Protein 2GRG (pdb70)

Organism: Saccharomyces cerevisiae (strain ATCC 204508 / S288c) (NCBI:txid559292)

Nearest PDB structures (foldseek):
  2grg-assembly1_A  TM=9.139E-01  e=2.985E-16  Saccharomyces cerevisiae
  8t1o-assembly1_M  TM=5.341E-01  e=1.640E-01  Mus musculus
  6qh6-assembly1_N  TM=5.278E-01  e=2.196E-01  Rattus norvegicus
  7rwb-assembly1_M  TM=5.428E-01  e=3.115E-01  Mus musculus
  7rw8-assembly1_M  TM=5.475E-01  e=3.302E-01  Mus musculus

Structure (mmCIF, N/CA/C/O backbone):
data_2GRG
#
_entry.id   2GRG
#
_cell.length_a   1.000
_cell.length_b   1.000
_cell.length_c   1.000
_cell.angle_alpha   90.00
_cell.angle_beta   90.00
_cell.angle_gamma   90.00
#
_symmetry.space_group_name_H-M   'P 1'
#
loop_
_atom_site.group_PDB
_atom_site.id
_atom_site.type_symbol
_atom_site.label_atom_id
_atom_site.label_alt_id
_atom_site.label_comp_id
_atom_site.label_asym_id
_atom_site.label_entity_id
_atom_site.label_seq_id
_atom_site.pdbx_PDB_ins_code
_atom_site.Cartn_x
_atom_site.Cartn_y
_atom_site.Cartn_z
_atom_site.occupancy
_atom_site.B_iso_or_equiv
_atom_site.auth_seq_id
_atom_site.auth_comp_id
_atom_site.auth_asym_id
_atom_site.auth_atom_id
_atom_site.pdbx_PDB_model_num
ATOM 1 N N . MET A 1 23 ? -17.659 8.802 -6.012 1.00 0.00 1 MET A N 1
ATOM 2 C CA . MET A 1 23 ? -18.178 7.669 -5.208 1.00 0.00 1 MET A CA 1
ATOM 3 C C . MET A 1 23 ? -17.040 6.860 -4.599 1.00 0.00 1 MET A C 1
ATOM 4 O O . MET A 1 23 ? -17.218 6.190 -3.580 1.00 0.00 1 MET A O 1
ATOM 18 N N . LYS A 1 24 ? -15.872 6.911 -5.226 1.00 0.00 2 LYS A N 1
ATOM 19 C CA . LYS A 1 24 ? -14.705 6.217 -4.707 1.00 0.00 2 LYS A CA 1
ATOM 20 C C . LYS A 1 24 ? -14.085 7.034 -3.582 1.00 0.00 2 LYS A C 1
ATOM 21 O O . LYS A 1 24 ? -13.996 6.571 -2.444 1.00 0.00 2 LYS A O 1
ATOM 40 N N . SER A 1 25 ? -13.687 8.263 -3.921 1.00 0.00 3 SER A N 1
ATOM 41 C CA . SER A 1 25 ? -13.110 9.211 -2.968 1.00 0.00 3 SER A CA 1
ATOM 42 C C . SER A 1 25 ? -11.714 8.790 -2.504 1.00 0.00 3 SER A C 1
ATOM 43 O O . SER A 1 25 ? -11.456 7.624 -2.206 1.00 0.00 3 SER A O 1
ATOM 51 N N . SER A 1 26 ? -10.807 9.752 -2.473 1.00 0.00 4 SER A N 1
ATOM 52 C CA . SER A 1 26 ? -9.475 9.522 -1.955 1.00 0.00 4 SER A CA 1
ATOM 53 C C . SER A 1 26 ? -9.494 9.637 -0.433 1.00 0.00 4 SER A C 1
ATOM 54 O O . SER A 1 26 ? -9.567 10.731 0.119 1.00 0.00 4 SER A O 1
ATOM 62 N N . ILE A 1 27 ? -9.435 8.493 0.227 1.00 0.00 5 ILE A N 1
ATOM 63 C CA . ILE A 1 27 ? -9.661 8.399 1.667 1.00 0.00 5 ILE A CA 1
ATOM 64 C C . ILE A 1 27 ? -8.340 8.509 2.426 1.00 0.00 5 ILE A C 1
ATOM 65 O O . ILE A 1 27 ? -7.333 7.954 1.993 1.00 0.00 5 ILE A O 1
ATOM 81 N N . PRO A 1 28 ? -8.319 9.240 3.557 1.00 0.00 6 PRO A N 1
ATOM 82 C CA . PRO A 1 28 ? -7.094 9.459 4.332 1.00 0.00 6 PRO A CA 1
ATOM 83 C C . PRO A 1 28 ? -6.519 8.169 4.914 1.00 0.00 6 PRO A C 1
ATOM 84 O O . PRO A 1 28 ? -7.248 7.208 5.183 1.00 0.00 6 PRO A O 1
ATOM 95 N N . ILE A 1 29 ? -5.208 8.168 5.128 1.00 0.00 7 ILE A N 1
ATOM 96 C CA . ILE A 1 29 ? -4.500 6.977 5.583 1.00 0.00 7 ILE A CA 1
ATOM 97 C C . ILE A 1 29 ? -4.921 6.589 6.999 1.00 0.00 7 ILE A C 1
ATOM 98 O O . ILE A 1 29 ? -4.875 5.419 7.366 1.00 0.00 7 ILE A O 1
ATOM 114 N N . THR A 1 30 ? -5.367 7.570 7.774 1.00 0.00 8 THR A N 1
ATOM 115 C CA . THR A 1 30 ? -5.825 7.323 9.135 1.00 0.00 8 THR A CA 1
ATOM 116 C C . THR A 1 30 ? -6.980 6.320 9.146 1.00 0.00 8 THR A C 1
ATOM 117 O O . THR A 1 30 ? -7.181 5.595 10.122 1.00 0.00 8 THR A O 1
ATOM 128 N N . GLU A 1 31 ? -7.720 6.270 8.047 1.00 0.00 9 GLU A N 1
ATOM 129 C CA . GLU A 1 31 ? -8.829 5.343 7.913 1.00 0.00 9 GLU A CA 1
ATOM 130 C C . GLU A 1 31 ? -8.390 4.090 7.162 1.00 0.00 9 GLU A C 1
ATOM 131 O O . GLU A 1 31 ? -8.636 2.968 7.603 1.00 0.00 9 GLU A O 1
ATOM 143 N N . VAL A 1 32 ? -7.707 4.287 6.041 1.00 0.00 10 VAL A N 1
ATOM 144 C CA . VAL A 1 32 ? -7.359 3.180 5.157 1.00 0.00 10 VAL A CA 1
ATOM 145 C C . VAL A 1 32 ? -6.359 2.224 5.806 1.00 0.00 10 VAL A C 1
ATOM 146 O O . VAL A 1 32 ? -6.451 1.014 5.615 1.00 0.00 10 VAL A O 1
ATOM 159 N N . LEU A 1 33 ? -5.424 2.764 6.583 1.00 0.00 11 LEU A N 1
ATOM 160 C CA . LEU A 1 33 ? -4.397 1.952 7.234 1.00 0.00 11 LEU A CA 1
ATOM 161 C C . LEU A 1 33 ? -5.007 0.793 8.047 1.00 0.00 11 LEU A C 1
ATOM 162 O O . LEU A 1 33 ? -4.748 -0.373 7.740 1.00 0.00 11 LEU A O 1
ATOM 178 N N . PRO A 1 34 ? -5.818 1.076 9.088 1.00 0.00 12 PRO A N 1
ATOM 179 C CA . PRO A 1 34 ? -6.439 0.022 9.896 1.00 0.00 12 PRO A CA 1
ATOM 180 C C . PRO A 1 34 ? -7.445 -0.822 9.108 1.00 0.00 12 PRO A C 1
ATOM 181 O O . PRO A 1 34 ? -7.618 -2.008 9.390 1.00 0.00 12 PRO A O 1
ATOM 192 N N . ARG A 1 35 ? -8.095 -0.219 8.113 1.00 0.00 13 ARG A N 1
ATOM 193 C CA . ARG A 1 35 ? -9.093 -0.927 7.316 1.00 0.00 13 ARG A CA 1
ATOM 194 C C . ARG A 1 35 ? -8.439 -1.853 6.289 1.00 0.00 13 ARG A C 1
ATOM 195 O O . ARG A 1 35 ? -9.109 -2.687 5.679 1.00 0.00 13 ARG A O 1
ATOM 216 N N . ALA A 1 36 ? -7.137 -1.696 6.092 1.00 0.00 14 ALA A N 1
ATOM 217 C CA . ALA A 1 36 ? -6.420 -2.469 5.088 1.00 0.00 14 ALA A CA 1
ATOM 218 C C . ALA A 1 36 ? -6.021 -3.840 5.616 1.00 0.00 14 ALA A C 1
ATOM 219 O O . ALA A 1 36 ? -5.775 -4.015 6.812 1.00 0.00 14 ALA A O 1
ATOM 226 N N . VAL A 1 37 ? -5.960 -4.807 4.713 1.00 0.00 15 VAL A N 1
ATOM 227 C CA . VAL A 1 37 ? -5.564 -6.168 5.050 1.00 0.00 15 VAL A CA 1
ATOM 228 C C . VAL A 1 37 ? -4.321 -6.569 4.261 1.00 0.00 15 VAL A C 1
ATOM 229 O O . VAL A 1 37 ? -3.880 -7.717 4.299 1.00 0.00 15 VAL A O 1
ATOM 242 N N . GLY A 1 38 ? -3.766 -5.608 3.542 1.00 0.00 16 GLY A N 1
ATOM 243 C CA . GLY A 1 38 ? -2.575 -5.844 2.762 1.00 0.00 16 GLY A CA 1
ATOM 244 C C . GLY A 1 38 ? -1.886 -4.540 2.455 1.00 0.00 16 GLY A C 1
ATOM 245 O O . GLY A 1 38 ? -2.541 -3.502 2.393 1.00 0.00 16 GLY A O 1
ATOM 249 N N . SER A 1 39 ? -0.578 -4.562 2.293 1.00 0.00 17 SER A N 1
ATOM 250 C CA . SER A 1 39 ? 0.162 -3.336 2.047 1.00 0.00 17 SER A CA 1
ATOM 251 C C . SER A 1 39 ? 1.430 -3.600 1.239 1.00 0.00 17 SER A C 1
ATOM 252 O O . SER A 1 39 ? 2.237 -4.469 1.582 1.00 0.00 17 SER A O 1
ATOM 260 N N . LEU A 1 40 ? 1.585 -2.854 0.157 1.00 0.00 18 LEU A N 1
ATOM 261 C CA . LEU A 1 40 ? 2.758 -2.955 -0.697 1.00 0.00 18 LEU A CA 1
ATOM 262 C C . LEU A 1 40 ? 3.644 -1.728 -0.554 1.00 0.00 18 LEU A C 1
ATOM 263 O O . LEU A 1 40 ? 3.212 -0.613 -0.835 1.00 0.00 18 LEU A O 1
ATOM 279 N N . THR A 1 41 ? 4.877 -1.932 -0.126 1.00 0.00 19 THR A N 1
ATOM 280 C CA . THR A 1 41 ? 5.826 -0.838 -0.025 1.00 0.00 19 THR A CA 1
ATOM 281 C C . THR A 1 41 ? 6.660 -0.750 -1.299 1.00 0.00 19 THR A C 1
ATOM 282 O O . THR A 1 41 ? 7.430 -1.658 -1.613 1.00 0.00 19 THR A O 1
ATOM 293 N N . PHE A 1 42 ? 6.476 0.330 -2.034 1.00 0.00 20 PHE A N 1
ATOM 294 C CA . PHE A 1 42 ? 7.229 0.588 -3.252 1.00 0.00 20 PHE A CA 1
ATOM 295 C C . PHE A 1 42 ? 8.226 1.718 -3.032 1.00 0.00 20 PHE A C 1
ATOM 296 O O . PHE A 1 42 ? 8.055 2.560 -2.146 1.00 0.00 20 PHE A O 1
ATOM 313 N N . ASP A 1 43 ? 9.271 1.723 -3.835 1.00 0.00 21 ASP A N 1
ATOM 314 C CA . ASP A 1 43 ? 10.230 2.812 -3.831 1.00 0.00 21 ASP A CA 1
ATOM 315 C C . ASP A 1 43 ? 9.748 3.913 -4.769 1.00 0.00 21 ASP A C 1
ATOM 316 O O . ASP A 1 43 ? 8.808 3.702 -5.532 1.00 0.00 21 ASP A O 1
ATOM 325 N N . GLU A 1 44 ? 10.378 5.082 -4.719 1.00 0.00 22 GLU A N 1
ATOM 326 C CA . GLU A 1 44 ? 9.986 6.186 -5.576 1.00 0.00 22 GLU A CA 1
ATOM 327 C C . GLU A 1 44 ? 10.325 5.882 -7.033 1.00 0.00 22 GLU A C 1
ATOM 328 O O . GLU A 1 44 ? 9.789 6.505 -7.949 1.00 0.00 22 GLU A O 1
ATOM 340 N N . ASN A 1 45 ? 11.213 4.911 -7.243 1.00 0.00 23 ASN A N 1
ATOM 341 C CA . ASN A 1 45 ? 11.516 4.419 -8.579 1.00 0.00 23 ASN A CA 1
ATOM 342 C C . ASN A 1 45 ? 10.508 3.349 -8.979 1.00 0.00 23 ASN A C 1
ATOM 343 O O . ASN A 1 45 ? 10.699 2.630 -9.960 1.00 0.00 23 ASN A O 1
ATOM 354 N N . TYR A 1 46 ? 9.436 3.254 -8.186 1.00 0.00 24 TYR A N 1
ATOM 355 C CA . TYR A 1 46 ? 8.308 2.364 -8.456 1.00 0.00 24 TYR A CA 1
ATOM 356 C C . TYR A 1 46 ? 8.734 0.905 -8.397 1.00 0.00 24 TYR A C 1
ATOM 357 O O . TYR A 1 46 ? 8.128 0.037 -9.020 1.00 0.00 24 TYR A O 1
ATOM 375 N N . ASN A 1 47 ? 9.767 0.647 -7.609 1.00 0.00 25 ASN A N 1
ATOM 376 C CA . ASN A 1 47 ? 10.279 -0.702 -7.418 1.00 0.00 25 ASN A CA 1
ATOM 377 C C . ASN A 1 47 ? 9.727 -1.285 -6.124 1.00 0.00 25 ASN A C 1
ATOM 378 O O . ASN A 1 47 ? 9.775 -0.634 -5.081 1.00 0.00 25 ASN A O 1
ATOM 389 N N . LEU A 1 48 ? 9.181 -2.491 -6.198 1.00 0.00 26 LEU A N 1
ATOM 390 C CA . LEU A 1 48 ? 8.639 -3.161 -5.025 1.00 0.00 26 LEU A CA 1
ATOM 391 C C . LEU A 1 48 ? 9.723 -3.428 -3.986 1.00 0.00 26 LEU A C 1
ATOM 392 O O . LEU A 1 48 ? 10.772 -3.995 -4.293 1.00 0.00 26 LEU A O 1
ATOM 408 N N . LEU A 1 49 ? 9.459 -3.015 -2.755 1.00 0.00 27 LEU A N 1
ATOM 409 C CA . LEU A 1 49 ? 10.392 -3.218 -1.657 1.00 0.00 27 LEU A CA 1
ATOM 410 C C . LEU A 1 49 ? 9.861 -4.268 -0.687 1.00 0.00 27 LEU A C 1
ATOM 411 O O . LEU A 1 49 ? 10.531 -5.259 -0.396 1.00 0.00 27 LEU A O 1
ATOM 427 N N . ASP A 1 50 ? 8.644 -4.056 -0.203 1.00 0.00 28 ASP A N 1
ATOM 428 C CA . ASP A 1 50 ? 8.050 -4.943 0.792 1.00 0.00 28 ASP A CA 1
ATOM 429 C C . ASP A 1 50 ? 6.641 -5.341 0.396 1.00 0.00 28 ASP A C 1
ATOM 430 O O . ASP A 1 50 ? 5.877 -4.531 -0.131 1.00 0.00 28 ASP A O 1
ATOM 439 N N . THR A 1 51 ? 6.304 -6.592 0.644 1.00 0.00 29 THR A N 1
ATOM 440 C CA . THR A 1 51 ? 4.965 -7.082 0.407 1.00 0.00 29 THR A CA 1
ATOM 441 C C . THR A 1 51 ? 4.399 -7.685 1.689 1.00 0.00 29 THR A C 1
ATOM 442 O O . THR A 1 51 ? 4.968 -8.627 2.242 1.00 0.00 29 THR A O 1
ATOM 453 N N . SER A 1 52 ? 3.297 -7.128 2.169 1.00 0.00 30 SER A N 1
ATOM 454 C CA . SER A 1 52 ? 2.696 -7.584 3.412 1.00 0.00 30 SER A CA 1
ATOM 455 C C . SER A 1 52 ? 1.188 -7.765 3.259 1.00 0.00 30 SER A C 1
ATOM 456 O O . SER A 1 52 ? 0.546 -7.076 2.462 1.00 0.00 30 SER A O 1
ATOM 464 N N . GLY A 1 53 ? 0.638 -8.709 4.010 1.00 0.00 31 GLY A N 1
ATOM 465 C CA . GLY A 1 53 ? -0.792 -8.935 4.007 1.00 0.00 31 GLY A CA 1
ATOM 466 C C . GLY A 1 53 ? -1.264 -9.647 2.758 1.00 0.00 31 GLY A C 1
ATOM 467 O O . GLY A 1 53 ? -0.508 -10.392 2.130 1.00 0.00 31 GLY A O 1
ATOM 471 N N . VAL A 1 54 ? -2.511 -9.398 2.381 1.00 0.00 32 VAL A N 1
ATOM 472 C CA . VAL A 1 54 ? -3.108 -10.025 1.203 1.00 0.00 32 VAL A CA 1
ATOM 473 C C . VAL A 1 54 ? -2.385 -9.597 -0.074 1.00 0.00 32 VAL A C 1
ATOM 474 O O . VAL A 1 54 ? -2.497 -10.241 -1.116 1.00 0.00 32 VAL A O 1
ATOM 487 N N . ALA A 1 55 ? -1.612 -8.527 0.025 1.00 0.00 33 ALA A N 1
ATOM 488 C CA . ALA A 1 55 ? -0.874 -8.008 -1.118 1.00 0.00 33 ALA A CA 1
ATOM 489 C C . ALA A 1 55 ? 0.125 -9.034 -1.648 1.00 0.00 33 ALA A C 1
ATOM 490 O O . ALA A 1 55 ? 0.648 -8.889 -2.748 1.00 0.00 33 ALA A O 1
ATOM 497 N N . LYS A 1 56 ? 0.388 -10.069 -0.855 1.00 0.00 34 LYS A N 1
ATOM 498 C CA . LYS A 1 56 ? 1.309 -11.122 -1.250 1.00 0.00 34 LYS A CA 1
ATOM 499 C C . LYS A 1 56 ? 0.695 -12.013 -2.329 1.00 0.00 34 LYS A C 1
ATOM 500 O O . LYS A 1 56 ? 1.397 -12.490 -3.221 1.00 0.00 34 LYS A O 1
ATOM 519 N N . VAL A 1 57 ? -0.615 -12.227 -2.253 1.00 0.00 35 VAL A N 1
ATOM 520 C CA . VAL A 1 57 ? -1.302 -13.088 -3.214 1.00 0.00 35 VAL A CA 1
ATOM 521 C C . VAL A 1 57 ? -1.879 -12.267 -4.366 1.00 0.00 35 VAL A C 1
ATOM 522 O O . VAL A 1 57 ? -2.210 -12.803 -5.425 1.00 0.00 35 VAL A O 1
ATOM 535 N N . ILE A 1 58 ? -2.004 -10.965 -4.147 1.00 0.00 36 ILE A N 1
ATOM 536 C CA . ILE A 1 58 ? -2.426 -10.040 -5.190 1.00 0.00 36 ILE A CA 1
ATOM 537 C C . ILE A 1 58 ? -1.246 -9.720 -6.112 1.00 0.00 36 ILE A C 1
ATOM 538 O O . ILE A 1 58 ? -0.099 -9.691 -5.664 1.00 0.00 36 ILE A O 1
ATOM 554 N N . GLU A 1 59 ? -1.519 -9.510 -7.396 1.00 0.00 37 GLU A N 1
ATOM 555 C CA . GLU A 1 59 ? -0.460 -9.254 -8.369 1.00 0.00 37 GLU A CA 1
ATOM 556 C C . GLU A 1 59 ? -0.037 -7.785 -8.362 1.00 0.00 37 GLU A C 1
ATOM 557 O O . GLU A 1 59 ? -0.788 -6.911 -7.931 1.00 0.00 37 GLU A O 1
ATOM 569 N N . LYS A 1 60 ? 1.167 -7.528 -8.863 1.00 0.00 38 LYS A N 1
ATOM 570 C CA . LYS A 1 60 ? 1.778 -6.202 -8.792 1.00 0.00 38 LYS A CA 1
ATOM 571 C C . LYS A 1 60 ? 1.856 -5.567 -10.179 1.00 0.00 38 LYS A C 1
ATOM 572 O O . LYS A 1 60 ? 2.345 -4.446 -10.326 1.00 0.00 38 LYS A O 1
ATOM 591 N N . SER A 1 61 ? 1.349 -6.288 -11.175 1.00 0.00 39 SER A N 1
ATOM 592 C CA . SER A 1 61 ? 1.546 -5.954 -12.588 1.00 0.00 39 SER A CA 1
ATOM 593 C C . SER A 1 61 ? 1.274 -4.471 -12.924 1.00 0.00 39 SER A C 1
ATOM 594 O O . SER A 1 61 ? 2.206 -3.746 -13.289 1.00 0.00 39 SER A O 1
ATOM 602 N N . PRO A 1 62 ? 0.022 -3.977 -12.806 1.00 0.00 40 PRO A N 1
ATOM 603 C CA . PRO A 1 62 ? -0.334 -2.640 -13.277 1.00 0.00 40 PRO A CA 1
ATOM 604 C C . PRO A 1 62 ? -0.241 -1.569 -12.194 1.00 0.00 40 PRO A C 1
ATOM 605 O O . PRO A 1 62 ? -0.537 -0.400 -12.439 1.00 0.00 40 PRO A O 1
ATOM 616 N N . ILE A 1 63 ? 0.189 -1.964 -11.007 1.00 0.00 41 ILE A N 1
ATOM 617 C CA . ILE A 1 63 ? 0.142 -1.080 -9.852 1.00 0.00 41 ILE A CA 1
ATOM 618 C C . ILE A 1 63 ? 1.175 0.042 -9.948 1.00 0.00 41 ILE A C 1
ATOM 619 O O . ILE A 1 63 ? 0.878 1.184 -9.610 1.00 0.00 41 ILE A O 1
ATOM 635 N N . ALA A 1 64 ? 2.370 -0.274 -10.439 1.00 0.00 42 ALA A N 1
ATOM 636 C CA . ALA A 1 64 ? 3.450 0.709 -10.515 1.00 0.00 42 ALA A CA 1
ATOM 637 C C . ALA A 1 64 ? 3.052 1.899 -11.390 1.00 0.00 42 ALA A C 1
ATOM 638 O O . ALA A 1 64 ? 3.293 3.058 -11.037 1.00 0.00 42 ALA A O 1
ATOM 645 N N . GLU A 1 65 ? 2.419 1.600 -12.516 1.00 0.00 43 GLU A N 1
ATOM 646 C CA . GLU A 1 65 ? 1.952 2.623 -13.441 1.00 0.00 43 GLU A CA 1
ATOM 647 C C . GLU A 1 65 ? 0.894 3.504 -12.782 1.00 0.00 43 GLU A C 1
ATOM 648 O O . GLU A 1 65 ? 0.852 4.715 -12.991 1.00 0.00 43 GLU A O 1
ATOM 660 N N . ILE A 1 66 ? 0.040 2.903 -11.974 1.00 0.00 44 ILE A N 1
ATOM 661 C CA . ILE A 1 66 ? -1.007 3.661 -11.316 1.00 0.00 44 ILE A CA 1
ATOM 662 C C . ILE A 1 66 ? -0.438 4.444 -10.132 1.00 0.00 44 ILE A C 1
ATOM 663 O O . ILE A 1 66 ? -0.959 5.496 -9.772 1.00 0.00 44 ILE A O 1
ATOM 679 N N . ILE A 1 67 ? 0.648 3.943 -9.540 1.00 0.00 45 ILE A N 1
ATOM 680 C CA . ILE A 1 67 ? 1.290 4.628 -8.423 1.00 0.00 45 ILE A CA 1
ATOM 681 C C . ILE A 1 67 ? 1.807 5.998 -8.849 1.00 0.00 45 ILE A C 1
ATOM 682 O O . ILE A 1 67 ? 1.600 6.991 -8.147 1.00 0.00 45 ILE A O 1
ATOM 698 N N . ARG A 1 68 ? 2.469 6.054 -10.001 1.00 0.00 46 ARG A N 1
ATOM 699 C CA . ARG A 1 68 ? 2.974 7.316 -10.524 1.00 0.00 46 ARG A CA 1
ATOM 700 C C . ARG A 1 68 ? 1.823 8.246 -10.896 1.00 0.00 46 ARG A C 1
ATOM 701 O O . ARG A 1 68 ? 1.845 9.440 -10.582 1.00 0.00 46 ARG A O 1
ATOM 722 N N . LYS A 1 69 ? 0.804 7.686 -11.537 1.00 0.00 47 LYS A N 1
ATOM 723 C CA . LYS A 1 69 ? -0.385 8.453 -11.891 1.00 0.00 47 LYS A CA 1
ATOM 724 C C . LYS A 1 69 ? -1.029 9.032 -10.637 1.00 0.00 47 LYS A C 1
ATOM 725 O O . LYS A 1 69 ? -1.360 10.217 -10.582 1.00 0.00 47 LYS A O 1
ATOM 744 N N . SER A 1 70 ? -1.161 8.195 -9.620 1.00 0.00 48 SER A N 1
ATOM 745 C CA . SER A 1 70 ? -1.746 8.603 -8.360 1.00 0.00 48 SER A CA 1
ATOM 746 C C . SER A 1 70 ? -0.821 9.558 -7.614 1.00 0.00 48 SER A C 1
ATOM 747 O O . SER A 1 70 ? -1.271 10.358 -6.812 1.00 0.00 48 SER A O 1
ATOM 755 N N . ASN A 1 71 ? 0.476 9.471 -7.884 1.00 0.00 49 ASN A N 1
ATOM 756 C CA . ASN A 1 71 ? 1.442 10.381 -7.274 1.00 0.00 49 ASN A CA 1
ATOM 757 C C . ASN A 1 71 ? 1.109 11.820 -7.641 1.00 0.00 49 ASN A C 1
ATOM 758 O O . ASN A 1 71 ? 1.228 12.725 -6.821 1.00 0.00 49 ASN A O 1
ATOM 769 N N . ALA A 1 72 ? 0.672 12.011 -8.876 1.00 0.00 50 ALA A N 1
ATOM 770 C CA . ALA A 1 72 ? 0.261 13.328 -9.343 1.00 0.00 50 ALA A CA 1
ATOM 771 C C . ALA A 1 72 ? -1.147 13.671 -8.857 1.00 0.00 50 ALA A C 1
ATOM 772 O O . ALA A 1 72 ? -1.466 14.836 -8.619 1.00 0.00 50 ALA A O 1
ATOM 779 N N . GLU A 1 73 ? -1.979 12.647 -8.702 1.00 0.00 51 GLU A N 1
ATOM 780 C CA . GLU A 1 73 ? -3.379 12.834 -8.328 1.00 0.00 51 GLU A CA 1
ATOM 781 C C . GLU A 1 73 ? -3.552 13.169 -6.846 1.00 0.00 51 GLU A C 1
ATOM 782 O O . GLU A 1 73 ? -4.256 14.116 -6.493 1.00 0.00 51 GLU A O 1
ATOM 794 N N . LEU A 1 74 ? -2.915 12.390 -5.988 1.00 0.00 52 LEU A N 1
ATOM 795 C CA . LEU A 1 74 ? -3.162 12.474 -4.555 1.00 0.00 52 LEU A CA 1
ATOM 796 C C . LEU A 1 74 ? -2.000 13.112 -3.811 1.00 0.00 52 LEU A C 1
ATOM 797 O O . LEU A 1 74 ? -0.923 13.326 -4.369 1.00 0.00 52 LEU A O 1
ATOM 813 N N . GLY A 1 75 ? -2.238 13.398 -2.540 1.00 0.00 53 GLY A N 1
ATOM 814 C CA . GLY A 1 75 ? -1.182 13.822 -1.651 1.00 0.00 53 GLY A CA 1
ATOM 815 C C . GLY A 1 75 ? -1.112 12.927 -0.430 1.00 0.00 53 GLY A C 1
ATOM 816 O O . GLY A 1 75 ? -0.318 11.988 -0.381 1.00 0.00 53 GLY A O 1
ATOM 820 N N . ARG A 1 76 ? -1.974 13.196 0.541 1.00 0.00 54 ARG A N 1
ATOM 821 C CA . ARG A 1 76 ? -2.018 12.410 1.770 1.00 0.00 54 ARG A CA 1
ATOM 822 C C . ARG A 1 76 ? -3.260 11.507 1.783 1.00 0.00 54 ARG A C 1
ATOM 823 O O . ARG A 1 76 ? -3.562 10.843 2.777 1.00 0.00 54 ARG A O 1
ATOM 844 N N . LEU A 1 77 ? -3.973 11.476 0.666 1.00 0.00 55 LEU A N 1
ATOM 845 C CA . LEU A 1 77 ? -5.159 10.634 0.543 1.00 0.00 55 LEU A CA 1
ATOM 846 C C . LEU A 1 77 ? -4.835 9.378 -0.256 1.00 0.00 55 LEU A C 1
ATOM 847 O O . LEU A 1 77 ? -3.841 9.335 -0.983 1.00 0.00 55 LEU A O 1
ATOM 863 N N . GLY A 1 78 ? -5.680 8.366 -0.119 1.00 0.00 56 GLY A N 1
ATOM 864 C CA . GLY A 1 78 ? -5.468 7.116 -0.814 1.00 0.00 56 GLY A CA 1
ATOM 865 C C . GLY A 1 78 ? -6.345 6.966 -2.034 1.00 0.00 56 GLY A C 1
ATOM 866 O O . GLY A 1 78 ? -7.552 6.740 -1.924 1.00 0.00 56 GLY A O 1
ATOM 870 N N . TYR A 1 79 ? -5.727 7.089 -3.193 1.00 0.00 57 TYR A N 1
ATOM 871 C CA . TYR A 1 79 ? -6.412 6.918 -4.463 1.00 0.00 57 TYR A CA 1
ATOM 872 C C . TYR A 1 79 ? -6.428 5.437 -4.816 1.00 0.00 57 TYR A C 1
ATOM 873 O O . TYR A 1 79 ? -5.392 4.770 -4.753 1.00 0.00 57 TYR A O 1
ATOM 891 N N . SER A 1 80 ? -7.598 4.915 -5.140 1.00 0.00 58 SER A N 1
ATOM 892 C CA . SER A 1 80 ? -7.735 3.509 -5.482 1.00 0.00 58 SER A CA 1
ATOM 893 C C . SER A 1 80 ? -6.990 3.194 -6.777 1.00 0.00 58 SER A C 1
ATOM 894 O O . SER A 1 80 ? -7.341 3.687 -7.851 1.00 0.00 58 SER A O 1
ATOM 902 N N . VAL A 1 81 ? -5.944 2.389 -6.657 1.00 0.00 59 VAL A N 1
ATOM 903 C CA . VAL A 1 81 ? -5.088 2.067 -7.789 1.00 0.00 59 VAL A CA 1
ATOM 904 C C . VAL A 1 81 ? -5.395 0.682 -8.345 1.00 0.00 59 VAL A C 1
ATOM 905 O O . VAL A 1 81 ? -5.259 0.438 -9.542 1.00 0.00 59 VAL A O 1
ATOM 918 N N . TYR A 1 82 ? -5.814 -0.220 -7.474 1.00 0.00 60 TYR A N 1
ATOM 919 C CA . TYR A 1 82 ? -6.063 -1.589 -7.872 1.00 0.00 60 TYR A CA 1
ATOM 920 C C . TYR A 1 82 ? -7.397 -2.067 -7.319 1.00 0.00 60 TYR A C 1
ATOM 921 O O . TYR A 1 82 ? -7.499 -2.411 -6.146 1.00 0.00 60 TYR A O 1
ATOM 939 N N . GLU A 1 83 ? -8.423 -2.064 -8.150 1.00 0.00 61 GLU A N 1
ATOM 940 C CA . GLU A 1 83 ? -9.729 -2.529 -7.721 1.00 0.00 61 GLU A CA 1
ATOM 941 C C . GLU A 1 83 ? -10.013 -3.910 -8.291 1.00 0.00 61 GLU A C 1
ATOM 942 O O . GLU A 1 83 ? -10.158 -4.084 -9.501 1.00 0.00 61 GLU A O 1
ATOM 954 N N . ASP A 1 84 ? -10.068 -4.885 -7.405 1.00 0.00 62 ASP A N 1
ATOM 955 C CA . ASP A 1 84 ? -10.367 -6.255 -7.773 1.00 0.00 62 ASP A CA 1
ATOM 956 C C . ASP A 1 84 ? -11.658 -6.662 -7.080 1.00 0.00 62 ASP A C 1
ATOM 957 O O . ASP A 1 84 ? -12.126 -5.954 -6.185 1.00 0.00 62 ASP A O 1
ATOM 966 N N . ALA A 1 85 ? -12.242 -7.777 -7.483 1.00 0.00 63 ALA A N 1
ATOM 967 C CA . ALA A 1 85 ? -13.486 -8.233 -6.886 1.00 0.00 63 ALA A CA 1
ATOM 968 C C . ALA A 1 85 ? -13.258 -8.679 -5.446 1.00 0.00 63 ALA A C 1
ATOM 969 O O . ALA A 1 85 ? -14.186 -8.713 -4.633 1.00 0.00 63 ALA A O 1
ATOM 976 N N . GLN A 1 86 ? -12.015 -9.011 -5.135 1.00 0.00 64 GLN A N 1
ATOM 977 C CA . GLN A 1 86 ? -11.647 -9.442 -3.798 1.00 0.00 64 GLN A CA 1
ATOM 978 C C . GLN A 1 86 ? -11.322 -8.241 -2.913 1.00 0.00 64 GLN A C 1
ATOM 979 O O . GLN A 1 86 ? -11.958 -8.028 -1.878 1.00 0.00 64 GLN A O 1
ATOM 993 N N . TYR A 1 87 ? -10.336 -7.453 -3.332 1.00 0.00 65 TYR A N 1
ATOM 994 C CA . TYR A 1 87 ? -9.830 -6.349 -2.520 1.00 0.00 65 TYR A CA 1
ATOM 995 C C . TYR A 1 87 ? -9.585 -5.114 -3.384 1.00 0.00 65 TYR A C 1
ATOM 996 O O . TYR A 1 87 ? -9.559 -5.199 -4.610 1.00 0.00 65 TYR A O 1
ATOM 1014 N N . ILE A 1 88 ? -9.405 -3.969 -2.735 1.00 0.00 66 ILE A N 1
ATOM 1015 C CA . ILE A 1 88 ? -9.130 -2.718 -3.432 1.00 0.00 66 ILE A CA 1
ATOM 1016 C C . ILE A 1 88 ? -7.907 -2.034 -2.827 1.00 0.00 66 ILE A C 1
ATOM 1017 O O . ILE A 1 88 ? -7.878 -1.735 -1.631 1.00 0.00 66 ILE A O 1
ATOM 1033 N N . GLY A 1 89 ? -6.913 -1.782 -3.661 1.00 0.00 67 GLY A N 1
ATOM 1034 C CA . GLY A 1 89 ? -5.688 -1.159 -3.208 1.00 0.00 67 GLY A CA 1
ATOM 1035 C C . GLY A 1 89 ? -5.702 0.344 -3.398 1.00 0.00 67 GLY A C 1
ATOM 1036 O O . GLY A 1 89 ? -6.207 0.845 -4.401 1.00 0.00 67 GLY A O 1
ATOM 1040 N N . HIS A 1 90 ? -5.147 1.064 -2.435 1.00 0.00 68 HIS A N 1
ATOM 1041 C CA . HIS A 1 90 ? -5.097 2.522 -2.485 1.00 0.00 68 HIS A CA 1
ATOM 1042 C C . HIS A 1 90 ? -3.657 2.985 -2.300 1.00 0.00 68 HIS A C 1
ATOM 1043 O O . HIS A 1 90 ? -2.974 2.526 -1.386 1.00 0.00 68 HIS A O 1
ATOM 1058 N N . ALA A 1 91 ? -3.195 3.880 -3.160 1.00 0.00 69 ALA A N 1
ATOM 1059 C CA . ALA A 1 91 ? -1.828 4.382 -3.068 1.00 0.00 69 ALA A CA 1
ATOM 1060 C C . ALA A 1 91 ? -1.736 5.543 -2.094 1.00 0.00 69 ALA A C 1
ATOM 1061 O O . ALA A 1 91 ? -2.630 6.383 -2.032 1.00 0.00 69 ALA A O 1
ATOM 1068 N N . PHE A 1 92 ? -0.651 5.580 -1.339 1.00 0.00 70 PHE A N 1
ATOM 1069 C CA . PHE A 1 92 ? -0.387 6.675 -0.420 1.00 0.00 70 PHE A CA 1
ATOM 1070 C C . PHE A 1 92 ? 1.038 7.174 -0.583 1.00 0.00 70 PHE A C 1
ATOM 1071 O O . PHE A 1 92 ? 1.951 6.396 -0.875 1.00 0.00 70 PHE A O 1
ATOM 1088 N N . LYS A 1 93 ? 1.218 8.477 -0.428 1.00 0.00 71 LYS A N 1
ATOM 1089 C CA . LYS A 1 93 ? 2.551 9.060 -0.396 1.00 0.00 71 LYS A CA 1
ATOM 1090 C C . LYS A 1 93 ? 3.098 8.996 1.021 1.00 0.00 71 LYS A C 1
ATOM 1091 O O . LYS A 1 93 ? 2.591 9.662 1.924 1.00 0.00 71 LYS A O 1
ATOM 1110 N N . LYS A 1 94 ? 4.114 8.178 1.209 1.00 0.00 72 LYS A N 1
ATOM 1111 C CA . LYS A 1 94 ? 4.699 7.971 2.522 1.00 0.00 72 LYS A CA 1
ATOM 1112 C C . LYS A 1 94 ? 6.035 8.696 2.611 1.00 0.00 72 LYS A C 1
ATOM 1113 O O . LYS A 1 94 ? 6.431 9.386 1.671 1.00 0.00 72 LYS A O 1
ATOM 1132 N N . ALA A 1 95 ? 6.734 8.521 3.727 1.00 0.00 73 ALA A N 1
ATOM 1133 C CA . ALA A 1 95 ? 8.001 9.206 3.958 1.00 0.00 73 ALA A CA 1
ATOM 1134 C C . ALA A 1 95 ? 9.065 8.777 2.954 1.00 0.00 73 ALA A C 1
ATOM 1135 O O . ALA A 1 95 ? 9.795 7.812 3.174 1.00 0.00 73 ALA A O 1
ATOM 1142 N N . GLY A 1 96 ? 9.124 9.490 1.842 1.00 0.00 74 GLY A N 1
ATOM 1143 C CA . GLY A 1 96 ? 10.121 9.222 0.825 1.00 0.00 74 GLY A CA 1
ATOM 1144 C C . GLY A 1 96 ? 9.820 7.978 0.011 1.00 0.00 74 GLY A C 1
ATOM 1145 O O . GLY A 1 96 ? 10.652 7.540 -0.783 1.00 0.00 74 GLY A O 1
ATOM 1149 N N . HIS A 1 97 ? 8.633 7.407 0.193 1.00 0.00 75 HIS A N 1
ATOM 1150 C CA . HIS A 1 97 ? 8.278 6.165 -0.487 1.00 0.00 75 HIS A CA 1
ATOM 1151 C C . HIS A 1 97 ? 6.790 6.100 -0.799 1.00 0.00 75 HIS A C 1
ATOM 1152 O O . HIS A 1 97 ? 6.007 6.923 -0.330 1.00 0.00 75 HIS A O 1
ATOM 1167 N N . PHE A 1 98 ? 6.410 5.114 -1.599 1.00 0.00 76 PHE A N 1
ATOM 1168 C CA . PHE A 1 98 ? 5.024 4.937 -2.003 1.00 0.00 76 PHE A CA 1
ATOM 1169 C C . PHE A 1 98 ? 4.503 3.614 -1.475 1.00 0.00 76 PHE A C 1
ATOM 1170 O O . PHE A 1 98 ? 5.127 2.588 -1.678 1.00 0.00 76 PHE A O 1
ATOM 1187 N N . ILE A 1 99 ? 3.372 3.627 -0.798 1.00 0.00 77 ILE A N 1
ATOM 1188 C CA . ILE A 1 99 ? 2.813 2.391 -0.273 1.00 0.00 77 ILE A CA 1
ATOM 1189 C C . ILE A 1 99 ? 1.355 2.247 -0.677 1.00 0.00 77 ILE A C 1
ATOM 1190 O O . ILE A 1 99 ? 0.586 3.205 -0.619 1.00 0.00 77 ILE A O 1
ATOM 1206 N N . VAL A 1 100 ? 0.997 1.049 -1.114 1.00 0.00 78 VAL A N 1
ATOM 1207 C CA . VAL A 1 100 ? -0.366 0.748 -1.522 1.00 0.00 78 VAL A CA 1
ATOM 1208 C C . VAL A 1 100 ? -1.050 -0.123 -0.476 1.00 0.00 78 VAL A C 1
ATOM 1209 O O . VAL A 1 100 ? -0.642 -1.261 -0.239 1.00 0.00 78 VAL A O 1
ATOM 1222 N N . TYR A 1 101 ? -2.076 0.421 0.153 1.00 0.00 79 TYR A N 1
ATOM 1223 C CA . TYR A 1 101 ? -2.818 -0.296 1.170 1.00 0.00 79 TYR A CA 1
ATOM 1224 C C . TYR A 1 101 ? -4.058 -0.949 0.566 1.00 0.00 79 TYR A C 1
ATOM 1225 O O . TYR A 1 101 ? -4.926 -0.269 0.013 1.00 0.00 79 TYR A O 1
ATOM 1243 N N . PHE A 1 102 ? -4.128 -2.268 0.666 1.00 0.00 80 PHE A N 1
ATOM 1244 C CA . PHE A 1 102 ? -5.223 -3.035 0.105 1.00 0.00 80 PHE A CA 1
ATOM 1245 C C . PHE A 1 102 ? -6.300 -3.291 1.147 1.00 0.00 80 PHE A C 1
ATOM 1246 O O . PHE A 1 102 ? -6.056 -3.943 2.160 1.00 0.00 80 PHE A O 1
ATOM 1263 N N . THR A 1 103 ? -7.487 -2.781 0.887 1.00 0.00 81 THR A N 1
ATOM 1264 C CA . THR A 1 103 ? -8.616 -2.971 1.780 1.00 0.00 81 THR A CA 1
ATOM 1265 C C . THR A 1 103 ? -9.590 -3.987 1.184 1.00 0.00 81 THR A C 1
ATOM 1266 O O . THR A 1 103 ? -9.763 -4.032 -0.034 1.00 0.00 81 THR A O 1
ATOM 1277 N N . PRO A 1 104 ? -10.238 -4.810 2.023 1.00 0.00 82 PRO A N 1
ATOM 1278 C CA . PRO A 1 104 ? -11.166 -5.858 1.564 1.00 0.00 82 PRO A CA 1
ATOM 1279 C C . PRO A 1 104 ? -12.503 -5.293 1.099 1.00 0.00 82 PRO A C 1
ATOM 1280 O O . PRO A 1 104 ? -13.556 -5.661 1.625 1.00 0.00 82 PRO A O 1
ATOM 1291 N N . LYS A 1 105 ? -12.450 -4.423 0.087 1.00 0.00 83 LYS A N 1
ATOM 1292 C CA . LYS A 1 105 ? -13.630 -3.688 -0.373 1.00 0.00 83 LYS A CA 1
ATOM 1293 C C . LYS A 1 105 ? -14.386 -3.101 0.812 1.00 0.00 83 LYS A C 1
ATOM 1294 O O . LYS A 1 105 ? -15.590 -3.308 0.968 1.00 0.00 83 LYS A O 1
ATOM 1313 N N . ASN A 1 106 ? -13.653 -2.373 1.645 1.00 0.00 84 ASN A N 1
ATOM 1314 C CA . ASN A 1 106 ? -14.197 -1.794 2.865 1.00 0.00 84 ASN A CA 1
ATOM 1315 C C . ASN A 1 106 ? -15.274 -0.763 2.538 1.00 0.00 84 ASN A C 1
ATOM 1316 O O . ASN A 1 106 ? -14.978 0.326 2.048 1.00 0.00 84 ASN A O 1
ATOM 1327 N N . LYS A 1 107 ? -16.522 -1.132 2.787 1.00 0.00 85 LYS A N 1
ATOM 1328 C CA . LYS A 1 107 ? -17.658 -0.278 2.469 1.00 0.00 85 LYS A CA 1
ATOM 1329 C C . LYS A 1 107 ? -18.495 0.007 3.711 1.00 0.00 85 LYS A C 1
ATOM 1330 O O . LYS A 1 107 ? -19.568 0.605 3.622 1.00 0.00 85 LYS A O 1
ATOM 1349 N N . ASN A 1 108 ? -18.006 -0.419 4.866 1.00 0.00 86 ASN A N 1
ATOM 1350 C CA . ASN A 1 108 ? -18.741 -0.241 6.109 1.00 0.00 86 ASN A CA 1
ATOM 1351 C C . ASN A 1 108 ? -18.187 0.941 6.893 1.00 0.00 86 ASN A C 1
ATOM 1352 O O . ASN A 1 108 ? -16.978 1.167 6.919 1.00 0.00 86 ASN A O 1
ATOM 1363 N N . ARG A 1 109 ? -19.091 1.694 7.517 1.00 0.00 87 ARG A N 1
ATOM 1364 C CA . ARG A 1 109 ? -18.735 2.889 8.284 1.00 0.00 87 ARG A CA 1
ATOM 1365 C C . ARG A 1 109 ? -17.948 3.873 7.426 1.00 0.00 87 ARG A C 1
ATOM 1366 O O . ARG A 1 109 ? -16.735 4.025 7.568 1.00 0.00 87 ARG A O 1
ATOM 1387 N N . GLU A 1 110 ? -18.657 4.527 6.527 1.00 0.00 88 GLU A N 1
ATOM 1388 C CA . GLU A 1 110 ? -18.061 5.481 5.610 1.00 0.00 88 GLU A CA 1
ATOM 1389 C C . GLU A 1 110 ? -18.552 6.892 5.910 1.00 0.00 88 GLU A C 1
ATOM 1390 O O . GLU A 1 110 ? -18.576 7.755 5.032 1.00 0.00 88 GLU A O 1
ATOM 1402 N N . GLY A 1 111 ? -18.913 7.130 7.166 1.00 0.00 89 GLY A N 1
ATOM 1403 C CA . GLY A 1 111 ? -19.399 8.436 7.574 1.00 0.00 89 GLY A CA 1
ATOM 1404 C C . GLY A 1 111 ? -18.272 9.422 7.819 1.00 0.00 89 GLY A C 1
ATOM 1405 O O . GLY A 1 111 ? -18.269 10.140 8.820 1.00 0.00 89 GLY A O 1
ATOM 1409 N N . VAL A 1 112 ? -17.316 9.451 6.905 1.00 0.00 90 VAL A N 1
ATOM 1410 C CA . VAL A 1 112 ? -16.186 10.361 6.986 1.00 0.00 90 VAL A CA 1
ATOM 1411 C C . VAL A 1 112 ? -15.812 10.847 5.587 1.00 0.00 90 VAL A C 1
ATOM 1412 O O . VAL A 1 112 ? -15.575 10.047 4.681 1.00 0.00 90 VAL A O 1
ATOM 1425 N N . VAL A 1 113 ? -15.790 12.157 5.405 1.00 0.00 91 VAL A N 1
ATOM 1426 C CA . VAL A 1 113 ? -15.502 12.730 4.099 1.00 0.00 91 VAL A CA 1
ATOM 1427 C C . VAL A 1 113 ? -14.097 13.313 4.049 1.00 0.00 91 VAL A C 1
ATOM 1428 O O . VAL A 1 113 ? -13.666 14.023 4.964 1.00 0.00 91 VAL A O 1
ATOM 1441 N N . PRO A 1 114 ? -13.347 12.976 2.997 1.00 0.00 92 PRO A N 1
ATOM 1442 C CA . PRO A 1 114 ? -12.033 13.546 2.752 1.00 0.00 92 PRO A CA 1
ATOM 1443 C C . PRO A 1 114 ? -12.103 14.839 1.941 1.00 0.00 92 PRO A C 1
ATOM 1444 O O . PRO A 1 114 ? -12.665 14.865 0.845 1.00 0.00 92 PRO A O 1
ATOM 1455 N N . PRO A 1 115 ? -11.552 15.935 2.484 1.00 0.00 93 PRO A N 1
ATOM 1456 C CA . PRO A 1 115 ? -11.499 17.222 1.787 1.00 0.00 93 PRO A CA 1
ATOM 1457 C C . PRO A 1 115 ? -10.774 17.113 0.447 1.00 0.00 93 PRO A C 1
ATOM 1458 O O . PRO A 1 115 ? -9.766 16.413 0.333 1.00 0.00 93 PRO A O 1
ATOM 1469 N N . VAL A 1 116 ? -11.282 17.823 -0.557 1.00 0.00 94 VAL A N 1
ATOM 1470 C CA . VAL A 1 116 ? -10.751 17.741 -1.912 1.00 0.00 94 VAL A CA 1
ATOM 1471 C C . VAL A 1 116 ? -9.362 18.369 -2.023 1.00 0.00 94 VAL A C 1
ATOM 1472 O O . VAL A 1 116 ? -8.691 18.236 -3.049 1.00 0.00 94 VAL A O 1
ATOM 1485 N N . GLY A 1 117 ? -8.940 19.062 -0.976 1.00 0.00 95 GLY A N 1
ATOM 1486 C CA . GLY A 1 117 ? -7.625 19.663 -0.973 1.00 0.00 95 GLY A CA 1
ATOM 1487 C C . GLY A 1 117 ? -7.691 21.171 -0.940 1.00 0.00 95 GLY A C 1
ATOM 1488 O O . GLY A 1 117 ? -8.649 21.769 -1.428 1.00 0.00 95 GLY A O 1
ATOM 1492 N N . ILE A 1 118 ? -6.667 21.789 -0.377 1.00 0.00 96 ILE A N 1
ATOM 1493 C CA . ILE A 1 118 ? -6.622 23.238 -0.237 1.00 0.00 96 ILE A CA 1
ATOM 1494 C C . ILE A 1 118 ? -5.990 23.873 -1.482 1.00 0.00 96 ILE A C 1
ATOM 1495 O O . ILE A 1 118 ? -5.311 24.894 -1.402 1.00 0.00 96 ILE A O 1
ATOM 1511 N N . THR A 1 119 ? -6.243 23.265 -2.636 1.00 0.00 97 THR A N 1
ATOM 1512 C CA . THR A 1 119 ? -5.707 23.754 -3.898 1.00 0.00 97 THR A CA 1
ATOM 1513 C C . THR A 1 119 ? -6.365 25.074 -4.296 1.00 0.00 97 THR A C 1
ATOM 1514 O O . THR A 1 119 ? -7.474 25.093 -4.839 1.00 0.00 97 THR A O 1
ATOM 1525 N N . ASN A 1 120 ? -5.686 26.170 -3.995 1.00 0.00 98 ASN A N 1
ATOM 1526 C CA . ASN A 1 120 ? -6.167 27.498 -4.334 1.00 0.00 98 ASN A CA 1
ATOM 1527 C C . ASN A 1 120 ? -5.047 28.297 -4.973 1.00 0.00 98 ASN A C 1
ATOM 1528 O O . ASN A 1 120 ? -4.190 28.817 -4.230 1.00 0.00 98 ASN A O 1
ATOM 1540 N N . MET A 1 23 ? -11.078 15.026 -1.277 1.00 0.00 1 MET A N 2
ATOM 1541 C CA . MET A 1 23 ? -11.618 14.906 -2.649 1.00 0.00 1 MET A CA 2
ATOM 1542 C C . MET A 1 23 ? -12.559 13.710 -2.718 1.00 0.00 1 MET A C 2
ATOM 1543 O O . MET A 1 23 ? -12.600 12.898 -1.796 1.00 0.00 1 MET A O 2
ATOM 1557 N N . LYS A 1 24 ? -13.309 13.601 -3.803 1.00 0.00 2 LYS A N 2
ATOM 1558 C CA . LYS A 1 24 ? -14.252 12.508 -3.971 1.00 0.00 2 LYS A CA 2
ATOM 1559 C C . LYS A 1 24 ? -13.526 11.237 -4.410 1.00 0.00 2 LYS A C 2
ATOM 1560 O O . LYS A 1 24 ? -12.601 11.299 -5.223 1.00 0.00 2 LYS A O 2
ATOM 1579 N N . SER A 1 25 ? -13.940 10.103 -3.839 1.00 0.00 3 SER A N 2
ATOM 1580 C CA . SER A 1 25 ? -13.417 8.782 -4.202 1.00 0.00 3 SER A CA 2
ATOM 1581 C C . SER A 1 25 ? -12.010 8.552 -3.648 1.00 0.00 3 SER A C 2
ATOM 1582 O O . SER A 1 25 ? -11.358 7.556 -3.975 1.00 0.00 3 SER A O 2
ATOM 1590 N N . SER A 1 26 ? -11.546 9.459 -2.807 1.00 0.00 4 SER A N 2
ATOM 1591 C CA . SER A 1 26 ? -10.278 9.277 -2.123 1.00 0.00 4 SER A CA 2
ATOM 1592 C C . SER A 1 26 ? -10.507 9.184 -0.620 1.00 0.00 4 SER A C 2
ATOM 1593 O O . SER A 1 26 ? -11.358 9.881 -0.070 1.00 0.00 4 SER A O 2
ATOM 1601 N N . ILE A 1 27 ? -9.759 8.307 0.030 1.00 0.00 5 ILE A N 2
ATOM 1602 C CA . ILE A 1 27 ? -9.957 8.020 1.443 1.00 0.00 5 ILE A CA 2
ATOM 1603 C C . ILE A 1 27 ? -8.649 8.243 2.199 1.00 0.00 5 ILE A C 2
ATOM 1604 O O . ILE A 1 27 ? -7.576 7.931 1.676 1.00 0.00 5 ILE A O 2
ATOM 1620 N N . PRO A 1 28 ? -8.707 8.813 3.419 1.00 0.00 6 PRO A N 2
ATOM 1621 C CA . PRO A 1 28 ? -7.507 9.080 4.211 1.00 0.00 6 PRO A CA 2
ATOM 1622 C C . PRO A 1 28 ? -6.821 7.806 4.677 1.00 0.00 6 PRO A C 2
ATOM 1623 O O . PRO A 1 28 ? -7.458 6.761 4.830 1.00 0.00 6 PRO A O 2
ATOM 1634 N N . ILE A 1 29 ? -5.525 7.905 4.930 1.00 0.00 7 ILE A N 2
ATOM 1635 C CA . ILE A 1 29 ? -4.760 6.764 5.403 1.00 0.00 7 ILE A CA 2
ATOM 1636 C C . ILE A 1 29 ? -5.228 6.391 6.801 1.00 0.00 7 ILE A C 2
ATOM 1637 O O . ILE A 1 29 ? -5.182 5.236 7.200 1.00 0.00 7 ILE A O 2
ATOM 1653 N N . THR A 1 30 ? -5.724 7.386 7.515 1.00 0.00 8 THR A N 2
ATOM 1654 C CA . THR A 1 30 ? -6.267 7.207 8.838 1.00 0.00 8 THR A CA 2
ATOM 1655 C C . THR A 1 30 ? -7.376 6.145 8.865 1.00 0.00 8 THR A C 2
ATOM 1656 O O . THR A 1 30 ? -7.536 5.429 9.853 1.00 0.00 8 THR A O 2
ATOM 1667 N N . GLU A 1 31 ? -8.127 6.041 7.779 1.00 0.00 9 GLU A N 2
ATOM 1668 C CA . GLU A 1 31 ? -9.168 5.031 7.673 1.00 0.00 9 GLU A CA 2
ATOM 1669 C C . GLU A 1 31 ? -8.624 3.777 7.005 1.00 0.00 9 GLU A C 2
ATOM 1670 O O . GLU A 1 31 ? -8.817 2.664 7.493 1.00 0.00 9 GLU A O 2
ATOM 1682 N N . VAL A 1 32 ? -7.910 3.971 5.907 1.00 0.00 10 VAL A N 2
ATOM 1683 C CA . VAL A 1 32 ? -7.471 2.859 5.075 1.00 0.00 10 VAL A CA 2
ATOM 1684 C C . VAL A 1 32 ? -6.454 1.982 5.797 1.00 0.00 10 VAL A C 2
ATOM 1685 O O . VAL A 1 32 ? -6.505 0.765 5.693 1.00 0.00 10 VAL A O 2
ATOM 1698 N N . LEU A 1 33 ? -5.560 2.607 6.549 1.00 0.00 11 LEU A N 2
ATOM 1699 C CA . LEU A 1 33 ? -4.505 1.893 7.262 1.00 0.00 11 LEU A CA 2
ATOM 1700 C C . LEU A 1 33 ? -5.070 0.807 8.204 1.00 0.00 11 LEU A C 2
ATOM 1701 O O . LEU A 1 33 ? -4.795 -0.379 8.011 1.00 0.00 11 LEU A O 2
ATOM 1717 N N . PRO A 1 34 ? -5.868 1.176 9.230 1.00 0.00 12 PRO A N 2
ATOM 1718 C CA . PRO A 1 34 ? -6.443 0.198 10.164 1.00 0.00 12 PRO A CA 2
ATOM 1719 C C . PRO A 1 34 ? -7.500 -0.701 9.524 1.00 0.00 12 PRO A C 2
ATOM 1720 O O . PRO A 1 34 ? -7.847 -1.749 10.069 1.00 0.00 12 PRO A O 2
ATOM 1731 N N . ARG A 1 35 ? -8.039 -0.284 8.389 1.00 0.00 13 ARG A N 2
ATOM 1732 C CA . ARG A 1 35 ? -9.048 -1.070 7.704 1.00 0.00 13 ARG A CA 2
ATOM 1733 C C . ARG A 1 35 ? -8.456 -1.829 6.514 1.00 0.00 13 ARG A C 2
ATOM 1734 O O . ARG A 1 35 ? -9.192 -2.364 5.683 1.00 0.00 13 ARG A O 2
ATOM 1755 N N . ALA A 1 36 ? -7.133 -1.894 6.448 1.00 0.00 14 ALA A N 2
ATOM 1756 C CA . ALA A 1 36 ? -6.455 -2.600 5.367 1.00 0.00 14 ALA A CA 2
ATOM 1757 C C . ALA A 1 36 ? -6.113 -4.029 5.773 1.00 0.00 14 ALA A C 2
ATOM 1758 O O . ALA A 1 36 ? -5.961 -4.328 6.957 1.00 0.00 14 ALA A O 2
ATOM 1765 N N . VAL A 1 37 ? -5.999 -4.901 4.781 1.00 0.00 15 VAL A N 2
ATOM 1766 C CA . VAL A 1 37 ? -5.635 -6.294 5.013 1.00 0.00 15 VAL A CA 2
ATOM 1767 C C . VAL A 1 37 ? -4.356 -6.646 4.260 1.00 0.00 15 VAL A C 2
ATOM 1768 O O . VAL A 1 37 ? -3.888 -7.782 4.291 1.00 0.00 15 VAL A O 2
ATOM 1781 N N . GLY A 1 38 ? -3.794 -5.661 3.579 1.00 0.00 16 GLY A N 2
ATOM 1782 C CA . GLY A 1 38 ? -2.583 -5.871 2.825 1.00 0.00 16 GLY A CA 2
ATOM 1783 C C . GLY A 1 38 ? -1.920 -4.556 2.513 1.00 0.00 16 GLY A C 2
ATOM 1784 O O . GLY A 1 38 ? -2.584 -3.522 2.494 1.00 0.00 16 GLY A O 2
ATOM 1788 N N . SER A 1 39 ? -0.622 -4.571 2.292 1.00 0.00 17 SER A N 2
ATOM 1789 C CA . SER A 1 39 ? 0.108 -3.348 2.019 1.00 0.00 17 SER A CA 2
ATOM 1790 C C . SER A 1 39 ? 1.363 -3.643 1.201 1.00 0.00 17 SER A C 2
ATOM 1791 O O . SER A 1 39 ? 2.137 -4.540 1.538 1.00 0.00 17 SER A O 2
ATOM 1799 N N . LEU A 1 40 ? 1.535 -2.907 0.115 1.00 0.00 18 LEU A N 2
ATOM 1800 C CA . LEU A 1 40 ? 2.710 -3.038 -0.728 1.00 0.00 18 LEU A CA 2
ATOM 1801 C C . LEU A 1 40 ? 3.607 -1.822 -0.583 1.00 0.00 18 LEU A C 2
ATOM 1802 O O . LEU A 1 40 ? 3.197 -0.701 -0.883 1.00 0.00 18 LEU A O 2
ATOM 1818 N N . THR A 1 41 ? 4.825 -2.043 -0.125 1.00 0.00 19 THR A N 2
ATOM 1819 C CA . THR A 1 41 ? 5.778 -0.961 0.038 1.00 0.00 19 THR A CA 2
ATOM 1820 C C . THR A 1 41 ? 6.600 -0.783 -1.233 1.00 0.00 19 THR A C 2
ATOM 1821 O O . THR A 1 41 ? 7.396 -1.650 -1.597 1.00 0.00 19 THR A O 2
ATOM 1832 N N . PHE A 1 42 ? 6.380 0.330 -1.914 1.00 0.00 20 PHE A N 2
ATOM 1833 C CA . PHE A 1 42 ? 7.104 0.658 -3.129 1.00 0.00 20 PHE A CA 2
ATOM 1834 C C . PHE A 1 42 ? 8.150 1.732 -2.857 1.00 0.00 20 PHE A C 2
ATOM 1835 O O . PHE A 1 42 ? 8.063 2.487 -1.885 1.00 0.00 20 PHE A O 2
ATOM 1852 N N . ASP A 1 43 ? 9.135 1.786 -3.728 1.00 0.00 21 ASP A N 2
ATOM 1853 C CA . ASP A 1 43 ? 10.179 2.789 -3.662 1.00 0.00 21 ASP A CA 2
ATOM 1854 C C . ASP A 1 43 ? 9.737 4.030 -4.425 1.00 0.00 21 ASP A C 2
ATOM 1855 O O . ASP A 1 43 ? 8.734 3.992 -5.133 1.00 0.00 21 ASP A O 2
ATOM 1864 N N . GLU A 1 44 ? 10.476 5.126 -4.290 1.00 0.00 22 GLU A N 2
ATOM 1865 C CA . GLU A 1 44 ? 10.143 6.344 -4.998 1.00 0.00 22 GLU A CA 2
ATOM 1866 C C . GLU A 1 44 ? 10.442 6.187 -6.489 1.00 0.00 22 GLU A C 2
ATOM 1867 O O . GLU A 1 44 ? 9.968 6.964 -7.314 1.00 0.00 22 GLU A O 2
ATOM 1879 N N . ASN A 1 45 ? 11.224 5.162 -6.820 1.00 0.00 23 ASN A N 2
ATOM 1880 C CA . ASN A 1 45 ? 11.462 4.787 -8.205 1.00 0.00 23 ASN A CA 2
ATOM 1881 C C . ASN A 1 45 ? 10.370 3.834 -8.683 1.00 0.00 23 ASN A C 2
ATOM 1882 O O . ASN A 1 45 ? 10.462 3.252 -9.765 1.00 0.00 23 ASN A O 2
ATOM 1893 N N . TYR A 1 46 ? 9.336 3.683 -7.849 1.00 0.00 24 TYR A N 2
ATOM 1894 C CA . TYR A 1 46 ? 8.160 2.872 -8.164 1.00 0.00 24 TYR A CA 2
ATOM 1895 C C . TYR A 1 46 ? 8.520 1.395 -8.293 1.00 0.00 24 TYR A C 2
ATOM 1896 O O . TYR A 1 46 ? 7.919 0.654 -9.073 1.00 0.00 24 TYR A O 2
ATOM 1914 N N . ASN A 1 47 ? 9.490 0.971 -7.498 1.00 0.00 25 ASN A N 2
ATOM 1915 C CA . ASN A 1 47 ? 9.900 -0.426 -7.451 1.00 0.00 25 ASN A CA 2
ATOM 1916 C C . ASN A 1 47 ? 9.360 -1.072 -6.185 1.00 0.00 25 ASN A C 2
ATOM 1917 O O . ASN A 1 47 ? 9.291 -0.425 -5.147 1.00 0.00 25 ASN A O 2
ATOM 1928 N N . LEU A 1 48 ? 8.967 -2.334 -6.263 1.00 0.00 26 LEU A N 2
ATOM 1929 C CA . LEU A 1 48 ? 8.477 -3.037 -5.090 1.00 0.00 26 LEU A CA 2
ATOM 1930 C C . LEU A 1 48 ? 9.613 -3.309 -4.111 1.00 0.00 26 LEU A C 2
ATOM 1931 O O . LEU A 1 48 ? 10.653 -3.849 -4.488 1.00 0.00 26 LEU A O 2
ATOM 1947 N N . LEU A 1 49 ? 9.409 -2.922 -2.861 1.00 0.00 27 LEU A N 2
ATOM 1948 C CA . LEU A 1 49 ? 10.396 -3.133 -1.815 1.00 0.00 27 LEU A CA 2
ATOM 1949 C C . LEU A 1 49 ? 9.978 -4.283 -0.909 1.00 0.00 27 LEU A C 2
ATOM 1950 O O . LEU A 1 49 ? 10.721 -5.249 -0.727 1.00 0.00 27 LEU A O 2
ATOM 1966 N N . ASP A 1 50 ? 8.779 -4.180 -0.352 1.00 0.00 28 ASP A N 2
ATOM 1967 C CA . ASP A 1 50 ? 8.287 -5.163 0.605 1.00 0.00 28 ASP A CA 2
ATOM 1968 C C . ASP A 1 50 ? 6.808 -5.449 0.371 1.00 0.00 28 ASP A C 2
ATOM 1969 O O . ASP A 1 50 ? 6.062 -4.571 -0.062 1.00 0.00 28 ASP A O 2
ATOM 1978 N N . THR A 1 51 ? 6.393 -6.676 0.655 1.00 0.00 29 THR A N 2
ATOM 1979 C CA . THR A 1 51 ? 5.012 -7.090 0.462 1.00 0.00 29 THR A CA 2
ATOM 1980 C C . THR A 1 51 ? 4.413 -7.586 1.782 1.00 0.00 29 THR A C 2
ATOM 1981 O O . THR A 1 51 ? 5.009 -8.415 2.470 1.00 0.00 29 THR A O 2
ATOM 1992 N N . SER A 1 52 ? 3.241 -7.071 2.143 1.00 0.00 30 SER A N 2
ATOM 1993 C CA . SER A 1 52 ? 2.612 -7.428 3.408 1.00 0.00 30 SER A CA 2
ATOM 1994 C C . SER A 1 52 ? 1.129 -7.747 3.230 1.00 0.00 30 SER A C 2
ATOM 1995 O O . SER A 1 52 ? 0.459 -7.186 2.358 1.00 0.00 30 SER A O 2
ATOM 2003 N N . GLY A 1 53 ? 0.629 -8.651 4.064 1.00 0.00 31 GLY A N 2
ATOM 2004 C CA . GLY A 1 53 ? -0.785 -8.979 4.071 1.00 0.00 31 GLY A CA 2
ATOM 2005 C C . GLY A 1 53 ? -1.237 -9.718 2.827 1.00 0.00 31 GLY A C 2
ATOM 2006 O O . GLY A 1 53 ? -0.475 -10.480 2.231 1.00 0.00 31 GLY A O 2
ATOM 2010 N N . VAL A 1 54 ? -2.479 -9.473 2.430 1.00 0.00 32 VAL A N 2
ATOM 2011 C CA . VAL A 1 54 ? -3.076 -10.130 1.268 1.00 0.00 32 VAL A CA 2
ATOM 2012 C C . VAL A 1 54 ? -2.366 -9.729 -0.024 1.00 0.00 32 VAL A C 2
ATOM 2013 O O . VAL A 1 54 ? -2.492 -10.397 -1.049 1.00 0.00 32 VAL A O 2
ATOM 2026 N N . ALA A 1 55 ? -1.590 -8.658 0.038 1.00 0.00 33 ALA A N 2
ATOM 2027 C CA . ALA A 1 55 ? -0.870 -8.164 -1.128 1.00 0.00 33 ALA A CA 2
ATOM 2028 C C . ALA A 1 55 ? 0.129 -9.199 -1.646 1.00 0.00 33 ALA A C 2
ATOM 2029 O O . ALA A 1 55 ? 0.646 -9.075 -2.752 1.00 0.00 33 ALA A O 2
ATOM 2036 N N . LYS A 1 56 ? 0.393 -10.223 -0.837 1.00 0.00 34 LYS A N 2
ATOM 2037 C CA . LYS A 1 56 ? 1.314 -11.280 -1.216 1.00 0.00 34 LYS A CA 2
ATOM 2038 C C . LYS A 1 56 ? 0.680 -12.221 -2.238 1.00 0.00 34 LYS A C 2
ATOM 2039 O O . LYS A 1 56 ? 1.379 -12.825 -3.049 1.00 0.00 34 LYS A O 2
ATOM 2058 N N . VAL A 1 57 ? -0.643 -12.352 -2.194 1.00 0.00 35 VAL A N 2
ATOM 2059 C CA . VAL A 1 57 ? -1.347 -13.233 -3.121 1.00 0.00 35 VAL A CA 2
ATOM 2060 C C . VAL A 1 57 ? -1.902 -12.441 -4.299 1.00 0.00 35 VAL A C 2
ATOM 2061 O O . VAL A 1 57 ? -2.168 -12.997 -5.367 1.00 0.00 35 VAL A O 2
ATOM 2074 N N . ILE A 1 58 ? -2.071 -11.144 -4.093 1.00 0.00 36 ILE A N 2
ATOM 2075 C CA . ILE A 1 58 ? -2.548 -10.255 -5.136 1.00 0.00 36 ILE A CA 2
ATOM 2076 C C . ILE A 1 58 ? -1.442 -9.997 -6.158 1.00 0.00 36 ILE A C 2
ATOM 2077 O O . ILE A 1 58 ? -0.260 -9.967 -5.811 1.00 0.00 36 ILE A O 2
ATOM 2093 N N . GLU A 1 59 ? -1.835 -9.859 -7.417 1.00 0.00 37 GLU A N 2
ATOM 2094 C CA . GLU A 1 59 ? -0.895 -9.610 -8.501 1.00 0.00 37 GLU A CA 2
ATOM 2095 C C . GLU A 1 59 ? -0.250 -8.232 -8.365 1.00 0.00 37 GLU A C 2
ATOM 2096 O O . GLU A 1 59 ? -0.868 -7.290 -7.868 1.00 0.00 37 GLU A O 2
ATOM 2108 N N . LYS A 1 60 ? 0.995 -8.127 -8.807 1.00 0.00 38 LYS A N 2
ATOM 2109 C CA . LYS A 1 60 ? 1.716 -6.862 -8.757 1.00 0.00 38 LYS A CA 2
ATOM 2110 C C . LYS A 1 60 ? 1.282 -5.978 -9.915 1.00 0.00 38 LYS A C 2
ATOM 2111 O O . LYS A 1 60 ? 0.785 -4.878 -9.699 1.00 0.00 38 LYS A O 2
ATOM 2130 N N . SER A 1 61 ? 1.471 -6.466 -11.142 1.00 0.00 39 SER A N 2
ATOM 2131 C CA . SER A 1 61 ? 0.924 -5.811 -12.331 1.00 0.00 39 SER A CA 2
ATOM 2132 C C . SER A 1 61 ? 1.400 -4.343 -12.449 1.00 0.00 39 SER A C 2
ATOM 2133 O O . SER A 1 61 ? 2.299 -3.920 -11.712 1.00 0.00 39 SER A O 2
ATOM 2141 N N . PRO A 1 62 ? 0.867 -3.547 -13.407 1.00 0.00 40 PRO A N 2
ATOM 2142 C CA . PRO A 1 62 ? 1.223 -2.125 -13.540 1.00 0.00 40 PRO A CA 2
ATOM 2143 C C . PRO A 1 62 ? 0.630 -1.234 -12.438 1.00 0.00 40 PRO A C 2
ATOM 2144 O O . PRO A 1 62 ? 0.205 -0.111 -12.707 1.00 0.00 40 PRO A O 2
ATOM 2155 N N . ILE A 1 63 ? 0.629 -1.716 -11.196 1.00 0.00 41 ILE A N 2
ATOM 2156 C CA . ILE A 1 63 ? 0.184 -0.899 -10.068 1.00 0.00 41 ILE A CA 2
ATOM 2157 C C . ILE A 1 63 ? 1.074 0.332 -9.929 1.00 0.00 41 ILE A C 2
ATOM 2158 O O . ILE A 1 63 ? 0.596 1.428 -9.639 1.00 0.00 41 ILE A O 2
ATOM 2174 N N . ALA A 1 64 ? 2.368 0.143 -10.174 1.00 0.00 42 ALA A N 2
ATOM 2175 C CA . ALA A 1 64 ? 3.336 1.235 -10.107 1.00 0.00 42 ALA A CA 2
ATOM 2176 C C . ALA A 1 64 ? 2.973 2.340 -11.097 1.00 0.00 42 ALA A C 2
ATOM 2177 O O . ALA A 1 64 ? 3.174 3.526 -10.825 1.00 0.00 42 ALA A O 2
ATOM 2184 N N . GLU A 1 65 ? 2.421 1.937 -12.234 1.00 0.00 43 GLU A N 2
ATOM 2185 C CA . GLU A 1 65 ? 1.952 2.874 -13.245 1.00 0.00 43 GLU A CA 2
ATOM 2186 C C . GLU A 1 65 ? 0.837 3.748 -12.680 1.00 0.00 43 GLU A C 2
ATOM 2187 O O . GLU A 1 65 ? 0.781 4.951 -12.924 1.00 0.00 43 GLU A O 2
ATOM 2199 N N . ILE A 1 66 ? -0.042 3.149 -11.901 1.00 0.00 44 ILE A N 2
ATOM 2200 C CA . ILE A 1 66 ? -1.128 3.899 -11.304 1.00 0.00 44 ILE A CA 2
ATOM 2201 C C . ILE A 1 66 ? -0.612 4.701 -10.109 1.00 0.00 44 ILE A C 2
ATOM 2202 O O . ILE A 1 66 ? -1.128 5.775 -9.801 1.00 0.00 44 ILE A O 2
ATOM 2218 N N . ILE A 1 67 ? 0.434 4.191 -9.456 1.00 0.00 45 ILE A N 2
ATOM 2219 C CA . ILE A 1 67 ? 1.043 4.888 -8.324 1.00 0.00 45 ILE A CA 2
ATOM 2220 C C . ILE A 1 67 ? 1.603 6.235 -8.761 1.00 0.00 45 ILE A C 2
ATOM 2221 O O . ILE A 1 67 ? 1.372 7.249 -8.100 1.00 0.00 45 ILE A O 2
ATOM 2237 N N . ARG A 1 68 ? 2.326 6.243 -9.879 1.00 0.00 46 ARG A N 2
ATOM 2238 C CA . ARG A 1 68 ? 2.912 7.473 -10.401 1.00 0.00 46 ARG A CA 2
ATOM 2239 C C . ARG A 1 68 ? 1.824 8.451 -10.825 1.00 0.00 46 ARG A C 2
ATOM 2240 O O . ARG A 1 68 ? 1.922 9.650 -10.568 1.00 0.00 46 ARG A O 2
ATOM 2261 N N . LYS A 1 69 ? 0.781 7.932 -11.456 1.00 0.00 47 LYS A N 2
ATOM 2262 C CA . LYS A 1 69 ? -0.361 8.755 -11.834 1.00 0.00 47 LYS A CA 2
ATOM 2263 C C . LYS A 1 69 ? -0.993 9.377 -10.594 1.00 0.00 47 LYS A C 2
ATOM 2264 O O . LYS A 1 69 ? -1.204 10.587 -10.529 1.00 0.00 47 LYS A O 2
ATOM 2283 N N . SER A 1 70 ? -1.241 8.544 -9.590 1.00 0.00 48 SER A N 2
ATOM 2284 C CA . SER A 1 70 ? -1.852 8.996 -8.351 1.00 0.00 48 SER A CA 2
ATOM 2285 C C . SER A 1 70 ? -0.935 9.970 -7.621 1.00 0.00 48 SER A C 2
ATOM 2286 O O . SER A 1 70 ? -1.395 10.867 -6.926 1.00 0.00 48 SER A O 2
ATOM 2294 N N . ASN A 1 71 ? 0.367 9.780 -7.780 1.00 0.00 49 ASN A N 2
ATOM 2295 C CA . ASN A 1 71 ? 1.353 10.637 -7.134 1.00 0.00 49 ASN A CA 2
ATOM 2296 C C . ASN A 1 71 ? 1.269 12.061 -7.671 1.00 0.00 49 ASN A C 2
ATOM 2297 O O . ASN A 1 71 ? 1.468 13.026 -6.939 1.00 0.00 49 ASN A O 2
ATOM 2308 N N . ALA A 1 72 ? 0.970 12.177 -8.952 1.00 0.00 50 ALA A N 2
ATOM 2309 C CA . ALA A 1 72 ? 0.848 13.477 -9.593 1.00 0.00 50 ALA A CA 2
ATOM 2310 C C . ALA A 1 72 ? -0.510 14.108 -9.297 1.00 0.00 50 ALA A C 2
ATOM 2311 O O . ALA A 1 72 ? -0.670 15.327 -9.373 1.00 0.00 50 ALA A O 2
ATOM 2318 N N . GLU A 1 73 ? -1.484 13.270 -8.965 1.00 0.00 51 GLU A N 2
ATOM 2319 C CA . GLU A 1 73 ? -2.834 13.739 -8.673 1.00 0.00 51 GLU A CA 2
ATOM 2320 C C . GLU A 1 73 ? -2.980 14.168 -7.216 1.00 0.00 51 GLU A C 2
ATOM 2321 O O . GLU A 1 73 ? -3.529 15.230 -6.925 1.00 0.00 51 GLU A O 2
ATOM 2333 N N . LEU A 1 74 ? -2.484 13.344 -6.305 1.00 0.00 52 LEU A N 2
ATOM 2334 C CA . LEU A 1 74 ? -2.667 13.587 -4.882 1.00 0.00 52 LEU A CA 2
ATOM 2335 C C . LEU A 1 74 ? -1.332 13.653 -4.152 1.00 0.00 52 LEU A C 2
ATOM 2336 O O . LEU A 1 74 ? -0.300 13.258 -4.689 1.00 0.00 52 LEU A O 2
ATOM 2352 N N . GLY A 1 75 ? -1.363 14.142 -2.919 1.00 0.00 53 GLY A N 2
ATOM 2353 C CA . GLY A 1 75 ? -0.141 14.270 -2.150 1.00 0.00 53 GLY A CA 2
ATOM 2354 C C . GLY A 1 75 ? -0.141 13.439 -0.881 1.00 0.00 53 GLY A C 2
ATOM 2355 O O . GLY A 1 75 ? 0.850 13.422 -0.150 1.00 0.00 53 GLY A O 2
ATOM 2359 N N . ARG A 1 76 ? -1.237 12.735 -0.614 1.00 0.00 54 ARG A N 2
ATOM 2360 C CA . ARG A 1 76 ? -1.342 11.944 0.611 1.00 0.00 54 ARG A CA 2
ATOM 2361 C C . ARG A 1 76 ? -2.470 10.922 0.538 1.00 0.00 54 ARG A C 2
ATOM 2362 O O . ARG A 1 76 ? -2.284 9.771 0.917 1.00 0.00 54 ARG A O 2
ATOM 2383 N N . LEU A 1 77 ? -3.635 11.357 0.054 1.00 0.00 55 LEU A N 2
ATOM 2384 C CA . LEU A 1 77 ? -4.844 10.524 0.058 1.00 0.00 55 LEU A CA 2
ATOM 2385 C C . LEU A 1 77 ? -4.640 9.221 -0.717 1.00 0.00 55 LEU A C 2
ATOM 2386 O O . LEU A 1 77 ? -3.677 9.079 -1.470 1.00 0.00 55 LEU A O 2
ATOM 2402 N N . GLY A 1 78 ? -5.556 8.280 -0.529 1.00 0.00 56 GLY A N 2
ATOM 2403 C CA . GLY A 1 78 ? -5.417 6.980 -1.151 1.00 0.00 56 GLY A CA 2
ATOM 2404 C C . GLY A 1 78 ? -6.245 6.824 -2.406 1.00 0.00 56 GLY A C 2
ATOM 2405 O O . GLY A 1 78 ? -7.454 6.585 -2.341 1.00 0.00 56 GLY A O 2
ATOM 2409 N N . TYR A 1 79 ? -5.588 6.956 -3.546 1.00 0.00 57 TYR A N 2
ATOM 2410 C CA . TYR A 1 79 ? -6.224 6.730 -4.838 1.00 0.00 57 TYR A CA 2
ATOM 2411 C C . TYR A 1 79 ? -6.306 5.233 -5.096 1.00 0.00 57 TYR A C 2
ATOM 2412 O O . TYR A 1 79 ? -5.324 4.516 -4.900 1.00 0.00 57 TYR A O 2
ATOM 2430 N N . SER A 1 80 ? -7.468 4.758 -5.510 1.00 0.00 58 SER A N 2
ATOM 2431 C CA . SER A 1 80 ? -7.637 3.344 -5.795 1.00 0.00 58 SER A CA 2
ATOM 2432 C C . SER A 1 80 ? -6.878 2.969 -7.061 1.00 0.00 58 SER A C 2
ATOM 2433 O O . SER A 1 80 ? -7.262 3.347 -8.167 1.00 0.00 58 SER A O 2
ATOM 2441 N N . VAL A 1 81 ? -5.796 2.226 -6.885 1.00 0.00 59 VAL A N 2
ATOM 2442 C CA . VAL A 1 81 ? -4.931 1.858 -7.994 1.00 0.00 59 VAL A CA 2
ATOM 2443 C C . VAL A 1 81 ? -5.304 0.495 -8.561 1.00 0.00 59 VAL A C 2
ATOM 2444 O O . VAL A 1 81 ? -5.144 0.244 -9.755 1.00 0.00 59 VAL A O 2
ATOM 2457 N N . TYR A 1 82 ? -5.805 -0.382 -7.706 1.00 0.00 60 TYR A N 2
ATOM 2458 C CA . TYR A 1 82 ? -6.171 -1.721 -8.128 1.00 0.00 60 TYR A CA 2
ATOM 2459 C C . TYR A 1 82 ? -7.476 -2.141 -7.474 1.00 0.00 60 TYR A C 2
ATOM 2460 O O . TYR A 1 82 ? -7.593 -2.121 -6.252 1.00 0.00 60 TYR A O 2
ATOM 2478 N N . GLU A 1 83 ? -8.456 -2.512 -8.278 1.00 0.00 61 GLU A N 2
ATOM 2479 C CA . GLU A 1 83 ? -9.727 -2.966 -7.742 1.00 0.00 61 GLU A CA 2
ATOM 2480 C C . GLU A 1 83 ? -9.995 -4.404 -8.163 1.00 0.00 61 GLU A C 2
ATOM 2481 O O . GLU A 1 83 ? -9.989 -4.734 -9.351 1.00 0.00 61 GLU A O 2
ATOM 2493 N N . ASP A 1 84 ? -10.204 -5.250 -7.173 1.00 0.00 62 ASP A N 2
ATOM 2494 C CA . ASP A 1 84 ? -10.531 -6.643 -7.392 1.00 0.00 62 ASP A CA 2
ATOM 2495 C C . ASP A 1 84 ? -11.878 -6.921 -6.741 1.00 0.00 62 ASP A C 2
ATOM 2496 O O . ASP A 1 84 ? -12.373 -6.093 -5.973 1.00 0.00 62 ASP A O 2
ATOM 2505 N N . ALA A 1 85 ? -12.477 -8.059 -7.045 1.00 0.00 63 ALA A N 2
ATOM 2506 C CA . ALA A 1 85 ? -13.767 -8.406 -6.470 1.00 0.00 63 ALA A CA 2
ATOM 2507 C C . ALA A 1 85 ? -13.651 -8.662 -4.971 1.00 0.00 63 ALA A C 2
ATOM 2508 O O . ALA A 1 85 ? -14.640 -8.616 -4.242 1.00 0.00 63 ALA A O 2
ATOM 2515 N N . GLN A 1 86 ? -12.433 -8.927 -4.517 1.00 0.00 64 GLN A N 2
ATOM 2516 C CA . GLN A 1 86 ? -12.186 -9.205 -3.112 1.00 0.00 64 GLN A CA 2
ATOM 2517 C C . GLN A 1 86 ? -11.648 -7.970 -2.389 1.00 0.00 64 GLN A C 2
ATOM 2518 O O . GLN A 1 86 ? -12.170 -7.574 -1.343 1.00 0.00 64 GLN A O 2
ATOM 2532 N N . TYR A 1 87 ? -10.604 -7.358 -2.949 1.00 0.00 65 TYR A N 2
ATOM 2533 C CA . TYR A 1 87 ? -9.903 -6.266 -2.274 1.00 0.00 65 TYR A CA 2
ATOM 2534 C C . TYR A 1 87 ? -9.668 -5.088 -3.219 1.00 0.00 65 TYR A C 2
ATOM 2535 O O . TYR A 1 87 ? -9.799 -5.217 -4.433 1.00 0.00 65 TYR A O 2
ATOM 2553 N N . ILE A 1 88 ? -9.324 -3.939 -2.645 1.00 0.00 66 ILE A N 2
ATOM 2554 C CA . ILE A 1 88 ? -9.024 -2.737 -3.411 1.00 0.00 66 ILE A CA 2
ATOM 2555 C C . ILE A 1 88 ? -7.759 -2.075 -2.872 1.00 0.00 66 ILE A C 2
ATOM 2556 O O . ILE A 1 88 ? -7.651 -1.803 -1.675 1.00 0.00 66 ILE A O 2
ATOM 2572 N N . GLY A 1 89 ? -6.816 -1.813 -3.759 1.00 0.00 67 GLY A N 2
ATOM 2573 C CA . GLY A 1 89 ? -5.570 -1.190 -3.365 1.00 0.00 67 GLY A CA 2
ATOM 2574 C C . GLY A 1 89 ? -5.598 0.314 -3.548 1.00 0.00 67 GLY A C 2
ATOM 2575 O O . GLY A 1 89 ? -6.185 0.816 -4.505 1.00 0.00 67 GLY A O 2
ATOM 2579 N N . HIS A 1 90 ? -4.967 1.033 -2.632 1.00 0.00 68 HIS A N 2
ATOM 2580 C CA . HIS A 1 90 ? -4.947 2.494 -2.672 1.00 0.00 68 HIS A CA 2
ATOM 2581 C C . HIS A 1 90 ? -3.514 2.996 -2.509 1.00 0.00 68 HIS A C 2
ATOM 2582 O O . HIS A 1 90 ? -2.801 2.545 -1.615 1.00 0.00 68 HIS A O 2
ATOM 2597 N N . ALA A 1 91 ? -3.095 3.920 -3.369 1.00 0.00 69 ALA A N 2
ATOM 2598 C CA . ALA A 1 91 ? -1.735 4.460 -3.304 1.00 0.00 69 ALA A CA 2
ATOM 2599 C C . ALA A 1 91 ? -1.647 5.649 -2.364 1.00 0.00 69 ALA A C 2
ATOM 2600 O O . ALA A 1 91 ? -2.350 6.643 -2.541 1.00 0.00 69 ALA A O 2
ATOM 2607 N N . PHE A 1 92 ? -0.750 5.555 -1.397 1.00 0.00 70 PHE A N 2
ATOM 2608 C CA . PHE A 1 92 ? -0.512 6.644 -0.464 1.00 0.00 70 PHE A CA 2
ATOM 2609 C C . PHE A 1 92 ? 0.920 7.145 -0.582 1.00 0.00 70 PHE A C 2
ATOM 2610 O O . PHE A 1 92 ? 1.851 6.361 -0.776 1.00 0.00 70 PHE A O 2
ATOM 2627 N N . LYS A 1 93 ? 1.084 8.457 -0.505 1.00 0.00 71 LYS A N 2
ATOM 2628 C CA . LYS A 1 93 ? 2.415 9.056 -0.484 1.00 0.00 71 LYS A CA 2
ATOM 2629 C C . LYS A 1 93 ? 2.995 8.998 0.923 1.00 0.00 71 LYS A C 2
ATOM 2630 O O . LYS A 1 93 ? 2.427 9.556 1.864 1.00 0.00 71 LYS A O 2
ATOM 2649 N N . LYS A 1 94 ? 4.130 8.328 1.055 1.00 0.00 72 LYS A N 2
ATOM 2650 C CA . LYS A 1 94 ? 4.765 8.128 2.350 1.00 0.00 72 LYS A CA 2
ATOM 2651 C C . LYS A 1 94 ? 6.093 8.877 2.394 1.00 0.00 72 LYS A C 2
ATOM 2652 O O . LYS A 1 94 ? 6.463 9.540 1.423 1.00 0.00 72 LYS A O 2
ATOM 2671 N N . ALA A 1 95 ? 6.811 8.759 3.503 1.00 0.00 73 ALA A N 2
ATOM 2672 C CA . ALA A 1 95 ? 8.083 9.455 3.679 1.00 0.00 73 ALA A CA 2
ATOM 2673 C C . ALA A 1 95 ? 9.134 8.968 2.684 1.00 0.00 73 ALA A C 2
ATOM 2674 O O . ALA A 1 95 ? 9.803 7.956 2.913 1.00 0.00 73 ALA A O 2
ATOM 2681 N N . GLY A 1 96 ? 9.253 9.681 1.570 1.00 0.00 74 GLY A N 2
ATOM 2682 C CA . GLY A 1 96 ? 10.228 9.342 0.550 1.00 0.00 74 GLY A CA 2
ATOM 2683 C C . GLY A 1 96 ? 9.884 8.066 -0.193 1.00 0.00 74 GLY A C 2
ATOM 2684 O O . GLY A 1 96 ? 10.678 7.580 -0.997 1.00 0.00 74 GLY A O 2
ATOM 2688 N N . HIS A 1 97 ? 8.701 7.520 0.063 1.00 0.00 75 HIS A N 2
ATOM 2689 C CA . HIS A 1 97 ? 8.319 6.238 -0.513 1.00 0.00 75 HIS A CA 2
ATOM 2690 C C . HIS A 1 97 ? 6.835 6.204 -0.843 1.00 0.00 75 HIS A C 2
ATOM 2691 O O . HIS A 1 97 ? 6.091 7.125 -0.513 1.00 0.00 75 HIS A O 2
ATOM 2706 N N . PHE A 1 98 ? 6.413 5.138 -1.502 1.00 0.00 76 PHE A N 2
ATOM 2707 C CA . PHE A 1 98 ? 5.031 4.993 -1.932 1.00 0.00 76 PHE A CA 2
ATOM 2708 C C . PHE A 1 98 ? 4.483 3.660 -1.458 1.00 0.00 76 PHE A C 2
ATOM 2709 O O . PHE A 1 98 ? 5.090 2.632 -1.698 1.00 0.00 76 PHE A O 2
ATOM 2726 N N . ILE A 1 99 ? 3.350 3.664 -0.776 1.00 0.00 77 ILE A N 2
ATOM 2727 C CA . ILE A 1 99 ? 2.795 2.418 -0.269 1.00 0.00 77 ILE A CA 2
ATOM 2728 C C . ILE A 1 99 ? 1.344 2.246 -0.697 1.00 0.00 77 ILE A C 2
ATOM 2729 O O . ILE A 1 99 ? 0.551 3.188 -0.645 1.00 0.00 77 ILE A O 2
ATOM 2745 N N . VAL A 1 100 ? 1.016 1.044 -1.147 1.00 0.00 78 VAL A N 2
ATOM 2746 C CA . VAL A 1 100 ? -0.337 0.720 -1.569 1.00 0.00 78 VAL A CA 2
ATOM 2747 C C . VAL A 1 100 ? -1.029 -0.141 -0.521 1.00 0.00 78 VAL A C 2
ATOM 2748 O O . VAL A 1 100 ? -0.655 -1.294 -0.305 1.00 0.00 78 VAL A O 2
ATOM 2761 N N . TYR A 1 101 ? -2.025 0.424 0.139 1.00 0.00 79 TYR A N 2
ATOM 2762 C CA . TYR A 1 101 ? -2.770 -0.297 1.154 1.00 0.00 79 TYR A CA 2
ATOM 2763 C C . TYR A 1 101 ? -4.004 -0.951 0.540 1.00 0.00 79 TYR A C 2
ATOM 2764 O O . TYR A 1 101 ? -4.824 -0.282 -0.091 1.00 0.00 79 TYR A O 2
ATOM 2782 N N . PHE A 1 102 ? -4.115 -2.257 0.716 1.00 0.00 80 PHE A N 2
ATOM 2783 C CA . PHE A 1 102 ? -5.221 -3.021 0.175 1.00 0.00 80 PHE A CA 2
ATOM 2784 C C . PHE A 1 102 ? -6.286 -3.248 1.233 1.00 0.00 80 PHE A C 2
ATOM 2785 O O . PHE A 1 102 ? -6.028 -3.866 2.266 1.00 0.00 80 PHE A O 2
ATOM 2802 N N . THR A 1 103 ? -7.476 -2.746 0.974 1.00 0.00 81 THR A N 2
ATOM 2803 C CA . THR A 1 103 ? -8.597 -2.955 1.869 1.00 0.00 81 THR A CA 2
ATOM 2804 C C . THR A 1 103 ? -9.568 -3.951 1.241 1.00 0.00 81 THR A C 2
ATOM 2805 O O . THR A 1 103 ? -9.677 -4.016 0.021 1.00 0.00 81 THR A O 2
ATOM 2816 N N . PRO A 1 104 ? -10.269 -4.758 2.051 1.00 0.00 82 PRO A N 2
ATOM 2817 C CA . PRO A 1 104 ? -11.219 -5.764 1.542 1.00 0.00 82 PRO A CA 2
ATOM 2818 C C . PRO A 1 104 ? -12.497 -5.127 1.003 1.00 0.00 82 PRO A C 2
ATOM 2819 O O . PRO A 1 104 ? -13.603 -5.474 1.425 1.00 0.00 82 PRO A O 2
ATOM 2830 N N . LYS A 1 105 ? -12.326 -4.204 0.053 1.00 0.00 83 LYS A N 2
ATOM 2831 C CA . LYS A 1 105 ? -13.417 -3.372 -0.447 1.00 0.00 83 LYS A CA 2
ATOM 2832 C C . LYS A 1 105 ? -14.010 -2.552 0.688 1.00 0.00 83 LYS A C 2
ATOM 2833 O O . LYS A 1 105 ? -15.148 -2.097 0.612 1.00 0.00 83 LYS A O 2
ATOM 2852 N N . ASN A 1 106 ? -13.208 -2.355 1.731 1.00 0.00 84 ASN A N 2
ATOM 2853 C CA . ASN A 1 106 ? -13.641 -1.602 2.897 1.00 0.00 84 ASN A CA 2
ATOM 2854 C C . ASN A 1 106 ? -13.770 -0.132 2.535 1.00 0.00 84 ASN A C 2
ATOM 2855 O O . ASN A 1 106 ? -12.786 0.535 2.205 1.00 0.00 84 ASN A O 2
ATOM 2866 N N . LYS A 1 107 ? -14.998 0.342 2.581 1.00 0.00 85 LYS A N 2
ATOM 2867 C CA . LYS A 1 107 ? -15.335 1.698 2.190 1.00 0.00 85 LYS A CA 2
ATOM 2868 C C . LYS A 1 107 ? -16.141 2.357 3.297 1.00 0.00 85 LYS A C 2
ATOM 2869 O O . LYS A 1 107 ? -16.653 3.467 3.134 1.00 0.00 85 LYS A O 2
ATOM 2888 N N . ASN A 1 108 ? -16.230 1.654 4.428 1.00 0.00 86 ASN A N 2
ATOM 2889 C CA . ASN A 1 108 ? -17.145 2.011 5.508 1.00 0.00 86 ASN A CA 2
ATOM 2890 C C . ASN A 1 108 ? -18.585 1.891 5.023 1.00 0.00 86 ASN A C 2
ATOM 2891 O O . ASN A 1 108 ? -19.209 0.843 5.188 1.00 0.00 86 ASN A O 2
ATOM 2902 N N . ARG A 1 109 ? -19.073 2.956 4.389 1.00 0.00 87 ARG A N 2
ATOM 2903 C CA . ARG A 1 109 ? -20.416 3.016 3.806 1.00 0.00 87 ARG A CA 2
ATOM 2904 C C . ARG A 1 109 ? -20.754 4.468 3.534 1.00 0.00 87 ARG A C 2
ATOM 2905 O O . ARG A 1 109 ? -21.202 4.830 2.445 1.00 0.00 87 ARG A O 2
ATOM 2926 N N . GLU A 1 110 ? -20.508 5.291 4.541 1.00 0.00 88 GLU A N 2
ATOM 2927 C CA . GLU A 1 110 ? -20.759 6.717 4.456 1.00 0.00 88 GLU A CA 2
ATOM 2928 C C . GLU A 1 110 ? -19.781 7.362 3.484 1.00 0.00 88 GLU A C 2
ATOM 2929 O O . GLU A 1 110 ? -18.641 6.910 3.352 1.00 0.00 88 GLU A O 2
ATOM 2941 N N . GLY A 1 111 ? -20.222 8.416 2.814 1.00 0.00 89 GLY A N 2
ATOM 2942 C CA . GLY A 1 111 ? -19.353 9.124 1.896 1.00 0.00 89 GLY A CA 2
ATOM 2943 C C . GLY A 1 111 ? -18.390 10.045 2.621 1.00 0.00 89 GLY A C 2
ATOM 2944 O O . GLY A 1 111 ? -18.474 11.267 2.496 1.00 0.00 89 GLY A O 2
ATOM 2948 N N . VAL A 1 112 ? -17.488 9.458 3.392 1.00 0.00 90 VAL A N 2
ATOM 2949 C CA . VAL A 1 112 ? -16.501 10.222 4.136 1.00 0.00 90 VAL A CA 2
ATOM 2950 C C . VAL A 1 112 ? -15.302 10.560 3.255 1.00 0.00 90 VAL A C 2
ATOM 2951 O O . VAL A 1 112 ? -14.488 9.696 2.923 1.00 0.00 90 VAL A O 2
ATOM 2964 N N . VAL A 1 113 ? -15.214 11.819 2.859 1.00 0.00 91 VAL A N 2
ATOM 2965 C CA . VAL A 1 113 ? -14.143 12.268 1.986 1.00 0.00 91 VAL A CA 2
ATOM 2966 C C . VAL A 1 113 ? -13.299 13.341 2.668 1.00 0.00 91 VAL A C 2
ATOM 2967 O O . VAL A 1 113 ? -13.811 14.372 3.113 1.00 0.00 91 VAL A O 2
ATOM 2980 N N . PRO A 1 114 ? -11.989 13.092 2.780 1.00 0.00 92 PRO A N 2
ATOM 2981 C CA . PRO A 1 114 ? -11.054 14.014 3.426 1.00 0.00 92 PRO A CA 2
ATOM 2982 C C . PRO A 1 114 ? -10.725 15.222 2.556 1.00 0.00 92 PRO A C 2
ATOM 2983 O O . PRO A 1 114 ? -10.438 15.079 1.365 1.00 0.00 92 PRO A O 2
ATOM 2994 N N . PRO A 1 115 ? -10.768 16.427 3.140 1.00 0.00 93 PRO A N 2
ATOM 2995 C CA . PRO A 1 115 ? -10.407 17.658 2.435 1.00 0.00 93 PRO A CA 2
ATOM 2996 C C . PRO A 1 115 ? -8.954 17.638 1.970 1.00 0.00 93 PRO A C 2
ATOM 2997 O O . PRO A 1 115 ? -8.059 17.239 2.717 1.00 0.00 93 PRO A O 2
ATOM 3008 N N . VAL A 1 116 ? -8.724 18.056 0.733 1.00 0.00 94 VAL A N 2
ATOM 3009 C CA . VAL A 1 116 ? -7.385 18.054 0.169 1.00 0.00 94 VAL A CA 2
ATOM 3010 C C . VAL A 1 116 ? -6.538 19.179 0.772 1.00 0.00 94 VAL A C 2
ATOM 3011 O O . VAL A 1 116 ? -6.648 20.346 0.393 1.00 0.00 94 VAL A O 2
ATOM 3024 N N . GLY A 1 117 ? -5.694 18.816 1.729 1.00 0.00 95 GLY A N 2
ATOM 3025 C CA . GLY A 1 117 ? -4.878 19.798 2.419 1.00 0.00 95 GLY A CA 2
ATOM 3026 C C . GLY A 1 117 ? -3.586 20.105 1.691 1.00 0.00 95 GLY A C 2
ATOM 3027 O O . GLY A 1 117 ? -2.630 20.591 2.295 1.00 0.00 95 GLY A O 2
ATOM 3031 N N . ILE A 1 118 ? -3.553 19.818 0.399 1.00 0.00 96 ILE A N 2
ATOM 3032 C CA . ILE A 1 118 ? -2.394 20.135 -0.424 1.00 0.00 96 ILE A CA 2
ATOM 3033 C C . ILE A 1 118 ? -2.417 21.613 -0.788 1.00 0.00 96 ILE A C 2
ATOM 3034 O O . ILE A 1 118 ? -1.392 22.295 -0.767 1.00 0.00 96 ILE A O 2
ATOM 3050 N N . THR A 1 119 ? -3.607 22.101 -1.102 1.00 0.00 97 THR A N 2
ATOM 3051 C CA . THR A 1 119 ? -3.798 23.497 -1.441 1.00 0.00 97 THR A CA 2
ATOM 3052 C C . THR A 1 119 ? -4.049 24.319 -0.180 1.00 0.00 97 THR A C 2
ATOM 3053 O O . THR A 1 119 ? -4.799 23.905 0.705 1.00 0.00 97 THR A O 2
ATOM 3064 N N . ASN A 1 120 ? -3.401 25.471 -0.095 1.00 0.00 98 ASN A N 2
ATOM 3065 C CA . ASN A 1 120 ? -3.559 26.358 1.047 1.00 0.00 98 ASN A CA 2
ATOM 3066 C C . ASN A 1 120 ? -3.561 27.812 0.599 1.00 0.00 98 ASN A C 2
ATOM 3067 O O . ASN A 1 120 ? -4.493 28.553 0.979 1.00 0.00 98 ASN A O 2
ATOM 3079 N N . MET A 1 23 ? -16.679 10.037 -8.362 1.00 0.00 1 MET A N 3
ATOM 3080 C CA . MET A 1 23 ? -16.596 9.177 -7.160 1.00 0.00 1 MET A CA 3
ATOM 3081 C C . MET A 1 23 ? -15.231 9.316 -6.502 1.00 0.00 1 MET A C 3
ATOM 3082 O O . MET A 1 23 ? -14.237 8.765 -6.978 1.00 0.00 1 MET A O 3
ATOM 3096 N N . LYS A 1 24 ? -15.185 10.073 -5.418 1.00 0.00 2 LYS A N 3
ATOM 3097 C CA . LYS A 1 24 ? -13.942 10.313 -4.703 1.00 0.00 2 LYS A CA 3
ATOM 3098 C C . LYS A 1 24 ? -13.577 9.099 -3.856 1.00 0.00 2 LYS A C 3
ATOM 3099 O O . LYS A 1 24 ? -14.024 8.962 -2.719 1.00 0.00 2 LYS A O 3
ATOM 3118 N N . SER A 1 25 ? -12.786 8.207 -4.433 1.00 0.00 3 SER A N 3
ATOM 3119 C CA . SER A 1 25 ? -12.348 7.004 -3.741 1.00 0.00 3 SER A CA 3
ATOM 3120 C C . SER A 1 25 ? -11.039 7.255 -2.996 1.00 0.00 3 SER A C 3
ATOM 3121 O O . SER A 1 25 ? -10.422 6.329 -2.467 1.00 0.00 3 SER A O 3
ATOM 3129 N N . SER A 1 26 ? -10.623 8.512 -2.966 1.00 0.00 4 SER A N 3
ATOM 3130 C CA . SER A 1 26 ? -9.404 8.901 -2.284 1.00 0.00 4 SER A CA 3
ATOM 3131 C C . SER A 1 26 ? -9.669 9.079 -0.793 1.00 0.00 4 SER A C 3
ATOM 3132 O O . SER A 1 26 ? -10.207 10.098 -0.361 1.00 0.00 4 SER A O 3
ATOM 3140 N N . ILE A 1 27 ? -9.285 8.080 -0.020 1.00 0.00 5 ILE A N 3
ATOM 3141 C CA . ILE A 1 27 ? -9.566 8.039 1.412 1.00 0.00 5 ILE A CA 3
ATOM 3142 C C . ILE A 1 27 ? -8.271 8.231 2.198 1.00 0.00 5 ILE A C 3
ATOM 3143 O O . ILE A 1 27 ? -7.231 7.706 1.805 1.00 0.00 5 ILE A O 3
ATOM 3159 N N . PRO A 1 28 ? -8.303 9.011 3.297 1.00 0.00 6 PRO A N 3
ATOM 3160 C CA . PRO A 1 28 ? -7.109 9.285 4.105 1.00 0.00 6 PRO A CA 3
ATOM 3161 C C . PRO A 1 28 ? -6.525 8.022 4.735 1.00 0.00 6 PRO A C 3
ATOM 3162 O O . PRO A 1 28 ? -7.246 7.065 5.034 1.00 0.00 6 PRO A O 3
ATOM 3173 N N . ILE A 1 29 ? -5.218 8.040 4.957 1.00 0.00 7 ILE A N 3
ATOM 3174 C CA . ILE A 1 29 ? -4.506 6.868 5.453 1.00 0.00 7 ILE A CA 3
ATOM 3175 C C . ILE A 1 29 ? -4.921 6.527 6.883 1.00 0.00 7 ILE A C 3
ATOM 3176 O O . ILE A 1 29 ? -4.853 5.374 7.293 1.00 0.00 7 ILE A O 3
ATOM 3192 N N . THR A 1 30 ? -5.390 7.526 7.627 1.00 0.00 8 THR A N 3
ATOM 3193 C CA . THR A 1 30 ? -5.836 7.305 8.997 1.00 0.00 8 THR A CA 3
ATOM 3194 C C . THR A 1 30 ? -7.008 6.318 9.035 1.00 0.00 8 THR A C 3
ATOM 3195 O O . THR A 1 30 ? -7.269 5.687 10.057 1.00 0.00 8 THR A O 3
ATOM 3206 N N . GLU A 1 31 ? -7.698 6.181 7.910 1.00 0.00 9 GLU A N 3
ATOM 3207 C CA . GLU A 1 31 ? -8.794 5.231 7.795 1.00 0.00 9 GLU A CA 3
ATOM 3208 C C . GLU A 1 31 ? -8.310 3.943 7.139 1.00 0.00 9 GLU A C 3
ATOM 3209 O O . GLU A 1 31 ? -8.503 2.844 7.666 1.00 0.00 9 GLU A O 3
ATOM 3221 N N . VAL A 1 32 ? -7.640 4.090 6.004 1.00 0.00 10 VAL A N 3
ATOM 3222 C CA . VAL A 1 32 ? -7.258 2.945 5.187 1.00 0.00 10 VAL A CA 3
ATOM 3223 C C . VAL A 1 32 ? -6.216 2.068 5.878 1.00 0.00 10 VAL A C 3
ATOM 3224 O O . VAL A 1 32 ? -6.272 0.849 5.769 1.00 0.00 10 VAL A O 3
ATOM 3237 N N . LEU A 1 33 ? -5.287 2.684 6.602 1.00 0.00 11 LEU A N 3
ATOM 3238 C CA . LEU A 1 33 ? -4.219 1.948 7.279 1.00 0.00 11 LEU A CA 3
ATOM 3239 C C . LEU A 1 33 ? -4.768 0.861 8.223 1.00 0.00 11 LEU A C 3
ATOM 3240 O O . LEU A 1 33 ? -4.500 -0.324 8.011 1.00 0.00 11 LEU A O 3
ATOM 3256 N N . PRO A 1 34 ? -5.531 1.228 9.276 1.00 0.00 12 PRO A N 3
ATOM 3257 C CA . PRO A 1 34 ? -6.078 0.246 10.219 1.00 0.00 12 PRO A CA 3
ATOM 3258 C C . PRO A 1 34 ? -7.095 -0.699 9.579 1.00 0.00 12 PRO A C 3
ATOM 3259 O O . PRO A 1 34 ? -7.290 -1.817 10.052 1.00 0.00 12 PRO A O 3
ATOM 3270 N N . ARG A 1 35 ? -7.746 -0.257 8.507 1.00 0.00 13 ARG A N 3
ATOM 3271 C CA . ARG A 1 35 ? -8.745 -1.079 7.841 1.00 0.00 13 ARG A CA 3
ATOM 3272 C C . ARG A 1 35 ? -8.136 -1.895 6.701 1.00 0.00 13 ARG A C 3
ATOM 3273 O O . ARG A 1 35 ? -8.850 -2.589 5.977 1.00 0.00 13 ARG A O 3
ATOM 3294 N N . ALA A 1 36 ? -6.824 -1.810 6.537 1.00 0.00 14 ALA A N 3
ATOM 3295 C CA . ALA A 1 36 ? -6.152 -2.508 5.451 1.00 0.00 14 ALA A CA 3
ATOM 3296 C C . ALA A 1 36 ? -5.823 -3.942 5.832 1.00 0.00 14 ALA A C 3
ATOM 3297 O O . ALA A 1 36 ? -5.528 -4.243 6.992 1.00 0.00 14 ALA A O 3
ATOM 3304 N N . VAL A 1 37 ? -5.873 -4.822 4.846 1.00 0.00 15 VAL A N 3
ATOM 3305 C CA . VAL A 1 37 ? -5.553 -6.226 5.046 1.00 0.00 15 VAL A CA 3
ATOM 3306 C C . VAL A 1 37 ? -4.307 -6.611 4.256 1.00 0.00 15 VAL A C 3
ATOM 3307 O O . VAL A 1 37 ? -3.856 -7.757 4.292 1.00 0.00 15 VAL A O 3
ATOM 3320 N N . GLY A 1 38 ? -3.758 -5.642 3.537 1.00 0.00 16 GLY A N 3
ATOM 3321 C CA . GLY A 1 38 ? -2.552 -5.866 2.771 1.00 0.00 16 GLY A CA 3
ATOM 3322 C C . GLY A 1 38 ? -1.858 -4.564 2.445 1.00 0.00 16 GLY A C 3
ATOM 3323 O O . GLY A 1 38 ? -2.488 -3.508 2.471 1.00 0.00 16 GLY A O 3
ATOM 3327 N N . SER A 1 39 ? -0.572 -4.626 2.144 1.00 0.00 17 SER A N 3
ATOM 3328 C CA . SER A 1 39 ? 0.192 -3.430 1.838 1.00 0.00 17 SER A CA 3
ATOM 3329 C C . SER A 1 39 ? 1.361 -3.739 0.902 1.00 0.00 17 SER A C 3
ATOM 3330 O O . SER A 1 39 ? 2.087 -4.717 1.091 1.00 0.00 17 SER A O 3
ATOM 3338 N N . LEU A 1 40 ? 1.518 -2.909 -0.115 1.00 0.00 18 LEU A N 3
ATOM 3339 C CA . LEU A 1 40 ? 2.642 -3.015 -1.031 1.00 0.00 18 LEU A CA 3
ATOM 3340 C C . LEU A 1 40 ? 3.577 -1.833 -0.853 1.00 0.00 18 LEU A C 3
ATOM 3341 O O . LEU A 1 40 ? 3.183 -0.685 -1.043 1.00 0.00 18 LEU A O 3
ATOM 3357 N N . THR A 1 41 ? 4.810 -2.123 -0.485 1.00 0.00 19 THR A N 3
ATOM 3358 C CA . THR A 1 41 ? 5.795 -1.087 -0.244 1.00 0.00 19 THR A CA 3
ATOM 3359 C C . THR A 1 41 ? 6.622 -0.829 -1.501 1.00 0.00 19 THR A C 3
ATOM 3360 O O . THR A 1 41 ? 7.369 -1.697 -1.946 1.00 0.00 19 THR A O 3
ATOM 3371 N N . PHE A 1 42 ? 6.462 0.349 -2.079 1.00 0.00 20 PHE A N 3
ATOM 3372 C CA . PHE A 1 42 ? 7.242 0.757 -3.241 1.00 0.00 20 PHE A CA 3
ATOM 3373 C C . PHE A 1 42 ? 8.183 1.899 -2.876 1.00 0.00 20 PHE A C 3
ATOM 3374 O O . PHE A 1 42 ? 7.920 2.679 -1.957 1.00 0.00 20 PHE A O 3
ATOM 3391 N N . ASP A 1 43 ? 9.286 1.985 -3.595 1.00 0.00 21 ASP A N 3
ATOM 3392 C CA . ASP A 1 43 ? 10.221 3.090 -3.448 1.00 0.00 21 ASP A CA 3
ATOM 3393 C C . ASP A 1 43 ? 9.804 4.236 -4.368 1.00 0.00 21 ASP A C 3
ATOM 3394 O O . ASP A 1 43 ? 8.935 4.054 -5.220 1.00 0.00 21 ASP A O 3
ATOM 3403 N N . GLU A 1 44 ? 10.409 5.410 -4.200 1.00 0.00 22 GLU A N 3
ATOM 3404 C CA . GLU A 1 44 ? 10.096 6.554 -5.044 1.00 0.00 22 GLU A CA 3
ATOM 3405 C C . GLU A 1 44 ? 10.455 6.269 -6.502 1.00 0.00 22 GLU A C 3
ATOM 3406 O O . GLU A 1 44 ? 9.872 6.844 -7.418 1.00 0.00 22 GLU A O 3
ATOM 3418 N N . ASN A 1 45 ? 11.405 5.359 -6.708 1.00 0.00 23 ASN A N 3
ATOM 3419 C CA . ASN A 1 45 ? 11.794 4.943 -8.048 1.00 0.00 23 ASN A CA 3
ATOM 3420 C C . ASN A 1 45 ? 10.857 3.855 -8.561 1.00 0.00 23 ASN A C 3
ATOM 3421 O O . ASN A 1 45 ? 11.124 3.219 -9.582 1.00 0.00 23 ASN A O 3
ATOM 3432 N N . TYR A 1 46 ? 9.761 3.650 -7.827 1.00 0.00 24 TYR A N 3
ATOM 3433 C CA . TYR A 1 46 ? 8.698 2.719 -8.206 1.00 0.00 24 TYR A CA 3
ATOM 3434 C C . TYR A 1 46 ? 9.181 1.272 -8.195 1.00 0.00 24 TYR A C 3
ATOM 3435 O O . TYR A 1 46 ? 8.654 0.420 -8.915 1.00 0.00 24 TYR A O 3
ATOM 3453 N N . ASN A 1 47 ? 10.166 0.991 -7.350 1.00 0.00 25 ASN A N 3
ATOM 3454 C CA . ASN A 1 47 ? 10.641 -0.375 -7.156 1.00 0.00 25 ASN A CA 3
ATOM 3455 C C . ASN A 1 47 ? 9.924 -1.010 -5.978 1.00 0.00 25 ASN A C 3
ATOM 3456 O O . ASN A 1 47 ? 9.844 -0.412 -4.904 1.00 0.00 25 ASN A O 3
ATOM 3467 N N . LEU A 1 48 ? 9.379 -2.201 -6.187 1.00 0.00 26 LEU A N 3
ATOM 3468 C CA . LEU A 1 48 ? 8.773 -2.961 -5.111 1.00 0.00 26 LEU A CA 3
ATOM 3469 C C . LEU A 1 48 ? 9.814 -3.301 -4.050 1.00 0.00 26 LEU A C 3
ATOM 3470 O O . LEU A 1 48 ? 10.825 -3.950 -4.334 1.00 0.00 26 LEU A O 3
ATOM 3486 N N . LEU A 1 49 ? 9.566 -2.840 -2.837 1.00 0.00 27 LEU A N 3
ATOM 3487 C CA . LEU A 1 49 ? 10.469 -3.069 -1.724 1.00 0.00 27 LEU A CA 3
ATOM 3488 C C . LEU A 1 49 ? 9.980 -4.228 -0.868 1.00 0.00 27 LEU A C 3
ATOM 3489 O O . LEU A 1 49 ? 10.750 -5.111 -0.494 1.00 0.00 27 LEU A O 3
ATOM 3505 N N . ASP A 1 50 ? 8.691 -4.214 -0.563 1.00 0.00 28 ASP A N 3
ATOM 3506 C CA . ASP A 1 50 ? 8.111 -5.188 0.351 1.00 0.00 28 ASP A CA 3
ATOM 3507 C C . ASP A 1 50 ? 6.663 -5.491 -0.005 1.00 0.00 28 ASP A C 3
ATOM 3508 O O . ASP A 1 50 ? 5.946 -4.628 -0.512 1.00 0.00 28 ASP A O 3
ATOM 3517 N N . THR A 1 51 ? 6.248 -6.721 0.251 1.00 0.00 29 THR A N 3
ATOM 3518 C CA . THR A 1 51 ? 4.879 -7.137 0.025 1.00 0.00 29 THR A CA 3
ATOM 3519 C C . THR A 1 51 ? 4.310 -7.781 1.289 1.00 0.00 29 THR A C 3
ATOM 3520 O O . THR A 1 51 ? 4.810 -8.807 1.746 1.00 0.00 29 THR A O 3
ATOM 3531 N N . SER A 1 52 ? 3.275 -7.178 1.853 1.00 0.00 30 SER A N 3
ATOM 3532 C CA . SER A 1 52 ? 2.690 -7.681 3.086 1.00 0.00 30 SER A CA 3
ATOM 3533 C C . SER A 1 52 ? 1.174 -7.831 2.970 1.00 0.00 30 SER A C 3
ATOM 3534 O O . SER A 1 52 ? 0.527 -7.162 2.159 1.00 0.00 30 SER A O 3
ATOM 3542 N N . GLY A 1 53 ? 0.622 -8.731 3.772 1.00 0.00 31 GLY A N 3
ATOM 3543 C CA . GLY A 1 53 ? -0.813 -8.921 3.819 1.00 0.00 31 GLY A CA 3
ATOM 3544 C C . GLY A 1 53 ? -1.356 -9.622 2.592 1.00 0.00 31 GLY A C 3
ATOM 3545 O O . GLY A 1 53 ? -0.662 -10.416 1.957 1.00 0.00 31 GLY A O 3
ATOM 3549 N N . VAL A 1 54 ? -2.599 -9.310 2.248 1.00 0.00 32 VAL A N 3
ATOM 3550 C CA . VAL A 1 54 ? -3.260 -9.908 1.091 1.00 0.00 32 VAL A CA 3
ATOM 3551 C C . VAL A 1 54 ? -2.552 -9.525 -0.207 1.00 0.00 32 VAL A C 3
ATOM 3552 O O . VAL A 1 54 ? -2.685 -10.201 -1.226 1.00 0.00 32 VAL A O 3
ATOM 3565 N N . ALA A 1 55 ? -1.763 -8.460 -0.153 1.00 0.00 33 ALA A N 3
ATOM 3566 C CA . ALA A 1 55 ? -1.021 -7.999 -1.317 1.00 0.00 33 ALA A CA 3
ATOM 3567 C C . ALA A 1 55 ? -0.037 -9.065 -1.797 1.00 0.00 33 ALA A C 3
ATOM 3568 O O . ALA A 1 55 ? 0.460 -9.007 -2.921 1.00 0.00 33 ALA A O 3
ATOM 3575 N N . LYS A 1 56 ? 0.235 -10.044 -0.938 1.00 0.00 34 LYS A N 3
ATOM 3576 C CA . LYS A 1 56 ? 1.141 -11.121 -1.276 1.00 0.00 34 LYS A CA 3
ATOM 3577 C C . LYS A 1 56 ? 0.493 -12.085 -2.266 1.00 0.00 34 LYS A C 3
ATOM 3578 O O . LYS A 1 56 ? 1.134 -12.518 -3.221 1.00 0.00 34 LYS A O 3
ATOM 3597 N N . VAL A 1 57 ? -0.782 -12.398 -2.056 1.00 0.00 35 VAL A N 3
ATOM 3598 C CA . VAL A 1 57 ? -1.489 -13.308 -2.951 1.00 0.00 35 VAL A CA 3
ATOM 3599 C C . VAL A 1 57 ? -2.088 -12.554 -4.139 1.00 0.00 35 VAL A C 3
ATOM 3600 O O . VAL A 1 57 ? -2.359 -13.143 -5.184 1.00 0.00 35 VAL A O 3
ATOM 3613 N N . ILE A 1 58 ? -2.285 -11.251 -3.972 1.00 0.00 36 ILE A N 3
ATOM 3614 C CA . ILE A 1 58 ? -2.744 -10.401 -5.060 1.00 0.00 36 ILE A CA 3
ATOM 3615 C C . ILE A 1 58 ? -1.662 -10.288 -6.136 1.00 0.00 36 ILE A C 3
ATOM 3616 O O . ILE A 1 58 ? -0.468 -10.230 -5.826 1.00 0.00 36 ILE A O 3
ATOM 3632 N N . GLU A 1 59 ? -2.089 -10.294 -7.393 1.00 0.00 37 GLU A N 3
ATOM 3633 C CA . GLU A 1 59 ? -1.176 -10.255 -8.528 1.00 0.00 37 GLU A CA 3
ATOM 3634 C C . GLU A 1 59 ? -0.440 -8.921 -8.606 1.00 0.00 37 GLU A C 3
ATOM 3635 O O . GLU A 1 59 ? -1.030 -7.855 -8.419 1.00 0.00 37 GLU A O 3
ATOM 3647 N N . LYS A 1 60 ? 0.857 -8.986 -8.866 1.00 0.00 38 LYS A N 3
ATOM 3648 C CA . LYS A 1 60 ? 1.648 -7.784 -9.063 1.00 0.00 38 LYS A CA 3
ATOM 3649 C C . LYS A 1 60 ? 1.509 -7.297 -10.496 1.00 0.00 38 LYS A C 3
ATOM 3650 O O . LYS A 1 60 ? 2.268 -7.696 -11.381 1.00 0.00 38 LYS A O 3
ATOM 3669 N N . SER A 1 61 ? 0.498 -6.483 -10.721 1.00 0.00 39 SER A N 3
ATOM 3670 C CA . SER A 1 61 ? 0.283 -5.854 -12.011 1.00 0.00 39 SER A CA 3
ATOM 3671 C C . SER A 1 61 ? 1.025 -4.517 -12.051 1.00 0.00 39 SER A C 3
ATOM 3672 O O . SER A 1 61 ? 1.655 -4.152 -11.057 1.00 0.00 39 SER A O 3
ATOM 3680 N N . PRO A 1 62 ? 1.008 -3.787 -13.191 1.00 0.00 40 PRO A N 3
ATOM 3681 C CA . PRO A 1 62 ? 1.636 -2.457 -13.300 1.00 0.00 40 PRO A CA 3
ATOM 3682 C C . PRO A 1 62 ? 0.992 -1.409 -12.383 1.00 0.00 40 PRO A C 3
ATOM 3683 O O . PRO A 1 62 ? 0.471 -0.392 -12.843 1.00 0.00 40 PRO A O 3
ATOM 3694 N N . ILE A 1 63 ? 1.051 -1.661 -11.085 1.00 0.00 41 ILE A N 3
ATOM 3695 C CA . ILE A 1 63 ? 0.491 -0.764 -10.092 1.00 0.00 41 ILE A CA 3
ATOM 3696 C C . ILE A 1 63 ? 1.368 0.470 -9.945 1.00 0.00 41 ILE A C 3
ATOM 3697 O O . ILE A 1 63 ? 0.871 1.564 -9.697 1.00 0.00 41 ILE A O 3
ATOM 3713 N N . ALA A 1 64 ? 2.672 0.289 -10.130 1.00 0.00 42 ALA A N 3
ATOM 3714 C CA . ALA A 1 64 ? 3.625 1.394 -10.049 1.00 0.00 42 ALA A CA 3
ATOM 3715 C C . ALA A 1 64 ? 3.266 2.496 -11.040 1.00 0.00 42 ALA A C 3
ATOM 3716 O O . ALA A 1 64 ? 3.456 3.683 -10.766 1.00 0.00 42 ALA A O 3
ATOM 3723 N N . GLU A 1 65 ? 2.733 2.088 -12.186 1.00 0.00 43 GLU A N 3
ATOM 3724 C CA . GLU A 1 65 ? 2.273 3.022 -13.205 1.00 0.00 43 GLU A CA 3
ATOM 3725 C C . GLU A 1 65 ? 1.121 3.863 -12.657 1.00 0.00 43 GLU A C 3
ATOM 3726 O O . GLU A 1 65 ? 1.032 5.067 -12.896 1.00 0.00 43 GLU A O 3
ATOM 3738 N N . ILE A 1 66 ? 0.251 3.225 -11.897 1.00 0.00 44 ILE A N 3
ATOM 3739 C CA . ILE A 1 66 ? -0.884 3.917 -11.314 1.00 0.00 44 ILE A CA 3
ATOM 3740 C C . ILE A 1 66 ? -0.437 4.707 -10.085 1.00 0.00 44 ILE A C 3
ATOM 3741 O O . ILE A 1 66 ? -1.020 5.738 -9.753 1.00 0.00 44 ILE A O 3
ATOM 3757 N N . ILE A 1 67 ? 0.621 4.231 -9.427 1.00 0.00 45 ILE A N 3
ATOM 3758 C CA . ILE A 1 67 ? 1.164 4.902 -8.253 1.00 0.00 45 ILE A CA 3
ATOM 3759 C C . ILE A 1 67 ? 1.656 6.297 -8.611 1.00 0.00 45 ILE A C 3
ATOM 3760 O O . ILE A 1 67 ? 1.351 7.268 -7.917 1.00 0.00 45 ILE A O 3
ATOM 3776 N N . ARG A 1 68 ? 2.401 6.389 -9.707 1.00 0.00 46 ARG A N 3
ATOM 3777 C CA . ARG A 1 68 ? 2.914 7.668 -10.174 1.00 0.00 46 ARG A CA 3
ATOM 3778 C C . ARG A 1 68 ? 1.776 8.578 -10.620 1.00 0.00 46 ARG A C 3
ATOM 3779 O O . ARG A 1 68 ? 1.751 9.768 -10.287 1.00 0.00 46 ARG A O 3
ATOM 3800 N N . LYS A 1 69 ? 0.816 8.009 -11.343 1.00 0.00 47 LYS A N 3
ATOM 3801 C CA . LYS A 1 69 ? -0.354 8.763 -11.778 1.00 0.00 47 LYS A CA 3
ATOM 3802 C C . LYS A 1 69 ? -1.108 9.311 -10.572 1.00 0.00 47 LYS A C 3
ATOM 3803 O O . LYS A 1 69 ? -1.427 10.499 -10.515 1.00 0.00 47 LYS A O 3
ATOM 3822 N N . SER A 1 70 ? -1.342 8.447 -9.590 1.00 0.00 48 SER A N 3
ATOM 3823 C CA . SER A 1 70 ? -2.047 8.830 -8.378 1.00 0.00 48 SER A CA 3
ATOM 3824 C C . SER A 1 70 ? -1.223 9.824 -7.566 1.00 0.00 48 SER A C 3
ATOM 3825 O O . SER A 1 70 ? -1.767 10.618 -6.809 1.00 0.00 48 SER A O 3
ATOM 3833 N N . ASN A 1 71 ? 0.095 9.767 -7.721 1.00 0.00 49 ASN A N 3
ATOM 3834 C CA . ASN A 1 71 ? 0.988 10.684 -7.021 1.00 0.00 49 ASN A CA 3
ATOM 3835 C C . ASN A 1 71 ? 0.717 12.117 -7.452 1.00 0.00 49 ASN A C 3
ATOM 3836 O O . ASN A 1 71 ? 0.780 13.042 -6.646 1.00 0.00 49 ASN A O 3
ATOM 3847 N N . ALA A 1 72 ? 0.405 12.286 -8.728 1.00 0.00 50 ALA A N 3
ATOM 3848 C CA . ALA A 1 72 ? 0.066 13.596 -9.263 1.00 0.00 50 ALA A CA 3
ATOM 3849 C C . ALA A 1 72 ? -1.389 13.954 -8.959 1.00 0.00 50 ALA A C 3
ATOM 3850 O O . ALA A 1 72 ? -1.749 15.129 -8.897 1.00 0.00 50 ALA A O 3
ATOM 3857 N N . GLU A 1 73 ? -2.216 12.932 -8.765 1.00 0.00 51 GLU A N 3
ATOM 3858 C CA . GLU A 1 73 ? -3.645 13.126 -8.508 1.00 0.00 51 GLU A CA 3
ATOM 3859 C C . GLU A 1 73 ? -3.915 13.561 -7.069 1.00 0.00 51 GLU A C 3
ATOM 3860 O O . GLU A 1 73 ? -4.849 14.322 -6.806 1.00 0.00 51 GLU A O 3
ATOM 3872 N N . LEU A 1 74 ? -3.115 13.064 -6.137 1.00 0.00 52 LEU A N 3
ATOM 3873 C CA . LEU A 1 74 ? -3.378 13.288 -4.721 1.00 0.00 52 LEU A CA 3
ATOM 3874 C C . LEU A 1 74 ? -2.103 13.514 -3.916 1.00 0.00 52 LEU A C 3
ATOM 3875 O O . LEU A 1 74 ? -1.007 13.601 -4.468 1.00 0.00 52 LEU A O 3
ATOM 3891 N N . GLY A 1 75 ? -2.273 13.603 -2.602 1.00 0.00 53 GLY A N 3
ATOM 3892 C CA . GLY A 1 75 ? -1.145 13.670 -1.698 1.00 0.00 53 GLY A CA 3
ATOM 3893 C C . GLY A 1 75 ? -1.170 12.537 -0.685 1.00 0.00 53 GLY A C 3
ATOM 3894 O O . GLY A 1 75 ? -0.641 11.457 -0.936 1.00 0.00 53 GLY A O 3
ATOM 3898 N N . ARG A 1 76 ? -1.825 12.770 0.447 1.00 0.00 54 ARG A N 3
ATOM 3899 C CA . ARG A 1 76 ? -1.873 11.783 1.526 1.00 0.00 54 ARG A CA 3
ATOM 3900 C C . ARG A 1 76 ? -3.112 10.887 1.404 1.00 0.00 54 ARG A C 3
ATOM 3901 O O . ARG A 1 76 ? -3.365 10.033 2.255 1.00 0.00 54 ARG A O 3
ATOM 3922 N N . LEU A 1 77 ? -3.890 11.095 0.355 1.00 0.00 55 LEU A N 3
ATOM 3923 C CA . LEU A 1 77 ? -5.089 10.294 0.133 1.00 0.00 55 LEU A CA 3
ATOM 3924 C C . LEU A 1 77 ? -4.729 8.982 -0.552 1.00 0.00 55 LEU A C 3
ATOM 3925 O O . LEU A 1 77 ? -3.638 8.842 -1.109 1.00 0.00 55 LEU A O 3
ATOM 3941 N N . GLY A 1 78 ? -5.646 8.026 -0.506 1.00 0.00 56 GLY A N 3
ATOM 3942 C CA . GLY A 1 78 ? -5.405 6.737 -1.121 1.00 0.00 56 GLY A CA 3
ATOM 3943 C C . GLY A 1 78 ? -6.323 6.468 -2.291 1.00 0.00 56 GLY A C 3
ATOM 3944 O O . GLY A 1 78 ? -7.438 5.969 -2.120 1.00 0.00 56 GLY A O 3
ATOM 3948 N N . TYR A 1 79 ? -5.848 6.798 -3.480 1.00 0.00 57 TYR A N 3
ATOM 3949 C CA . TYR A 1 79 ? -6.592 6.558 -4.708 1.00 0.00 57 TYR A CA 3
ATOM 3950 C C . TYR A 1 79 ? -6.635 5.068 -5.003 1.00 0.00 57 TYR A C 3
ATOM 3951 O O . TYR A 1 79 ? -5.631 4.371 -4.840 1.00 0.00 57 TYR A O 3
ATOM 3969 N N . SER A 1 80 ? -7.797 4.575 -5.409 1.00 0.00 58 SER A N 3
ATOM 3970 C CA . SER A 1 80 ? -7.937 3.175 -5.755 1.00 0.00 58 SER A CA 3
ATOM 3971 C C . SER A 1 80 ? -7.156 2.874 -7.029 1.00 0.00 58 SER A C 3
ATOM 3972 O O . SER A 1 80 ? -7.554 3.270 -8.127 1.00 0.00 58 SER A O 3
ATOM 3980 N N . VAL A 1 81 ? -6.049 2.168 -6.873 1.00 0.00 59 VAL A N 3
ATOM 3981 C CA . VAL A 1 81 ? -5.177 1.855 -7.993 1.00 0.00 59 VAL A CA 3
ATOM 3982 C C . VAL A 1 81 ? -5.476 0.469 -8.545 1.00 0.00 59 VAL A C 3
ATOM 3983 O O . VAL A 1 81 ? -5.360 0.228 -9.747 1.00 0.00 59 VAL A O 3
ATOM 3996 N N . TYR A 1 82 ? -5.874 -0.432 -7.661 1.00 0.00 60 TYR A N 3
ATOM 3997 C CA . TYR A 1 82 ? -6.204 -1.790 -8.050 1.00 0.00 60 TYR A CA 3
ATOM 3998 C C . TYR A 1 82 ? -7.508 -2.210 -7.394 1.00 0.00 60 TYR A C 3
ATOM 3999 O O . TYR A 1 82 ? -7.558 -2.409 -6.184 1.00 0.00 60 TYR A O 3
ATOM 4017 N N . GLU A 1 83 ? -8.566 -2.323 -8.176 1.00 0.00 61 GLU A N 3
ATOM 4018 C CA . GLU A 1 83 ? -9.830 -2.782 -7.639 1.00 0.00 61 GLU A CA 3
ATOM 4019 C C . GLU A 1 83 ? -10.108 -4.205 -8.081 1.00 0.00 61 GLU A C 3
ATOM 4020 O O . GLU A 1 83 ? -10.185 -4.498 -9.276 1.00 0.00 61 GLU A O 3
ATOM 4032 N N . ASP A 1 84 ? -10.252 -5.078 -7.112 1.00 0.00 62 ASP A N 3
ATOM 4033 C CA . ASP A 1 84 ? -10.618 -6.452 -7.362 1.00 0.00 62 ASP A CA 3
ATOM 4034 C C . ASP A 1 84 ? -11.943 -6.720 -6.671 1.00 0.00 62 ASP A C 3
ATOM 4035 O O . ASP A 1 84 ? -12.351 -5.953 -5.801 1.00 0.00 62 ASP A O 3
ATOM 4044 N N . ALA A 1 85 ? -12.623 -7.781 -7.065 1.00 0.00 63 ALA A N 3
ATOM 4045 C CA . ALA A 1 85 ? -13.909 -8.120 -6.477 1.00 0.00 63 ALA A CA 3
ATOM 4046 C C . ALA A 1 85 ? -13.772 -8.472 -4.997 1.00 0.00 63 ALA A C 3
ATOM 4047 O O . ALA A 1 85 ? -14.754 -8.468 -4.255 1.00 0.00 63 ALA A O 3
ATOM 4054 N N . GLN A 1 86 ? -12.556 -8.781 -4.575 1.00 0.00 64 GLN A N 3
ATOM 4055 C CA . GLN A 1 86 ? -12.300 -9.121 -3.184 1.00 0.00 64 GLN A CA 3
ATOM 4056 C C . GLN A 1 86 ? -11.759 -7.912 -2.413 1.00 0.00 64 GLN A C 3
ATOM 4057 O O . GLN A 1 86 ? -12.255 -7.580 -1.334 1.00 0.00 64 GLN A O 3
ATOM 4071 N N . TYR A 1 87 ? -10.740 -7.254 -2.969 1.00 0.00 65 TYR A N 3
ATOM 4072 C CA . TYR A 1 87 ? -10.036 -6.185 -2.257 1.00 0.00 65 TYR A CA 3
ATOM 4073 C C . TYR A 1 87 ? -9.765 -4.994 -3.172 1.00 0.00 65 TYR A C 3
ATOM 4074 O O . TYR A 1 87 ? -9.820 -5.115 -4.394 1.00 0.00 65 TYR A O 3
ATOM 4092 N N . ILE A 1 88 ? -9.466 -3.849 -2.571 1.00 0.00 66 ILE A N 3
ATOM 4093 C CA . ILE A 1 88 ? -9.139 -2.645 -3.322 1.00 0.00 66 ILE A CA 3
ATOM 4094 C C . ILE A 1 88 ? -7.852 -2.023 -2.794 1.00 0.00 66 ILE A C 3
ATOM 4095 O O . ILE A 1 88 ? -7.727 -1.749 -1.599 1.00 0.00 66 ILE A O 3
ATOM 4111 N N . GLY A 1 89 ? -6.907 -1.809 -3.690 1.00 0.00 67 GLY A N 3
ATOM 4112 C CA . GLY A 1 89 ? -5.650 -1.197 -3.323 1.00 0.00 67 GLY A CA 3
ATOM 4113 C C . GLY A 1 89 ? -5.677 0.307 -3.496 1.00 0.00 67 GLY A C 3
ATOM 4114 O O . GLY A 1 89 ? -6.250 0.816 -4.456 1.00 0.00 67 GLY A O 3
ATOM 4118 N N . HIS A 1 90 ? -5.058 1.013 -2.565 1.00 0.00 68 HIS A N 3
ATOM 4119 C CA . HIS A 1 90 ? -5.034 2.472 -2.578 1.00 0.00 68 HIS A CA 3
ATOM 4120 C C . HIS A 1 90 ? -3.595 2.959 -2.458 1.00 0.00 68 HIS A C 3
ATOM 4121 O O . HIS A 1 90 ? -2.892 2.574 -1.523 1.00 0.00 68 HIS A O 3
ATOM 4136 N N . ALA A 1 91 ? -3.150 3.790 -3.393 1.00 0.00 69 ALA A N 3
ATOM 4137 C CA . ALA A 1 91 ? -1.777 4.294 -3.354 1.00 0.00 69 ALA A CA 3
ATOM 4138 C C . ALA A 1 91 ? -1.653 5.498 -2.438 1.00 0.00 69 ALA A C 3
ATOM 4139 O O . ALA A 1 91 ? -2.309 6.519 -2.647 1.00 0.00 69 ALA A O 3
ATOM 4146 N N . PHE A 1 92 ? -0.767 5.392 -1.464 1.00 0.00 70 PHE A N 3
ATOM 4147 C CA . PHE A 1 92 ? -0.506 6.482 -0.544 1.00 0.00 70 PHE A CA 3
ATOM 4148 C C . PHE A 1 92 ? 0.910 6.989 -0.709 1.00 0.00 70 PHE A C 3
ATOM 4149 O O . PHE A 1 92 ? 1.841 6.209 -0.926 1.00 0.00 70 PHE A O 3
ATOM 4166 N N . LYS A 1 93 ? 1.062 8.298 -0.641 1.00 0.00 71 LYS A N 3
ATOM 4167 C CA . LYS A 1 93 ? 2.377 8.910 -0.673 1.00 0.00 71 LYS A CA 3
ATOM 4168 C C . LYS A 1 93 ? 3.003 8.856 0.714 1.00 0.00 71 LYS A C 3
ATOM 4169 O O . LYS A 1 93 ? 2.399 9.279 1.699 1.00 0.00 71 LYS A O 3
ATOM 4188 N N . LYS A 1 94 ? 4.203 8.305 0.787 1.00 0.00 72 LYS A N 3
ATOM 4189 C CA . LYS A 1 94 ? 4.897 8.140 2.053 1.00 0.00 72 LYS A CA 3
ATOM 4190 C C . LYS A 1 94 ? 6.193 8.939 2.030 1.00 0.00 72 LYS A C 3
ATOM 4191 O O . LYS A 1 94 ? 6.505 9.586 1.028 1.00 0.00 72 LYS A O 3
ATOM 4210 N N . ALA A 1 95 ? 6.953 8.883 3.115 1.00 0.00 73 ALA A N 3
ATOM 4211 C CA . ALA A 1 95 ? 8.210 9.617 3.207 1.00 0.00 73 ALA A CA 3
ATOM 4212 C C . ALA A 1 95 ? 9.238 9.050 2.235 1.00 0.00 73 ALA A C 3
ATOM 4213 O O . ALA A 1 95 ? 9.880 8.037 2.513 1.00 0.00 73 ALA A O 3
ATOM 4220 N N . GLY A 1 96 ? 9.356 9.691 1.076 1.00 0.00 74 GLY A N 3
ATOM 4221 C CA . GLY A 1 96 ? 10.284 9.242 0.053 1.00 0.00 74 GLY A CA 3
ATOM 4222 C C . GLY A 1 96 ? 9.915 7.886 -0.509 1.00 0.00 74 GLY A C 3
ATOM 4223 O O . GLY A 1 96 ? 10.738 7.223 -1.144 1.00 0.00 74 GLY A O 3
ATOM 4227 N N . HIS A 1 97 ? 8.676 7.467 -0.275 1.00 0.00 75 HIS A N 3
ATOM 4228 C CA . HIS A 1 97 ? 8.229 6.139 -0.662 1.00 0.00 75 HIS A CA 3
ATOM 4229 C C . HIS A 1 97 ? 6.778 6.165 -1.114 1.00 0.00 75 HIS A C 3
ATOM 4230 O O . HIS A 1 97 ? 6.091 7.181 -0.982 1.00 0.00 75 HIS A O 3
ATOM 4245 N N . PHE A 1 98 ? 6.317 5.045 -1.637 1.00 0.00 76 PHE A N 3
ATOM 4246 C CA . PHE A 1 98 ? 4.938 4.901 -2.070 1.00 0.00 76 PHE A CA 3
ATOM 4247 C C . PHE A 1 98 ? 4.398 3.568 -1.590 1.00 0.00 76 PHE A C 3
ATOM 4248 O O . PHE A 1 98 ? 4.938 2.528 -1.930 1.00 0.00 76 PHE A O 3
ATOM 4265 N N . ILE A 1 99 ? 3.346 3.584 -0.798 1.00 0.00 77 ILE A N 3
ATOM 4266 C CA . ILE A 1 99 ? 2.801 2.341 -0.287 1.00 0.00 77 ILE A CA 3
ATOM 4267 C C . ILE A 1 99 ? 1.340 2.198 -0.674 1.00 0.00 77 ILE A C 3
ATOM 4268 O O . ILE A 1 99 ? 0.554 3.136 -0.545 1.00 0.00 77 ILE A O 3
ATOM 4284 N N . VAL A 1 100 ? 0.996 1.024 -1.173 1.00 0.00 78 VAL A N 3
ATOM 4285 C CA . VAL A 1 100 ? -0.361 0.736 -1.594 1.00 0.00 78 VAL A CA 3
ATOM 4286 C C . VAL A 1 100 ? -1.053 -0.138 -0.560 1.00 0.00 78 VAL A C 3
ATOM 4287 O O . VAL A 1 100 ? -0.707 -1.307 -0.384 1.00 0.00 78 VAL A O 3
ATOM 4300 N N . TYR A 1 101 ? -2.014 0.439 0.135 1.00 0.00 79 TYR A N 3
ATOM 4301 C CA . TYR A 1 101 ? -2.749 -0.272 1.158 1.00 0.00 79 TYR A CA 3
ATOM 4302 C C . TYR A 1 101 ? -3.990 -0.915 0.556 1.00 0.00 79 TYR A C 3
ATOM 4303 O O . TYR A 1 101 ? -4.836 -0.233 -0.028 1.00 0.00 79 TYR A O 3
ATOM 4321 N N . PHE A 1 102 ? -4.080 -2.228 0.681 1.00 0.00 80 PHE A N 3
ATOM 4322 C CA . PHE A 1 102 ? -5.199 -2.982 0.149 1.00 0.00 80 PHE A CA 3
ATOM 4323 C C . PHE A 1 102 ? -6.230 -3.239 1.238 1.00 0.00 80 PHE A C 3
ATOM 4324 O O . PHE A 1 102 ? -5.922 -3.853 2.261 1.00 0.00 80 PHE A O 3
ATOM 4341 N N . THR A 1 103 ? -7.443 -2.761 1.026 1.00 0.00 81 THR A N 3
ATOM 4342 C CA . THR A 1 103 ? -8.516 -2.977 1.979 1.00 0.00 81 THR A CA 3
ATOM 4343 C C . THR A 1 103 ? -9.545 -3.947 1.395 1.00 0.00 81 THR A C 3
ATOM 4344 O O . THR A 1 103 ? -9.600 -4.129 0.178 1.00 0.00 81 THR A O 3
ATOM 4355 N N . PRO A 1 104 ? -10.356 -4.595 2.250 1.00 0.00 82 PRO A N 3
ATOM 4356 C CA . PRO A 1 104 ? -11.403 -5.532 1.802 1.00 0.00 82 PRO A CA 3
ATOM 4357 C C . PRO A 1 104 ? -12.574 -4.811 1.132 1.00 0.00 82 PRO A C 3
ATOM 4358 O O . PRO A 1 104 ? -13.719 -4.912 1.576 1.00 0.00 82 PRO A O 3
ATOM 4369 N N . LYS A 1 105 ? -12.263 -4.090 0.055 1.00 0.00 83 LYS A N 3
ATOM 4370 C CA . LYS A 1 105 ? -13.228 -3.249 -0.647 1.00 0.00 83 LYS A CA 3
ATOM 4371 C C . LYS A 1 105 ? -13.784 -2.172 0.274 1.00 0.00 83 LYS A C 3
ATOM 4372 O O . LYS A 1 105 ? -14.903 -1.695 0.086 1.00 0.00 83 LYS A O 3
ATOM 4391 N N . ASN A 1 106 ? -12.986 -1.781 1.261 1.00 0.00 84 ASN A N 3
ATOM 4392 C CA . ASN A 1 106 ? -13.355 -0.683 2.142 1.00 0.00 84 ASN A CA 3
ATOM 4393 C C . ASN A 1 106 ? -13.399 0.615 1.353 1.00 0.00 84 ASN A C 3
ATOM 4394 O O . ASN A 1 106 ? -12.363 1.140 0.934 1.00 0.00 84 ASN A O 3
ATOM 4405 N N . LYS A 1 107 ? -14.605 1.094 1.124 1.00 0.00 85 LYS A N 3
ATOM 4406 C CA . LYS A 1 107 ? -14.828 2.324 0.393 1.00 0.00 85 LYS A CA 3
ATOM 4407 C C . LYS A 1 107 ? -16.036 3.042 0.976 1.00 0.00 85 LYS A C 3
ATOM 4408 O O . LYS A 1 107 ? -17.172 2.608 0.772 1.00 0.00 85 LYS A O 3
ATOM 4427 N N . ASN A 1 108 ? -15.770 4.119 1.728 1.00 0.00 86 ASN A N 3
ATOM 4428 C CA . ASN A 1 108 ? -16.803 4.879 2.458 1.00 0.00 86 ASN A CA 3
ATOM 4429 C C . ASN A 1 108 ? -17.806 3.941 3.137 1.00 0.00 86 ASN A C 3
ATOM 4430 O O . ASN A 1 108 ? -19.009 4.193 3.142 1.00 0.00 86 ASN A O 3
ATOM 4441 N N . ARG A 1 109 ? -17.259 2.896 3.765 1.00 0.00 87 ARG A N 3
ATOM 4442 C CA . ARG A 1 109 ? -18.029 1.807 4.376 1.00 0.00 87 ARG A CA 3
ATOM 4443 C C . ARG A 1 109 ? -19.236 2.308 5.177 1.00 0.00 87 ARG A C 3
ATOM 4444 O O . ARG A 1 109 ? -20.379 2.123 4.764 1.00 0.00 87 ARG A O 3
ATOM 4465 N N . GLU A 1 110 ? -18.983 2.939 6.314 1.00 0.00 88 GLU A N 3
ATOM 4466 C CA . GLU A 1 110 ? -20.061 3.459 7.144 1.00 0.00 88 GLU A CA 3
ATOM 4467 C C . GLU A 1 110 ? -20.258 4.953 6.903 1.00 0.00 88 GLU A C 3
ATOM 4468 O O . GLU A 1 110 ? -20.609 5.702 7.816 1.00 0.00 88 GLU A O 3
ATOM 4480 N N . GLY A 1 111 ? -20.058 5.377 5.659 1.00 0.00 89 GLY A N 3
ATOM 4481 C CA . GLY A 1 111 ? -20.248 6.771 5.308 1.00 0.00 89 GLY A CA 3
ATOM 4482 C C . GLY A 1 111 ? -19.008 7.602 5.552 1.00 0.00 89 GLY A C 3
ATOM 4483 O O . GLY A 1 111 ? -19.096 8.768 5.933 1.00 0.00 89 GLY A O 3
ATOM 4487 N N . VAL A 1 112 ? -17.849 6.998 5.333 1.00 0.00 90 VAL A N 3
ATOM 4488 C CA . VAL A 1 112 ? -16.585 7.691 5.521 1.00 0.00 90 VAL A CA 3
ATOM 4489 C C . VAL A 1 112 ? -16.333 8.670 4.379 1.00 0.00 90 VAL A C 3
ATOM 4490 O O . VAL A 1 112 ? -15.859 8.286 3.309 1.00 0.00 90 VAL A O 3
ATOM 4503 N N . VAL A 1 113 ? -16.692 9.924 4.599 1.00 0.00 91 VAL A N 3
ATOM 4504 C CA . VAL A 1 113 ? -16.414 10.976 3.636 1.00 0.00 91 VAL A CA 3
ATOM 4505 C C . VAL A 1 113 ? -15.104 11.680 3.985 1.00 0.00 91 VAL A C 3
ATOM 4506 O O . VAL A 1 113 ? -14.973 12.287 5.052 1.00 0.00 91 VAL A O 3
ATOM 4519 N N . PRO A 1 114 ? -14.096 11.571 3.107 1.00 0.00 92 PRO A N 3
ATOM 4520 C CA . PRO A 1 114 ? -12.783 12.162 3.346 1.00 0.00 92 PRO A CA 3
ATOM 4521 C C . PRO A 1 114 ? -12.782 13.683 3.207 1.00 0.00 92 PRO A C 3
ATOM 4522 O O . PRO A 1 114 ? -13.083 14.225 2.140 1.00 0.00 92 PRO A O 3
ATOM 4533 N N . PRO A 1 115 ? -12.453 14.392 4.295 1.00 0.00 93 PRO A N 3
ATOM 4534 C CA . PRO A 1 115 ? -12.340 15.842 4.277 1.00 0.00 93 PRO A CA 3
ATOM 4535 C C . PRO A 1 115 ? -11.003 16.287 3.692 1.00 0.00 93 PRO A C 3
ATOM 4536 O O . PRO A 1 115 ? -9.998 16.393 4.401 1.00 0.00 93 PRO A O 3
ATOM 4547 N N . VAL A 1 116 ? -10.989 16.506 2.385 1.00 0.00 94 VAL A N 3
ATOM 4548 C CA . VAL A 1 116 ? -9.775 16.862 1.678 1.00 0.00 94 VAL A CA 3
ATOM 4549 C C . VAL A 1 116 ? -9.302 18.267 2.036 1.00 0.00 94 VAL A C 3
ATOM 4550 O O . VAL A 1 116 ? -9.908 19.268 1.654 1.00 0.00 94 VAL A O 3
ATOM 4563 N N . GLY A 1 117 ? -8.218 18.321 2.785 1.00 0.00 95 GLY A N 3
ATOM 4564 C CA . GLY A 1 117 ? -7.638 19.587 3.176 1.00 0.00 95 GLY A CA 3
ATOM 4565 C C . GLY A 1 117 ? -6.135 19.488 3.317 1.00 0.00 95 GLY A C 3
ATOM 4566 O O . GLY A 1 117 ? -5.574 19.837 4.356 1.00 0.00 95 GLY A O 3
ATOM 4570 N N . ILE A 1 118 ? -5.481 18.997 2.272 1.00 0.00 96 ILE A N 3
ATOM 4571 C CA . ILE A 1 118 ? -4.036 18.804 2.302 1.00 0.00 96 ILE A CA 3
ATOM 4572 C C . ILE A 1 118 ? -3.300 20.099 1.967 1.00 0.00 96 ILE A C 3
ATOM 4573 O O . ILE A 1 118 ? -2.200 20.343 2.461 1.00 0.00 96 ILE A O 3
ATOM 4589 N N . THR A 1 119 ? -3.911 20.922 1.135 1.00 0.00 97 THR A N 3
ATOM 4590 C CA . THR A 1 119 ? -3.339 22.208 0.783 1.00 0.00 97 THR A CA 3
ATOM 4591 C C . THR A 1 119 ? -4.127 23.340 1.435 1.00 0.00 97 THR A C 3
ATOM 4592 O O . THR A 1 119 ? -5.359 23.310 1.469 1.00 0.00 97 THR A O 3
ATOM 4603 N N . ASN A 1 120 ? -3.418 24.323 1.972 1.00 0.00 98 ASN A N 3
ATOM 4604 C CA . ASN A 1 120 ? -4.059 25.429 2.665 1.00 0.00 98 ASN A CA 3
ATOM 4605 C C . ASN A 1 120 ? -4.225 26.613 1.723 1.00 0.00 98 ASN A C 3
ATOM 4606 O O . ASN A 1 120 ? -5.353 27.135 1.618 1.00 0.00 98 ASN A O 3
ATOM 4618 N N . MET A 1 23 ? -17.230 14.309 -8.335 1.00 0.00 1 MET A N 4
ATOM 4619 C CA . MET A 1 23 ? -16.807 14.077 -6.936 1.00 0.00 1 MET A CA 4
ATOM 4620 C C . MET A 1 23 ? -15.338 13.697 -6.890 1.00 0.00 1 MET A C 4
ATOM 4621 O O . MET A 1 23 ? -14.657 13.680 -7.913 1.00 0.00 1 MET A O 4
ATOM 4635 N N . LYS A 1 24 ? -14.848 13.398 -5.699 1.00 0.00 2 LYS A N 4
ATOM 4636 C CA . LYS A 1 24 ? -13.476 12.964 -5.529 1.00 0.00 2 LYS A CA 4
ATOM 4637 C C . LYS A 1 24 ? -13.421 11.827 -4.523 1.00 0.00 2 LYS A C 4
ATOM 4638 O O . LYS A 1 24 ? -13.378 12.051 -3.312 1.00 0.00 2 LYS A O 4
ATOM 4657 N N . SER A 1 25 ? -13.465 10.605 -5.031 1.00 0.00 3 SER A N 4
ATOM 4658 C CA . SER A 1 25 ? -13.489 9.432 -4.179 1.00 0.00 3 SER A CA 4
ATOM 4659 C C . SER A 1 25 ? -12.080 9.054 -3.728 1.00 0.00 3 SER A C 4
ATOM 4660 O O . SER A 1 25 ? -11.410 8.215 -4.338 1.00 0.00 3 SER A O 4
ATOM 4668 N N . SER A 1 26 ? -11.626 9.722 -2.685 1.00 0.00 4 SER A N 4
ATOM 4669 C CA . SER A 1 26 ? -10.368 9.402 -2.046 1.00 0.00 4 SER A CA 4
ATOM 4670 C C . SER A 1 26 ? -10.612 9.187 -0.558 1.00 0.00 4 SER A C 4
ATOM 4671 O O . SER A 1 26 ? -11.596 9.680 -0.012 1.00 0.00 4 SER A O 4
ATOM 4679 N N . ILE A 1 27 ? -9.741 8.431 0.088 1.00 0.00 5 ILE A N 4
ATOM 4680 C CA . ILE A 1 27 ? -9.915 8.107 1.496 1.00 0.00 5 ILE A CA 4
ATOM 4681 C C . ILE A 1 27 ? -8.613 8.369 2.245 1.00 0.00 5 ILE A C 4
ATOM 4682 O O . ILE A 1 27 ? -7.538 8.059 1.731 1.00 0.00 5 ILE A O 4
ATOM 4698 N N . PRO A 1 28 ? -8.682 8.965 3.448 1.00 0.00 6 PRO A N 4
ATOM 4699 C CA . PRO A 1 28 ? -7.486 9.275 4.231 1.00 0.00 6 PRO A CA 4
ATOM 4700 C C . PRO A 1 28 ? -6.805 8.022 4.764 1.00 0.00 6 PRO A C 4
ATOM 4701 O O . PRO A 1 28 ? -7.443 6.981 4.959 1.00 0.00 6 PRO A O 4
ATOM 4712 N N . ILE A 1 29 ? -5.510 8.129 5.020 1.00 0.00 7 ILE A N 4
ATOM 4713 C CA . ILE A 1 29 ? -4.725 6.981 5.451 1.00 0.00 7 ILE A CA 4
ATOM 4714 C C . ILE A 1 29 ? -5.104 6.566 6.870 1.00 0.00 7 ILE A C 4
ATOM 4715 O O . ILE A 1 29 ? -4.979 5.400 7.234 1.00 0.00 7 ILE A O 4
ATOM 4731 N N . THR A 1 30 ? -5.602 7.516 7.655 1.00 0.00 8 THR A N 4
ATOM 4732 C CA . THR A 1 30 ? -6.041 7.225 9.012 1.00 0.00 8 THR A CA 4
ATOM 4733 C C . THR A 1 30 ? -7.138 6.160 9.011 1.00 0.00 8 THR A C 4
ATOM 4734 O O . THR A 1 30 ? -7.298 5.419 9.980 1.00 0.00 8 THR A O 4
ATOM 4745 N N . GLU A 1 31 ? -7.875 6.076 7.909 1.00 0.00 9 GLU A N 4
ATOM 4746 C CA . GLU A 1 31 ? -8.916 5.077 7.773 1.00 0.00 9 GLU A CA 4
ATOM 4747 C C . GLU A 1 31 ? -8.394 3.844 7.055 1.00 0.00 9 GLU A C 4
ATOM 4748 O O . GLU A 1 31 ? -8.574 2.727 7.524 1.00 0.00 9 GLU A O 4
ATOM 4760 N N . VAL A 1 32 ? -7.724 4.053 5.932 1.00 0.00 10 VAL A N 4
ATOM 4761 C CA . VAL A 1 32 ? -7.307 2.943 5.085 1.00 0.00 10 VAL A CA 4
ATOM 4762 C C . VAL A 1 32 ? -6.263 2.065 5.771 1.00 0.00 10 VAL A C 4
ATOM 4763 O O . VAL A 1 32 ? -6.257 0.851 5.586 1.00 0.00 10 VAL A O 4
ATOM 4776 N N . LEU A 1 33 ? -5.401 2.676 6.577 1.00 0.00 11 LEU A N 4
ATOM 4777 C CA . LEU A 1 33 ? -4.349 1.941 7.275 1.00 0.00 11 LEU A CA 4
ATOM 4778 C C . LEU A 1 33 ? -4.917 0.775 8.113 1.00 0.00 11 LEU A C 4
ATOM 4779 O O . LEU A 1 33 ? -4.609 -0.385 7.837 1.00 0.00 11 LEU A O 4
ATOM 4795 N N . PRO A 1 34 ? -5.752 1.044 9.139 1.00 0.00 12 PRO A N 4
ATOM 4796 C CA . PRO A 1 34 ? -6.339 -0.020 9.967 1.00 0.00 12 PRO A CA 4
ATOM 4797 C C . PRO A 1 34 ? -7.364 -0.873 9.215 1.00 0.00 12 PRO A C 4
ATOM 4798 O O . PRO A 1 34 ? -7.561 -2.044 9.544 1.00 0.00 12 PRO A O 4
ATOM 4809 N N . ARG A 1 35 ? -8.008 -0.293 8.203 1.00 0.00 13 ARG A N 4
ATOM 4810 C CA . ARG A 1 35 ? -9.045 -0.995 7.452 1.00 0.00 13 ARG A CA 4
ATOM 4811 C C . ARG A 1 35 ? -8.449 -1.857 6.344 1.00 0.00 13 ARG A C 4
ATOM 4812 O O . ARG A 1 35 ? -9.177 -2.529 5.615 1.00 0.00 13 ARG A O 4
ATOM 4833 N N . ALA A 1 36 ? -7.134 -1.827 6.209 1.00 0.00 14 ALA A N 4
ATOM 4834 C CA . ALA A 1 36 ? -6.463 -2.575 5.158 1.00 0.00 14 ALA A CA 4
ATOM 4835 C C . ALA A 1 36 ? -6.180 -4.007 5.589 1.00 0.00 14 ALA A C 4
ATOM 4836 O O . ALA A 1 36 ? -6.068 -4.305 6.780 1.00 0.00 14 ALA A O 4
ATOM 4843 N N . VAL A 1 37 ? -6.072 -4.886 4.607 1.00 0.00 15 VAL A N 4
ATOM 4844 C CA . VAL A 1 37 ? -5.739 -6.283 4.846 1.00 0.00 15 VAL A CA 4
ATOM 4845 C C . VAL A 1 37 ? -4.459 -6.657 4.101 1.00 0.00 15 VAL A C 4
ATOM 4846 O O . VAL A 1 37 ? -4.021 -7.808 4.119 1.00 0.00 15 VAL A O 4
ATOM 4859 N N . GLY A 1 38 ? -3.875 -5.672 3.434 1.00 0.00 16 GLY A N 4
ATOM 4860 C CA . GLY A 1 38 ? -2.631 -5.876 2.723 1.00 0.00 16 GLY A CA 4
ATOM 4861 C C . GLY A 1 38 ? -1.955 -4.561 2.410 1.00 0.00 16 GLY A C 4
ATOM 4862 O O . GLY A 1 38 ? -2.594 -3.509 2.452 1.00 0.00 16 GLY A O 4
ATOM 4866 N N . SER A 1 39 ? -0.670 -4.606 2.100 1.00 0.00 17 SER A N 4
ATOM 4867 C CA . SER A 1 39 ? 0.070 -3.400 1.782 1.00 0.00 17 SER A CA 4
ATOM 4868 C C . SER A 1 39 ? 1.262 -3.702 0.879 1.00 0.00 17 SER A C 4
ATOM 4869 O O . SER A 1 39 ? 1.955 -4.708 1.052 1.00 0.00 17 SER A O 4
ATOM 4877 N N . LEU A 1 40 ? 1.472 -2.838 -0.098 1.00 0.00 18 LEU A N 4
ATOM 4878 C CA . LEU A 1 40 ? 2.629 -2.923 -0.966 1.00 0.00 18 LEU A CA 4
ATOM 4879 C C . LEU A 1 40 ? 3.495 -1.685 -0.811 1.00 0.00 18 LEU A C 4
ATOM 4880 O O . LEU A 1 40 ? 3.049 -0.572 -1.085 1.00 0.00 18 LEU A O 4
ATOM 4896 N N . THR A 1 41 ? 4.721 -1.874 -0.365 1.00 0.00 19 THR A N 4
ATOM 4897 C CA . THR A 1 41 ? 5.638 -0.764 -0.197 1.00 0.00 19 THR A CA 4
ATOM 4898 C C . THR A 1 41 ? 6.513 -0.608 -1.436 1.00 0.00 19 THR A C 4
ATOM 4899 O O . THR A 1 41 ? 7.246 -1.521 -1.808 1.00 0.00 19 THR A O 4
ATOM 4910 N N . PHE A 1 42 ? 6.410 0.544 -2.075 1.00 0.00 20 PHE A N 4
ATOM 4911 C CA . PHE A 1 42 ? 7.185 0.853 -3.266 1.00 0.00 20 PHE A CA 4
ATOM 4912 C C . PHE A 1 42 ? 8.171 1.982 -2.994 1.00 0.00 20 PHE A C 4
ATOM 4913 O O . PHE A 1 42 ? 7.975 2.807 -2.098 1.00 0.00 20 PHE A O 4
ATOM 4930 N N . ASP A 1 43 ? 9.233 2.003 -3.773 1.00 0.00 21 ASP A N 4
ATOM 4931 C CA . ASP A 1 43 ? 10.249 3.036 -3.674 1.00 0.00 21 ASP A CA 4
ATOM 4932 C C . ASP A 1 43 ? 9.913 4.189 -4.617 1.00 0.00 21 ASP A C 4
ATOM 4933 O O . ASP A 1 43 ? 8.989 4.078 -5.422 1.00 0.00 21 ASP A O 4
ATOM 4942 N N . GLU A 1 44 ? 10.656 5.290 -4.526 1.00 0.00 22 GLU A N 4
ATOM 4943 C CA . GLU A 1 44 ? 10.436 6.433 -5.401 1.00 0.00 22 GLU A CA 4
ATOM 4944 C C . GLU A 1 44 ? 10.733 6.057 -6.850 1.00 0.00 22 GLU A C 4
ATOM 4945 O O . GLU A 1 44 ? 10.229 6.679 -7.783 1.00 0.00 22 GLU A O 4
ATOM 4957 N N . ASN A 1 45 ? 11.547 5.019 -7.024 1.00 0.00 23 ASN A N 4
ATOM 4958 C CA . ASN A 1 45 ? 11.868 4.508 -8.343 1.00 0.00 23 ASN A CA 4
ATOM 4959 C C . ASN A 1 45 ? 10.805 3.517 -8.808 1.00 0.00 23 ASN A C 4
ATOM 4960 O O . ASN A 1 45 ? 11.014 2.785 -9.775 1.00 0.00 23 ASN A O 4
ATOM 4971 N N . TYR A 1 46 ? 9.670 3.506 -8.104 1.00 0.00 24 TYR A N 4
ATOM 4972 C CA . TYR A 1 46 ? 8.536 2.635 -8.427 1.00 0.00 24 TYR A CA 4
ATOM 4973 C C . TYR A 1 46 ? 8.919 1.164 -8.307 1.00 0.00 24 TYR A C 4
ATOM 4974 O O . TYR A 1 46 ? 8.320 0.295 -8.939 1.00 0.00 24 TYR A O 4
ATOM 4992 N N . ASN A 1 47 ? 9.906 0.893 -7.466 1.00 0.00 25 ASN A N 4
ATOM 4993 C CA . ASN A 1 47 ? 10.377 -0.465 -7.245 1.00 0.00 25 ASN A CA 4
ATOM 4994 C C . ASN A 1 47 ? 9.727 -1.048 -6.003 1.00 0.00 25 ASN A C 4
ATOM 4995 O O . ASN A 1 47 ? 9.667 -0.391 -4.964 1.00 0.00 25 ASN A O 4
ATOM 5006 N N . LEU A 1 48 ? 9.217 -2.264 -6.117 1.00 0.00 26 LEU A N 4
ATOM 5007 C CA . LEU A 1 48 ? 8.618 -2.954 -4.990 1.00 0.00 26 LEU A CA 4
ATOM 5008 C C . LEU A 1 48 ? 9.658 -3.255 -3.916 1.00 0.00 26 LEU A C 4
ATOM 5009 O O . LEU A 1 48 ? 10.669 -3.905 -4.177 1.00 0.00 26 LEU A O 4
ATOM 5025 N N . LEU A 1 49 ? 9.400 -2.773 -2.710 1.00 0.00 27 LEU A N 4
ATOM 5026 C CA . LEU A 1 49 ? 10.303 -2.975 -1.591 1.00 0.00 27 LEU A CA 4
ATOM 5027 C C . LEU A 1 49 ? 9.774 -4.056 -0.655 1.00 0.00 27 LEU A C 4
ATOM 5028 O O . LEU A 1 49 ? 10.473 -5.019 -0.342 1.00 0.00 27 LEU A O 4
ATOM 5044 N N . ASP A 1 50 ? 8.534 -3.892 -0.218 1.00 0.00 28 ASP A N 4
ATOM 5045 C CA . ASP A 1 50 ? 7.945 -4.797 0.761 1.00 0.00 28 ASP A CA 4
ATOM 5046 C C . ASP A 1 50 ? 6.540 -5.200 0.359 1.00 0.00 28 ASP A C 4
ATOM 5047 O O . ASP A 1 50 ? 5.776 -4.391 -0.168 1.00 0.00 28 ASP A O 4
ATOM 5056 N N . THR A 1 51 ? 6.210 -6.456 0.593 1.00 0.00 29 THR A N 4
ATOM 5057 C CA . THR A 1 51 ? 4.887 -6.967 0.312 1.00 0.00 29 THR A CA 4
ATOM 5058 C C . THR A 1 51 ? 4.304 -7.640 1.549 1.00 0.00 29 THR A C 4
ATOM 5059 O O . THR A 1 51 ? 4.819 -8.658 2.012 1.00 0.00 29 THR A O 4
ATOM 5070 N N . SER A 1 52 ? 3.234 -7.072 2.083 1.00 0.00 30 SER A N 4
ATOM 5071 C CA . SER A 1 52 ? 2.628 -7.593 3.296 1.00 0.00 30 SER A CA 4
ATOM 5072 C C . SER A 1 52 ? 1.117 -7.749 3.133 1.00 0.00 30 SER A C 4
ATOM 5073 O O . SER A 1 52 ? 0.503 -7.106 2.278 1.00 0.00 30 SER A O 4
ATOM 5081 N N . GLY A 1 53 ? 0.524 -8.616 3.944 1.00 0.00 31 GLY A N 4
ATOM 5082 C CA . GLY A 1 53 ? -0.910 -8.824 3.904 1.00 0.00 31 GLY A CA 4
ATOM 5083 C C . GLY A 1 53 ? -1.350 -9.616 2.689 1.00 0.00 31 GLY A C 4
ATOM 5084 O O . GLY A 1 53 ? -0.579 -10.406 2.139 1.00 0.00 31 GLY A O 4
ATOM 5088 N N . VAL A 1 54 ? -2.583 -9.392 2.258 1.00 0.00 32 VAL A N 4
ATOM 5089 C CA . VAL A 1 54 ? -3.134 -10.072 1.088 1.00 0.00 32 VAL A CA 4
ATOM 5090 C C . VAL A 1 54 ? -2.338 -9.724 -0.170 1.00 0.00 32 VAL A C 4
ATOM 5091 O O . VAL A 1 54 ? -2.344 -10.466 -1.151 1.00 0.00 32 VAL A O 4
ATOM 5104 N N . ALA A 1 55 ? -1.618 -8.609 -0.119 1.00 0.00 33 ALA A N 4
ATOM 5105 C CA . ALA A 1 55 ? -0.830 -8.146 -1.254 1.00 0.00 33 ALA A CA 4
ATOM 5106 C C . ALA A 1 55 ? 0.233 -9.171 -1.650 1.00 0.00 33 ALA A C 4
ATOM 5107 O O . ALA A 1 55 ? 0.799 -9.104 -2.742 1.00 0.00 33 ALA A O 4
ATOM 5114 N N . LYS A 1 56 ? 0.500 -10.122 -0.759 1.00 0.00 34 LYS A N 4
ATOM 5115 C CA . LYS A 1 56 ? 1.484 -11.157 -1.020 1.00 0.00 34 LYS A CA 4
ATOM 5116 C C . LYS A 1 56 ? 0.958 -12.158 -2.049 1.00 0.00 34 LYS A C 4
ATOM 5117 O O . LYS A 1 56 ? 1.709 -12.635 -2.903 1.00 0.00 34 LYS A O 4
ATOM 5136 N N . VAL A 1 57 ? -0.335 -12.456 -1.974 1.00 0.00 35 VAL A N 4
ATOM 5137 C CA . VAL A 1 57 ? -0.955 -13.395 -2.902 1.00 0.00 35 VAL A CA 4
ATOM 5138 C C . VAL A 1 57 ? -1.560 -12.656 -4.093 1.00 0.00 35 VAL A C 4
ATOM 5139 O O . VAL A 1 57 ? -1.827 -13.251 -5.139 1.00 0.00 35 VAL A O 4
ATOM 5152 N N . ILE A 1 58 ? -1.783 -11.357 -3.922 1.00 0.00 36 ILE A N 4
ATOM 5153 C CA . ILE A 1 58 ? -2.212 -10.503 -5.020 1.00 0.00 36 ILE A CA 4
ATOM 5154 C C . ILE A 1 58 ? -1.065 -10.332 -6.016 1.00 0.00 36 ILE A C 4
ATOM 5155 O O . ILE A 1 58 ? 0.087 -10.122 -5.619 1.00 0.00 36 ILE A O 4
ATOM 5171 N N . GLU A 1 59 ? -1.384 -10.443 -7.297 1.00 0.00 37 GLU A N 4
ATOM 5172 C CA . GLU A 1 59 ? -0.383 -10.361 -8.351 1.00 0.00 37 GLU A CA 4
ATOM 5173 C C . GLU A 1 59 ? 0.169 -8.951 -8.483 1.00 0.00 37 GLU A C 4
ATOM 5174 O O . GLU A 1 59 ? -0.545 -7.966 -8.287 1.00 0.00 37 GLU A O 4
ATOM 5186 N N . LYS A 1 60 ? 1.446 -8.863 -8.813 1.00 0.00 38 LYS A N 4
ATOM 5187 C CA . LYS A 1 60 ? 2.097 -7.579 -8.991 1.00 0.00 38 LYS A CA 4
ATOM 5188 C C . LYS A 1 60 ? 1.856 -7.060 -10.402 1.00 0.00 38 LYS A C 4
ATOM 5189 O O . LYS A 1 60 ? 2.650 -7.297 -11.314 1.00 0.00 38 LYS A O 4
ATOM 5208 N N . SER A 1 61 ? 0.723 -6.400 -10.573 1.00 0.00 39 SER A N 4
ATOM 5209 C CA . SER A 1 61 ? 0.356 -5.797 -11.840 1.00 0.00 39 SER A CA 4
ATOM 5210 C C . SER A 1 61 ? 1.096 -4.462 -12.021 1.00 0.00 39 SER A C 4
ATOM 5211 O O . SER A 1 61 ? 1.914 -4.095 -11.166 1.00 0.00 39 SER A O 4
ATOM 5219 N N . PRO A 1 62 ? 0.860 -3.725 -13.132 1.00 0.00 40 PRO A N 4
ATOM 5220 C CA . PRO A 1 62 ? 1.447 -2.388 -13.339 1.00 0.00 40 PRO A CA 4
ATOM 5221 C C . PRO A 1 62 ? 0.898 -1.335 -12.367 1.00 0.00 40 PRO A C 4
ATOM 5222 O O . PRO A 1 62 ? 0.604 -0.206 -12.757 1.00 0.00 40 PRO A O 4
ATOM 5233 N N . ILE A 1 63 ? 0.804 -1.708 -11.094 1.00 0.00 41 ILE A N 4
ATOM 5234 C CA . ILE A 1 63 ? 0.313 -0.821 -10.045 1.00 0.00 41 ILE A CA 4
ATOM 5235 C C . ILE A 1 63 ? 1.161 0.444 -9.967 1.00 0.00 41 ILE A C 4
ATOM 5236 O O . ILE A 1 63 ? 0.649 1.528 -9.705 1.00 0.00 41 ILE A O 4
ATOM 5252 N N . ALA A 1 64 ? 2.457 0.294 -10.225 1.00 0.00 42 ALA A N 4
ATOM 5253 C CA . ALA A 1 64 ? 3.395 1.411 -10.176 1.00 0.00 42 ALA A CA 4
ATOM 5254 C C . ALA A 1 64 ? 2.994 2.516 -11.149 1.00 0.00 42 ALA A C 4
ATOM 5255 O O . ALA A 1 64 ? 3.197 3.701 -10.877 1.00 0.00 42 ALA A O 4
ATOM 5262 N N . GLU A 1 65 ? 2.408 2.120 -12.273 1.00 0.00 43 GLU A N 4
ATOM 5263 C CA . GLU A 1 65 ? 1.931 3.069 -13.267 1.00 0.00 43 GLU A CA 4
ATOM 5264 C C . GLU A 1 65 ? 0.779 3.887 -12.692 1.00 0.00 43 GLU A C 4
ATOM 5265 O O . GLU A 1 65 ? 0.642 5.079 -12.956 1.00 0.00 43 GLU A O 4
ATOM 5277 N N . ILE A 1 66 ? -0.033 3.244 -11.877 1.00 0.00 44 ILE A N 4
ATOM 5278 C CA . ILE A 1 66 ? -1.151 3.918 -11.253 1.00 0.00 44 ILE A CA 4
ATOM 5279 C C . ILE A 1 66 ? -0.662 4.707 -10.037 1.00 0.00 44 ILE A C 4
ATOM 5280 O O . ILE A 1 66 ? -1.255 5.717 -9.658 1.0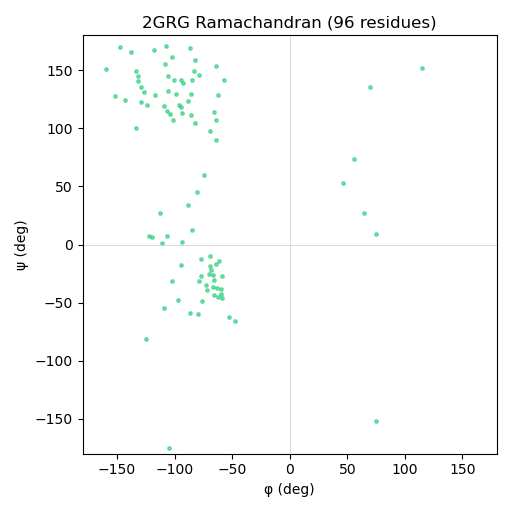0 0.00 44 ILE A O 4
ATOM 5296 N 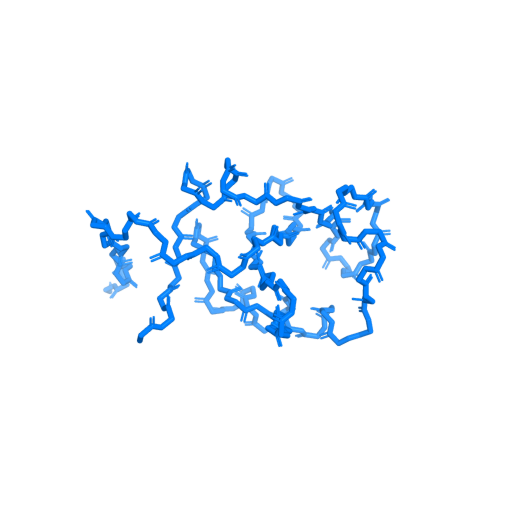N . ILE A 1 67 ? 0.439 4.246 -9.440 1.00 0.00 45 ILE A N 4
ATOM 5297 C CA . ILE A 1 67 ? 1.047 4.930 -8.306 1.00 0.00 45 ILE A CA 4
ATOM 5298 C C . ILE A 1 67 ? 1.502 6.326 -8.711 1.00 0.00 45 ILE A C 4
ATOM 5299 O O . ILE A 1 67 ? 1.214 7.304 -8.019 1.00 0.00 45 ILE A O 4
ATOM 5315 N N . ARG A 1 68 ? 2.204 6.410 -9.835 1.00 0.00 46 ARG A N 4
ATOM 5316 C CA . ARG A 1 68 ? 2.671 7.686 -10.348 1.00 0.00 46 ARG A CA 4
ATOM 5317 C C . ARG A 1 68 ? 1.497 8.575 -10.743 1.00 0.00 46 ARG A C 4
ATOM 5318 O O . ARG A 1 68 ? 1.526 9.784 -10.502 1.00 0.00 46 ARG A O 4
ATOM 5339 N N . LYS A 1 69 ? 0.458 7.977 -11.321 1.00 0.00 47 LYS A N 4
ATOM 5340 C CA . LYS A 1 69 ? -0.764 8.719 -11.622 1.00 0.00 47 LYS A CA 4
ATOM 5341 C C . LYS A 1 69 ? -1.332 9.318 -10.343 1.00 0.00 47 LYS A C 4
ATOM 5342 O O . LYS A 1 69 ? -1.576 10.518 -10.257 1.00 0.00 47 LYS A O 4
ATOM 5361 N N . SER A 1 70 ? -1.492 8.470 -9.331 1.00 0.00 48 SER A N 4
ATOM 5362 C CA . SER A 1 70 ? -2.088 8.885 -8.073 1.00 0.00 48 SER A CA 4
ATOM 5363 C C . SER A 1 70 ? -1.188 9.869 -7.344 1.00 0.00 48 SER A C 4
ATOM 5364 O O . SER A 1 70 ? -1.656 10.694 -6.570 1.00 0.00 48 SER A O 4
ATOM 5372 N N . ASN A 1 71 ? 0.109 9.770 -7.583 1.00 0.00 49 ASN A N 4
ATOM 5373 C CA . ASN A 1 71 ? 1.062 10.683 -6.974 1.00 0.00 49 ASN A CA 4
ATOM 5374 C C . ASN A 1 71 ? 0.813 12.102 -7.465 1.00 0.00 49 ASN A C 4
ATOM 5375 O O . ASN A 1 71 ? 0.956 13.067 -6.720 1.00 0.00 49 ASN A O 4
ATOM 5386 N N . ALA A 1 72 ? 0.427 12.211 -8.726 1.00 0.00 50 ALA A N 4
ATOM 5387 C CA . ALA A 1 72 ? 0.093 13.497 -9.315 1.00 0.00 50 ALA A CA 4
ATOM 5388 C C . ALA A 1 72 ? -1.302 13.933 -8.882 1.00 0.00 50 ALA A C 4
ATOM 5389 O O . ALA A 1 72 ? -1.600 15.126 -8.803 1.00 0.00 50 ALA A O 4
ATOM 5396 N N . GLU A 1 73 ? -2.147 12.953 -8.600 1.00 0.00 51 GLU A N 4
ATOM 5397 C CA . GLU A 1 73 ? -3.520 13.206 -8.193 1.00 0.00 51 GLU A CA 4
ATOM 5398 C C . GLU A 1 73 ? -3.600 13.748 -6.768 1.00 0.00 51 GLU A C 4
ATOM 5399 O O . GLU A 1 73 ? -4.345 14.689 -6.495 1.00 0.00 51 GLU A O 4
ATOM 5411 N N . LEU A 1 74 ? -2.829 13.158 -5.867 1.00 0.00 52 LEU A N 4
ATOM 5412 C CA . LEU A 1 74 ? -3.000 13.409 -4.442 1.00 0.00 52 LEU A CA 4
ATOM 5413 C C . LEU A 1 74 ? -1.671 13.459 -3.697 1.00 0.00 52 LEU A C 4
ATOM 5414 O O . LEU A 1 74 ? -0.599 13.389 -4.299 1.00 0.00 52 LEU A O 4
ATOM 5430 N N . GLY A 1 75 ? -1.766 13.586 -2.380 1.00 0.00 53 GLY A N 4
ATOM 5431 C CA . GLY A 1 75 ? -0.610 13.465 -1.521 1.00 0.00 53 GLY A CA 4
ATOM 5432 C C . GLY A 1 75 ? -0.832 12.426 -0.434 1.00 0.00 53 GLY A C 4
ATOM 5433 O O . GLY A 1 75 ? -0.427 11.272 -0.576 1.00 0.00 53 GLY A O 4
ATOM 5437 N N . ARG A 1 76 ? -1.514 12.824 0.635 1.00 0.00 54 ARG A N 4
ATOM 5438 C CA . ARG A 1 76 ? -1.729 11.936 1.779 1.00 0.00 54 ARG A CA 4
ATOM 5439 C C . ARG A 1 76 ? -3.012 11.111 1.615 1.00 0.00 54 ARG A C 4
ATOM 5440 O O . ARG A 1 76 ? -3.279 10.198 2.396 1.00 0.00 54 ARG A O 4
ATOM 5461 N N . LEU A 1 77 ? -3.803 11.429 0.598 1.00 0.00 55 LEU A N 4
ATOM 5462 C CA . LEU A 1 77 ? -5.046 10.701 0.358 1.00 0.00 55 LEU A CA 4
ATOM 5463 C C . LEU A 1 77 ? -4.772 9.400 -0.387 1.00 0.00 55 LEU A C 4
ATOM 5464 O O . LEU A 1 77 ? -3.675 9.189 -0.905 1.00 0.00 55 LEU A O 4
ATOM 5480 N N . GLY A 1 78 ? -5.770 8.529 -0.429 1.00 0.00 56 GLY A N 4
ATOM 5481 C CA . GLY A 1 78 ? -5.623 7.263 -1.114 1.00 0.00 56 GLY A CA 4
ATOM 5482 C C . GLY A 1 78 ? -6.429 7.194 -2.390 1.00 0.00 56 GLY A C 4
ATOM 5483 O O . GLY A 1 78 ? -7.613 7.534 -2.408 1.00 0.00 56 GLY A O 4
ATOM 5487 N N . TYR A 1 79 ? -5.778 6.752 -3.454 1.00 0.00 57 TYR A N 4
ATOM 5488 C CA . TYR A 1 79 ? -6.411 6.616 -4.761 1.00 0.00 57 TYR A CA 4
ATOM 5489 C C . TYR A 1 79 ? -6.507 5.139 -5.116 1.00 0.00 57 TYR A C 4
ATOM 5490 O O . TYR A 1 79 ? -5.517 4.418 -5.004 1.00 0.00 57 TYR A O 4
ATOM 5508 N N . SER A 1 80 ? -7.689 4.685 -5.509 1.00 0.00 58 SER A N 4
ATOM 5509 C CA . SER A 1 80 ? -7.872 3.292 -5.890 1.00 0.00 58 SER A CA 4
ATOM 5510 C C . SER A 1 80 ? -7.050 2.966 -7.131 1.00 0.00 58 SER A C 4
ATOM 5511 O O . SER A 1 80 ? -7.338 3.453 -8.226 1.00 0.00 58 SER A O 4
ATOM 5519 N N . VAL A 1 81 ? -6.011 2.164 -6.943 1.00 0.00 59 VAL A N 4
ATOM 5520 C CA . VAL A 1 81 ? -5.118 1.801 -8.034 1.00 0.00 59 VAL A CA 4
ATOM 5521 C C . VAL A 1 81 ? -5.347 0.360 -8.487 1.00 0.00 59 VAL A C 4
ATOM 5522 O O . VAL A 1 81 ? -5.136 0.021 -9.651 1.00 0.00 59 VAL A O 4
ATOM 5535 N N . TYR A 1 82 ? -5.782 -0.485 -7.564 1.00 0.00 60 TYR A N 4
ATOM 5536 C CA . TYR A 1 82 ? -6.023 -1.889 -7.870 1.00 0.00 60 TYR A CA 4
ATOM 5537 C C . TYR A 1 82 ? -7.385 -2.304 -7.335 1.00 0.00 60 TYR A C 4
ATOM 5538 O O . TYR A 1 82 ? -7.571 -2.413 -6.125 1.00 0.00 60 TYR A O 4
ATOM 5556 N N . GLU A 1 83 ? -8.344 -2.502 -8.223 1.00 0.00 61 GLU A N 4
ATOM 5557 C CA . GLU A 1 83 ? -9.669 -2.920 -7.806 1.00 0.00 61 GLU A CA 4
ATOM 5558 C C . GLU A 1 83 ? -9.939 -4.357 -8.225 1.00 0.00 61 GLU A C 4
ATOM 5559 O O . GLU A 1 83 ? -9.875 -4.701 -9.407 1.00 0.00 61 GLU A O 4
ATOM 5571 N N . ASP A 1 84 ? -10.217 -5.186 -7.242 1.00 0.00 62 ASP A N 4
ATOM 5572 C CA . ASP A 1 84 ? -10.586 -6.569 -7.467 1.00 0.00 62 ASP A CA 4
ATOM 5573 C C . ASP A 1 84 ? -11.929 -6.816 -6.797 1.00 0.00 62 ASP A C 4
ATOM 5574 O O . ASP A 1 84 ? -12.351 -6.015 -5.958 1.00 0.00 62 ASP A O 4
ATOM 5583 N N . ALA A 1 85 ? -12.608 -7.892 -7.166 1.00 0.00 63 ALA A N 4
ATOM 5584 C CA . ALA A 1 85 ? -13.896 -8.213 -6.567 1.00 0.00 63 ALA A CA 4
ATOM 5585 C C . ALA A 1 85 ? -13.756 -8.478 -5.068 1.00 0.00 63 ALA A C 4
ATOM 5586 O O . ALA A 1 85 ? -14.722 -8.363 -4.314 1.00 0.00 63 ALA A O 4
ATOM 5593 N N . GLN A 1 86 ? -12.547 -8.822 -4.643 1.00 0.00 64 GLN A N 4
ATOM 5594 C CA . GLN A 1 86 ? -12.276 -9.063 -3.235 1.00 0.00 64 GLN A CA 4
ATOM 5595 C C . GLN A 1 86 ? -11.791 -7.789 -2.549 1.00 0.00 64 GLN A C 4
ATOM 5596 O O . GLN A 1 86 ? -12.395 -7.326 -1.581 1.00 0.00 64 GLN A O 4
ATOM 5610 N N . TYR A 1 87 ? -10.702 -7.218 -3.058 1.00 0.00 65 TYR A N 4
ATOM 5611 C CA . TYR A 1 87 ? -10.033 -6.115 -2.375 1.00 0.00 65 TYR A CA 4
ATOM 5612 C C . TYR A 1 87 ? -9.782 -4.939 -3.311 1.00 0.00 65 TYR A C 4
ATOM 5613 O O . TYR A 1 87 ? -9.786 -5.086 -4.531 1.00 0.00 65 TYR A O 4
ATOM 5631 N N . ILE A 1 88 ? -9.560 -3.773 -2.723 1.00 0.00 66 ILE A N 4
ATOM 5632 C CA . ILE A 1 88 ? -9.223 -2.576 -3.473 1.00 0.00 66 ILE A CA 4
ATOM 5633 C C . ILE A 1 88 ? -8.012 -1.895 -2.849 1.00 0.00 66 ILE A C 4
ATOM 5634 O O . ILE A 1 88 ? -8.019 -1.554 -1.661 1.00 0.00 66 ILE A O 4
ATOM 5650 N N . GLY A 1 89 ? -6.981 -1.709 -3.651 1.00 0.00 67 GLY A N 4
ATOM 5651 C CA . GLY A 1 89 ? -5.768 -1.079 -3.185 1.00 0.00 67 GLY A CA 4
ATOM 5652 C C . GLY A 1 89 ? -5.746 0.400 -3.493 1.00 0.00 67 GLY A C 4
ATOM 5653 O O . GLY A 1 89 ? -6.195 0.826 -4.556 1.00 0.00 67 GLY A O 4
ATOM 5657 N N . HIS A 1 90 ? -5.226 1.181 -2.565 1.00 0.00 68 HIS A N 4
ATOM 5658 C CA . HIS A 1 90 ? -5.168 2.629 -2.713 1.00 0.00 68 HIS A CA 4
ATOM 5659 C C . HIS A 1 90 ? -3.728 3.101 -2.529 1.00 0.00 68 HIS A C 4
ATOM 5660 O O . HIS A 1 90 ? -3.078 2.736 -1.550 1.00 0.00 68 HIS A O 4
ATOM 5675 N N . ALA A 1 91 ? -3.224 3.890 -3.474 1.00 0.00 69 ALA A N 4
ATOM 5676 C CA . ALA A 1 91 ? -1.851 4.392 -3.391 1.00 0.00 69 ALA A CA 4
ATOM 5677 C C . ALA A 1 91 ? -1.748 5.604 -2.483 1.00 0.00 69 ALA A C 4
ATOM 5678 O O . ALA A 1 91 ? -2.409 6.620 -2.704 1.00 0.00 69 ALA A O 4
ATOM 5685 N N . PHE A 1 92 ? -0.878 5.506 -1.491 1.00 0.00 70 PHE A N 4
ATOM 5686 C CA . PHE A 1 92 ? -0.617 6.603 -0.575 1.00 0.00 70 PHE A CA 4
ATOM 5687 C C . PHE A 1 92 ? 0.822 7.066 -0.697 1.00 0.00 70 PHE A C 4
ATOM 5688 O O . PHE A 1 92 ? 1.729 6.257 -0.909 1.00 0.00 70 PHE A O 4
ATOM 5705 N N . LYS A 1 93 ? 1.024 8.368 -0.604 1.00 0.00 71 LYS A N 4
ATOM 5706 C CA . LYS A 1 93 ? 2.366 8.920 -0.542 1.00 0.00 71 LYS A CA 4
ATOM 5707 C C . LYS A 1 93 ? 2.853 8.899 0.899 1.00 0.00 71 LYS A C 4
ATOM 5708 O O . LYS A 1 93 ? 2.170 9.379 1.806 1.00 0.00 71 LYS A O 4
ATOM 5727 N N . LYS A 1 94 ? 4.022 8.324 1.100 1.00 0.00 72 LYS A N 4
ATOM 5728 C CA . LYS A 1 94 ? 4.608 8.193 2.424 1.00 0.00 72 LYS A CA 4
ATOM 5729 C C . LYS A 1 94 ? 5.877 9.029 2.495 1.00 0.00 72 LYS A C 4
ATOM 5730 O O . LYS A 1 94 ? 6.189 9.752 1.550 1.00 0.00 72 LYS A O 4
ATOM 5749 N N . ALA A 1 95 ? 6.610 8.921 3.598 1.00 0.00 73 ALA A N 4
ATOM 5750 C CA . ALA A 1 95 ? 7.843 9.684 3.772 1.00 0.00 73 ALA A CA 4
ATOM 5751 C C . ALA A 1 95 ? 8.894 9.292 2.736 1.00 0.00 73 ALA A C 4
ATOM 5752 O O . ALA A 1 95 ? 9.683 8.368 2.944 1.00 0.00 73 ALA A O 4
ATOM 5759 N N . GLY A 1 96 ? 8.872 9.987 1.605 1.00 0.00 74 GLY A N 4
ATOM 5760 C CA . GLY A 1 96 ? 9.822 9.734 0.538 1.00 0.00 74 GLY A CA 4
ATOM 5761 C C . GLY A 1 96 ? 9.593 8.401 -0.153 1.00 0.00 74 GLY A C 4
ATOM 5762 O O . GLY A 1 96 ? 10.474 7.899 -0.853 1.00 0.00 74 GLY A O 4
ATOM 5766 N N . HIS A 1 97 ? 8.411 7.826 0.035 1.00 0.00 75 HIS A N 4
ATOM 5767 C CA . HIS A 1 97 ? 8.095 6.520 -0.529 1.00 0.00 75 HIS A CA 4
ATOM 5768 C C . HIS A 1 97 ? 6.626 6.428 -0.914 1.00 0.00 75 HIS A C 4
ATOM 5769 O O . HIS A 1 97 ? 5.847 7.338 -0.647 1.00 0.00 75 HIS A O 4
ATOM 5784 N N . PHE A 1 98 ? 6.263 5.330 -1.557 1.00 0.00 76 PHE A N 4
ATOM 5785 C CA . PHE A 1 98 ? 4.896 5.109 -1.995 1.00 0.00 76 PHE A CA 4
ATOM 5786 C C . PHE A 1 98 ? 4.398 3.779 -1.461 1.00 0.00 76 PHE A C 4
ATOM 5787 O O . PHE A 1 98 ? 5.063 2.774 -1.624 1.00 0.00 76 PHE A O 4
ATOM 5804 N N . ILE A 1 99 ? 3.247 3.762 -0.818 1.00 0.00 77 ILE A N 4
ATOM 5805 C CA . ILE A 1 99 ? 2.707 2.512 -0.310 1.00 0.00 77 ILE A CA 4
ATOM 5806 C C . ILE A 1 99 ? 1.251 2.347 -0.720 1.00 0.00 77 ILE A C 4
ATOM 5807 O O . ILE A 1 99 ? 0.455 3.277 -0.608 1.00 0.00 77 ILE A O 4
ATOM 5823 N N . VAL A 1 100 ? 0.922 1.165 -1.206 1.00 0.00 78 VAL A N 4
ATOM 5824 C CA . VAL A 1 100 ? -0.431 0.852 -1.629 1.00 0.00 78 VAL A CA 4
ATOM 5825 C C . VAL A 1 100 ? -1.113 -0.031 -0.592 1.00 0.00 78 VAL A C 4
ATOM 5826 O O . VAL A 1 100 ? -0.715 -1.177 -0.383 1.00 0.00 78 VAL A O 4
ATOM 5839 N N . TYR A 1 101 ? -2.119 0.512 0.067 1.00 0.00 79 TYR A N 4
ATOM 5840 C CA . TYR A 1 101 ? -2.855 -0.223 1.076 1.00 0.00 79 TYR A CA 4
ATOM 5841 C C . TYR A 1 101 ? -4.084 -0.885 0.463 1.00 0.00 79 TYR A C 4
ATOM 5842 O O . TYR A 1 101 ? -4.923 -0.218 -0.148 1.00 0.00 79 TYR A O 4
ATOM 5860 N N . PHE A 1 102 ? -4.176 -2.196 0.621 1.00 0.00 80 PHE A N 4
ATOM 5861 C CA . PHE A 1 102 ? -5.268 -2.970 0.064 1.00 0.00 80 PHE A CA 4
ATOM 5862 C C . PHE A 1 102 ? -6.341 -3.220 1.112 1.00 0.00 80 PHE A C 4
ATOM 5863 O O . PHE A 1 102 ? -6.088 -3.863 2.130 1.00 0.00 80 PHE A O 4
ATOM 5880 N N . THR A 1 103 ? -7.533 -2.712 0.860 1.00 0.00 81 THR A N 4
ATOM 5881 C CA . THR A 1 103 ? -8.651 -2.880 1.777 1.00 0.00 81 THR A CA 4
ATOM 5882 C C . THR A 1 103 ? -9.676 -3.851 1.193 1.00 0.00 81 THR A C 4
ATOM 5883 O O . THR A 1 103 ? -9.742 -4.012 -0.022 1.00 0.00 81 THR A O 4
ATOM 5894 N N . PRO A 1 104 ? -10.485 -4.512 2.042 1.00 0.00 82 PRO A N 4
ATOM 5895 C CA . PRO A 1 104 ? -11.523 -5.460 1.589 1.00 0.00 82 PRO A CA 4
ATOM 5896 C C . PRO A 1 104 ? -12.719 -4.754 0.938 1.00 0.00 82 PRO A C 4
ATOM 5897 O O . PRO A 1 104 ? -13.869 -4.961 1.332 1.00 0.00 82 PRO A O 4
ATOM 5908 N N . LYS A 1 105 ? -12.424 -3.938 -0.075 1.00 0.00 83 LYS A N 4
ATOM 5909 C CA . LYS A 1 105 ? -13.429 -3.148 -0.786 1.00 0.00 83 LYS A CA 4
ATOM 5910 C C . LYS A 1 105 ? -14.094 -2.121 0.126 1.00 0.00 83 LYS A C 4
ATOM 5911 O O . LYS A 1 105 ? -15.258 -1.773 -0.064 1.00 0.00 83 LYS A O 4
ATOM 5930 N N . ASN A 1 106 ? -13.341 -1.620 1.097 1.00 0.00 84 ASN A N 4
ATOM 5931 C CA . ASN A 1 106 ? -13.816 -0.524 1.935 1.00 0.00 84 ASN A CA 4
ATOM 5932 C C . ASN A 1 106 ? -13.875 0.752 1.104 1.00 0.00 84 ASN A C 4
ATOM 5933 O O . ASN A 1 106 ? -12.857 1.419 0.901 1.00 0.00 84 ASN A O 4
ATOM 5944 N N . LYS A 1 107 ? -15.056 1.061 0.593 1.00 0.00 85 LYS A N 4
ATOM 5945 C CA . LYS A 1 107 ? -15.232 2.212 -0.279 1.00 0.00 85 LYS A CA 4
ATOM 5946 C C . LYS A 1 107 ? -15.863 3.377 0.482 1.00 0.00 85 LYS A C 4
ATOM 5947 O O . LYS A 1 107 ? -15.167 4.279 0.945 1.00 0.00 85 LYS A O 4
ATOM 5966 N N . ASN A 1 108 ? -17.181 3.351 0.628 1.00 0.00 86 ASN A N 4
ATOM 5967 C CA . ASN A 1 108 ? -17.882 4.414 1.330 1.00 0.00 86 ASN A CA 4
ATOM 5968 C C . ASN A 1 108 ? -18.927 3.839 2.280 1.00 0.00 86 ASN A C 4
ATOM 5969 O O . ASN A 1 108 ? -19.842 3.129 1.866 1.00 0.00 86 ASN A O 4
ATOM 5980 N N . ARG A 1 109 ? -18.760 4.115 3.563 1.00 0.00 87 ARG A N 4
ATOM 5981 C CA . ARG A 1 109 ? -19.729 3.693 4.562 1.00 0.00 87 ARG A CA 4
ATOM 5982 C C . ARG A 1 109 ? -19.960 4.794 5.586 1.00 0.00 87 ARG A C 4
ATOM 5983 O O . ARG A 1 109 ? -20.959 5.515 5.525 1.00 0.00 87 ARG A O 4
ATOM 6004 N N . GLU A 1 110 ? -19.025 4.931 6.515 1.00 0.00 88 GLU A N 4
ATOM 6005 C CA . GLU A 1 110 ? -19.161 5.892 7.594 1.00 0.00 88 GLU A CA 4
ATOM 6006 C C . GLU A 1 110 ? -17.792 6.249 8.164 1.00 0.00 88 GLU A C 4
ATOM 6007 O O . GLU A 1 110 ? -17.015 5.366 8.531 1.00 0.00 88 GLU A O 4
ATOM 6019 N N . GLY A 1 111 ? -17.489 7.540 8.194 1.00 0.00 89 GLY A N 4
ATOM 6020 C CA . GLY A 1 111 ? -16.241 8.002 8.774 1.00 0.00 89 GLY A CA 4
ATOM 6021 C C . GLY A 1 111 ? -15.078 7.887 7.811 1.00 0.00 89 GLY A C 4
ATOM 6022 O O . GLY A 1 111 ? -13.943 8.221 8.148 1.00 0.00 89 GLY A O 4
ATOM 6026 N N . VAL A 1 112 ? -15.365 7.434 6.598 1.00 0.00 90 VAL A N 4
ATOM 6027 C CA . VAL A 1 112 ? -14.330 7.208 5.594 1.00 0.00 90 VAL A CA 4
ATOM 6028 C C . VAL A 1 112 ? -14.090 8.458 4.756 1.00 0.00 90 VAL A C 4
ATOM 6029 O O . VAL A 1 112 ? -13.250 8.463 3.858 1.00 0.00 90 VAL A O 4
ATOM 6042 N N . VAL A 1 113 ? -14.831 9.515 5.054 1.00 0.00 91 VAL A N 4
ATOM 6043 C CA . VAL A 1 113 ? -14.724 10.755 4.303 1.00 0.00 91 VAL A CA 4
ATOM 6044 C C . VAL A 1 113 ? -13.490 11.551 4.724 1.00 0.00 91 VAL A C 4
ATOM 6045 O O . VAL A 1 113 ? -13.311 11.879 5.900 1.00 0.00 91 VAL A O 4
ATOM 6058 N N . PRO A 1 114 ? -12.606 11.837 3.762 1.00 0.00 92 PRO A N 4
ATOM 6059 C CA . PRO A 1 114 ? -11.382 12.603 4.007 1.00 0.00 92 PRO A CA 4
ATOM 6060 C C . PRO A 1 114 ? -11.659 14.064 4.341 1.00 0.00 92 PRO A C 4
ATOM 6061 O O . PRO A 1 114 ? -12.501 14.707 3.707 1.00 0.00 92 PRO A O 4
ATOM 6072 N N . PRO A 1 115 ? -10.968 14.603 5.349 1.00 0.00 93 PRO A N 4
ATOM 6073 C CA . PRO A 1 115 ? -11.004 16.026 5.650 1.00 0.00 93 PRO A CA 4
ATOM 6074 C C . PRO A 1 115 ? -10.213 16.796 4.604 1.00 0.00 93 PRO A C 4
ATOM 6075 O O . PRO A 1 115 ? -8.981 16.764 4.598 1.00 0.00 93 PRO A O 4
ATOM 6086 N N . VAL A 1 116 ? -10.925 17.460 3.707 1.00 0.00 94 VAL A N 4
ATOM 6087 C CA . VAL A 1 116 ? -10.312 18.094 2.557 1.00 0.00 94 VAL A CA 4
ATOM 6088 C C . VAL A 1 116 ? -9.278 19.140 2.968 1.00 0.00 94 VAL A C 4
ATOM 6089 O O . VAL A 1 116 ? -9.520 19.964 3.854 1.00 0.00 94 VAL A O 4
ATOM 6102 N N . GLY A 1 117 ? -8.112 19.063 2.345 1.00 0.00 95 GLY A N 4
ATOM 6103 C CA . GLY A 1 117 ? -7.051 20.012 2.615 1.00 0.00 95 GLY A CA 4
ATOM 6104 C C . GLY A 1 117 ? -6.260 19.684 3.868 1.00 0.00 95 GLY A C 4
ATOM 6105 O O . GLY A 1 117 ? -5.046 19.489 3.810 1.00 0.00 95 GLY A O 4
ATOM 6109 N N . ILE A 1 118 ? -6.947 19.616 5.000 1.00 0.00 96 ILE A N 4
ATOM 6110 C CA . ILE A 1 118 ? -6.288 19.426 6.286 1.00 0.00 96 ILE A CA 4
ATOM 6111 C C . ILE A 1 118 ? -6.262 17.953 6.697 1.00 0.00 96 ILE A C 4
ATOM 6112 O O . ILE A 1 118 ? -7.243 17.424 7.231 1.00 0.00 96 ILE A O 4
ATOM 6128 N N . THR A 1 119 ? -5.135 17.303 6.428 1.00 0.00 97 THR A N 4
ATOM 6129 C CA . THR A 1 119 ? -4.907 15.924 6.837 1.00 0.00 97 THR A CA 4
ATOM 6130 C C . THR A 1 119 ? -3.492 15.491 6.450 1.00 0.00 97 THR A C 4
ATOM 6131 O O . THR A 1 119 ? -3.040 15.743 5.328 1.00 0.00 97 THR A O 4
ATOM 6142 N N . ASN A 1 120 ? -2.780 14.883 7.391 1.00 0.00 98 ASN A N 4
ATOM 6143 C CA . ASN A 1 120 ? -1.435 14.387 7.139 1.00 0.00 98 ASN A CA 4
ATOM 6144 C C . ASN A 1 120 ? -1.026 13.410 8.230 1.00 0.00 98 ASN A C 4
ATOM 6145 O O . ASN A 1 120 ? -1.248 13.711 9.423 1.00 0.00 98 ASN A O 4
ATOM 6157 N N . MET A 1 23 ? -20.569 6.986 -6.113 1.00 0.00 1 MET A N 5
ATOM 6158 C CA . MET A 1 23 ? -19.665 7.586 -5.109 1.00 0.00 1 MET A CA 5
ATOM 6159 C C . MET A 1 23 ? -18.483 6.668 -4.839 1.00 0.00 1 MET A C 5
ATOM 6160 O O . MET A 1 23 ? -18.653 5.523 -4.411 1.00 0.00 1 MET A O 5
ATOM 6174 N N . LYS A 1 24 ? -17.287 7.161 -5.121 1.00 0.00 2 LYS A N 5
ATOM 6175 C CA . LYS A 1 24 ? -16.068 6.445 -4.792 1.00 0.00 2 LYS A CA 5
ATOM 6176 C C . LYS A 1 24 ? -15.449 7.083 -3.556 1.00 0.00 2 LYS A C 5
ATOM 6177 O O . LYS A 1 24 ? -14.944 8.204 -3.614 1.00 0.00 2 LYS A O 5
ATOM 6196 N N . SER A 1 25 ? -15.530 6.381 -2.439 1.00 0.00 3 SER A N 5
ATOM 6197 C CA . SER A 1 25 ? -15.115 6.921 -1.154 1.00 0.00 3 SER A CA 5
ATOM 6198 C C . SER A 1 25 ? -13.610 7.210 -1.104 1.00 0.00 3 SER A C 5
ATOM 6199 O O . SER A 1 25 ? -12.776 6.307 -1.230 1.00 0.00 3 SER A O 5
ATOM 6207 N N . SER A 1 26 ? -13.278 8.484 -0.941 1.00 0.00 4 SER A N 5
ATOM 6208 C CA . SER A 1 26 ? -11.902 8.904 -0.732 1.00 0.00 4 SER A CA 5
ATOM 6209 C C . SER A 1 26 ? -11.611 8.946 0.763 1.00 0.00 4 SER A C 5
ATOM 6210 O O . SER A 1 26 ? -12.344 9.584 1.521 1.00 0.00 4 SER A O 5
ATOM 6218 N N . ILE A 1 27 ? -10.558 8.264 1.187 1.00 0.00 5 ILE A N 5
ATOM 6219 C CA . ILE A 1 27 ? -10.283 8.098 2.607 1.00 0.00 5 ILE A CA 5
ATOM 6220 C C . ILE A 1 27 ? -8.810 8.372 2.909 1.00 0.00 5 ILE A C 5
ATOM 6221 O O . ILE A 1 27 ? -7.934 7.971 2.141 1.00 0.00 5 ILE A O 5
ATOM 6237 N N . PRO A 1 28 ? -8.520 9.091 4.014 1.00 0.00 6 PRO A N 5
ATOM 6238 C CA . PRO A 1 28 ? -7.144 9.377 4.434 1.00 0.00 6 PRO A CA 5
ATOM 6239 C C . PRO A 1 28 ? -6.430 8.142 4.979 1.00 0.00 6 PRO A C 5
ATOM 6240 O O . PRO A 1 28 ? -7.071 7.166 5.386 1.00 0.00 6 PRO A O 5
ATOM 6251 N N . ILE A 1 29 ? -5.104 8.199 5.012 1.00 0.00 7 ILE A N 5
ATOM 6252 C CA . ILE A 1 29 ? -4.293 7.052 5.411 1.00 0.00 7 ILE A CA 5
ATOM 6253 C C . ILE A 1 29 ? -4.541 6.659 6.868 1.00 0.00 7 ILE A C 5
ATOM 6254 O O . ILE A 1 29 ? -4.458 5.482 7.217 1.00 0.00 7 ILE A O 5
ATOM 6270 N N . THR A 1 30 ? -4.884 7.635 7.704 1.00 0.00 8 THR A N 5
ATOM 6271 C CA . THR A 1 30 ? -5.138 7.378 9.119 1.00 0.00 8 THR A CA 5
ATOM 6272 C C . THR A 1 30 ? -6.245 6.337 9.304 1.00 0.00 8 THR A C 5
ATOM 6273 O O . THR A 1 30 ? -6.285 5.635 10.316 1.00 0.00 8 THR A O 5
ATOM 6284 N N . GLU A 1 31 ? -7.132 6.229 8.322 1.00 0.00 9 GLU A N 5
ATOM 6285 C CA . GLU A 1 31 ? -8.203 5.249 8.368 1.00 0.00 9 GLU A CA 5
ATOM 6286 C C . GLU A 1 31 ? -7.845 4.022 7.537 1.00 0.00 9 GLU A C 5
ATOM 6287 O O . GLU A 1 31 ? -8.058 2.890 7.963 1.00 0.00 9 GLU A O 5
ATOM 6299 N N . VAL A 1 32 ? -7.287 4.256 6.356 1.00 0.00 10 VAL A N 5
ATOM 6300 C CA . VAL A 1 32 ? -6.978 3.173 5.427 1.00 0.00 10 VAL A CA 5
ATOM 6301 C C . VAL A 1 32 ? -5.913 2.235 5.989 1.00 0.00 10 VAL A C 5
ATOM 6302 O O . VAL A 1 32 ? -5.990 1.026 5.797 1.00 0.00 10 VAL A O 5
ATOM 6315 N N . LEU A 1 33 ? -4.939 2.797 6.698 1.00 0.00 11 LEU A N 5
ATOM 6316 C CA . LEU A 1 33 ? -3.842 2.013 7.266 1.00 0.00 11 LEU A CA 5
ATOM 6317 C C . LEU A 1 33 ? -4.356 0.835 8.118 1.00 0.00 11 LEU A C 5
ATOM 6318 O O . LEU A 1 33 ? -4.099 -0.322 7.782 1.00 0.00 11 LEU A O 5
ATOM 6334 N N . PRO A 1 34 ? -5.090 1.091 9.221 1.00 0.00 12 PRO A N 5
ATOM 6335 C CA . PRO A 1 34 ? -5.632 0.016 10.062 1.00 0.00 12 PRO A CA 5
ATOM 6336 C C . PRO A 1 34 ? -6.725 -0.798 9.364 1.00 0.00 12 PRO A C 5
ATOM 6337 O O . PRO A 1 34 ? -6.955 -1.960 9.704 1.00 0.00 12 PRO A O 5
ATOM 6348 N N . ARG A 1 35 ? -7.391 -0.193 8.385 1.00 0.00 13 ARG A N 5
ATOM 6349 C CA . ARG A 1 35 ? -8.475 -0.859 7.671 1.00 0.00 13 ARG A CA 5
ATOM 6350 C C . ARG A 1 35 ? -7.955 -1.659 6.478 1.00 0.00 13 ARG A C 5
ATOM 6351 O O . ARG A 1 35 ? -8.736 -2.214 5.705 1.00 0.00 13 ARG A O 5
ATOM 6372 N N . ALA A 1 36 ? -6.640 -1.715 6.331 1.00 0.00 14 ALA A N 5
ATOM 6373 C CA . ALA A 1 36 ? -6.029 -2.451 5.237 1.00 0.00 14 ALA A CA 5
ATOM 6374 C C . ALA A 1 36 ? -5.738 -3.889 5.647 1.00 0.00 14 ALA A C 5
ATOM 6375 O O . ALA A 1 36 ? -5.465 -4.171 6.814 1.00 0.00 14 ALA A O 5
ATOM 6382 N N . VAL A 1 37 ? -5.805 -4.792 4.682 1.00 0.00 15 VAL A N 5
ATOM 6383 C CA . VAL A 1 37 ? -5.524 -6.202 4.922 1.00 0.00 15 VAL A CA 5
ATOM 6384 C C . VAL A 1 37 ? -4.268 -6.630 4.172 1.00 0.00 15 VAL A C 5
ATOM 6385 O O . VAL A 1 37 ? -3.847 -7.784 4.237 1.00 0.00 15 VAL A O 5
ATOM 6398 N N . GLY A 1 38 ? -3.677 -5.687 3.460 1.00 0.00 16 GLY A N 5
ATOM 6399 C CA . GLY A 1 38 ? -2.476 -5.955 2.710 1.00 0.00 16 GLY A CA 5
ATOM 6400 C C . GLY A 1 38 ? -1.809 -4.666 2.321 1.00 0.00 16 GLY A C 5
ATOM 6401 O O . GLY A 1 38 ? -2.487 -3.667 2.110 1.00 0.00 16 GLY A O 5
ATOM 6405 N N . SER A 1 39 ? -0.500 -4.668 2.232 1.00 0.00 17 SER A N 5
ATOM 6406 C CA . SER A 1 39 ? 0.224 -3.450 1.937 1.00 0.00 17 SER A CA 5
ATOM 6407 C C . SER A 1 39 ? 1.425 -3.735 1.042 1.00 0.00 17 SER A C 5
ATOM 6408 O O . SER A 1 39 ? 2.218 -4.641 1.311 1.00 0.00 17 SER A O 5
ATOM 6416 N N . LEU A 1 40 ? 1.530 -2.976 -0.036 1.00 0.00 18 LEU A N 5
ATOM 6417 C CA . LEU A 1 40 ? 2.666 -3.072 -0.934 1.00 0.00 18 LEU A CA 5
ATOM 6418 C C . LEU A 1 40 ? 3.548 -1.845 -0.801 1.00 0.00 18 LEU A C 5
ATOM 6419 O O . LEU A 1 40 ? 3.120 -0.728 -1.086 1.00 0.00 18 LEU A O 5
ATOM 6435 N N . THR A 1 41 ? 4.773 -2.059 -0.365 1.00 0.00 19 THR A N 5
ATOM 6436 C CA . THR A 1 41 ? 5.716 -0.975 -0.179 1.00 0.00 19 THR A CA 5
ATOM 6437 C C . THR A 1 41 ? 6.590 -0.821 -1.417 1.00 0.00 19 THR A C 5
ATOM 6438 O O . THR A 1 41 ? 7.322 -1.741 -1.789 1.00 0.00 19 THR A O 5
ATOM 6449 N N . PHE A 1 42 ? 6.490 0.326 -2.061 1.00 0.00 20 PHE A N 5
ATOM 6450 C CA . PHE A 1 42 ? 7.265 0.610 -3.255 1.00 0.00 20 PHE A CA 5
ATOM 6451 C C . PHE A 1 42 ? 8.311 1.683 -2.984 1.00 0.00 20 PHE A C 5
ATOM 6452 O O . PHE A 1 42 ? 8.173 2.503 -2.069 1.00 0.00 20 PHE A O 5
ATOM 6469 N N . ASP A 1 43 ? 9.352 1.661 -3.787 1.00 0.00 21 ASP A N 5
ATOM 6470 C CA . ASP A 1 43 ? 10.452 2.597 -3.664 1.00 0.00 21 ASP A CA 5
ATOM 6471 C C . ASP A 1 43 ? 10.163 3.871 -4.453 1.00 0.00 21 ASP A C 5
ATOM 6472 O O . ASP A 1 43 ? 9.197 3.929 -5.210 1.00 0.00 21 ASP A O 5
ATOM 6481 N N . GLU A 1 44 ? 11.000 4.884 -4.265 1.00 0.00 22 GLU A N 5
ATOM 6482 C CA . GLU A 1 44 ? 10.882 6.142 -4.986 1.00 0.00 22 GLU A CA 5
ATOM 6483 C C . GLU A 1 44 ? 11.052 5.931 -6.492 1.00 0.00 22 GLU A C 5
ATOM 6484 O O . GLU A 1 44 ? 10.547 6.709 -7.297 1.00 0.00 22 GLU A O 5
ATOM 6496 N N . ASN A 1 45 ? 11.758 4.864 -6.868 1.00 0.00 23 ASN A N 5
ATOM 6497 C CA . ASN A 1 45 ? 11.928 4.506 -8.271 1.00 0.00 23 ASN A CA 5
ATOM 6498 C C . ASN A 1 45 ? 10.784 3.609 -8.735 1.00 0.00 23 ASN A C 5
ATOM 6499 O O . ASN A 1 45 ? 10.813 3.062 -9.840 1.00 0.00 23 ASN A O 5
ATOM 6510 N N . TYR A 1 46 ? 9.777 3.477 -7.869 1.00 0.00 24 TYR A N 5
ATOM 6511 C CA . TYR A 1 46 ? 8.567 2.700 -8.149 1.00 0.00 24 TYR A CA 5
ATOM 6512 C C . TYR A 1 46 ? 8.856 1.202 -8.264 1.00 0.00 24 TYR A C 5
ATOM 6513 O O . TYR A 1 46 ? 8.174 0.485 -8.992 1.00 0.00 24 TYR A O 5
ATOM 6531 N N . ASN A 1 47 ? 9.846 0.727 -7.519 1.00 0.00 25 ASN A N 5
ATOM 6532 C CA . ASN A 1 47 ? 10.140 -0.703 -7.483 1.00 0.00 25 ASN A CA 5
ATOM 6533 C C . ASN A 1 47 ? 9.620 -1.309 -6.187 1.00 0.00 25 ASN A C 5
ATOM 6534 O O . ASN A 1 47 ? 9.624 -0.654 -5.147 1.00 0.00 25 ASN A O 5
ATOM 6545 N N . LEU A 1 48 ? 9.157 -2.552 -6.257 1.00 0.00 26 LEU A N 5
ATOM 6546 C CA . LEU A 1 48 ? 8.626 -3.246 -5.093 1.00 0.00 26 LEU A CA 5
ATOM 6547 C C . LEU A 1 48 ? 9.706 -3.485 -4.040 1.00 0.00 26 LEU A C 5
ATOM 6548 O O . LEU A 1 48 ? 10.766 -4.036 -4.334 1.00 0.00 26 LEU A O 5
ATOM 6564 N N . LEU A 1 49 ? 9.424 -3.059 -2.816 1.00 0.00 27 LEU A N 5
ATOM 6565 C CA . LEU A 1 49 ? 10.325 -3.277 -1.692 1.00 0.00 27 LEU A CA 5
ATOM 6566 C C . LEU A 1 49 ? 9.768 -4.337 -0.750 1.00 0.00 27 LEU A C 5
ATOM 6567 O O . LEU A 1 49 ? 10.427 -5.334 -0.455 1.00 0.00 27 LEU A O 5
ATOM 6583 N N . ASP A 1 50 ? 8.540 -4.126 -0.291 1.00 0.00 28 ASP A N 5
ATOM 6584 C CA . ASP A 1 50 ? 7.937 -4.997 0.712 1.00 0.00 28 ASP A CA 5
ATOM 6585 C C . ASP A 1 50 ? 6.533 -5.416 0.309 1.00 0.00 28 ASP A C 5
ATOM 6586 O O . ASP A 1 50 ? 5.777 -4.630 -0.263 1.00 0.00 28 ASP A O 5
ATOM 6595 N N . THR A 1 51 ? 6.197 -6.661 0.601 1.00 0.00 29 THR A N 5
ATOM 6596 C CA . THR A 1 51 ? 4.865 -7.177 0.362 1.00 0.00 29 THR A CA 5
ATOM 6597 C C . THR A 1 51 ? 4.309 -7.789 1.644 1.00 0.00 29 THR A C 5
ATOM 6598 O O . THR A 1 51 ? 4.881 -8.735 2.184 1.00 0.00 29 THR A O 5
ATOM 6609 N N . SER A 1 52 ? 3.205 -7.246 2.132 1.00 0.00 30 SER A N 5
ATOM 6610 C CA . SER A 1 52 ? 2.628 -7.698 3.388 1.00 0.00 30 SER A CA 5
ATOM 6611 C C . SER A 1 52 ? 1.127 -7.928 3.243 1.00 0.00 30 SER A C 5
ATOM 6612 O O . SER A 1 52 ? 0.455 -7.237 2.474 1.00 0.00 30 SER A O 5
ATOM 6620 N N . GLY A 1 53 ? 0.612 -8.914 3.968 1.00 0.00 31 GLY A N 5
ATOM 6621 C CA . GLY A 1 53 ? -0.818 -9.162 3.986 1.00 0.00 31 GLY A CA 5
ATOM 6622 C C . GLY A 1 53 ? -1.324 -9.786 2.701 1.00 0.00 31 GLY A C 5
ATOM 6623 O O . GLY A 1 53 ? -0.582 -10.483 2.009 1.00 0.00 31 GLY A O 5
ATOM 6627 N N . VAL A 1 54 ? -2.581 -9.506 2.371 1.00 0.00 32 VAL A N 5
ATOM 6628 C CA . VAL A 1 54 ? -3.235 -10.074 1.188 1.00 0.00 32 VAL A CA 5
ATOM 6629 C C . VAL A 1 54 ? -2.501 -9.692 -0.098 1.00 0.00 32 VAL A C 5
ATOM 6630 O O . VAL A 1 54 ? -2.652 -10.341 -1.131 1.00 0.00 32 VAL A O 5
ATOM 6643 N N . ALA A 1 55 ? -1.676 -8.657 -0.022 1.00 0.00 33 ALA A N 5
ATOM 6644 C CA . ALA A 1 55 ? -0.912 -8.197 -1.175 1.00 0.00 33 ALA A CA 5
ATOM 6645 C C . ALA A 1 55 ? 0.005 -9.296 -1.710 1.00 0.00 33 ALA A C 5
ATOM 6646 O O . ALA A 1 55 ? 0.488 -9.218 -2.838 1.00 0.00 33 ALA A O 5
ATOM 6653 N N . LYS A 1 56 ? 0.242 -10.318 -0.895 1.00 0.00 34 LYS A N 5
ATOM 6654 C CA . LYS A 1 56 ? 1.084 -11.432 -1.295 1.00 0.00 34 LYS A CA 5
ATOM 6655 C C . LYS A 1 56 ? 0.346 -12.367 -2.254 1.00 0.00 34 LYS A C 5
ATOM 6656 O O . LYS A 1 56 ? 0.934 -12.859 -3.216 1.00 0.00 34 LYS A O 5
ATOM 6675 N N . VAL A 1 57 ? -0.939 -12.600 -1.998 1.00 0.00 35 VAL A N 5
ATOM 6676 C CA . VAL A 1 57 ? -1.737 -13.478 -2.855 1.00 0.00 35 VAL A CA 5
ATOM 6677 C C . VAL A 1 57 ? -2.381 -12.695 -3.999 1.00 0.00 35 VAL A C 5
ATOM 6678 O O . VAL A 1 57 ? -2.975 -13.271 -4.912 1.00 0.00 35 VAL A O 5
ATOM 6691 N N . ILE A 1 58 ? -2.287 -11.378 -3.925 1.00 0.00 36 ILE A N 5
ATOM 6692 C CA . ILE A 1 58 ? -2.687 -10.521 -5.027 1.00 0.00 36 ILE A CA 5
ATOM 6693 C C . ILE A 1 58 ? -1.537 -10.395 -6.025 1.00 0.00 36 ILE A C 5
ATOM 6694 O O . ILE A 1 58 ? -0.385 -10.200 -5.630 1.00 0.00 36 ILE A O 5
ATOM 6710 N N . GLU A 1 59 ? -1.846 -10.551 -7.307 1.00 0.00 37 GLU A N 5
ATOM 6711 C CA . GLU A 1 59 ? -0.839 -10.462 -8.362 1.00 0.00 37 GLU A CA 5
ATOM 6712 C C . GLU A 1 59 ? -0.249 -9.059 -8.449 1.00 0.00 37 GLU A C 5
ATOM 6713 O O . GLU A 1 59 ? -0.922 -8.068 -8.156 1.00 0.00 37 GLU A O 5
ATOM 6725 N N . LYS A 1 60 ? 1.009 -8.979 -8.852 1.00 0.00 38 LYS A N 5
ATOM 6726 C CA . LYS A 1 60 ? 1.687 -7.701 -8.964 1.00 0.00 38 LYS A CA 5
ATOM 6727 C C . LYS A 1 60 ? 1.595 -7.187 -10.393 1.00 0.00 38 LYS A C 5
ATOM 6728 O O . LYS A 1 60 ? 2.499 -7.394 -11.200 1.00 0.00 38 LYS A O 5
ATOM 6747 N N . SER A 1 61 ? 0.477 -6.559 -10.707 1.00 0.00 39 SER A N 5
ATOM 6748 C CA . SER A 1 61 ? 0.290 -5.932 -12.004 1.00 0.00 39 SER A CA 5
ATOM 6749 C C . SER A 1 61 ? 1.071 -4.610 -12.059 1.00 0.00 39 SER A C 5
ATOM 6750 O O . SER A 1 61 ? 1.754 -4.265 -11.091 1.00 0.00 39 SER A O 5
ATOM 6758 N N . PRO A 1 62 ? 1.030 -3.867 -13.191 1.00 0.00 40 PRO A N 5
ATOM 6759 C CA . PRO A 1 62 ? 1.678 -2.548 -13.300 1.00 0.00 40 PRO A CA 5
ATOM 6760 C C . PRO A 1 62 ? 1.041 -1.496 -12.382 1.00 0.00 40 PRO A C 5
ATOM 6761 O O . PRO A 1 62 ? 0.569 -0.451 -12.839 1.00 0.00 40 PRO A O 5
ATOM 6772 N N . ILE A 1 63 ? 1.045 -1.781 -11.086 1.00 0.00 41 ILE A N 5
ATOM 6773 C CA . ILE A 1 63 ? 0.512 -0.874 -10.081 1.00 0.00 41 ILE A CA 5
ATOM 6774 C C . ILE A 1 63 ? 1.407 0.352 -9.951 1.00 0.00 41 ILE A C 5
ATOM 6775 O O . ILE A 1 63 ? 0.930 1.453 -9.694 1.00 0.00 41 ILE A O 5
ATOM 6791 N N . ALA A 1 64 ? 2.705 0.152 -10.158 1.00 0.00 42 ALA A N 5
ATOM 6792 C CA . ALA A 1 64 ? 3.681 1.232 -10.054 1.00 0.00 42 ALA A CA 5
ATOM 6793 C C . ALA A 1 64 ? 3.334 2.365 -11.012 1.00 0.00 42 ALA A C 5
ATOM 6794 O O . ALA A 1 64 ? 3.467 3.544 -10.678 1.00 0.00 42 ALA A O 5
ATOM 6801 N N . GLU A 1 65 ? 2.872 1.990 -12.198 1.00 0.00 43 GLU A N 5
ATOM 6802 C CA . GLU A 1 65 ? 2.412 2.947 -13.192 1.00 0.00 43 GLU A CA 5
ATOM 6803 C C . GLU A 1 65 ? 1.249 3.774 -12.646 1.00 0.00 43 GLU A C 5
ATOM 6804 O O . GLU A 1 65 ? 1.153 4.974 -12.885 1.00 0.00 43 GLU A O 5
ATOM 6816 N N . ILE A 1 66 ? 0.375 3.125 -11.898 1.00 0.00 44 ILE A N 5
ATOM 6817 C CA . ILE A 1 66 ? -0.789 3.797 -11.346 1.00 0.00 44 ILE A CA 5
ATOM 6818 C C . ILE A 1 66 ? -0.395 4.613 -10.117 1.00 0.00 44 ILE A C 5
ATOM 6819 O O . ILE A 1 66 ? -1.023 5.626 -9.803 1.00 0.00 44 ILE A O 5
ATOM 6835 N N . ILE A 1 67 ? 0.660 4.178 -9.434 1.00 0.00 45 ILE A N 5
ATOM 6836 C CA . ILE A 1 67 ? 1.162 4.881 -8.259 1.00 0.00 45 ILE A CA 5
ATOM 6837 C C . ILE A 1 67 ? 1.610 6.288 -8.631 1.00 0.00 45 ILE A C 5
ATOM 6838 O O . ILE A 1 67 ? 1.256 7.259 -7.957 1.00 0.00 45 ILE A O 5
ATOM 6854 N N . ARG A 1 68 ? 2.392 6.389 -9.703 1.00 0.00 46 ARG A N 5
ATOM 6855 C CA . ARG A 1 68 ? 2.864 7.675 -10.194 1.00 0.00 46 ARG A CA 5
ATOM 6856 C C . ARG A 1 68 ? 1.712 8.523 -10.730 1.00 0.00 46 ARG A C 5
ATOM 6857 O O . ARG A 1 68 ? 1.668 9.732 -10.499 1.00 0.00 46 ARG A O 5
ATOM 6878 N N . LYS A 1 69 ? 0.772 7.891 -11.426 1.00 0.00 47 LYS A N 5
ATOM 6879 C CA . LYS A 1 69 ? -0.419 8.590 -11.897 1.00 0.00 47 LYS A CA 5
ATOM 6880 C C . LYS A 1 69 ? -1.180 9.173 -10.712 1.00 0.00 47 LYS A C 5
ATOM 6881 O O . LYS A 1 69 ? -1.534 10.352 -10.699 1.00 0.00 47 LYS A O 5
ATOM 6900 N N . SER A 1 70 ? -1.381 8.348 -9.697 1.00 0.00 48 SER A N 5
ATOM 6901 C CA . SER A 1 70 ? -2.064 8.771 -8.490 1.00 0.00 48 SER A CA 5
ATOM 6902 C C . SER A 1 70 ? -1.216 9.770 -7.706 1.00 0.00 48 SER A C 5
ATOM 6903 O O . SER A 1 70 ? -1.733 10.548 -6.921 1.00 0.00 48 SER A O 5
ATOM 6911 N N . ASN A 1 71 ? 0.094 9.742 -7.922 1.00 0.00 49 ASN A N 5
ATOM 6912 C CA . ASN A 1 71 ? 1.001 10.681 -7.267 1.00 0.00 49 ASN A CA 5
ATOM 6913 C C . ASN A 1 71 ? 0.709 12.103 -7.726 1.00 0.00 49 ASN A C 5
ATOM 6914 O O . ASN A 1 71 ? 0.793 13.053 -6.949 1.00 0.00 49 ASN A O 5
ATOM 6925 N N . ALA A 1 72 ? 0.346 12.233 -8.991 1.00 0.00 50 ALA A N 5
ATOM 6926 C CA . ALA A 1 72 ? -0.028 13.525 -9.549 1.00 0.00 50 ALA A CA 5
ATOM 6927 C C . ALA A 1 72 ? -1.478 13.871 -9.213 1.00 0.00 50 ALA A C 5
ATOM 6928 O O . ALA A 1 72 ? -1.862 15.041 -9.191 1.00 0.00 50 ALA A O 5
ATOM 6935 N N . GLU A 1 73 ? -2.285 12.847 -8.962 1.00 0.00 51 GLU A N 5
ATOM 6936 C CA . GLU A 1 73 ? -3.699 13.043 -8.658 1.00 0.00 51 GLU A CA 5
ATOM 6937 C C . GLU A 1 73 ? -3.926 13.437 -7.198 1.00 0.00 51 GLU A C 5
ATOM 6938 O O . GLU A 1 73 ? -4.534 14.471 -6.911 1.00 0.00 51 GLU A O 5
ATOM 6950 N N . LEU A 1 74 ? -3.432 12.614 -6.284 1.00 0.00 52 LEU A N 5
ATOM 6951 C CA . LEU A 1 74 ? -3.751 12.761 -4.869 1.00 0.00 52 LEU A CA 5
ATOM 6952 C C . LEU A 1 74 ? -2.574 13.296 -4.065 1.00 0.00 52 LEU A C 5
ATOM 6953 O O . LEU A 1 74 ? -1.543 13.677 -4.613 1.00 0.00 52 LEU A O 5
ATOM 6969 N N . GLY A 1 75 ? -2.752 13.300 -2.749 1.00 0.00 53 GLY A N 5
ATOM 6970 C CA . GLY A 1 75 ? -1.694 13.682 -1.845 1.00 0.00 53 GLY A CA 5
ATOM 6971 C C . GLY A 1 75 ? -1.740 12.877 -0.560 1.00 0.00 53 GLY A C 5
ATOM 6972 O O . GLY A 1 75 ? -0.898 12.012 -0.327 1.00 0.00 53 GLY A O 5
ATOM 6976 N N . ARG A 1 76 ? -2.750 13.146 0.261 1.00 0.00 54 ARG A N 5
ATOM 6977 C CA . ARG A 1 76 ? -2.897 12.488 1.559 1.00 0.00 54 ARG A CA 5
ATOM 6978 C C . ARG A 1 76 ? -4.088 11.526 1.557 1.00 0.00 54 ARG A C 5
ATOM 6979 O O . ARG A 1 76 ? -4.239 10.695 2.455 1.00 0.00 54 ARG A O 5
ATOM 7000 N N . LEU A 1 77 ? -4.935 11.642 0.541 1.00 0.00 55 LEU A N 5
ATOM 7001 C CA . LEU A 1 77 ? -6.097 10.773 0.420 1.00 0.00 55 LEU A CA 5
ATOM 7002 C C . LEU A 1 77 ? -5.761 9.586 -0.467 1.00 0.00 55 LEU A C 5
ATOM 7003 O O . LEU A 1 77 ? -4.938 9.699 -1.375 1.00 0.00 55 LEU A O 5
ATOM 7019 N N . GLY A 1 78 ? -6.394 8.458 -0.202 1.00 0.00 56 GLY A N 5
ATOM 7020 C CA . GLY A 1 78 ? -6.108 7.257 -0.954 1.00 0.00 56 GLY A CA 5
ATOM 7021 C C . GLY A 1 78 ? -7.008 7.080 -2.155 1.00 0.00 56 GLY A C 5
ATOM 7022 O O . GLY A 1 78 ? -8.234 7.075 -2.032 1.00 0.00 56 GLY A O 5
ATOM 7026 N N . TYR A 1 79 ? -6.390 6.941 -3.317 1.00 0.00 57 TYR A N 5
ATOM 7027 C CA . TYR A 1 79 ? -7.108 6.646 -4.546 1.00 0.00 57 TYR A CA 5
ATOM 7028 C C . TYR A 1 79 ? -6.989 5.163 -4.854 1.00 0.00 57 TYR A C 5
ATOM 7029 O O . TYR A 1 79 ? -5.929 4.568 -4.653 1.00 0.00 57 TYR A O 5
ATOM 7047 N N . SER A 1 80 ? -8.073 4.566 -5.319 1.00 0.00 58 SER A N 5
ATOM 7048 C CA . SER A 1 80 ? -8.070 3.156 -5.651 1.00 0.00 58 SER A CA 5
ATOM 7049 C C . SER A 1 80 ? -7.280 2.913 -6.931 1.00 0.00 58 SER A C 5
ATOM 7050 O O . SER A 1 80 ? -7.715 3.275 -8.025 1.00 0.00 58 SER A O 5
ATOM 7058 N N . VAL A 1 81 ? -6.114 2.306 -6.783 1.00 0.00 59 VAL A N 5
ATOM 7059 C CA . VAL A 1 81 ? -5.248 2.026 -7.918 1.00 0.00 59 VAL A CA 5
ATOM 7060 C C . VAL A 1 81 ? -5.439 0.595 -8.396 1.00 0.00 59 VAL A C 5
ATOM 7061 O O . VAL A 1 81 ? -5.263 0.293 -9.575 1.00 0.00 59 VAL A O 5
ATOM 7074 N N . TYR A 1 82 ? -5.817 -0.274 -7.476 1.00 0.00 60 TYR A N 5
ATOM 7075 C CA . TYR A 1 82 ? -6.041 -1.673 -7.789 1.00 0.00 60 TYR A CA 5
ATOM 7076 C C . TYR A 1 82 ? -7.416 -2.079 -7.296 1.00 0.00 60 TYR A C 5
ATOM 7077 O O . TYR A 1 82 ? -7.612 -2.297 -6.106 1.00 0.00 60 TYR A O 5
ATOM 7095 N N . GLU A 1 83 ? -8.370 -2.153 -8.200 1.00 0.00 61 GLU A N 5
ATOM 7096 C CA . GLU A 1 83 ? -9.738 -2.448 -7.819 1.00 0.00 61 GLU A CA 5
ATOM 7097 C C . GLU A 1 83 ? -10.145 -3.828 -8.318 1.00 0.00 61 GLU A C 5
ATOM 7098 O O . GLU A 1 83 ? -10.340 -4.046 -9.518 1.00 0.00 61 GLU A O 5
ATOM 7110 N N . ASP A 1 84 ? -10.257 -4.756 -7.386 1.00 0.00 62 ASP A N 5
ATOM 7111 C CA . ASP A 1 84 ? -10.607 -6.131 -7.687 1.00 0.00 62 ASP A CA 5
ATOM 7112 C C . ASP A 1 84 ? -11.911 -6.471 -6.987 1.00 0.00 62 ASP A C 5
ATOM 7113 O O . ASP A 1 84 ? -12.328 -5.752 -6.081 1.00 0.00 62 ASP A O 5
ATOM 7122 N N . ALA A 1 85 ? -12.554 -7.553 -7.401 1.00 0.00 63 ALA A N 5
ATOM 7123 C CA . ALA A 1 85 ? -13.838 -7.940 -6.835 1.00 0.00 63 ALA A CA 5
ATOM 7124 C C . ALA A 1 85 ? -13.711 -8.319 -5.359 1.00 0.00 63 ALA A C 5
ATOM 7125 O O . ALA A 1 85 ? -14.702 -8.331 -4.629 1.00 0.00 63 ALA A O 5
ATOM 7132 N N . GLN A 1 86 ? -12.497 -8.629 -4.927 1.00 0.00 64 GLN A N 5
ATOM 7133 C CA . GLN A 1 86 ? -12.250 -8.988 -3.539 1.00 0.00 64 GLN A CA 5
ATOM 7134 C C . GLN A 1 86 ? -11.769 -7.782 -2.739 1.00 0.00 64 GLN A C 5
ATOM 7135 O O . GLN A 1 86 ? -12.382 -7.398 -1.741 1.00 0.00 64 GLN A O 5
ATOM 7149 N N . TYR A 1 87 ? -10.671 -7.181 -3.182 1.00 0.00 65 TYR A N 5
ATOM 7150 C CA . TYR A 1 87 ? -10.043 -6.103 -2.431 1.00 0.00 65 TYR A CA 5
ATOM 7151 C C . TYR A 1 87 ? -9.744 -4.911 -3.329 1.00 0.00 65 TYR A C 5
ATOM 7152 O O . TYR A 1 87 ? -9.770 -5.019 -4.554 1.00 0.00 65 TYR A O 5
ATOM 7170 N N . ILE A 1 88 ? -9.456 -3.780 -2.708 1.00 0.00 66 ILE A N 5
ATOM 7171 C CA . ILE A 1 88 ? -9.136 -2.562 -3.424 1.00 0.00 66 ILE A CA 5
ATOM 7172 C C . ILE A 1 88 ? -7.900 -1.899 -2.820 1.00 0.00 66 ILE A C 5
ATOM 7173 O O . ILE A 1 88 ? -7.864 -1.588 -1.626 1.00 0.00 66 ILE A O 5
ATOM 7189 N N . GLY A 1 89 ? -6.894 -1.686 -3.651 1.00 0.00 67 GLY A N 5
ATOM 7190 C CA . GLY A 1 89 ? -5.659 -1.078 -3.199 1.00 0.00 67 GLY A CA 5
ATOM 7191 C C . GLY A 1 89 ? -5.645 0.418 -3.429 1.00 0.00 67 GLY A C 5
ATOM 7192 O O . GLY A 1 89 ? -6.137 0.899 -4.447 1.00 0.00 67 GLY A O 5
ATOM 7196 N N . HIS A 1 90 ? -5.079 1.156 -2.484 1.00 0.00 68 HIS A N 5
ATOM 7197 C CA . HIS A 1 90 ? -5.044 2.613 -2.561 1.00 0.00 68 HIS A CA 5
ATOM 7198 C C . HIS A 1 90 ? -3.604 3.101 -2.445 1.00 0.00 68 HIS A C 5
ATOM 7199 O O . HIS A 1 90 ? -2.871 2.667 -1.558 1.00 0.00 68 HIS A O 5
ATOM 7214 N N . ALA A 1 91 ? -3.202 3.996 -3.337 1.00 0.00 69 ALA A N 5
ATOM 7215 C CA . ALA A 1 91 ? -1.836 4.512 -3.339 1.00 0.00 69 ALA A CA 5
ATOM 7216 C C . ALA A 1 91 ? -1.691 5.726 -2.437 1.00 0.00 69 ALA A C 5
ATOM 7217 O O . ALA A 1 91 ? -2.405 6.714 -2.598 1.00 0.00 69 ALA A O 5
ATOM 7224 N N . PHE A 1 92 ? -0.748 5.661 -1.513 1.00 0.00 70 PHE A N 5
ATOM 7225 C CA . PHE A 1 92 ? -0.447 6.790 -0.648 1.00 0.00 70 PHE A CA 5
ATOM 7226 C C . PHE A 1 92 ? 0.989 7.246 -0.833 1.00 0.00 70 PHE A C 5
ATOM 7227 O O . PHE A 1 92 ? 1.889 6.433 -1.063 1.00 0.00 70 PHE A O 5
ATOM 7244 N N . LYS A 1 93 ? 1.192 8.551 -0.767 1.00 0.00 71 LYS A N 5
ATOM 7245 C CA . LYS A 1 93 ? 2.530 9.119 -0.798 1.00 0.00 71 LYS A CA 5
ATOM 7246 C C . LYS A 1 93 ? 3.132 9.103 0.599 1.00 0.00 71 LYS A C 5
ATOM 7247 O O . LYS A 1 93 ? 2.587 9.695 1.532 1.00 0.00 71 LYS A O 5
ATOM 7266 N N . LYS A 1 94 ? 4.253 8.426 0.738 1.00 0.00 72 LYS A N 5
ATOM 7267 C CA . LYS A 1 94 ? 4.912 8.304 2.026 1.00 0.00 72 LYS A CA 5
ATOM 7268 C C . LYS A 1 94 ? 6.199 9.115 2.022 1.00 0.00 72 LYS A C 5
ATOM 7269 O O . LYS A 1 94 ? 6.543 9.733 1.013 1.00 0.00 72 LYS A O 5
ATOM 7288 N N . ALA A 1 95 ? 6.903 9.120 3.143 1.00 0.00 73 ALA A N 5
ATOM 7289 C CA . ALA A 1 95 ? 8.149 9.863 3.253 1.00 0.00 73 ALA A CA 5
ATOM 7290 C C . ALA A 1 95 ? 9.219 9.263 2.350 1.00 0.00 73 ALA A C 5
ATOM 7291 O O . ALA A 1 95 ? 9.836 8.249 2.691 1.00 0.00 73 ALA A O 5
ATOM 7298 N N . GLY A 1 96 ? 9.400 9.871 1.182 1.00 0.00 74 GLY A N 5
ATOM 7299 C CA . GLY A 1 96 ? 10.382 9.399 0.223 1.00 0.00 74 GLY A CA 5
ATOM 7300 C C . GLY A 1 96 ? 10.017 8.056 -0.381 1.00 0.00 74 GLY A C 5
ATOM 7301 O O . GLY A 1 96 ? 10.835 7.428 -1.052 1.00 0.00 74 GLY A O 5
ATOM 7305 N N . HIS A 1 97 ? 8.788 7.614 -0.152 1.00 0.00 75 HIS A N 5
ATOM 7306 C CA . HIS A 1 97 ? 8.364 6.293 -0.596 1.00 0.00 75 HIS A CA 5
ATOM 7307 C C . HIS A 1 97 ? 6.917 6.296 -1.058 1.00 0.00 75 HIS A C 5
ATOM 7308 O O . HIS A 1 97 ? 6.199 7.284 -0.905 1.00 0.00 75 HIS A O 5
ATOM 7323 N N . PHE A 1 98 ? 6.503 5.176 -1.621 1.00 0.00 76 PHE A N 5
ATOM 7324 C CA . PHE A 1 98 ? 5.151 5.008 -2.122 1.00 0.00 76 PHE A CA 5
ATOM 7325 C C . PHE A 1 98 ? 4.587 3.692 -1.617 1.00 0.00 76 PHE A C 5
ATOM 7326 O O . PHE A 1 98 ? 5.233 2.661 -1.747 1.00 0.00 76 PHE A O 5
ATOM 7343 N N . ILE A 1 99 ? 3.407 3.710 -1.022 1.00 0.00 77 ILE A N 5
ATOM 7344 C CA . ILE A 1 99 ? 2.826 2.480 -0.509 1.00 0.00 77 ILE A CA 5
ATOM 7345 C C . ILE A 1 99 ? 1.379 2.327 -0.961 1.00 0.00 77 ILE A C 5
ATOM 7346 O O . ILE A 1 99 ? 0.612 3.291 -0.969 1.00 0.00 77 ILE A O 5
ATOM 7362 N N . VAL A 1 100 ? 1.027 1.114 -1.364 1.00 0.00 78 VAL A N 5
ATOM 7363 C CA . VAL A 1 100 ? -0.331 0.798 -1.763 1.00 0.00 78 VAL A CA 5
ATOM 7364 C C . VAL A 1 100 ? -0.990 -0.080 -0.708 1.00 0.00 78 VAL A C 5
ATOM 7365 O O . VAL A 1 100 ? -0.609 -1.237 -0.522 1.00 0.00 78 VAL A O 5
ATOM 7378 N N . TYR A 1 101 ? -1.959 0.478 -0.007 1.00 0.00 79 TYR A N 5
ATOM 7379 C CA . TYR A 1 101 ? -2.670 -0.246 1.027 1.00 0.00 79 TYR A CA 5
ATOM 7380 C C . TYR A 1 101 ? -3.925 -0.893 0.455 1.00 0.00 79 TYR A C 5
ATOM 7381 O O . TYR A 1 101 ? -4.794 -0.210 -0.092 1.00 0.00 79 TYR A O 5
ATOM 7399 N N . PHE A 1 102 ? -4.004 -2.206 0.574 1.00 0.00 80 PHE A N 5
ATOM 7400 C CA . PHE A 1 102 ? -5.123 -2.966 0.058 1.00 0.00 80 PHE A CA 5
ATOM 7401 C C . PHE A 1 102 ? -6.173 -3.176 1.133 1.00 0.00 80 PHE A C 5
ATOM 7402 O O . PHE A 1 102 ? -5.923 -3.831 2.145 1.00 0.00 80 PHE A O 5
ATOM 7419 N N . THR A 1 103 ? -7.342 -2.616 0.908 1.00 0.00 81 THR A N 5
ATOM 7420 C CA . THR A 1 103 ? -8.457 -2.777 1.818 1.00 0.00 81 THR A CA 5
ATOM 7421 C C . THR A 1 103 ? -9.535 -3.602 1.139 1.00 0.00 81 THR A C 5
ATOM 7422 O O . THR A 1 103 ? -9.746 -3.452 -0.060 1.00 0.00 81 THR A O 5
ATOM 7433 N N . PRO A 1 104 ? -10.234 -4.474 1.869 1.00 0.00 82 PRO A N 5
ATOM 7434 C CA . PRO A 1 104 ? -11.317 -5.271 1.293 1.00 0.00 82 PRO A CA 5
ATOM 7435 C C . PRO A 1 104 ? -12.394 -4.364 0.717 1.00 0.00 82 PRO A C 5
ATOM 7436 O O . PRO A 1 104 ? -12.650 -3.297 1.272 1.00 0.00 82 PRO A O 5
ATOM 7447 N N . LYS A 1 105 ? -12.979 -4.760 -0.414 1.00 0.00 83 LYS A N 5
ATOM 7448 C CA . LYS A 1 105 ? -14.037 -3.972 -1.056 1.00 0.00 83 LYS A CA 5
ATOM 7449 C C . LYS A 1 105 ? -15.072 -3.487 -0.042 1.00 0.00 83 LYS A C 5
ATOM 7450 O O . LYS A 1 105 ? -15.897 -4.263 0.441 1.00 0.00 83 LYS A O 5
ATOM 7469 N N . ASN A 1 106 ? -15.014 -2.204 0.280 1.00 0.00 84 ASN A N 5
ATOM 7470 C CA . ASN A 1 106 ? -15.935 -1.618 1.237 1.00 0.00 84 ASN A CA 5
ATOM 7471 C C . ASN A 1 106 ? -16.356 -0.238 0.761 1.00 0.00 84 ASN A C 5
ATOM 7472 O O . ASN A 1 106 ? -15.530 0.556 0.308 1.00 0.00 84 ASN A O 5
ATOM 7483 N N . LYS A 1 107 ? -17.647 0.025 0.825 1.00 0.00 85 LYS A N 5
ATOM 7484 C CA . LYS A 1 107 ? -18.194 1.299 0.393 1.00 0.00 85 LYS A CA 5
ATOM 748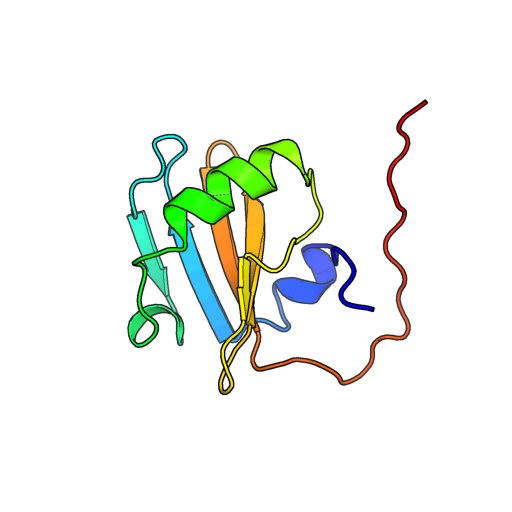5 C C . LYS A 1 107 ? -19.316 1.710 1.335 1.00 0.00 85 LYS A C 5
ATOM 7486 O O . LYS A 1 107 ? -20.298 0.984 1.499 1.00 0.00 85 LYS A O 5
ATOM 7505 N N . ASN A 1 108 ? -19.161 2.863 1.962 1.00 0.00 86 ASN A N 5
ATOM 7506 C CA . ASN A 1 108 ? -20.152 3.356 2.907 1.00 0.00 86 ASN A CA 5
ATOM 7507 C C . ASN A 1 108 ? -20.922 4.518 2.277 1.00 0.00 86 ASN A C 5
ATOM 7508 O O . ASN A 1 108 ? -20.764 4.797 1.092 1.00 0.00 86 ASN A O 5
ATOM 7519 N N . ARG A 1 109 ? -21.737 5.200 3.065 1.00 0.00 87 ARG A N 5
ATOM 7520 C CA . ARG A 1 109 ? -22.552 6.300 2.561 1.00 0.00 87 ARG A CA 5
ATOM 7521 C C . ARG A 1 109 ? -21.789 7.618 2.617 1.00 0.00 87 ARG A C 5
ATOM 7522 O O . ARG A 1 109 ? -22.396 8.678 2.788 1.00 0.00 87 ARG A O 5
ATOM 7543 N N . GLU A 1 110 ? -20.470 7.543 2.439 1.00 0.00 88 GLU A N 5
ATOM 7544 C CA . GLU A 1 110 ? -19.582 8.699 2.561 1.00 0.00 88 GLU A CA 5
ATOM 7545 C C . GLU A 1 110 ? -19.558 9.200 4.009 1.00 0.00 88 GLU A C 5
ATOM 7546 O O . GLU A 1 110 ? -18.703 8.797 4.799 1.00 0.00 88 GLU A O 5
ATOM 7558 N N . GLY A 1 111 ? -20.515 10.055 4.358 1.00 0.00 89 GLY A N 5
ATOM 7559 C CA . GLY A 1 111 ? -20.652 10.515 5.726 1.00 0.00 89 GLY A CA 5
ATOM 7560 C C . GLY A 1 111 ? -19.513 11.408 6.175 1.00 0.00 89 GLY A C 5
ATOM 7561 O O . GLY A 1 111 ? -19.492 12.603 5.880 1.00 0.00 89 GLY A O 5
ATOM 7565 N N . VAL A 1 112 ? -18.556 10.821 6.878 1.00 0.00 90 VAL A N 5
ATOM 7566 C CA . VAL A 1 112 ? -17.447 11.573 7.451 1.00 0.00 90 VAL A CA 5
ATOM 7567 C C . VAL A 1 112 ? -16.303 11.713 6.452 1.00 0.00 90 VAL A C 5
ATOM 7568 O O . VAL A 1 112 ? -15.162 11.327 6.719 1.00 0.00 90 VAL A O 5
ATOM 7581 N N . VAL A 1 113 ? -16.619 12.283 5.299 1.00 0.00 91 VAL A N 5
ATOM 7582 C CA . VAL A 1 113 ? -15.639 12.463 4.240 1.00 0.00 91 VAL A CA 5
ATOM 7583 C C . VAL A 1 113 ? -14.585 13.497 4.624 1.00 0.00 91 VAL A C 5
ATOM 7584 O O . VAL A 1 113 ? -14.878 14.490 5.296 1.00 0.00 91 VAL A O 5
ATOM 7597 N N . PRO A 1 114 ? -13.334 13.246 4.229 1.00 0.00 92 PRO A N 5
ATOM 7598 C CA . PRO A 1 114 ? -12.229 14.180 4.448 1.00 0.00 92 PRO A CA 5
ATOM 7599 C C . PRO A 1 114 ? -12.284 15.367 3.488 1.00 0.00 92 PRO A C 5
ATOM 7600 O O . PRO A 1 114 ? -12.947 15.302 2.449 1.00 0.00 92 PRO A O 5
ATOM 7611 N N . PRO A 1 115 ? -11.610 16.474 3.833 1.00 0.00 93 PRO A N 5
ATOM 7612 C CA . PRO A 1 115 ? -11.485 17.627 2.939 1.00 0.00 93 PRO A CA 5
ATOM 7613 C C . PRO A 1 115 ? -10.810 17.237 1.627 1.00 0.00 93 PRO A C 5
ATOM 7614 O O . PRO A 1 115 ? -9.657 16.797 1.618 1.00 0.00 93 PRO A O 5
ATOM 7625 N N . VAL A 1 116 ? -11.541 17.376 0.531 1.00 0.00 94 VAL A N 5
ATOM 7626 C CA . VAL A 1 116 ? -11.042 16.992 -0.777 1.00 0.00 94 VAL A CA 5
ATOM 7627 C C . VAL A 1 116 ? -10.055 18.020 -1.322 1.00 0.00 94 VAL A C 5
ATOM 7628 O O . VAL A 1 116 ? -10.298 19.227 -1.271 1.00 0.00 94 VAL A O 5
ATOM 7641 N N . GLY A 1 117 ? -8.930 17.532 -1.824 1.00 0.00 95 GLY A N 5
ATOM 7642 C CA . GLY A 1 117 ? -7.925 18.406 -2.387 1.00 0.00 95 GLY A CA 5
ATOM 7643 C C . GLY A 1 117 ? -6.525 17.925 -2.077 1.00 0.00 95 GLY A C 5
ATOM 7644 O O . GLY A 1 117 ? -6.336 16.798 -1.615 1.00 0.00 95 GLY A O 5
ATOM 7648 N N . ILE A 1 118 ? -5.543 18.775 -2.332 1.00 0.00 96 ILE A N 5
ATOM 7649 C CA . ILE A 1 118 ? -4.157 18.445 -2.054 1.00 0.00 96 ILE A CA 5
ATOM 7650 C C . ILE A 1 118 ? -3.750 19.035 -0.709 1.00 0.00 96 ILE A C 5
ATOM 7651 O O . ILE A 1 118 ? -3.928 20.229 -0.465 1.00 0.00 96 ILE A O 5
ATOM 7667 N N . THR A 1 119 ? -3.214 18.195 0.159 1.00 0.00 97 THR A N 5
ATOM 7668 C CA . THR A 1 119 ? -2.857 18.611 1.506 1.00 0.00 97 THR A CA 5
ATOM 7669 C C . THR A 1 119 ? -1.508 19.323 1.544 1.00 0.00 97 THR A C 5
ATOM 7670 O O . THR A 1 119 ? -0.526 18.794 2.068 1.00 0.00 97 THR A O 5
ATOM 7681 N N . ASN A 1 120 ? -1.464 20.509 0.962 1.00 0.00 98 ASN A N 5
ATOM 7682 C CA . ASN A 1 120 ? -0.275 21.340 1.014 1.00 0.00 98 ASN A CA 5
ATOM 7683 C C . ASN A 1 120 ? -0.462 22.433 2.048 1.00 0.00 98 ASN A C 5
ATOM 7684 O O . ASN A 1 120 ? 0.118 22.318 3.145 1.00 0.00 98 ASN A O 5
ATOM 7696 N N . MET A 1 23 ? -18.495 12.102 -3.627 1.00 0.00 1 MET A N 6
ATOM 7697 C CA . MET A 1 23 ? -18.028 10.716 -3.830 1.00 0.00 1 MET A CA 6
ATOM 7698 C C . MET A 1 23 ? -16.707 10.715 -4.589 1.00 0.00 1 MET A C 6
ATOM 7699 O O . MET A 1 23 ? -16.630 11.192 -5.721 1.00 0.00 1 MET A O 6
ATOM 7713 N N . LYS A 1 24 ? -15.663 10.207 -3.945 1.00 0.00 2 LYS A N 6
ATOM 7714 C CA . LYS A 1 24 ? -14.339 10.132 -4.551 1.00 0.00 2 LYS A CA 6
ATOM 7715 C C . LYS A 1 24 ? -13.734 8.753 -4.315 1.00 0.00 2 LYS A C 6
ATOM 7716 O O . LYS A 1 24 ? -14.319 7.926 -3.617 1.00 0.00 2 LYS A O 6
ATOM 7735 N N . SER A 1 25 ? -12.567 8.515 -4.895 1.00 0.00 3 SER A N 6
ATOM 7736 C CA . SER A 1 25 ? -11.877 7.244 -4.736 1.00 0.00 3 SER A CA 6
ATOM 7737 C C . SER A 1 25 ? -10.726 7.385 -3.741 1.00 0.00 3 SER A C 6
ATOM 7738 O O . SER A 1 25 ? -10.351 6.425 -3.063 1.00 0.00 3 SER A O 6
ATOM 7746 N N . SER A 1 26 ? -10.174 8.588 -3.655 1.00 0.00 4 SER A N 6
ATOM 7747 C CA . SER A 1 26 ? -9.043 8.852 -2.780 1.00 0.00 4 SER A CA 6
ATOM 7748 C C . SER A 1 26 ? -9.497 8.999 -1.327 1.00 0.00 4 SER A C 6
ATOM 7749 O O . SER A 1 26 ? -10.101 10.001 -0.954 1.00 0.00 4 SER A O 6
ATOM 7757 N N . ILE A 1 27 ? -9.199 7.989 -0.523 1.00 0.00 5 ILE A N 6
ATOM 7758 C CA . ILE A 1 27 ? -9.587 7.969 0.884 1.00 0.00 5 ILE A CA 6
ATOM 7759 C C . ILE A 1 27 ? -8.353 8.180 1.764 1.00 0.00 5 ILE A C 6
ATOM 7760 O O . ILE A 1 27 ? -7.301 7.618 1.481 1.00 0.00 5 ILE A O 6
ATOM 7776 N N . PRO A 1 28 ? -8.459 9.001 2.829 1.00 0.00 6 PRO A N 6
ATOM 7777 C CA . PRO A 1 28 ? -7.325 9.307 3.710 1.00 0.00 6 PRO A CA 6
ATOM 7778 C C . PRO A 1 28 ? -6.746 8.062 4.379 1.00 0.00 6 PRO A C 6
ATOM 7779 O O . PRO A 1 28 ? -7.463 7.093 4.659 1.00 0.00 6 PRO A O 6
ATOM 7790 N N . ILE A 1 29 ? -5.449 8.109 4.654 1.00 0.00 7 ILE A N 6
ATOM 7791 C CA . ILE A 1 29 ? -4.732 6.959 5.192 1.00 0.00 7 ILE A CA 6
ATOM 7792 C C . ILE A 1 29 ? -5.211 6.605 6.598 1.00 0.00 7 ILE A C 6
ATOM 7793 O O . ILE A 1 29 ? -5.187 5.439 6.988 1.00 0.00 7 ILE A O 6
ATOM 7809 N N . THR A 1 30 ? -5.687 7.597 7.342 1.00 0.00 8 THR A N 6
ATOM 7810 C CA . THR A 1 30 ? -6.172 7.365 8.695 1.00 0.00 8 THR A CA 6
ATOM 7811 C C . THR A 1 30 ? -7.342 6.375 8.694 1.00 0.00 8 THR A C 6
ATOM 7812 O O . THR A 1 30 ? -7.630 5.735 9.706 1.00 0.00 8 THR A O 6
ATOM 7823 N N . GLU A 1 31 ? -8.004 6.247 7.550 1.00 0.00 9 GLU A N 6
ATOM 7824 C CA . GLU A 1 31 ? -9.102 5.307 7.402 1.00 0.00 9 GLU A CA 6
ATOM 7825 C C . GLU A 1 31 ? -8.601 3.994 6.804 1.00 0.00 9 GLU A C 6
ATOM 7826 O O . GLU A 1 31 ? -8.843 2.904 7.338 1.00 0.00 9 GLU A O 6
ATOM 7838 N N . VAL A 1 32 ? -7.869 4.119 5.705 1.00 0.00 10 VAL A N 6
ATOM 7839 C CA . VAL A 1 32 ? -7.451 2.965 4.923 1.00 0.00 10 VAL A CA 6
ATOM 7840 C C . VAL A 1 32 ? -6.437 2.106 5.672 1.00 0.00 10 VAL A C 6
ATOM 7841 O O . VAL A 1 32 ? -6.496 0.886 5.602 1.00 0.00 10 VAL A O 6
ATOM 7854 N N . LEU A 1 33 ? -5.528 2.746 6.403 1.00 0.00 11 LEU A N 6
ATOM 7855 C CA . LEU A 1 33 ? -4.471 2.037 7.122 1.00 0.00 11 LEU A CA 6
ATOM 7856 C C . LEU A 1 33 ? -5.033 0.946 8.055 1.00 0.00 11 LEU A C 6
ATOM 7857 O O . LEU A 1 33 ? -4.764 -0.238 7.843 1.00 0.00 11 LEU A O 6
ATOM 7873 N N . PRO A 1 34 ? -5.823 1.305 9.090 1.00 0.00 12 PRO A N 6
ATOM 7874 C CA . PRO A 1 34 ? -6.370 0.314 10.024 1.00 0.00 12 PRO A CA 6
ATOM 7875 C C . PRO A 1 34 ? -7.361 -0.642 9.361 1.00 0.00 12 PRO A C 6
ATOM 7876 O O . PRO A 1 34 ? -7.517 -1.785 9.795 1.00 0.00 12 PRO A O 6
ATOM 7887 N N . ARG A 1 35 ? -8.028 -0.182 8.307 1.00 0.00 13 ARG A N 6
ATOM 7888 C CA . ARG A 1 35 ? -9.007 -1.011 7.622 1.00 0.00 13 ARG A CA 6
ATOM 7889 C C . ARG A 1 35 ? -8.381 -1.812 6.481 1.00 0.00 13 ARG A C 6
ATOM 7890 O O . ARG A 1 35 ? -9.091 -2.469 5.718 1.00 0.00 13 ARG A O 6
ATOM 7911 N N . ALA A 1 36 ? -7.059 -1.765 6.371 1.00 0.00 14 ALA A N 6
ATOM 7912 C CA . ALA A 1 36 ? -6.356 -2.488 5.316 1.00 0.00 14 ALA A CA 6
ATOM 7913 C C . ALA A 1 36 ? -5.981 -3.891 5.769 1.00 0.00 14 ALA A C 6
ATOM 7914 O O . ALA A 1 36 ? -5.794 -4.145 6.961 1.00 0.00 14 ALA A O 6
ATOM 7921 N N . VAL A 1 37 ? -5.868 -4.796 4.810 1.00 0.00 15 VAL A N 6
ATOM 7922 C CA . VAL A 1 37 ? -5.512 -6.181 5.089 1.00 0.00 15 VAL A CA 6
ATOM 7923 C C . VAL A 1 37 ? -4.269 -6.596 4.301 1.00 0.00 15 VAL A C 6
ATOM 7924 O O . VAL A 1 37 ? -3.855 -7.755 4.331 1.00 0.00 15 VAL A O 6
ATOM 7937 N N . GLY A 1 38 ? -3.679 -5.644 3.599 1.00 0.00 16 GLY A N 6
ATOM 7938 C CA . GLY A 1 38 ? -2.501 -5.916 2.813 1.00 0.00 16 GLY A CA 6
ATOM 7939 C C . GLY A 1 38 ? -1.812 -4.632 2.445 1.00 0.00 16 GLY A C 6
ATOM 7940 O O . GLY A 1 38 ? -2.468 -3.603 2.313 1.00 0.00 16 GLY A O 6
ATOM 7944 N N . SER A 1 39 ? -0.504 -4.664 2.301 1.00 0.00 17 SER A N 6
ATOM 7945 C CA . SER A 1 39 ? 0.241 -3.453 2.021 1.00 0.00 17 SER A CA 6
ATOM 7946 C C . SER A 1 39 ? 1.431 -3.743 1.107 1.00 0.00 17 SER A C 6
ATOM 7947 O O . SER A 1 39 ? 2.193 -4.684 1.338 1.00 0.00 17 SER A O 6
ATOM 7955 N N . LEU A 1 40 ? 1.560 -2.948 0.059 1.00 0.00 18 LEU A N 6
ATOM 7956 C CA . LEU A 1 40 ? 2.688 -3.049 -0.852 1.00 0.00 18 LEU A CA 6
ATOM 7957 C C . LEU A 1 40 ? 3.618 -1.859 -0.681 1.00 0.00 18 LEU A C 6
ATOM 7958 O O . LEU A 1 40 ? 3.218 -0.715 -0.892 1.00 0.00 18 LEU A O 6
ATOM 7974 N N . THR A 1 41 ? 4.851 -2.131 -0.298 1.00 0.00 19 THR A N 6
ATOM 7975 C CA . THR A 1 41 ? 5.836 -1.083 -0.104 1.00 0.00 19 THR A CA 6
ATOM 7976 C C . THR A 1 41 ? 6.640 -0.867 -1.384 1.00 0.00 19 THR A C 6
ATOM 7977 O O . THR A 1 41 ? 7.368 -1.756 -1.828 1.00 0.00 19 THR A O 6
ATOM 7988 N N . PHE A 1 42 ? 6.489 0.304 -1.976 1.00 0.00 20 PHE A N 6
ATOM 7989 C CA . PHE A 1 42 ? 7.214 0.667 -3.185 1.00 0.00 20 PHE A CA 6
ATOM 7990 C C . PHE A 1 42 ? 8.231 1.762 -2.892 1.00 0.00 20 PHE A C 6
ATOM 7991 O O . PHE A 1 42 ? 8.068 2.557 -1.961 1.00 0.00 20 PHE A O 6
ATOM 8008 N N . ASP A 1 43 ? 9.282 1.791 -3.688 1.00 0.00 21 ASP A N 6
ATOM 8009 C CA . ASP A 1 43 ? 10.313 2.807 -3.568 1.00 0.00 21 ASP A CA 6
ATOM 8010 C C . ASP A 1 43 ? 9.917 4.053 -4.352 1.00 0.00 21 ASP A C 6
ATOM 8011 O O . ASP A 1 43 ? 8.969 4.023 -5.137 1.00 0.00 21 ASP A O 6
ATOM 8020 N N . GLU A 1 44 ? 10.641 5.144 -4.134 1.00 0.00 22 GLU A N 6
ATOM 8021 C CA . GLU A 1 44 ? 10.402 6.392 -4.840 1.00 0.00 22 GLU A CA 6
ATOM 8022 C C . GLU A 1 44 ? 10.601 6.211 -6.347 1.00 0.00 22 GLU A C 6
ATOM 8023 O O . GLU A 1 44 ? 10.027 6.945 -7.152 1.00 0.00 22 GLU A O 6
ATOM 8035 N N . ASN A 1 45 ? 11.408 5.219 -6.718 1.00 0.00 23 ASN A N 6
ATOM 8036 C CA . ASN A 1 45 ? 11.644 4.893 -8.117 1.00 0.00 23 ASN A CA 6
ATOM 8037 C C . ASN A 1 45 ? 10.581 3.926 -8.634 1.00 0.00 23 ASN A C 6
ATOM 8038 O O . ASN A 1 45 ? 10.742 3.316 -9.693 1.00 0.00 23 ASN A O 6
ATOM 8049 N N . TYR A 1 46 ? 9.506 3.788 -7.860 1.00 0.00 24 TYR A N 6
ATOM 8050 C CA . TYR A 1 46 ? 8.330 3.007 -8.248 1.00 0.00 24 TYR A CA 6
ATOM 8051 C C . TYR A 1 46 ? 8.645 1.522 -8.421 1.00 0.00 24 TYR A C 6
ATOM 8052 O O . TYR A 1 46 ? 8.028 0.837 -9.233 1.00 0.00 24 TYR A O 6
ATOM 8070 N N . ASN A 1 47 ? 9.586 1.019 -7.634 1.00 0.00 25 ASN A N 6
ATOM 8071 C CA . ASN A 1 47 ? 9.883 -0.410 -7.635 1.00 0.00 25 ASN A CA 6
ATOM 8072 C C . ASN A 1 47 ? 9.426 -1.050 -6.330 1.00 0.00 25 ASN A C 6
ATOM 8073 O O . ASN A 1 47 ? 9.477 -0.424 -5.272 1.00 0.00 25 ASN A O 6
ATOM 8084 N N . LEU A 1 48 ? 8.958 -2.288 -6.418 1.00 0.00 26 LEU A N 6
ATOM 8085 C CA . LEU A 1 48 ? 8.489 -3.023 -5.257 1.00 0.00 26 LEU A CA 6
ATOM 8086 C C . LEU A 1 48 ? 9.636 -3.320 -4.296 1.00 0.00 26 LEU A C 6
ATOM 8087 O O . LEU A 1 48 ? 10.671 -3.854 -4.691 1.00 0.00 26 LEU A O 6
ATOM 8103 N N . LEU A 1 49 ? 9.444 -2.962 -3.038 1.00 0.00 27 LEU A N 6
ATOM 8104 C CA . LEU A 1 49 ? 10.425 -3.236 -2.000 1.00 0.00 27 LEU A CA 6
ATOM 8105 C C . LEU A 1 49 ? 9.988 -4.422 -1.150 1.00 0.00 27 LEU A C 6
ATOM 8106 O O . LEU A 1 49 ? 10.722 -5.402 -1.002 1.00 0.00 27 LEU A O 6
ATOM 8122 N N . ASP A 1 50 ? 8.781 -4.328 -0.606 1.00 0.00 28 ASP A N 6
ATOM 8123 C CA . ASP A 1 50 ? 8.288 -5.312 0.349 1.00 0.00 28 ASP A CA 6
ATOM 8124 C C . ASP A 1 50 ? 6.793 -5.550 0.166 1.00 0.00 28 ASP A C 6
ATOM 8125 O O . ASP A 1 50 ? 6.050 -4.635 -0.196 1.00 0.00 28 ASP A O 6
ATOM 8134 N N . THR A 1 51 ? 6.362 -6.782 0.397 1.00 0.00 29 THR A N 6
ATOM 8135 C CA . THR A 1 51 ? 4.966 -7.159 0.230 1.00 0.00 29 THR A CA 6
ATOM 8136 C C . THR A 1 51 ? 4.417 -7.791 1.512 1.00 0.00 29 THR A C 6
ATOM 8137 O O . THR A 1 51 ? 4.957 -8.784 1.999 1.00 0.00 29 THR A O 6
ATOM 8148 N N . SER A 1 52 ? 3.341 -7.223 2.048 1.00 0.00 30 SER A N 6
ATOM 8149 C CA . SER A 1 52 ? 2.754 -7.722 3.287 1.00 0.00 30 SER A CA 6
ATOM 8150 C C . SER A 1 52 ? 1.246 -7.921 3.143 1.00 0.00 30 SER A C 6
ATOM 8151 O O . SER A 1 52 ? 0.593 -7.255 2.335 1.00 0.00 30 SER A O 6
ATOM 8159 N N . GLY A 1 53 ? 0.703 -8.847 3.924 1.00 0.00 31 GLY A N 6
ATOM 8160 C CA . GLY A 1 53 ? -0.730 -9.058 3.954 1.00 0.00 31 GLY A CA 6
ATOM 8161 C C . GLY A 1 53 ? -1.245 -9.762 2.718 1.00 0.00 31 GLY A C 6
ATOM 8162 O O . GLY A 1 53 ? -0.523 -10.531 2.082 1.00 0.00 31 GLY A O 6
ATOM 8166 N N . VAL A 1 54 ? -2.496 -9.482 2.373 1.00 0.00 32 VAL A N 6
ATOM 8167 C CA . VAL A 1 54 ? -3.139 -10.099 1.219 1.00 0.00 32 VAL A CA 6
ATOM 8168 C C . VAL A 1 54 ? -2.443 -9.702 -0.083 1.00 0.00 32 VAL A C 6
ATOM 8169 O O . VAL A 1 54 ? -2.572 -10.378 -1.101 1.00 0.00 32 VAL A O 6
ATOM 8182 N N . ALA A 1 55 ? -1.672 -8.624 -0.030 1.00 0.00 33 ALA A N 6
ATOM 8183 C CA . ALA A 1 55 ? -0.953 -8.138 -1.202 1.00 0.00 33 ALA A CA 6
ATOM 8184 C C . ALA A 1 55 ? 0.010 -9.196 -1.738 1.00 0.00 33 ALA A C 6
ATOM 8185 O O . ALA A 1 55 ? 0.454 -9.124 -2.883 1.00 0.00 33 ALA A O 6
ATOM 8192 N N . LYS A 1 56 ? 0.328 -10.180 -0.903 1.00 0.00 34 LYS A N 6
ATOM 8193 C CA . LYS A 1 56 ? 1.220 -11.254 -1.301 1.00 0.00 34 LYS A CA 6
ATOM 8194 C C . LYS A 1 56 ? 0.521 -12.221 -2.255 1.00 0.00 34 LYS A C 6
ATOM 8195 O O . LYS A 1 56 ? 1.098 -12.642 -3.258 1.00 0.00 34 LYS A O 6
ATOM 8214 N N . VAL A 1 57 ? -0.729 -12.550 -1.956 1.00 0.00 35 VAL A N 6
ATOM 8215 C CA . VAL A 1 57 ? -1.483 -13.489 -2.779 1.00 0.00 35 VAL A CA 6
ATOM 8216 C C . VAL A 1 57 ? -2.140 -12.778 -3.961 1.00 0.00 35 VAL A C 6
ATOM 8217 O O . VAL A 1 57 ? -2.587 -13.418 -4.913 1.00 0.00 35 VAL A O 6
ATOM 8230 N N . ILE A 1 58 ? -2.202 -11.454 -3.885 1.00 0.00 36 ILE A N 6
ATOM 8231 C CA . ILE A 1 58 ? -2.686 -10.641 -4.993 1.00 0.00 36 ILE A CA 6
ATOM 8232 C C . ILE A 1 58 ? -1.594 -10.502 -6.053 1.00 0.00 36 ILE A C 6
ATOM 8233 O O . ILE A 1 58 ? -0.407 -10.402 -5.722 1.00 0.00 36 ILE A O 6
ATOM 8249 N N . GLU A 1 59 ? -1.997 -10.513 -7.320 1.00 0.00 37 GLU A N 6
ATOM 8250 C CA . GLU A 1 59 ? -1.055 -10.444 -8.428 1.00 0.00 37 GLU A CA 6
ATOM 8251 C C . GLU A 1 59 ? -0.422 -9.061 -8.540 1.00 0.00 37 GLU A C 6
ATOM 8252 O O . GLU A 1 59 ? -1.047 -8.046 -8.225 1.00 0.00 37 GLU A O 6
ATOM 8264 N N . LYS A 1 60 ? 0.822 -9.036 -8.993 1.00 0.00 38 LYS A N 6
ATOM 8265 C CA . LYS A 1 60 ? 1.565 -7.794 -9.113 1.00 0.00 38 LYS A CA 6
ATOM 8266 C C . LYS A 1 60 ? 1.335 -7.157 -10.475 1.00 0.00 38 LYS A C 6
ATOM 8267 O O . LYS A 1 60 ? 2.103 -7.367 -11.416 1.00 0.00 38 LYS A O 6
ATOM 8286 N N . SER A 1 61 ? 0.244 -6.416 -10.580 1.00 0.00 39 SER A N 6
ATOM 8287 C CA . SER A 1 61 ? -0.068 -5.660 -11.782 1.00 0.00 39 SER A CA 6
ATOM 8288 C C . SER A 1 61 ? 0.855 -4.441 -11.894 1.00 0.00 39 SER A C 6
ATOM 8289 O O . SER A 1 61 ? 1.631 -4.170 -10.972 1.00 0.00 39 SER A O 6
ATOM 8297 N N . PRO A 1 62 ? 0.803 -3.696 -13.022 1.00 0.00 40 PRO A N 6
ATOM 8298 C CA . PRO A 1 62 ? 1.558 -2.443 -13.186 1.00 0.00 40 PRO A CA 6
ATOM 8299 C C . PRO A 1 62 ? 1.035 -1.333 -12.272 1.00 0.00 40 PRO A C 6
ATOM 8300 O O . PRO A 1 62 ? 0.721 -0.231 -12.721 1.00 0.00 40 PRO A O 6
ATOM 8311 N N . ILE A 1 63 ? 0.970 -1.636 -10.985 1.00 0.00 41 ILE A N 6
ATOM 8312 C CA . ILE A 1 63 ? 0.465 -0.716 -9.982 1.00 0.00 41 ILE A CA 6
ATOM 8313 C C . ILE A 1 63 ? 1.324 0.540 -9.918 1.00 0.00 41 ILE A C 6
ATOM 8314 O O . ILE A 1 63 ? 0.817 1.629 -9.666 1.00 0.00 41 ILE A O 6
ATOM 8330 N N . ALA A 1 64 ? 2.620 0.384 -10.184 1.00 0.00 42 ALA A N 6
ATOM 8331 C CA . ALA A 1 64 ? 3.552 1.509 -10.185 1.00 0.00 42 ALA A CA 6
ATOM 8332 C C . ALA A 1 64 ? 3.086 2.601 -11.144 1.00 0.00 42 ALA A C 6
ATOM 8333 O O . ALA A 1 64 ? 3.227 3.792 -10.865 1.00 0.00 42 ALA A O 6
ATOM 8340 N N . GLU A 1 65 ? 2.501 2.175 -12.258 1.00 0.00 43 GLU A N 6
ATOM 8341 C CA . GLU A 1 65 ? 1.953 3.087 -13.254 1.00 0.00 43 GLU A CA 6
ATOM 8342 C C . GLU A 1 65 ? 0.831 3.925 -12.648 1.00 0.00 43 GLU A C 6
ATOM 8343 O O . GLU A 1 65 ? 0.712 5.124 -12.901 1.00 0.00 43 GLU A O 6
ATOM 8355 N N . ILE A 1 66 ? 0.014 3.294 -11.824 1.00 0.00 44 ILE A N 6
ATOM 8356 C CA . ILE A 1 66 ? -1.102 3.985 -11.214 1.00 0.00 44 ILE A CA 6
ATOM 8357 C C . ILE A 1 66 ? -0.619 4.788 -10.009 1.00 0.00 44 ILE A C 6
ATOM 8358 O O . ILE A 1 66 ? -1.197 5.820 -9.668 1.00 0.00 44 ILE A O 6
ATOM 8374 N N . ILE A 1 67 ? 0.462 4.320 -9.385 1.00 0.00 45 ILE A N 6
ATOM 8375 C CA . ILE A 1 67 ? 1.054 5.016 -8.248 1.00 0.00 45 ILE A CA 6
ATOM 8376 C C . ILE A 1 67 ? 1.533 6.398 -8.665 1.00 0.00 45 ILE A C 6
ATOM 8377 O O . ILE A 1 67 ? 1.244 7.387 -7.991 1.00 0.00 45 ILE A O 6
ATOM 8393 N N . ARG A 1 68 ? 2.255 6.461 -9.780 1.00 0.00 46 ARG A N 6
ATOM 8394 C CA . ARG A 1 68 ? 2.755 7.727 -10.291 1.00 0.00 46 ARG A CA 6
ATOM 8395 C C . ARG A 1 68 ? 1.606 8.645 -10.702 1.00 0.00 46 ARG A C 6
ATOM 8396 O O . ARG A 1 68 ? 1.621 9.839 -10.397 1.00 0.00 46 ARG A O 6
ATOM 8417 N N . LYS A 1 69 ? 0.598 8.085 -11.368 1.00 0.00 47 LYS A N 6
ATOM 8418 C CA . LYS A 1 69 ? -0.572 8.865 -11.768 1.00 0.00 47 LYS A CA 6
ATOM 8419 C C . LYS A 1 69 ? -1.270 9.444 -10.539 1.00 0.00 47 LYS A C 6
ATOM 8420 O O . LYS A 1 69 ? -1.591 10.633 -10.490 1.00 0.00 47 LYS A O 6
ATOM 8439 N N . SER A 1 70 ? -1.468 8.599 -9.533 1.00 0.00 48 SER A N 6
ATOM 8440 C CA . SER A 1 70 ? -2.106 9.014 -8.295 1.00 0.00 48 SER A CA 6
ATOM 8441 C C . SER A 1 70 ? -1.214 9.986 -7.525 1.00 0.00 48 SER A C 6
ATOM 8442 O O . SER A 1 70 ? -1.700 10.837 -6.788 1.00 0.00 48 SER A O 6
ATOM 8450 N N . ASN A 1 71 ? 0.093 9.846 -7.697 1.00 0.00 49 ASN A N 6
ATOM 8451 C CA . ASN A 1 71 ? 1.061 10.715 -7.032 1.00 0.00 49 ASN A CA 6
ATOM 8452 C C . ASN A 1 71 ? 0.905 12.152 -7.512 1.00 0.00 49 ASN A C 6
ATOM 8453 O O . ASN A 1 71 ? 1.101 13.100 -6.757 1.00 0.00 49 ASN A O 6
ATOM 8464 N N . ALA A 1 72 ? 0.546 12.298 -8.775 1.00 0.00 50 ALA A N 6
ATOM 8465 C CA . ALA A 1 72 ? 0.306 13.612 -9.348 1.00 0.00 50 ALA A CA 6
ATOM 8466 C C . ALA A 1 72 ? -1.073 14.132 -8.950 1.00 0.00 50 ALA A C 6
ATOM 8467 O O . ALA A 1 72 ? -1.291 15.341 -8.861 1.00 0.00 50 ALA A O 6
ATOM 8474 N N . GLU A 1 73 ? -1.998 13.212 -8.710 1.00 0.00 51 GLU A N 6
ATOM 8475 C CA . GLU A 1 73 ? -3.363 13.568 -8.337 1.00 0.00 51 GLU A CA 6
ATOM 8476 C C . GLU A 1 73 ? -3.464 14.025 -6.881 1.00 0.00 51 GLU A C 6
ATOM 8477 O O . GLU A 1 73 ? -4.014 15.092 -6.593 1.00 0.00 51 GLU A O 6
ATOM 8489 N N . LEU A 1 74 ? -2.932 13.225 -5.966 1.00 0.00 52 LEU A N 6
ATOM 8490 C CA . LEU A 1 74 ? -3.166 13.438 -4.542 1.00 0.00 52 LEU A CA 6
ATOM 8491 C C . LEU A 1 74 ? -1.878 13.599 -3.745 1.00 0.00 52 LEU A C 6
ATOM 8492 O O . LEU A 1 74 ? -0.777 13.595 -4.296 1.00 0.00 52 LEU A O 6
ATOM 8508 N N . GLY A 1 75 ? -2.043 13.725 -2.434 1.00 0.00 53 GLY A N 6
ATOM 8509 C CA . GLY A 1 75 ? -0.916 13.759 -1.530 1.00 0.00 53 GLY A CA 6
ATOM 8510 C C . GLY A 1 75 ? -1.091 12.792 -0.373 1.00 0.00 53 GLY A C 6
ATOM 8511 O O . GLY A 1 75 ? -0.426 11.759 -0.315 1.00 0.00 53 GLY A O 6
ATOM 8515 N N . ARG A 1 76 ? -2.015 13.108 0.530 1.00 0.00 54 ARG A N 6
ATOM 8516 C CA . ARG A 1 76 ? -2.208 12.309 1.739 1.00 0.00 54 ARG A CA 6
ATOM 8517 C C . ARG A 1 76 ? -3.327 11.274 1.556 1.00 0.00 54 ARG A C 6
ATOM 8518 O O . ARG A 1 76 ? -3.531 10.408 2.410 1.00 0.00 54 ARG A O 6
ATOM 8539 N N . LEU A 1 77 ? -4.050 11.362 0.446 1.00 0.00 55 LEU A N 6
ATOM 8540 C CA . LEU A 1 77 ? -5.153 10.439 0.191 1.00 0.00 55 LEU A CA 6
ATOM 8541 C C . LEU A 1 77 ? -4.649 9.163 -0.472 1.00 0.00 55 LEU A C 6
ATOM 8542 O O . LEU A 1 77 ? -3.506 9.095 -0.929 1.00 0.00 55 LEU A O 6
ATOM 8558 N N . GLY A 1 78 ? -5.513 8.158 -0.521 1.00 0.00 56 GLY A N 6
ATOM 8559 C CA . GLY A 1 78 ? -5.176 6.908 -1.165 1.00 0.00 56 GLY A CA 6
ATOM 8560 C C . GLY A 1 78 ? -6.103 6.587 -2.314 1.00 0.00 56 GLY A C 6
ATOM 8561 O O . GLY A 1 78 ? -7.228 6.122 -2.112 1.00 0.00 56 GLY A O 6
ATOM 8565 N N . TYR A 1 79 ? -5.623 6.840 -3.518 1.00 0.00 57 TYR A N 6
ATOM 8566 C CA . TYR A 1 79 ? -6.382 6.584 -4.735 1.00 0.00 57 TYR A CA 6
ATOM 8567 C C . TYR A 1 79 ? -6.404 5.091 -5.017 1.00 0.00 57 TYR A C 6
ATOM 8568 O O . TYR A 1 79 ? -5.372 4.426 -4.902 1.00 0.00 57 TYR A O 6
ATOM 8586 N N . SER A 1 80 ? -7.569 4.557 -5.359 1.00 0.00 58 SER A N 6
ATOM 8587 C CA . SER A 1 80 ? -7.677 3.143 -5.673 1.00 0.00 58 SER A CA 6
ATOM 8588 C C . SER A 1 80 ? -6.938 2.832 -6.972 1.00 0.00 58 SER A C 6
ATOM 8589 O O . SER A 1 80 ? -7.366 3.220 -8.059 1.00 0.00 58 SER A O 6
ATOM 8597 N N . VAL A 1 81 ? -5.826 2.130 -6.837 1.00 0.00 59 VAL A N 6
ATOM 8598 C CA . VAL A 1 81 ? -4.971 1.812 -7.968 1.00 0.00 59 VAL A CA 6
ATOM 8599 C C . VAL A 1 81 ? -5.276 0.421 -8.510 1.00 0.00 59 VAL A C 6
ATOM 8600 O O . VAL A 1 81 ? -5.164 0.170 -9.710 1.00 0.00 59 VAL A O 6
ATOM 8613 N N . TYR A 1 82 ? -5.675 -0.473 -7.620 1.00 0.00 60 TYR A N 6
ATOM 8614 C CA . TYR A 1 82 ? -5.980 -1.839 -8.001 1.00 0.00 60 TYR A CA 6
ATOM 8615 C C . TYR A 1 82 ? -7.317 -2.254 -7.409 1.00 0.00 60 TYR A C 6
ATOM 8616 O O . TYR A 1 82 ? -7.455 -2.354 -6.194 1.00 0.00 60 TYR A O 6
ATOM 8634 N N . GLU A 1 83 ? -8.302 -2.471 -8.260 1.00 0.00 61 GLU A N 6
ATOM 8635 C CA . GLU A 1 83 ? -9.600 -2.916 -7.792 1.00 0.00 61 GLU A CA 6
ATOM 8636 C C . GLU A 1 83 ? -9.838 -4.358 -8.201 1.00 0.00 61 GLU A C 6
ATOM 8637 O O . GLU A 1 83 ? -9.964 -4.671 -9.385 1.00 0.00 61 GLU A O 6
ATOM 8649 N N . ASP A 1 84 ? -9.882 -5.230 -7.215 1.00 0.00 62 ASP A N 6
ATOM 8650 C CA . ASP A 1 84 ? -10.113 -6.641 -7.441 1.00 0.00 62 ASP A CA 6
ATOM 8651 C C . ASP A 1 84 ? -11.544 -6.950 -7.041 1.00 0.00 62 ASP A C 6
ATOM 8652 O O . ASP A 1 84 ? -12.246 -6.068 -6.545 1.00 0.00 62 ASP A O 6
ATOM 8661 N N . ALA A 1 85 ? -11.987 -8.175 -7.235 1.00 0.00 63 ALA A N 6
ATOM 8662 C CA . ALA A 1 85 ? -13.327 -8.546 -6.821 1.00 0.00 63 ALA A CA 6
ATOM 8663 C C . ALA A 1 85 ? -13.339 -8.815 -5.324 1.00 0.00 63 ALA A C 6
ATOM 8664 O O . ALA A 1 85 ? -14.392 -8.879 -4.690 1.00 0.00 63 ALA A O 6
ATOM 8671 N N . GLN A 1 86 ? -12.145 -8.957 -4.771 1.00 0.00 64 GLN A N 6
ATOM 8672 C CA . GLN A 1 86 ? -11.975 -9.244 -3.360 1.00 0.00 64 GLN A CA 6
ATOM 8673 C C . GLN A 1 86 ? -11.550 -7.994 -2.590 1.00 0.00 64 GLN A C 6
ATOM 8674 O O . GLN A 1 86 ? -12.212 -7.584 -1.637 1.00 0.00 64 GLN A O 6
ATOM 8688 N N . TYR A 1 87 ? -10.447 -7.386 -3.010 1.00 0.00 65 TYR A N 6
ATOM 8689 C CA . TYR A 1 87 ? -9.859 -6.271 -2.272 1.00 0.00 65 TYR A CA 6
ATOM 8690 C C . TYR A 1 87 ? -9.571 -5.094 -3.197 1.00 0.00 65 TYR A C 6
ATOM 8691 O O . TYR A 1 87 ? -9.610 -5.229 -4.418 1.00 0.00 65 TYR A O 6
ATOM 8709 N N . ILE A 1 88 ? -9.294 -3.937 -2.608 1.00 0.00 66 ILE A N 6
ATOM 8710 C CA . ILE A 1 88 ? -8.968 -2.740 -3.372 1.00 0.00 66 ILE A CA 6
ATOM 8711 C C . ILE A 1 88 ? -7.705 -2.086 -2.822 1.00 0.00 66 ILE A C 6
ATOM 8712 O O . ILE A 1 88 ? -7.604 -1.821 -1.625 1.00 0.00 66 ILE A O 6
ATOM 8728 N N . GLY A 1 89 ? -6.753 -1.828 -3.703 1.00 0.00 67 GLY A N 6
ATOM 8729 C CA . GLY A 1 89 ? -5.503 -1.220 -3.301 1.00 0.00 67 GLY A CA 6
ATOM 8730 C C . GLY A 1 89 ? -5.508 0.277 -3.513 1.00 0.00 67 GLY A C 6
ATOM 8731 O O . GLY A 1 89 ? -6.039 0.764 -4.508 1.00 0.00 67 GLY A O 6
ATOM 8735 N N . HIS A 1 90 ? -4.916 1.006 -2.584 1.00 0.00 68 HIS A N 6
ATOM 8736 C CA . HIS A 1 90 ? -4.898 2.464 -2.631 1.00 0.00 68 HIS A CA 6
ATOM 8737 C C . HIS A 1 90 ? -3.462 2.965 -2.509 1.00 0.00 68 HIS A C 6
ATOM 8738 O O . HIS A 1 90 ? -2.741 2.546 -1.606 1.00 0.00 68 HIS A O 6
ATOM 8753 N N . ALA A 1 91 ? -3.044 3.849 -3.408 1.00 0.00 69 ALA A N 6
ATOM 8754 C CA . ALA A 1 91 ? -1.682 4.380 -3.367 1.00 0.00 69 ALA A CA 6
ATOM 8755 C C . ALA A 1 91 ? -1.583 5.574 -2.437 1.00 0.00 69 ALA A C 6
ATOM 8756 O O . ALA A 1 91 ? -2.265 6.581 -2.628 1.00 0.00 69 ALA A O 6
ATOM 8763 N N . PHE A 1 92 ? -0.691 5.475 -1.469 1.00 0.00 70 PHE A N 6
ATOM 8764 C CA . PHE A 1 92 ? -0.459 6.557 -0.530 1.00 0.00 70 PHE A CA 6
ATOM 8765 C C . PHE A 1 92 ? 0.955 7.083 -0.657 1.00 0.00 70 PHE A C 6
ATOM 8766 O O . PHE A 1 92 ? 1.898 6.319 -0.881 1.00 0.00 70 PHE A O 6
ATOM 8783 N N . LYS A 1 93 ? 1.094 8.392 -0.546 1.00 0.00 71 LYS A N 6
ATOM 8784 C CA . LYS A 1 93 ? 2.406 9.011 -0.503 1.00 0.00 71 LYS A CA 6
ATOM 8785 C C . LYS A 1 93 ? 2.949 8.956 0.916 1.00 0.00 71 LYS A C 6
ATOM 8786 O O . LYS A 1 93 ? 2.346 9.485 1.850 1.00 0.00 71 LYS A O 6
ATOM 8805 N N . LYS A 1 94 ? 4.079 8.299 1.068 1.00 0.00 72 LYS A N 6
ATOM 8806 C CA . LYS A 1 94 ? 4.688 8.121 2.375 1.00 0.00 72 LYS A CA 6
ATOM 8807 C C . LYS A 1 94 ? 5.987 8.908 2.436 1.00 0.00 72 LYS A C 6
ATOM 8808 O O . LYS A 1 94 ? 6.388 9.519 1.443 1.00 0.00 72 LYS A O 6
ATOM 8827 N N . ALA A 1 95 ? 6.644 8.884 3.587 1.00 0.00 73 ALA A N 6
ATOM 8828 C CA . ALA A 1 95 ? 7.896 9.607 3.772 1.00 0.00 73 ALA A CA 6
ATOM 8829 C C . ALA A 1 95 ? 8.986 9.066 2.850 1.00 0.00 73 ALA A C 6
ATOM 8830 O O . ALA A 1 95 ? 9.636 8.065 3.159 1.00 0.00 73 ALA A O 6
ATOM 8837 N N . GLY A 1 96 ? 9.148 9.714 1.703 1.00 0.00 74 GLY A N 6
ATOM 8838 C CA . GLY A 1 96 ? 10.163 9.314 0.743 1.00 0.00 74 GLY A CA 6
ATOM 8839 C C . GLY A 1 96 ? 9.875 7.972 0.092 1.00 0.00 74 GLY A C 6
ATOM 8840 O O . GLY A 1 96 ? 10.747 7.393 -0.556 1.00 0.00 74 GLY A O 6
ATOM 8844 N N . HIS A 1 97 ? 8.656 7.474 0.259 1.00 0.00 75 HIS A N 6
ATOM 8845 C CA . HIS A 1 97 ? 8.278 6.174 -0.282 1.00 0.00 75 HIS A CA 6
ATOM 8846 C C . HIS A 1 97 ? 6.830 6.180 -0.747 1.00 0.00 75 HIS A C 6
ATOM 8847 O O . HIS A 1 97 ? 6.092 7.136 -0.513 1.00 0.00 75 HIS A O 6
ATOM 8862 N N . PHE A 1 98 ? 6.434 5.101 -1.399 1.00 0.00 76 PHE A N 6
ATOM 8863 C CA . PHE A 1 98 ? 5.067 4.936 -1.863 1.00 0.00 76 PHE A CA 6
ATOM 8864 C C . PHE A 1 98 ? 4.531 3.606 -1.372 1.00 0.00 76 PHE A C 6
ATOM 8865 O O . PHE A 1 98 ? 5.149 2.577 -1.589 1.00 0.00 76 PHE A O 6
ATOM 8882 N N . ILE A 1 99 ? 3.400 3.614 -0.694 1.00 0.00 77 ILE A N 6
ATOM 8883 C CA . ILE A 1 99 ? 2.844 2.373 -0.182 1.00 0.00 77 ILE A CA 6
ATOM 8884 C C . ILE A 1 99 ? 1.392 2.215 -0.606 1.00 0.00 77 ILE A C 6
ATOM 8885 O O . ILE A 1 99 ? 0.598 3.153 -0.515 1.00 0.00 77 ILE A O 6
ATOM 8901 N N . VAL A 1 100 ? 1.066 1.029 -1.093 1.00 0.00 78 VAL A N 6
ATOM 8902 C CA . VAL A 1 100 ? -0.282 0.718 -1.538 1.00 0.00 78 VAL A CA 6
ATOM 8903 C C . VAL A 1 100 ? -0.982 -0.169 -0.519 1.00 0.00 78 VAL A C 6
ATOM 8904 O O . VAL A 1 100 ? -0.626 -1.335 -0.348 1.00 0.00 78 VAL A O 6
ATOM 8917 N N . TYR A 1 101 ? -1.961 0.391 0.166 1.00 0.00 79 TYR A N 6
ATOM 8918 C CA . TYR A 1 101 ? -2.713 -0.348 1.161 1.00 0.00 79 TYR A CA 6
ATOM 8919 C C . TYR A 1 101 ? -3.949 -0.983 0.532 1.00 0.00 79 TYR A C 6
ATOM 8920 O O . TYR A 1 101 ? -4.741 -0.306 -0.126 1.00 0.00 79 TYR A O 6
ATOM 8938 N N . PHE A 1 102 ? -4.100 -2.283 0.732 1.00 0.00 80 PHE A N 6
ATOM 8939 C CA . PHE A 1 102 ? -5.219 -3.031 0.190 1.00 0.00 80 PHE A CA 6
ATOM 8940 C C . PHE A 1 102 ? -6.285 -3.252 1.250 1.00 0.00 80 PHE A C 6
ATOM 8941 O O . PHE A 1 102 ? -6.015 -3.827 2.304 1.00 0.00 80 PHE A O 6
ATOM 8958 N N . THR A 1 103 ? -7.491 -2.797 0.968 1.00 0.00 81 THR A N 6
ATOM 8959 C CA . THR A 1 103 ? -8.601 -2.956 1.888 1.00 0.00 81 THR A CA 6
ATOM 8960 C C . THR A 1 103 ? -9.628 -3.934 1.312 1.00 0.00 81 THR A C 6
ATOM 8961 O O . THR A 1 103 ? -9.697 -4.109 0.096 1.00 0.00 81 THR A O 6
ATOM 8972 N N . PRO A 1 104 ? -10.422 -4.600 2.172 1.00 0.00 82 PRO A N 6
ATOM 8973 C CA . PRO A 1 104 ? -11.427 -5.592 1.743 1.00 0.00 82 PRO A CA 6
ATOM 8974 C C . PRO A 1 104 ? -12.631 -4.973 1.024 1.00 0.00 82 PRO A C 6
ATOM 8975 O O . PRO A 1 104 ? -13.777 -5.213 1.402 1.00 0.00 82 PRO A O 6
ATOM 8986 N N . LYS A 1 105 ? -12.349 -4.191 -0.020 1.00 0.00 83 LYS A N 6
ATOM 8987 C CA . LYS A 1 105 ? -13.381 -3.562 -0.849 1.00 0.00 83 LYS A CA 6
ATOM 8988 C C . LYS A 1 105 ? -14.336 -2.698 -0.031 1.00 0.00 83 LYS A C 6
ATOM 8989 O O . LYS A 1 105 ? -15.443 -2.390 -0.475 1.00 0.00 83 LYS A O 6
ATOM 9008 N N . ASN A 1 106 ? -13.896 -2.283 1.139 1.00 0.00 84 ASN A N 6
ATOM 9009 C CA . ASN A 1 106 ? -14.729 -1.496 2.031 1.00 0.00 84 ASN A CA 6
ATOM 9010 C C . ASN A 1 106 ? -14.617 -0.008 1.715 1.00 0.00 84 ASN A C 6
ATOM 9011 O O . ASN A 1 106 ? -13.572 0.616 1.907 1.00 0.00 84 ASN A O 6
ATOM 9022 N N . LYS A 1 107 ? -15.709 0.547 1.216 1.00 0.00 85 LYS A N 6
ATOM 9023 C CA . LYS A 1 107 ? -15.775 1.953 0.832 1.00 0.00 85 LYS A CA 6
ATOM 9024 C C . LYS A 1 107 ? -16.351 2.788 1.970 1.00 0.00 85 LYS A C 6
ATOM 9025 O O . LYS A 1 107 ? -16.964 3.831 1.731 1.00 0.00 85 LYS A O 6
ATOM 9044 N N . ASN A 1 108 ? -16.121 2.319 3.201 1.00 0.00 86 ASN A N 6
ATOM 9045 C CA . ASN A 1 108 ? -16.710 2.910 4.406 1.00 0.00 86 ASN A CA 6
ATOM 9046 C C . ASN A 1 108 ? -18.199 2.567 4.469 1.00 0.00 86 ASN A C 6
ATOM 9047 O O . ASN A 1 108 ? -18.797 2.205 3.456 1.00 0.00 86 ASN A O 6
ATOM 9058 N N . ARG A 1 109 ? -18.778 2.648 5.658 1.00 0.00 87 ARG A N 6
ATOM 9059 C CA . ARG A 1 109 ? -20.184 2.305 5.855 1.00 0.00 87 ARG A CA 6
ATOM 9060 C C . ARG A 1 109 ? -21.098 3.078 4.911 1.00 0.00 87 ARG A C 6
ATOM 9061 O O . ARG A 1 109 ? -21.727 2.482 4.035 1.00 0.00 87 ARG A O 6
ATOM 9082 N N . GLU A 1 110 ? -21.163 4.399 5.066 1.00 0.00 88 GLU A N 6
ATOM 9083 C CA . GLU A 1 110 ? -22.031 5.213 4.220 1.00 0.00 88 GLU A CA 6
ATOM 9084 C C . GLU A 1 110 ? -21.778 6.706 4.417 1.00 0.00 88 GLU A C 6
ATOM 9085 O O . GLU A 1 110 ? -21.461 7.155 5.522 1.00 0.00 88 GLU A O 6
ATOM 9097 N N . GLY A 1 111 ? -21.905 7.461 3.328 1.00 0.00 89 GLY A N 6
ATOM 9098 C CA . GLY A 1 111 ? -21.853 8.911 3.402 1.00 0.00 89 GLY A CA 6
ATOM 9099 C C . GLY A 1 111 ? -20.477 9.441 3.748 1.00 0.00 89 GLY A C 6
ATOM 9100 O O . GLY A 1 111 ? -20.339 10.308 4.614 1.00 0.00 89 GLY A O 6
ATOM 9104 N N . VAL A 1 112 ? -19.462 8.927 3.075 1.00 0.00 90 VAL A N 6
ATOM 9105 C CA . VAL A 1 112 ? -18.098 9.358 3.324 1.00 0.00 90 VAL A CA 6
ATOM 9106 C C . VAL A 1 112 ? -17.574 10.217 2.173 1.00 0.00 90 VAL A C 6
ATOM 9107 O O . VAL A 1 112 ? -17.480 9.770 1.029 1.00 0.00 90 VAL A O 6
ATOM 9120 N N . VAL A 1 113 ? -17.276 11.469 2.478 1.00 0.00 91 VAL A N 6
ATOM 9121 C CA . VAL A 1 113 ? -16.654 12.363 1.517 1.00 0.00 91 VAL A CA 6
ATOM 9122 C C . VAL A 1 113 ? -15.322 12.853 2.066 1.00 0.00 91 VAL A C 6
ATOM 9123 O O . VAL A 1 113 ? -15.272 13.778 2.882 1.00 0.00 91 VAL A O 6
ATOM 9136 N N . PRO A 1 114 ? -14.230 12.211 1.647 1.00 0.00 92 PRO A N 6
ATOM 9137 C CA . PRO A 1 114 ? -12.890 12.519 2.145 1.00 0.00 92 PRO A CA 6
ATOM 9138 C C . PRO A 1 114 ? -12.434 13.923 1.766 1.00 0.00 92 PRO A C 6
ATOM 9139 O O . PRO A 1 114 ? -12.634 14.368 0.635 1.00 0.00 92 PRO A O 6
ATOM 9150 N N . PRO A 1 115 ? -11.837 14.649 2.720 1.00 0.00 93 PRO A N 6
ATOM 9151 C CA . PRO A 1 115 ? -11.312 15.988 2.487 1.00 0.00 93 PRO A CA 6
ATOM 9152 C C . PRO A 1 115 ? -9.995 15.956 1.716 1.00 0.00 93 PRO A C 6
ATOM 9153 O O . PRO A 1 115 ? -9.133 15.115 1.977 1.00 0.00 93 PRO A O 6
ATOM 9164 N N . VAL A 1 116 ? -9.851 16.870 0.767 1.00 0.00 94 VAL A N 6
ATOM 9165 C CA . VAL A 1 116 ? -8.634 16.973 -0.014 1.00 0.00 94 VAL A CA 6
ATOM 9166 C C . VAL A 1 116 ? -7.457 17.401 0.859 1.00 0.00 94 VAL A C 6
ATOM 9167 O O . VAL A 1 116 ? -7.597 18.259 1.739 1.00 0.00 94 VAL A O 6
ATOM 9180 N N . GLY A 1 117 ? -6.306 16.790 0.629 1.00 0.00 95 GLY A N 6
ATOM 9181 C CA . GLY A 1 117 ? -5.129 17.113 1.405 1.00 0.00 95 GLY A CA 6
ATOM 9182 C C . GLY A 1 117 ? -3.874 16.494 0.832 1.00 0.00 95 GLY A C 6
ATOM 9183 O O . GLY A 1 117 ? -3.823 15.292 0.571 1.00 0.00 95 GLY A O 6
ATOM 9187 N N . ILE A 1 118 ? -2.862 17.313 0.625 1.00 0.00 96 ILE A N 6
ATOM 9188 C CA . ILE A 1 118 ? -1.583 16.827 0.142 1.00 0.00 96 ILE A CA 6
ATOM 9189 C C . ILE A 1 118 ? -0.575 16.797 1.283 1.00 0.00 96 ILE A C 6
ATOM 9190 O O . ILE A 1 118 ? 0.218 15.862 1.394 1.00 0.00 96 ILE A O 6
ATOM 9206 N N . THR A 1 119 ? -0.644 17.815 2.139 1.00 0.00 97 THR A N 6
ATOM 9207 C CA . THR A 1 119 ? 0.163 17.893 3.349 1.00 0.00 97 THR A CA 6
ATOM 9208 C C . THR A 1 119 ? -0.012 19.274 3.991 1.00 0.00 97 THR A C 6
ATOM 9209 O O . THR A 1 119 ? -0.178 19.385 5.208 1.00 0.00 97 THR A O 6
ATOM 9220 N N . ASN A 1 120 ? 0.003 20.311 3.144 1.00 0.00 98 ASN A N 6
ATOM 9221 C CA . ASN A 1 120 ? -0.246 21.698 3.542 1.00 0.00 98 ASN A CA 6
ATOM 9222 C C . ASN A 1 120 ? 0.136 22.614 2.390 1.00 0.00 98 ASN A C 6
ATOM 9223 O O . ASN A 1 120 ? -0.727 22.882 1.531 1.00 0.00 98 ASN A O 6
ATOM 9235 N N . MET A 1 23 ? -18.151 5.190 -6.091 1.00 0.00 1 MET A N 7
ATOM 9236 C CA . MET A 1 23 ? -17.752 6.560 -6.486 1.00 0.00 1 MET A CA 7
ATOM 9237 C C . MET A 1 23 ? -16.249 6.737 -6.313 1.00 0.00 1 MET A C 7
ATOM 9238 O O . MET A 1 23 ? -15.571 5.840 -5.809 1.00 0.00 1 MET A O 7
ATOM 9252 N N . LYS A 1 24 ? -15.726 7.882 -6.736 1.00 0.00 2 LYS A N 7
ATOM 9253 C CA . LYS A 1 24 ? -14.301 8.158 -6.615 1.00 0.00 2 LYS A CA 7
ATOM 9254 C C . LYS A 1 24 ? -13.944 8.450 -5.167 1.00 0.00 2 LYS A C 7
ATOM 9255 O O . LYS A 1 24 ? -14.230 9.532 -4.650 1.00 0.00 2 LYS A O 7
ATOM 9274 N N . SER A 1 25 ? -13.337 7.476 -4.508 1.00 0.00 3 SER A N 7
ATOM 9275 C CA . SER A 1 25 ? -13.030 7.599 -3.096 1.00 0.00 3 SER A CA 7
ATOM 9276 C C . SER A 1 25 ? -11.525 7.579 -2.841 1.00 0.00 3 SER A C 7
ATOM 9277 O O . SER A 1 25 ? -10.894 6.520 -2.825 1.00 0.00 3 SER A O 7
ATOM 9285 N N . SER A 1 26 ? -10.950 8.761 -2.672 1.00 0.00 4 SER A N 7
ATOM 9286 C CA . SER A 1 26 ? -9.570 8.886 -2.238 1.00 0.00 4 SER A CA 7
ATOM 9287 C C . SER A 1 26 ? -9.552 9.006 -0.719 1.00 0.00 4 SER A C 7
ATOM 9288 O O . SER A 1 26 ? -9.838 10.064 -0.168 1.00 0.00 4 SER A O 7
ATOM 9296 N N . ILE A 1 27 ? -9.226 7.915 -0.049 1.00 0.00 5 ILE A N 7
ATOM 9297 C CA . ILE A 1 27 ? -9.449 7.807 1.389 1.00 0.00 5 ILE A CA 7
ATOM 9298 C C . ILE A 1 27 ? -8.164 8.068 2.174 1.00 0.00 5 ILE A C 7
ATOM 9299 O O . ILE A 1 27 ? -7.098 7.588 1.797 1.00 0.00 5 ILE A O 7
ATOM 9315 N N . PRO A 1 28 ? -8.253 8.864 3.256 1.00 0.00 6 PRO A N 7
ATOM 9316 C CA . PRO A 1 28 ? -7.118 9.163 4.142 1.00 0.00 6 PRO A CA 7
ATOM 9317 C C . PRO A 1 28 ? -6.450 7.905 4.696 1.00 0.00 6 PRO A C 7
ATOM 9318 O O . PRO A 1 28 ? -7.101 6.873 4.887 1.00 0.00 6 PRO A O 7
ATOM 9329 N N . ILE A 1 29 ? -5.154 8.001 4.980 1.00 0.00 7 ILE A N 7
ATOM 9330 C CA . ILE A 1 29 ? -4.400 6.864 5.486 1.00 0.00 7 ILE A CA 7
ATOM 9331 C C . ILE A 1 29 ? -4.858 6.495 6.894 1.00 0.00 7 ILE A C 7
ATOM 9332 O O . ILE A 1 29 ? -4.842 5.327 7.271 1.00 0.00 7 ILE A O 7
ATOM 9348 N N . THR A 1 30 ? -5.300 7.493 7.651 1.00 0.00 8 THR A N 7
ATOM 9349 C CA . THR A 1 30 ? -5.848 7.277 8.977 1.00 0.00 8 THR A CA 7
ATOM 9350 C C . THR A 1 30 ? -7.005 6.271 8.935 1.00 0.00 8 THR A C 7
ATOM 9351 O O . THR A 1 30 ? -7.221 5.506 9.880 1.00 0.00 8 THR A O 7
ATOM 9362 N N . GLU A 1 31 ? -7.719 6.251 7.822 1.00 0.00 9 GLU A N 7
ATOM 9363 C CA . GLU A 1 31 ? -8.830 5.334 7.649 1.00 0.00 9 GLU A CA 7
ATOM 9364 C C . GLU A 1 31 ? -8.352 4.025 7.025 1.00 0.00 9 GLU A C 7
ATOM 9365 O O . GLU A 1 31 ? -8.635 2.938 7.534 1.00 0.00 9 GLU A O 7
ATOM 9377 N N . VAL A 1 32 ? -7.595 4.138 5.943 1.00 0.00 10 VAL A N 7
ATOM 9378 C CA . VAL A 1 32 ? -7.211 2.975 5.150 1.00 0.00 10 VAL A CA 7
ATOM 9379 C C . VAL A 1 32 ? -6.229 2.071 5.890 1.00 0.00 10 VAL A C 7
ATOM 9380 O O . VAL A 1 32 ? -6.304 0.856 5.772 1.00 0.00 10 VAL A O 7
ATOM 9393 N N . LEU A 1 33 ? -5.328 2.668 6.664 1.00 0.00 11 LEU A N 7
ATOM 9394 C CA . LEU A 1 33 ? -4.311 1.912 7.395 1.00 0.00 11 LEU A CA 7
ATOM 9395 C C . LEU A 1 33 ? -4.927 0.781 8.244 1.00 0.00 11 LEU A C 7
ATOM 9396 O O . LEU A 1 33 ? -4.616 -0.392 8.019 1.00 0.00 11 LEU A O 7
ATOM 9412 N N . PRO A 1 34 ? -5.800 1.092 9.225 1.00 0.00 12 PRO A N 7
ATOM 9413 C CA . PRO A 1 34 ? -6.448 0.060 10.042 1.00 0.00 12 PRO A CA 7
ATOM 9414 C C . PRO A 1 34 ? -7.455 -0.776 9.250 1.00 0.00 12 PRO A C 7
ATOM 9415 O O . PRO A 1 34 ? -7.657 -1.953 9.537 1.00 0.00 12 PRO A O 7
ATOM 9426 N N . ARG A 1 35 ? -8.074 -0.166 8.243 1.00 0.00 13 ARG A N 7
ATOM 9427 C CA . ARG A 1 35 ? -9.087 -0.843 7.440 1.00 0.00 13 ARG A CA 7
ATOM 9428 C C . ARG A 1 35 ? -8.462 -1.654 6.305 1.00 0.00 13 ARG A C 7
ATOM 9429 O O . ARG A 1 35 ? -9.168 -2.141 5.418 1.00 0.00 13 ARG A O 7
ATOM 9450 N N . ALA A 1 36 ? -7.144 -1.806 6.339 1.00 0.00 14 ALA A N 7
ATOM 9451 C CA . ALA A 1 36 ? -6.436 -2.554 5.311 1.00 0.00 14 ALA A CA 7
ATOM 9452 C C . ALA A 1 36 ? -6.063 -3.943 5.805 1.00 0.00 14 ALA A C 7
ATOM 9453 O O . ALA A 1 36 ? -5.889 -4.165 7.005 1.00 0.00 14 ALA A O 7
ATOM 9460 N N . VAL A 1 37 ? -5.945 -4.874 4.871 1.00 0.00 15 VAL A N 7
ATOM 9461 C CA . VAL A 1 37 ? -5.564 -6.246 5.187 1.00 0.00 15 VAL A CA 7
ATOM 9462 C C . VAL A 1 37 ? -4.272 -6.630 4.471 1.00 0.00 15 VAL A C 7
ATOM 9463 O O . VAL A 1 37 ? -3.797 -7.762 4.575 1.00 0.00 15 VAL A O 7
ATOM 9476 N N . GLY A 1 38 ? -3.714 -5.686 3.731 1.00 0.00 16 GLY A N 7
ATOM 9477 C CA . GLY A 1 38 ? -2.469 -5.923 3.036 1.00 0.00 16 GLY A CA 7
ATOM 9478 C C . GLY A 1 38 ? -1.837 -4.632 2.576 1.00 0.00 16 GLY A C 7
ATOM 9479 O O . GLY A 1 38 ? -2.499 -3.594 2.555 1.00 0.00 16 GLY A O 7
ATOM 9483 N N . SER A 1 39 ? -0.567 -4.680 2.217 1.00 0.00 17 SER A N 7
ATOM 9484 C CA . SER A 1 39 ? 0.128 -3.497 1.746 1.00 0.00 17 SER A CA 7
ATOM 9485 C C . SER A 1 39 ? 1.296 -3.866 0.841 1.00 0.00 17 SER A C 7
ATOM 9486 O O . SER A 1 39 ? 1.941 -4.903 1.018 1.00 0.00 17 SER A O 7
ATOM 9494 N N . LEU A 1 40 ? 1.536 -3.025 -0.146 1.00 0.00 18 LEU A N 7
ATOM 9495 C CA . LEU A 1 40 ? 2.694 -3.151 -1.005 1.00 0.00 18 LEU A CA 7
ATOM 9496 C C . LEU A 1 40 ? 3.568 -1.920 -0.870 1.00 0.00 18 LEU A C 7
ATOM 9497 O O . LEU A 1 40 ? 3.148 -0.812 -1.196 1.00 0.00 18 LEU A O 7
ATOM 9513 N N . THR A 1 41 ? 4.773 -2.113 -0.384 1.00 0.00 19 THR A N 7
ATOM 9514 C CA . THR A 1 41 ? 5.686 -1.010 -0.169 1.00 0.00 19 THR A CA 7
ATOM 9515 C C . THR A 1 41 ? 6.589 -0.821 -1.381 1.00 0.00 19 THR A C 7
ATOM 9516 O O . THR A 1 41 ? 7.453 -1.650 -1.657 1.00 0.00 19 THR A O 7
ATOM 9527 N N . PHE A 1 42 ? 6.355 0.253 -2.115 1.00 0.00 20 PHE A N 7
ATOM 9528 C CA . PHE A 1 42 ? 7.170 0.599 -3.269 1.00 0.00 20 PHE A CA 7
ATOM 9529 C C . PHE A 1 42 ? 8.147 1.709 -2.907 1.00 0.00 20 PHE A C 7
ATOM 9530 O O . PHE A 1 42 ? 7.952 2.434 -1.926 1.00 0.00 20 PHE A O 7
ATOM 9547 N N . ASP A 1 43 ? 9.194 1.835 -3.697 1.00 0.00 21 ASP A N 7
ATOM 9548 C CA . ASP A 1 43 ? 10.154 2.913 -3.530 1.00 0.00 21 ASP A CA 7
ATOM 9549 C C . ASP A 1 43 ? 9.771 4.086 -4.424 1.00 0.00 21 ASP A C 7
ATOM 9550 O O . ASP A 1 43 ? 8.872 3.964 -5.253 1.00 0.00 21 ASP A O 7
ATOM 9559 N N . GLU A 1 44 ? 10.445 5.216 -4.261 1.00 0.00 22 GLU A N 7
ATOM 9560 C CA . GLU A 1 44 ? 10.205 6.374 -5.101 1.00 0.00 22 GLU A CA 7
ATOM 9561 C C . GLU A 1 44 ? 10.669 6.111 -6.534 1.00 0.00 22 GLU A C 7
ATOM 9562 O O . GLU A 1 44 ? 10.278 6.819 -7.460 1.00 0.00 22 GLU A O 7
ATOM 9574 N N . ASN A 1 45 ? 11.508 5.091 -6.712 1.00 0.00 23 ASN A N 7
ATOM 9575 C CA . ASN A 1 45 ? 11.886 4.637 -8.046 1.00 0.00 23 ASN A CA 7
ATOM 9576 C C . ASN A 1 45 ? 10.845 3.648 -8.570 1.00 0.00 23 ASN A C 7
ATOM 9577 O O . ASN A 1 45 ? 11.043 3.003 -9.598 1.00 0.00 23 ASN A O 7
ATOM 9588 N N . TYR A 1 46 ? 9.743 3.530 -7.825 1.00 0.00 24 TYR A N 7
ATOM 9589 C CA . TYR A 1 46 ? 8.596 2.707 -8.206 1.00 0.00 24 TYR A CA 7
ATOM 9590 C C . TYR A 1 46 ? 8.941 1.223 -8.259 1.00 0.00 24 TYR A C 7
ATOM 9591 O O . TYR A 1 46 ? 8.319 0.457 -8.994 1.00 0.00 24 TYR A O 7
ATOM 9609 N N . ASN A 1 47 ? 9.911 0.811 -7.456 1.00 0.00 25 ASN A N 7
ATOM 9610 C CA . ASN A 1 47 ? 10.255 -0.602 -7.361 1.00 0.00 25 ASN A CA 7
ATOM 9611 C C . ASN A 1 47 ? 9.632 -1.202 -6.110 1.00 0.00 25 ASN A C 7
ATOM 9612 O O . ASN A 1 47 ? 9.606 -0.564 -5.057 1.00 0.00 25 ASN A O 7
ATOM 9623 N N . LEU A 1 48 ? 9.118 -2.418 -6.236 1.00 0.00 26 LEU A N 7
ATOM 9624 C CA . LEU A 1 48 ? 8.461 -3.103 -5.132 1.00 0.00 26 LEU A CA 7
ATOM 9625 C C . LEU A 1 48 ? 9.494 -3.537 -4.092 1.00 0.00 26 LEU A C 7
ATOM 9626 O O . LEU A 1 48 ? 10.378 -4.343 -4.383 1.00 0.00 26 LEU A O 7
ATOM 9642 N N . LEU A 1 49 ? 9.373 -3.005 -2.885 1.00 0.00 27 LEU A N 7
ATOM 9643 C CA . LEU A 1 49 ? 10.320 -3.296 -1.815 1.00 0.00 27 LEU A CA 7
ATOM 9644 C C . LEU A 1 49 ? 9.792 -4.394 -0.898 1.00 0.00 27 LEU A C 7
ATOM 9645 O O . LEU A 1 49 ? 10.456 -5.406 -0.676 1.00 0.00 27 LEU A O 7
ATOM 9661 N N . ASP A 1 50 ? 8.589 -4.193 -0.379 1.00 0.00 28 ASP A N 7
ATOM 9662 C CA . ASP A 1 50 ? 8.024 -5.101 0.612 1.00 0.00 28 ASP A CA 7
ATOM 9663 C C . ASP A 1 50 ? 6.601 -5.495 0.247 1.00 0.00 28 ASP A C 7
ATOM 9664 O O . ASP A 1 50 ? 5.834 -4.681 -0.267 1.00 0.00 28 ASP A O 7
ATOM 9673 N N . THR A 1 51 ? 6.267 -6.751 0.493 1.00 0.00 29 THR A N 7
ATOM 9674 C CA . THR A 1 51 ? 4.924 -7.250 0.264 1.00 0.00 29 THR A CA 7
ATOM 9675 C C . THR A 1 51 ? 4.366 -7.845 1.553 1.00 0.00 29 THR A C 7
ATOM 9676 O O . THR A 1 51 ? 4.902 -8.825 2.071 1.00 0.00 29 THR A O 7
ATOM 9687 N N . SER A 1 52 ? 3.304 -7.256 2.079 1.00 0.00 30 SER A N 7
ATOM 9688 C CA . SER A 1 52 ? 2.743 -7.713 3.340 1.00 0.00 30 SER A CA 7
ATOM 9689 C C . SER A 1 52 ? 1.227 -7.875 3.248 1.00 0.00 30 SER A C 7
ATOM 9690 O O . SER A 1 52 ? 0.563 -7.199 2.457 1.00 0.00 30 SER A O 7
ATOM 9698 N N . GLY A 1 53 ? 0.694 -8.797 4.038 1.00 0.00 31 GLY A N 7
ATOM 9699 C CA . GLY A 1 53 ? -0.736 -9.016 4.075 1.00 0.00 31 GLY A CA 7
ATOM 9700 C C . GLY A 1 53 ? -1.236 -9.761 2.855 1.00 0.00 31 GLY A C 7
ATOM 9701 O O . GLY A 1 53 ? -0.503 -10.544 2.253 1.00 0.00 31 GLY A O 7
ATOM 9705 N N . VAL A 1 54 ? -2.479 -9.499 2.481 1.00 0.00 32 VAL A N 7
ATOM 9706 C CA . VAL A 1 54 ? -3.102 -10.159 1.334 1.00 0.00 32 VAL A CA 7
ATOM 9707 C C . VAL A 1 54 ? -2.402 -9.773 0.030 1.00 0.00 32 VAL A C 7
ATOM 9708 O O . VAL A 1 54 ? -2.522 -10.461 -0.983 1.00 0.00 32 VAL A O 7
ATOM 9721 N N . ALA A 1 55 ? -1.636 -8.691 0.070 1.00 0.00 33 ALA A N 7
ATOM 9722 C CA . ALA A 1 55 ? -0.919 -8.212 -1.109 1.00 0.00 33 ALA A CA 7
ATOM 9723 C C . ALA A 1 55 ? 0.087 -9.246 -1.616 1.00 0.00 33 ALA A C 7
ATOM 9724 O O . ALA A 1 55 ? 0.603 -9.130 -2.729 1.00 0.00 33 ALA A O 7
ATOM 9731 N N . LYS A 1 56 ? 0.365 -10.251 -0.793 1.00 0.00 34 LYS A N 7
ATOM 9732 C CA . LYS A 1 56 ? 1.288 -11.311 -1.164 1.00 0.00 34 LYS A CA 7
ATOM 9733 C C . LYS A 1 56 ? 0.653 -12.266 -2.169 1.00 0.00 34 LYS A C 7
ATOM 9734 O O . LYS A 1 56 ? 1.340 -12.822 -3.025 1.00 0.00 34 LYS A O 7
ATOM 9753 N N . VAL A 1 57 ? -0.661 -12.448 -2.073 1.00 0.00 35 VAL A N 7
ATOM 9754 C CA . VAL A 1 57 ? -1.368 -13.340 -2.984 1.00 0.00 35 VAL A CA 7
ATOM 9755 C C . VAL A 1 57 ? -1.971 -12.556 -4.145 1.00 0.00 35 VAL A C 7
ATOM 9756 O O . VAL A 1 57 ? -2.235 -13.108 -5.214 1.00 0.00 35 VAL A O 7
ATOM 9769 N N . ILE A 1 58 ? -2.188 -11.267 -3.927 1.00 0.00 36 ILE A N 7
ATOM 9770 C CA . ILE A 1 58 ? -2.704 -10.396 -4.969 1.00 0.00 36 ILE A CA 7
ATOM 9771 C C . ILE A 1 58 ? -1.624 -10.130 -6.013 1.00 0.00 36 ILE A C 7
ATOM 9772 O O . ILE A 1 58 ? -0.459 -9.907 -5.671 1.00 0.00 36 ILE A O 7
ATOM 9788 N N . GLU A 1 59 ? -2.014 -10.181 -7.282 1.00 0.00 37 GLU A N 7
ATOM 9789 C CA . GLU A 1 59 ? -1.085 -9.944 -8.375 1.00 0.00 37 GLU A CA 7
ATOM 9790 C C . GLU A 1 59 ? -0.676 -8.478 -8.425 1.00 0.00 37 GLU A C 7
ATOM 9791 O O . GLU A 1 59 ? -1.420 -7.596 -7.999 1.00 0.00 37 GLU A O 7
ATOM 9803 N N . LYS A 1 60 ? 0.516 -8.229 -8.944 1.00 0.00 38 LYS A N 7
ATOM 9804 C CA . LYS A 1 60 ? 1.131 -6.914 -8.853 1.00 0.00 38 LYS A CA 7
ATOM 9805 C C . LYS A 1 60 ? 0.577 -5.942 -9.886 1.00 0.00 38 LYS A C 7
ATOM 9806 O O . LYS A 1 60 ? 0.337 -4.785 -9.562 1.00 0.00 38 LYS A O 7
ATOM 9825 N N . SER A 1 61 ? 0.388 -6.399 -11.122 1.00 0.00 39 SER A N 7
ATOM 9826 C CA . SER A 1 61 ? -0.260 -5.582 -12.153 1.00 0.00 39 SER A CA 7
ATOM 9827 C C . SER A 1 61 ? 0.531 -4.285 -12.436 1.00 0.00 39 SER A C 7
ATOM 9828 O O . SER A 1 61 ? 1.603 -4.065 -11.864 1.00 0.00 39 SER A O 7
ATOM 9836 N N . PRO A 1 62 ? 0.044 -3.414 -13.351 1.00 0.00 40 PRO A N 7
ATOM 9837 C CA . PRO A 1 62 ? 0.669 -2.105 -13.603 1.00 0.00 40 PRO A CA 7
ATOM 9838 C C . PRO A 1 62 ? 0.383 -1.082 -12.495 1.00 0.00 40 PRO A C 7
ATOM 9839 O O . PRO A 1 62 ? 0.093 0.083 -12.773 1.00 0.00 40 PRO A O 7
ATOM 9850 N N . ILE A 1 63 ? 0.495 -1.512 -11.241 1.00 0.00 41 ILE A N 7
ATOM 9851 C CA . ILE A 1 63 ? 0.251 -0.628 -10.103 1.00 0.00 41 ILE A CA 7
ATOM 9852 C C . ILE A 1 63 ? 1.257 0.518 -10.072 1.00 0.00 41 ILE A C 7
ATOM 9853 O O . ILE A 1 63 ? 0.905 1.644 -9.737 1.00 0.00 41 ILE A O 7
ATOM 9869 N N . ALA A 1 64 ? 2.496 0.235 -10.453 1.00 0.00 42 ALA A N 7
ATOM 9870 C CA . ALA A 1 64 ? 3.554 1.243 -10.439 1.00 0.00 42 ALA A CA 7
ATOM 9871 C C . ALA A 1 64 ? 3.177 2.437 -11.312 1.00 0.00 42 ALA A C 7
ATOM 9872 O O . ALA A 1 64 ? 3.397 3.593 -10.935 1.00 0.00 42 ALA A O 7
ATOM 9879 N N . GLU A 1 65 ? 2.590 2.144 -12.465 1.00 0.00 43 GLU A N 7
ATOM 9880 C CA . GLU A 1 65 ? 2.110 3.173 -13.378 1.00 0.00 43 GLU A CA 7
ATOM 9881 C C . GLU A 1 65 ? 1.021 4.012 -12.710 1.00 0.00 43 GLU A C 7
ATOM 9882 O O . GLU A 1 65 ? 0.961 5.230 -12.870 1.00 0.00 43 GLU A O 7
ATOM 9894 N N . ILE A 1 66 ? 0.168 3.355 -11.941 1.00 0.00 44 ILE A N 7
ATOM 9895 C CA . ILE A 1 66 ? -0.933 4.040 -11.285 1.00 0.00 44 ILE A CA 7
ATOM 9896 C C . ILE A 1 66 ? -0.437 4.796 -10.052 1.00 0.00 44 ILE A C 7
ATOM 9897 O O . ILE A 1 66 ? -1.003 5.822 -9.676 1.00 0.00 44 ILE A O 7
ATOM 9913 N N . ILE A 1 67 ? 0.634 4.300 -9.436 1.00 0.00 45 ILE A N 7
ATOM 9914 C CA . ILE A 1 67 ? 1.211 4.947 -8.266 1.00 0.00 45 ILE A CA 7
ATOM 9915 C C . ILE A 1 67 ? 1.695 6.349 -8.612 1.00 0.00 45 ILE A C 7
ATOM 9916 O O . ILE A 1 67 ? 1.411 7.308 -7.892 1.00 0.00 45 ILE A O 7
ATOM 9932 N N . ARG A 1 68 ? 2.410 6.463 -9.726 1.00 0.00 46 ARG A N 7
ATOM 9933 C CA . ARG A 1 68 ? 2.927 7.747 -10.171 1.00 0.00 46 ARG A CA 7
ATOM 9934 C C . ARG A 1 68 ? 1.795 8.666 -10.622 1.00 0.00 46 ARG A C 7
ATOM 9935 O O . ARG A 1 68 ? 1.804 9.865 -10.338 1.00 0.00 46 ARG A O 7
ATOM 9956 N N . LYS A 1 69 ? 0.811 8.098 -11.303 1.00 0.00 47 LYS A N 7
ATOM 9957 C CA . LYS A 1 69 ? -0.365 8.857 -11.711 1.00 0.00 47 LYS A CA 7
ATOM 9958 C C . LYS A 1 69 ? -1.095 9.398 -10.489 1.00 0.00 47 LYS A C 7
ATOM 9959 O O . LYS A 1 69 ? -1.439 10.578 -10.431 1.00 0.00 47 LYS A O 7
ATOM 9978 N N . SER A 1 70 ? -1.302 8.536 -9.503 1.00 0.00 48 SER A N 7
ATOM 9979 C CA . SER A 1 70 ? -1.962 8.932 -8.273 1.00 0.00 48 SER A CA 7
ATOM 9980 C C . SER A 1 70 ? -1.072 9.863 -7.455 1.00 0.00 48 SER A C 7
ATOM 9981 O O . SER A 1 70 ? -1.546 10.579 -6.589 1.00 0.00 48 SER A O 7
ATOM 9989 N N . ASN A 1 71 ? 0.225 9.843 -7.729 1.00 0.00 49 ASN A N 7
ATOM 9990 C CA . ASN A 1 71 ? 1.154 10.742 -7.056 1.00 0.00 49 ASN A CA 7
ATOM 9991 C C . ASN A 1 71 ? 0.905 12.175 -7.513 1.00 0.00 49 ASN A C 7
ATOM 9992 O O . ASN A 1 71 ? 1.057 13.125 -6.749 1.00 0.00 49 ASN A O 7
ATOM 10003 N N . ALA A 1 72 ? 0.508 12.310 -8.767 1.00 0.00 50 ALA A N 7
ATOM 10004 C CA . ALA A 1 72 ? 0.133 13.606 -9.315 1.00 0.00 50 ALA A CA 7
ATOM 10005 C C . ALA A 1 72 ? -1.258 13.997 -8.826 1.00 0.00 50 ALA A C 7
ATOM 10006 O O . ALA A 1 72 ? -1.576 15.178 -8.685 1.00 0.00 50 ALA A O 7
ATOM 10013 N N . GLU A 1 73 ? -2.067 12.983 -8.548 1.00 0.00 51 GLU A N 7
ATOM 10014 C CA . GLU A 1 73 ? -3.423 13.182 -8.054 1.00 0.00 51 GLU A CA 7
ATOM 10015 C C . GLU A 1 73 ? -3.426 13.639 -6.600 1.00 0.00 51 GLU A C 7
ATOM 10016 O O . GLU A 1 73 ? -4.210 14.507 -6.214 1.00 0.00 51 GLU A O 7
ATOM 10028 N N . LEU A 1 74 ? -2.552 13.054 -5.795 1.00 0.00 52 LEU A N 7
ATOM 10029 C CA . LEU A 1 74 ? -2.610 13.242 -4.356 1.00 0.00 52 LEU A CA 7
ATOM 10030 C C . LEU A 1 74 ? -1.234 13.160 -3.707 1.00 0.00 52 LEU A C 7
ATOM 10031 O O . LEU A 1 74 ? -0.238 12.846 -4.359 1.00 0.00 52 LEU A O 7
ATOM 10047 N N . GLY A 1 75 ? -1.206 13.426 -2.410 1.00 0.00 53 GLY A N 7
ATOM 10048 C CA . GLY A 1 75 ? -0.007 13.242 -1.621 1.00 0.00 53 GLY A CA 7
ATOM 10049 C C . GLY A 1 75 ? -0.327 12.746 -0.220 1.00 0.00 53 GLY A C 7
ATOM 10050 O O . GLY A 1 75 ? 0.563 12.334 0.523 1.00 0.00 53 GLY A O 7
ATOM 10054 N N . ARG A 1 76 ? -1.608 12.784 0.135 1.00 0.00 54 ARG A N 7
ATOM 10055 C CA . ARG A 1 76 ? -2.050 12.402 1.473 1.00 0.00 54 ARG A CA 7
ATOM 10056 C C . ARG A 1 76 ? -3.150 11.338 1.411 1.00 0.00 54 ARG A C 7
ATOM 10057 O O . ARG A 1 76 ? -3.235 10.473 2.282 1.00 0.00 54 ARG A O 7
ATOM 10078 N N . LEU A 1 77 ? -3.995 11.410 0.390 1.00 0.00 55 LEU A N 7
ATOM 10079 C CA . LEU A 1 77 ? -5.094 10.455 0.252 1.00 0.00 55 LEU A CA 7
ATOM 10080 C C . LEU A 1 77 ? -4.615 9.158 -0.388 1.00 0.00 55 LEU A C 7
ATOM 10081 O O . LEU A 1 77 ? -3.489 9.073 -0.879 1.00 0.00 55 LEU A O 7
ATOM 10097 N N . GLY A 1 78 ? -5.475 8.150 -0.368 1.00 0.00 56 GLY A N 7
ATOM 10098 C CA . GLY A 1 78 ? -5.163 6.890 -1.003 1.00 0.00 56 GLY A CA 7
ATOM 10099 C C . GLY A 1 78 ? -6.057 6.618 -2.191 1.00 0.00 56 GLY A C 7
ATOM 10100 O O . GLY A 1 78 ? -7.225 6.253 -2.036 1.00 0.00 56 GLY A O 7
ATOM 10104 N N . TYR A 1 79 ? -5.505 6.802 -3.378 1.00 0.00 57 TYR A N 7
ATOM 10105 C CA . TYR A 1 79 ? -6.238 6.586 -4.616 1.00 0.00 57 TYR A CA 7
ATOM 10106 C C . TYR A 1 79 ? -6.296 5.098 -4.919 1.00 0.00 57 TYR A C 7
ATOM 10107 O O . TYR A 1 79 ? -5.290 4.401 -4.795 1.00 0.00 57 TYR A O 7
ATOM 10125 N N . SER A 1 80 ? -7.470 4.606 -5.292 1.00 0.00 58 SER A N 7
ATOM 10126 C CA . SER A 1 80 ? -7.619 3.202 -5.628 1.00 0.00 58 SER A CA 7
ATOM 10127 C C . SER A 1 80 ? -6.861 2.884 -6.912 1.00 0.00 58 SER A C 7
ATOM 10128 O O . SER A 1 80 ? -7.254 3.300 -8.001 1.00 0.00 58 SER A O 7
ATOM 10136 N N . VAL A 1 81 ? -5.770 2.147 -6.774 1.00 0.00 59 VAL A N 7
ATOM 10137 C CA . VAL A 1 81 ? -4.930 1.807 -7.908 1.00 0.00 59 VAL A CA 7
ATOM 10138 C C . VAL A 1 81 ? -5.282 0.430 -8.445 1.00 0.00 59 VAL A C 7
ATOM 10139 O O . VAL A 1 81 ? -5.135 0.157 -9.636 1.00 0.00 59 VAL A O 7
ATOM 10152 N N . TYR A 1 82 ? -5.755 -0.435 -7.560 1.00 0.00 60 TYR A N 7
ATOM 10153 C CA . TYR A 1 82 ? -6.135 -1.779 -7.945 1.00 0.00 60 TYR A CA 7
ATOM 10154 C C . TYR A 1 82 ? -7.414 -2.190 -7.231 1.00 0.00 60 TYR A C 7
ATOM 10155 O O . TYR A 1 82 ? -7.388 -2.546 -6.058 1.00 0.00 60 TYR A O 7
ATOM 10173 N N . GLU A 1 83 ? -8.533 -2.106 -7.925 1.00 0.00 61 GLU A N 7
ATOM 10174 C CA . GLU A 1 83 ? -9.790 -2.562 -7.365 1.00 0.00 61 GLU A CA 7
ATOM 10175 C C . GLU A 1 83 ? -10.118 -3.947 -7.901 1.00 0.00 61 GLU A C 7
ATOM 10176 O O . GLU A 1 83 ? -10.362 -4.134 -9.096 1.00 0.00 61 GLU A O 7
ATOM 10188 N N . ASP A 1 84 ? -10.093 -4.911 -7.004 1.00 0.00 62 ASP A N 7
ATOM 10189 C CA . ASP A 1 84 ? -10.334 -6.299 -7.336 1.00 0.00 62 ASP A CA 7
ATOM 10190 C C . ASP A 1 84 ? -11.683 -6.690 -6.768 1.00 0.00 62 ASP A C 7
ATOM 10191 O O . ASP A 1 84 ? -12.246 -5.947 -5.964 1.00 0.00 62 ASP A O 7
ATOM 10200 N N . ALA A 1 85 ? -12.203 -7.835 -7.167 1.00 0.00 63 ALA A N 7
ATOM 10201 C CA . ALA A 1 85 ? -13.479 -8.292 -6.652 1.00 0.00 63 ALA A CA 7
ATOM 10202 C C . ALA A 1 85 ? -13.356 -8.674 -5.181 1.00 0.00 63 ALA A C 7
ATOM 10203 O O . ALA A 1 85 ? -14.348 -8.734 -4.455 1.00 0.00 63 ALA A O 7
ATOM 10210 N N . GLN A 1 86 ? -12.129 -8.929 -4.750 1.00 0.00 64 GLN A N 7
ATOM 10211 C CA . GLN A 1 86 ? -11.861 -9.292 -3.370 1.00 0.00 64 GLN A CA 7
ATOM 10212 C C . GLN A 1 86 ? -11.462 -8.068 -2.542 1.00 0.00 64 GLN A C 7
ATOM 10213 O O . GLN A 1 86 ? -12.079 -7.768 -1.519 1.00 0.00 64 GLN A O 7
ATOM 10227 N N . TYR A 1 87 ? -10.428 -7.363 -2.990 1.00 0.00 65 TYR A N 7
ATOM 10228 C CA . TYR A 1 87 ? -9.851 -6.266 -2.214 1.00 0.00 65 TYR A CA 7
ATOM 10229 C C . TYR A 1 87 ? -9.572 -5.057 -3.105 1.00 0.00 65 TYR A C 7
ATOM 10230 O O . TYR A 1 87 ? -9.637 -5.150 -4.327 1.00 0.00 65 TYR A O 7
ATOM 10248 N N . ILE A 1 88 ? -9.263 -3.924 -2.484 1.00 0.00 66 ILE A N 7
ATOM 10249 C CA . ILE A 1 88 ? -8.974 -2.696 -3.214 1.00 0.00 66 ILE A CA 7
ATOM 10250 C C . ILE A 1 88 ? -7.683 -2.063 -2.705 1.00 0.00 66 ILE A C 7
ATOM 10251 O O . ILE A 1 88 ? -7.558 -1.764 -1.518 1.00 0.00 66 ILE A O 7
ATOM 10267 N N . GLY A 1 89 ? -6.742 -1.850 -3.606 1.00 0.00 67 GLY A N 7
ATOM 10268 C CA . GLY A 1 89 ? -5.478 -1.242 -3.242 1.00 0.00 67 GLY A CA 7
ATOM 10269 C C . GLY A 1 89 ? -5.490 0.260 -3.440 1.00 0.00 67 GLY A C 7
ATOM 10270 O O . GLY A 1 89 ? -6.053 0.756 -4.413 1.00 0.00 67 GLY A O 7
ATOM 10274 N N . HIS A 1 90 ? -4.875 0.981 -2.514 1.00 0.00 68 HIS A N 7
ATOM 10275 C CA . HIS A 1 90 ? -4.837 2.442 -2.560 1.00 0.00 68 HIS A CA 7
ATOM 10276 C C . HIS A 1 90 ? -3.396 2.930 -2.442 1.00 0.00 68 HIS A C 7
ATOM 10277 O O . HIS A 1 90 ? -2.675 2.511 -1.541 1.00 0.00 68 HIS A O 7
ATOM 10292 N N . ALA A 1 91 ? -2.978 3.817 -3.341 1.00 0.00 69 ALA A N 7
ATOM 10293 C CA . ALA A 1 91 ? -1.612 4.337 -3.315 1.00 0.00 69 ALA A CA 7
ATOM 10294 C C . ALA A 1 91 ? -1.481 5.525 -2.375 1.00 0.00 69 ALA A C 7
ATOM 10295 O O . ALA A 1 91 ? -2.172 6.533 -2.533 1.00 0.00 69 ALA A O 7
ATOM 10302 N N . PHE A 1 92 ? -0.563 5.414 -1.431 1.00 0.00 70 PHE A N 7
ATOM 10303 C CA . PHE A 1 92 ? -0.267 6.497 -0.512 1.00 0.00 70 PHE A CA 7
ATOM 10304 C C . PHE A 1 92 ? 1.160 6.983 -0.711 1.00 0.00 70 PHE A C 7
ATOM 10305 O O . PHE A 1 92 ? 2.064 6.188 -0.974 1.00 0.00 70 PHE A O 7
ATOM 10322 N N . LYS A 1 93 ? 1.346 8.286 -0.621 1.00 0.00 71 LYS A N 7
ATOM 10323 C CA . LYS A 1 93 ? 2.679 8.867 -0.671 1.00 0.00 71 LYS A CA 7
ATOM 10324 C C . LYS A 1 93 ? 3.334 8.793 0.700 1.00 0.00 71 LYS A C 7
ATOM 10325 O O . LYS A 1 93 ? 2.769 9.257 1.692 1.00 0.00 71 LYS A O 7
ATOM 10344 N N . LYS A 1 94 ? 4.513 8.199 0.750 1.00 0.00 72 LYS A N 7
ATOM 10345 C CA . LYS A 1 94 ? 5.245 8.047 1.998 1.00 0.00 72 LYS A CA 7
ATOM 10346 C C . LYS A 1 94 ? 6.572 8.786 1.911 1.00 0.00 72 LYS A C 7
ATOM 10347 O O . LYS A 1 94 ? 6.900 9.359 0.870 1.00 0.00 72 LYS A O 7
ATOM 10366 N N . ALA A 1 95 ? 7.341 8.758 2.991 1.00 0.00 73 ALA A N 7
ATOM 10367 C CA . ALA A 1 95 ? 8.633 9.430 3.025 1.00 0.00 73 ALA A CA 7
ATOM 10368 C C . ALA A 1 95 ? 9.623 8.753 2.083 1.00 0.00 73 ALA A C 7
ATOM 10369 O O . ALA A 1 95 ? 10.217 7.724 2.419 1.00 0.00 73 ALA A O 7
ATOM 10376 N N . GLY A 1 96 ? 9.766 9.321 0.889 1.00 0.00 74 GLY A N 7
ATOM 10377 C CA . GLY A 1 96 ? 10.669 8.772 -0.107 1.00 0.00 74 GLY A CA 7
ATOM 10378 C C . GLY A 1 96 ? 10.204 7.431 -0.640 1.00 0.00 74 GLY A C 7
ATOM 10379 O O . GLY A 1 96 ? 10.967 6.715 -1.287 1.00 0.00 74 GLY A O 7
ATOM 10383 N N . HIS A 1 97 ? 8.951 7.088 -0.367 1.00 0.00 75 HIS A N 7
ATOM 10384 C CA . HIS A 1 97 ? 8.408 5.793 -0.750 1.00 0.00 75 HIS A CA 7
ATOM 10385 C C . HIS A 1 97 ? 6.955 5.927 -1.186 1.00 0.00 75 HIS A C 7
ATOM 10386 O O . HIS A 1 97 ? 6.342 6.983 -1.027 1.00 0.00 75 HIS A O 7
ATOM 10401 N N . PHE A 1 98 ? 6.409 4.852 -1.729 1.00 0.00 76 PHE A N 7
ATOM 10402 C CA . PHE A 1 98 ? 5.016 4.814 -2.140 1.00 0.00 76 PHE A CA 7
ATOM 10403 C C . PHE A 1 98 ? 4.397 3.493 -1.707 1.00 0.00 76 PHE A C 7
ATOM 10404 O O . PHE A 1 98 ? 4.810 2.440 -2.168 1.00 0.00 76 PHE A O 7
ATOM 10421 N N . ILE A 1 99 ? 3.415 3.535 -0.829 1.00 0.00 77 ILE A N 7
ATOM 10422 C CA . ILE A 1 99 ? 2.848 2.300 -0.306 1.00 0.00 77 ILE A CA 7
ATOM 10423 C C . ILE A 1 99 ? 1.386 2.151 -0.700 1.00 0.00 77 ILE A C 7
ATOM 10424 O O . ILE A 1 99 ? 0.601 3.091 -0.596 1.00 0.00 77 ILE A O 7
ATOM 10440 N N . VAL A 1 100 ? 1.042 0.965 -1.173 1.00 0.00 78 VAL A N 7
ATOM 10441 C CA . VAL A 1 100 ? -0.317 0.661 -1.583 1.00 0.00 78 VAL A CA 7
ATOM 10442 C C . VAL A 1 100 ? -1.005 -0.210 -0.541 1.00 0.00 78 VAL A C 7
ATOM 10443 O O . VAL A 1 100 ? -0.636 -1.367 -0.348 1.00 0.00 78 VAL A O 7
ATOM 10456 N N . TYR A 1 101 ? -1.991 0.352 0.140 1.00 0.00 79 TYR A N 7
ATOM 10457 C CA . TYR A 1 101 ? -2.730 -0.380 1.153 1.00 0.00 79 TYR A CA 7
ATOM 10458 C C . TYR A 1 101 ? -3.960 -1.048 0.551 1.00 0.00 79 TYR A C 7
ATOM 10459 O O . TYR A 1 101 ? -4.789 -0.392 -0.082 1.00 0.00 79 TYR A O 7
ATOM 10477 N N . PHE A 1 102 ? -4.061 -2.353 0.747 1.00 0.00 80 PHE A N 7
ATOM 10478 C CA . PHE A 1 102 ? -5.160 -3.133 0.214 1.00 0.00 80 PHE A CA 7
ATOM 10479 C C . PHE A 1 102 ? -6.234 -3.348 1.269 1.00 0.00 80 PHE A C 7
ATOM 10480 O O . PHE A 1 102 ? -5.997 -3.988 2.293 1.00 0.00 80 PHE A O 7
ATOM 10497 N N . THR A 1 103 ? -7.407 -2.809 1.008 1.00 0.00 81 THR A N 7
ATOM 10498 C CA . THR A 1 103 ? -8.528 -2.924 1.921 1.00 0.00 81 THR A CA 7
ATOM 10499 C C . THR A 1 103 ? -9.560 -3.909 1.378 1.00 0.00 81 THR A C 7
ATOM 10500 O O . THR A 1 103 ? -9.765 -3.977 0.169 1.00 0.00 81 THR A O 7
ATOM 10511 N N . PRO A 1 104 ? -10.218 -4.680 2.258 1.00 0.00 82 PRO A N 7
ATOM 10512 C CA . PRO A 1 104 ? -11.261 -5.640 1.860 1.00 0.00 82 PRO A CA 7
ATOM 10513 C C . PRO A 1 104 ? -12.546 -4.957 1.382 1.00 0.00 82 PRO A C 7
ATOM 10514 O O . PRO A 1 104 ? -13.604 -5.093 1.999 1.00 0.00 82 PRO A O 7
ATOM 10525 N N . LYS A 1 105 ? -12.421 -4.220 0.280 1.00 0.00 83 LYS A N 7
ATOM 10526 C CA . LYS A 1 105 ? -13.539 -3.526 -0.366 1.00 0.00 83 LYS A CA 7
ATOM 10527 C C . LYS A 1 105 ? -14.385 -2.679 0.590 1.00 0.00 83 LYS A C 7
ATOM 10528 O O . LYS A 1 105 ? -15.569 -2.463 0.337 1.00 0.00 83 LYS A O 7
ATOM 10547 N N . ASN A 1 106 ? -13.787 -2.154 1.654 1.00 0.00 84 ASN A N 7
ATOM 10548 C CA . ASN A 1 106 ? -14.505 -1.215 2.516 1.00 0.00 84 ASN A CA 7
ATOM 10549 C C . ASN A 1 106 ? -14.370 0.203 1.965 1.00 0.00 84 ASN A C 7
ATOM 10550 O O . ASN A 1 106 ? -14.066 1.149 2.689 1.00 0.00 84 ASN A O 7
ATOM 10561 N N . LYS A 1 107 ? -14.633 0.332 0.670 1.00 0.00 85 LYS A N 7
ATOM 10562 C CA . LYS A 1 107 ? -14.518 1.602 -0.031 1.00 0.00 85 LYS A CA 7
ATOM 10563 C C . LYS A 1 107 ? -15.576 2.578 0.478 1.00 0.00 85 LYS A C 7
ATOM 10564 O O . LYS A 1 107 ? -15.337 3.779 0.575 1.00 0.00 85 LYS A O 7
ATOM 10583 N N . ASN A 1 108 ? -16.741 2.045 0.814 1.00 0.00 86 ASN A N 7
ATOM 10584 C CA . ASN A 1 108 ? -17.804 2.839 1.407 1.00 0.00 86 ASN A CA 7
ATOM 10585 C C . ASN A 1 108 ? -18.630 1.984 2.360 1.00 0.00 86 ASN A C 7
ATOM 10586 O O . ASN A 1 108 ? -18.950 0.838 2.055 1.00 0.00 86 ASN A O 7
ATOM 10597 N N . ARG A 1 109 ? -18.943 2.533 3.524 1.00 0.00 87 ARG A N 7
ATOM 10598 C CA . ARG A 1 109 ? -19.817 1.863 4.480 1.00 0.00 87 ARG A CA 7
ATOM 10599 C C . ARG A 1 109 ? -20.858 2.857 4.967 1.00 0.00 87 ARG A C 7
ATOM 10600 O O . ARG A 1 109 ? -22.044 2.746 4.666 1.00 0.00 87 ARG A O 7
ATOM 10621 N N . GLU A 1 110 ? -20.379 3.836 5.715 1.00 0.00 88 GLU A N 7
ATOM 10622 C CA . GLU A 1 110 ? -21.194 4.945 6.175 1.00 0.00 88 GLU A CA 7
ATOM 10623 C C . GLU A 1 110 ? -20.366 6.220 6.016 1.00 0.00 88 GLU A C 7
ATOM 10624 O O . GLU A 1 110 ? -19.587 6.329 5.065 1.00 0.00 88 GLU A O 7
ATOM 10636 N N . GLY A 1 111 ? -20.498 7.158 6.946 1.00 0.00 89 GLY A N 7
ATOM 10637 C CA . GLY A 1 111 ? -19.711 8.380 6.893 1.00 0.00 89 GLY A CA 7
ATOM 10638 C C . GLY A 1 111 ? -18.260 8.166 7.299 1.00 0.00 89 GLY A C 7
ATOM 10639 O O . GLY A 1 111 ? -17.726 8.892 8.134 1.00 0.00 89 GLY A O 7
ATOM 10643 N N . VAL A 1 112 ? -17.626 7.170 6.700 1.00 0.00 90 VAL A N 7
ATOM 10644 C CA . VAL A 1 112 ? -16.222 6.872 6.956 1.00 0.00 90 VAL A CA 7
ATOM 10645 C C . VAL A 1 112 ? -15.396 7.165 5.714 1.00 0.00 90 VAL A C 7
ATOM 10646 O O . VAL A 1 112 ? -14.293 6.643 5.533 1.00 0.00 90 VAL A O 7
ATOM 10659 N N . VAL A 1 113 ? -15.963 7.994 4.854 1.00 0.00 91 VAL A N 7
ATOM 10660 C CA . VAL A 1 113 ? -15.281 8.471 3.666 1.00 0.00 91 VAL A CA 7
ATOM 10661 C C . VAL A 1 113 ? -14.425 9.683 4.023 1.00 0.00 91 VAL A C 7
ATOM 10662 O O . VAL A 1 113 ? -14.612 10.268 5.091 1.00 0.00 91 VAL A O 7
ATOM 10675 N N . PRO A 1 114 ? -13.466 10.052 3.154 1.00 0.00 92 PRO A N 7
ATOM 10676 C CA . PRO A 1 114 ? -12.581 11.202 3.363 1.00 0.00 92 PRO A CA 7
ATOM 10677 C C . PRO A 1 114 ? -13.313 12.431 3.898 1.00 0.00 92 PRO A C 7
ATOM 10678 O O . PRO A 1 114 ? -14.204 12.972 3.240 1.00 0.00 92 PRO A O 7
ATOM 10689 N N . PRO A 1 115 ? -12.959 12.868 5.117 1.00 0.00 93 PRO A N 7
ATOM 10690 C CA . PRO A 1 115 ? -13.565 14.041 5.744 1.00 0.00 93 PRO A CA 7
ATOM 10691 C C . PRO A 1 115 ? -13.215 15.320 4.996 1.00 0.00 93 PRO A C 7
ATOM 10692 O O . PRO A 1 115 ? -12.069 15.772 5.016 1.00 0.00 93 PRO A O 7
ATOM 10703 N N . VAL A 1 116 ? -14.205 15.884 4.318 1.00 0.00 94 VAL A N 7
ATOM 10704 C CA . VAL A 1 116 ? -13.997 17.091 3.537 1.00 0.00 94 VAL A CA 7
ATOM 10705 C C . VAL A 1 116 ? -13.722 18.283 4.453 1.00 0.00 94 VAL A C 7
ATOM 10706 O O . VAL A 1 116 ? -14.515 18.607 5.340 1.00 0.00 94 VAL A O 7
ATOM 10719 N N . GLY A 1 117 ? -12.571 18.899 4.256 1.00 0.00 95 GLY A N 7
ATOM 10720 C CA . GLY A 1 117 ? -12.171 20.021 5.076 1.00 0.00 95 GLY A CA 7
ATOM 10721 C C . GLY A 1 117 ? -10.744 20.416 4.791 1.00 0.00 95 GLY A C 7
ATOM 10722 O O . GLY A 1 117 ? -10.489 21.255 3.927 1.00 0.00 95 GLY A O 7
ATOM 10726 N N . ILE A 1 118 ? -9.812 19.808 5.508 1.00 0.00 96 ILE A N 7
ATOM 10727 C CA . ILE A 1 118 ? -8.396 20.003 5.241 1.00 0.00 96 ILE A CA 7
ATOM 10728 C C . ILE A 1 118 ? -7.910 18.942 4.262 1.00 0.00 96 ILE A C 7
ATOM 10729 O O . ILE A 1 118 ? -7.800 17.769 4.622 1.00 0.00 96 ILE A O 7
ATOM 10745 N N . THR A 1 119 ? -7.647 19.362 3.025 1.00 0.00 97 THR A N 7
ATOM 10746 C CA . THR A 1 119 ? -7.214 18.454 1.962 1.00 0.00 97 THR A CA 7
ATOM 10747 C C . THR A 1 119 ? -8.337 17.480 1.581 1.00 0.00 97 THR A C 7
ATOM 10748 O O . THR A 1 119 ? -8.647 16.548 2.326 1.00 0.00 97 THR A O 7
ATOM 10759 N N . ASN A 1 120 ? -8.944 17.702 0.424 1.00 0.00 98 ASN A N 7
ATOM 10760 C CA . ASN A 1 120 ? -10.051 16.864 -0.026 1.00 0.00 98 ASN A CA 7
ATOM 10761 C C . ASN A 1 120 ? -9.766 16.258 -1.398 1.00 0.00 98 ASN A C 7
ATOM 10762 O O . ASN A 1 120 ? -8.819 15.453 -1.504 1.00 0.00 98 ASN A O 7
ATOM 10774 N N . MET A 1 23 ? -18.064 11.309 -4.966 1.00 0.00 1 MET A N 8
ATOM 10775 C CA . MET A 1 23 ? -17.421 10.290 -4.104 1.00 0.00 1 MET A CA 8
ATOM 10776 C C . MET A 1 23 ? -15.925 10.543 -3.972 1.00 0.00 1 MET A C 8
ATOM 10777 O O . MET A 1 23 ? -15.452 10.905 -2.892 1.00 0.00 1 MET A O 8
ATOM 10791 N N . LYS A 1 24 ? -15.198 10.365 -5.078 1.00 0.00 2 LYS A N 8
ATOM 10792 C CA . LYS A 1 24 ? -13.737 10.431 -5.091 1.00 0.00 2 LYS A CA 8
ATOM 10793 C C . LYS A 1 24 ? -13.149 9.273 -4.289 1.00 0.00 2 LYS A C 8
ATOM 10794 O O . LYS A 1 24 ? -13.248 9.223 -3.063 1.00 0.00 2 LYS A O 8
ATOM 10813 N N . SER A 1 25 ? -12.531 8.344 -5.002 1.00 0.00 3 SER A N 8
ATOM 10814 C CA . SER A 1 25 ? -12.013 7.123 -4.404 1.00 0.00 3 SER A CA 8
ATOM 10815 C C . SER A 1 25 ? -10.631 7.340 -3.777 1.00 0.00 3 SER A C 8
ATOM 10816 O O . SER A 1 25 ? -9.844 6.401 -3.640 1.00 0.00 3 SER A O 8
ATOM 10824 N N . SER A 1 26 ? -10.353 8.580 -3.395 1.00 0.00 4 SER A N 8
ATOM 10825 C CA . SER A 1 26 ? -9.124 8.915 -2.694 1.00 0.00 4 SER A CA 8
ATOM 10826 C C . SER A 1 26 ? -9.415 9.083 -1.207 1.00 0.00 4 SER A C 8
ATOM 10827 O O . SER A 1 26 ? -9.953 10.100 -0.782 1.00 0.00 4 SER A O 8
ATOM 10835 N N . ILE A 1 27 ? -9.058 8.076 -0.431 1.00 0.00 5 ILE A N 8
ATOM 10836 C CA . ILE A 1 27 ? -9.451 8.001 0.972 1.00 0.00 5 ILE A CA 8
ATOM 10837 C C . ILE A 1 27 ? -8.263 8.320 1.873 1.00 0.00 5 ILE A C 8
ATOM 10838 O O . ILE A 1 27 ? -7.138 7.940 1.560 1.00 0.00 5 ILE A O 8
ATOM 10854 N N . PRO A 1 28 ? -8.480 9.037 2.990 1.00 0.00 6 PRO A N 8
ATOM 10855 C CA . PRO A 1 28 ? -7.410 9.336 3.942 1.00 0.00 6 PRO A CA 8
ATOM 10856 C C . PRO A 1 28 ? -6.852 8.076 4.594 1.00 0.00 6 PRO A C 8
ATOM 10857 O O . PRO A 1 28 ? -7.573 7.091 4.796 1.00 0.00 6 PRO A O 8
ATOM 10868 N N . ILE A 1 29 ? -5.575 8.116 4.945 1.00 0.00 7 ILE A N 8
ATOM 10869 C CA . ILE A 1 29 ? -4.892 6.940 5.466 1.00 0.00 7 ILE A CA 8
ATOM 10870 C C . ILE A 1 29 ? -5.402 6.590 6.862 1.00 0.00 7 ILE A C 8
ATOM 10871 O O . ILE A 1 29 ? -5.365 5.432 7.269 1.00 0.00 7 ILE A O 8
ATOM 10887 N N . THR A 1 30 ? -5.926 7.584 7.570 1.00 0.00 8 THR A N 8
ATOM 10888 C CA . THR A 1 30 ? -6.459 7.372 8.910 1.00 0.00 8 THR A CA 8
ATOM 10889 C C . THR A 1 30 ? -7.602 6.347 8.893 1.00 0.00 8 THR A C 8
ATOM 10890 O O . THR A 1 30 ? -7.891 5.705 9.903 1.00 0.00 8 THR A O 8
ATOM 10901 N N . GLU A 1 31 ? -8.231 6.186 7.732 1.00 0.00 9 GLU A N 8
ATOM 10902 C CA . GLU A 1 31 ? -9.304 5.216 7.562 1.00 0.00 9 GLU A CA 8
ATOM 10903 C C . GLU A 1 31 ? -8.761 3.927 6.946 1.00 0.00 9 GLU A C 8
ATOM 10904 O O . GLU A 1 31 ? -9.008 2.822 7.441 1.00 0.00 9 GLU A O 8
ATOM 10916 N N . VAL A 1 32 ? -8.000 4.086 5.871 1.00 0.00 10 VAL A N 8
ATOM 10917 C CA . VAL A 1 32 ? -7.517 2.956 5.090 1.00 0.00 10 VAL A CA 8
ATOM 10918 C C . VAL A 1 32 ? -6.496 2.123 5.856 1.00 0.00 10 VAL A C 8
ATOM 10919 O O . VAL A 1 32 ? -6.511 0.901 5.772 1.00 0.00 10 VAL A O 8
ATOM 10932 N N . LEU A 1 33 ? -5.625 2.784 6.610 1.00 0.00 11 LEU A N 8
ATOM 10933 C CA . LEU A 1 33 ? -4.566 2.104 7.350 1.00 0.00 11 LEU A CA 8
ATOM 10934 C C . LEU A 1 33 ? -5.114 0.976 8.244 1.00 0.00 11 LEU A C 8
ATOM 10935 O O . LEU A 1 33 ? -4.747 -0.186 8.057 1.00 0.00 11 LEU A O 8
ATOM 10951 N N . PRO A 1 34 ? -5.986 1.282 9.228 1.00 0.00 12 PRO A N 8
ATOM 10952 C CA . PRO A 1 34 ? -6.556 0.255 10.103 1.00 0.00 12 PRO A CA 8
ATOM 10953 C C . PRO A 1 34 ? -7.454 -0.730 9.357 1.00 0.00 12 PRO A C 8
ATOM 10954 O O . PRO A 1 34 ? -7.494 -1.913 9.689 1.00 0.00 12 PRO A O 8
ATOM 10965 N N . ARG A 1 35 ? -8.156 -0.251 8.333 1.00 0.00 13 ARG A N 8
ATOM 10966 C CA . ARG A 1 35 ? -9.086 -1.094 7.594 1.00 0.00 13 ARG A CA 8
ATOM 10967 C C . ARG A 1 35 ? -8.406 -1.812 6.428 1.00 0.00 13 ARG A C 8
ATOM 10968 O O . ARG A 1 35 ? -9.075 -2.352 5.548 1.00 0.00 13 ARG A O 8
ATOM 10989 N N . ALA A 1 36 ? -7.082 -1.817 6.423 1.00 0.00 14 ALA A N 8
ATOM 10990 C CA . ALA A 1 36 ? -6.333 -2.498 5.379 1.00 0.00 14 ALA A CA 8
ATOM 10991 C C . ALA A 1 36 ? -5.995 -3.921 5.800 1.00 0.00 14 ALA A C 8
ATOM 10992 O O . ALA A 1 36 ? -5.801 -4.200 6.984 1.00 0.00 14 ALA A O 8
ATOM 10999 N N . VAL A 1 37 ? -5.933 -4.814 4.825 1.00 0.00 15 VAL A N 8
ATOM 11000 C CA . VAL A 1 37 ? -5.605 -6.210 5.076 1.00 0.00 15 VAL A CA 8
ATOM 11001 C C . VAL A 1 37 ? -4.323 -6.601 4.346 1.00 0.00 15 VAL A C 8
ATOM 11002 O O . VAL A 1 37 ? -3.886 -7.753 4.396 1.00 0.00 15 VAL A O 8
ATOM 11015 N N . GLY A 1 38 ? -3.733 -5.634 3.661 1.00 0.00 16 GLY A N 8
ATOM 11016 C CA . GLY A 1 38 ? -2.490 -5.861 2.957 1.00 0.00 16 GLY A CA 8
ATOM 11017 C C . GLY A 1 38 ? -1.841 -4.556 2.560 1.00 0.00 16 GLY A C 8
ATOM 11018 O O . GLY A 1 38 ? -2.488 -3.510 2.590 1.00 0.00 16 GLY A O 8
ATOM 11022 N N . SER A 1 39 ? -0.575 -4.606 2.189 1.00 0.00 17 SER A N 8
ATOM 11023 C CA . SER A 1 39 ? 0.141 -3.411 1.784 1.00 0.00 17 SER A CA 8
ATOM 11024 C C . SER A 1 39 ? 1.317 -3.756 0.877 1.00 0.00 17 SER A C 8
ATOM 11025 O O . SER A 1 39 ? 1.934 -4.816 1.010 1.00 0.00 17 SER A O 8
ATOM 11033 N N . LEU A 1 40 ? 1.596 -2.865 -0.058 1.00 0.00 18 LEU A N 8
ATOM 11034 C CA . LEU A 1 40 ? 2.751 -2.993 -0.922 1.00 0.00 18 LEU A CA 8
ATOM 11035 C C . LEU A 1 40 ? 3.651 -1.778 -0.776 1.00 0.00 18 LEU A C 8
ATOM 11036 O O . LEU A 1 40 ? 3.250 -0.658 -1.094 1.00 0.00 18 LEU A O 8
ATOM 11052 N N . THR A 1 41 ? 4.853 -2.000 -0.289 1.00 0.00 19 THR A N 8
ATOM 11053 C CA . THR A 1 41 ? 5.801 -0.921 -0.091 1.00 0.00 19 THR A CA 8
ATOM 11054 C C . THR A 1 41 ? 6.694 -0.776 -1.314 1.00 0.00 19 THR A C 8
ATOM 11055 O O . THR A 1 41 ? 7.491 -1.661 -1.622 1.00 0.00 19 THR A O 8
ATOM 11066 N N . PHE A 1 42 ? 6.531 0.327 -2.016 1.00 0.00 20 PHE A N 8
ATOM 11067 C CA . PHE A 1 42 ? 7.322 0.622 -3.196 1.00 0.00 20 PHE A CA 8
ATOM 11068 C C . PHE A 1 42 ? 8.314 1.741 -2.908 1.00 0.00 20 PHE A C 8
ATOM 11069 O O . PHE A 1 42 ? 8.117 2.557 -2.001 1.00 0.00 20 PHE A O 8
ATOM 11086 N N . ASP A 1 43 ? 9.383 1.765 -3.674 1.00 0.00 21 ASP A N 8
ATOM 11087 C CA . ASP A 1 43 ? 10.374 2.817 -3.574 1.00 0.00 21 ASP A CA 8
ATOM 11088 C C . ASP A 1 43 ? 9.962 3.996 -4.452 1.00 0.00 21 ASP A C 8
ATOM 11089 O O . ASP A 1 43 ? 9.023 3.885 -5.237 1.00 0.00 21 ASP A O 8
ATOM 11098 N N . GLU A 1 44 ? 10.654 5.120 -4.318 1.00 0.00 22 GLU A N 8
ATOM 11099 C CA . GLU A 1 44 ? 10.357 6.299 -5.115 1.00 0.00 22 GLU A CA 8
ATOM 11100 C C . GLU A 1 44 ? 10.692 6.053 -6.585 1.00 0.00 22 GLU A C 8
ATOM 11101 O O . GLU A 1 44 ? 10.219 6.767 -7.470 1.00 0.00 22 GLU A O 8
ATOM 11113 N N . ASN A 1 45 ? 11.502 5.028 -6.838 1.00 0.00 23 ASN A N 8
ATOM 11114 C CA . ASN A 1 45 ? 11.789 4.587 -8.193 1.00 0.00 23 ASN A CA 8
ATOM 11115 C C . ASN A 1 45 ? 10.716 3.609 -8.667 1.00 0.00 23 ASN A C 8
ATOM 11116 O O . ASN A 1 45 ? 10.833 3.015 -9.738 1.00 0.00 23 ASN A O 8
ATOM 11127 N N . TYR A 1 46 ? 9.672 3.457 -7.847 1.00 0.00 24 TYR A N 8
ATOM 11128 C CA . TYR A 1 46 ? 8.538 2.574 -8.137 1.00 0.00 24 TYR A CA 8
ATOM 11129 C C . TYR A 1 46 ? 8.969 1.109 -8.133 1.00 0.00 24 TYR A C 8
ATOM 11130 O O . TYR A 1 46 ? 8.361 0.260 -8.786 1.00 0.00 24 TYR A O 8
ATOM 11148 N N . ASN A 1 47 ? 10.005 0.822 -7.357 1.00 0.00 25 ASN A N 8
ATOM 11149 C CA . ASN A 1 47 ? 10.500 -0.540 -7.200 1.00 0.00 25 ASN A CA 8
ATOM 11150 C C . ASN A 1 47 ? 9.853 -1.188 -5.984 1.00 0.00 25 ASN A C 8
ATOM 11151 O O . ASN A 1 47 ? 9.765 -0.570 -4.925 1.00 0.00 25 ASN A O 8
ATOM 11162 N N . LEU A 1 48 ? 9.388 -2.420 -6.138 1.00 0.00 26 LEU A N 8
ATOM 11163 C CA . LEU A 1 48 ? 8.791 -3.151 -5.033 1.00 0.00 26 LEU A CA 8
ATOM 11164 C C . LEU A 1 48 ? 9.833 -3.449 -3.960 1.00 0.00 26 LEU A C 8
ATOM 11165 O O . LEU A 1 48 ? 10.864 -4.064 -4.234 1.00 0.00 26 LEU A O 8
ATOM 11181 N N . LEU A 1 49 ? 9.565 -2.993 -2.748 1.00 0.00 27 LEU A N 8
ATOM 11182 C CA . LEU A 1 49 ? 10.464 -3.217 -1.631 1.00 0.00 27 LEU A CA 8
ATOM 11183 C C . LEU A 1 49 ? 9.911 -4.300 -0.712 1.00 0.00 27 LEU A C 8
ATOM 11184 O O . LEU A 1 49 ? 10.565 -5.310 -0.457 1.00 0.00 27 LEU A O 8
ATOM 11200 N N . ASP A 1 50 ? 8.691 -4.091 -0.237 1.00 0.00 28 ASP A N 8
ATOM 11201 C CA . ASP A 1 50 ? 8.088 -4.989 0.741 1.00 0.00 28 ASP A CA 8
ATOM 11202 C C . ASP A 1 50 ? 6.671 -5.371 0.340 1.00 0.00 28 ASP A C 8
ATOM 11203 O O . ASP A 1 50 ? 5.958 -4.582 -0.280 1.00 0.00 28 ASP A O 8
ATOM 11212 N N . THR A 1 51 ? 6.278 -6.588 0.682 1.00 0.00 29 THR A N 8
ATOM 11213 C CA . THR A 1 51 ? 4.936 -7.066 0.418 1.00 0.00 29 THR A CA 8
ATOM 11214 C C . THR A 1 51 ? 4.332 -7.657 1.696 1.00 0.00 29 THR A C 8
ATOM 11215 O O . THR A 1 51 ? 4.838 -8.644 2.230 1.00 0.00 29 THR A O 8
ATOM 11226 N N . SER A 1 52 ? 3.260 -7.047 2.187 1.00 0.00 30 SER A N 8
ATOM 11227 C CA . SER A 1 52 ? 2.650 -7.477 3.439 1.00 0.00 30 SER A CA 8
ATOM 11228 C C . SER A 1 52 ? 1.162 -7.763 3.260 1.00 0.00 30 SER A C 8
ATOM 11229 O O . SER A 1 52 ? 0.500 -7.164 2.408 1.00 0.00 30 SER A O 8
ATOM 11237 N N . GLY A 1 53 ? 0.645 -8.689 4.059 1.00 0.00 31 GLY A N 8
ATOM 11238 C CA . GLY A 1 53 ? -0.774 -8.978 4.058 1.00 0.00 31 GLY A CA 8
ATOM 11239 C C . GLY A 1 53 ? -1.233 -9.683 2.798 1.00 0.00 31 GLY A C 8
ATOM 11240 O O . GLY A 1 53 ? -0.477 -10.433 2.181 1.00 0.00 31 GLY A O 8
ATOM 11244 N N . VAL A 1 54 ? -2.472 -9.417 2.406 1.00 0.00 32 VAL A N 8
ATOM 11245 C CA . VAL A 1 54 ? -3.070 -10.056 1.238 1.00 0.00 32 VAL A CA 8
ATOM 11246 C C . VAL A 1 54 ? -2.347 -9.660 -0.050 1.00 0.00 32 VAL A C 8
ATOM 11247 O O . VAL A 1 54 ? -2.445 -10.343 -1.069 1.00 0.00 32 VAL A O 8
ATOM 11260 N N . ALA A 1 55 ? -1.589 -8.573 0.008 1.00 0.00 33 ALA A N 8
ATOM 11261 C CA . ALA A 1 55 ? -0.857 -8.084 -1.155 1.00 0.00 33 ALA A CA 8
ATOM 11262 C C . ALA A 1 55 ? 0.150 -9.119 -1.655 1.00 0.00 33 ALA A C 8
ATOM 11263 O O . ALA A 1 55 ? 0.655 -9.025 -2.774 1.00 0.00 33 ALA A O 8
ATOM 11270 N N . LYS A 1 56 ? 0.437 -10.110 -0.817 1.00 0.00 34 LYS A N 8
ATOM 11271 C CA . LYS A 1 56 ? 1.355 -11.178 -1.172 1.00 0.00 34 LYS A CA 8
ATOM 11272 C C . LYS A 1 56 ? 0.730 -12.109 -2.204 1.00 0.00 34 LYS A C 8
ATOM 11273 O O . LYS A 1 56 ? 1.384 -12.508 -3.168 1.00 0.00 34 LYS A O 8
ATOM 11292 N N . VAL A 1 57 ? -0.543 -12.436 -2.015 1.00 0.00 35 VAL A N 8
ATOM 11293 C CA . VAL A 1 57 ? -1.232 -13.357 -2.913 1.00 0.00 35 VAL A CA 8
ATOM 11294 C C . VAL A 1 57 ? -1.851 -12.611 -4.092 1.00 0.00 35 VAL A C 8
ATOM 11295 O O . VAL A 1 57 ? -2.198 -13.213 -5.107 1.00 0.00 35 VAL A O 8
ATOM 11308 N N . ILE A 1 58 ? -1.991 -11.300 -3.950 1.00 0.00 36 ILE A N 8
ATOM 11309 C CA . ILE A 1 58 ? -2.471 -10.461 -5.036 1.00 0.00 36 ILE A CA 8
ATOM 11310 C C . ILE A 1 58 ? -1.369 -10.258 -6.076 1.00 0.00 36 ILE A C 8
ATOM 11311 O O . ILE A 1 58 ? -0.205 -10.037 -5.726 1.00 0.00 36 ILE A O 8
ATOM 11327 N N . GLU A 1 59 ? -1.743 -10.358 -7.347 1.00 0.00 37 GLU A N 8
ATOM 11328 C CA . GLU A 1 59 ? -0.796 -10.224 -8.446 1.00 0.00 37 GLU A CA 8
ATOM 11329 C C . GLU A 1 59 ? -0.308 -8.788 -8.589 1.00 0.00 37 GLU A C 8
ATOM 11330 O O . GLU A 1 59 ? -1.045 -7.836 -8.324 1.00 0.00 37 GLU A O 8
ATOM 11342 N N . LYS A 1 60 ? 0.943 -8.640 -9.003 1.00 0.00 38 LYS A N 8
ATOM 11343 C CA . LYS A 1 60 ? 1.546 -7.325 -9.152 1.00 0.00 38 LYS A CA 8
ATOM 11344 C C . LYS A 1 60 ? 1.308 -6.793 -10.558 1.00 0.00 38 LYS A C 8
ATOM 11345 O O . LYS A 1 60 ? 2.136 -6.967 -11.453 1.00 0.00 38 LYS A O 8
ATOM 11364 N N . SER A 1 61 ? 0.149 -6.187 -10.746 1.00 0.00 39 SER A N 8
ATOM 11365 C CA . SER A 1 61 ? -0.221 -5.586 -12.017 1.00 0.00 39 SER A CA 8
ATOM 11366 C C . SER A 1 61 ? 0.507 -4.241 -12.203 1.00 0.00 39 SER A C 8
ATOM 11367 O O . SER A 1 61 ? 1.376 -3.905 -11.394 1.00 0.00 39 SER A O 8
ATOM 11375 N N . PRO A 1 62 ? 0.211 -3.465 -13.280 1.00 0.00 40 PRO A N 8
ATOM 11376 C CA . PRO A 1 62 ? 0.804 -2.126 -13.493 1.00 0.00 40 PRO A CA 8
ATOM 11377 C C . PRO A 1 62 ? 0.382 -1.095 -12.436 1.00 0.00 40 PRO A C 8
ATOM 11378 O O . PRO A 1 62 ? -0.012 0.026 -12.762 1.00 0.00 40 PRO A O 8
ATOM 11389 N N . ILE A 1 63 ? 0.503 -1.473 -11.172 1.00 0.00 41 ILE A N 8
ATOM 11390 C CA . ILE A 1 63 ? 0.154 -0.607 -10.060 1.00 0.00 41 ILE A CA 8
ATOM 11391 C C . ILE A 1 63 ? 1.064 0.616 -10.016 1.00 0.00 41 ILE A C 8
ATOM 11392 O O . ILE A 1 63 ? 0.609 1.718 -9.728 1.00 0.00 41 ILE A O 8
ATOM 11408 N N . ALA A 1 64 ? 2.342 0.420 -10.335 1.00 0.00 42 ALA A N 8
ATOM 11409 C CA . ALA A 1 64 ? 3.326 1.502 -10.289 1.00 0.00 42 ALA A CA 8
ATOM 11410 C C . ALA A 1 64 ? 2.922 2.657 -11.202 1.00 0.00 42 ALA A C 8
ATOM 11411 O O . ALA A 1 64 ? 3.085 3.828 -10.849 1.00 0.00 42 ALA A O 8
ATOM 11418 N N . GLU A 1 65 ? 2.374 2.316 -12.365 1.00 0.00 43 GLU A N 8
ATOM 11419 C CA . GLU A 1 65 ? 1.901 3.315 -13.318 1.00 0.00 43 GLU A CA 8
ATOM 11420 C C . GLU A 1 65 ? 0.761 4.124 -12.704 1.00 0.00 43 GLU A C 8
ATOM 11421 O O . GLU A 1 65 ? 0.653 5.334 -12.896 1.00 0.00 43 GLU A O 8
ATOM 11433 N N . ILE A 1 66 ? -0.078 3.452 -11.936 1.00 0.00 44 ILE A N 8
ATOM 11434 C CA . ILE A 1 66 ? -1.200 4.113 -11.297 1.00 0.00 44 ILE A CA 8
ATOM 11435 C C . ILE A 1 66 ? -0.723 4.889 -10.068 1.00 0.00 44 ILE A C 8
ATOM 11436 O O . ILE A 1 66 ? -1.286 5.927 -9.723 1.00 0.00 44 ILE A O 8
ATOM 11452 N N . ILE A 1 67 ? 0.335 4.392 -9.426 1.00 0.00 45 ILE A N 8
ATOM 11453 C CA . ILE A 1 67 ? 0.913 5.055 -8.259 1.00 0.00 45 ILE A CA 8
ATOM 11454 C C . ILE A 1 67 ? 1.384 6.455 -8.620 1.00 0.00 45 ILE A C 8
ATOM 11455 O O . ILE A 1 67 ? 1.107 7.418 -7.900 1.00 0.00 45 ILE A O 8
ATOM 11471 N N . ARG A 1 68 ? 2.090 6.564 -9.738 1.00 0.00 46 ARG A N 8
ATOM 11472 C CA . ARG A 1 68 ? 2.611 7.843 -10.186 1.00 0.00 46 ARG A CA 8
ATOM 11473 C C . ARG A 1 68 ? 1.481 8.778 -10.604 1.00 0.00 46 ARG A C 8
ATOM 11474 O O . ARG A 1 68 ? 1.500 9.967 -10.280 1.00 0.00 46 ARG A O 8
ATOM 11495 N N . LYS A 1 69 ? 0.491 8.236 -11.302 1.00 0.00 47 LYS A N 8
ATOM 11496 C CA . LYS A 1 69 ? -0.686 9.017 -11.668 1.00 0.00 47 LYS A CA 8
ATOM 11497 C C . LYS A 1 69 ? -1.366 9.550 -10.415 1.00 0.00 47 LYS A C 8
ATOM 11498 O O . LYS A 1 69 ? -1.692 10.732 -10.325 1.00 0.00 47 LYS A O 8
ATOM 11517 N N . SER A 1 70 ? -1.542 8.673 -9.435 1.00 0.00 48 SER A N 8
ATOM 11518 C CA . SER A 1 70 ? -2.169 9.040 -8.180 1.00 0.00 48 SER A CA 8
ATOM 11519 C C . SER A 1 70 ? -1.293 10.013 -7.395 1.00 0.00 48 SER A C 8
ATOM 11520 O O . SER A 1 70 ? -1.786 10.790 -6.589 1.00 0.00 48 SER A O 8
ATOM 11528 N N . ASN A 1 71 ? 0.009 9.958 -7.633 1.00 0.00 49 ASN A N 8
ATOM 11529 C CA . ASN A 1 71 ? 0.947 10.839 -6.950 1.00 0.00 49 ASN A CA 8
ATOM 11530 C C . ASN A 1 71 ? 0.710 12.285 -7.363 1.00 0.00 49 ASN A C 8
ATOM 11531 O O . ASN A 1 71 ? 0.878 13.209 -6.568 1.00 0.00 49 ASN A O 8
ATOM 11542 N N . ALA A 1 72 ? 0.321 12.468 -8.615 1.00 0.00 50 ALA A N 8
ATOM 11543 C CA . ALA A 1 72 ? -0.031 13.789 -9.115 1.00 0.00 50 ALA A CA 8
ATOM 11544 C C . ALA A 1 72 ? -1.455 14.161 -8.708 1.00 0.00 50 ALA A C 8
ATOM 11545 O O . ALA A 1 72 ? -1.731 15.312 -8.366 1.00 0.00 50 ALA A O 8
ATOM 11552 N N . GLU A 1 73 ? -2.346 13.171 -8.733 1.00 0.00 51 GLU A N 8
ATOM 11553 C CA . GLU A 1 73 ? -3.755 13.367 -8.390 1.00 0.00 51 GLU A CA 8
ATOM 11554 C C . GLU A 1 73 ? -3.928 13.874 -6.963 1.00 0.00 51 GLU A C 8
ATOM 11555 O O . GLU A 1 73 ? -4.720 14.782 -6.706 1.00 0.00 51 GLU A O 8
ATOM 11567 N N . LEU A 1 74 ? -3.191 13.280 -6.039 1.00 0.00 52 LEU A N 8
ATOM 11568 C CA . LEU A 1 74 ? -3.385 13.551 -4.624 1.00 0.00 52 LEU A CA 8
ATOM 11569 C C . LEU A 1 74 ? -2.072 13.844 -3.917 1.00 0.00 52 LEU A C 8
ATOM 11570 O O . LEU A 1 74 ? -0.997 13.714 -4.498 1.00 0.00 52 LEU A O 8
ATOM 11586 N N . GLY A 1 75 ? -2.176 14.233 -2.656 1.00 0.00 53 GLY A N 8
ATOM 11587 C CA . GLY A 1 75 ? -0.999 14.421 -1.837 1.00 0.00 53 GLY A CA 8
ATOM 11588 C C . GLY A 1 75 ? -0.878 13.346 -0.775 1.00 0.00 53 GLY A C 8
ATOM 11589 O O . GLY A 1 75 ? 0.031 12.524 -0.818 1.00 0.00 53 GLY A O 8
ATOM 11593 N N . ARG A 1 76 ? -1.818 13.333 0.162 1.00 0.00 54 ARG A N 8
ATOM 11594 C CA . ARG A 1 76 ? -1.756 12.407 1.288 1.00 0.00 54 ARG A CA 8
ATOM 11595 C C . ARG A 1 76 ? -2.964 11.464 1.304 1.00 0.00 54 ARG A C 8
ATOM 11596 O O . ARG A 1 76 ? -3.194 10.737 2.267 1.00 0.00 54 ARG A O 8
ATOM 11617 N N . LEU A 1 77 ? -3.729 11.472 0.226 1.00 0.00 55 LEU A N 8
ATOM 11618 C CA . LEU A 1 77 ? -4.890 10.591 0.116 1.00 0.00 55 LEU A CA 8
ATOM 11619 C C . LEU A 1 77 ? -4.489 9.262 -0.517 1.00 0.00 55 LEU A C 8
ATOM 11620 O O . LEU A 1 77 ? -3.358 9.102 -0.980 1.00 0.00 55 LEU A O 8
ATOM 11636 N N . GLY A 1 78 ? -5.418 8.317 -0.534 1.00 0.00 56 GLY A N 8
ATOM 11637 C CA . GLY A 1 78 ? -5.161 7.027 -1.138 1.00 0.00 56 GLY A CA 8
ATOM 11638 C C . GLY A 1 78 ? -6.075 6.746 -2.309 1.00 0.00 56 GLY A C 8
ATOM 11639 O O . GLY A 1 78 ? -7.235 6.378 -2.128 1.00 0.00 56 GLY A O 8
ATOM 11643 N N . TYR A 1 79 ? -5.545 6.926 -3.509 1.00 0.00 57 TYR A N 8
ATOM 11644 C CA . TYR A 1 79 ? -6.296 6.704 -4.739 1.00 0.00 57 TYR A CA 8
ATOM 11645 C C . TYR A 1 79 ? -6.413 5.212 -4.997 1.00 0.00 57 TYR A C 8
ATOM 11646 O O . TYR A 1 79 ? -5.441 4.477 -4.834 1.00 0.00 57 TYR A O 8
ATOM 11664 N N . SER A 1 80 ? -7.593 4.759 -5.382 1.00 0.00 58 SER A N 8
ATOM 11665 C CA . SER A 1 80 ? -7.804 3.344 -5.633 1.00 0.00 58 SER A CA 8
ATOM 11666 C C . SER A 1 80 ? -7.109 2.931 -6.926 1.00 0.00 58 SER A C 8
ATOM 11667 O O . SER A 1 80 ? -7.516 3.327 -8.019 1.00 0.00 58 SER A O 8
ATOM 11675 N N . VAL A 1 81 ? -6.049 2.150 -6.788 1.00 0.00 59 VAL A N 8
ATOM 11676 C CA . VAL A 1 81 ? -5.236 1.761 -7.930 1.00 0.00 59 VAL A CA 8
ATOM 11677 C C . VAL A 1 81 ? -5.592 0.357 -8.414 1.00 0.00 59 VAL A C 8
ATOM 11678 O O . VAL A 1 81 ? -5.565 0.077 -9.614 1.00 0.00 59 VAL A O 8
ATOM 11691 N N . TYR A 1 82 ? -5.947 -0.517 -7.483 1.00 0.00 60 TYR A N 8
ATOM 11692 C CA . TYR A 1 82 ? -6.235 -1.903 -7.817 1.00 0.00 60 TYR A CA 8
ATOM 11693 C C . TYR A 1 82 ? -7.562 -2.335 -7.208 1.00 0.00 60 TYR A C 8
ATOM 11694 O O . TYR A 1 82 ? -7.644 -2.568 -6.006 1.00 0.00 60 TYR A O 8
ATOM 11712 N N . GLU A 1 83 ? -8.602 -2.406 -8.020 1.00 0.00 61 GLU A N 8
ATOM 11713 C CA . GLU A 1 83 ? -9.874 -2.930 -7.555 1.00 0.00 61 GLU A CA 8
ATOM 11714 C C . GLU A 1 83 ? -10.072 -4.343 -8.074 1.00 0.00 61 GLU A C 8
ATOM 11715 O O . GLU A 1 83 ? -10.155 -4.570 -9.281 1.00 0.00 61 GLU A O 8
ATOM 11727 N N . ASP A 1 84 ? -10.123 -5.284 -7.154 1.00 0.00 62 ASP A N 8
ATOM 11728 C CA . ASP A 1 84 ? -10.348 -6.675 -7.482 1.00 0.00 62 ASP A CA 8
ATOM 11729 C C . ASP A 1 84 ? -11.706 -7.068 -6.927 1.00 0.00 62 ASP A C 8
ATOM 11730 O O . ASP A 1 84 ? -12.305 -6.303 -6.174 1.00 0.00 62 ASP A O 8
ATOM 11739 N N . ALA A 1 85 ? -12.191 -8.242 -7.279 1.00 0.00 63 ALA A N 8
ATOM 11740 C CA . ALA A 1 85 ? -13.464 -8.706 -6.762 1.00 0.00 63 ALA A CA 8
ATOM 11741 C C . ALA A 1 85 ? -13.340 -9.054 -5.281 1.00 0.00 63 ALA A C 8
ATOM 11742 O O . ALA A 1 85 ? -14.337 -9.208 -4.574 1.00 0.00 63 ALA A O 8
ATOM 11749 N N . GLN A 1 86 ? -12.101 -9.166 -4.826 1.00 0.00 64 GLN A N 8
ATOM 11750 C CA . GLN A 1 86 ? -11.816 -9.494 -3.440 1.00 0.00 64 GLN A CA 8
ATOM 11751 C C . GLN A 1 86 ? -11.439 -8.247 -2.638 1.00 0.00 64 GLN A C 8
ATOM 11752 O O . GLN A 1 86 ? -12.054 -7.948 -1.612 1.00 0.00 64 GLN A O 8
ATOM 11766 N N . TYR A 1 87 ? -10.422 -7.524 -3.107 1.00 0.00 65 TYR A N 8
ATOM 11767 C CA . TYR A 1 87 ? -9.859 -6.412 -2.345 1.00 0.00 65 TYR A CA 8
ATOM 11768 C C . TYR A 1 87 ? -9.604 -5.202 -3.238 1.00 0.00 65 TYR A C 8
ATOM 11769 O O . TYR A 1 87 ? -9.593 -5.315 -4.461 1.00 0.00 65 TYR A O 8
ATOM 11787 N N . ILE A 1 88 ? -9.390 -4.049 -2.614 1.00 0.00 66 ILE A N 8
ATOM 11788 C CA . ILE A 1 88 ? -9.105 -2.817 -3.336 1.00 0.00 66 ILE A CA 8
ATOM 11789 C C . ILE A 1 88 ? -7.890 -2.119 -2.736 1.00 0.00 66 ILE A C 8
ATOM 11790 O O . ILE A 1 88 ? -7.863 -1.814 -1.539 1.00 0.00 66 ILE A O 8
ATOM 11806 N N . GLY A 1 89 ? -6.901 -1.862 -3.573 1.00 0.00 67 GLY A N 8
ATOM 11807 C CA . GLY A 1 89 ? -5.682 -1.221 -3.128 1.00 0.00 67 GLY A CA 8
ATOM 11808 C C . GLY A 1 89 ? -5.682 0.266 -3.408 1.00 0.00 67 GLY A C 8
ATOM 11809 O O . GLY A 1 89 ? -6.206 0.711 -4.430 1.00 0.00 67 GLY A O 8
ATOM 11813 N N . HIS A 1 90 ? -5.096 1.033 -2.504 1.00 0.00 68 HIS A N 8
ATOM 11814 C CA . HIS A 1 90 ? -5.064 2.486 -2.623 1.00 0.00 68 HIS A CA 8
ATOM 11815 C C . HIS A 1 90 ? -3.624 2.981 -2.503 1.00 0.00 68 HIS A C 8
ATOM 11816 O O . HIS A 1 90 ? -2.899 2.557 -1.605 1.00 0.00 68 HIS A O 8
ATOM 11831 N N . ALA A 1 91 ? -3.209 3.866 -3.404 1.00 0.00 69 ALA A N 8
ATOM 11832 C CA . ALA A 1 91 ? -1.847 4.397 -3.375 1.00 0.00 69 ALA A CA 8
ATOM 11833 C C . ALA A 1 91 ? -1.722 5.560 -2.408 1.00 0.00 69 ALA A C 8
ATOM 11834 O O . ALA A 1 91 ? -2.406 6.572 -2.551 1.00 0.00 69 ALA A O 8
ATOM 11841 N N . PHE A 1 92 ? -0.804 5.428 -1.467 1.00 0.00 70 PHE A N 8
ATOM 11842 C CA . PHE A 1 92 ? -0.541 6.478 -0.500 1.00 0.00 70 PHE A CA 8
ATOM 11843 C C . PHE A 1 92 ? 0.886 6.975 -0.618 1.00 0.00 70 PHE A C 8
ATOM 11844 O O . PHE A 1 92 ? 1.810 6.200 -0.874 1.00 0.00 70 PHE A O 8
ATOM 11861 N N . LYS A 1 93 ? 1.052 8.276 -0.471 1.00 0.00 71 LYS A N 8
ATOM 11862 C CA . LYS A 1 93 ? 2.376 8.870 -0.404 1.00 0.00 71 LYS A CA 8
ATOM 11863 C C . LYS A 1 93 ? 2.921 8.730 1.013 1.00 0.00 71 LYS A C 8
ATOM 11864 O O . LYS A 1 93 ? 2.245 9.071 1.982 1.00 0.00 71 LYS A O 8
ATOM 11883 N N . LYS A 1 94 ? 4.126 8.198 1.127 1.00 0.00 72 LYS A N 8
ATOM 11884 C CA . LYS A 1 94 ? 4.745 7.960 2.422 1.00 0.00 72 LYS A CA 8
ATOM 11885 C C . LYS A 1 94 ? 6.051 8.736 2.522 1.00 0.00 72 LYS A C 8
ATOM 11886 O O . LYS A 1 94 ? 6.397 9.485 1.608 1.00 0.00 72 LYS A O 8
ATOM 11905 N N . ALA A 1 95 ? 6.781 8.544 3.616 1.00 0.00 73 ALA A N 8
ATOM 11906 C CA . ALA A 1 95 ? 8.027 9.271 3.844 1.00 0.00 73 ALA A CA 8
ATOM 11907 C C . ALA A 1 95 ? 9.086 8.877 2.823 1.00 0.00 73 ALA A C 8
ATOM 11908 O O . ALA A 1 95 ? 9.790 7.879 2.989 1.00 0.00 73 ALA A O 8
ATOM 11915 N N . GLY A 1 96 ? 9.160 9.651 1.749 1.00 0.00 74 GLY A N 8
ATOM 11916 C CA . GLY A 1 96 ? 10.125 9.397 0.699 1.00 0.00 74 GLY A CA 8
ATOM 11917 C C . GLY A 1 96 ? 9.826 8.131 -0.082 1.00 0.00 74 GLY A C 8
ATOM 11918 O O . GLY A 1 96 ? 10.647 7.680 -0.881 1.00 0.00 74 GLY A O 8
ATOM 11922 N N . HIS A 1 97 ? 8.647 7.561 0.133 1.00 0.00 75 HIS A N 8
ATOM 11923 C CA . HIS A 1 97 ? 8.296 6.283 -0.471 1.00 0.00 75 HIS A CA 8
ATOM 11924 C C . HIS A 1 97 ? 6.817 6.215 -0.824 1.00 0.00 75 HIS A C 8
ATOM 11925 O O . HIS A 1 97 ? 6.048 7.117 -0.496 1.00 0.00 75 HIS A O 8
ATOM 11940 N N . PHE A 1 98 ? 6.435 5.145 -1.504 1.00 0.00 76 PHE A N 8
ATOM 11941 C CA . PHE A 1 98 ? 5.061 4.958 -1.943 1.00 0.00 76 PHE A CA 8
ATOM 11942 C C . PHE A 1 98 ? 4.538 3.621 -1.451 1.00 0.00 76 PHE A C 8
ATOM 11943 O O . PHE A 1 98 ? 5.172 2.598 -1.661 1.00 0.00 76 PHE A O 8
ATOM 11960 N N . ILE A 1 99 ? 3.395 3.619 -0.789 1.00 0.00 77 ILE A N 8
ATOM 11961 C CA . ILE A 1 99 ? 2.829 2.374 -0.297 1.00 0.00 77 ILE A CA 8
ATOM 11962 C C . ILE A 1 99 ? 1.376 2.231 -0.729 1.00 0.00 77 ILE A C 8
ATOM 11963 O O . ILE A 1 99 ? 0.598 3.185 -0.661 1.00 0.00 77 ILE A O 8
ATOM 11979 N N . VAL A 1 100 ? 1.028 1.046 -1.194 1.00 0.00 78 VAL A N 8
ATOM 11980 C CA . VAL A 1 100 ? -0.331 0.752 -1.606 1.00 0.00 78 VAL A CA 8
ATOM 11981 C C . VAL A 1 100 ? -1.021 -0.105 -0.554 1.00 0.00 78 VAL A C 8
ATOM 11982 O O . VAL A 1 100 ? -0.644 -1.255 -0.333 1.00 0.00 78 VAL A O 8
ATOM 11995 N N . TYR A 1 101 ? -2.014 0.466 0.106 1.00 0.00 79 TYR A N 8
ATOM 11996 C CA . TYR A 1 101 ? -2.751 -0.240 1.137 1.00 0.00 79 TYR A CA 8
ATOM 11997 C C . TYR A 1 101 ? -3.946 -0.963 0.531 1.00 0.00 79 TYR A C 8
ATOM 11998 O O . TYR A 1 101 ? -4.811 -0.340 -0.089 1.00 0.00 79 TYR A O 8
ATOM 12016 N N . PHE A 1 102 ? -3.984 -2.273 0.701 1.00 0.00 80 PHE A N 8
ATOM 12017 C CA . PHE A 1 102 ? -5.058 -3.088 0.168 1.00 0.00 80 PHE A CA 8
ATOM 12018 C C . PHE A 1 102 ? -6.122 -3.333 1.229 1.00 0.00 80 PHE A C 8
ATOM 12019 O O . PHE A 1 102 ? -5.850 -3.922 2.273 1.00 0.00 80 PHE A O 8
ATOM 12036 N N . THR A 1 103 ? -7.326 -2.870 0.953 1.00 0.00 81 THR A N 8
ATOM 12037 C CA . THR A 1 103 ? -8.439 -3.015 1.875 1.00 0.00 81 THR A CA 8
ATOM 12038 C C . THR A 1 103 ? -9.462 -4.001 1.320 1.00 0.00 81 THR A C 8
ATOM 12039 O O . THR A 1 103 ? -9.506 -4.224 0.110 1.00 0.00 81 THR A O 8
ATOM 12050 N N . PRO A 1 104 ? -10.290 -4.611 2.180 1.00 0.00 82 PRO A N 8
ATOM 12051 C CA . PRO A 1 104 ? -11.354 -5.524 1.740 1.00 0.00 82 PRO A CA 8
ATOM 12052 C C . PRO A 1 104 ? -12.514 -4.779 1.071 1.00 0.00 82 PRO A C 8
ATOM 12053 O O . PRO A 1 104 ? -13.633 -4.755 1.588 1.00 0.00 82 PRO A O 8
ATOM 12064 N N . LYS A 1 105 ? -12.218 -4.163 -0.076 1.00 0.00 83 LYS A N 8
ATOM 12065 C CA . LYS A 1 105 ? -13.200 -3.397 -0.846 1.00 0.00 83 LYS A CA 8
ATOM 12066 C C . LYS A 1 105 ? -13.754 -2.226 -0.039 1.00 0.00 83 LYS A C 8
ATOM 12067 O O . LYS A 1 105 ? -14.926 -1.860 -0.162 1.00 0.00 83 LYS A O 8
ATOM 12086 N N . ASN A 1 106 ? -12.884 -1.616 0.755 1.00 0.00 84 ASN A N 8
ATOM 12087 C CA . ASN A 1 106 ? -13.253 -0.453 1.549 1.00 0.00 84 ASN A CA 8
ATOM 12088 C C . ASN A 1 106 ? -13.011 0.831 0.766 1.00 0.00 84 ASN A C 8
ATOM 12089 O O . ASN A 1 106 ? -11.863 1.250 0.581 1.00 0.00 84 ASN A O 8
ATOM 12100 N N . LYS A 1 107 ? -14.087 1.427 0.274 1.00 0.00 85 LYS A N 8
ATOM 12101 C CA . LYS A 1 107 ? -14.014 2.736 -0.361 1.00 0.00 85 LYS A CA 8
ATOM 12102 C C . LYS A 1 107 ? -14.986 3.695 0.313 1.00 0.00 85 LYS A C 8
ATOM 12103 O O . LYS A 1 107 ? -14.613 4.797 0.710 1.00 0.00 85 LYS A O 8
ATOM 12122 N N . ASN A 1 108 ? -16.230 3.266 0.449 1.00 0.00 86 ASN A N 8
ATOM 12123 C CA . ASN A 1 108 ? -17.230 4.041 1.164 1.00 0.00 86 ASN A CA 8
ATOM 12124 C C . ASN A 1 108 ? -18.343 3.135 1.666 1.00 0.00 86 ASN A C 8
ATOM 12125 O O . ASN A 1 108 ? -19.210 2.711 0.903 1.00 0.00 86 ASN A O 8
ATOM 12136 N N . ARG A 1 109 ? -18.293 2.817 2.948 1.00 0.00 87 ARG A N 8
ATOM 12137 C CA . ARG A 1 109 ? -19.307 1.979 3.571 1.00 0.00 87 ARG A CA 8
ATOM 12138 C C . ARG A 1 109 ? -19.578 2.485 4.978 1.00 0.00 87 ARG A C 8
ATOM 12139 O O . ARG A 1 109 ? -20.661 2.989 5.272 1.00 0.00 87 ARG A O 8
ATOM 12160 N N . GLU A 1 110 ? -18.574 2.367 5.835 1.00 0.00 88 GLU A N 8
ATOM 12161 C CA . GLU A 1 110 ? -18.649 2.886 7.191 1.00 0.00 88 GLU A CA 8
ATOM 12162 C C . GLU A 1 110 ? -17.406 3.719 7.477 1.00 0.00 88 GLU A C 8
ATOM 12163 O O . GLU A 1 110 ? -16.330 3.430 6.949 1.00 0.00 88 GLU A O 8
ATOM 12175 N N . GLY A 1 111 ? -17.558 4.753 8.290 1.00 0.00 89 GLY A N 8
ATOM 12176 C CA . GLY A 1 111 ? -16.442 5.627 8.597 1.00 0.00 89 GLY A CA 8
ATOM 12177 C C . GLY A 1 111 ? -16.690 7.051 8.143 1.00 0.00 89 GLY A C 8
ATOM 12178 O O . GLY A 1 111 ? -17.836 7.518 8.145 1.00 0.00 89 GLY A O 8
ATOM 12182 N N . VAL A 1 112 ? -15.627 7.749 7.756 1.00 0.00 90 VAL A N 8
ATOM 12183 C CA . VAL A 1 112 ? -15.749 9.124 7.289 1.00 0.00 90 VAL A CA 8
ATOM 12184 C C . VAL A 1 112 ? -15.290 9.254 5.840 1.00 0.00 90 VAL A C 8
ATOM 12185 O O . VAL A 1 112 ? -14.606 8.377 5.309 1.00 0.00 90 VAL A O 8
ATOM 12198 N N . VAL A 1 113 ? -15.683 10.346 5.201 1.00 0.00 91 VAL A N 8
ATOM 12199 C CA . VAL A 1 113 ? -15.259 10.629 3.838 1.00 0.00 91 VAL A CA 8
ATOM 12200 C C . VAL A 1 113 ? -14.004 11.498 3.833 1.00 0.00 91 VAL A C 8
ATOM 12201 O O . VAL A 1 113 ? -13.727 12.206 4.804 1.00 0.00 91 VAL A O 8
ATOM 12214 N N . PRO A 1 114 ? -13.215 11.437 2.746 1.00 0.00 92 PRO A N 8
ATOM 12215 C CA . PRO A 1 114 ? -12.021 12.273 2.582 1.00 0.00 92 PRO A CA 8
ATOM 12216 C C . PRO A 1 114 ? -12.340 13.765 2.605 1.00 0.00 92 PRO A C 8
ATOM 12217 O O . PRO A 1 114 ? -13.446 14.178 2.246 1.00 0.00 92 PRO A O 8
ATOM 12228 N N . PRO A 1 115 ? -11.374 14.590 3.035 1.00 0.00 93 PRO A N 8
ATOM 12229 C CA . PRO A 1 115 ? -11.516 16.047 3.032 1.00 0.00 93 PRO A CA 8
ATOM 12230 C C . PRO A 1 115 ? -11.735 16.597 1.624 1.00 0.00 93 PRO A C 8
ATOM 12231 O O . PRO A 1 115 ? -11.064 16.187 0.671 1.00 0.00 93 PRO A O 8
ATOM 12242 N N . VAL A 1 116 ? -12.682 17.514 1.493 1.00 0.00 94 VAL A N 8
ATOM 12243 C CA . VAL A 1 116 ? -12.974 18.129 0.206 1.00 0.00 94 VAL A CA 8
ATOM 12244 C C . VAL A 1 116 ? -12.162 19.411 0.049 1.00 0.00 94 VAL A C 8
ATOM 12245 O O . VAL A 1 116 ? -11.929 19.893 -1.061 1.00 0.00 94 VAL A O 8
ATOM 12258 N N . GLY A 1 117 ? -11.719 19.951 1.175 1.00 0.00 95 GLY A N 8
ATOM 12259 C CA . GLY A 1 117 ? -10.876 21.124 1.151 1.00 0.00 95 GLY A CA 8
ATOM 12260 C C . GLY A 1 117 ? -9.441 20.791 1.497 1.00 0.00 95 GLY A C 8
ATOM 12261 O O . GLY A 1 117 ? -8.948 19.718 1.136 1.00 0.00 95 GLY A O 8
ATOM 12265 N N . ILE A 1 118 ? -8.789 21.701 2.211 1.00 0.00 96 ILE A N 8
ATOM 12266 C CA . ILE A 1 118 ? -7.399 21.536 2.633 1.00 0.00 96 ILE A CA 8
ATOM 12267 C C . ILE A 1 118 ? -6.443 21.525 1.441 1.00 0.00 96 ILE A C 8
ATOM 12268 O O . ILE A 1 118 ? -6.241 20.492 0.796 1.00 0.00 96 ILE A O 8
ATOM 12284 N N . THR A 1 119 ? -5.879 22.696 1.156 1.00 0.00 97 THR A N 8
ATOM 12285 C CA . THR A 1 119 ? -4.867 22.878 0.114 1.00 0.00 97 THR A CA 8
ATOM 12286 C C . THR A 1 119 ? -5.319 22.343 -1.246 1.00 0.00 97 THR A C 8
ATOM 12287 O O . THR A 1 119 ? -4.822 21.322 -1.730 1.00 0.00 97 THR A O 8
ATOM 12298 N N . ASN A 1 120 ? -6.272 23.036 -1.851 1.00 0.00 98 ASN A N 8
ATOM 12299 C CA . ASN A 1 120 ? -6.748 22.689 -3.183 1.00 0.00 98 ASN A CA 8
ATOM 12300 C C . ASN A 1 120 ? -6.932 23.956 -4.006 1.00 0.00 98 ASN A C 8
ATOM 12301 O O . ASN A 1 120 ? -8.060 24.495 -4.043 1.00 0.00 98 ASN A O 8
ATOM 12313 N N . MET A 1 23 ? -11.176 14.847 -8.040 1.00 0.00 1 MET A N 9
ATOM 12314 C CA . MET A 1 23 ? -11.980 13.650 -7.721 1.00 0.00 1 MET A CA 9
ATOM 12315 C C . MET A 1 23 ? -12.562 13.793 -6.313 1.00 0.00 1 MET A C 9
ATOM 12316 O O . MET A 1 23 ? -12.185 14.709 -5.579 1.00 0.00 1 MET A O 9
ATOM 12330 N N . LYS A 1 24 ? -13.481 12.910 -5.931 1.00 0.00 2 LYS A N 9
ATOM 12331 C CA . LYS A 1 24 ? -14.185 13.060 -4.659 1.00 0.00 2 LYS A CA 9
ATOM 12332 C C . LYS A 1 24 ? -13.755 12.014 -3.630 1.00 0.00 2 LYS A C 9
ATOM 12333 O O . LYS A 1 24 ? -13.265 12.361 -2.558 1.00 0.00 2 LYS A O 9
ATOM 12352 N N . SER A 1 25 ? -13.940 10.742 -3.955 1.00 0.00 3 SER A N 9
ATOM 12353 C CA . SER A 1 25 ? -13.691 9.667 -3.003 1.00 0.00 3 SER A CA 9
ATOM 12354 C C . SER A 1 25 ? -12.195 9.416 -2.805 1.00 0.00 3 SER A C 9
ATOM 12355 O O . SER A 1 25 ? -11.606 8.544 -3.445 1.00 0.00 3 SER A O 9
ATOM 12363 N N . SER A 1 26 ? -11.585 10.213 -1.944 1.00 0.00 4 SER A N 9
ATOM 12364 C CA . SER A 1 26 ? -10.186 10.042 -1.592 1.00 0.00 4 SER A CA 9
ATOM 12365 C C . SER A 1 26 ? -10.049 9.911 -0.079 1.00 0.00 4 SER A C 9
ATOM 12366 O O . SER A 1 26 ? -10.187 10.887 0.655 1.00 0.00 4 SER A O 9
ATOM 12374 N N . ILE A 1 27 ? -9.783 8.699 0.375 1.00 0.00 5 ILE A N 9
ATOM 12375 C CA . ILE A 1 27 ? -9.769 8.399 1.800 1.00 0.00 5 ILE A CA 9
ATOM 12376 C C . ILE A 1 27 ? -8.365 8.579 2.371 1.00 0.00 5 ILE A C 9
ATOM 12377 O O . ILE A 1 27 ? -7.389 8.122 1.777 1.00 0.00 5 ILE A O 9
ATOM 12393 N N . PRO A 1 28 ? -8.242 9.266 3.522 1.00 0.00 6 PRO A N 9
ATOM 12394 C CA . PRO A 1 28 ? -6.952 9.464 4.186 1.00 0.00 6 PRO A CA 9
ATOM 12395 C C . PRO A 1 28 ? -6.370 8.166 4.741 1.00 0.00 6 PRO A C 9
ATOM 12396 O O . PRO A 1 28 ? -7.102 7.224 5.064 1.00 0.00 6 PRO A O 9
ATOM 12407 N N . ILE A 1 29 ? -5.050 8.138 4.871 1.00 0.00 7 ILE A N 9
ATOM 12408 C CA . ILE A 1 29 ? -4.341 6.944 5.319 1.00 0.00 7 ILE A CA 9
ATOM 12409 C C . ILE A 1 29 ? -4.733 6.560 6.746 1.00 0.00 7 ILE A C 9
ATOM 12410 O O . ILE A 1 29 ? -4.745 5.381 7.090 1.00 0.00 7 ILE A O 9
ATOM 12426 N N . THR A 1 30 ? -5.097 7.553 7.553 1.00 0.00 8 THR A N 9
ATOM 12427 C CA . THR A 1 30 ? -5.492 7.317 8.938 1.00 0.00 8 THR A CA 9
ATOM 12428 C C . THR A 1 30 ? -6.673 6.339 9.022 1.00 0.00 8 THR A C 9
ATOM 12429 O O . THR A 1 30 ? -6.866 5.668 10.036 1.00 0.00 8 THR A O 9
ATOM 12440 N N . GLU A 1 31 ? -7.443 6.248 7.945 1.00 0.00 9 GLU A N 9
ATOM 12441 C CA . GLU A 1 31 ? -8.585 5.350 7.894 1.00 0.00 9 GLU A CA 9
ATOM 12442 C C . GLU A 1 31 ? -8.237 4.061 7.154 1.00 0.00 9 GLU A C 9
ATOM 12443 O O . GLU A 1 31 ? -8.573 2.958 7.602 1.00 0.00 9 GLU A O 9
ATOM 12455 N N . VAL A 1 32 ? -7.544 4.205 6.034 1.00 0.00 10 VAL A N 9
ATOM 12456 C CA . VAL A 1 32 ? -7.238 3.070 5.174 1.00 0.00 10 VAL A CA 9
ATOM 12457 C C . VAL A 1 32 ? -6.203 2.145 5.808 1.00 0.00 10 VAL A C 9
ATOM 12458 O O . VAL A 1 32 ? -6.274 0.935 5.640 1.00 0.00 10 VAL A O 9
ATOM 12471 N N . LEU A 1 33 ? -5.261 2.716 6.553 1.00 0.00 11 LEU A N 9
ATOM 12472 C CA . LEU A 1 33 ? -4.211 1.933 7.202 1.00 0.00 11 LEU A CA 9
ATOM 12473 C C . LEU A 1 33 ? -4.790 0.796 8.067 1.00 0.00 11 LEU A C 9
ATOM 12474 O O . LEU A 1 33 ? -4.538 -0.377 7.784 1.00 0.00 11 LEU A O 9
ATOM 12490 N N . PRO A 1 34 ? -5.572 1.105 9.120 1.00 0.00 12 PRO A N 9
ATOM 12491 C CA . PRO A 1 34 ? -6.158 0.072 9.978 1.00 0.00 12 PRO A CA 9
ATOM 12492 C C . PRO A 1 34 ? -7.172 -0.802 9.243 1.00 0.00 12 PRO A C 9
ATOM 12493 O O . PRO A 1 34 ? -7.316 -1.990 9.545 1.00 0.00 12 PRO A O 9
ATOM 12504 N N . ARG A 1 35 ? -7.868 -0.226 8.266 1.00 0.00 13 ARG A N 9
ATOM 12505 C CA . ARG A 1 35 ? -8.879 -0.965 7.519 1.00 0.00 13 ARG A CA 9
ATOM 12506 C C . ARG A 1 35 ? -8.270 -1.741 6.355 1.00 0.00 13 ARG A C 9
ATOM 12507 O O . ARG A 1 35 ? -8.987 -2.371 5.578 1.00 0.00 13 ARG A O 9
ATOM 12528 N N . ALA A 1 36 ? -6.952 -1.699 6.235 1.00 0.00 14 ALA A N 9
ATOM 12529 C CA . ALA A 1 36 ? -6.266 -2.428 5.183 1.00 0.00 14 ALA A CA 9
ATOM 12530 C C . ALA A 1 36 ? -5.958 -3.847 5.630 1.00 0.00 14 ALA A C 9
ATOM 12531 O O . ALA A 1 36 ? -5.746 -4.106 6.817 1.00 0.00 14 ALA A O 9
ATOM 12538 N N . VAL A 1 37 ? -5.940 -4.759 4.678 1.00 0.00 15 VAL A N 9
ATOM 12539 C CA . VAL A 1 37 ? -5.645 -6.154 4.954 1.00 0.00 15 VAL A CA 9
ATOM 12540 C C . VAL A 1 37 ? -4.367 -6.577 4.239 1.00 0.00 15 VAL A C 9
ATOM 12541 O O . VAL A 1 37 ? -3.927 -7.723 4.336 1.00 0.00 15 VAL A O 9
ATOM 12554 N N . GLY A 1 38 ? -3.776 -5.637 3.517 1.00 0.00 16 GLY A N 9
ATOM 12555 C CA . GLY A 1 38 ? -2.532 -5.887 2.820 1.00 0.00 16 GLY A CA 9
ATOM 12556 C C . GLY A 1 38 ? -1.862 -4.595 2.422 1.00 0.00 16 GLY A C 9
ATOM 12557 O O . GLY A 1 38 ? -2.507 -3.547 2.407 1.00 0.00 16 GLY A O 9
ATOM 12561 N N . SER A 1 39 ? -0.578 -4.649 2.107 1.00 0.00 17 SER A N 9
ATOM 12562 C CA . SER A 1 39 ? 0.147 -3.456 1.715 1.00 0.00 17 SER A CA 9
ATOM 12563 C C . SER A 1 39 ? 1.337 -3.788 0.824 1.00 0.00 17 SER A C 9
ATOM 12564 O O . SER A 1 39 ? 2.063 -4.756 1.059 1.00 0.00 17 SER A O 9
ATOM 12572 N N . LEU A 1 40 ? 1.507 -2.990 -0.218 1.00 0.00 18 LEU A N 9
ATOM 12573 C CA . LEU A 1 40 ? 2.659 -3.092 -1.091 1.00 0.00 18 LEU A CA 9
ATOM 12574 C C . LEU A 1 40 ? 3.523 -1.850 -0.951 1.00 0.00 18 LEU A C 9
ATOM 12575 O O . LEU A 1 40 ? 3.088 -0.743 -1.266 1.00 0.00 18 LEU A O 9
ATOM 12591 N N . THR A 1 41 ? 4.733 -2.033 -0.467 1.00 0.00 19 THR A N 9
ATOM 12592 C CA . THR A 1 41 ? 5.632 -0.919 -0.225 1.00 0.00 19 THR A CA 9
ATOM 12593 C C . THR A 1 41 ? 6.586 -0.717 -1.398 1.00 0.00 19 THR A C 9
ATOM 12594 O O . THR A 1 41 ? 7.449 -1.550 -1.655 1.00 0.00 19 THR A O 9
ATOM 12605 N N . PHE A 1 42 ? 6.400 0.380 -2.117 1.00 0.00 20 PHE A N 9
ATOM 12606 C CA . PHE A 1 42 ? 7.278 0.749 -3.220 1.00 0.00 20 PHE A CA 9
ATOM 12607 C C . PHE A 1 42 ? 8.199 1.885 -2.785 1.00 0.00 20 PHE A C 9
ATOM 12608 O O . PHE A 1 42 ? 7.910 2.596 -1.817 1.00 0.00 20 PHE A O 9
ATOM 12625 N N . ASP A 1 43 ? 9.307 2.054 -3.489 1.00 0.00 21 ASP A N 9
ATOM 12626 C CA . ASP A 1 43 ? 10.247 3.119 -3.170 1.00 0.00 21 ASP A CA 9
ATOM 12627 C C . ASP A 1 43 ? 9.987 4.337 -4.054 1.00 0.00 21 ASP A C 9
ATOM 12628 O O . ASP A 1 43 ? 9.059 4.334 -4.862 1.00 0.00 21 ASP A O 9
ATOM 12637 N N . GLU A 1 44 ? 10.807 5.370 -3.895 1.00 0.00 22 GLU A N 9
ATOM 12638 C CA . GLU A 1 44 ? 10.651 6.608 -4.650 1.00 0.00 22 GLU A CA 9
ATOM 12639 C C . GLU A 1 44 ? 10.900 6.395 -6.143 1.00 0.00 22 GLU A C 9
ATOM 12640 O O . GLU A 1 44 ? 10.497 7.213 -6.973 1.00 0.00 22 GLU A O 9
ATOM 12652 N N . ASN A 1 45 ? 11.565 5.297 -6.480 1.00 0.00 23 ASN A N 9
ATOM 12653 C CA . ASN A 1 45 ? 11.830 4.946 -7.864 1.00 0.00 23 ASN A CA 9
ATOM 12654 C C . ASN A 1 45 ? 10.787 3.955 -8.378 1.00 0.00 23 ASN A C 9
ATOM 12655 O O . ASN A 1 45 ? 10.936 3.388 -9.460 1.00 0.00 23 ASN A O 9
ATOM 12666 N N . TYR A 1 46 ? 9.736 3.757 -7.581 1.00 0.00 24 TYR A N 9
ATOM 12667 C CA . TYR A 1 46 ? 8.590 2.919 -7.958 1.00 0.00 24 TYR A CA 9
ATOM 12668 C C . TYR A 1 46 ? 8.964 1.439 -8.093 1.00 0.00 24 TYR A C 9
ATOM 12669 O O . TYR A 1 46 ? 8.417 0.729 -8.940 1.00 0.00 24 TYR A O 9
ATOM 12687 N N . ASN A 1 47 ? 9.879 0.973 -7.254 1.00 0.00 25 ASN A N 9
ATOM 12688 C CA . ASN A 1 47 ? 10.216 -0.449 -7.205 1.00 0.00 25 ASN A CA 9
ATOM 12689 C C . ASN A 1 47 ? 9.570 -1.083 -5.982 1.00 0.00 25 ASN A C 9
ATOM 12690 O O . ASN A 1 47 ? 9.479 -0.449 -4.929 1.00 0.00 25 ASN A O 9
ATOM 12701 N N . LEU A 1 48 ? 9.112 -2.320 -6.119 1.00 0.00 26 LEU A N 9
ATOM 12702 C CA . LEU A 1 48 ? 8.519 -3.037 -5.004 1.00 0.00 26 LEU A CA 9
ATOM 12703 C C . LEU A 1 48 ? 9.582 -3.423 -3.984 1.00 0.00 26 LEU A C 9
ATOM 12704 O O . LEU A 1 48 ? 10.541 -4.130 -4.302 1.00 0.00 26 LEU A O 9
ATOM 12720 N N . LEU A 1 49 ? 9.407 -2.945 -2.765 1.00 0.00 27 LEU A N 9
ATOM 12721 C CA . LEU A 1 49 ? 10.326 -3.245 -1.682 1.00 0.00 27 LEU A CA 9
ATOM 12722 C C . LEU A 1 49 ? 9.768 -4.356 -0.805 1.00 0.00 27 LEU A C 9
ATOM 12723 O O . LEU A 1 49 ? 10.408 -5.389 -0.607 1.00 0.00 27 LEU A O 9
ATOM 12739 N N . ASP A 1 50 ? 8.562 -4.142 -0.300 1.00 0.00 28 ASP A N 9
ATOM 12740 C CA . ASP A 1 50 ? 7.971 -5.046 0.680 1.00 0.00 28 ASP A CA 9
ATOM 12741 C C . ASP A 1 50 ? 6.546 -5.420 0.309 1.00 0.00 28 ASP A C 9
ATOM 12742 O O . ASP A 1 50 ? 5.740 -4.563 -0.053 1.00 0.00 28 ASP A O 9
ATOM 12751 N N . THR A 1 51 ? 6.252 -6.705 0.391 1.00 0.00 29 THR A N 9
ATOM 12752 C CA . THR A 1 51 ? 4.913 -7.203 0.148 1.00 0.00 29 THR A CA 9
ATOM 12753 C C . THR A 1 51 ? 4.348 -7.823 1.422 1.00 0.00 29 THR A C 9
ATOM 12754 O O . THR A 1 51 ? 4.891 -8.808 1.931 1.00 0.00 29 THR A O 9
ATOM 12765 N N . SER A 1 52 ? 3.277 -7.246 1.946 1.00 0.00 30 SER A N 9
ATOM 12766 C CA . SER A 1 52 ? 2.692 -7.729 3.186 1.00 0.00 30 SER A CA 9
ATOM 12767 C C . SER A 1 52 ? 1.170 -7.840 3.085 1.00 0.00 30 SER A C 9
ATOM 12768 O O . SER A 1 52 ? 0.536 -7.170 2.270 1.00 0.00 30 SER A O 9
ATOM 12776 N N . GLY A 1 53 ? 0.599 -8.707 3.913 1.00 0.00 31 GLY A N 9
ATOM 12777 C CA . GLY A 1 53 ? -0.841 -8.875 3.958 1.00 0.00 31 GLY A CA 9
ATOM 12778 C C . GLY A 1 53 ? -1.382 -9.635 2.764 1.00 0.00 31 GLY A C 9
ATOM 12779 O O . GLY A 1 53 ? -0.684 -10.463 2.178 1.00 0.00 31 GLY A O 9
ATOM 12783 N N . VAL A 1 54 ? -2.622 -9.338 2.393 1.00 0.00 32 VAL A N 9
ATOM 12784 C CA . VAL A 1 54 ? -3.269 -9.985 1.253 1.00 0.00 32 VAL A CA 9
ATOM 12785 C C . VAL A 1 54 ? -2.534 -9.656 -0.047 1.00 0.00 32 VAL A C 9
ATOM 12786 O O . VAL A 1 54 ? -2.659 -10.362 -1.045 1.00 0.00 32 VAL A O 9
ATOM 12799 N N . ALA A 1 55 ? -1.731 -8.601 -0.015 1.00 0.00 33 ALA A N 9
ATOM 12800 C CA . ALA A 1 55 ? -0.955 -8.190 -1.180 1.00 0.00 33 ALA A CA 9
ATOM 12801 C C . ALA A 1 55 ? 0.023 -9.284 -1.602 1.00 0.00 33 ALA A C 9
ATOM 12802 O O . ALA A 1 55 ? 0.555 -9.255 -2.708 1.00 0.00 33 ALA A O 9
ATOM 12809 N N . LYS A 1 56 ? 0.254 -10.247 -0.713 1.00 0.00 34 LYS A N 9
ATOM 12810 C CA . LYS A 1 56 ? 1.149 -11.354 -0.997 1.00 0.00 34 LYS A CA 9
ATOM 12811 C C . LYS A 1 56 ? 0.477 -12.390 -1.892 1.00 0.00 34 LYS A C 9
ATOM 12812 O O . LYS A 1 56 ? 1.152 -13.126 -2.607 1.00 0.00 34 LYS A O 9
ATOM 12831 N N . VAL A 1 57 ? -0.850 -12.454 -1.846 1.00 0.00 35 VAL A N 9
ATOM 12832 C CA . VAL A 1 57 ? -1.584 -13.438 -2.639 1.00 0.00 35 VAL A CA 9
ATOM 12833 C C . VAL A 1 57 ? -2.236 -12.782 -3.852 1.00 0.00 35 VAL A C 9
ATOM 12834 O O . VAL A 1 57 ? -2.704 -13.463 -4.767 1.00 0.00 35 VAL A O 9
ATOM 12847 N N . ILE A 1 58 ? -2.280 -11.455 -3.847 1.00 0.00 36 ILE A N 9
ATOM 12848 C CA . ILE A 1 58 ? -2.747 -10.700 -4.997 1.00 0.00 36 ILE A CA 9
ATOM 12849 C C . ILE A 1 58 ? -1.623 -10.587 -6.025 1.00 0.00 36 ILE A C 9
ATOM 12850 O O . ILE A 1 58 ? -0.453 -10.479 -5.657 1.00 0.00 36 ILE A O 9
ATOM 12866 N N . GLU A 1 59 ? -1.976 -10.643 -7.304 1.00 0.00 37 GLU A N 9
ATOM 12867 C CA . GLU A 1 59 ? -0.990 -10.567 -8.373 1.00 0.00 37 GLU A CA 9
ATOM 12868 C C . GLU A 1 59 ? -0.267 -9.225 -8.360 1.00 0.00 37 GLU A C 9
ATOM 12869 O O . GLU A 1 59 ? -0.804 -8.214 -7.904 1.00 0.00 37 GLU A O 9
ATOM 12881 N N . LYS A 1 60 ? 0.954 -9.217 -8.865 1.00 0.00 38 LYS A N 9
ATOM 12882 C CA . LYS A 1 60 ? 1.720 -7.988 -8.967 1.00 0.00 38 LYS A CA 9
ATOM 12883 C C . LYS A 1 60 ? 1.507 -7.348 -10.330 1.00 0.00 38 LYS A C 9
ATOM 12884 O O . LYS A 1 60 ? 2.283 -7.559 -11.265 1.00 0.00 38 LYS A O 9
ATOM 12903 N N . SER A 1 61 ? 0.415 -6.610 -10.445 1.00 0.00 39 SER A N 9
ATOM 12904 C CA . SER A 1 61 ? 0.095 -5.881 -11.661 1.00 0.00 39 SER A CA 9
ATOM 12905 C C . SER A 1 61 ? 1.017 -4.664 -11.808 1.00 0.00 39 SER A C 9
ATOM 12906 O O . SER A 1 61 ? 1.779 -4.356 -10.890 1.00 0.00 39 SER A O 9
ATOM 12914 N N . PRO A 1 62 ? 0.977 -3.964 -12.963 1.00 0.00 40 PRO A N 9
ATOM 12915 C CA . PRO A 1 62 ? 1.735 -2.718 -13.168 1.00 0.00 40 PRO A CA 9
ATOM 12916 C C . PRO A 1 62 ? 1.191 -1.569 -12.313 1.00 0.00 40 PRO A C 9
ATOM 12917 O O . PRO A 1 62 ? 0.852 -0.497 -12.817 1.00 0.00 40 PRO A O 9
ATOM 12928 N N . ILE A 1 63 ? 1.137 -1.803 -11.011 1.00 0.00 41 ILE A N 9
ATOM 12929 C CA . ILE A 1 63 ? 0.570 -0.860 -10.066 1.00 0.00 41 ILE A CA 9
ATOM 12930 C C . ILE A 1 63 ? 1.402 0.415 -9.999 1.00 0.00 41 ILE A C 9
ATOM 12931 O O . ILE A 1 63 ? 0.864 1.497 -9.780 1.00 0.00 41 ILE A O 9
ATOM 12947 N N . ALA A 1 64 ? 2.707 0.288 -10.227 1.00 0.00 42 ALA A N 9
ATOM 12948 C CA . ALA A 1 64 ? 3.613 1.437 -10.203 1.00 0.00 42 ALA A CA 9
ATOM 12949 C C . ALA A 1 64 ? 3.148 2.520 -11.172 1.00 0.00 42 ALA A C 9
ATOM 12950 O O . ALA A 1 64 ? 3.295 3.714 -10.903 1.00 0.00 42 ALA A O 9
ATOM 12957 N N . GLU A 1 65 ? 2.561 2.090 -12.283 1.00 0.00 43 GLU A N 9
ATOM 12958 C CA . GLU A 1 65 ? 2.040 3.007 -13.286 1.00 0.00 43 GLU A CA 9
ATOM 12959 C C . GLU A 1 65 ? 0.863 3.798 -12.719 1.00 0.00 43 GLU A C 9
ATOM 12960 O O . GLU A 1 65 ? 0.703 4.987 -12.986 1.00 0.00 43 GLU A O 9
ATOM 12972 N N . ILE A 1 66 ? 0.047 3.140 -11.916 1.00 0.00 44 ILE A N 9
ATOM 12973 C CA . ILE A 1 66 ? -1.112 3.789 -11.337 1.00 0.00 44 ILE A CA 9
ATOM 12974 C C . ILE A 1 66 ? -0.699 4.585 -10.099 1.00 0.00 44 ILE A C 9
ATOM 12975 O O . ILE A 1 66 ? -1.327 5.587 -9.754 1.00 0.00 44 ILE A O 9
ATOM 12991 N N . ILE A 1 67 ? 0.373 4.143 -9.443 1.00 0.00 45 ILE A N 9
ATOM 12992 C CA . ILE A 1 67 ? 0.911 4.847 -8.285 1.00 0.00 45 ILE A CA 9
ATOM 12993 C C . ILE A 1 67 ? 1.352 6.249 -8.680 1.00 0.00 45 ILE A C 9
ATOM 12994 O O . ILE A 1 67 ? 1.009 7.227 -8.011 1.00 0.00 45 ILE A O 9
ATOM 13010 N N . ARG A 1 68 ? 2.106 6.337 -9.772 1.00 0.00 46 ARG A N 9
ATOM 13011 C CA . ARG A 1 68 ? 2.586 7.618 -10.266 1.00 0.00 46 ARG A CA 9
ATOM 13012 C C . ARG A 1 68 ? 1.419 8.488 -10.718 1.00 0.00 46 ARG A C 9
ATOM 13013 O O . ARG A 1 68 ? 1.383 9.686 -10.437 1.00 0.00 46 ARG A O 9
ATOM 13034 N N . LYS A 1 69 ? 0.451 7.874 -11.390 1.00 0.00 47 LYS A N 9
ATOM 13035 C CA . LYS A 1 69 ? -0.756 8.583 -11.791 1.00 0.00 47 LYS A CA 9
ATOM 13036 C C . LYS A 1 69 ? -1.454 9.164 -10.568 1.00 0.00 47 LYS A C 9
ATOM 13037 O O . LYS A 1 69 ? -1.787 10.349 -10.533 1.00 0.00 47 LYS A O 9
ATOM 13056 N N . SER A 1 70 ? -1.628 8.334 -9.546 1.00 0.00 48 SER A N 9
ATOM 13057 C CA . SER A 1 70 ? -2.297 8.750 -8.327 1.00 0.00 48 SER A CA 9
ATOM 13058 C C . SER A 1 70 ? -1.447 9.747 -7.548 1.00 0.00 48 SER A C 9
ATOM 13059 O O . SER A 1 70 ? -1.956 10.493 -6.722 1.00 0.00 48 SER A O 9
ATOM 13067 N N . ASN A 1 71 ? -0.150 9.750 -7.806 1.00 0.00 49 ASN A N 9
ATOM 13068 C CA . ASN A 1 71 ? 0.746 10.701 -7.165 1.00 0.00 49 ASN A CA 9
ATOM 13069 C C . ASN A 1 71 ? 0.440 12.106 -7.662 1.00 0.00 49 ASN A C 9
ATOM 13070 O O . ASN A 1 71 ? 0.544 13.081 -6.922 1.00 0.00 49 ASN A O 9
ATOM 13081 N N . ALA A 1 72 ? 0.050 12.193 -8.922 1.00 0.00 50 ALA A N 9
ATOM 13082 C CA . ALA A 1 72 ? -0.379 13.456 -9.501 1.00 0.00 50 ALA A CA 9
ATOM 13083 C C . ALA A 1 72 ? -1.826 13.761 -9.122 1.00 0.00 50 ALA A C 9
ATOM 13084 O O . ALA A 1 72 ? -2.253 14.912 -9.128 1.00 0.00 50 ALA A O 9
ATOM 13091 N N . GLU A 1 73 ? -2.573 12.716 -8.789 1.00 0.00 51 GLU A N 9
ATOM 13092 C CA . GLU A 1 73 ? -3.980 12.854 -8.426 1.00 0.00 51 GLU A CA 9
ATOM 13093 C C . GLU A 1 73 ? -4.144 13.414 -7.016 1.00 0.00 51 GLU A C 9
ATOM 13094 O O . GLU A 1 73 ? -5.050 14.210 -6.753 1.00 0.00 51 GLU A O 9
ATOM 13106 N N . LEU A 1 74 ? -3.275 12.998 -6.106 1.00 0.00 52 LEU A N 9
ATOM 13107 C CA . LEU A 1 74 ? -3.469 13.292 -4.694 1.00 0.00 52 LEU A CA 9
ATOM 13108 C C . LEU A 1 74 ? -2.157 13.483 -3.948 1.00 0.00 52 LEU A C 9
ATOM 13109 O O . LEU A 1 74 ? -1.080 13.497 -4.542 1.00 0.00 52 LEU A O 9
ATOM 13125 N N . GLY A 1 75 ? -2.273 13.619 -2.634 1.00 0.00 53 GLY A N 9
ATOM 13126 C CA . GLY A 1 75 ? -1.112 13.646 -1.773 1.00 0.00 53 GLY A CA 9
ATOM 13127 C C . GLY A 1 75 ? -1.154 12.528 -0.744 1.00 0.00 53 GLY A C 9
ATOM 13128 O O . GLY A 1 75 ? -0.650 11.432 -0.987 1.00 0.00 53 GLY A O 9
ATOM 13132 N N . ARG A 1 76 ? -1.800 12.791 0.384 1.00 0.00 54 ARG A N 9
ATOM 13133 C CA . ARG A 1 76 ? -1.828 11.839 1.496 1.00 0.00 54 ARG A CA 9
ATOM 13134 C C . ARG A 1 76 ? -3.082 10.955 1.450 1.00 0.00 54 ARG A C 9
ATOM 13135 O O . ARG A 1 76 ? -3.346 10.174 2.365 1.00 0.00 54 ARG A O 9
ATOM 13156 N N . LEU A 1 77 ? -3.854 11.088 0.384 1.00 0.00 55 LEU A N 9
ATOM 13157 C CA . LEU A 1 77 ? -5.074 10.300 0.225 1.00 0.00 55 LEU A CA 9
ATOM 13158 C C . LEU A 1 77 ? -4.764 8.985 -0.485 1.00 0.00 55 LEU A C 9
ATOM 13159 O O . LEU A 1 77 ? -3.674 8.812 -1.035 1.00 0.00 55 LEU A O 9
ATOM 13175 N N . GLY A 1 78 ? -5.721 8.065 -0.471 1.00 0.00 56 GLY A N 9
ATOM 13176 C CA . GLY A 1 78 ? -5.512 6.767 -1.081 1.00 0.00 56 GLY A CA 9
ATOM 13177 C C . GLY A 1 78 ? -6.377 6.533 -2.301 1.00 0.00 56 GLY A C 9
ATOM 13178 O O . GLY A 1 78 ? -7.550 6.169 -2.183 1.00 0.00 56 GLY A O 9
ATOM 13182 N N . TYR A 1 79 ? -5.788 6.722 -3.470 1.00 0.00 57 TYR A N 9
ATOM 13183 C CA . TYR A 1 79 ? -6.479 6.502 -4.735 1.00 0.00 57 TYR A CA 9
ATOM 13184 C C . TYR A 1 79 ? -6.523 5.012 -5.027 1.00 0.00 57 TYR A C 9
ATOM 13185 O O . TYR A 1 79 ? -5.524 4.316 -4.843 1.00 0.00 57 TYR A O 9
ATOM 13203 N N . SER A 1 80 ? -7.670 4.518 -5.461 1.00 0.00 58 SER A N 9
ATOM 13204 C CA . SER A 1 80 ? -7.796 3.119 -5.802 1.00 0.00 58 SER A CA 9
ATOM 13205 C C . SER A 1 80 ? -7.033 2.814 -7.089 1.00 0.00 58 SER A C 9
ATOM 13206 O O . SER A 1 80 ? -7.433 3.213 -8.183 1.00 0.00 58 SER A O 9
ATOM 13214 N N . VAL A 1 81 ? -5.925 2.105 -6.939 1.00 0.00 59 VAL A N 9
ATOM 13215 C CA . VAL A 1 81 ? -5.049 1.804 -8.057 1.00 0.00 59 VAL A CA 9
ATOM 13216 C C . VAL A 1 81 ? -5.306 0.404 -8.592 1.00 0.00 59 VAL A C 9
ATOM 13217 O O . VAL A 1 81 ? -5.256 0.168 -9.799 1.00 0.00 59 VAL A O 9
ATOM 13230 N N . TYR A 1 82 ? -5.593 -0.518 -7.692 1.00 0.00 60 TYR A N 9
ATOM 13231 C CA . TYR A 1 82 ? -5.905 -1.876 -8.077 1.00 0.00 60 TYR A CA 9
ATOM 13232 C C . TYR A 1 82 ? -7.264 -2.259 -7.520 1.00 0.00 60 TYR A C 9
ATOM 13233 O O . TYR A 1 82 ? -7.399 -2.550 -6.335 1.00 0.00 60 TYR A O 9
ATOM 13251 N N . GLU A 1 83 ? -8.272 -2.216 -8.369 1.00 0.00 61 GLU A N 9
ATOM 13252 C CA . GLU A 1 83 ? -9.616 -2.562 -7.955 1.00 0.00 61 GLU A CA 9
ATOM 13253 C C . GLU A 1 83 ? -9.964 -3.965 -8.429 1.00 0.00 61 GLU A C 9
ATOM 13254 O O . GLU A 1 83 ? -10.096 -4.218 -9.627 1.00 0.00 61 GLU A O 9
ATOM 13266 N N . ASP A 1 84 ? -10.085 -4.871 -7.474 1.00 0.00 62 ASP A N 9
ATOM 13267 C CA . ASP A 1 84 ? -10.365 -6.268 -7.753 1.00 0.00 62 ASP A CA 9
ATOM 13268 C C . ASP A 1 84 ? -11.721 -6.613 -7.157 1.00 0.00 62 ASP A C 9
ATOM 13269 O O . ASP A 1 84 ? -12.244 -5.862 -6.332 1.00 0.00 62 ASP A O 9
ATOM 13278 N N . ALA A 1 85 ? -12.293 -7.733 -7.568 1.00 0.00 63 ALA A N 9
ATOM 13279 C CA . ALA A 1 85 ? -13.570 -8.169 -7.024 1.00 0.00 63 ALA A CA 9
ATOM 13280 C C . ALA A 1 85 ? -13.410 -8.627 -5.576 1.00 0.00 63 ALA A C 9
ATOM 13281 O O . ALA A 1 85 ? -14.389 -8.777 -4.844 1.00 0.00 63 ALA A O 9
ATOM 13288 N N . GLN A 1 86 ? -12.166 -8.850 -5.171 1.00 0.00 64 GLN A N 9
ATOM 13289 C CA . GLN A 1 86 ? -11.860 -9.244 -3.806 1.00 0.00 64 GLN A CA 9
ATOM 13290 C C . GLN A 1 86 ? -11.520 -8.025 -2.948 1.00 0.00 64 GLN A C 9
ATOM 13291 O O . GLN A 1 86 ? -12.193 -7.743 -1.953 1.00 0.00 64 GLN A O 9
ATOM 13305 N N . TYR A 1 87 ? -10.477 -7.300 -3.346 1.00 0.00 65 TYR A N 9
ATOM 13306 C CA . TYR A 1 87 ? -9.961 -6.189 -2.550 1.00 0.00 65 TYR A CA 9
ATOM 13307 C C . TYR A 1 87 ? -9.627 -4.999 -3.443 1.00 0.00 65 TYR A C 9
ATOM 13308 O O . TYR A 1 87 ? -9.641 -5.110 -4.668 1.00 0.00 65 TYR A O 9
ATOM 13326 N N . ILE A 1 88 ? -9.326 -3.864 -2.827 1.00 0.00 66 ILE A N 9
ATOM 13327 C CA . ILE A 1 88 ? -8.965 -2.664 -3.567 1.00 0.00 66 ILE A CA 9
ATOM 13328 C C . ILE A 1 88 ? -7.695 -2.046 -2.996 1.00 0.00 66 ILE A C 9
ATOM 13329 O O . ILE A 1 88 ? -7.611 -1.771 -1.798 1.00 0.00 66 ILE A O 9
ATOM 13345 N N . GLY A 1 89 ? -6.717 -1.830 -3.857 1.00 0.00 67 GLY A N 9
ATOM 13346 C CA . GLY A 1 89 ? -5.472 -1.222 -3.439 1.00 0.00 67 GLY A CA 9
ATOM 13347 C C . GLY A 1 89 ? -5.506 0.284 -3.586 1.00 0.00 67 GLY A C 9
ATOM 13348 O O . GLY A 1 89 ? -6.062 0.801 -4.552 1.00 0.00 67 GLY A O 9
ATOM 13352 N N . HIS A 1 90 ? -4.921 0.987 -2.630 1.00 0.00 68 HIS A N 9
ATOM 13353 C CA . HIS A 1 90 ? -4.917 2.444 -2.634 1.00 0.00 68 HIS A CA 9
ATOM 13354 C C . HIS A 1 90 ? -3.486 2.954 -2.546 1.00 0.00 68 HIS A C 9
ATOM 13355 O O . HIS A 1 90 ? -2.756 2.579 -1.631 1.00 0.00 68 HIS A O 9
ATOM 13370 N N . ALA A 1 91 ? -3.083 3.797 -3.487 1.00 0.00 69 ALA A N 9
ATOM 13371 C CA . ALA A 1 91 ? -1.730 4.342 -3.474 1.00 0.00 69 ALA A CA 9
ATOM 13372 C C . ALA A 1 91 ? -1.632 5.553 -2.563 1.00 0.00 69 ALA A C 9
ATOM 13373 O O . ALA A 1 91 ? -2.323 6.553 -2.764 1.00 0.00 69 ALA A O 9
ATOM 13380 N N . PHE A 1 92 ? -0.731 5.473 -1.599 1.00 0.00 70 PHE A N 9
ATOM 13381 C CA . PHE A 1 92 ? -0.489 6.568 -0.679 1.00 0.00 70 PHE A CA 9
ATOM 13382 C C . PHE A 1 92 ? 0.912 7.113 -0.862 1.00 0.00 70 PHE A C 9
ATOM 13383 O O . PHE A 1 92 ? 1.857 6.357 -1.097 1.00 0.00 70 PHE A O 9
ATOM 13400 N N . LYS A 1 93 ? 1.035 8.425 -0.794 1.00 0.00 71 LYS A N 9
ATOM 13401 C CA . LYS A 1 93 ? 2.339 9.056 -0.804 1.00 0.00 71 LYS A CA 9
ATOM 13402 C C . LYS A 1 93 ? 2.915 9.049 0.600 1.00 0.00 71 LYS A C 9
ATOM 13403 O O . LYS A 1 93 ? 2.322 9.592 1.531 1.00 0.00 71 LYS A O 9
ATOM 13422 N N . LYS A 1 94 ? 4.056 8.409 0.748 1.00 0.00 72 LYS A N 9
ATOM 13423 C CA . LYS A 1 94 ? 4.689 8.256 2.045 1.00 0.00 72 LYS A CA 9
ATOM 13424 C C . LYS A 1 94 ? 5.990 9.042 2.073 1.00 0.00 72 LYS A C 9
ATOM 13425 O O . LYS A 1 94 ? 6.372 9.642 1.069 1.00 0.00 72 LYS A O 9
ATOM 13444 N N . ALA A 1 95 ? 6.672 9.033 3.210 1.00 0.00 73 ALA A N 9
ATOM 13445 C CA . ALA A 1 95 ? 7.921 9.769 3.355 1.00 0.00 73 ALA A CA 9
ATOM 13446 C C . ALA A 1 95 ? 9.007 9.183 2.459 1.00 0.00 73 ALA A C 9
ATOM 13447 O O . ALA A 1 95 ? 9.708 8.242 2.841 1.00 0.00 73 ALA A O 9
ATOM 13454 N N . GLY A 1 96 ? 9.112 9.722 1.253 1.00 0.00 74 GLY A N 9
ATOM 13455 C CA . GLY A 1 96 ? 10.103 9.259 0.299 1.00 0.00 74 GLY A CA 9
ATOM 13456 C C . GLY A 1 96 ? 9.753 7.907 -0.295 1.00 0.00 74 GLY A C 9
ATOM 13457 O O . GLY A 1 96 ? 10.572 7.289 -0.972 1.00 0.00 74 GLY A O 9
ATOM 13461 N N . HIS A 1 97 ? 8.532 7.446 -0.050 1.00 0.00 75 HIS A N 9
ATOM 13462 C CA . HIS A 1 97 ? 8.102 6.130 -0.508 1.00 0.00 75 HIS A CA 9
ATOM 13463 C C . HIS A 1 97 ? 6.680 6.178 -1.050 1.00 0.00 75 HIS A C 9
ATOM 13464 O O . HIS A 1 97 ? 5.977 7.177 -0.900 1.00 0.00 75 HIS A O 9
ATOM 13479 N N . PHE A 1 98 ? 6.268 5.090 -1.679 1.00 0.00 76 PHE A N 9
ATOM 13480 C CA . PHE A 1 98 ? 4.916 4.957 -2.191 1.00 0.00 76 PHE A CA 9
ATOM 13481 C C . PHE A 1 98 ? 4.345 3.618 -1.760 1.00 0.00 76 PHE A C 9
ATOM 13482 O O . PHE A 1 98 ? 4.848 2.573 -2.153 1.00 0.00 76 PHE A O 9
ATOM 13499 N N . ILE A 1 99 ? 3.310 3.634 -0.946 1.00 0.00 77 ILE A N 9
ATOM 13500 C CA . ILE A 1 99 ? 2.764 2.389 -0.433 1.00 0.00 77 ILE A CA 9
ATOM 13501 C C . ILE A 1 99 ? 1.309 2.222 -0.841 1.00 0.00 77 ILE A C 9
ATOM 13502 O O . ILE A 1 99 ? 0.510 3.153 -0.744 1.00 0.00 77 ILE A O 9
ATOM 13518 N N . VAL A 1 100 ? 0.987 1.033 -1.320 1.00 0.00 78 VAL A N 9
ATOM 13519 C CA . VAL A 1 100 ? -0.363 0.707 -1.737 1.00 0.00 78 VAL A CA 9
ATOM 13520 C C . VAL A 1 100 ? -1.034 -0.176 -0.696 1.00 0.00 78 VAL A C 9
ATOM 13521 O O . VAL A 1 100 ? -0.674 -1.340 -0.528 1.00 0.00 78 VAL A O 9
ATOM 13534 N N . TYR A 1 101 ? -1.995 0.386 0.015 1.00 0.00 79 TYR A N 9
ATOM 13535 C CA . TYR A 1 101 ? -2.721 -0.349 1.030 1.00 0.00 79 TYR A CA 9
ATOM 13536 C C . TYR A 1 101 ? -3.963 -0.993 0.429 1.00 0.00 79 TYR A C 9
ATOM 13537 O O . TYR A 1 101 ? -4.802 -0.314 -0.165 1.00 0.00 79 TYR A O 9
ATOM 13555 N N . PHE A 1 102 ? -4.063 -2.304 0.569 1.00 0.00 80 PHE A N 9
ATOM 13556 C CA . PHE A 1 102 ? -5.172 -3.060 0.024 1.00 0.00 80 PHE A CA 9
ATOM 13557 C C . PHE A 1 102 ? -6.243 -3.270 1.084 1.00 0.00 80 PHE A C 9
ATOM 13558 O O . PHE A 1 102 ? -5.986 -3.872 2.125 1.00 0.00 80 PHE A O 9
ATOM 13575 N N . THR A 1 103 ? -7.433 -2.766 0.815 1.00 0.00 81 THR A N 9
ATOM 13576 C CA . THR A 1 103 ? -8.549 -2.913 1.731 1.00 0.00 81 THR A CA 9
ATOM 13577 C C . THR A 1 103 ? -9.607 -3.828 1.118 1.00 0.00 81 THR A C 9
ATOM 13578 O O . THR A 1 103 ? -9.604 -4.048 -0.093 1.00 0.00 81 THR A O 9
ATOM 13589 N N . PRO A 1 104 ? -10.522 -4.377 1.936 1.00 0.00 82 PRO A N 9
ATOM 13590 C CA . PRO A 1 104 ? -11.583 -5.281 1.458 1.00 0.00 82 PRO A CA 9
ATOM 13591 C C . PRO A 1 104 ? -12.687 -4.564 0.672 1.00 0.00 82 PRO A C 9
ATOM 13592 O O . PRO A 1 104 ? -13.873 -4.801 0.902 1.00 0.00 82 PRO A O 9
ATOM 13603 N N . LYS A 1 105 ? -12.276 -3.735 -0.289 1.00 0.00 83 LYS A N 9
ATOM 13604 C CA . LYS A 1 105 ? -13.192 -2.972 -1.145 1.00 0.00 83 LYS A CA 9
ATOM 13605 C C . LYS A 1 105 ? -14.025 -1.961 -0.354 1.00 0.00 83 LYS A C 9
ATOM 13606 O O . LYS A 1 105 ? -15.046 -2.310 0.243 1.00 0.00 83 LYS A O 9
ATOM 13625 N N . ASN A 1 106 ? -13.592 -0.707 -0.369 1.00 0.00 84 ASN A N 9
ATOM 13626 C CA . ASN A 1 106 ? -14.328 0.369 0.286 1.00 0.00 84 ASN A CA 9
ATOM 13627 C C . ASN A 1 106 ? -13.984 1.716 -0.344 1.00 0.00 84 ASN A C 9
ATOM 13628 O O . ASN A 1 106 ? -12.864 1.922 -0.822 1.00 0.00 84 ASN A O 9
ATOM 13639 N N . LYS A 1 107 ? -14.963 2.611 -0.378 1.00 0.00 85 LYS A N 9
ATOM 13640 C CA . LYS A 1 107 ? -14.746 3.985 -0.822 1.00 0.00 85 LYS A CA 9
ATOM 13641 C C . LYS A 1 107 ? -15.478 4.961 0.096 1.00 0.00 85 LYS A C 9
ATOM 13642 O O . LYS A 1 107 ? -15.076 6.116 0.221 1.00 0.00 85 LYS A O 9
ATOM 13661 N N . ASN A 1 108 ? -16.550 4.473 0.729 1.00 0.00 86 ASN A N 9
ATOM 13662 C CA . ASN A 1 108 ? -17.354 5.259 1.674 1.00 0.00 86 ASN A CA 9
ATOM 13663 C C . ASN A 1 108 ? -18.089 6.404 0.987 1.00 0.00 86 ASN A C 9
ATOM 13664 O O . ASN A 1 108 ? -17.507 7.444 0.685 1.00 0.00 86 ASN A O 9
ATOM 13675 N N . ARG A 1 109 ? -19.376 6.202 0.747 1.00 0.00 87 ARG A N 9
ATOM 13676 C CA . ARG A 1 109 ? -20.213 7.230 0.146 1.00 0.00 87 ARG A CA 9
ATOM 13677 C C . ARG A 1 109 ? -21.531 7.330 0.898 1.00 0.00 87 ARG A C 9
ATOM 13678 O O . ARG A 1 109 ? -22.009 6.335 1.444 1.00 0.00 87 ARG A O 9
ATOM 13699 N N . GLU A 1 110 ? -22.101 8.530 0.916 1.00 0.00 88 GLU A N 9
ATOM 13700 C CA . GLU A 1 110 ? -23.356 8.800 1.617 1.00 0.00 88 GLU A CA 9
ATOM 13701 C C . GLU A 1 110 ? -23.233 8.492 3.104 1.00 0.00 88 GLU A C 9
ATOM 13702 O O . GLU A 1 110 ? -23.552 7.395 3.563 1.00 0.00 88 GLU A O 9
ATOM 13714 N N . GLY A 1 111 ? -22.754 9.471 3.850 1.00 0.00 89 GLY A N 9
ATOM 13715 C CA . GLY A 1 111 ? -22.542 9.295 5.268 1.00 0.00 89 GLY A CA 9
ATOM 13716 C C . GLY A 1 111 ? -21.344 10.082 5.743 1.00 0.00 89 GLY A C 9
ATOM 13717 O O . GLY A 1 111 ? -21.468 11.256 6.094 1.00 0.00 89 GLY A O 9
ATOM 13721 N N . VAL A 1 112 ? -20.185 9.447 5.735 1.00 0.00 90 VAL A N 9
ATOM 13722 C CA . VAL A 1 112 ? -18.944 10.120 6.083 1.00 0.00 90 VAL A CA 9
ATOM 13723 C C . VAL A 1 112 ? -18.077 10.298 4.841 1.00 0.00 90 VAL A C 9
ATOM 13724 O O . VAL A 1 112 ? -17.758 9.331 4.148 1.00 0.00 90 VAL A O 9
ATOM 13737 N N . VAL A 1 113 ? -17.734 11.539 4.539 1.00 0.00 91 VAL A N 9
ATOM 13738 C CA . VAL A 1 113 ? -16.915 11.832 3.375 1.00 0.00 91 VAL A CA 9
ATOM 13739 C C . VAL A 1 113 ? -15.656 12.595 3.775 1.00 0.00 91 VAL A C 9
ATOM 13740 O O . VAL A 1 113 ? -15.689 13.441 4.675 1.00 0.00 91 VAL A O 9
ATOM 13753 N N . PRO A 1 114 ? -14.519 12.277 3.141 1.00 0.00 92 PRO A N 9
ATOM 13754 C CA . PRO A 1 114 ? -13.269 12.988 3.352 1.00 0.00 92 PRO A CA 9
ATOM 13755 C C . PRO A 1 114 ? -13.166 14.226 2.465 1.00 0.00 92 PRO A C 9
ATOM 13756 O O . PRO A 1 114 ? -13.283 14.135 1.239 1.00 0.00 92 PRO A O 9
ATOM 13767 N N . PRO A 1 115 ? -12.960 15.405 3.070 1.00 0.00 93 PRO A N 9
ATOM 13768 C CA . PRO A 1 115 ? -12.820 16.658 2.327 1.00 0.00 93 PRO A CA 9
ATOM 13769 C C . PRO A 1 115 ? -11.466 16.761 1.621 1.00 0.00 93 PRO A C 9
ATOM 13770 O O . PRO A 1 115 ? -10.582 17.513 2.040 1.00 0.00 93 PRO A O 9
ATOM 13781 N N . VAL A 1 116 ? -11.310 15.981 0.558 1.00 0.00 94 VAL A N 9
ATOM 13782 C CA . VAL A 1 116 ? -10.073 15.953 -0.211 1.00 0.00 94 VAL A CA 9
ATOM 13783 C C . VAL A 1 116 ? -9.810 17.299 -0.888 1.00 0.00 94 VAL A C 9
ATOM 13784 O O . VAL A 1 116 ? -10.653 17.823 -1.624 1.00 0.00 94 VAL A O 9
ATOM 13797 N N . GLY A 1 117 ? -8.637 17.851 -0.624 1.00 0.00 95 GLY A N 9
ATOM 13798 C CA . GLY A 1 117 ? -8.280 19.147 -1.162 1.00 0.00 95 GLY A CA 9
ATOM 13799 C C . GLY A 1 117 ? -7.751 20.071 -0.087 1.00 0.00 95 GLY A C 9
ATOM 13800 O O . GLY A 1 117 ? -7.961 21.281 -0.134 1.00 0.00 95 GLY A O 9
ATOM 13804 N N . ILE A 1 118 ? -7.060 19.495 0.886 1.00 0.00 96 ILE A N 9
ATOM 13805 C CA . ILE A 1 118 ? -6.511 20.263 1.993 1.00 0.00 96 ILE A CA 9
ATOM 13806 C C . ILE A 1 118 ? -5.040 20.565 1.742 1.00 0.00 96 ILE A C 9
ATOM 13807 O O . ILE A 1 118 ? -4.283 19.687 1.317 1.00 0.00 96 ILE A O 9
ATOM 13823 N N . THR A 1 119 ? -4.644 21.804 1.994 1.00 0.00 97 THR A N 9
ATOM 13824 C CA . THR A 1 119 ? -3.260 22.217 1.822 1.00 0.00 97 THR A CA 9
ATOM 13825 C C . THR A 1 119 ? -2.342 21.424 2.752 1.00 0.00 97 THR A C 9
ATOM 13826 O O . THR A 1 119 ? -2.684 21.185 3.911 1.00 0.00 97 THR A O 9
ATOM 13837 N N . ASN A 1 120 ? -1.203 20.997 2.219 1.00 0.00 98 ASN A N 9
ATOM 13838 C CA . ASN A 1 120 ? -0.230 20.207 2.969 1.00 0.00 98 ASN A CA 9
ATOM 13839 C C . ASN A 1 120 ? 0.162 20.904 4.270 1.00 0.00 98 ASN A C 9
ATOM 13840 O O . ASN A 1 120 ? -0.090 20.333 5.348 1.00 0.00 98 ASN A O 9
ATOM 13852 N N . MET A 1 23 ? -18.930 7.612 -5.920 1.00 0.00 1 MET A N 10
ATOM 13853 C CA . MET A 1 23 ? -17.944 6.598 -6.363 1.00 0.00 1 MET A CA 10
ATOM 13854 C C . MET A 1 23 ? -16.522 7.103 -6.146 1.00 0.00 1 MET A C 10
ATOM 13855 O O . MET A 1 23 ? -15.664 6.380 -5.635 1.00 0.00 1 MET A O 10
ATOM 13869 N N . LYS A 1 24 ? -16.278 8.345 -6.542 1.00 0.00 2 LYS A N 10
ATOM 13870 C CA . LYS A 1 24 ? -14.966 8.956 -6.385 1.00 0.00 2 LYS A CA 10
ATOM 13871 C C . LYS A 1 24 ? -14.738 9.357 -4.936 1.00 0.00 2 LYS A C 10
ATOM 13872 O O . LYS A 1 24 ? -15.554 10.065 -4.346 1.00 0.00 2 LYS A O 10
ATOM 13891 N N . SER A 1 25 ? -13.633 8.900 -4.366 1.00 0.00 3 SER A N 10
ATOM 13892 C CA . SER A 1 25 ? -13.298 9.223 -2.991 1.00 0.00 3 SER A CA 10
ATOM 13893 C C . SER A 1 25 ? -11.841 8.881 -2.704 1.00 0.00 3 SER A C 10
ATOM 13894 O O . SER A 1 25 ? -11.437 7.717 -2.763 1.00 0.00 3 SER A O 10
ATOM 13902 N N . SER A 1 26 ? -11.054 9.904 -2.417 1.00 0.00 4 SER A N 10
ATOM 13903 C CA . SER A 1 26 ? -9.668 9.719 -2.037 1.00 0.00 4 SER A CA 10
ATOM 13904 C C . SER A 1 26 ? -9.566 9.702 -0.517 1.00 0.00 4 SER A C 10
ATOM 13905 O O . SER A 1 26 ? -9.652 10.738 0.135 1.00 0.00 4 SER A O 10
ATOM 13913 N N . ILE A 1 27 ? -9.393 8.515 0.036 1.00 0.00 5 ILE A N 10
ATOM 13914 C CA . ILE A 1 27 ? -9.488 8.315 1.477 1.00 0.00 5 ILE A CA 10
ATOM 13915 C C . ILE A 1 27 ? -8.122 8.484 2.139 1.00 0.00 5 ILE A C 10
ATOM 13916 O O . ILE A 1 27 ? -7.122 7.989 1.628 1.00 0.00 5 ILE A O 10
ATOM 13932 N N . PRO A 1 28 ? -8.062 9.203 3.273 1.00 0.00 6 PRO A N 10
ATOM 13933 C CA . PRO A 1 28 ? -6.814 9.417 4.015 1.00 0.00 6 PRO A CA 10
ATOM 13934 C C . PRO A 1 28 ? -6.282 8.132 4.643 1.00 0.00 6 PRO A C 10
ATOM 13935 O O . PRO A 1 28 ? -7.031 7.174 4.870 1.00 0.00 6 PRO A O 10
ATOM 13946 N N . ILE A 1 29 ? -4.991 8.125 4.951 1.00 0.00 7 ILE A N 10
ATOM 13947 C CA . ILE A 1 29 ? -4.333 6.925 5.446 1.00 0.00 7 ILE A CA 10
ATOM 13948 C C . ILE A 1 29 ? -4.808 6.575 6.856 1.00 0.00 7 ILE A C 10
ATOM 13949 O O . ILE A 1 29 ? -4.805 5.409 7.244 1.00 0.00 7 ILE A O 10
ATOM 13965 N N . THR A 1 30 ? -5.255 7.581 7.600 1.00 0.00 8 THR A N 10
ATOM 13966 C CA . THR A 1 30 ? -5.745 7.372 8.958 1.00 0.00 8 THR A CA 10
ATOM 13967 C C . THR A 1 30 ? -6.939 6.411 8.973 1.00 0.00 8 THR A C 10
ATOM 13968 O O . THR A 1 30 ? -7.236 5.795 9.997 1.00 0.00 8 THR A O 10
ATOM 13979 N N . GLU A 1 31 ? -7.604 6.277 7.831 1.00 0.00 9 GLU A N 10
ATOM 13980 C CA . GLU A 1 31 ? -8.742 5.381 7.706 1.00 0.00 9 GLU A CA 10
ATOM 13981 C C . GLU A 1 31 ? -8.309 4.058 7.078 1.00 0.00 9 GLU A C 10
ATOM 13982 O O . GLU A 1 31 ? -8.606 2.976 7.591 1.00 0.00 9 GLU A O 10
ATOM 13994 N N . VAL A 1 32 ? -7.582 4.159 5.975 1.00 0.00 10 VAL A N 10
ATOM 13995 C CA . VAL A 1 32 ? -7.234 2.991 5.178 1.00 0.00 10 VAL A CA 10
ATOM 13996 C C . VAL A 1 32 ? -6.221 2.095 5.887 1.00 0.00 10 VAL A C 10
ATOM 13997 O O . VAL A 1 32 ? -6.289 0.878 5.769 1.00 0.00 10 VAL A O 10
ATOM 14010 N N . LEU A 1 33 ? -5.305 2.698 6.640 1.00 0.00 11 LEU A N 10
ATOM 14011 C CA . LEU A 1 33 ? -4.269 1.945 7.346 1.00 0.00 11 LEU A CA 10
ATOM 14012 C C . LEU A 1 33 ? -4.869 0.827 8.226 1.00 0.00 11 LEU A C 10
ATOM 14013 O O . LEU A 1 33 ? -4.592 -0.352 7.992 1.00 0.00 11 LEU A O 10
ATOM 14029 N N . PRO A 1 34 ? -5.697 1.160 9.241 1.00 0.00 12 PRO A N 10
ATOM 14030 C CA . PRO A 1 34 ? -6.320 0.145 10.099 1.00 0.00 12 PRO A CA 10
ATOM 14031 C C . PRO A 1 34 ? -7.354 -0.706 9.362 1.00 0.00 12 PRO A C 10
ATOM 14032 O O . PRO A 1 34 ? -7.607 -1.852 9.740 1.00 0.00 12 PRO A O 10
ATOM 14043 N N . ARG A 1 35 ? -7.951 -0.154 8.309 1.00 0.00 13 ARG A N 10
ATOM 14044 C CA . ARG A 1 35 ? -8.984 -0.863 7.564 1.00 0.00 13 ARG A CA 10
ATOM 14045 C C . ARG A 1 35 ? -8.410 -1.693 6.411 1.00 0.00 13 ARG A C 10
ATOM 14046 O O . ARG A 1 35 ? -9.161 -2.293 5.641 1.00 0.00 13 ARG A O 10
ATOM 14067 N N . ALA A 1 36 ? -7.089 -1.738 6.301 1.00 0.00 14 ALA A N 10
ATOM 14068 C CA . ALA A 1 36 ? -6.440 -2.503 5.241 1.00 0.00 14 ALA A CA 10
ATOM 14069 C C . ALA A 1 36 ? -6.118 -3.919 5.705 1.00 0.00 14 ALA A C 10
ATOM 14070 O O . ALA A 1 36 ? -5.998 -4.177 6.905 1.00 0.00 14 ALA A O 10
ATOM 14077 N N . VAL A 1 37 ? -5.976 -4.829 4.750 1.00 0.00 15 VAL A N 10
ATOM 14078 C CA . VAL A 1 37 ? -5.646 -6.218 5.047 1.00 0.00 15 VAL A CA 10
ATOM 14079 C C . VAL A 1 37 ? -4.363 -6.635 4.329 1.00 0.00 15 VAL A C 10
ATOM 14080 O O . VAL A 1 37 ? -3.934 -7.788 4.408 1.00 0.00 15 VAL A O 10
ATOM 14093 N N . GLY A 1 38 ? -3.763 -5.692 3.619 1.00 0.00 16 GLY A N 10
ATOM 14094 C CA . GLY A 1 38 ? -2.518 -5.952 2.927 1.00 0.00 16 GLY A CA 10
ATOM 14095 C C . GLY A 1 38 ? -1.839 -4.666 2.521 1.00 0.00 16 GLY A C 10
ATOM 14096 O O . GLY A 1 38 ? -2.477 -3.616 2.497 1.00 0.00 16 GLY A O 10
ATOM 14100 N N . SER A 1 39 ? -0.558 -4.732 2.203 1.00 0.00 17 SER A N 10
ATOM 14101 C CA . SER A 1 39 ? 0.178 -3.547 1.810 1.00 0.00 17 SER A CA 10
ATOM 14102 C C . SER A 1 39 ? 1.326 -3.890 0.869 1.00 0.00 17 SER A C 10
ATOM 14103 O O . SER A 1 39 ? 1.981 -4.924 1.012 1.00 0.00 17 SER A O 10
ATOM 14111 N N . LEU A 1 40 ? 1.538 -3.027 -0.110 1.00 0.00 18 LEU A N 10
ATOM 14112 C CA . LEU A 1 40 ? 2.676 -3.133 -0.998 1.00 0.00 18 LEU A CA 10
ATOM 14113 C C . LEU A 1 40 ? 3.561 -1.906 -0.851 1.00 0.00 18 LEU A C 10
ATOM 14114 O O . LEU A 1 40 ? 3.144 -0.790 -1.166 1.00 0.00 18 LEU A O 10
ATOM 14130 N N . THR A 1 41 ? 4.772 -2.109 -0.373 1.00 0.00 19 THR A N 10
ATOM 14131 C CA . THR A 1 41 ? 5.698 -1.012 -0.151 1.00 0.00 19 THR A CA 10
ATOM 14132 C C . THR A 1 41 ? 6.596 -0.809 -1.366 1.00 0.00 19 THR A C 10
ATOM 14133 O O . THR A 1 41 ? 7.389 -1.682 -1.710 1.00 0.00 19 THR A O 10
ATOM 14144 N N . PHE A 1 42 ? 6.446 0.329 -2.023 1.00 0.00 20 PHE A N 10
ATOM 14145 C CA . PHE A 1 42 ? 7.298 0.699 -3.146 1.00 0.00 20 PHE A CA 10
ATOM 14146 C C . PHE A 1 42 ? 8.238 1.822 -2.727 1.00 0.00 20 PHE A C 10
ATOM 14147 O O . PHE A 1 42 ? 7.968 2.545 -1.761 1.00 0.00 20 PHE A O 10
ATOM 14164 N N . ASP A 1 43 ? 9.338 1.972 -3.445 1.00 0.00 21 ASP A N 10
ATOM 14165 C CA . ASP A 1 43 ? 10.246 3.079 -3.192 1.00 0.00 21 ASP A CA 10
ATOM 14166 C C . ASP A 1 43 ? 9.869 4.253 -4.086 1.00 0.00 21 ASP A C 10
ATOM 14167 O O . ASP A 1 43 ? 8.927 4.157 -4.874 1.00 0.00 21 ASP A O 10
ATOM 14176 N N . GLU A 1 44 ? 10.593 5.356 -3.967 1.00 0.00 22 GLU A N 10
ATOM 14177 C CA . GLU A 1 44 ? 10.298 6.554 -4.738 1.00 0.00 22 GLU A CA 10
ATOM 14178 C C . GLU A 1 44 ? 10.504 6.329 -6.237 1.00 0.00 22 GLU A C 10
ATOM 14179 O O . GLU A 1 44 ? 9.970 7.068 -7.064 1.00 0.00 22 GLU A O 10
ATOM 14191 N N . ASN A 1 45 ? 11.277 5.309 -6.585 1.00 0.00 23 ASN A N 10
ATOM 14192 C CA . ASN A 1 45 ? 11.526 4.973 -7.976 1.00 0.00 23 ASN A CA 10
ATOM 14193 C C . ASN A 1 45 ? 10.569 3.882 -8.442 1.00 0.00 23 ASN A C 10
ATOM 14194 O O . ASN A 1 45 ? 10.766 3.274 -9.498 1.00 0.00 23 ASN A O 10
ATOM 14205 N N . TYR A 1 46 ? 9.539 3.641 -7.631 1.00 0.00 24 TYR A N 10
ATOM 14206 C CA . TYR A 1 46 ? 8.438 2.737 -7.975 1.00 0.00 24 TYR A CA 10
ATOM 14207 C C . TYR A 1 46 ? 8.884 1.275 -8.041 1.00 0.00 24 TYR A C 10
ATOM 14208 O O . TYR A 1 46 ? 8.327 0.477 -8.797 1.00 0.00 24 TYR A O 10
ATOM 14226 N N . ASN A 1 47 ? 9.876 0.920 -7.235 1.00 0.00 25 ASN A N 10
ATOM 14227 C CA . ASN A 1 47 ? 10.304 -0.469 -7.120 1.00 0.00 25 ASN A CA 10
ATOM 14228 C C . ASN A 1 47 ? 9.654 -1.108 -5.903 1.00 0.00 25 ASN A C 10
ATOM 14229 O O . ASN A 1 47 ? 9.570 -0.487 -4.846 1.00 0.00 25 ASN A O 10
ATOM 14240 N N . LEU A 1 48 ? 9.188 -2.339 -6.054 1.00 0.00 26 LEU A N 10
ATOM 14241 C CA . LEU A 1 48 ? 8.594 -3.063 -4.946 1.00 0.00 26 LEU A CA 10
ATOM 14242 C C . LEU A 1 48 ? 9.652 -3.433 -3.911 1.00 0.00 26 LEU A C 10
ATOM 14243 O O . LEU A 1 48 ? 10.626 -4.120 -4.217 1.00 0.00 26 LEU A O 10
ATOM 14259 N N . LEU A 1 49 ? 9.453 -2.962 -2.692 1.00 0.00 27 LEU A N 10
ATOM 14260 C CA . LEU A 1 49 ? 10.370 -3.235 -1.595 1.00 0.00 27 LEU A CA 10
ATOM 14261 C C . LEU A 1 49 ? 9.824 -4.341 -0.700 1.00 0.00 27 LEU A C 10
ATOM 14262 O O . LEU A 1 49 ? 10.522 -5.304 -0.388 1.00 0.00 27 LEU A O 10
ATOM 14278 N N . ASP A 1 50 ? 8.568 -4.200 -0.294 1.00 0.00 28 ASP A N 10
ATOM 14279 C CA . ASP A 1 50 ? 7.966 -5.136 0.649 1.00 0.00 28 ASP A CA 10
ATOM 14280 C C . ASP A 1 50 ? 6.548 -5.505 0.244 1.00 0.00 28 ASP A C 10
ATOM 14281 O O . ASP A 1 50 ? 5.792 -4.668 -0.247 1.00 0.00 28 ASP A O 10
ATOM 14290 N N . THR A 1 51 ? 6.205 -6.766 0.442 1.00 0.00 29 THR A N 10
ATOM 14291 C CA . THR A 1 51 ? 4.864 -7.253 0.195 1.00 0.00 29 THR A CA 10
ATOM 14292 C C . THR A 1 51 ? 4.301 -7.876 1.469 1.00 0.00 29 THR A C 10
ATOM 14293 O O . THR A 1 51 ? 4.839 -8.862 1.975 1.00 0.00 29 THR A O 10
ATOM 14304 N N . SER A 1 52 ? 3.234 -7.295 2.000 1.00 0.00 30 SER A N 10
ATOM 14305 C CA . SER A 1 52 ? 2.668 -7.766 3.252 1.00 0.00 30 SER A CA 10
ATOM 14306 C C . SER A 1 52 ? 1.152 -7.932 3.159 1.00 0.00 30 SER A C 10
ATOM 14307 O O . SER A 1 52 ? 0.489 -7.286 2.345 1.00 0.00 30 SER A O 10
ATOM 14315 N N . GLY A 1 53 ? 0.617 -8.818 3.990 1.00 0.00 31 GLY A N 10
ATOM 14316 C CA . GLY A 1 53 ? -0.815 -9.031 4.040 1.00 0.00 31 GLY A CA 10
ATOM 14317 C C . GLY A 1 53 ? -1.331 -9.796 2.838 1.00 0.00 31 GLY A C 10
ATOM 14318 O O . GLY A 1 53 ? -0.625 -10.634 2.276 1.00 0.00 31 GLY A O 10
ATOM 14322 N N . VAL A 1 54 ? -2.556 -9.493 2.430 1.00 0.00 32 VAL A N 10
ATOM 14323 C CA . VAL A 1 54 ? -3.177 -10.161 1.287 1.00 0.00 32 VAL A CA 10
ATOM 14324 C C . VAL A 1 54 ? -2.458 -9.805 -0.014 1.00 0.00 32 VAL A C 10
ATOM 14325 O O . VAL A 1 54 ? -2.590 -10.497 -1.023 1.00 0.00 32 VAL A O 10
ATOM 14338 N N . ALA A 1 55 ? -1.662 -8.743 0.027 1.00 0.00 33 ALA A N 10
ATOM 14339 C CA . ALA A 1 55 ? -0.925 -8.285 -1.147 1.00 0.00 33 ALA A CA 10
ATOM 14340 C C . ALA A 1 55 ? 0.067 -9.343 -1.627 1.00 0.00 33 ALA A C 10
ATOM 14341 O O . ALA A 1 55 ? 0.588 -9.258 -2.735 1.00 0.00 33 ALA A O 10
ATOM 14348 N N . LYS A 1 56 ? 0.324 -10.341 -0.785 1.00 0.00 34 LYS A N 10
ATOM 14349 C CA . LYS A 1 56 ? 1.239 -11.418 -1.131 1.00 0.00 34 LYS A CA 10
ATOM 14350 C C . LYS A 1 56 ? 0.589 -12.414 -2.089 1.00 0.00 34 LYS A C 10
ATOM 14351 O O . LYS A 1 56 ? 1.265 -13.008 -2.930 1.00 0.00 34 LYS A O 10
ATOM 14370 N N . VAL A 1 57 ? -0.720 -12.601 -1.957 1.00 0.00 35 VAL A N 10
ATOM 14371 C CA . VAL A 1 57 ? -1.439 -13.539 -2.810 1.00 0.00 35 VAL A CA 10
ATOM 14372 C C . VAL A 1 57 ? -2.080 -12.811 -3.987 1.00 0.00 35 VAL A C 10
ATOM 14373 O O . VAL A 1 57 ? -2.388 -13.415 -5.015 1.00 0.00 35 VAL A O 10
ATOM 14386 N N . ILE A 1 58 ? -2.284 -11.512 -3.822 1.00 0.00 36 ILE A N 10
ATOM 14387 C CA . ILE A 1 58 ? -2.745 -10.663 -4.907 1.00 0.00 36 ILE A CA 10
ATOM 14388 C C . ILE A 1 58 ? -1.607 -10.453 -5.902 1.00 0.00 36 ILE A C 10
ATOM 14389 O O . ILE A 1 58 ? -0.439 -10.404 -5.509 1.00 0.00 36 ILE A O 10
ATOM 14405 N N . GLU A 1 59 ? -1.936 -10.377 -7.184 1.00 0.00 37 GLU A N 10
ATOM 14406 C CA . GLU A 1 59 ? -0.929 -10.148 -8.210 1.00 0.00 37 GLU A CA 10
ATOM 14407 C C . GLU A 1 59 ? -0.293 -8.776 -8.015 1.00 0.00 37 GLU A C 10
ATOM 14408 O O . GLU A 1 59 ? -0.929 -7.851 -7.511 1.00 0.00 37 GLU A O 10
ATOM 14420 N N . LYS A 1 60 ? 0.961 -8.646 -8.412 1.00 0.00 38 LYS A N 10
ATOM 14421 C CA . LYS A 1 60 ? 1.697 -7.415 -8.185 1.00 0.00 38 LYS A CA 10
ATOM 14422 C C . LYS A 1 60 ? 1.241 -6.334 -9.150 1.00 0.00 38 LYS A C 10
ATOM 14423 O O . LYS A 1 60 ? 1.133 -5.174 -8.761 1.00 0.00 38 LYS A O 10
ATOM 14442 N N . SER A 1 61 ? 0.970 -6.725 -10.400 1.00 0.00 39 SER A N 10
ATOM 14443 C CA . SER A 1 61 ? 0.334 -5.841 -11.382 1.00 0.00 39 SER A CA 10
ATOM 14444 C C . SER A 1 61 ? 1.238 -4.640 -11.735 1.00 0.00 39 SER A C 10
ATOM 14445 O O . SER A 1 61 ? 2.184 -4.325 -11.011 1.00 0.00 39 SER A O 10
ATOM 14453 N N . PRO A 1 62 ? 1.001 -3.973 -12.882 1.00 0.00 40 PRO A N 10
ATOM 14454 C CA . PRO A 1 62 ? 1.696 -2.728 -13.238 1.00 0.00 40 PRO A CA 10
ATOM 14455 C C . PRO A 1 62 ? 1.212 -1.538 -12.403 1.00 0.00 40 PRO A C 10
ATOM 14456 O O . PRO A 1 62 ? 0.991 -0.443 -12.927 1.00 0.00 40 PRO A O 10
ATOM 14467 N N . ILE A 1 63 ? 1.087 -1.754 -11.096 1.00 0.00 41 ILE A N 10
ATOM 14468 C CA . ILE A 1 63 ? 0.562 -0.747 -10.181 1.00 0.00 41 ILE A CA 10
ATOM 14469 C C . ILE A 1 63 ? 1.428 0.511 -10.174 1.00 0.00 41 ILE A C 10
ATOM 14470 O O . ILE A 1 63 ? 0.927 1.609 -9.937 1.00 0.00 41 ILE A O 10
ATOM 14486 N N . ALA A 1 64 ? 2.715 0.352 -10.470 1.00 0.00 42 ALA A N 10
ATOM 14487 C CA . ALA A 1 64 ? 3.646 1.481 -10.486 1.00 0.00 42 ALA A CA 10
ATOM 14488 C C . ALA A 1 64 ? 3.147 2.588 -11.412 1.00 0.00 42 ALA A C 10
ATOM 14489 O O . ALA A 1 64 ? 3.321 3.776 -11.130 1.00 0.00 42 ALA A O 10
ATOM 14496 N N . GLU A 1 65 ? 2.499 2.184 -12.498 1.00 0.00 43 GLU A N 10
ATOM 14497 C CA . GLU A 1 65 ? 1.949 3.123 -13.465 1.00 0.00 43 GLU A CA 10
ATOM 14498 C C . GLU A 1 65 ? 0.802 3.915 -12.842 1.00 0.00 43 GLU A C 10
ATOM 14499 O O . GLU A 1 65 ? 0.638 5.105 -13.092 1.00 0.00 43 GLU A O 10
ATOM 14511 N N . ILE A 1 66 ? 0.021 3.259 -12.007 1.00 0.00 44 ILE A N 10
ATOM 14512 C CA . ILE A 1 66 ? -1.109 3.909 -11.371 1.00 0.00 44 ILE A CA 10
ATOM 14513 C C . ILE A 1 66 ? -0.637 4.703 -10.151 1.00 0.00 44 ILE A C 10
ATOM 14514 O O . ILE A 1 66 ? -1.246 5.705 -9.769 1.00 0.00 44 ILE A O 10
ATOM 14530 N N . ILE A 1 67 ? 0.463 4.259 -9.546 1.00 0.00 45 ILE A N 10
ATOM 14531 C CA . ILE A 1 67 ? 1.051 4.960 -8.408 1.00 0.00 45 ILE A CA 10
ATOM 14532 C C . ILE A 1 67 ? 1.527 6.345 -8.825 1.00 0.00 45 ILE A C 10
ATOM 14533 O O . ILE A 1 67 ? 1.286 7.327 -8.122 1.00 0.00 45 ILE A O 10
ATOM 14549 N N . ARG A 1 68 ? 2.199 6.425 -9.970 1.00 0.00 46 ARG A N 10
ATOM 14550 C CA . ARG A 1 68 ? 2.668 7.702 -10.484 1.00 0.00 46 ARG A CA 10
ATOM 14551 C C . ARG A 1 68 ? 1.489 8.588 -10.874 1.00 0.00 46 ARG A C 10
ATOM 14552 O O . ARG A 1 68 ? 1.489 9.789 -10.605 1.00 0.00 46 ARG A O 10
ATOM 14573 N N . LYS A 1 69 ? 0.475 7.983 -11.483 1.00 0.00 47 LYS A N 10
ATOM 14574 C CA . LYS A 1 69 ? -0.730 8.716 -11.856 1.00 0.00 47 LYS A CA 10
ATOM 14575 C C . LYS A 1 69 ? -1.398 9.306 -10.623 1.00 0.00 47 LYS A C 10
ATOM 14576 O O . LYS A 1 69 ? -1.698 10.498 -10.581 1.00 0.00 47 LYS A O 10
ATOM 14595 N N . SER A 1 70 ? -1.599 8.470 -9.610 1.00 0.00 48 SER A N 10
ATOM 14596 C CA . SER A 1 70 ? -2.246 8.897 -8.384 1.00 0.00 48 SER A CA 10
ATOM 14597 C C . SER A 1 70 ? -1.361 9.871 -7.616 1.00 0.00 48 SER A C 10
ATOM 14598 O O . SER A 1 70 ? -1.849 10.693 -6.851 1.00 0.00 48 SER A O 10
ATOM 14606 N N . ASN A 1 71 ? -0.055 9.770 -7.820 1.00 0.00 49 ASN A N 10
ATOM 14607 C CA . ASN A 1 71 ? 0.888 10.676 -7.176 1.00 0.00 49 ASN A CA 10
ATOM 14608 C C . ASN A 1 71 ? 0.675 12.103 -7.667 1.00 0.00 49 ASN A C 10
ATOM 14609 O O . ASN A 1 71 ? 0.835 13.060 -6.915 1.00 0.00 49 ASN A O 10
ATOM 14620 N N . ALA A 1 72 ? 0.311 12.233 -8.932 1.00 0.00 50 ALA A N 10
ATOM 14621 C CA . ALA A 1 72 ? -0.003 13.535 -9.503 1.00 0.00 50 ALA A CA 10
ATOM 14622 C C . ALA A 1 72 ? -1.420 13.963 -9.129 1.00 0.00 50 ALA A C 10
ATOM 14623 O O . ALA A 1 72 ? -1.723 15.154 -9.052 1.00 0.00 50 ALA A O 10
ATOM 14630 N N . GLU A 1 73 ? -2.281 12.977 -8.887 1.00 0.00 51 GLU A N 10
ATOM 14631 C CA . GLU A 1 73 ? -3.675 13.233 -8.535 1.00 0.00 51 GLU A CA 10
ATOM 14632 C C . GLU A 1 73 ? -3.806 13.739 -7.099 1.00 0.00 51 GLU A C 10
ATOM 14633 O O . GLU A 1 73 ? -4.570 14.664 -6.824 1.00 0.00 51 GLU A O 10
ATOM 14645 N N . LEU A 1 74 ? -3.056 13.130 -6.193 1.00 0.00 52 LEU A N 10
ATOM 14646 C CA . LEU A 1 74 ? -3.206 13.403 -4.771 1.00 0.00 52 LEU A CA 10
ATOM 14647 C C . LEU A 1 74 ? -1.858 13.509 -4.076 1.00 0.00 52 LEU A C 10
ATOM 14648 O O . LEU A 1 74 ? -0.809 13.360 -4.703 1.00 0.00 52 LEU A O 10
ATOM 14664 N N . GLY A 1 75 ? -1.898 13.755 -2.777 1.00 0.00 53 GLY A N 10
ATOM 14665 C CA . GLY A 1 75 ? -0.695 13.737 -1.976 1.00 0.00 53 GLY A CA 10
ATOM 14666 C C . GLY A 1 75 ? -0.891 12.966 -0.684 1.00 0.00 53 GLY A C 10
ATOM 14667 O O . GLY A 1 75 ? -0.207 11.978 -0.432 1.00 0.00 53 GLY A O 10
ATOM 14671 N N . ARG A 1 76 ? -1.853 13.400 0.119 1.00 0.00 54 ARG A N 10
ATOM 14672 C CA . ARG A 1 76 ? -2.067 12.819 1.442 1.00 0.00 54 ARG A CA 10
ATOM 14673 C C . ARG A 1 76 ? -3.109 11.696 1.407 1.00 0.00 54 ARG A C 10
ATOM 14674 O O . ARG A 1 76 ? -3.200 10.889 2.331 1.00 0.00 54 ARG A O 10
ATOM 14695 N N . LEU A 1 77 ? -3.889 11.645 0.338 1.00 0.00 55 LEU A N 10
ATOM 14696 C CA . LEU A 1 77 ? -4.981 10.683 0.248 1.00 0.00 55 LEU A CA 10
ATOM 14697 C C . LEU A 1 77 ? -4.534 9.408 -0.461 1.00 0.00 55 LEU A C 10
ATOM 14698 O O . LEU A 1 77 ? -3.420 9.332 -0.981 1.00 0.00 55 LEU A O 10
ATOM 14714 N N . GLY A 1 78 ? -5.412 8.413 -0.474 1.00 0.00 56 GLY A N 10
ATOM 14715 C CA . GLY A 1 78 ? -5.115 7.159 -1.132 1.00 0.00 56 GLY A CA 10
ATOM 14716 C C . GLY A 1 78 ? -6.081 6.856 -2.257 1.00 0.00 56 GLY A C 10
ATOM 14717 O O . GLY A 1 78 ? -7.273 6.650 -2.026 1.00 0.00 56 GLY A O 10
ATOM 14721 N N . TYR A 1 79 ? -5.561 6.822 -3.474 1.00 0.00 57 TYR A N 10
ATOM 14722 C CA . TYR A 1 79 ? -6.379 6.593 -4.659 1.00 0.00 57 TYR A CA 10
ATOM 14723 C C . TYR A 1 79 ? -6.463 5.105 -4.961 1.00 0.00 57 TYR A C 10
ATOM 14724 O O . TYR A 1 79 ? -5.469 4.389 -4.842 1.00 0.00 57 TYR A O 10
ATOM 14742 N N . SER A 1 80 ? -7.646 4.641 -5.334 1.00 0.00 58 SER A N 10
ATOM 14743 C CA . SER A 1 80 ? -7.834 3.244 -5.691 1.00 0.00 58 SER A CA 10
ATOM 14744 C C . SER A 1 80 ? -7.065 2.922 -6.969 1.00 0.00 58 SER A C 10
ATOM 14745 O O . SER A 1 80 ? -7.434 3.362 -8.057 1.00 0.00 58 SER A O 10
ATOM 14753 N N . VAL A 1 81 ? -5.995 2.154 -6.828 1.00 0.00 59 VAL A N 10
ATOM 14754 C CA . VAL A 1 81 ? -5.132 1.835 -7.955 1.00 0.00 59 VAL A CA 10
ATOM 14755 C C . VAL A 1 81 ? -5.413 0.439 -8.488 1.00 0.00 59 VAL A C 10
ATOM 14756 O O . VAL A 1 81 ? -5.334 0.194 -9.690 1.00 0.00 59 VAL A O 10
ATOM 14769 N N . TYR A 1 82 ? -5.766 -0.473 -7.597 1.00 0.00 60 TYR A N 10
ATOM 14770 C CA . TYR A 1 82 ? -6.047 -1.840 -7.990 1.00 0.00 60 TYR A CA 10
ATOM 14771 C C . TYR A 1 82 ? -7.368 -2.295 -7.393 1.00 0.00 60 TYR A C 10
ATOM 14772 O O . TYR A 1 82 ? -7.439 -2.629 -6.214 1.00 0.00 60 TYR A O 10
ATOM 14790 N N . GLU A 1 83 ? -8.415 -2.271 -8.195 1.00 0.00 61 GLU A N 10
ATOM 14791 C CA . GLU A 1 83 ? -9.717 -2.727 -7.743 1.00 0.00 61 GLU A CA 10
ATOM 14792 C C . GLU A 1 83 ? -10.018 -4.114 -8.294 1.00 0.00 61 GLU A C 10
ATOM 14793 O O . GLU A 1 83 ? -10.063 -4.318 -9.508 1.00 0.00 61 GLU A O 10
ATOM 14805 N N . ASP A 1 84 ? -10.189 -5.060 -7.393 1.00 0.00 62 ASP A N 10
ATOM 14806 C CA . ASP A 1 84 ? -10.590 -6.408 -7.748 1.00 0.00 62 ASP A CA 10
ATOM 14807 C C . ASP A 1 84 ? -11.905 -6.703 -7.045 1.00 0.00 62 ASP A C 10
ATOM 14808 O O . ASP A 1 84 ? -12.315 -5.939 -6.172 1.00 0.00 62 ASP A O 10
ATOM 14817 N N . ALA A 1 85 ? -12.569 -7.785 -7.415 1.00 0.00 63 ALA A N 10
ATOM 14818 C CA . ALA A 1 85 ? -13.834 -8.143 -6.792 1.00 0.00 63 ALA A CA 10
ATOM 14819 C C . ALA A 1 85 ? -13.631 -8.533 -5.330 1.00 0.00 63 ALA A C 10
ATOM 14820 O O . ALA A 1 85 ? -14.572 -8.508 -4.535 1.00 0.00 63 ALA A O 10
ATOM 14827 N N . GLN A 1 86 ? -12.400 -8.879 -4.979 1.00 0.00 64 GLN A N 10
ATOM 14828 C CA . GLN A 1 86 ? -12.073 -9.243 -3.608 1.00 0.00 64 GLN A CA 10
ATOM 14829 C C . GLN A 1 86 ? -11.624 -8.020 -2.808 1.00 0.00 64 GLN A C 10
ATOM 14830 O O . GLN A 1 86 ? -12.244 -7.652 -1.809 1.00 0.00 64 GLN A O 10
ATOM 14844 N N . TYR A 1 87 ? -10.547 -7.388 -3.263 1.00 0.00 65 TYR A N 10
ATOM 14845 C CA . TYR A 1 87 ? -9.909 -6.316 -2.508 1.00 0.00 65 TYR A CA 10
ATOM 14846 C C . TYR A 1 87 ? -9.625 -5.113 -3.402 1.00 0.00 65 TYR A C 10
ATOM 14847 O O . TYR A 1 87 ? -9.657 -5.218 -4.628 1.00 0.00 65 TYR A O 10
ATOM 14865 N N . ILE A 1 88 ? -9.349 -3.976 -2.781 1.00 0.00 66 ILE A N 10
ATOM 14866 C CA . ILE A 1 88 ? -9.018 -2.758 -3.503 1.00 0.00 66 ILE A CA 10
ATOM 14867 C C . ILE A 1 88 ? -7.775 -2.113 -2.907 1.00 0.00 66 ILE A C 10
ATOM 14868 O O . ILE A 1 88 ? -7.725 -1.828 -1.707 1.00 0.00 66 ILE A O 10
ATOM 14884 N N . GLY A 1 89 ? -6.782 -1.890 -3.748 1.00 0.00 67 GLY A N 10
ATOM 14885 C CA . GLY A 1 89 ? -5.555 -1.256 -3.311 1.00 0.00 67 GLY A CA 10
ATOM 14886 C C . GLY A 1 89 ? -5.592 0.245 -3.509 1.00 0.00 67 GLY A C 10
ATOM 14887 O O . GLY A 1 89 ? -6.137 0.730 -4.500 1.00 0.00 67 GLY A O 10
ATOM 14891 N N . HIS A 1 90 ? -5.018 0.980 -2.571 1.00 0.00 68 HIS A N 10
ATOM 14892 C CA . HIS A 1 90 ? -4.994 2.438 -2.637 1.00 0.00 68 HIS A CA 10
ATOM 14893 C C . HIS A 1 90 ? -3.554 2.931 -2.531 1.00 0.00 68 HIS A C 10
ATOM 14894 O O . HIS A 1 90 ? -2.828 2.518 -1.630 1.00 0.00 68 HIS A O 10
ATOM 14909 N N . ALA A 1 91 ? -3.141 3.800 -3.446 1.00 0.00 69 ALA A N 10
ATOM 14910 C CA . ALA A 1 91 ? -1.784 4.338 -3.415 1.00 0.00 69 ALA A CA 10
ATOM 14911 C C . ALA A 1 91 ? -1.691 5.541 -2.496 1.00 0.00 69 ALA A C 10
ATOM 14912 O O . ALA A 1 91 ? -2.390 6.537 -2.690 1.00 0.00 69 ALA A O 10
ATOM 14919 N N . PHE A 1 92 ? -0.795 5.456 -1.529 1.00 0.00 70 PHE A N 10
ATOM 14920 C CA . PHE A 1 92 ? -0.553 6.548 -0.607 1.00 0.00 70 PHE A CA 10
ATOM 14921 C C . PHE A 1 92 ? 0.858 7.066 -0.765 1.00 0.00 70 PHE A C 10
ATOM 14922 O O . PHE A 1 92 ? 1.799 6.289 -0.948 1.00 0.00 70 PHE A O 10
ATOM 14939 N N . LYS A 1 93 ? 1.002 8.375 -0.722 1.00 0.00 71 LYS A N 10
ATOM 14940 C CA . LYS A 1 93 ? 2.316 8.982 -0.707 1.00 0.00 71 LYS A CA 10
ATOM 14941 C C . LYS A 1 93 ? 2.853 8.967 0.713 1.00 0.00 71 LYS A C 10
ATOM 14942 O O . LYS A 1 93 ? 2.280 9.579 1.615 1.00 0.00 71 LYS A O 10
ATOM 14961 N N . LYS A 1 94 ? 3.938 8.249 0.905 1.00 0.00 72 LYS A N 10
ATOM 14962 C CA . LYS A 1 94 ? 4.509 8.053 2.226 1.00 0.00 72 LYS A CA 10
ATOM 14963 C C . LYS A 1 94 ? 5.783 8.863 2.350 1.00 0.00 72 LYS A C 10
ATOM 14964 O O . LYS A 1 94 ? 6.145 9.586 1.424 1.00 0.00 72 LYS A O 10
ATOM 14983 N N . ALA A 1 95 ? 6.465 8.740 3.482 1.00 0.00 73 ALA A N 10
ATOM 14984 C CA . ALA A 1 95 ? 7.700 9.477 3.711 1.00 0.00 73 ALA A CA 10
ATOM 14985 C C . ALA A 1 95 ? 8.782 9.044 2.729 1.00 0.00 73 ALA A C 10
ATOM 14986 O O . ALA A 1 95 ? 9.498 8.067 2.965 1.00 0.00 73 ALA A O 10
ATOM 14993 N N . GLY A 1 96 ? 8.872 9.760 1.615 1.00 0.00 74 GLY A N 10
ATOM 14994 C CA . GLY A 1 96 ? 9.849 9.449 0.590 1.00 0.00 74 GLY A CA 10
ATOM 14995 C C . GLY A 1 96 ? 9.582 8.123 -0.098 1.00 0.00 74 GLY A C 10
ATOM 14996 O O . GLY A 1 96 ? 10.455 7.582 -0.771 1.00 0.00 74 GLY A O 10
ATOM 15000 N N . HIS A 1 97 ? 8.372 7.596 0.064 1.00 0.00 75 HIS A N 10
ATOM 15001 C CA . HIS A 1 97 ? 8.030 6.286 -0.477 1.00 0.00 75 HIS A CA 10
ATOM 15002 C C . HIS A 1 97 ? 6.600 6.256 -0.993 1.00 0.00 75 HIS A C 10
ATOM 15003 O O . HIS A 1 97 ? 5.833 7.197 -0.793 1.00 0.00 75 HIS A O 10
ATOM 15018 N N . PHE A 1 98 ? 6.251 5.160 -1.645 1.00 0.00 76 PHE A N 10
ATOM 15019 C CA . PHE A 1 98 ? 4.907 4.961 -2.154 1.00 0.00 76 PHE A CA 10
ATOM 15020 C C . PHE A 1 98 ? 4.388 3.609 -1.695 1.00 0.00 76 PHE A C 10
ATOM 15021 O O . PHE A 1 98 ? 4.978 2.584 -2.002 1.00 0.00 76 PHE A O 10
ATOM 15038 N N . ILE A 1 99 ? 3.301 3.599 -0.951 1.00 0.00 77 ILE A N 10
ATOM 15039 C CA . ILE A 1 99 ? 2.775 2.346 -0.435 1.00 0.00 77 ILE A CA 10
ATOM 15040 C C . ILE A 1 99 ? 1.318 2.168 -0.828 1.00 0.00 77 ILE A C 10
ATOM 15041 O O . ILE A 1 99 ? 0.513 3.094 -0.725 1.00 0.00 77 ILE A O 10
ATOM 15057 N N . VAL A 1 100 ? 0.997 0.977 -1.303 1.00 0.00 78 VAL A N 10
ATOM 15058 C CA . VAL A 1 100 ? -0.355 0.651 -1.714 1.00 0.00 78 VAL A CA 10
ATOM 15059 C C . VAL A 1 100 ? -1.022 -0.227 -0.666 1.00 0.00 78 VAL A C 10
ATOM 15060 O O . VAL A 1 100 ? -0.643 -1.382 -0.475 1.00 0.00 78 VAL A O 10
ATOM 15073 N N . TYR A 1 101 ? -1.999 0.332 0.024 1.00 0.00 79 TYR A N 10
ATOM 15074 C CA . TYR A 1 101 ? -2.714 -0.390 1.055 1.00 0.00 79 TYR A CA 10
ATOM 15075 C C . TYR A 1 101 ? -3.932 -1.089 0.460 1.00 0.00 79 TYR A C 10
ATOM 15076 O O . TYR A 1 101 ? -4.804 -0.446 -0.129 1.00 0.00 79 TYR A O 10
ATOM 15094 N N . PHE A 1 102 ? -3.976 -2.404 0.605 1.00 0.00 80 PHE A N 10
ATOM 15095 C CA . PHE A 1 102 ? -5.056 -3.206 0.064 1.00 0.00 80 PHE A CA 10
ATOM 15096 C C . PHE A 1 102 ? -6.138 -3.426 1.105 1.00 0.00 80 PHE A C 10
ATOM 15097 O O . PHE A 1 102 ? -5.898 -4.013 2.158 1.00 0.00 80 PHE A O 10
ATOM 15114 N N . THR A 1 103 ? -7.326 -2.944 0.803 1.00 0.00 81 THR A N 10
ATOM 15115 C CA . THR A 1 103 ? -8.461 -3.075 1.700 1.00 0.00 81 THR A CA 10
ATOM 15116 C C . THR A 1 103 ? -9.468 -4.071 1.136 1.00 0.00 81 THR A C 10
ATOM 15117 O O . THR A 1 103 ? -9.531 -4.263 -0.076 1.00 0.00 81 THR A O 10
ATOM 15128 N N . PRO A 1 104 ? -10.267 -4.718 1.996 1.00 0.00 82 PRO A N 10
ATOM 15129 C CA . PRO A 1 104 ? -11.319 -5.642 1.553 1.00 0.00 82 PRO A CA 10
ATOM 15130 C C . PRO A 1 104 ? -12.523 -4.890 0.988 1.00 0.00 82 PRO A C 10
ATOM 15131 O O . PRO A 1 104 ? -13.636 -5.006 1.502 1.00 0.00 82 PRO A O 10
ATOM 15142 N N . LYS A 1 105 ? -12.278 -4.124 -0.079 1.00 0.00 83 LYS A N 10
ATOM 15143 C CA . LYS A 1 105 ? -13.287 -3.246 -0.662 1.00 0.00 83 LYS A CA 10
ATOM 15144 C C . LYS A 1 105 ? -13.892 -2.348 0.406 1.00 0.00 83 LYS A C 10
ATOM 15145 O O . LYS A 1 105 ? -15.084 -2.423 0.700 1.00 0.00 83 LYS A O 10
ATOM 15164 N N . ASN A 1 106 ? -13.050 -1.512 0.999 1.00 0.00 84 ASN A N 10
ATOM 15165 C CA . ASN A 1 106 ? -13.485 -0.638 2.074 1.00 0.00 84 ASN A CA 10
ATOM 15166 C C . ASN A 1 106 ? -14.267 0.538 1.505 1.00 0.00 84 ASN A C 10
ATOM 15167 O O . ASN A 1 106 ? -14.124 0.875 0.326 1.00 0.00 84 ASN A O 10
ATOM 15178 N N . LYS A 1 107 ? -15.095 1.139 2.353 1.00 0.00 85 LYS A N 10
ATOM 15179 C CA . LYS A 1 107 ? -15.912 2.287 1.985 1.00 0.00 85 LYS A CA 10
ATOM 15180 C C . LYS A 1 107 ? -17.026 1.876 1.023 1.00 0.00 85 LYS A C 10
ATOM 15181 O O . LYS A 1 107 ? -16.908 1.999 -0.198 1.00 0.00 85 LYS A O 10
ATOM 15200 N N . ASN A 1 108 ? -18.086 1.331 1.595 1.00 0.00 86 ASN A N 10
ATOM 15201 C CA . ASN A 1 108 ? -19.306 1.054 0.857 1.00 0.00 86 ASN A CA 10
ATOM 15202 C C . ASN A 1 108 ? -20.372 2.012 1.357 1.00 0.00 86 ASN A C 10
ATOM 15203 O O . ASN A 1 108 ? -20.629 2.070 2.560 1.00 0.00 86 ASN A O 10
ATOM 15214 N N . ARG A 1 109 ? -20.970 2.762 0.433 1.00 0.00 87 ARG A N 10
ATOM 15215 C CA . ARG A 1 109 ? -21.851 3.877 0.768 1.00 0.00 87 ARG A CA 10
ATOM 15216 C C . ARG A 1 109 ? -21.012 5.004 1.351 1.00 0.00 87 ARG A C 10
ATOM 15217 O O . ARG A 1 109 ? -20.648 4.982 2.528 1.00 0.00 87 ARG A O 10
ATOM 15238 N N . GLU A 1 110 ? -20.688 5.974 0.510 1.00 0.00 88 GLU A N 10
ATOM 15239 C CA . GLU A 1 110 ? -19.725 7.008 0.856 1.00 0.00 88 GLU A CA 10
ATOM 15240 C C . GLU A 1 110 ? -20.298 8.001 1.861 1.00 0.00 88 GLU A C 10
ATOM 15241 O O . GLU A 1 110 ? -20.761 9.084 1.495 1.00 0.00 88 GLU A O 10
ATOM 15253 N N . GLY A 1 111 ? -20.292 7.599 3.123 1.00 0.00 89 GLY A N 10
ATOM 15254 C CA . GLY A 1 111 ? -20.708 8.476 4.192 1.00 0.00 89 GLY A CA 10
ATOM 15255 C C . GLY A 1 111 ? -19.531 9.214 4.788 1.00 0.00 89 GLY A C 10
ATOM 15256 O O . GLY A 1 111 ? -19.531 10.442 4.867 1.00 0.00 89 GLY A O 10
ATOM 15260 N N . VAL A 1 112 ? -18.520 8.462 5.197 1.00 0.00 90 VAL A N 10
ATOM 15261 C CA . VAL A 1 112 ? -17.301 9.049 5.723 1.00 0.00 90 VAL A CA 10
ATOM 15262 C C . VAL A 1 112 ? -16.441 9.584 4.584 1.00 0.00 90 VAL A C 10
ATOM 15263 O O . VAL A 1 112 ? -16.130 8.867 3.629 1.00 0.00 90 VAL A O 10
ATOM 15276 N N . VAL A 1 113 ? -16.091 10.856 4.669 1.00 0.00 91 VAL A N 10
ATOM 15277 C CA . VAL A 1 113 ? -15.293 11.497 3.636 1.00 0.00 91 VAL A CA 10
ATOM 15278 C C . VAL A 1 113 ? -13.967 11.983 4.208 1.00 0.00 91 VAL A C 10
ATOM 15279 O O . VAL A 1 113 ? -13.862 12.239 5.410 1.00 0.00 91 VAL A O 10
ATOM 15292 N N . PRO A 1 114 ? -12.933 12.084 3.354 1.00 0.00 92 PRO A N 10
ATOM 15293 C CA . PRO A 1 114 ? -11.611 12.580 3.745 1.00 0.00 92 PRO A CA 10
ATOM 15294 C C . PRO A 1 114 ? -11.678 13.904 4.502 1.00 0.00 92 PRO A C 10
ATOM 15295 O O . PRO A 1 114 ? -12.188 14.901 3.986 1.00 0.00 92 PRO A O 10
ATOM 15306 N N . PRO A 1 115 ? -11.187 13.919 5.751 1.00 0.00 93 PRO A N 10
ATOM 15307 C CA . PRO A 1 115 ? -11.111 15.135 6.560 1.00 0.00 93 PRO A CA 10
ATOM 15308 C C . PRO A 1 115 ? -10.152 16.152 5.958 1.00 0.00 93 PRO A C 10
ATOM 15309 O O . PRO A 1 115 ? -8.930 16.022 6.072 1.00 0.00 93 PRO A O 10
ATOM 15320 N N . VAL A 1 116 ? -10.712 17.140 5.280 1.00 0.00 94 VAL A N 10
ATOM 15321 C CA . VAL A 1 116 ? -9.934 18.183 4.648 1.00 0.00 94 VAL A CA 10
ATOM 15322 C C . VAL A 1 116 ? -10.107 19.505 5.387 1.00 0.00 94 VAL A C 10
ATOM 15323 O O . VAL A 1 116 ? -10.850 19.581 6.370 1.00 0.00 94 VAL A O 10
ATOM 15336 N N . GLY A 1 117 ? -9.430 20.538 4.912 1.00 0.00 95 GLY A N 10
ATOM 15337 C CA . GLY A 1 117 ? -9.508 21.834 5.551 1.00 0.00 95 GLY A CA 10
ATOM 15338 C C . GLY A 1 117 ? -8.769 22.891 4.763 1.00 0.00 95 GLY A C 10
ATOM 15339 O O . GLY A 1 117 ? -9.119 23.175 3.615 1.00 0.00 95 GLY A O 10
ATOM 15343 N N . ILE A 1 118 ? -7.737 23.461 5.363 1.00 0.00 96 ILE A N 10
ATOM 15344 C CA . ILE A 1 118 ? -6.931 24.463 4.688 1.00 0.00 96 ILE A CA 10
ATOM 15345 C C . ILE A 1 118 ? -5.611 23.853 4.240 1.00 0.00 96 ILE A C 10
ATOM 15346 O O . ILE A 1 118 ? -5.122 22.893 4.841 1.00 0.00 96 ILE A O 10
ATOM 15362 N N . THR A 1 119 ? -5.043 24.404 3.184 1.00 0.00 97 THR A N 10
ATOM 15363 C CA . THR A 1 119 ? -3.793 23.905 2.653 1.00 0.00 97 THR A CA 10
ATOM 15364 C C . THR A 1 119 ? -2.631 24.768 3.134 1.00 0.00 97 THR A C 10
ATOM 15365 O O . THR A 1 119 ? -2.819 25.927 3.510 1.00 0.00 97 THR A O 10
ATOM 15376 N N . ASN A 1 120 ? -1.441 24.193 3.141 1.00 0.00 98 ASN A N 10
ATOM 15377 C CA . ASN A 1 120 ? -0.246 24.910 3.553 1.00 0.00 98 ASN A CA 10
ATOM 15378 C C . ASN A 1 120 ? 0.556 25.300 2.319 1.00 0.00 98 ASN A C 10
ATOM 15379 O O . ASN A 1 120 ? 0.359 26.420 1.810 1.00 0.00 98 ASN A O 10
ATOM 15391 N N . MET A 1 23 ? -13.876 6.901 -7.141 1.00 0.00 1 MET A N 11
ATOM 15392 C CA . MET A 1 23 ? -12.736 7.661 -7.700 1.00 0.00 1 MET A CA 11
ATOM 15393 C C . MET A 1 23 ? -12.753 9.100 -7.192 1.00 0.00 1 MET A C 11
ATOM 15394 O O . MET A 1 23 ? -11.706 9.732 -7.055 1.00 0.00 1 MET A O 11
ATOM 15408 N N . LYS A 1 24 ? -13.949 9.613 -6.919 1.00 0.00 2 LYS A N 11
ATOM 15409 C CA . LYS A 1 24 ? -14.097 10.942 -6.342 1.00 0.00 2 LYS A CA 11
ATOM 15410 C C . LYS A 1 24 ? -13.659 10.941 -4.883 1.00 0.00 2 LYS A C 11
ATOM 15411 O O . LYS A 1 24 ? -12.853 11.772 -4.467 1.00 0.00 2 LYS A O 11
ATOM 15430 N N . SER A 1 25 ? -14.179 10.000 -4.117 1.00 0.00 3 SER A N 11
ATOM 15431 C CA . SER A 1 25 ? -13.885 9.935 -2.699 1.00 0.00 3 SER A CA 11
ATOM 15432 C C . SER A 1 25 ? -12.663 9.063 -2.431 1.00 0.00 3 SER A C 11
ATOM 15433 O O . SER A 1 25 ? -12.767 7.839 -2.323 1.00 0.00 3 SER A O 11
ATOM 15441 N N . SER A 1 26 ? -11.504 9.696 -2.371 1.00 0.00 4 SER A N 11
ATOM 15442 C CA . SER A 1 26 ? -10.285 9.016 -1.979 1.00 0.00 4 SER A CA 11
ATOM 15443 C C . SER A 1 26 ? -10.078 9.189 -0.479 1.00 0.00 4 SER A C 11
ATOM 15444 O O . SER A 1 26 ? -10.300 10.270 0.067 1.00 0.00 4 SER A O 11
ATOM 15452 N N . ILE A 1 27 ? -9.646 8.126 0.175 1.00 0.00 5 ILE A N 11
ATOM 15453 C CA . ILE A 1 27 ? -9.665 8.057 1.629 1.00 0.00 5 ILE A CA 11
ATOM 15454 C C . ILE A 1 27 ? -8.266 8.282 2.198 1.00 0.00 5 ILE A C 11
ATOM 15455 O O . ILE A 1 27 ? -7.291 7.782 1.641 1.00 0.00 5 ILE A O 11
ATOM 15471 N N . PRO A 1 28 ? -8.147 9.051 3.297 1.00 0.00 6 PRO A N 11
ATOM 15472 C CA . PRO A 1 28 ? -6.860 9.301 3.948 1.00 0.00 6 PRO A CA 11
ATOM 15473 C C . PRO A 1 28 ? -6.313 8.054 4.633 1.00 0.00 6 PRO A C 11
ATOM 15474 O O . PRO A 1 28 ? -7.059 7.116 4.937 1.00 0.00 6 PRO A O 11
ATOM 15485 N N . ILE A 1 29 ? -5.016 8.056 4.896 1.00 0.00 7 ILE A N 11
ATOM 15486 C CA . ILE A 1 29 ? -4.343 6.884 5.429 1.00 0.00 7 ILE A CA 11
ATOM 15487 C C . ILE A 1 29 ? -4.796 6.581 6.857 1.00 0.00 7 ILE A C 11
ATOM 15488 O O . ILE A 1 29 ? -4.772 5.430 7.286 1.00 0.00 7 ILE A O 11
ATOM 15504 N N . THR A 1 30 ? -5.247 7.605 7.576 1.00 0.00 8 THR A N 11
ATOM 15505 C CA . THR A 1 30 ? -5.713 7.432 8.949 1.00 0.00 8 THR A CA 11
ATOM 15506 C C . THR A 1 30 ? -6.913 6.476 9.012 1.00 0.00 8 THR A C 11
ATOM 15507 O O . THR A 1 30 ? -7.229 5.921 10.063 1.00 0.00 8 THR A O 11
ATOM 15518 N N . GLU A 1 31 ? -7.570 6.284 7.876 1.00 0.00 9 GLU A N 11
ATOM 15519 C CA . GLU A 1 31 ? -8.684 5.355 7.786 1.00 0.00 9 GLU A CA 11
ATOM 15520 C C . GLU A 1 31 ? -8.245 4.059 7.119 1.00 0.00 9 GLU A C 11
ATOM 15521 O O . GLU A 1 31 ? -8.509 2.966 7.621 1.00 0.00 9 GLU A O 11
ATOM 15533 N N . VAL A 1 32 ? -7.548 4.187 5.999 1.00 0.00 10 VAL A N 11
ATOM 15534 C CA . VAL A 1 32 ? -7.191 3.029 5.190 1.00 0.00 10 VAL A CA 11
ATOM 15535 C C . VAL A 1 32 ? -6.139 2.153 5.872 1.00 0.00 10 VAL A C 11
ATOM 15536 O O . VAL A 1 32 ? -6.160 0.938 5.719 1.00 0.00 10 VAL A O 11
ATOM 15549 N N . LEU A 1 33 ? -5.240 2.766 6.635 1.00 0.00 11 LEU A N 11
ATOM 15550 C CA . LEU A 1 33 ? -4.183 2.027 7.325 1.00 0.00 11 LEU A CA 11
ATOM 15551 C C . LEU A 1 33 ? -4.755 0.874 8.174 1.00 0.00 11 LEU A C 11
ATOM 15552 O O . LEU A 1 33 ? -4.449 -0.291 7.908 1.00 0.00 11 LEU A O 11
ATOM 15568 N N . PRO A 1 34 ? -5.590 1.158 9.196 1.00 0.00 12 PRO A N 11
ATOM 15569 C CA . PRO A 1 34 ? -6.189 0.107 10.022 1.00 0.00 12 PRO A CA 11
ATOM 15570 C C . PRO A 1 34 ? -7.231 -0.725 9.272 1.00 0.00 12 PRO A C 11
ATOM 15571 O O . PRO A 1 34 ? -7.459 -1.889 9.606 1.00 0.00 12 PRO A O 11
ATOM 15582 N N . ARG A 1 35 ? -7.864 -0.136 8.261 1.00 0.00 13 ARG A N 11
ATOM 15583 C CA . ARG A 1 35 ? -8.913 -0.826 7.518 1.00 0.00 13 ARG A CA 11
ATOM 15584 C C . ARG A 1 35 ? -8.349 -1.667 6.368 1.00 0.00 13 ARG A C 11
ATOM 15585 O O . ARG A 1 35 ? -9.106 -2.284 5.619 1.00 0.00 13 ARG A O 11
ATOM 15606 N N . ALA A 1 36 ? -7.030 -1.685 6.221 1.00 0.00 14 ALA A N 11
ATOM 15607 C CA . ALA A 1 36 ? -6.394 -2.452 5.154 1.00 0.00 14 ALA A CA 11
ATOM 15608 C C . ALA A 1 36 ? -5.962 -3.827 5.648 1.00 0.00 14 ALA A C 11
ATOM 15609 O O . ALA A 1 36 ? -5.613 -3.995 6.817 1.00 0.00 14 ALA A O 11
ATOM 15616 N N . VAL A 1 37 ? -5.981 -4.800 4.749 1.00 0.00 15 VAL A N 11
ATOM 15617 C CA . VAL A 1 37 ? -5.605 -6.169 5.082 1.00 0.00 15 VAL A CA 11
ATOM 15618 C C . VAL A 1 37 ? -4.373 -6.604 4.287 1.00 0.00 15 VAL A C 11
ATOM 15619 O O . VAL A 1 37 ? -3.946 -7.759 4.348 1.00 0.00 15 VAL A O 11
ATOM 15632 N N . GLY A 1 38 ? -3.816 -5.672 3.534 1.00 0.00 16 GLY A N 11
ATOM 15633 C CA . GLY A 1 38 ? -2.624 -5.943 2.761 1.00 0.00 16 GLY A CA 11
ATOM 15634 C C . GLY A 1 38 ? -1.881 -4.668 2.442 1.00 0.00 16 GLY A C 11
ATOM 15635 O O . GLY A 1 38 ? -2.488 -3.598 2.393 1.00 0.00 16 GLY A O 11
ATOM 15639 N N . SER A 1 39 ? -0.580 -4.762 2.231 1.00 0.00 17 SER A N 11
ATOM 15640 C CA . SER A 1 39 ? 0.219 -3.579 1.966 1.00 0.00 17 SER A CA 11
ATOM 15641 C C . SER A 1 39 ? 1.389 -3.878 1.033 1.00 0.00 17 SER A C 11
ATOM 15642 O O . SER A 1 39 ? 2.169 -4.805 1.262 1.00 0.00 17 SER A O 11
ATOM 15650 N N . LEU A 1 40 ? 1.485 -3.092 -0.030 1.00 0.00 18 LEU A N 11
ATOM 15651 C CA . LEU A 1 40 ? 2.613 -3.164 -0.942 1.00 0.00 18 LEU A CA 11
ATOM 15652 C C . LEU A 1 40 ? 3.487 -1.931 -0.784 1.00 0.00 18 LEU A C 11
ATOM 15653 O O . LEU A 1 40 ? 3.049 -0.813 -1.045 1.00 0.00 18 LEU A O 11
ATOM 15669 N N . THR A 1 41 ? 4.711 -2.137 -0.355 1.00 0.00 19 THR A N 11
ATOM 15670 C CA . THR A 1 41 ? 5.633 -1.042 -0.139 1.00 0.00 19 THR A CA 11
ATOM 15671 C C . THR A 1 41 ? 6.516 -0.831 -1.363 1.00 0.00 19 THR A C 11
ATOM 15672 O O . THR A 1 41 ? 7.299 -1.702 -1.728 1.00 0.00 19 THR A O 11
ATOM 15683 N N . PHE A 1 42 ? 6.361 0.318 -1.993 1.00 0.00 20 PHE A N 11
ATOM 15684 C CA . PHE A 1 42 ? 7.148 0.688 -3.158 1.00 0.00 20 PHE A CA 11
ATOM 15685 C C . PHE A 1 42 ? 8.155 1.769 -2.797 1.00 0.00 20 PHE A C 11
ATOM 15686 O O . PHE A 1 42 ? 7.976 2.511 -1.828 1.00 0.00 20 PHE A O 11
ATOM 15703 N N . ASP A 1 43 ? 9.209 1.852 -3.579 1.00 0.00 21 ASP A N 11
ATOM 15704 C CA . ASP A 1 43 ? 10.183 2.914 -3.434 1.00 0.00 21 ASP A CA 11
ATOM 15705 C C . ASP A 1 43 ? 9.741 4.121 -4.253 1.00 0.00 21 ASP A C 11
ATOM 15706 O O . ASP A 1 43 ? 8.823 4.016 -5.065 1.00 0.00 21 ASP A O 11
ATOM 15715 N N . GLU A 1 44 ? 10.381 5.266 -4.045 1.00 0.00 22 GLU A N 11
ATOM 15716 C CA . GLU A 1 44 ? 10.045 6.472 -4.783 1.00 0.00 22 GLU A CA 11
ATOM 15717 C C . GLU A 1 44 ? 10.345 6.296 -6.272 1.00 0.00 22 GLU A C 11
ATOM 15718 O O . GLU A 1 44 ? 9.795 7.004 -7.114 1.00 0.00 22 GLU A O 11
ATOM 15730 N N . ASN A 1 45 ? 11.209 5.338 -6.589 1.00 0.00 23 ASN A N 11
ATOM 15731 C CA . ASN A 1 45 ? 11.519 5.007 -7.970 1.00 0.00 23 ASN A CA 11
ATOM 15732 C C . ASN A 1 45 ? 10.550 3.953 -8.505 1.00 0.00 23 ASN A C 11
ATOM 15733 O O . ASN A 1 45 ? 10.817 3.307 -9.516 1.00 0.00 23 ASN A O 11
ATOM 15744 N N . TYR A 1 46 ? 9.429 3.780 -7.796 1.00 0.00 24 TYR A N 11
ATOM 15745 C CA . TYR A 1 46 ? 8.315 2.934 -8.242 1.00 0.00 24 TYR A CA 11
ATOM 15746 C C . TYR A 1 46 ? 8.694 1.456 -8.316 1.00 0.00 24 TYR A C 11
ATOM 15747 O O . TYR A 1 46 ? 8.059 0.676 -9.025 1.00 0.00 24 TYR A O 11
ATOM 15765 N N . ASN A 1 47 ? 9.711 1.065 -7.567 1.00 0.00 25 ASN A N 11
ATOM 15766 C CA . ASN A 1 47 ? 10.103 -0.335 -7.496 1.00 0.00 25 ASN A CA 11
ATOM 15767 C C . ASN A 1 47 ? 9.594 -0.955 -6.201 1.00 0.00 25 ASN A C 11
ATOM 15768 O O . ASN A 1 47 ? 9.631 -0.317 -5.149 1.00 0.00 25 ASN A O 11
ATOM 15779 N N . LEU A 1 48 ? 9.090 -2.177 -6.288 1.00 0.00 26 LEU A N 11
ATOM 15780 C CA . LEU A 1 48 ? 8.552 -2.866 -5.127 1.00 0.00 26 LEU A CA 11
ATOM 15781 C C . LEU A 1 48 ? 9.647 -3.190 -4.114 1.00 0.00 26 LEU A C 11
ATOM 15782 O O . LEU A 1 48 ? 10.724 -3.670 -4.472 1.00 0.00 26 LEU A O 11
ATOM 15798 N N . LEU A 1 49 ? 9.358 -2.915 -2.852 1.00 0.00 27 LEU A N 11
ATOM 15799 C CA . LEU A 1 49 ? 10.274 -3.204 -1.761 1.00 0.00 27 LEU A CA 11
ATOM 15800 C C . LEU A 1 49 ? 9.744 -4.349 -0.904 1.00 0.00 27 LEU A C 11
ATOM 15801 O O . LEU A 1 49 ? 10.394 -5.383 -0.761 1.00 0.00 27 LEU A O 11
ATOM 15817 N N . ASP A 1 50 ? 8.544 -4.168 -0.362 1.00 0.00 28 ASP A N 11
ATOM 15818 C CA . ASP A 1 50 ? 7.983 -5.119 0.594 1.00 0.00 28 ASP A CA 11
ATOM 15819 C C . ASP A 1 50 ? 6.555 -5.496 0.234 1.00 0.00 28 ASP A C 11
ATOM 15820 O O . ASP A 1 50 ? 5.758 -4.644 -0.156 1.00 0.00 28 ASP A O 11
ATOM 15829 N N . THR A 1 51 ? 6.244 -6.776 0.361 1.00 0.00 29 THR A N 11
ATOM 15830 C CA . THR A 1 51 ? 4.899 -7.269 0.129 1.00 0.00 29 THR A CA 11
ATOM 15831 C C . THR A 1 51 ? 4.363 -7.947 1.389 1.00 0.00 29 THR A C 11
ATOM 15832 O O . THR A 1 51 ? 4.910 -8.957 1.836 1.00 0.00 29 THR A O 11
ATOM 15843 N N . SER A 1 52 ? 3.303 -7.396 1.965 1.00 0.00 30 SER A N 11
ATOM 15844 C CA . SER A 1 52 ? 2.739 -7.943 3.188 1.00 0.00 30 SER A CA 11
ATOM 15845 C C . SER A 1 52 ? 1.216 -8.012 3.108 1.00 0.00 30 SER A C 11
ATOM 15846 O O . SER A 1 52 ? 0.592 -7.335 2.285 1.00 0.00 30 SER A O 11
ATOM 15854 N N . GLY A 1 53 ? 0.624 -8.839 3.960 1.00 0.00 31 GLY A N 11
ATOM 15855 C CA . GLY A 1 53 ? -0.818 -8.994 3.978 1.00 0.00 31 GLY A CA 11
ATOM 15856 C C . GLY A 1 53 ? -1.333 -9.747 2.768 1.00 0.00 31 GLY A C 11
ATOM 15857 O O . GLY A 1 53 ? -0.609 -10.543 2.165 1.00 0.00 31 GLY A O 11
ATOM 15861 N N . VAL A 1 54 ? -2.577 -9.478 2.400 1.00 0.00 32 VAL A N 11
ATOM 15862 C CA . VAL A 1 54 ? -3.208 -10.132 1.254 1.00 0.00 32 VAL A CA 11
ATOM 15863 C C . VAL A 1 54 ? -2.520 -9.733 -0.051 1.00 0.00 32 VAL A C 11
ATOM 15864 O O . VAL A 1 54 ? -2.673 -10.394 -1.079 1.00 0.00 32 VAL A O 11
ATOM 15877 N N . ALA A 1 55 ? -1.733 -8.670 0.003 1.00 0.00 33 ALA A N 11
ATOM 15878 C CA . ALA A 1 55 ? -1.038 -8.169 -1.175 1.00 0.00 33 ALA A CA 11
ATOM 15879 C C . ALA A 1 55 ? -0.022 -9.183 -1.693 1.00 0.00 33 ALA A C 11
ATOM 15880 O O . ALA A 1 55 ? 0.497 -9.041 -2.795 1.00 0.00 33 ALA A O 11
ATOM 15887 N N . LYS A 1 56 ? 0.259 -10.207 -0.890 1.00 0.00 34 LYS A N 11
ATOM 15888 C CA . LYS A 1 56 ? 1.199 -11.245 -1.278 1.00 0.00 34 LYS A CA 11
ATOM 15889 C C . LYS A 1 56 ? 0.572 -12.215 -2.275 1.00 0.00 34 LYS A C 11
ATOM 15890 O O . LYS A 1 56 ? 1.253 -12.722 -3.170 1.00 0.00 34 LYS A O 11
ATOM 15909 N N . VAL A 1 57 ? -0.723 -12.473 -2.129 1.00 0.00 35 VAL A N 11
ATOM 15910 C CA . VAL A 1 57 ? -1.411 -13.404 -3.016 1.00 0.00 35 VAL A CA 11
ATOM 15911 C C . VAL A 1 57 ? -2.043 -12.665 -4.189 1.00 0.00 35 VAL A C 11
ATOM 15912 O O . VAL A 1 57 ? -2.377 -13.263 -5.210 1.00 0.00 35 VAL A O 11
ATOM 15925 N N . ILE A 1 58 ? -2.216 -11.360 -4.032 1.00 0.00 36 ILE A N 11
ATOM 15926 C CA . ILE A 1 58 ? -2.688 -10.515 -5.113 1.00 0.00 36 ILE A CA 11
ATOM 15927 C C . ILE A 1 58 ? -1.544 -10.224 -6.081 1.00 0.00 36 ILE A C 11
ATOM 15928 O O . ILE A 1 58 ? -0.425 -9.937 -5.656 1.00 0.00 36 ILE A O 11
ATOM 15944 N N . GLU A 1 59 ? -1.821 -10.329 -7.375 1.00 0.00 37 GLU A N 11
ATOM 15945 C CA . GLU A 1 59 ? -0.817 -10.060 -8.395 1.00 0.00 37 GLU A CA 11
ATOM 15946 C C . GLU A 1 59 ? -0.309 -8.625 -8.287 1.00 0.00 37 GLU A C 11
ATOM 15947 O O . GLU A 1 59 ? -1.096 -7.681 -8.163 1.00 0.00 37 GLU A O 11
ATOM 15959 N N . LYS A 1 60 ? 1.013 -8.477 -8.341 1.00 0.00 38 LYS A N 11
ATOM 15960 C CA . LYS A 1 60 ? 1.670 -7.184 -8.159 1.00 0.00 38 LYS A CA 11
ATOM 15961 C C . LYS A 1 60 ? 1.161 -6.156 -9.160 1.00 0.00 38 LYS A C 11
ATOM 15962 O O . LYS A 1 60 ? 1.012 -4.983 -8.823 1.00 0.00 38 LYS A O 11
ATOM 15981 N N . SER A 1 61 ? 0.899 -6.605 -10.389 1.00 0.00 39 SER A N 11
ATOM 15982 C CA . SER A 1 61 ? 0.309 -5.757 -11.425 1.00 0.00 39 SER A CA 11
ATOM 15983 C C . SER A 1 61 ? 1.241 -4.597 -11.813 1.00 0.00 39 SER A C 11
ATOM 15984 O O . SER A 1 61 ? 2.287 -4.389 -11.194 1.00 0.00 39 SER A O 11
ATOM 15992 N N . PRO A 1 62 ? 0.895 -3.832 -12.865 1.00 0.00 40 PRO A N 11
ATOM 15993 C CA . PRO A 1 62 ? 1.616 -2.607 -13.215 1.00 0.00 40 PRO A CA 11
ATOM 15994 C C . PRO A 1 62 ? 1.171 -1.421 -12.354 1.00 0.00 40 PRO A C 11
ATOM 15995 O O . PRO A 1 62 ? 1.036 -0.298 -12.842 1.00 0.00 40 PRO A O 11
ATOM 16006 N N . ILE A 1 63 ? 0.972 -1.683 -11.064 1.00 0.00 41 ILE A N 11
ATOM 16007 C CA . ILE A 1 63 ? 0.488 -0.677 -10.123 1.00 0.00 41 ILE A CA 11
ATOM 16008 C C . ILE A 1 63 ? 1.436 0.517 -10.050 1.00 0.00 41 ILE A C 11
ATOM 16009 O O . ILE A 1 63 ? 1.000 1.644 -9.838 1.00 0.00 41 ILE A O 11
ATOM 16025 N N . ALA A 1 64 ? 2.724 0.267 -10.258 1.00 0.00 42 ALA A N 11
ATOM 16026 C CA . ALA A 1 64 ? 3.735 1.323 -10.244 1.00 0.00 42 ALA A CA 11
ATOM 16027 C C . ALA A 1 64 ? 3.372 2.442 -11.216 1.00 0.00 42 ALA A C 11
ATOM 16028 O O . ALA A 1 64 ? 3.622 3.622 -10.955 1.00 0.00 42 ALA A O 11
ATOM 16035 N N . GLU A 1 65 ? 2.750 2.060 -12.325 1.00 0.00 43 GLU A N 11
ATOM 16036 C CA . GLU A 1 65 ? 2.309 3.013 -13.335 1.00 0.00 43 GLU A CA 11
ATOM 16037 C C . GLU A 1 65 ? 1.175 3.874 -12.783 1.00 0.00 43 GLU A C 11
ATOM 16038 O O . GLU A 1 65 ? 1.101 5.081 -13.030 1.00 0.00 43 GLU A O 11
ATOM 16050 N N . ILE A 1 66 ? 0.305 3.251 -12.007 1.00 0.00 44 ILE A N 11
ATOM 16051 C CA . ILE A 1 66 ? -0.833 3.947 -11.435 1.00 0.00 44 ILE A CA 11
ATOM 16052 C C . ILE A 1 66 ? -0.391 4.763 -10.220 1.00 0.00 44 ILE A C 11
ATOM 16053 O O . ILE A 1 66 ? -0.988 5.790 -9.900 1.00 0.00 44 ILE A O 11
ATOM 16069 N N . ILE A 1 67 ? 0.672 4.308 -9.557 1.00 0.00 45 ILE A N 11
ATOM 16070 C CA . ILE A 1 67 ? 1.205 5.000 -8.394 1.00 0.00 45 ILE A CA 11
ATOM 16071 C C . ILE A 1 67 ? 1.691 6.389 -8.775 1.00 0.00 45 ILE A C 11
ATOM 16072 O O . ILE A 1 67 ? 1.357 7.370 -8.111 1.00 0.00 45 ILE A O 11
ATOM 16088 N N . ARG A 1 68 ? 2.467 6.468 -9.853 1.00 0.00 46 ARG A N 11
ATOM 16089 C CA . ARG A 1 68 ? 2.970 7.745 -10.340 1.00 0.00 46 ARG A CA 11
ATOM 16090 C C . ARG A 1 68 ? 1.833 8.631 -10.833 1.00 0.00 46 ARG A C 11
ATOM 16091 O O . ARG A 1 68 ? 1.842 9.838 -10.599 1.00 0.00 46 ARG A O 11
ATOM 16112 N N . LYS A 1 69 ? 0.845 8.031 -11.493 1.00 0.00 47 LYS A N 11
ATOM 16113 C CA . LYS A 1 69 ? -0.337 8.776 -11.913 1.00 0.00 47 LYS A CA 11
ATOM 16114 C C . LYS A 1 69 ? -1.042 9.366 -10.697 1.00 0.00 47 LYS A C 11
ATOM 16115 O O . LYS A 1 69 ? -1.295 10.567 -10.632 1.00 0.00 47 LYS A O 11
ATOM 16134 N N . SER A 1 70 ? -1.311 8.515 -9.713 1.00 0.00 48 SER A N 11
ATOM 16135 C CA . SER A 1 70 ? -1.997 8.931 -8.501 1.00 0.00 48 SER A CA 11
ATOM 16136 C C . SER A 1 70 ? -1.149 9.925 -7.715 1.00 0.00 48 SER A C 11
ATOM 16137 O O . SER A 1 70 ? -1.672 10.766 -6.995 1.00 0.00 48 SER A O 11
ATOM 16145 N N . ASN A 1 71 ? 0.167 9.814 -7.853 1.00 0.00 49 ASN A N 11
ATOM 16146 C CA . ASN A 1 71 ? 1.089 10.693 -7.146 1.00 0.00 49 ASN A CA 11
ATOM 16147 C C . ASN A 1 71 ? 0.944 12.122 -7.643 1.00 0.00 49 ASN A C 11
ATOM 16148 O O . ASN A 1 71 ? 0.999 13.070 -6.866 1.00 0.00 49 ASN A O 11
ATOM 16159 N N . ALA A 1 72 ? 0.738 12.266 -8.941 1.00 0.00 50 ALA A N 11
ATOM 16160 C CA . ALA A 1 72 ? 0.532 13.573 -9.536 1.00 0.00 50 ALA A CA 11
ATOM 16161 C C . ALA A 1 72 ? -0.863 14.093 -9.206 1.00 0.00 50 ALA A C 11
ATOM 16162 O O . ALA A 1 72 ? -1.084 15.298 -9.101 1.00 0.00 50 ALA A O 11
ATOM 16169 N N . GLU A 1 73 ? -1.798 13.167 -9.031 1.00 0.00 51 GLU A N 11
ATOM 16170 C CA . GLU A 1 73 ? -3.179 13.513 -8.716 1.00 0.00 51 GLU A CA 11
ATOM 16171 C C . GLU A 1 73 ? -3.329 13.997 -7.274 1.00 0.00 51 GLU A C 11
ATOM 16172 O O . GLU A 1 73 ? -3.819 15.098 -7.025 1.00 0.00 51 GLU A O 11
ATOM 16184 N N . LEU A 1 74 ? -2.896 13.175 -6.328 1.00 0.00 52 LEU A N 11
ATOM 16185 C CA . LEU A 1 74 ? -3.175 13.421 -4.920 1.00 0.00 52 LEU A CA 11
ATOM 16186 C C . LEU A 1 74 ? -1.908 13.556 -4.085 1.00 0.00 52 LEU A C 11
ATOM 16187 O O . LEU A 1 74 ? -0.799 13.619 -4.612 1.00 0.00 52 LEU A O 11
ATOM 16203 N N . GLY A 1 75 ? -2.102 13.587 -2.773 1.00 0.00 53 GLY A N 11
ATOM 16204 C CA . GLY A 1 75 ? -0.992 13.592 -1.846 1.00 0.00 53 GLY A CA 11
ATOM 16205 C C . GLY A 1 75 ? -1.243 12.681 -0.657 1.00 0.00 53 GLY A C 11
ATOM 16206 O O . GLY A 1 75 ? -0.660 11.603 -0.557 1.00 0.00 53 GLY A O 11
ATOM 16210 N N . ARG A 1 76 ? -2.150 13.095 0.223 1.00 0.00 54 ARG A N 11
ATOM 16211 C CA . ARG A 1 76 ? -2.388 12.382 1.479 1.00 0.00 54 ARG A CA 11
ATOM 16212 C C . ARG A 1 76 ? -3.475 11.313 1.338 1.00 0.00 54 ARG A C 11
ATOM 16213 O O . ARG A 1 76 ? -3.615 10.442 2.196 1.00 0.00 54 ARG A O 11
ATOM 16234 N N . LEU A 1 77 ? -4.249 11.381 0.263 1.00 0.00 55 LEU A N 11
ATOM 16235 C CA . LEU A 1 77 ? -5.355 10.446 0.069 1.00 0.00 55 LEU A CA 11
ATOM 16236 C C . LEU A 1 77 ? -4.881 9.197 -0.662 1.00 0.00 55 LEU A C 11
ATOM 16237 O O . LEU A 1 77 ? -3.812 9.196 -1.276 1.00 0.00 55 LEU A O 11
ATOM 16253 N N . GLY A 1 78 ? -5.676 8.139 -0.590 1.00 0.00 56 GLY A N 11
ATOM 16254 C CA . GLY A 1 78 ? -5.337 6.904 -1.261 1.00 0.00 56 GLY A CA 11
ATOM 16255 C C . GLY A 1 78 ? -6.239 6.615 -2.442 1.00 0.00 56 GLY A C 11
ATOM 16256 O O . GLY A 1 78 ? -7.368 6.140 -2.276 1.00 0.00 56 GLY A O 11
ATOM 16260 N N . TYR A 1 79 ? -5.736 6.904 -3.632 1.00 0.00 57 TYR A N 11
ATOM 16261 C CA . TYR A 1 79 ? -6.463 6.647 -4.871 1.00 0.00 57 TYR A CA 11
ATOM 16262 C C . TYR A 1 79 ? -6.576 5.151 -5.097 1.00 0.00 57 TYR A C 11
ATOM 16263 O O . TYR A 1 79 ? -5.595 4.421 -4.939 1.00 0.00 57 TYR A O 11
ATOM 16281 N N . SER A 1 80 ? -7.768 4.691 -5.433 1.00 0.00 58 SER A N 11
ATOM 16282 C CA . SER A 1 80 ? -7.974 3.285 -5.719 1.00 0.00 58 SER A CA 11
ATOM 16283 C C . SER A 1 80 ? -7.287 2.919 -7.029 1.00 0.00 58 SER A C 11
ATOM 16284 O O . SER A 1 80 ? -7.730 3.310 -8.107 1.00 0.00 58 SER A O 11
ATOM 16292 N N . VAL A 1 81 ? -6.197 2.172 -6.924 1.00 0.00 59 VAL A N 11
ATOM 16293 C CA . VAL A 1 81 ? -5.394 1.829 -8.087 1.00 0.00 59 VAL A CA 11
ATOM 16294 C C . VAL A 1 81 ? -5.724 0.429 -8.595 1.00 0.00 59 VAL A C 11
ATOM 16295 O O . VAL A 1 81 ? -5.678 0.162 -9.796 1.00 0.00 59 VAL A O 11
ATOM 16308 N N . TYR A 1 82 ? -6.072 -0.463 -7.679 1.00 0.00 60 TYR A N 11
ATOM 16309 C CA . TYR A 1 82 ? -6.370 -1.836 -8.042 1.00 0.00 60 TYR A CA 11
ATOM 16310 C C . TYR A 1 82 ? -7.655 -2.293 -7.371 1.00 0.00 60 TYR A C 11
ATOM 16311 O O . TYR A 1 82 ? -7.664 -2.617 -6.187 1.00 0.00 60 TYR A O 11
ATOM 16329 N N . GLU A 1 83 ? -8.748 -2.282 -8.112 1.00 0.00 61 GLU A N 11
ATOM 16330 C CA . GLU A 1 83 ? -10.002 -2.776 -7.581 1.00 0.00 61 GLU A CA 11
ATOM 16331 C C . GLU A 1 83 ? -10.247 -4.208 -8.034 1.00 0.00 61 GLU A C 11
ATOM 16332 O O . GLU A 1 83 ? -10.384 -4.488 -9.227 1.00 0.00 61 GLU A O 11
ATOM 16344 N N . ASP A 1 84 ? -10.278 -5.101 -7.066 1.00 0.00 62 ASP A N 11
ATOM 16345 C CA . ASP A 1 84 ? -10.583 -6.500 -7.296 1.00 0.00 62 ASP A CA 11
ATOM 16346 C C . ASP A 1 84 ? -11.941 -6.780 -6.678 1.00 0.00 62 ASP A C 11
ATOM 16347 O O . ASP A 1 84 ? -12.455 -5.949 -5.926 1.00 0.00 62 ASP A O 11
ATOM 16356 N N . ALA A 1 85 ? -12.534 -7.919 -6.989 1.00 0.00 63 ALA A N 11
ATOM 16357 C CA . ALA A 1 85 ? -13.849 -8.245 -6.465 1.00 0.00 63 ALA A CA 11
ATOM 16358 C C . ALA A 1 85 ? -13.798 -8.487 -4.960 1.00 0.00 63 ALA A C 11
ATOM 16359 O O . ALA A 1 85 ? -14.809 -8.375 -4.271 1.00 0.00 63 ALA A O 11
ATOM 16366 N N . GLN A 1 86 ? -12.619 -8.812 -4.457 1.00 0.00 64 GLN A N 11
ATOM 16367 C CA . GLN A 1 86 ? -12.442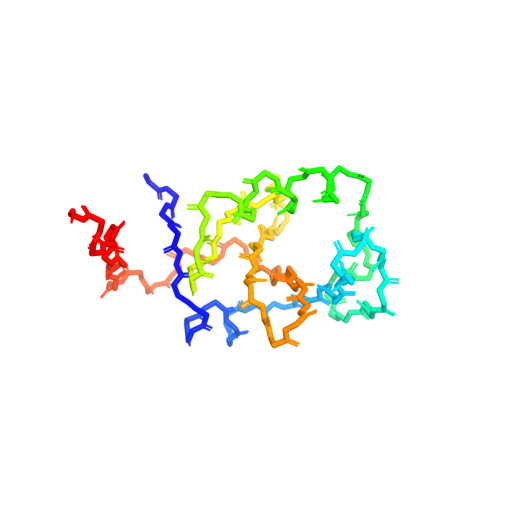 -9.072 -3.038 1.00 0.00 64 GLN A CA 11
ATOM 16368 C C . GLN A 1 86 ? -11.847 -7.858 -2.330 1.00 0.00 64 GLN A C 11
ATOM 16369 O O . GLN A 1 86 ? -12.326 -7.444 -1.275 1.00 0.00 64 GLN A O 11
ATOM 16383 N N . TYR A 1 87 ? -10.806 -7.276 -2.923 1.00 0.00 65 TYR A N 11
ATOM 16384 C CA . TYR A 1 87 ? -10.041 -6.222 -2.257 1.00 0.00 65 TYR A CA 11
ATOM 16385 C C . TYR A 1 87 ? -9.830 -5.023 -3.177 1.00 0.00 65 TYR A C 11
ATOM 16386 O O . TYR A 1 87 ? -10.001 -5.119 -4.387 1.00 0.00 65 TYR A O 11
ATOM 16404 N N . ILE A 1 88 ? -9.465 -3.892 -2.588 1.00 0.00 66 ILE A N 11
ATOM 16405 C CA . ILE A 1 88 ? -9.177 -2.682 -3.342 1.00 0.00 66 ILE A CA 11
ATOM 16406 C C . ILE A 1 88 ? -7.886 -2.048 -2.844 1.00 0.00 66 ILE A C 11
ATOM 16407 O O . ILE A 1 88 ? -7.756 -1.739 -1.655 1.00 0.00 66 ILE A O 11
ATOM 16423 N N . GLY A 1 89 ? -6.949 -1.859 -3.752 1.00 0.00 67 GLY A N 11
ATOM 16424 C CA . GLY A 1 89 ? -5.676 -1.257 -3.414 1.00 0.00 67 GLY A CA 11
ATOM 16425 C C . GLY A 1 89 ? -5.694 0.246 -3.599 1.00 0.00 67 GLY A C 11
ATOM 16426 O O . GLY A 1 89 ? -6.289 0.750 -4.551 1.00 0.00 67 GLY A O 11
ATOM 16430 N N . HIS A 1 90 ? -5.049 0.963 -2.691 1.00 0.00 68 HIS A N 11
ATOM 16431 C CA . HIS A 1 90 ? -5.014 2.423 -2.740 1.00 0.00 68 HIS A CA 11
ATOM 16432 C C . HIS A 1 90 ? -3.574 2.915 -2.651 1.00 0.00 68 HIS A C 11
ATOM 16433 O O . HIS A 1 90 ? -2.830 2.487 -1.771 1.00 0.00 68 HIS A O 11
ATOM 16448 N N . ALA A 1 91 ? -3.180 3.804 -3.556 1.00 0.00 69 ALA A N 11
ATOM 16449 C CA . ALA A 1 91 ? -1.823 4.348 -3.536 1.00 0.00 69 ALA A CA 11
ATOM 16450 C C . ALA A 1 91 ? -1.711 5.526 -2.581 1.00 0.00 69 ALA A C 11
ATOM 16451 O O . ALA A 1 91 ? -2.406 6.531 -2.738 1.00 0.00 69 ALA A O 11
ATOM 16458 N N . PHE A 1 92 ? -0.799 5.417 -1.629 1.00 0.00 70 PHE A N 11
ATOM 16459 C CA . PHE A 1 92 ? -0.561 6.482 -0.671 1.00 0.00 70 PHE A CA 11
ATOM 16460 C C . PHE A 1 92 ? 0.845 7.032 -0.811 1.00 0.00 70 PHE A C 11
ATOM 16461 O O . PHE A 1 92 ? 1.799 6.284 -1.035 1.00 0.00 70 PHE A O 11
ATOM 16478 N N . LYS A 1 93 ? 0.960 8.344 -0.713 1.00 0.00 71 LYS A N 11
ATOM 16479 C CA . LYS A 1 93 ? 2.261 8.989 -0.692 1.00 0.00 71 LYS A CA 11
ATOM 16480 C C . LYS A 1 93 ? 2.824 8.989 0.717 1.00 0.00 71 LYS A C 11
ATOM 16481 O O . LYS A 1 93 ? 2.247 9.577 1.632 1.00 0.00 71 LYS A O 11
ATOM 16500 N N . LYS A 1 94 ? 3.953 8.327 0.882 1.00 0.00 72 LYS A N 11
ATOM 16501 C CA . LYS A 1 94 ? 4.592 8.201 2.181 1.00 0.00 72 LYS A CA 11
ATOM 16502 C C . LYS A 1 94 ? 5.857 9.046 2.199 1.00 0.00 72 LYS A C 11
ATOM 16503 O O . LYS A 1 94 ? 6.223 9.632 1.181 1.00 0.00 72 LYS A O 11
ATOM 16522 N N . ALA A 1 95 ? 6.522 9.100 3.344 1.00 0.00 73 ALA A N 11
ATOM 16523 C CA . ALA A 1 95 ? 7.758 9.859 3.475 1.00 0.00 73 ALA A CA 11
ATOM 16524 C C . ALA A 1 95 ? 8.843 9.305 2.557 1.00 0.00 73 ALA A C 11
ATOM 16525 O O . ALA A 1 95 ? 9.511 8.326 2.888 1.00 0.00 73 ALA A O 11
ATOM 16532 N N . GLY A 1 96 ? 8.981 9.913 1.384 1.00 0.00 74 GLY A N 11
ATOM 16533 C CA . GLY A 1 96 ? 10.001 9.505 0.439 1.00 0.00 74 GLY A CA 11
ATOM 16534 C C . GLY A 1 96 ? 9.734 8.148 -0.185 1.00 0.00 74 GLY A C 11
ATOM 16535 O O . GLY A 1 96 ? 10.602 7.587 -0.851 1.00 0.00 74 GLY A O 11
ATOM 16539 N N . HIS A 1 97 ? 8.537 7.619 0.021 1.00 0.00 75 HIS A N 11
ATOM 16540 C CA . HIS A 1 97 ? 8.190 6.296 -0.478 1.00 0.00 75 HIS A CA 11
ATOM 16541 C C . HIS A 1 97 ? 6.721 6.229 -0.854 1.00 0.00 75 HIS A C 11
ATOM 16542 O O . HIS A 1 97 ? 5.967 7.171 -0.616 1.00 0.00 75 HIS A O 11
ATOM 16557 N N . PHE A 1 98 ? 6.323 5.121 -1.455 1.00 0.00 76 PHE A N 11
ATOM 16558 C CA . PHE A 1 98 ? 4.944 4.921 -1.866 1.00 0.00 76 PHE A CA 11
ATOM 16559 C C . PHE A 1 98 ? 4.448 3.592 -1.334 1.00 0.00 76 PHE A C 11
ATOM 16560 O O . PHE A 1 98 ? 5.150 2.599 -1.419 1.00 0.00 76 PHE A O 11
ATOM 16577 N N . ILE A 1 99 ? 3.259 3.563 -0.765 1.00 0.00 77 ILE A N 11
ATOM 16578 C CA . ILE A 1 99 ? 2.705 2.309 -0.286 1.00 0.00 77 ILE A CA 11
ATOM 16579 C C . ILE A 1 99 ? 1.267 2.146 -0.750 1.00 0.00 77 ILE A C 11
ATOM 16580 O O . ILE A 1 99 ? 0.470 3.085 -0.690 1.00 0.00 77 ILE A O 11
ATOM 16596 N N . VAL A 1 100 ? 0.955 0.960 -1.240 1.00 0.00 78 VAL A N 11
ATOM 16597 C CA . VAL A 1 100 ? -0.387 0.643 -1.690 1.00 0.00 78 VAL A CA 11
ATOM 16598 C C . VAL A 1 100 ? -1.081 -0.242 -0.665 1.00 0.00 78 VAL A C 11
ATOM 16599 O O . VAL A 1 100 ? -0.702 -1.399 -0.467 1.00 0.00 78 VAL A O 11
ATOM 16612 N N . TYR A 1 101 ? -2.074 0.315 0.004 1.00 0.00 79 TYR A N 11
ATOM 16613 C CA . TYR A 1 101 ? -2.812 -0.408 1.022 1.00 0.00 79 TYR A CA 11
ATOM 16614 C C . TYR A 1 101 ? -4.036 -1.080 0.415 1.00 0.00 79 TYR A C 11
ATOM 16615 O O . TYR A 1 101 ? -4.875 -0.424 -0.207 1.00 0.00 79 TYR A O 11
ATOM 16633 N N . PHE A 1 102 ? -4.126 -2.388 0.588 1.00 0.00 80 PHE A N 11
ATOM 16634 C CA . PHE A 1 102 ? -5.234 -3.161 0.065 1.00 0.00 80 PHE A CA 11
ATOM 16635 C C . PHE A 1 102 ? -6.290 -3.381 1.134 1.00 0.00 80 PHE A C 11
ATOM 16636 O O . PHE A 1 102 ? -6.044 -4.042 2.143 1.00 0.00 80 PHE A O 11
ATOM 16653 N N . THR A 1 103 ? -7.459 -2.821 0.909 1.00 0.00 81 THR A N 11
ATOM 16654 C CA . THR A 1 103 ? -8.568 -2.965 1.835 1.00 0.00 81 THR A CA 11
ATOM 16655 C C . THR A 1 103 ? -9.555 -3.997 1.303 1.00 0.00 81 THR A C 11
ATOM 16656 O O . THR A 1 103 ? -9.682 -4.147 0.090 1.00 0.00 81 THR A O 11
ATOM 16667 N N . PRO A 1 104 ? -10.264 -4.721 2.183 1.00 0.00 82 PRO A N 11
ATOM 16668 C CA . PRO A 1 104 ? -11.274 -5.709 1.768 1.00 0.00 82 PRO A CA 11
ATOM 16669 C C . PRO A 1 104 ? -12.538 -5.035 1.234 1.00 0.00 82 PRO A C 11
ATOM 16670 O O . PRO A 1 104 ? -13.642 -5.265 1.733 1.00 0.00 82 PRO A O 11
ATOM 16681 N N . LYS A 1 105 ? -12.356 -4.216 0.199 1.00 0.00 83 LYS A N 11
ATOM 16682 C CA . LYS A 1 105 ? -13.415 -3.370 -0.338 1.00 0.00 83 LYS A CA 11
ATOM 16683 C C . LYS A 1 105 ? -14.037 -2.522 0.762 1.00 0.00 83 LYS A C 11
ATOM 16684 O O . LYS A 1 105 ? -15.233 -2.625 1.043 1.00 0.00 83 LYS A O 11
ATOM 16703 N N . ASN A 1 106 ? -13.212 -1.700 1.397 1.00 0.00 84 ASN A N 11
ATOM 16704 C CA . ASN A 1 106 ? -13.701 -0.775 2.408 1.00 0.00 84 ASN A CA 11
ATOM 16705 C C . ASN A 1 106 ? -14.423 0.377 1.735 1.00 0.00 84 ASN A C 11
ATOM 16706 O O . ASN A 1 106 ? -13.799 1.319 1.240 1.00 0.00 84 ASN A O 11
ATOM 16717 N N . LYS A 1 107 ? -15.736 0.278 1.694 1.00 0.00 85 LYS A N 11
ATOM 16718 C CA . LYS A 1 107 ? -16.555 1.278 1.044 1.00 0.00 85 LYS A CA 11
ATOM 16719 C C . LYS A 1 107 ? -16.934 2.375 2.021 1.00 0.00 85 LYS A C 11
ATOM 16720 O O . LYS A 1 107 ? -17.704 2.146 2.953 1.00 0.00 85 LYS A O 11
ATOM 16739 N N . ASN A 1 108 ? -16.368 3.557 1.823 1.00 0.00 86 ASN A N 11
ATOM 16740 C CA . ASN A 1 108 ? -16.754 4.719 2.605 1.00 0.00 86 ASN A CA 11
ATOM 16741 C C . ASN A 1 108 ? -18.122 5.191 2.134 1.00 0.00 86 ASN A C 11
ATOM 16742 O O . ASN A 1 108 ? -18.238 5.934 1.159 1.00 0.00 86 ASN A O 11
ATOM 16753 N N . ARG A 1 109 ? -19.152 4.715 2.804 1.00 0.00 87 ARG A N 11
ATOM 16754 C CA . ARG A 1 109 ? -20.517 4.932 2.363 1.00 0.00 87 ARG A CA 11
ATOM 16755 C C . ARG A 1 109 ? -21.221 5.937 3.262 1.00 0.00 87 ARG A C 11
ATOM 16756 O O . ARG A 1 109 ? -22.142 6.633 2.835 1.00 0.00 87 ARG A O 11
ATOM 16777 N N . GLU A 1 110 ? -20.773 6.013 4.507 1.00 0.00 88 GLU A N 11
ATOM 16778 C CA . GLU A 1 110 ? -21.396 6.878 5.492 1.00 0.00 88 GLU A CA 11
ATOM 16779 C C . GLU A 1 110 ? -20.464 7.071 6.684 1.00 0.00 88 GLU A C 11
ATOM 16780 O O . GLU A 1 110 ? -19.570 6.253 6.915 1.00 0.00 88 GLU A O 11
ATOM 16792 N N . GLY A 1 111 ? -20.665 8.156 7.418 1.00 0.00 89 GLY A N 11
ATOM 16793 C CA . GLY A 1 111 ? -19.843 8.437 8.573 1.00 0.00 89 GLY A CA 11
ATOM 16794 C C . GLY A 1 111 ? -18.814 9.500 8.275 1.00 0.00 89 GLY A C 11
ATOM 16795 O O . GLY A 1 111 ? -19.146 10.556 7.733 1.00 0.00 89 GLY A O 11
ATOM 16799 N N . VAL A 1 112 ? -17.568 9.232 8.631 1.00 0.00 90 VAL A N 11
ATOM 16800 C CA . VAL A 1 112 ? -16.475 10.131 8.304 1.00 0.00 90 VAL A CA 11
ATOM 16801 C C . VAL A 1 112 ? -16.105 9.991 6.831 1.00 0.00 90 VAL A C 11
ATOM 16802 O O . VAL A 1 112 ? -15.406 9.053 6.440 1.00 0.00 90 VAL A O 11
ATOM 16815 N N . VAL A 1 113 ? -16.606 10.908 6.017 1.00 0.00 91 VAL A N 11
ATOM 16816 C CA . VAL A 1 113 ? -16.318 10.904 4.590 1.00 0.00 91 VAL A CA 11
ATOM 16817 C C . VAL A 1 113 ? -15.109 11.799 4.299 1.00 0.00 91 VAL A C 11
ATOM 16818 O O . VAL A 1 113 ? -15.045 12.941 4.753 1.00 0.00 91 VAL A O 11
ATOM 16831 N N . PRO A 1 114 ? -14.122 11.268 3.568 1.00 0.00 92 PRO A N 11
ATOM 16832 C CA . PRO A 1 114 ? -12.839 11.945 3.339 1.00 0.00 92 PRO A CA 11
ATOM 16833 C C . PRO A 1 114 ? -12.930 13.187 2.449 1.00 0.00 92 PRO A C 11
ATOM 16834 O O . PRO A 1 114 ? -13.474 13.140 1.342 1.00 0.00 92 PRO A O 11
ATOM 16845 N N . PRO A 1 115 ? -12.394 14.314 2.938 1.00 0.00 93 PRO A N 11
ATOM 16846 C CA . PRO A 1 115 ? -12.203 15.518 2.146 1.00 0.00 93 PRO A CA 11
ATOM 16847 C C . PRO A 1 115 ? -10.799 15.556 1.539 1.00 0.00 93 PRO A C 11
ATOM 16848 O O . PRO A 1 115 ? -10.081 14.552 1.560 1.00 0.00 93 PRO A O 11
ATOM 16859 N N . VAL A 1 116 ? -10.406 16.701 0.998 1.00 0.00 94 VAL A N 11
ATOM 16860 C CA . VAL A 1 116 ? -9.074 16.851 0.427 1.00 0.00 94 VAL A CA 11
ATOM 16861 C C . VAL A 1 116 ? -8.275 17.891 1.204 1.00 0.00 94 VAL A C 11
ATOM 16862 O O . VAL A 1 116 ? -7.187 17.607 1.709 1.00 0.00 94 VAL A O 11
ATOM 16875 N N . GLY A 1 117 ? -8.826 19.096 1.306 1.00 0.00 95 GLY A N 11
ATOM 16876 C CA . GLY A 1 117 ? -8.151 20.163 2.019 1.00 0.00 95 GLY A CA 11
ATOM 16877 C C . GLY A 1 117 ? -7.160 20.901 1.140 1.00 0.00 95 GLY A C 11
ATOM 16878 O O . GLY A 1 117 ? -7.166 20.736 -0.081 1.00 0.00 95 GLY A O 11
ATOM 16882 N N . ILE A 1 118 ? -6.313 21.717 1.765 1.00 0.00 96 ILE A N 11
ATOM 16883 C CA . ILE A 1 118 ? -5.289 22.490 1.058 1.00 0.00 96 ILE A CA 11
ATOM 16884 C C . ILE A 1 118 ? -5.944 23.581 0.191 1.00 0.00 96 ILE A C 11
ATOM 16885 O O . ILE A 1 118 ? -5.318 24.147 -0.704 1.00 0.00 96 ILE A O 11
ATOM 16901 N N . THR A 1 119 ? -7.204 23.894 0.515 1.00 0.00 97 THR A N 11
ATOM 16902 C CA . THR A 1 119 ? -7.996 24.922 -0.173 1.00 0.00 97 THR A CA 11
ATOM 16903 C C . THR A 1 119 ? -8.016 24.747 -1.697 1.00 0.00 97 THR A C 11
ATOM 16904 O O . THR A 1 119 ? -7.085 25.147 -2.400 1.00 0.00 97 THR A O 11
ATOM 16915 N N . ASN A 1 120 ? -9.091 24.149 -2.201 1.00 0.00 98 ASN A N 11
ATOM 16916 C CA . ASN A 1 120 ? -9.249 23.945 -3.638 1.00 0.00 98 ASN A CA 11
ATOM 16917 C C . ASN A 1 120 ? -9.921 25.155 -4.284 1.00 0.00 98 ASN A C 11
ATOM 16918 O O . ASN A 1 120 ? -10.966 24.987 -4.941 1.00 0.00 98 ASN A O 11
ATOM 16930 N N . MET A 1 23 ? -16.080 15.090 -5.504 1.00 0.00 1 MET A N 12
ATOM 16931 C CA . MET A 1 23 ? -16.302 13.799 -6.186 1.00 0.00 1 MET A CA 12
ATOM 16932 C C . MET A 1 23 ? -14.969 13.148 -6.530 1.00 0.00 1 MET A C 12
ATOM 16933 O O . MET A 1 23 ? -14.311 13.538 -7.499 1.00 0.00 1 MET A O 12
ATOM 16947 N N . LYS A 1 24 ? -14.573 12.163 -5.734 1.00 0.00 2 LYS A N 12
ATOM 16948 C CA . LYS A 1 24 ? -13.309 11.460 -5.948 1.00 0.00 2 LYS A CA 12
ATOM 16949 C C . LYS A 1 24 ? -13.207 10.261 -5.013 1.00 0.00 2 LYS A C 12
ATOM 16950 O O . LYS A 1 24 ? -12.623 9.239 -5.365 1.00 0.00 2 LYS A O 12
ATOM 16969 N N . SER A 1 25 ? -13.781 10.409 -3.816 1.00 0.00 3 SER A N 12
ATOM 16970 C CA . SER A 1 25 ? -13.775 9.353 -2.804 1.00 0.00 3 SER A CA 12
ATOM 16971 C C . SER A 1 25 ? -12.350 9.028 -2.357 1.00 0.00 3 SER A C 12
ATOM 16972 O O . SER A 1 25 ? -12.044 7.898 -1.975 1.00 0.00 3 SER A O 12
ATOM 16980 N N . SER A 1 26 ? -11.487 10.035 -2.384 1.00 0.00 4 SER A N 12
ATOM 16981 C CA . SER A 1 26 ? -10.114 9.877 -1.948 1.00 0.00 4 SER A CA 12
ATOM 16982 C C . SER A 1 26 ? -10.044 9.801 -0.423 1.00 0.00 4 SER A C 12
ATOM 16983 O O . SER A 1 26 ? -10.222 10.803 0.269 1.00 0.00 4 SER A O 12
ATOM 16991 N N . ILE A 1 27 ? -9.794 8.603 0.083 1.00 0.00 5 ILE A N 12
ATOM 16992 C CA . ILE A 1 27 ? -9.793 8.347 1.521 1.00 0.00 5 ILE A CA 12
ATOM 16993 C C . ILE A 1 27 ? -8.390 8.537 2.097 1.00 0.00 5 ILE A C 12
ATOM 16994 O O . ILE A 1 27 ? -7.411 8.076 1.511 1.00 0.00 5 ILE A O 12
ATOM 17010 N N . PRO A 1 28 ? -8.273 9.229 3.245 1.00 0.00 6 PRO A N 12
ATOM 17011 C CA . PRO A 1 28 ? -6.983 9.465 3.899 1.00 0.00 6 PRO A CA 12
ATOM 17012 C C . PRO A 1 28 ? -6.403 8.197 4.523 1.00 0.00 6 PRO A C 12
ATOM 17013 O O . PRO A 1 28 ? -7.124 7.236 4.812 1.00 0.00 6 PRO A O 12
ATOM 17024 N N . ILE A 1 29 ? -5.096 8.216 4.755 1.00 0.00 7 ILE A N 12
ATOM 17025 C CA . ILE A 1 29 ? -4.388 7.050 5.271 1.00 0.00 7 ILE A CA 12
ATOM 17026 C C . ILE A 1 29 ? -4.832 6.701 6.690 1.00 0.00 7 ILE A C 12
ATOM 17027 O O . ILE A 1 29 ? -4.780 5.543 7.090 1.00 0.00 7 ILE A O 12
ATOM 17043 N N . THR A 1 30 ? -5.309 7.693 7.436 1.00 0.00 8 THR A N 12
ATOM 17044 C CA . THR A 1 30 ? -5.714 7.473 8.820 1.00 0.00 8 THR A CA 12
ATOM 17045 C C . THR A 1 30 ? -6.889 6.493 8.903 1.00 0.00 8 THR A C 12
ATOM 17046 O O . THR A 1 30 ? -7.138 5.893 9.947 1.00 0.00 8 THR A O 12
ATOM 17057 N N . GLU A 1 31 ? -7.597 6.322 7.792 1.00 0.00 9 GLU A N 12
ATOM 17058 C CA . GLU A 1 31 ? -8.690 5.367 7.726 1.00 0.00 9 GLU A CA 12
ATOM 17059 C C . GLU A 1 31 ? -8.225 4.067 7.082 1.00 0.00 9 GLU A C 12
ATOM 17060 O O . GLU A 1 31 ? -8.467 2.973 7.600 1.00 0.00 9 GLU A O 12
ATOM 17072 N N . VAL A 1 32 ? -7.528 4.194 5.963 1.00 0.00 10 VAL A N 12
ATOM 17073 C CA . VAL A 1 32 ? -7.153 3.036 5.165 1.00 0.00 10 VAL A CA 12
ATOM 17074 C C . VAL A 1 32 ? -6.090 2.186 5.857 1.00 0.00 10 VAL A C 12
ATOM 17075 O O . VAL A 1 32 ? -6.118 0.964 5.759 1.00 0.00 10 VAL A O 12
ATOM 17088 N N . LEU A 1 33 ? -5.171 2.831 6.566 1.00 0.00 11 LEU A N 12
ATOM 17089 C CA . LEU A 1 33 ? -4.096 2.126 7.263 1.00 0.00 11 LEU A CA 12
ATOM 17090 C C . LEU A 1 33 ? -4.638 1.053 8.225 1.00 0.00 11 LEU A C 12
ATOM 17091 O O . LEU A 1 33 ? -4.347 -0.133 8.050 1.00 0.00 11 LEU A O 12
ATOM 17107 N N . PRO A 1 34 ? -5.427 1.430 9.253 1.00 0.00 12 PRO A N 12
ATOM 17108 C CA . PRO A 1 34 ? -5.986 0.457 10.200 1.00 0.00 12 PRO A CA 12
ATOM 17109 C C . PRO A 1 34 ? -6.980 -0.505 9.550 1.00 0.00 12 PRO A C 12
ATOM 17110 O O . PRO A 1 34 ? -7.127 -1.643 9.994 1.00 0.00 12 PRO A O 12
ATOM 17121 N N . ARG A 1 35 ? -7.655 -0.060 8.494 1.00 0.00 13 ARG A N 12
ATOM 17122 C CA . ARG A 1 35 ? -8.644 -0.893 7.821 1.00 0.00 13 ARG A CA 12
ATOM 17123 C C . ARG A 1 35 ? -8.013 -1.790 6.754 1.00 0.00 13 ARG A C 12
ATOM 17124 O O . ARG A 1 35 ? -8.712 -2.572 6.106 1.00 0.00 13 ARG A O 12
ATOM 17145 N N . ALA A 1 36 ? -6.702 -1.684 6.579 1.00 0.00 14 ALA A N 12
ATOM 17146 C CA . ALA A 1 36 ? -6.010 -2.427 5.530 1.00 0.00 14 ALA A CA 12
ATOM 17147 C C . ALA A 1 36 ? -5.761 -3.873 5.932 1.00 0.00 14 ALA A C 12
ATOM 17148 O O . ALA A 1 36 ? -5.535 -4.178 7.105 1.00 0.00 14 ALA A O 12
ATOM 17155 N N . VAL A 1 37 ? -5.803 -4.756 4.946 1.00 0.00 15 VAL A N 12
ATOM 17156 C CA . VAL A 1 37 ? -5.542 -6.172 5.155 1.00 0.00 15 VAL A CA 12
ATOM 17157 C C . VAL A 1 37 ? -4.296 -6.602 4.386 1.00 0.00 15 VAL A C 12
ATOM 17158 O O . VAL A 1 37 ? -3.880 -7.756 4.431 1.00 0.00 15 VAL A O 12
ATOM 17171 N N . GLY A 1 38 ? -3.709 -5.653 3.671 1.00 0.00 16 GLY A N 12
ATOM 17172 C CA . GLY A 1 38 ? -2.498 -5.916 2.924 1.00 0.00 16 GLY A CA 12
ATOM 17173 C C . GLY A 1 38 ? -1.793 -4.631 2.556 1.00 0.00 16 GLY A C 12
ATOM 17174 O O . GLY A 1 38 ? -2.383 -3.556 2.649 1.00 0.00 16 GLY A O 12
ATOM 17178 N N . SER A 1 39 ? -0.540 -4.725 2.147 1.00 0.00 17 SER A N 12
ATOM 17179 C CA . SER A 1 39 ? 0.221 -3.543 1.784 1.00 0.00 17 SER A CA 12
ATOM 17180 C C . SER A 1 39 ? 1.355 -3.883 0.823 1.00 0.00 17 SER A C 12
ATOM 17181 O O . SER A 1 39 ? 1.987 -4.937 0.932 1.00 0.00 17 SER A O 12
ATOM 17189 N N . LEU A 1 40 ? 1.582 -2.994 -0.128 1.00 0.00 18 LEU A N 12
ATOM 17190 C CA . LEU A 1 40 ? 2.716 -3.093 -1.025 1.00 0.00 18 LEU A CA 12
ATOM 17191 C C . LEU A 1 40 ? 3.571 -1.847 -0.898 1.00 0.00 18 LEU A C 12
ATOM 17192 O O . LEU A 1 40 ? 3.132 -0.745 -1.226 1.00 0.00 18 LEU A O 12
ATOM 17208 N N . THR A 1 41 ? 4.779 -2.024 -0.417 1.00 0.00 19 THR A N 12
ATOM 17209 C CA . THR A 1 41 ? 5.683 -0.907 -0.221 1.00 0.00 19 THR A CA 12
ATOM 17210 C C . THR A 1 41 ? 6.572 -0.728 -1.441 1.00 0.00 19 THR A C 12
ATOM 17211 O O . THR A 1 41 ? 7.314 -1.635 -1.813 1.00 0.00 19 THR A O 12
ATOM 17222 N N . PHE A 1 42 ? 6.473 0.429 -2.072 1.00 0.00 20 PHE A N 12
ATOM 17223 C CA . PHE A 1 42 ? 7.307 0.751 -3.213 1.00 0.00 20 PHE A CA 12
ATOM 17224 C C . PHE A 1 42 ? 8.223 1.926 -2.889 1.00 0.00 20 PHE A C 12
ATOM 17225 O O . PHE A 1 42 ? 7.924 2.753 -2.022 1.00 0.00 20 PHE A O 12
ATOM 17242 N N . ASP A 1 43 ? 9.347 1.978 -3.574 1.00 0.00 21 ASP A N 12
ATOM 17243 C CA . ASP A 1 43 ? 10.319 3.043 -3.392 1.00 0.00 21 ASP A CA 12
ATOM 17244 C C . ASP A 1 43 ? 9.925 4.268 -4.219 1.00 0.00 21 ASP A C 12
ATOM 17245 O O . ASP A 1 43 ? 8.943 4.227 -4.957 1.00 0.00 21 ASP A O 12
ATOM 17254 N N . GLU A 1 44 ? 10.677 5.356 -4.088 1.00 0.00 22 GLU A N 12
ATOM 17255 C CA . GLU A 1 44 ? 10.457 6.551 -4.889 1.00 0.00 22 GLU A CA 12
ATOM 17256 C C . GLU A 1 44 ? 10.676 6.242 -6.371 1.00 0.00 22 GLU A C 12
ATOM 17257 O O . GLU A 1 44 ? 10.149 6.927 -7.247 1.00 0.00 22 GLU A O 12
ATOM 17269 N N . ASN A 1 45 ? 11.468 5.206 -6.637 1.00 0.00 23 ASN A N 12
ATOM 17270 C CA . ASN A 1 45 ? 11.704 4.732 -7.992 1.00 0.00 23 ASN A CA 12
ATOM 17271 C C . ASN A 1 45 ? 10.614 3.755 -8.408 1.00 0.00 23 ASN A C 12
ATOM 17272 O O . ASN A 1 45 ? 10.695 3.135 -9.468 1.00 0.00 23 ASN A O 12
ATOM 17283 N N . TYR A 1 46 ? 9.603 3.621 -7.547 1.00 0.00 24 TYR A N 12
ATOM 17284 C CA . TYR A 1 46 ? 8.458 2.744 -7.787 1.00 0.00 24 TYR A CA 12
ATOM 17285 C C . TYR A 1 46 ? 8.882 1.278 -7.818 1.00 0.00 24 TYR A C 12
ATOM 17286 O O . TYR A 1 46 ? 8.204 0.431 -8.396 1.00 0.00 24 TYR A O 12
ATOM 17304 N N . ASN A 1 47 ? 10.000 0.985 -7.166 1.00 0.00 25 ASN A N 12
ATOM 17305 C CA . ASN A 1 47 ? 10.487 -0.383 -7.050 1.00 0.00 25 ASN A CA 12
ATOM 17306 C C . ASN A 1 47 ? 9.845 -1.051 -5.843 1.00 0.00 25 ASN A C 12
ATOM 17307 O O . ASN A 1 47 ? 9.652 -0.412 -4.811 1.00 0.00 25 ASN A O 12
ATOM 17318 N N . LEU A 1 48 ? 9.515 -2.327 -5.970 1.00 0.00 26 LEU A N 12
ATOM 17319 C CA . LEU A 1 48 ? 8.866 -3.057 -4.894 1.00 0.00 26 LEU A CA 12
ATOM 17320 C C . LEU A 1 48 ? 9.861 -3.321 -3.769 1.00 0.00 26 LEU A C 12
ATOM 17321 O O . LEU A 1 48 ? 10.918 -3.915 -3.984 1.00 0.00 26 LEU A O 12
ATOM 17337 N N . LEU A 1 49 ? 9.522 -2.864 -2.574 1.00 0.00 27 LEU A N 12
ATOM 17338 C CA . LEU A 1 49 ? 10.372 -3.052 -1.413 1.00 0.00 27 LEU A CA 12
ATOM 17339 C C . LEU A 1 49 ? 9.810 -4.133 -0.498 1.00 0.00 27 LEU A C 12
ATOM 17340 O O . LEU A 1 49 ? 10.511 -5.069 -0.126 1.00 0.00 27 LEU A O 12
ATOM 17356 N N . ASP A 1 50 ? 8.534 -4.008 -0.152 1.00 0.00 28 ASP A N 12
ATOM 17357 C CA . ASP A 1 50 ? 7.915 -4.917 0.804 1.00 0.00 28 ASP A CA 12
ATOM 17358 C C . ASP A 1 50 ? 6.539 -5.366 0.328 1.00 0.00 28 ASP A C 12
ATOM 17359 O O . ASP A 1 50 ? 5.818 -4.607 -0.320 1.00 0.00 28 ASP A O 12
ATOM 17368 N N . THR A 1 51 ? 6.197 -6.608 0.632 1.00 0.00 29 THR A N 12
ATOM 17369 C CA . THR A 1 51 ? 4.881 -7.145 0.344 1.00 0.00 29 THR A CA 12
ATOM 17370 C C . THR A 1 51 ? 4.300 -7.807 1.593 1.00 0.00 29 THR A C 12
ATOM 17371 O O . THR A 1 51 ? 4.834 -8.807 2.082 1.00 0.00 29 THR A O 12
ATOM 17382 N N . SER A 1 52 ? 3.216 -7.251 2.111 1.00 0.00 30 SER A N 12
ATOM 17383 C CA . SER A 1 52 ? 2.624 -7.741 3.346 1.00 0.00 30 SER A CA 12
ATOM 17384 C C . SER A 1 52 ? 1.117 -7.924 3.200 1.00 0.00 30 SER A C 12
ATOM 17385 O O . SER A 1 52 ? 0.482 -7.297 2.349 1.00 0.00 30 SER A O 12
ATOM 17393 N N . GLY A 1 53 ? 0.553 -8.788 4.036 1.00 0.00 31 GLY A N 12
ATOM 17394 C CA . GLY A 1 53 ? -0.876 -9.035 4.019 1.00 0.00 31 GLY A CA 12
ATOM 17395 C C . GLY A 1 53 ? -1.346 -9.713 2.745 1.00 0.00 31 GLY A C 12
ATOM 17396 O O . GLY A 1 53 ? -0.586 -10.436 2.100 1.00 0.00 31 GLY A O 12
ATOM 17400 N N . VAL A 1 54 ? -2.595 -9.454 2.375 1.00 0.00 32 VAL A N 12
ATOM 17401 C CA . VAL A 1 54 ? -3.210 -10.065 1.196 1.00 0.00 32 VAL A CA 12
ATOM 17402 C C . VAL A 1 54 ? -2.481 -9.663 -0.091 1.00 0.00 32 VAL A C 12
ATOM 17403 O O . VAL A 1 54 ? -2.616 -10.314 -1.127 1.00 0.00 32 VAL A O 12
ATOM 17416 N N . ALA A 1 55 ? -1.677 -8.609 -0.007 1.00 0.00 33 ALA A N 12
ATOM 17417 C CA . ALA A 1 55 ? -0.931 -8.112 -1.163 1.00 0.00 33 ALA A CA 12
ATOM 17418 C C . ALA A 1 55 ? 0.065 -9.146 -1.682 1.00 0.00 33 ALA A C 12
ATOM 17419 O O . ALA A 1 55 ? 0.609 -9.000 -2.773 1.00 0.00 33 ALA A O 12
ATOM 17426 N N . LYS A 1 56 ? 0.305 -10.184 -0.888 1.00 0.00 34 LYS A N 12
ATOM 17427 C CA . LYS A 1 56 ? 1.219 -11.246 -1.275 1.00 0.00 34 LYS A CA 12
ATOM 17428 C C . LYS A 1 56 ? 0.596 -12.144 -2.341 1.00 0.00 34 LYS A C 12
ATOM 17429 O O . LYS A 1 56 ? 1.267 -12.554 -3.288 1.00 0.00 34 LYS A O 12
ATOM 17448 N N . VAL A 1 57 ? -0.691 -12.439 -2.186 1.00 0.00 35 VAL A N 12
ATOM 17449 C CA . VAL A 1 57 ? -1.384 -13.336 -3.106 1.00 0.00 35 VAL A CA 12
ATOM 17450 C C . VAL A 1 57 ? -2.010 -12.564 -4.263 1.00 0.00 35 VAL A C 12
ATOM 17451 O O . VAL A 1 57 ? -2.318 -13.131 -5.312 1.00 0.00 35 VAL A O 12
ATOM 17464 N N . ILE A 1 58 ? -2.212 -11.271 -4.060 1.00 0.00 36 ILE A N 12
ATOM 17465 C CA . ILE A 1 58 ? -2.692 -10.400 -5.117 1.00 0.00 36 ILE A CA 12
ATOM 17466 C C . ILE A 1 58 ? -1.567 -10.151 -6.120 1.00 0.00 36 ILE A C 12
ATOM 17467 O O . ILE A 1 58 ? -0.400 -10.064 -5.734 1.00 0.00 36 ILE A O 12
ATOM 17483 N N . GLU A 1 59 ? -1.905 -10.085 -7.403 1.00 0.00 37 GLU A N 12
ATOM 17484 C CA . GLU A 1 59 ? -0.907 -9.825 -8.427 1.00 0.00 37 GLU A CA 12
ATOM 17485 C C . GLU A 1 59 ? -0.388 -8.398 -8.303 1.00 0.00 37 GLU A C 12
ATOM 17486 O O . GLU A 1 59 ? -1.123 -7.486 -7.927 1.00 0.00 37 GLU A O 12
ATOM 17498 N N . LYS A 1 60 ? 0.885 -8.219 -8.611 1.00 0.00 38 LYS A N 12
ATOM 17499 C CA . LYS A 1 60 ? 1.536 -6.930 -8.441 1.00 0.00 38 LYS A CA 12
ATOM 17500 C C . LYS A 1 60 ? 1.136 -5.978 -9.561 1.00 0.00 38 LYS A C 12
ATOM 17501 O O . LYS A 1 60 ? 0.944 -4.789 -9.319 1.00 0.00 38 LYS A O 12
ATOM 17520 N N . SER A 1 61 ? 0.998 -6.520 -10.776 1.00 0.00 39 SER A N 12
ATOM 17521 C CA . SER A 1 61 ? 0.475 -5.783 -11.940 1.00 0.00 39 SER A CA 12
ATOM 17522 C C . SER A 1 61 ? 1.211 -4.437 -12.166 1.00 0.00 39 SER A C 12
ATOM 17523 O O . SER A 1 61 ? 2.222 -4.162 -11.515 1.00 0.00 39 SER A O 12
ATOM 17531 N N . PRO A 1 62 ? 0.772 -3.596 -13.129 1.00 0.00 40 PRO A N 12
ATOM 17532 C CA . PRO A 1 62 ? 1.337 -2.251 -13.308 1.00 0.00 40 PRO A CA 12
ATOM 17533 C C . PRO A 1 62 ? 0.795 -1.240 -12.290 1.00 0.00 40 PRO A C 12
ATOM 17534 O O . PRO A 1 62 ? 0.491 -0.097 -12.642 1.00 0.00 40 PRO A O 12
ATOM 17545 N N . ILE A 1 63 ? 0.700 -1.652 -11.027 1.00 0.00 41 ILE A N 12
ATOM 17546 C CA . ILE A 1 63 ? 0.213 -0.774 -9.964 1.00 0.00 41 ILE A CA 12
ATOM 17547 C C . ILE A 1 63 ? 1.083 0.475 -9.844 1.00 0.00 41 ILE A C 12
ATOM 17548 O O . ILE A 1 63 ? 0.571 1.577 -9.654 1.00 0.00 41 ILE A O 12
ATOM 17564 N N . ALA A 1 64 ? 2.393 0.297 -9.990 1.00 0.00 42 ALA A N 12
ATOM 17565 C CA . ALA A 1 64 ? 3.341 1.404 -9.862 1.00 0.00 42 ALA A CA 12
ATOM 17566 C C . ALA A 1 64 ? 3.023 2.519 -10.853 1.00 0.00 42 ALA A C 12
ATOM 17567 O O . ALA A 1 64 ? 3.187 3.703 -10.548 1.00 0.00 42 ALA A O 12
ATOM 17574 N N . GLU A 1 65 ? 2.542 2.133 -12.027 1.00 0.00 43 GLU A N 12
ATOM 17575 C CA . GLU A 1 65 ? 2.168 3.093 -13.053 1.00 0.00 43 GLU A CA 12
ATOM 17576 C C . GLU A 1 65 ? 0.960 3.905 -12.601 1.00 0.00 43 GLU A C 12
ATOM 17577 O O . GLU A 1 65 ? 0.865 5.103 -12.861 1.00 0.00 43 GLU A O 12
ATOM 17589 N N . ILE A 1 66 ? 0.044 3.256 -11.909 1.00 0.00 44 ILE A N 12
ATOM 17590 C CA . ILE A 1 66 ? -1.141 3.932 -11.415 1.00 0.00 44 ILE A CA 12
ATOM 17591 C C . ILE A 1 66 ? -0.785 4.757 -10.180 1.00 0.00 44 ILE A C 12
ATOM 17592 O O . ILE A 1 66 ? -1.407 5.783 -9.902 1.00 0.00 44 ILE A O 12
ATOM 17608 N N . ILE A 1 67 ? 0.240 4.316 -9.452 1.00 0.00 45 ILE A N 12
ATOM 17609 C CA . ILE A 1 67 ? 0.706 5.028 -8.270 1.00 0.00 45 ILE A CA 12
ATOM 17610 C C . ILE A 1 67 ? 1.206 6.414 -8.644 1.00 0.00 45 ILE A C 12
ATOM 17611 O O . ILE A 1 67 ? 0.874 7.396 -7.980 1.00 0.00 45 ILE A O 12
ATOM 17627 N N . ARG A 1 68 ? 2.003 6.492 -9.704 1.00 0.00 46 ARG A N 12
ATOM 17628 C CA . ARG A 1 68 ? 2.534 7.766 -10.158 1.00 0.00 46 ARG A CA 12
ATOM 17629 C C . ARG A 1 68 ? 1.431 8.651 -10.720 1.00 0.00 46 ARG A C 12
ATOM 17630 O O . ARG A 1 68 ? 1.422 9.861 -10.492 1.00 0.00 46 ARG A O 12
ATOM 17651 N N . LYS A 1 69 ? 0.493 8.047 -11.438 1.00 0.00 47 LYS A N 12
ATOM 17652 C CA . LYS A 1 69 ? -0.672 8.779 -11.921 1.00 0.00 47 LYS A CA 12
ATOM 17653 C C . LYS A 1 69 ? -1.441 9.363 -10.742 1.00 0.00 47 LYS A C 12
ATOM 17654 O O . LYS A 1 69 ? -1.782 10.546 -10.727 1.00 0.00 47 LYS A O 12
ATOM 17673 N N . SER A 1 70 ? -1.672 8.531 -9.732 1.00 0.00 48 SER A N 12
ATOM 17674 C CA . SER A 1 70 ? -2.373 8.953 -8.533 1.00 0.00 48 SER A CA 12
ATOM 17675 C C . SER A 1 70 ? -1.518 9.921 -7.725 1.00 0.00 48 SER A C 12
ATOM 17676 O O . SER A 1 70 ? -2.028 10.695 -6.926 1.00 0.00 48 SER A O 12
ATOM 17684 N N . ASN A 1 71 ? -0.212 9.868 -7.929 1.00 0.00 49 ASN A N 12
ATOM 17685 C CA . ASN A 1 71 ? 0.706 10.770 -7.249 1.00 0.00 49 ASN A CA 12
ATOM 17686 C C . ASN A 1 71 ? 0.490 12.198 -7.728 1.00 0.00 49 ASN A C 12
ATOM 17687 O O . ASN A 1 71 ? 0.622 13.148 -6.966 1.00 0.00 49 ASN A O 12
ATOM 17698 N N . ALA A 1 72 ? 0.149 12.335 -8.998 1.00 0.00 50 ALA A N 12
ATOM 17699 C CA . ALA A 1 72 ? -0.191 13.633 -9.558 1.00 0.00 50 ALA A CA 12
ATOM 17700 C C . ALA A 1 72 ? -1.627 14.007 -9.198 1.00 0.00 50 ALA A C 12
ATOM 17701 O O . ALA A 1 72 ? -1.991 15.185 -9.167 1.00 0.00 50 ALA A O 12
ATOM 17708 N N . GLU A 1 73 ? -2.436 12.990 -8.924 1.00 0.00 51 GLU A N 12
ATOM 17709 C CA . GLU A 1 73 ? -3.838 13.189 -8.576 1.00 0.00 51 GLU A CA 12
ATOM 17710 C C . GLU A 1 73 ? -4.010 13.650 -7.133 1.00 0.00 51 GLU A C 12
ATOM 17711 O O . GLU A 1 73 ? -4.872 14.479 -6.842 1.00 0.00 51 GLU A O 12
ATOM 17723 N N . LEU A 1 74 ? -3.202 13.108 -6.233 1.00 0.00 52 LEU A N 12
ATOM 17724 C CA . LEU A 1 74 ? -3.375 13.359 -4.809 1.00 0.00 52 LEU A CA 12
ATOM 17725 C C . LEU A 1 74 ? -2.044 13.466 -4.082 1.00 0.00 52 LEU A C 12
ATOM 17726 O O . LEU A 1 74 ? -0.978 13.395 -4.690 1.00 0.00 52 LEU A O 12
ATOM 17742 N N . GLY A 1 75 ? -2.126 13.621 -2.770 1.00 0.00 53 GLY A N 12
ATOM 17743 C CA . GLY A 1 75 ? -0.951 13.560 -1.936 1.00 0.00 53 GLY A CA 12
ATOM 17744 C C . GLY A 1 75 ? -1.131 12.594 -0.784 1.00 0.00 53 GLY A C 12
ATOM 17745 O O . GLY A 1 75 ? -0.559 11.505 -0.778 1.00 0.00 53 GLY A O 12
ATOM 17749 N N . ARG A 1 76 ? -1.968 12.972 0.172 1.00 0.00 54 ARG A N 12
ATOM 17750 C CA . ARG A 1 76 ? -2.109 12.212 1.408 1.00 0.00 54 ARG A CA 12
ATOM 17751 C C . ARG A 1 76 ? -3.308 11.260 1.360 1.00 0.00 54 ARG A C 12
ATOM 17752 O O . ARG A 1 76 ? -3.669 10.648 2.369 1.00 0.00 54 ARG A O 12
ATOM 17773 N N . LEU A 1 77 ? -3.921 11.131 0.193 1.00 0.00 55 LEU A N 12
ATOM 17774 C CA . LEU A 1 77 ? -5.090 10.267 0.043 1.00 0.00 55 LEU A CA 12
ATOM 17775 C C . LEU A 1 77 ? -4.703 8.945 -0.602 1.00 0.00 55 LEU A C 12
ATOM 17776 O O . LEU A 1 77 ? -3.601 8.803 -1.139 1.00 0.00 55 LEU A O 12
ATOM 17792 N N . GLY A 1 78 ? -5.614 7.984 -0.549 1.00 0.00 56 GLY A N 12
ATOM 17793 C CA . GLY A 1 78 ? -5.374 6.691 -1.150 1.00 0.00 56 GLY A CA 12
ATOM 17794 C C . GLY A 1 78 ? -6.274 6.431 -2.335 1.00 0.00 56 GLY A C 12
ATOM 17795 O O . GLY A 1 78 ? -7.417 5.992 -2.179 1.00 0.00 56 GLY A O 12
ATOM 17799 N N . TYR A 1 79 ? -5.752 6.696 -3.519 1.00 0.00 57 TYR A N 12
ATOM 17800 C CA . TYR A 1 79 ? -6.491 6.495 -4.758 1.00 0.00 57 TYR A CA 12
ATOM 17801 C C . TYR A 1 79 ? -6.632 5.006 -5.028 1.00 0.00 57 TYR A C 12
ATOM 17802 O O . TYR A 1 79 ? -5.667 4.256 -4.871 1.00 0.00 57 TYR A O 12
ATOM 17820 N N . SER A 1 80 ? -7.825 4.570 -5.402 1.00 0.00 58 SER A N 12
ATOM 17821 C CA . SER A 1 80 ? -8.030 3.174 -5.736 1.00 0.00 58 SER A CA 12
ATOM 17822 C C . SER A 1 80 ? -7.300 2.847 -7.034 1.00 0.00 58 SER A C 12
ATOM 17823 O O . SER A 1 80 ? -7.708 3.268 -8.116 1.00 0.00 58 SER A O 12
ATOM 17831 N N . VAL A 1 81 ? -6.216 2.095 -6.914 1.00 0.00 59 VAL A N 12
ATOM 17832 C CA . VAL A 1 81 ? -5.373 1.791 -8.057 1.00 0.00 59 VAL A CA 12
ATOM 17833 C C . VAL A 1 81 ? -5.595 0.364 -8.539 1.00 0.00 59 VAL A C 12
ATOM 17834 O O . VAL A 1 81 ? -5.501 0.078 -9.732 1.00 0.00 59 VAL A O 12
ATOM 17847 N N . TYR A 1 82 ? -5.903 -0.525 -7.610 1.00 0.00 60 TYR A N 12
ATOM 17848 C CA . TYR A 1 82 ? -6.162 -1.910 -7.949 1.00 0.00 60 TYR A CA 12
ATOM 17849 C C . TYR A 1 82 ? -7.496 -2.342 -7.370 1.00 0.00 60 TYR A C 12
ATOM 17850 O O . TYR A 1 82 ? -7.608 -2.614 -6.178 1.00 0.00 60 TYR A O 12
ATOM 17868 N N . GLU A 1 83 ? -8.510 -2.370 -8.207 1.00 0.00 61 GLU A N 12
ATOM 17869 C CA . GLU A 1 83 ? -9.824 -2.803 -7.778 1.00 0.00 61 GLU A CA 12
ATOM 17870 C C . GLU A 1 83 ? -10.067 -4.244 -8.203 1.00 0.00 61 GLU A C 12
ATOM 17871 O O . GLU A 1 83 ? -10.122 -4.554 -9.396 1.00 0.00 61 GLU A O 12
ATOM 17883 N N . ASP A 1 84 ? -10.174 -5.119 -7.216 1.00 0.00 62 ASP A N 12
ATOM 17884 C CA . ASP A 1 84 ? -10.448 -6.526 -7.442 1.00 0.00 62 ASP A CA 12
ATOM 17885 C C . ASP A 1 84 ? -11.817 -6.832 -6.866 1.00 0.00 62 ASP A C 12
ATOM 17886 O O . ASP A 1 84 ? -12.351 -6.032 -6.098 1.00 0.00 62 ASP A O 12
ATOM 17895 N N . ALA A 1 85 ? -12.387 -7.970 -7.223 1.00 0.00 63 ALA A N 12
ATOM 17896 C CA . ALA A 1 85 ? -13.717 -8.322 -6.756 1.00 0.00 63 ALA A CA 12
ATOM 17897 C C . ALA A 1 85 ? -13.719 -8.605 -5.256 1.00 0.00 63 ALA A C 12
ATOM 17898 O O . ALA A 1 85 ? -14.766 -8.579 -4.613 1.00 0.00 63 ALA A O 12
ATOM 17905 N N . GLN A 1 86 ? -12.545 -8.870 -4.706 1.00 0.00 64 GLN A N 12
ATOM 17906 C CA . GLN A 1 86 ? -12.420 -9.159 -3.286 1.00 0.00 64 GLN A CA 12
ATOM 17907 C C . GLN A 1 86 ? -11.947 -7.927 -2.514 1.00 0.00 64 GLN A C 12
ATOM 17908 O O . GLN A 1 86 ? -12.583 -7.501 -1.547 1.00 0.00 64 GLN A O 12
ATOM 17922 N N . TYR A 1 87 ? -10.841 -7.342 -2.960 1.00 0.00 65 TYR A N 12
ATOM 17923 C CA . TYR A 1 87 ? -10.203 -6.253 -2.226 1.00 0.00 65 TYR A CA 12
ATOM 17924 C C . TYR A 1 87 ? -9.890 -5.087 -3.158 1.00 0.00 65 TYR A C 12
ATOM 17925 O O . TYR A 1 87 ? -9.977 -5.217 -4.378 1.00 0.00 65 TYR A O 12
ATOM 17943 N N . ILE A 1 88 ? -9.521 -3.951 -2.579 1.00 0.00 66 ILE A N 12
ATOM 17944 C CA . ILE A 1 88 ? -9.188 -2.765 -3.349 1.00 0.00 66 ILE A CA 12
ATOM 17945 C C . ILE A 1 88 ? -7.909 -2.124 -2.816 1.00 0.00 66 ILE A C 12
ATOM 17946 O O . ILE A 1 88 ? -7.791 -1.843 -1.620 1.00 0.00 66 ILE A O 12
ATOM 17962 N N . GLY A 1 89 ? -6.955 -1.899 -3.707 1.00 0.00 67 GLY A N 12
ATOM 17963 C CA . GLY A 1 89 ? -5.693 -1.297 -3.325 1.00 0.00 67 GLY A CA 12
ATOM 17964 C C . GLY A 1 89 ? -5.694 0.205 -3.523 1.00 0.00 67 GLY A C 12
ATOM 17965 O O . GLY A 1 89 ? -6.279 0.708 -4.484 1.00 0.00 67 GLY A O 12
ATOM 17969 N N . HIS A 1 90 ? -5.037 0.920 -2.620 1.00 0.00 68 HIS A N 12
ATOM 17970 C CA . HIS A 1 90 ? -5.024 2.379 -2.651 1.00 0.00 68 HIS A CA 12
ATOM 17971 C C . HIS A 1 90 ? -3.590 2.893 -2.609 1.00 0.00 68 HIS A C 12
ATOM 17972 O O . HIS A 1 90 ? -2.822 2.510 -1.727 1.00 0.00 68 HIS A O 12
ATOM 17987 N N . ALA A 1 91 ? -3.228 3.753 -3.556 1.00 0.00 69 ALA A N 12
ATOM 17988 C CA . ALA A 1 91 ? -1.881 4.321 -3.589 1.00 0.00 69 ALA A CA 12
ATOM 17989 C C . ALA A 1 91 ? -1.757 5.499 -2.639 1.00 0.00 69 ALA A C 12
ATOM 17990 O O . ALA A 1 91 ? -2.486 6.483 -2.761 1.00 0.00 69 ALA A O 12
ATOM 17997 N N . PHE A 1 92 ? -0.799 5.413 -1.732 1.00 0.00 70 PHE A N 12
ATOM 17998 C CA . PHE A 1 92 ? -0.534 6.486 -0.791 1.00 0.00 70 PHE A CA 12
ATOM 17999 C C . PHE A 1 92 ? 0.864 7.039 -0.978 1.00 0.00 70 PHE A C 12
ATOM 18000 O O . PHE A 1 92 ? 1.807 6.299 -1.264 1.00 0.00 70 PHE A O 12
ATOM 18017 N N . LYS A 1 93 ? 0.984 8.346 -0.851 1.00 0.00 71 LYS A N 12
ATOM 18018 C CA . LYS A 1 93 ? 2.287 8.986 -0.824 1.00 0.00 71 LYS A CA 12
ATOM 18019 C C . LYS A 1 93 ? 2.842 8.944 0.593 1.00 0.00 71 LYS A C 12
ATOM 18020 O O . LYS A 1 93 ? 2.241 9.477 1.527 1.00 0.00 71 LYS A O 12
ATOM 18039 N N . LYS A 1 94 ? 3.979 8.294 0.743 1.00 0.00 72 LYS A N 12
ATOM 18040 C CA . LYS A 1 94 ? 4.586 8.090 2.049 1.00 0.00 72 LYS A CA 12
ATOM 18041 C C . LYS A 1 94 ? 5.868 8.900 2.156 1.00 0.00 72 LYS A C 12
ATOM 18042 O O . LYS A 1 94 ? 6.218 9.629 1.227 1.00 0.00 72 LYS A O 12
ATOM 18061 N N . ALA A 1 95 ? 6.574 8.762 3.274 1.00 0.00 73 ALA A N 12
ATOM 18062 C CA . ALA A 1 95 ? 7.801 9.514 3.500 1.00 0.00 73 ALA A CA 12
ATOM 18063 C C . ALA A 1 95 ? 8.893 9.082 2.527 1.00 0.00 73 ALA A C 12
ATOM 18064 O O . ALA A 1 95 ? 9.605 8.103 2.765 1.00 0.00 73 ALA A O 12
ATOM 18071 N N . GLY A 1 96 ? 8.987 9.803 1.415 1.00 0.00 74 GLY A N 12
ATOM 18072 C CA . GLY A 1 96 ? 9.963 9.489 0.389 1.00 0.00 74 GLY A CA 12
ATOM 18073 C C . GLY A 1 96 ? 9.693 8.159 -0.288 1.00 0.00 74 GLY A C 12
ATOM 18074 O O . GLY A 1 96 ? 10.557 7.617 -0.977 1.00 0.00 74 GLY A O 12
ATOM 18078 N N . HIS A 1 97 ? 8.493 7.624 -0.096 1.00 0.00 75 HIS A N 12
ATOM 18079 C CA . HIS A 1 97 ? 8.148 6.310 -0.627 1.00 0.00 75 HIS A CA 12
ATOM 18080 C C . HIS A 1 97 ? 6.707 6.276 -1.107 1.00 0.00 75 HIS A C 12
ATOM 18081 O O . HIS A 1 97 ? 5.950 7.226 -0.905 1.00 0.00 75 HIS A O 12
ATOM 18096 N N . PHE A 1 98 ? 6.334 5.179 -1.740 1.00 0.00 76 PHE A N 12
ATOM 18097 C CA . PHE A 1 98 ? 4.987 5.003 -2.249 1.00 0.00 76 PHE A CA 12
ATOM 18098 C C . PHE A 1 98 ? 4.440 3.662 -1.792 1.00 0.00 76 PHE A C 12
ATOM 18099 O O . PHE A 1 98 ? 4.965 2.626 -2.163 1.00 0.00 76 PHE A O 12
ATOM 18116 N N . ILE A 1 99 ? 3.395 3.672 -0.992 1.00 0.00 77 ILE A N 12
ATOM 18117 C CA . ILE A 1 99 ? 2.866 2.426 -0.464 1.00 0.00 77 ILE A CA 12
ATOM 18118 C C . ILE A 1 99 ? 1.401 2.262 -0.826 1.00 0.00 77 ILE A C 12
ATOM 18119 O O . ILE A 1 99 ? 0.611 3.199 -0.718 1.00 0.00 77 ILE A O 12
ATOM 18135 N N . VAL A 1 100 ? 1.055 1.070 -1.275 1.00 0.00 78 VAL A N 12
ATOM 18136 C CA . VAL A 1 100 ? -0.314 0.753 -1.626 1.00 0.00 78 VAL A CA 12
ATOM 18137 C C . VAL A 1 100 ? -0.947 -0.096 -0.538 1.00 0.00 78 VAL A C 12
ATOM 18138 O O . VAL A 1 100 ? -0.538 -1.234 -0.303 1.00 0.00 78 VAL A O 12
ATOM 18151 N N . TYR A 1 101 ? -1.927 0.468 0.139 1.00 0.00 79 TYR A N 12
ATOM 18152 C CA . TYR A 1 101 ? -2.626 -0.240 1.187 1.00 0.00 79 TYR A CA 12
ATOM 18153 C C . TYR A 1 101 ? -3.842 -0.941 0.609 1.00 0.00 79 TYR A C 12
ATOM 18154 O O . TYR A 1 101 ? -4.710 -0.304 0.005 1.00 0.00 79 TYR A O 12
ATOM 18172 N N . PHE A 1 102 ? -3.886 -2.248 0.773 1.00 0.00 80 PHE A N 12
ATOM 18173 C CA . PHE A 1 102 ? -4.974 -3.049 0.257 1.00 0.00 80 PHE A CA 12
ATOM 18174 C C . PHE A 1 102 ? -6.011 -3.288 1.337 1.00 0.00 80 PHE A C 12
ATOM 18175 O O . PHE A 1 102 ? -5.722 -3.890 2.372 1.00 0.00 80 PHE A O 12
ATOM 18192 N N . THR A 1 103 ? -7.207 -2.801 1.101 1.00 0.00 81 THR A N 12
ATOM 18193 C CA . THR A 1 103 ? -8.311 -3.020 2.009 1.00 0.00 81 THR A CA 12
ATOM 18194 C C . THR A 1 103 ? -9.319 -3.924 1.330 1.00 0.00 81 THR A C 12
ATOM 18195 O O . THR A 1 103 ? -9.289 -4.058 0.110 1.00 0.00 81 THR A O 12
ATOM 18206 N N . PRO A 1 104 ? -10.211 -4.575 2.078 1.00 0.00 82 PRO A N 12
ATOM 18207 C CA . PRO A 1 104 ? -11.335 -5.268 1.469 1.00 0.00 82 PRO A CA 12
ATOM 18208 C C . PRO A 1 104 ? -12.211 -4.259 0.739 1.00 0.00 82 PRO A C 12
ATOM 18209 O O . PRO A 1 104 ? -12.156 -3.068 1.055 1.00 0.00 82 PRO A O 12
ATOM 18220 N N . LYS A 1 105 ? -12.947 -4.707 -0.274 1.00 0.00 83 LYS A N 12
ATOM 18221 C CA . LYS A 1 105 ? -13.910 -3.841 -0.958 1.00 0.00 83 LYS A CA 12
ATOM 18222 C C . LYS A 1 105 ? -14.737 -3.027 0.034 1.00 0.00 83 LYS A C 12
ATOM 18223 O O . LYS A 1 105 ? -15.674 -3.537 0.647 1.00 0.00 83 LYS A O 12
ATOM 18242 N N . ASN A 1 106 ? -14.365 -1.769 0.199 1.00 0.00 84 ASN A N 12
ATOM 18243 C CA . ASN A 1 106 ? -15.086 -0.872 1.083 1.00 0.00 84 ASN A CA 12
ATOM 18244 C C . ASN A 1 106 ? -15.773 0.197 0.254 1.00 0.00 84 ASN A C 12
ATOM 18245 O O . ASN A 1 106 ? -15.221 1.271 0.017 1.00 0.00 84 ASN A O 12
ATOM 18256 N N . LYS A 1 107 ? -16.949 -0.131 -0.242 1.00 0.00 85 LYS A N 12
ATOM 18257 C CA . LYS A 1 107 ? -17.703 0.790 -1.065 1.00 0.00 85 LYS A CA 12
ATOM 18258 C C . LYS A 1 107 ? -19.184 0.665 -0.748 1.00 0.00 85 LYS A C 12
ATOM 18259 O O . LYS A 1 107 ? -19.939 -0.007 -1.458 1.00 0.00 85 LYS A O 12
ATOM 18278 N N . ASN A 1 108 ? -19.579 1.276 0.354 1.00 0.00 86 ASN A N 12
ATOM 18279 C CA . ASN A 1 108 ? -20.961 1.246 0.799 1.00 0.00 86 ASN A CA 12
ATOM 18280 C C . ASN A 1 108 ? -21.707 2.434 0.207 1.00 0.00 86 ASN A C 12
ATOM 18281 O O . ASN A 1 108 ? -21.098 3.466 -0.083 1.00 0.00 86 ASN A O 12
ATOM 18292 N N . ARG A 1 109 ? -23.010 2.295 0.009 1.00 0.00 87 ARG A N 12
ATOM 18293 C CA . ARG A 1 109 ? -23.798 3.376 -0.562 1.00 0.00 87 ARG A CA 12
ATOM 18294 C C . ARG A 1 109 ? -24.052 4.466 0.478 1.00 0.00 87 ARG A C 12
ATOM 18295 O O . ARG A 1 109 ? -25.083 4.474 1.155 1.00 0.00 87 ARG A O 12
ATOM 18316 N N . GLU A 1 110 ? -23.082 5.358 0.617 1.00 0.00 88 GLU A N 12
ATOM 18317 C CA . GLU A 1 110 ? -23.182 6.486 1.529 1.00 0.00 88 GLU A CA 12
ATOM 18318 C C . GLU A 1 110 ? -22.645 7.737 0.853 1.00 0.00 88 GLU A C 12
ATOM 18319 O O . GLU A 1 110 ? -21.857 7.648 -0.090 1.00 0.00 88 GLU A O 12
ATOM 18331 N N . GLY A 1 111 ? -23.068 8.894 1.332 1.00 0.00 89 GLY A N 12
ATOM 18332 C CA . GLY A 1 111 ? -22.615 10.148 0.761 1.00 0.00 89 GLY A CA 12
ATOM 18333 C C . GLY A 1 111 ? -21.414 10.704 1.496 1.00 0.00 89 GLY A C 12
ATOM 18334 O O . GLY A 1 111 ? -21.201 11.917 1.532 1.00 0.00 89 GLY A O 12
ATOM 18338 N N . VAL A 1 112 ? -20.631 9.813 2.084 1.00 0.00 90 VAL A N 12
ATOM 18339 C CA . VAL A 1 112 ? -19.448 10.207 2.826 1.00 0.00 90 VAL A CA 12
ATOM 18340 C C . VAL A 1 112 ? -18.280 10.423 1.875 1.00 0.00 90 VAL A C 12
ATOM 18341 O O . VAL A 1 112 ? -17.913 9.532 1.105 1.00 0.00 90 VAL A O 12
ATOM 18354 N N . VAL A 1 113 ? -17.712 11.615 1.915 1.00 0.00 91 VAL A N 12
ATOM 18355 C CA . VAL A 1 113 ? -16.582 11.948 1.070 1.00 0.00 91 VAL A CA 12
ATOM 18356 C C . VAL A 1 113 ? -15.467 12.584 1.904 1.00 0.00 91 VAL A C 12
ATOM 18357 O O . VAL A 1 113 ? -15.632 13.659 2.478 1.00 0.00 91 VAL A O 12
ATOM 18370 N N . PRO A 1 114 ? -14.328 11.894 2.012 1.00 0.00 92 PRO A N 12
ATOM 18371 C CA . PRO A 1 114 ? -13.189 12.359 2.810 1.00 0.00 92 PRO A CA 12
ATOM 18372 C C . PRO A 1 114 ? -12.556 13.629 2.246 1.00 0.00 92 PRO A C 12
ATOM 18373 O O . PRO A 1 114 ? -12.628 13.891 1.044 1.00 0.00 92 PRO A O 12
ATOM 18384 N N . PRO A 1 115 ? -11.956 14.449 3.122 1.00 0.00 93 PRO A N 12
ATOM 18385 C CA . PRO A 1 115 ? -11.239 15.666 2.720 1.00 0.00 93 PRO A CA 12
ATOM 18386 C C . PRO A 1 115 ? -9.997 15.355 1.888 1.00 0.00 93 PRO A C 12
ATOM 18387 O O . PRO A 1 115 ? -9.525 14.216 1.860 1.00 0.00 93 PRO A O 12
ATOM 18398 N N . VAL A 1 116 ? -9.453 16.378 1.240 1.00 0.00 94 VAL A N 12
ATOM 18399 C CA . VAL A 1 116 ? -8.315 16.202 0.345 1.00 0.00 94 VAL A CA 12
ATOM 18400 C C . VAL A 1 116 ? -6.994 16.362 1.108 1.00 0.00 94 VAL A C 12
ATOM 18401 O O . VAL A 1 116 ? -5.905 16.353 0.526 1.00 0.00 94 VAL A O 12
ATOM 18414 N N . GLY A 1 117 ? -7.094 16.498 2.420 1.00 0.00 95 GLY A N 12
ATOM 18415 C CA . GLY A 1 117 ? -5.912 16.609 3.241 1.00 0.00 95 GLY A CA 12
ATOM 18416 C C . GLY A 1 117 ? -6.087 17.609 4.359 1.00 0.00 95 GLY A C 12
ATOM 18417 O O . GLY A 1 117 ? -7.209 18.004 4.675 1.00 0.00 95 GLY A O 12
ATOM 18421 N N . ILE A 1 118 ? -4.979 18.020 4.954 1.00 0.00 96 ILE A N 12
ATOM 18422 C CA . ILE A 1 118 ? -5.005 18.972 6.055 1.00 0.00 96 ILE A CA 12
ATOM 18423 C C . ILE A 1 118 ? -5.074 20.405 5.527 1.00 0.00 96 ILE A C 12
ATOM 18424 O O . ILE A 1 118 ? -5.590 21.305 6.194 1.00 0.00 96 ILE A O 12
ATOM 18440 N N . THR A 1 119 ? -4.579 20.606 4.313 1.00 0.00 97 THR A N 12
ATOM 18441 C CA . THR A 1 119 ? -4.558 21.920 3.701 1.00 0.00 97 THR A CA 12
ATOM 18442 C C . THR A 1 119 ? -5.883 22.228 3.010 1.00 0.00 97 THR A C 12
ATOM 18443 O O . THR A 1 119 ? -6.587 21.320 2.554 1.00 0.00 97 THR A O 12
ATOM 18454 N N . ASN A 1 120 ? -6.225 23.504 2.952 1.00 0.00 98 ASN A N 12
ATOM 18455 C CA . ASN A 1 120 ? -7.457 23.943 2.317 1.00 0.00 98 ASN A CA 12
ATOM 18456 C C . ASN A 1 120 ? -7.299 25.360 1.795 1.00 0.00 98 ASN A C 12
ATOM 18457 O O . ASN A 1 120 ? -7.280 26.296 2.618 1.00 0.00 98 ASN A O 12
ATOM 18469 N N . MET A 1 23 ? -13.975 8.742 -9.327 1.00 0.00 1 MET A N 13
ATOM 18470 C CA . MET A 1 23 ? -13.420 8.052 -8.141 1.00 0.00 1 MET A CA 13
ATOM 18471 C C . MET A 1 23 ? -14.199 8.478 -6.893 1.00 0.00 1 MET A C 13
ATOM 18472 O O . MET A 1 23 ? -14.916 7.668 -6.302 1.00 0.00 1 MET A O 13
ATOM 18486 N N . LYS A 1 24 ? -14.069 9.754 -6.509 1.00 0.00 2 LYS A N 13
ATOM 18487 C CA . LYS A 1 24 ? -14.855 10.345 -5.413 1.00 0.00 2 LYS A CA 13
ATOM 18488 C C . LYS A 1 24 ? -14.816 9.515 -4.129 1.00 0.00 2 LYS A C 13
ATOM 18489 O O . LYS A 1 24 ? -15.785 9.486 -3.368 1.00 0.00 2 LYS A O 13
ATOM 18508 N N . SER A 1 25 ? -13.691 8.870 -3.876 1.00 0.00 3 SER A N 13
ATOM 18509 C CA . SER A 1 25 ? -13.532 8.046 -2.690 1.00 0.00 3 SER A CA 13
ATOM 18510 C C . SER A 1 25 ? -12.217 8.379 -1.996 1.00 0.00 3 SER A C 13
ATOM 18511 O O . SER A 1 25 ? -11.595 7.521 -1.371 1.00 0.00 3 SER A O 13
ATOM 18519 N N . SER A 1 26 ? -11.801 9.635 -2.122 1.00 0.00 4 SER A N 13
ATOM 18520 C CA . SER A 1 26 ? -10.581 10.110 -1.490 1.00 0.00 4 SER A CA 13
ATOM 18521 C C . SER A 1 26 ? -10.680 10.003 0.030 1.00 0.00 4 SER A C 13
ATOM 18522 O O . SER A 1 26 ? -11.380 10.784 0.677 1.00 0.00 4 SER A O 13
ATOM 18530 N N . ILE A 1 27 ? -9.990 9.022 0.584 1.00 0.00 5 ILE A N 13
ATOM 18531 C CA . ILE A 1 27 ? -10.010 8.780 2.017 1.00 0.00 5 ILE A CA 13
ATOM 18532 C C . ILE A 1 27 ? -8.590 8.839 2.574 1.00 0.00 5 ILE A C 13
ATOM 18533 O O . ILE A 1 27 ? -7.661 8.293 1.974 1.00 0.00 5 ILE A O 13
ATOM 18549 N N . PRO A 1 28 ? -8.400 9.536 3.706 1.00 0.00 6 PRO A N 13
ATOM 18550 C CA . PRO A 1 28 ? -7.091 9.653 4.358 1.00 0.00 6 PRO A CA 13
ATOM 18551 C C . PRO A 1 28 ? -6.587 8.319 4.911 1.00 0.00 6 PRO A C 13
ATOM 18552 O O . PRO A 1 28 ? -7.369 7.396 5.163 1.00 0.00 6 PRO A O 13
ATOM 18563 N N . ILE A 1 29 ? -5.276 8.234 5.119 1.00 0.00 7 ILE A N 13
ATOM 18564 C CA . ILE A 1 29 ? -4.646 6.990 5.546 1.00 0.00 7 ILE A CA 13
ATOM 18565 C C . ILE A 1 29 ? -5.114 6.577 6.942 1.00 0.00 7 ILE A C 13
ATOM 18566 O O . ILE A 1 29 ? -5.177 5.388 7.247 1.00 0.00 7 ILE A O 13
ATOM 18582 N N . THR A 1 30 ? -5.481 7.553 7.768 1.00 0.00 8 THR A N 13
ATOM 18583 C CA . THR A 1 30 ? -5.939 7.280 9.128 1.00 0.00 8 THR A CA 13
ATOM 18584 C C . THR A 1 30 ? -7.168 6.363 9.132 1.00 0.00 8 THR A C 13
ATOM 18585 O O . THR A 1 30 ? -7.459 5.709 10.130 1.00 0.00 8 THR A O 13
ATOM 18596 N N . GLU A 1 31 ? -7.877 6.311 8.010 1.00 0.00 9 GLU A N 13
ATOM 18597 C CA . GLU A 1 31 ? -9.049 5.459 7.885 1.00 0.00 9 GLU A CA 13
ATOM 18598 C C . GLU A 1 31 ? -8.718 4.195 7.099 1.00 0.00 9 GLU A C 13
ATOM 18599 O O . GLU A 1 31 ? -9.109 3.086 7.481 1.00 0.00 9 GLU A O 13
ATOM 18611 N N . VAL A 1 32 ? -7.982 4.366 6.009 1.00 0.00 10 VAL A N 13
ATOM 18612 C CA . VAL A 1 32 ? -7.680 3.255 5.114 1.00 0.00 10 VAL A CA 13
ATOM 18613 C C . VAL A 1 32 ? -6.716 2.259 5.754 1.00 0.00 10 VAL A C 13
ATOM 18614 O O . VAL A 1 32 ? -6.845 1.058 5.549 1.00 0.00 10 VAL A O 13
ATOM 18627 N N . LEU A 1 33 ? -5.771 2.762 6.544 1.00 0.00 11 LEU A N 13
ATOM 18628 C CA . LEU A 1 33 ? -4.787 1.914 7.215 1.00 0.00 11 LEU A CA 13
ATOM 18629 C C . LEU A 1 33 ? -5.454 0.804 8.045 1.00 0.00 11 LEU A C 13
ATOM 18630 O O . LEU A 1 33 ? -5.229 -0.378 7.781 1.00 0.00 11 LEU A O 13
ATOM 18646 N N . PRO A 1 34 ? -6.280 1.146 9.058 1.00 0.00 12 PRO A N 13
ATOM 18647 C CA . PRO A 1 34 ? -6.963 0.138 9.879 1.00 0.00 12 PRO A CA 13
ATOM 18648 C C . PRO A 1 34 ? -7.950 -0.702 9.072 1.00 0.00 12 PRO A C 13
ATOM 18649 O O . PRO A 1 34 ? -8.227 -1.853 9.415 1.00 0.00 12 PRO A O 13
ATOM 18660 N N . ARG A 1 35 ? -8.480 -0.129 7.997 1.00 0.00 13 ARG A N 13
ATOM 18661 C CA . ARG A 1 35 ? -9.407 -0.848 7.136 1.00 0.00 13 ARG A CA 13
ATOM 18662 C C . ARG A 1 35 ? -8.675 -1.768 6.156 1.00 0.00 13 ARG A C 13
ATOM 18663 O O . ARG A 1 35 ? -9.298 -2.612 5.510 1.00 0.00 13 ARG A O 13
ATOM 18684 N N . ALA A 1 36 ? -7.361 -1.616 6.057 1.00 0.00 14 ALA A N 13
ATOM 18685 C CA . ALA A 1 36 ? -6.573 -2.379 5.098 1.00 0.00 14 ALA A CA 13
ATOM 18686 C C . ALA A 1 36 ? -6.174 -3.740 5.655 1.00 0.00 14 ALA A C 13
ATOM 18687 O O . ALA A 1 36 ? -6.037 -3.918 6.867 1.00 0.00 14 ALA A O 13
ATOM 18694 N N . VAL A 1 37 ? -5.982 -4.694 4.755 1.00 0.00 15 VAL A N 13
ATOM 18695 C CA . VAL A 1 37 ? -5.590 -6.050 5.121 1.00 0.00 15 VAL A CA 13
ATOM 18696 C C . VAL A 1 37 ? -4.285 -6.447 4.433 1.00 0.00 15 VAL A C 13
ATOM 18697 O O . VAL A 1 37 ? -3.806 -7.576 4.569 1.00 0.00 15 VAL A O 13
ATOM 18710 N N . GLY A 1 38 ? -3.718 -5.516 3.681 1.00 0.00 16 GLY A N 13
ATOM 18711 C CA . GLY A 1 38 ? -2.458 -5.761 3.012 1.00 0.00 16 GLY A CA 13
ATOM 18712 C C . GLY A 1 38 ? -1.834 -4.472 2.530 1.00 0.00 16 GLY A C 13
ATOM 18713 O O . GLY A 1 38 ? -2.510 -3.448 2.465 1.00 0.00 16 GLY A O 13
ATOM 18717 N N . SER A 1 39 ? -0.555 -4.511 2.198 1.00 0.00 17 SER A N 13
ATOM 18718 C CA . SER A 1 39 ? 0.138 -3.321 1.737 1.00 0.00 17 SER A CA 13
ATOM 18719 C C . SER A 1 39 ? 1.336 -3.668 0.857 1.00 0.00 17 SER A C 13
ATOM 18720 O O . SER A 1 39 ? 2.043 -4.653 1.096 1.00 0.00 17 SER A O 13
ATOM 18728 N N . LEU A 1 40 ? 1.537 -2.859 -0.171 1.00 0.00 18 LEU A N 13
ATOM 18729 C CA . LEU A 1 40 ? 2.675 -2.998 -1.060 1.00 0.00 18 LEU A CA 13
ATOM 18730 C C . LEU A 1 40 ? 3.578 -1.777 -0.951 1.00 0.00 18 LEU A C 13
ATOM 18731 O O . LEU A 1 40 ? 3.151 -0.658 -1.228 1.00 0.00 18 LEU A O 13
ATOM 18747 N N . THR A 1 41 ? 4.816 -1.991 -0.545 1.00 0.00 19 THR A N 13
ATOM 18748 C CA . THR A 1 41 ? 5.757 -0.896 -0.371 1.00 0.00 19 THR A CA 13
ATOM 18749 C C . THR A 1 41 ? 6.607 -0.701 -1.626 1.00 0.00 19 THR A C 13
ATOM 18750 O O . THR A 1 41 ? 7.338 -1.598 -2.035 1.00 0.00 19 THR A O 13
ATOM 18761 N N . PHE A 1 42 ? 6.479 0.468 -2.236 1.00 0.00 20 PHE A N 13
ATOM 18762 C CA . PHE A 1 42 ? 7.282 0.845 -3.395 1.00 0.00 20 PHE A CA 13
ATOM 18763 C C . PHE A 1 42 ? 8.213 1.999 -3.025 1.00 0.00 20 PHE A C 13
ATOM 18764 O O . PHE A 1 42 ? 7.926 2.761 -2.096 1.00 0.00 20 PHE A O 13
ATOM 18781 N N . ASP A 1 43 ? 9.328 2.129 -3.733 1.00 0.00 21 ASP A N 13
ATOM 18782 C CA . ASP A 1 43 ? 10.264 3.219 -3.467 1.00 0.00 21 ASP A CA 13
ATOM 18783 C C . ASP A 1 43 ? 9.903 4.439 -4.308 1.00 0.00 21 ASP A C 13
ATOM 18784 O O . ASP A 1 43 ? 8.897 4.435 -5.015 1.00 0.00 21 ASP A O 13
ATOM 18793 N N . GLU A 1 44 ? 10.725 5.479 -4.230 1.00 0.00 22 GLU A N 13
ATOM 18794 C CA . GLU A 1 44 ? 10.470 6.718 -4.952 1.00 0.00 22 GLU A CA 13
ATOM 18795 C C . GLU A 1 44 ? 10.596 6.528 -6.466 1.00 0.00 22 GLU A C 13
ATOM 18796 O O . GLU A 1 44 ? 10.068 7.323 -7.245 1.00 0.00 22 GLU A O 13
ATOM 18808 N N . ASN A 1 45 ? 11.297 5.475 -6.875 1.00 0.00 23 ASN A N 13
ATOM 18809 C CA . ASN A 1 45 ? 11.433 5.137 -8.285 1.00 0.00 23 ASN A CA 13
ATOM 18810 C C . ASN A 1 45 ? 10.386 4.102 -8.681 1.00 0.00 23 ASN A C 13
ATOM 18811 O O . ASN A 1 45 ? 10.419 3.558 -9.788 1.00 0.00 23 ASN A O 13
ATOM 18822 N N . TYR A 1 46 ? 9.466 3.840 -7.752 1.00 0.00 24 TYR A N 13
ATOM 18823 C CA . TYR A 1 46 ? 8.312 2.972 -7.982 1.00 0.00 24 TYR A CA 13
ATOM 18824 C C . TYR A 1 46 ? 8.710 1.505 -8.157 1.00 0.00 24 TYR A C 13
ATOM 18825 O O . TYR A 1 46 ? 8.093 0.773 -8.930 1.00 0.00 24 TYR A O 13
ATOM 18843 N N . ASN A 1 47 ? 9.725 1.075 -7.417 1.00 0.00 25 ASN A N 13
ATOM 18844 C CA . ASN A 1 47 ? 10.110 -0.335 -7.386 1.00 0.00 25 ASN A CA 13
ATOM 18845 C C . ASN A 1 47 ? 9.503 -1.016 -6.170 1.00 0.00 25 ASN A C 13
ATOM 18846 O O . ASN A 1 47 ? 9.516 -0.458 -5.070 1.00 0.00 25 ASN A O 13
ATOM 18857 N N . LEU A 1 48 ? 8.954 -2.207 -6.371 1.00 0.00 26 LEU A N 13
ATOM 18858 C CA . LEU A 1 48 ? 8.459 -3.015 -5.271 1.00 0.00 26 LEU A CA 13
ATOM 18859 C C . LEU A 1 48 ? 9.580 -3.338 -4.286 1.00 0.00 26 LEU A C 13
ATOM 18860 O O . LEU A 1 48 ? 10.567 -3.988 -4.633 1.00 0.00 26 LEU A O 13
ATOM 18876 N N . LEU A 1 49 ? 9.420 -2.863 -3.063 1.00 0.00 27 LEU A N 13
ATOM 18877 C CA . LEU A 1 49 ? 10.384 -3.112 -2.007 1.00 0.00 27 LEU A CA 13
ATOM 18878 C C . LEU A 1 49 ? 9.906 -4.248 -1.111 1.00 0.00 27 LEU A C 13
ATOM 18879 O O . LEU A 1 49 ? 10.609 -5.238 -0.913 1.00 0.00 27 LEU A O 13
ATOM 18895 N N . ASP A 1 50 ? 8.697 -4.102 -0.583 1.00 0.00 28 ASP A N 13
ATOM 18896 C CA . ASP A 1 50 ? 8.153 -5.064 0.369 1.00 0.00 28 ASP A CA 13
ATOM 18897 C C . ASP A 1 50 ? 6.706 -5.395 0.048 1.00 0.00 28 ASP A C 13
ATOM 18898 O O . ASP A 1 50 ? 5.961 -4.553 -0.453 1.00 0.00 28 ASP A O 13
ATOM 18907 N N . THR A 1 51 ? 6.324 -6.627 0.323 1.00 0.00 29 THR A N 13
ATOM 18908 C CA . THR A 1 51 ? 4.958 -7.071 0.143 1.00 0.00 29 THR A CA 13
ATOM 18909 C C . THR A 1 51 ? 4.425 -7.647 1.454 1.00 0.00 29 THR A C 13
ATOM 18910 O O . THR A 1 51 ? 5.016 -8.569 2.015 1.00 0.00 29 THR A O 13
ATOM 18921 N N . SER A 1 52 ? 3.324 -7.100 1.951 1.00 0.00 30 SER A N 13
ATOM 18922 C CA . SER A 1 52 ? 2.772 -7.549 3.220 1.00 0.00 30 SER A CA 13
ATOM 18923 C C . SER A 1 52 ? 1.252 -7.683 3.139 1.00 0.00 30 SER A C 13
ATOM 18924 O O . SER A 1 52 ? 0.600 -7.024 2.325 1.00 0.00 30 SER A O 13
ATOM 18932 N N . GLY A 1 53 ? 0.697 -8.552 3.974 1.00 0.00 31 GLY A N 13
ATOM 18933 C CA . GLY A 1 53 ? -0.739 -8.738 4.016 1.00 0.00 31 GLY A CA 13
ATOM 18934 C C . GLY A 1 53 ? -1.249 -9.549 2.845 1.00 0.00 31 GLY A C 13
ATOM 18935 O O . GLY A 1 53 ? -0.511 -10.339 2.258 1.00 0.00 31 GLY A O 13
ATOM 18939 N N . VAL A 1 54 ? -2.510 -9.336 2.486 1.00 0.00 32 VAL A N 13
ATOM 18940 C CA . VAL A 1 54 ? -3.128 -10.042 1.363 1.00 0.00 32 VAL A CA 13
ATOM 18941 C C . VAL A 1 54 ? -2.402 -9.728 0.053 1.00 0.00 32 VAL A C 13
ATOM 18942 O O . VAL A 1 54 ? -2.487 -10.478 -0.918 1.00 0.00 32 VAL A O 13
ATOM 18955 N N . ALA A 1 55 ? -1.651 -8.630 0.048 1.00 0.00 33 ALA A N 13
ATOM 18956 C CA . ALA A 1 55 ? -0.900 -8.211 -1.131 1.00 0.00 33 ALA A CA 13
ATOM 18957 C C . ALA A 1 55 ? 0.110 -9.281 -1.560 1.00 0.00 33 ALA A C 13
ATOM 18958 O O . ALA A 1 55 ? 0.622 -9.254 -2.681 1.00 0.00 33 ALA A O 13
ATOM 18965 N N . LYS A 1 56 ? 0.383 -10.227 -0.664 1.00 0.00 34 LYS A N 13
ATOM 18966 C CA . LYS A 1 56 ? 1.343 -11.285 -0.933 1.00 0.00 34 LYS A CA 13
ATOM 18967 C C . LYS A 1 56 ? 0.757 -12.344 -1.867 1.00 0.00 34 LYS A C 13
ATOM 18968 O O . LYS A 1 56 ? 1.485 -12.980 -2.628 1.00 0.00 34 LYS A O 13
ATOM 18987 N N . VAL A 1 57 ? -0.557 -12.531 -1.817 1.00 0.00 35 VAL A N 13
ATOM 18988 C CA . VAL A 1 57 ? -1.214 -13.480 -2.712 1.00 0.00 35 VAL A CA 13
ATOM 18989 C C . VAL A 1 57 ? -1.782 -12.768 -3.938 1.00 0.00 35 VAL A C 13
ATOM 18990 O O . VAL A 1 57 ? -1.976 -13.380 -4.991 1.00 0.00 35 VAL A O 13
ATOM 19003 N N . ILE A 1 58 ? -2.040 -11.474 -3.793 1.00 0.00 36 ILE A N 13
ATOM 19004 C CA . ILE A 1 58 ? -2.536 -10.662 -4.892 1.00 0.00 36 ILE A CA 13
ATOM 19005 C C . ILE A 1 58 ? -1.460 -10.501 -5.965 1.00 0.00 36 ILE A C 13
ATOM 19006 O O . ILE A 1 58 ? -0.275 -10.365 -5.653 1.00 0.00 36 ILE A O 13
ATOM 19022 N N . GLU A 1 59 ? -1.890 -10.538 -7.220 1.00 0.00 37 GLU A N 13
ATOM 19023 C CA . GLU A 1 59 ? -0.986 -10.466 -8.361 1.00 0.00 37 GLU A CA 13
ATOM 19024 C C . GLU A 1 59 ? -0.272 -9.119 -8.433 1.00 0.00 37 GLU A C 13
ATOM 19025 O O . GLU A 1 59 ? -0.863 -8.068 -8.175 1.00 0.00 37 GLU A O 13
ATOM 19037 N N . LYS A 1 60 ? 1.005 -9.164 -8.784 1.00 0.00 38 LYS A N 13
ATOM 19038 C CA . LYS A 1 60 ? 1.804 -7.956 -8.925 1.00 0.00 38 LYS A CA 13
ATOM 19039 C C . LYS A 1 60 ? 1.634 -7.372 -10.318 1.00 0.00 38 LYS A C 13
ATOM 19040 O O . LYS A 1 60 ? 2.401 -7.673 -11.234 1.00 0.00 38 LYS A O 13
ATOM 19059 N N . SER A 1 61 ? 0.600 -6.570 -10.477 1.00 0.00 39 SER A N 13
ATOM 19060 C CA . SER A 1 61 ? 0.339 -5.883 -11.730 1.00 0.00 39 SER A CA 13
ATOM 19061 C C . SER A 1 61 ? 1.209 -4.624 -11.829 1.00 0.00 39 SER A C 13
ATOM 19062 O O . SER A 1 61 ? 1.902 -4.279 -10.869 1.00 0.00 39 SER A O 13
ATOM 19070 N N . PRO A 1 62 ? 1.217 -3.934 -12.991 1.00 0.00 40 PRO A N 13
ATOM 19071 C CA . PRO A 1 62 ? 1.954 -2.667 -13.167 1.00 0.00 40 PRO A CA 13
ATOM 19072 C C . PRO A 1 62 ? 1.358 -1.522 -12.340 1.00 0.00 40 PRO A C 13
ATOM 19073 O O . PRO A 1 62 ? 1.105 -0.430 -12.852 1.00 0.00 40 PRO A O 13
ATOM 19084 N N . ILE A 1 63 ? 1.174 -1.777 -11.050 1.00 0.00 41 ILE A N 13
ATOM 19085 C CA . ILE A 1 63 ? 0.577 -0.817 -10.132 1.00 0.00 41 ILE A CA 13
ATOM 19086 C C . ILE A 1 63 ? 1.421 0.449 -10.036 1.00 0.00 41 ILE A C 13
ATOM 19087 O O . ILE A 1 63 ? 0.903 1.530 -9.766 1.00 0.00 41 ILE A O 13
ATOM 19103 N N . ALA A 1 64 ? 2.719 0.311 -10.296 1.00 0.00 42 ALA A N 13
ATOM 19104 C CA . ALA A 1 64 ? 3.645 1.435 -10.230 1.00 0.00 42 ALA A CA 13
ATOM 19105 C C . ALA A 1 64 ? 3.193 2.562 -11.152 1.00 0.00 42 ALA A C 13
ATOM 19106 O O . ALA A 1 64 ? 3.365 3.743 -10.846 1.00 0.00 42 ALA A O 13
ATOM 19113 N N . GLU A 1 65 ? 2.588 2.179 -12.270 1.00 0.00 43 GLU A N 13
ATOM 19114 C CA . GLU A 1 65 ? 2.064 3.133 -13.233 1.00 0.00 43 GLU A CA 13
ATOM 19115 C C . GLU A 1 65 ? 0.896 3.912 -12.634 1.00 0.00 43 GLU A C 13
ATOM 19116 O O . GLU A 1 65 ? 0.769 5.117 -12.823 1.00 0.00 43 GLU A O 13
ATOM 19128 N N . ILE A 1 66 ? 0.052 3.226 -11.888 1.00 0.00 44 ILE A N 13
ATOM 19129 C CA . ILE A 1 66 ? -1.116 3.867 -11.313 1.00 0.00 44 ILE A CA 13
ATOM 19130 C C . ILE A 1 66 ? -0.720 4.672 -10.075 1.00 0.00 44 ILE A C 13
ATOM 19131 O O . ILE A 1 66 ? -1.345 5.686 -9.753 1.00 0.00 44 ILE A O 13
ATOM 19147 N N . ILE A 1 67 ? 0.338 4.232 -9.398 1.00 0.00 45 ILE A N 13
ATOM 19148 C CA . ILE A 1 67 ? 0.839 4.929 -8.217 1.00 0.00 45 ILE A CA 13
ATOM 19149 C C . ILE A 1 67 ? 1.304 6.335 -8.582 1.00 0.00 45 ILE A C 13
ATOM 19150 O O . ILE A 1 67 ? 0.963 7.304 -7.898 1.00 0.00 45 ILE A O 13
ATOM 19166 N N . ARG A 1 68 ? 2.077 6.436 -9.658 1.00 0.00 46 ARG A N 13
ATOM 19167 C CA . ARG A 1 68 ? 2.591 7.721 -10.115 1.00 0.00 46 ARG A CA 13
ATOM 19168 C C . ARG A 1 68 ? 1.453 8.615 -10.597 1.00 0.00 46 ARG A C 13
ATOM 19169 O O . ARG A 1 68 ? 1.437 9.818 -10.325 1.00 0.00 46 ARG A O 13
ATOM 19190 N N . LYS A 1 69 ? 0.489 8.019 -11.289 1.00 0.00 47 LYS A N 13
ATOM 19191 C CA . LYS A 1 69 ? -0.702 8.746 -11.711 1.00 0.00 47 LYS A CA 13
ATOM 19192 C C . LYS A 1 69 ? -1.422 9.312 -10.494 1.00 0.00 47 LYS A C 13
ATOM 19193 O O . LYS A 1 69 ? -1.759 10.494 -10.451 1.00 0.00 47 LYS A O 13
ATOM 19212 N N . SER A 1 70 ? -1.614 8.469 -9.486 1.00 0.00 48 SER A N 13
ATOM 19213 C CA . SER A 1 70 ? -2.293 8.875 -8.270 1.00 0.00 48 SER A CA 13
ATOM 19214 C C . SER A 1 70 ? -1.450 9.867 -7.482 1.00 0.00 48 SER A C 13
ATOM 19215 O O . SER A 1 70 ? -1.968 10.623 -6.672 1.00 0.00 48 SER A O 13
ATOM 19223 N N . ASN A 1 71 ? -0.145 9.857 -7.713 1.00 0.00 49 ASN A N 13
ATOM 19224 C CA . ASN A 1 71 ? 0.745 10.806 -7.062 1.00 0.00 49 ASN A CA 13
ATOM 19225 C C . ASN A 1 71 ? 0.456 12.214 -7.565 1.00 0.00 49 ASN A C 13
ATOM 19226 O O . ASN A 1 71 ? 0.573 13.191 -6.828 1.00 0.00 49 ASN A O 13
ATOM 19237 N N . ALA A 1 72 ? 0.078 12.302 -8.831 1.00 0.00 50 ALA A N 13
ATOM 19238 C CA . ALA A 1 72 ? -0.309 13.573 -9.430 1.00 0.00 50 ALA A CA 13
ATOM 19239 C C . ALA A 1 72 ? -1.759 13.916 -9.089 1.00 0.00 50 ALA A C 13
ATOM 19240 O O . ALA A 1 72 ? -2.163 15.077 -9.150 1.00 0.00 50 ALA A O 13
ATOM 19247 N N . GLU A 1 73 ? -2.531 12.894 -8.734 1.00 0.00 51 GLU A N 13
ATOM 19248 C CA . GLU A 1 73 ? -3.939 13.071 -8.387 1.00 0.00 51 GLU A CA 13
ATOM 19249 C C . GLU A 1 73 ? -4.105 13.574 -6.955 1.00 0.00 51 GLU A C 13
ATOM 19250 O O . GLU A 1 73 ? -4.985 14.390 -6.673 1.00 0.00 51 GLU A O 13
ATOM 19262 N N . LEU A 1 74 ? -3.262 13.089 -6.051 1.00 0.00 52 LEU A N 13
ATOM 19263 C CA . LEU A 1 74 ? -3.442 13.356 -4.630 1.00 0.00 52 LEU A CA 13
ATOM 19264 C C . LEU A 1 74 ? -2.120 13.522 -3.892 1.00 0.00 52 LEU A C 13
ATOM 19265 O O . LEU A 1 74 ? -1.046 13.493 -4.493 1.00 0.00 52 LEU A O 13
ATOM 19281 N N . GLY A 1 75 ? -2.223 13.680 -2.579 1.00 0.00 53 GLY A N 13
ATOM 19282 C CA . GLY A 1 75 ? -1.055 13.691 -1.726 1.00 0.00 53 GLY A CA 13
ATOM 19283 C C . GLY A 1 75 ? -1.106 12.575 -0.697 1.00 0.00 53 GLY A C 13
ATOM 19284 O O . GLY A 1 75 ? -0.683 11.453 -0.964 1.00 0.00 53 GLY A O 13
ATOM 19288 N N . ARG A 1 76 ? -1.664 12.874 0.471 1.00 0.00 54 ARG A N 13
ATOM 19289 C CA . ARG A 1 76 ? -1.717 11.912 1.571 1.00 0.00 54 ARG A CA 13
ATOM 19290 C C . ARG A 1 76 ? -3.009 11.091 1.528 1.00 0.00 54 ARG A C 13
ATOM 19291 O O . ARG A 1 76 ? -3.361 10.411 2.492 1.00 0.00 54 ARG A O 13
ATOM 19312 N N . LEU A 1 77 ? -3.713 11.165 0.408 1.00 0.00 55 LEU A N 13
ATOM 19313 C CA . LEU A 1 77 ? -4.957 10.424 0.232 1.00 0.00 55 LEU A CA 13
ATOM 19314 C C . LEU A 1 77 ? -4.676 9.081 -0.438 1.00 0.00 55 LEU A C 13
ATOM 19315 O O . LEU A 1 77 ? -3.580 8.857 -0.951 1.00 0.00 55 LEU A O 13
ATOM 19331 N N . GLY A 1 78 ? -5.664 8.194 -0.432 1.00 0.00 56 GLY A N 13
ATOM 19332 C CA . GLY A 1 78 ? -5.485 6.881 -1.022 1.00 0.00 56 GLY A CA 13
ATOM 19333 C C . GLY A 1 78 ? -6.358 6.648 -2.238 1.00 0.00 56 GLY A C 13
ATOM 19334 O O . GLY A 1 78 ? -7.554 6.376 -2.114 1.00 0.00 56 GLY A O 13
ATOM 19338 N N . TYR A 1 79 ? -5.753 6.734 -3.411 1.00 0.00 57 TYR A N 13
ATOM 19339 C CA . TYR A 1 79 ? -6.464 6.521 -4.665 1.00 0.00 57 TYR A CA 13
ATOM 19340 C C . TYR A 1 79 ? -6.524 5.032 -4.966 1.00 0.00 57 TYR A C 13
ATOM 19341 O O . TYR A 1 79 ? -5.530 4.327 -4.794 1.00 0.00 57 TYR A O 13
ATOM 19359 N N . SER A 1 80 ? -7.678 4.551 -5.394 1.00 0.00 58 SER A N 13
ATOM 19360 C CA . SER A 1 80 ? -7.819 3.158 -5.751 1.00 0.00 58 SER A CA 13
ATOM 19361 C C . SER A 1 80 ? -7.050 2.861 -7.033 1.00 0.00 58 SER A C 13
ATOM 19362 O O . SER A 1 80 ? -7.445 3.271 -8.122 1.00 0.00 58 SER A O 13
ATOM 19370 N N . VAL A 1 81 ? -5.951 2.144 -6.887 1.00 0.00 59 VAL A N 13
ATOM 19371 C CA . VAL A 1 81 ? -5.071 1.863 -8.008 1.00 0.00 59 VAL A CA 13
ATOM 19372 C C . VAL A 1 81 ? -5.336 0.481 -8.578 1.00 0.00 59 VAL A C 13
ATOM 19373 O O . VAL A 1 81 ? -5.220 0.259 -9.783 1.00 0.00 59 VAL A O 13
ATOM 19386 N N . TYR A 1 82 ? -5.706 -0.446 -7.711 1.00 0.00 60 TYR A N 13
ATOM 19387 C CA . TYR A 1 82 ? -5.985 -1.803 -8.132 1.00 0.00 60 TYR A CA 13
ATOM 19388 C C . TYR A 1 82 ? -7.270 -2.301 -7.494 1.00 0.00 60 TYR A C 13
ATOM 19389 O O . TYR A 1 82 ? -7.294 -2.629 -6.308 1.00 0.00 60 TYR A O 13
ATOM 19407 N N . GLU A 1 83 ? -8.342 -2.322 -8.262 1.00 0.00 61 GLU A N 13
ATOM 19408 C CA . GLU A 1 83 ? -9.581 -2.904 -7.790 1.00 0.00 61 GLU A CA 13
ATOM 19409 C C . GLU A 1 83 ? -9.730 -4.324 -8.316 1.00 0.00 61 GLU A C 13
ATOM 19410 O O . GLU A 1 83 ? -9.772 -4.556 -9.525 1.00 0.00 61 GLU A O 13
ATOM 19422 N N . ASP A 1 84 ? -9.791 -5.266 -7.395 1.00 0.00 62 ASP A N 13
ATOM 19423 C CA . ASP A 1 84 ? -9.993 -6.659 -7.728 1.00 0.00 62 ASP A CA 13
ATOM 19424 C C . ASP A 1 84 ? -11.436 -7.013 -7.385 1.00 0.00 62 ASP A C 13
ATOM 19425 O O . ASP A 1 84 ? -12.228 -6.127 -7.063 1.00 0.00 62 ASP A O 13
ATOM 19434 N N . ALA A 1 85 ? -11.787 -8.280 -7.444 1.00 0.00 63 ALA A N 13
ATOM 19435 C CA . ALA A 1 85 ? -13.122 -8.697 -7.066 1.00 0.00 63 ALA A CA 13
ATOM 19436 C C . ALA A 1 85 ? -13.192 -8.895 -5.559 1.00 0.00 63 ALA A C 13
ATOM 19437 O O . ALA A 1 85 ? -14.268 -8.902 -4.962 1.00 0.00 63 ALA A O 13
ATOM 19444 N N . GLN A 1 86 ? -12.025 -9.039 -4.949 1.00 0.00 64 GLN A N 13
ATOM 19445 C CA . GLN A 1 86 ? -11.934 -9.240 -3.514 1.00 0.00 64 GLN A CA 13
ATOM 19446 C C . GLN A 1 86 ? -11.510 -7.959 -2.799 1.00 0.00 64 GLN A C 13
ATOM 19447 O O . GLN A 1 86 ? -12.199 -7.482 -1.896 1.00 0.00 64 GLN A O 13
ATOM 19461 N N . TYR A 1 87 ? -10.379 -7.397 -3.209 1.00 0.00 65 TYR A N 13
ATOM 19462 C CA . TYR A 1 87 ? -9.783 -6.280 -2.485 1.00 0.00 65 TYR A CA 13
ATOM 19463 C C . TYR A 1 87 ? -9.503 -5.099 -3.410 1.00 0.00 65 TYR A C 13
ATOM 19464 O O . TYR A 1 87 ? -9.522 -5.237 -4.632 1.00 0.00 65 TYR A O 13
ATOM 19482 N N . ILE A 1 88 ? -9.260 -3.941 -2.811 1.00 0.00 66 ILE A N 13
ATOM 19483 C CA . ILE A 1 88 ? -8.945 -2.729 -3.551 1.00 0.00 66 ILE A CA 13
ATOM 19484 C C . ILE A 1 88 ? -7.696 -2.080 -2.977 1.00 0.00 66 ILE A C 13
ATOM 19485 O O . ILE A 1 88 ? -7.633 -1.792 -1.777 1.00 0.00 66 ILE A O 13
ATOM 19501 N N . GLY A 1 89 ? -6.720 -1.850 -3.831 1.00 0.00 67 GLY A N 13
ATOM 19502 C CA . GLY A 1 89 ? -5.496 -1.203 -3.412 1.00 0.00 67 GLY A CA 13
ATOM 19503 C C . GLY A 1 89 ? -5.578 0.303 -3.545 1.00 0.00 67 GLY A C 13
ATOM 19504 O O . GLY A 1 89 ? -6.188 0.817 -4.481 1.00 0.00 67 GLY A O 13
ATOM 19508 N N . HIS A 1 90 ? -4.974 1.007 -2.605 1.00 0.00 68 HIS A N 13
ATOM 19509 C CA . HIS A 1 90 ? -4.976 2.465 -2.601 1.00 0.00 68 HIS A CA 13
ATOM 19510 C C . HIS A 1 90 ? -3.549 2.983 -2.491 1.00 0.00 68 HIS A C 13
ATOM 19511 O O . HIS A 1 90 ? -2.833 2.621 -1.560 1.00 0.00 68 HIS A O 13
ATOM 19526 N N . ALA A 1 91 ? -3.133 3.823 -3.429 1.00 0.00 69 ALA A N 13
ATOM 19527 C CA . ALA A 1 91 ? -1.785 4.375 -3.396 1.00 0.00 69 ALA A CA 13
ATOM 19528 C C . ALA A 1 91 ? -1.702 5.555 -2.444 1.00 0.00 69 ALA A C 13
ATOM 19529 O O . ALA A 1 91 ? -2.408 6.551 -2.611 1.00 0.00 69 ALA A O 13
ATOM 19536 N N . PHE A 1 92 ? -0.804 5.453 -1.481 1.00 0.00 70 PHE A N 13
ATOM 19537 C CA . PHE A 1 92 ? -0.567 6.524 -0.532 1.00 0.00 70 PHE A CA 13
ATOM 19538 C C . PHE A 1 92 ? 0.843 7.058 -0.677 1.00 0.00 70 PHE A C 13
ATOM 19539 O O . PHE A 1 92 ? 1.788 6.297 -0.897 1.00 0.00 70 PHE A O 13
ATOM 19556 N N . LYS A 1 93 ? 0.977 8.368 -0.587 1.00 0.00 71 LYS A N 13
ATOM 19557 C CA . LYS A 1 93 ? 2.285 8.994 -0.563 1.00 0.00 71 LYS A CA 13
ATOM 19558 C C . LYS A 1 93 ? 2.843 8.936 0.851 1.00 0.00 71 LYS A C 13
ATOM 19559 O O . LYS A 1 93 ? 2.259 9.487 1.785 1.00 0.00 71 LYS A O 13
ATOM 19578 N N . LYS A 1 94 ? 3.960 8.250 0.998 1.00 0.00 72 LYS A N 13
ATOM 19579 C CA . LYS A 1 94 ? 4.565 8.032 2.304 1.00 0.00 72 LYS A CA 13
ATOM 19580 C C . LYS A 1 94 ? 5.873 8.805 2.396 1.00 0.00 72 LYS A C 13
ATOM 19581 O O . LYS A 1 94 ? 6.234 9.519 1.460 1.00 0.00 72 LYS A O 13
ATOM 19600 N N . ALA A 1 95 ? 6.588 8.649 3.508 1.00 0.00 73 ALA A N 13
ATOM 19601 C CA . ALA A 1 95 ? 7.842 9.368 3.721 1.00 0.00 73 ALA A CA 13
ATOM 19602 C C . ALA A 1 95 ? 8.902 8.950 2.707 1.00 0.00 73 ALA A C 13
ATOM 19603 O O . ALA A 1 95 ? 9.653 7.998 2.927 1.00 0.00 73 ALA A O 13
ATOM 19610 N N . GLY A 1 96 ? 8.923 9.647 1.581 1.00 0.00 74 GLY A N 13
ATOM 19611 C CA . GLY A 1 96 ? 9.886 9.369 0.533 1.00 0.00 74 GLY A CA 13
ATOM 19612 C C . GLY A 1 96 ? 9.590 8.078 -0.205 1.00 0.00 74 GLY A C 13
ATOM 19613 O O . GLY A 1 96 ? 10.387 7.630 -1.028 1.00 0.00 74 GLY A O 13
ATOM 19617 N N . HIS A 1 97 ? 8.438 7.482 0.075 1.00 0.00 75 HIS A N 13
ATOM 19618 C CA . HIS A 1 97 ? 8.079 6.197 -0.515 1.00 0.00 75 HIS A CA 13
ATOM 19619 C C . HIS A 1 97 ? 6.626 6.190 -0.960 1.00 0.00 75 HIS A C 13
ATOM 19620 O O . HIS A 1 97 ? 5.879 7.127 -0.689 1.00 0.00 75 HIS A O 13
ATOM 19635 N N . PHE A 1 98 ? 6.238 5.129 -1.646 1.00 0.00 76 PHE A N 13
ATOM 19636 C CA . PHE A 1 98 ? 4.877 4.979 -2.129 1.00 0.00 76 PHE A CA 13
ATOM 19637 C C . PHE A 1 98 ? 4.336 3.626 -1.709 1.00 0.00 76 PHE A C 13
ATOM 19638 O O . PHE A 1 98 ? 4.862 2.598 -2.108 1.00 0.00 76 PHE A O 13
ATOM 19655 N N . ILE A 1 99 ? 3.294 3.613 -0.904 1.00 0.00 77 ILE A N 13
ATOM 19656 C CA . ILE A 1 99 ? 2.761 2.356 -0.408 1.00 0.00 77 ILE A CA 13
ATOM 19657 C C . ILE A 1 99 ? 1.299 2.202 -0.796 1.00 0.00 77 ILE A C 13
ATOM 19658 O O . ILE A 1 99 ? 0.514 3.144 -0.696 1.00 0.00 77 ILE A O 13
ATOM 19674 N N . VAL A 1 100 ? 0.953 1.013 -1.260 1.00 0.00 78 VAL A N 13
ATOM 19675 C CA . VAL A 1 100 ? -0.405 0.710 -1.673 1.00 0.00 78 VAL A CA 13
ATOM 19676 C C . VAL A 1 100 ? -1.102 -0.134 -0.617 1.00 0.00 78 VAL A C 13
ATOM 19677 O O . VAL A 1 100 ? -0.733 -1.285 -0.387 1.00 0.00 78 VAL A O 13
ATOM 19690 N N . TYR A 1 101 ? -2.092 0.450 0.032 1.00 0.00 79 TYR A N 13
ATOM 19691 C CA . TYR A 1 101 ? -2.842 -0.237 1.066 1.00 0.00 79 TYR A CA 13
ATOM 19692 C C . TYR A 1 101 ? -4.037 -0.963 0.459 1.00 0.00 79 TYR A C 13
ATOM 19693 O O . TYR A 1 101 ? -4.906 -0.344 -0.158 1.00 0.00 79 TYR A O 13
ATOM 19711 N N . PHE A 1 102 ? -4.066 -2.276 0.628 1.00 0.00 80 PHE A N 13
ATOM 19712 C CA . PHE A 1 102 ? -5.128 -3.101 0.079 1.00 0.00 80 PHE A CA 13
ATOM 19713 C C . PHE A 1 102 ? -6.223 -3.329 1.108 1.00 0.00 80 PHE A C 13
ATOM 19714 O O . PHE A 1 102 ? -5.981 -3.886 2.179 1.00 0.00 80 PHE A O 13
ATOM 19731 N N . THR A 1 103 ? -7.420 -2.894 0.773 1.00 0.00 81 THR A N 13
ATOM 19732 C CA . THR A 1 103 ? -8.568 -3.037 1.650 1.00 0.00 81 THR A CA 13
ATOM 19733 C C . THR A 1 103 ? -9.551 -4.051 1.068 1.00 0.00 81 THR A C 13
ATOM 19734 O O . THR A 1 103 ? -9.593 -4.232 -0.147 1.00 0.00 81 THR A O 13
ATOM 19745 N N . PRO A 1 104 ? -10.354 -4.719 1.911 1.00 0.00 82 PRO A N 13
ATOM 19746 C CA . PRO A 1 104 ? -11.380 -5.666 1.449 1.00 0.00 82 PRO A CA 13
ATOM 19747 C C . PRO A 1 104 ? -12.577 -4.954 0.817 1.00 0.00 82 PRO A C 13
ATOM 19748 O O . PRO A 1 104 ? -13.720 -5.164 1.221 1.00 0.00 82 PRO A O 13
ATOM 19759 N N . LYS A 1 105 ? -12.297 -4.133 -0.196 1.00 0.00 83 LYS A N 13
ATOM 19760 C CA . LYS A 1 105 ? -13.312 -3.301 -0.839 1.00 0.00 83 LYS A CA 13
ATOM 19761 C C . LYS A 1 105 ? -14.045 -2.438 0.182 1.00 0.00 83 LYS A C 13
ATOM 19762 O O . LYS A 1 105 ? -15.195 -2.712 0.535 1.00 0.00 83 LYS A O 13
ATOM 19781 N N . ASN A 1 106 ? -13.368 -1.406 0.671 1.00 0.00 84 ASN A N 13
ATOM 19782 C CA . ASN A 1 106 ? -13.960 -0.510 1.658 1.00 0.00 84 ASN A CA 13
ATOM 19783 C C . ASN A 1 106 ? -14.876 0.503 0.977 1.00 0.00 84 ASN A C 13
ATOM 19784 O O . ASN A 1 106 ? -15.847 0.969 1.574 1.00 0.00 84 ASN A O 13
ATOM 19795 N N . LYS A 1 107 ? -14.556 0.815 -0.283 1.00 0.00 85 LYS A N 13
ATOM 19796 C CA . LYS A 1 107 ? -15.269 1.827 -1.063 1.00 0.00 85 LYS A CA 13
ATOM 19797 C C . LYS A 1 107 ? -15.183 3.196 -0.387 1.00 0.00 85 LYS A C 13
ATOM 19798 O O . LYS A 1 107 ? -14.254 3.964 -0.642 1.00 0.00 85 LYS A O 13
ATOM 19817 N N . ASN A 1 108 ? -16.134 3.477 0.492 1.00 0.00 86 ASN A N 13
ATOM 19818 C CA . ASN A 1 108 ? -16.155 4.723 1.246 1.00 0.00 86 ASN A CA 13
ATOM 19819 C C . ASN A 1 108 ? -17.039 4.564 2.477 1.00 0.00 86 ASN A C 13
ATOM 19820 O O . ASN A 1 108 ? -16.552 4.622 3.604 1.00 0.00 86 ASN A O 13
ATOM 19831 N N . ARG A 1 109 ? -18.327 4.327 2.239 1.00 0.00 87 ARG A N 13
ATOM 19832 C CA . ARG A 1 109 ? -19.314 4.130 3.305 1.00 0.00 87 ARG A CA 13
ATOM 19833 C C . ARG A 1 109 ? -19.369 5.344 4.246 1.00 0.00 87 ARG A C 13
ATOM 19834 O O . ARG A 1 109 ? -20.051 6.330 3.953 1.00 0.00 87 ARG A O 13
ATOM 19855 N N . GLU A 1 110 ? -18.630 5.280 5.351 1.00 0.00 88 GLU A N 13
ATOM 19856 C CA . GLU A 1 110 ? -18.586 6.361 6.324 1.00 0.00 88 GLU A CA 13
ATOM 19857 C C . GLU A 1 110 ? -17.217 6.428 6.981 1.00 0.00 88 GLU A C 13
ATOM 19858 O O . GLU A 1 110 ? -16.447 5.464 6.937 1.00 0.00 88 GLU A O 13
ATOM 19870 N N . GLY A 1 111 ? -16.932 7.560 7.601 1.00 0.00 89 GLY A N 13
ATOM 19871 C CA . GLY A 1 111 ? -15.658 7.757 8.253 1.00 0.00 89 GLY A CA 13
ATOM 19872 C C . GLY A 1 111 ? -15.192 9.185 8.108 1.00 0.00 89 GLY A C 13
ATOM 19873 O O . GLY A 1 111 ? -16.015 10.091 7.954 1.00 0.00 89 GLY A O 13
ATOM 19877 N N . VAL A 1 112 ? -13.888 9.396 8.159 1.00 0.00 90 VAL A N 13
ATOM 19878 C CA . VAL A 1 112 ? -13.335 10.723 7.946 1.00 0.00 90 VAL A CA 13
ATOM 19879 C C . VAL A 1 112 ? -13.328 11.053 6.458 1.00 0.00 90 VAL A C 13
ATOM 19880 O O . VAL A 1 112 ? -12.364 10.762 5.749 1.00 0.00 90 VAL A O 13
ATOM 19893 N N . VAL A 1 113 ? -14.428 11.614 5.983 1.00 0.00 91 VAL A N 13
ATOM 19894 C CA . VAL A 1 113 ? -14.516 12.056 4.603 1.00 0.00 91 VAL A CA 13
ATOM 19895 C C . VAL A 1 113 ? -14.100 13.523 4.504 1.00 0.00 91 VAL A C 13
ATOM 19896 O O . VAL A 1 113 ? -14.786 14.420 5.002 1.00 0.00 91 VAL A O 13
ATOM 19909 N N . PRO A 1 114 ? -12.936 13.777 3.895 1.00 0.00 92 PRO A N 13
ATOM 19910 C CA . PRO A 1 114 ? -12.361 15.114 3.819 1.00 0.00 92 PRO A CA 13
ATOM 19911 C C . PRO A 1 114 ? -12.943 15.948 2.681 1.00 0.00 92 PRO A C 13
ATOM 19912 O O . PRO A 1 114 ? -12.925 15.534 1.518 1.00 0.00 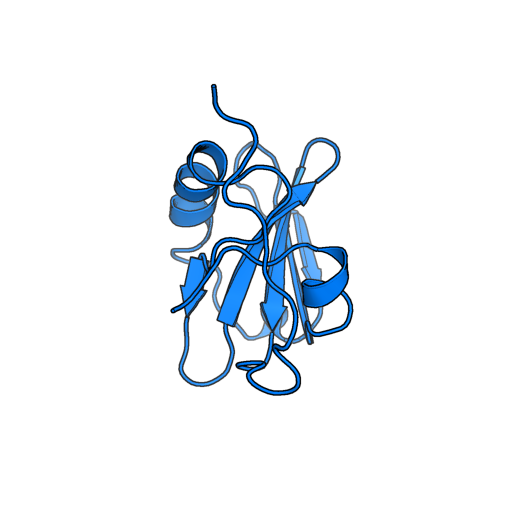92 PRO A O 13
ATOM 19923 N N . PRO A 1 115 ? -13.490 17.129 3.005 1.00 0.00 93 PRO A N 13
ATOM 19924 C CA . PRO A 1 115 ? -13.944 18.088 2.009 1.00 0.00 93 PRO A CA 13
ATOM 19925 C C . PRO A 1 115 ? -12.758 18.815 1.391 1.00 0.00 93 PRO A C 13
ATOM 19926 O O . PRO A 1 115 ? -12.250 19.786 1.954 1.00 0.00 93 PRO A O 13
ATOM 19937 N N . VAL A 1 116 ? -12.293 18.321 0.255 1.00 0.00 94 VAL A N 13
ATOM 19938 C CA . VAL A 1 116 ? -11.091 18.851 -0.356 1.00 0.00 94 VAL A CA 13
ATOM 19939 C C . VAL A 1 116 ? -11.381 20.151 -1.109 1.00 0.00 94 VAL A C 13
ATOM 19940 O O . VAL A 1 116 ? -12.316 20.236 -1.909 1.00 0.00 94 VAL A O 13
ATOM 19953 N N . GLY A 1 117 ? -10.586 21.169 -0.820 1.00 0.00 95 GLY A N 13
ATOM 19954 C CA . GLY A 1 117 ? -10.736 22.449 -1.481 1.00 0.00 95 GLY A CA 13
ATOM 19955 C C . GLY A 1 117 ? -9.429 22.907 -2.091 1.00 0.00 95 GLY A C 13
ATOM 19956 O O . GLY A 1 117 ? -9.361 23.215 -3.282 1.00 0.00 95 GLY A O 13
ATOM 19960 N N . ILE A 1 118 ? -8.387 22.925 -1.274 1.00 0.00 96 ILE A N 13
ATOM 19961 C CA . ILE A 1 118 ? -7.057 23.294 -1.731 1.00 0.00 96 ILE A CA 13
ATOM 19962 C C . ILE A 1 118 ? -6.404 22.103 -2.418 1.00 0.00 96 ILE A C 13
ATOM 19963 O O . ILE A 1 118 ? -6.090 21.101 -1.773 1.00 0.00 96 ILE A O 13
ATOM 19979 N N . THR A 1 119 ? -6.230 22.195 -3.727 1.00 0.00 97 THR A N 13
ATOM 19980 C CA . THR A 1 119 ? -5.674 21.097 -4.500 1.00 0.00 97 THR A CA 13
ATOM 19981 C C . THR A 1 119 ? -4.777 21.614 -5.620 1.00 0.00 97 THR A C 13
ATOM 19982 O O . THR A 1 119 ? -3.668 21.115 -5.828 1.00 0.00 97 THR A O 13
ATOM 19993 N N . ASN A 1 120 ? -5.259 22.625 -6.324 1.00 0.00 98 ASN A N 13
ATOM 19994 C CA . ASN A 1 120 ? -4.577 23.128 -7.503 1.00 0.00 98 ASN A CA 13
ATOM 19995 C C . ASN A 1 120 ? -3.658 24.280 -7.137 1.00 0.00 98 ASN A C 13
ATOM 19996 O O . ASN A 1 120 ? -4.150 25.419 -7.000 1.00 0.00 98 ASN A O 13
ATOM 20008 N N . MET A 1 23 ? -18.685 9.105 -8.320 1.00 0.00 1 MET A N 14
ATOM 20009 C CA . MET A 1 23 ? -18.094 8.537 -7.089 1.00 0.00 1 MET A CA 14
ATOM 20010 C C . MET A 1 23 ? -16.577 8.463 -7.203 1.00 0.00 1 MET A C 14
ATOM 20011 O O . MET A 1 23 ? -16.028 7.512 -7.763 1.00 0.00 1 MET A O 14
ATOM 20025 N N . LYS A 1 24 ? -15.903 9.474 -6.682 1.00 0.00 2 LYS A N 14
ATOM 20026 C CA . LYS A 1 24 ? -14.451 9.509 -6.671 1.00 0.00 2 LYS A CA 14
ATOM 20027 C C . LYS A 1 24 ? -13.953 9.323 -5.242 1.00 0.00 2 LYS A C 14
ATOM 20028 O O . LYS A 1 24 ? -13.808 10.288 -4.489 1.00 0.00 2 LYS A O 14
ATOM 20047 N N . SER A 1 25 ? -13.713 8.077 -4.866 1.00 0.00 3 SER A N 14
ATOM 20048 C CA . SER A 1 25 ? -13.375 7.759 -3.492 1.00 0.00 3 SER A CA 14
ATOM 20049 C C . SER A 1 25 ? -11.866 7.762 -3.264 1.00 0.00 3 SER A C 14
ATOM 20050 O O . SER A 1 25 ? -11.159 6.817 -3.619 1.00 0.00 3 SER A O 14
ATOM 20058 N N . SER A 1 26 ? -11.381 8.856 -2.708 1.00 0.00 4 SER A N 14
ATOM 20059 C CA . SER A 1 26 ? -10.009 8.943 -2.248 1.00 0.00 4 SER A CA 14
ATOM 20060 C C . SER A 1 26 ? -10.013 9.094 -0.734 1.00 0.00 4 SER A C 14
ATOM 20061 O O . SER A 1 26 ? -10.299 10.164 -0.205 1.00 0.00 4 SER A O 14
ATOM 20069 N N . ILE A 1 27 ? -9.714 8.009 -0.047 1.00 0.00 5 ILE A N 14
ATOM 20070 C CA . ILE A 1 27 ? -9.909 7.930 1.393 1.00 0.00 5 ILE A CA 14
ATOM 20071 C C . ILE A 1 27 ? -8.588 8.136 2.128 1.00 0.00 5 ILE A C 14
ATOM 20072 O O . ILE A 1 27 ? -7.567 7.577 1.734 1.00 0.00 5 ILE A O 14
ATOM 20088 N N . PRO A 1 28 ? -8.589 8.955 3.195 1.00 0.00 6 PRO A N 14
ATOM 20089 C CA . PRO A 1 28 ? -7.386 9.233 3.982 1.00 0.00 6 PRO A CA 14
ATOM 20090 C C . PRO A 1 28 ? -6.802 7.977 4.627 1.00 0.00 6 PRO A C 14
ATOM 20091 O O . PRO A 1 28 ? -7.520 7.021 4.931 1.00 0.00 6 PRO A O 14
ATOM 20102 N N . ILE A 1 29 ? -5.494 8.000 4.850 1.00 0.00 7 ILE A N 14
ATOM 20103 C CA . ILE A 1 29 ? -4.782 6.847 5.394 1.00 0.00 7 ILE A CA 14
ATOM 20104 C C . ILE A 1 29 ? -5.254 6.521 6.810 1.00 0.00 7 ILE A C 14
ATOM 20105 O O . ILE A 1 29 ? -5.183 5.378 7.244 1.00 0.00 7 ILE A O 14
ATOM 20121 N N . THR A 1 30 ? -5.777 7.522 7.511 1.00 0.00 8 THR A N 14
ATOM 20122 C CA . THR A 1 30 ? -6.257 7.335 8.876 1.00 0.00 8 THR A CA 14
ATOM 20123 C C . THR A 1 30 ? -7.406 6.321 8.921 1.00 0.00 8 THR A C 14
ATOM 20124 O O . THR A 1 30 ? -7.706 5.750 9.970 1.00 0.00 8 THR A O 14
ATOM 20135 N N . GLU A 1 31 ? -8.043 6.112 7.776 1.00 0.00 9 GLU A N 14
ATOM 20136 C CA . GLU A 1 31 ? -9.078 5.106 7.643 1.00 0.00 9 GLU A CA 14
ATOM 20137 C C . GLU A 1 31 ? -8.491 3.839 7.032 1.00 0.00 9 GLU A C 14
ATOM 20138 O O . GLU A 1 31 ? -8.601 2.749 7.590 1.00 0.00 9 GLU A O 14
ATOM 20150 N N . VAL A 1 32 ? -7.825 4.012 5.898 1.00 0.00 10 VAL A N 14
ATOM 20151 C CA . VAL A 1 32 ? -7.347 2.889 5.102 1.00 0.00 10 VAL A CA 14
ATOM 20152 C C . VAL A 1 32 ? -6.293 2.060 5.836 1.00 0.00 10 VAL A C 14
ATOM 20153 O O . VAL A 1 32 ? -6.285 0.839 5.728 1.00 0.00 10 VAL A O 14
ATOM 20166 N N . LEU A 1 33 ? -5.420 2.722 6.591 1.00 0.00 11 LEU A N 14
ATOM 20167 C CA . LEU A 1 33 ? -4.334 2.042 7.292 1.00 0.00 11 LEU A CA 14
ATOM 20168 C C . LEU A 1 33 ? -4.854 0.926 8.219 1.00 0.00 11 LEU A C 14
ATOM 20169 O O . LEU A 1 33 ? -4.574 -0.249 7.977 1.00 0.00 11 LEU A O 14
ATOM 20185 N N . PRO A 1 34 ? -5.623 1.254 9.279 1.00 0.00 12 PRO A N 14
ATOM 20186 C CA . PRO A 1 34 ? -6.123 0.242 10.221 1.00 0.00 12 PRO A CA 14
ATOM 20187 C C . PRO A 1 34 ? -7.132 -0.713 9.587 1.00 0.00 12 PRO A C 14
ATOM 20188 O O . PRO A 1 34 ? -7.277 -1.853 10.023 1.00 0.00 12 PRO A O 14
ATOM 20199 N N . ARG A 1 35 ? -7.821 -0.247 8.553 1.00 0.00 13 ARG A N 14
ATOM 20200 C CA . ARG A 1 35 ? -8.873 -1.026 7.920 1.00 0.00 13 ARG A CA 14
ATOM 20201 C C . ARG A 1 35 ? -8.352 -1.789 6.700 1.00 0.00 13 ARG A C 14
ATOM 20202 O O . ARG A 1 35 ? -9.131 -2.291 5.887 1.00 0.00 13 ARG A O 14
ATOM 20223 N N . ALA A 1 36 ? -7.031 -1.878 6.581 1.00 0.00 14 ALA A N 14
ATOM 20224 C CA . ALA A 1 36 ? -6.404 -2.609 5.487 1.00 0.00 14 ALA A CA 14
ATOM 20225 C C . ALA A 1 36 ? -6.102 -4.048 5.894 1.00 0.00 14 ALA A C 14
ATOM 20226 O O . ALA A 1 36 ? -6.060 -4.376 7.082 1.00 0.00 14 ALA A O 14
ATOM 20233 N N . VAL A 1 37 ? -5.895 -4.900 4.899 1.00 0.00 15 VAL A N 14
ATOM 20234 C CA . VAL A 1 37 ? -5.569 -6.302 5.129 1.00 0.00 15 VAL A CA 14
ATOM 20235 C C . VAL A 1 37 ? -4.254 -6.677 4.445 1.00 0.00 15 VAL A C 14
ATOM 20236 O O . VAL A 1 37 ? -3.786 -7.811 4.544 1.00 0.00 15 VAL A O 14
ATOM 20249 N N . GLY A 1 38 ? -3.667 -5.722 3.743 1.00 0.00 16 GLY A N 14
ATOM 20250 C CA . GLY A 1 38 ? -2.412 -5.962 3.068 1.00 0.00 16 GLY A CA 14
ATOM 20251 C C . GLY A 1 38 ? -1.767 -4.671 2.630 1.00 0.00 16 GLY A C 14
ATOM 20252 O O . GLY A 1 38 ? -2.418 -3.626 2.633 1.00 0.00 16 GLY A O 14
ATOM 20256 N N . SER A 1 39 ? -0.504 -4.727 2.251 1.00 0.00 17 SER A N 14
ATOM 20257 C CA . SER A 1 39 ? 0.205 -3.536 1.823 1.00 0.00 17 SER A CA 14
ATOM 20258 C C . SER A 1 39 ? 1.333 -3.875 0.860 1.00 0.00 17 SER A C 14
ATOM 20259 O O . SER A 1 39 ? 1.967 -4.928 0.968 1.00 0.00 17 SER A O 14
ATOM 20267 N N . LEU A 1 40 ? 1.555 -2.988 -0.091 1.00 0.00 18 LEU A N 14
ATOM 20268 C CA . LEU A 1 40 ? 2.677 -3.100 -0.998 1.00 0.00 18 LEU A CA 14
ATOM 20269 C C . LEU A 1 40 ? 3.580 -1.890 -0.847 1.00 0.00 18 LEU A C 14
ATOM 20270 O O . LEU A 1 40 ? 3.173 -0.763 -1.125 1.00 0.00 18 LEU A O 14
ATOM 20286 N N . THR A 1 41 ? 4.795 -2.127 -0.399 1.00 0.00 19 THR A N 14
ATOM 20287 C CA . THR A 1 41 ? 5.747 -1.055 -0.183 1.00 0.00 19 THR A CA 14
ATOM 20288 C C . THR A 1 41 ? 6.610 -0.852 -1.419 1.00 0.00 19 THR A C 14
ATOM 20289 O O . THR A 1 41 ? 7.396 -1.722 -1.789 1.00 0.00 19 THR A O 14
ATOM 20300 N N . PHE A 1 42 ? 6.443 0.288 -2.063 1.00 0.00 20 PHE A N 14
ATOM 20301 C CA . PHE A 1 42 ? 7.229 0.647 -3.230 1.00 0.00 20 PHE A CA 14
ATOM 20302 C C . PHE A 1 42 ? 8.250 1.717 -2.870 1.00 0.00 20 PHE A C 14
ATOM 20303 O O . PHE A 1 42 ? 8.059 2.494 -1.928 1.00 0.00 20 PHE A O 14
ATOM 20320 N N . ASP A 1 43 ? 9.336 1.744 -3.614 1.00 0.00 21 ASP A N 14
ATOM 20321 C CA . ASP A 1 43 ? 10.358 2.762 -3.452 1.00 0.00 21 ASP A CA 14
ATOM 20322 C C . ASP A 1 43 ? 9.964 4.022 -4.215 1.00 0.00 21 ASP A C 14
ATOM 20323 O O . ASP A 1 43 ? 8.975 4.020 -4.948 1.00 0.00 21 ASP A O 14
ATOM 20332 N N . GLU A 1 44 ? 10.727 5.092 -4.038 1.00 0.00 22 GLU A N 14
ATOM 20333 C CA . GLU A 1 44 ? 10.491 6.334 -4.756 1.00 0.00 22 GLU A CA 14
ATOM 20334 C C . GLU A 1 44 ? 10.675 6.122 -6.260 1.00 0.00 22 GLU A C 14
ATOM 20335 O O . GLU A 1 44 ? 10.128 6.863 -7.076 1.00 0.00 22 GLU A O 14
ATOM 20347 N N . ASN A 1 45 ? 11.448 5.097 -6.615 1.00 0.00 23 ASN A N 14
ATOM 20348 C CA . ASN A 1 45 ? 11.635 4.716 -8.007 1.00 0.00 23 ASN A CA 14
ATOM 20349 C C . ASN A 1 45 ? 10.528 3.767 -8.458 1.00 0.00 23 ASN A C 14
ATOM 20350 O O . ASN A 1 45 ? 10.604 3.182 -9.538 1.00 0.00 23 ASN A O 14
ATOM 20361 N N . TYR A 1 46 ? 9.504 3.628 -7.613 1.00 0.00 24 TYR A N 14
ATOM 20362 C CA . TYR A 1 46 ? 8.346 2.777 -7.893 1.00 0.00 24 TYR A CA 14
ATOM 20363 C C . TYR A 1 46 ? 8.746 1.307 -7.977 1.00 0.00 24 TYR A C 14
ATOM 20364 O O . TYR A 1 46 ? 8.133 0.517 -8.695 1.00 0.00 24 TYR A O 14
ATOM 20382 N N . ASN A 1 47 ? 9.771 0.947 -7.216 1.00 0.00 25 ASN A N 14
ATOM 20383 C CA . ASN A 1 47 ? 10.238 -0.432 -7.153 1.00 0.00 25 ASN A CA 14
ATOM 20384 C C . ASN A 1 47 ? 9.604 -1.148 -5.970 1.00 0.00 25 ASN A C 14
ATOM 20385 O O . ASN A 1 47 ? 9.658 -0.649 -4.848 1.00 0.00 25 ASN A O 14
ATOM 20396 N N . LEU A 1 48 ? 8.991 -2.296 -6.221 1.00 0.00 26 LEU A N 14
ATOM 20397 C CA . LEU A 1 48 ? 8.429 -3.112 -5.155 1.00 0.00 26 LEU A CA 14
ATOM 20398 C C . LEU A 1 48 ? 9.507 -3.531 -4.158 1.00 0.00 26 LEU A C 14
ATOM 20399 O O . LEU A 1 48 ? 10.426 -4.281 -4.494 1.00 0.00 26 LEU A O 14
ATOM 20415 N N . LEU A 1 49 ? 9.376 -3.042 -2.935 1.00 0.00 27 LEU A N 14
ATOM 20416 C CA . LEU A 1 49 ? 10.325 -3.334 -1.876 1.00 0.00 27 LEU A CA 14
ATOM 20417 C C . LEU A 1 49 ? 9.805 -4.453 -0.983 1.00 0.00 27 LEU A C 14
ATOM 20418 O O . LEU A 1 49 ? 10.483 -5.456 -0.768 1.00 0.00 27 LEU A O 14
ATOM 20434 N N . ASP A 1 50 ? 8.585 -4.282 -0.488 1.00 0.00 28 ASP A N 14
ATOM 20435 C CA . ASP A 1 50 ? 8.014 -5.199 0.492 1.00 0.00 28 ASP A CA 14
ATOM 20436 C C . ASP A 1 50 ? 6.579 -5.554 0.137 1.00 0.00 28 ASP A C 14
ATOM 20437 O O . ASP A 1 50 ? 5.807 -4.696 -0.292 1.00 0.00 28 ASP A O 14
ATOM 20446 N N . THR A 1 51 ? 6.231 -6.821 0.301 1.00 0.00 29 THR A N 14
ATOM 20447 C CA . THR A 1 51 ? 4.878 -7.286 0.056 1.00 0.00 29 THR A CA 14
ATOM 20448 C C . THR A 1 51 ? 4.311 -7.917 1.325 1.00 0.00 29 THR A C 14
ATOM 20449 O O . THR A 1 51 ? 4.827 -8.927 1.803 1.00 0.00 29 THR A O 14
ATOM 20460 N N . SER A 1 52 ? 3.263 -7.321 1.876 1.00 0.00 30 SER A N 14
ATOM 20461 C CA . SER A 1 52 ? 2.718 -7.781 3.145 1.00 0.00 30 SER A CA 14
ATOM 20462 C C . SER A 1 52 ? 1.212 -8.009 3.071 1.00 0.00 30 SER A C 14
ATOM 20463 O O . SER A 1 52 ? 0.509 -7.383 2.272 1.00 0.00 30 SER A O 14
ATOM 20471 N N . GLY A 1 53 ? 0.729 -8.918 3.908 1.00 0.00 31 GLY A N 14
ATOM 20472 C CA . GLY A 1 53 ? -0.693 -9.185 3.992 1.00 0.00 31 GLY A CA 14
ATOM 20473 C C . GLY A 1 53 ? -1.236 -9.864 2.751 1.00 0.00 31 GLY A C 14
ATOM 20474 O O . GLY A 1 53 ? -0.532 -10.636 2.098 1.00 0.00 31 GLY A O 14
ATOM 20478 N N . VAL A 1 54 ? -2.481 -9.557 2.414 1.00 0.00 32 VAL A N 14
ATOM 20479 C CA . VAL A 1 54 ? -3.147 -10.164 1.264 1.00 0.00 32 VAL A CA 14
ATOM 20480 C C . VAL A 1 54 ? -2.470 -9.765 -0.048 1.00 0.00 32 VAL A C 14
ATOM 20481 O O . VAL A 1 54 ? -2.654 -10.411 -1.078 1.00 0.00 32 VAL A O 14
ATOM 20494 N N . ALA A 1 55 ? -1.655 -8.720 0.002 1.00 0.00 33 ALA A N 14
ATOM 20495 C CA . ALA A 1 55 ? -0.954 -8.241 -1.181 1.00 0.00 33 ALA A CA 14
ATOM 20496 C C . ALA A 1 55 ? -0.016 -9.313 -1.738 1.00 0.00 33 ALA A C 14
ATOM 20497 O O . ALA A 1 55 ? 0.441 -9.220 -2.874 1.00 0.00 33 ALA A O 14
ATOM 20504 N N . LYS A 1 56 ? 0.255 -10.333 -0.930 1.00 0.00 34 LYS A N 14
ATOM 20505 C CA . LYS A 1 56 ? 1.138 -11.418 -1.329 1.00 0.00 34 LYS A CA 14
ATOM 20506 C C . LYS A 1 56 ? 0.435 -12.418 -2.248 1.00 0.00 34 LYS A C 14
ATOM 20507 O O . LYS A 1 56 ? 1.091 -13.164 -2.975 1.00 0.00 34 LYS A O 14
ATOM 20526 N N . VAL A 1 57 ? -0.894 -12.448 -2.210 1.00 0.00 35 VAL A N 14
ATOM 20527 C CA . VAL A 1 57 ? -1.650 -13.344 -3.086 1.00 0.00 35 VAL A CA 14
ATOM 20528 C C . VAL A 1 57 ? -2.285 -12.570 -4.238 1.00 0.00 35 VAL A C 14
ATOM 20529 O O . VAL A 1 57 ? -2.713 -13.155 -5.236 1.00 0.00 35 VAL A O 14
ATOM 20542 N N . ILE A 1 58 ? -2.348 -11.256 -4.087 1.00 0.00 36 ILE A N 14
ATOM 20543 C CA . ILE A 1 58 ? -2.855 -10.375 -5.129 1.00 0.00 36 ILE A CA 14
ATOM 20544 C C . ILE A 1 58 ? -1.788 -10.161 -6.208 1.00 0.00 36 ILE A C 14
ATOM 20545 O O . ILE A 1 58 ? -0.591 -10.252 -5.933 1.00 0.00 36 ILE A O 14
ATOM 20561 N N . GLU A 1 59 ? -2.227 -9.918 -7.442 1.00 0.00 37 GLU A N 14
ATOM 20562 C CA . GLU A 1 59 ? -1.309 -9.704 -8.555 1.00 0.00 37 GLU A CA 14
ATOM 20563 C C . GLU A 1 59 ? -0.569 -8.375 -8.410 1.00 0.00 37 GLU A C 14
ATOM 20564 O O . GLU A 1 59 ? -1.111 -7.403 -7.884 1.00 0.00 37 GLU A O 14
ATOM 20576 N N . LYS A 1 60 ? 0.676 -8.349 -8.868 1.00 0.00 38 LYS A N 14
ATOM 20577 C CA . LYS A 1 60 ? 1.480 -7.133 -8.824 1.00 0.00 38 LYS A CA 14
ATOM 20578 C C . LYS A 1 60 ? 1.083 -6.203 -9.960 1.00 0.00 38 LYS A C 14
ATOM 20579 O O . LYS A 1 60 ? 0.518 -5.143 -9.718 1.00 0.00 38 LYS A O 14
ATOM 20598 N N . SER A 1 61 ? 1.384 -6.603 -11.195 1.00 0.00 39 SER A N 14
ATOM 20599 C CA . SER A 1 61 ? 0.915 -5.879 -12.373 1.00 0.00 39 SER A CA 14
ATOM 20600 C C . SER A 1 61 ? 1.495 -4.447 -12.426 1.00 0.00 39 SER A C 14
ATOM 20601 O O . SER A 1 61 ? 2.304 -4.075 -11.574 1.00 0.00 39 SER A O 14
ATOM 20609 N N . PRO A 1 62 ? 1.137 -3.631 -13.447 1.00 0.00 40 PRO A N 14
ATOM 20610 C CA . PRO A 1 62 ? 1.622 -2.241 -13.561 1.00 0.00 40 PRO A CA 14
ATOM 20611 C C . PRO A 1 62 ? 1.020 -1.278 -12.525 1.00 0.00 40 PRO A C 14
ATOM 20612 O O . PRO A 1 62 ? 0.644 -0.155 -12.860 1.00 0.00 40 PRO A O 14
ATOM 20623 N N . ILE A 1 63 ? 0.961 -1.703 -11.266 1.00 0.00 41 ILE A N 14
ATOM 20624 C CA . ILE A 1 63 ? 0.478 -0.837 -10.194 1.00 0.00 41 ILE A CA 14
ATOM 20625 C C . ILE A 1 63 ? 1.386 0.377 -10.033 1.00 0.00 41 ILE A C 14
ATOM 20626 O O . ILE A 1 63 ? 0.918 1.479 -9.754 1.00 0.00 41 ILE A O 14
ATOM 20642 N N . ALA A 1 64 ? 2.683 0.175 -10.247 1.00 0.00 42 ALA A N 14
ATOM 20643 C CA . ALA A 1 64 ? 3.665 1.246 -10.106 1.00 0.00 42 ALA A CA 14
ATOM 20644 C C . ALA A 1 64 ? 3.329 2.418 -11.022 1.00 0.00 42 ALA A C 14
ATOM 20645 O O . ALA A 1 64 ? 3.510 3.582 -10.656 1.00 0.00 42 ALA A O 14
ATOM 20652 N N . GLU A 1 65 ? 2.816 2.101 -12.206 1.00 0.00 43 GLU A N 14
ATOM 20653 C CA . GLU A 1 65 ? 2.425 3.121 -13.164 1.00 0.00 43 GLU A CA 14
ATOM 20654 C C . GLU A 1 65 ? 1.209 3.890 -12.656 1.00 0.00 43 GLU A C 14
ATOM 20655 O O . GLU A 1 65 ? 1.069 5.087 -12.889 1.00 0.00 43 GLU A O 14
ATOM 20667 N N . ILE A 1 66 ? 0.335 3.199 -11.952 1.00 0.00 44 ILE A N 14
ATOM 20668 C CA . ILE A 1 66 ? -0.837 3.843 -11.383 1.00 0.00 44 ILE A CA 14
ATOM 20669 C C . ILE A 1 66 ? -0.435 4.655 -10.152 1.00 0.00 44 ILE A C 14
ATOM 20670 O O . ILE A 1 66 ? -1.050 5.676 -9.833 1.00 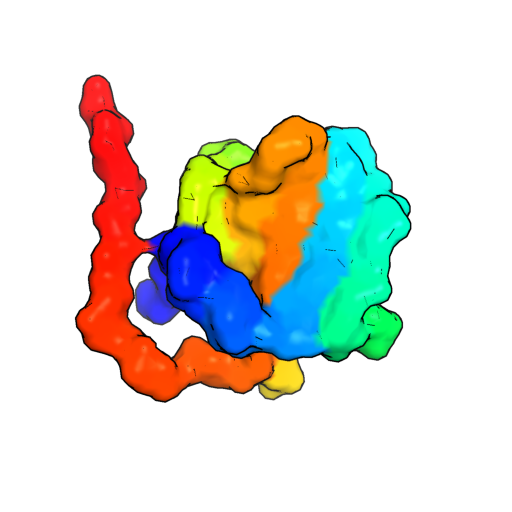0.00 44 ILE A O 14
ATOM 20686 N N . ILE A 1 67 ? 0.627 4.214 -9.480 1.00 0.00 45 ILE A N 14
ATOM 20687 C CA . ILE A 1 67 ? 1.140 4.914 -8.311 1.00 0.00 45 ILE A CA 14
ATOM 20688 C C . ILE A 1 67 ? 1.646 6.301 -8.696 1.00 0.00 45 ILE A C 14
ATOM 20689 O O . ILE A 1 67 ? 1.324 7.287 -8.031 1.00 0.00 45 ILE A O 14
ATOM 20705 N N . ARG A 1 68 ? 2.427 6.376 -9.772 1.00 0.00 46 ARG A N 14
ATOM 20706 C CA . ARG A 1 68 ? 2.939 7.655 -10.252 1.00 0.00 46 ARG A CA 14
ATOM 20707 C C . ARG A 1 68 ? 1.807 8.565 -10.726 1.00 0.00 46 ARG A C 14
ATOM 20708 O O . ARG A 1 68 ? 1.820 9.770 -10.458 1.00 0.00 46 ARG A O 14
ATOM 20729 N N . LYS A 1 69 ? 0.826 7.991 -11.414 1.00 0.00 47 LYS A N 14
ATOM 20730 C CA . LYS A 1 69 ? -0.334 8.761 -11.854 1.00 0.00 47 LYS A CA 14
ATOM 20731 C C . LYS A 1 69 ? -1.050 9.352 -10.647 1.00 0.00 47 LYS A C 14
ATOM 20732 O O . LYS A 1 69 ? -1.336 10.550 -10.597 1.00 0.00 47 LYS A O 14
ATOM 20751 N N . SER A 1 70 ? -1.297 8.507 -9.656 1.00 0.00 48 SER A N 14
ATOM 20752 C CA . SER A 1 70 ? -1.971 8.923 -8.441 1.00 0.00 48 SER A CA 14
ATOM 20753 C C . SER A 1 70 ? -1.109 9.902 -7.648 1.00 0.00 48 SER A C 14
ATOM 20754 O O . SER A 1 70 ? -1.626 10.755 -6.938 1.00 0.00 48 SER A O 14
ATOM 20762 N N . ASN A 1 71 ? 0.207 9.773 -7.779 1.00 0.00 49 ASN A N 14
ATOM 20763 C CA . ASN A 1 71 ? 1.145 10.655 -7.088 1.00 0.00 49 ASN A CA 14
ATOM 20764 C C . ASN A 1 71 ? 0.941 12.103 -7.517 1.00 0.00 49 ASN A C 14
ATOM 20765 O O . ASN A 1 71 ? 1.014 13.020 -6.701 1.00 0.00 49 ASN A O 14
ATOM 20776 N N . ALA A 1 72 ? 0.665 12.294 -8.798 1.00 0.00 50 ALA A N 14
ATOM 20777 C CA . ALA A 1 72 ? 0.442 13.628 -9.337 1.00 0.00 50 ALA A CA 14
ATOM 20778 C C . ALA A 1 72 ? -0.971 14.118 -9.029 1.00 0.00 50 ALA A C 14
ATOM 20779 O O . ALA A 1 72 ? -1.211 15.321 -8.919 1.00 0.00 50 ALA A O 14
ATOM 20786 N N . GLU A 1 73 ? -1.899 13.178 -8.895 1.00 0.00 51 GLU A N 14
ATOM 20787 C CA . GLU A 1 73 ? -3.294 13.507 -8.618 1.00 0.00 51 GLU A CA 14
ATOM 20788 C C . GLU A 1 73 ? -3.501 13.909 -7.159 1.00 0.00 51 GLU A C 14
ATOM 20789 O O . GLU A 1 73 ? -3.916 15.033 -6.865 1.00 0.00 51 GLU A O 14
ATOM 20801 N N . LEU A 1 74 ? -3.199 12.991 -6.254 1.00 0.00 52 LEU A N 14
ATOM 20802 C CA . LEU A 1 74 ? -3.503 13.177 -4.842 1.00 0.00 52 LEU A CA 14
ATOM 20803 C C . LEU A 1 74 ? -2.305 13.735 -4.078 1.00 0.00 52 LEU A C 14
ATOM 20804 O O . LEU A 1 74 ? -1.237 13.958 -4.650 1.00 0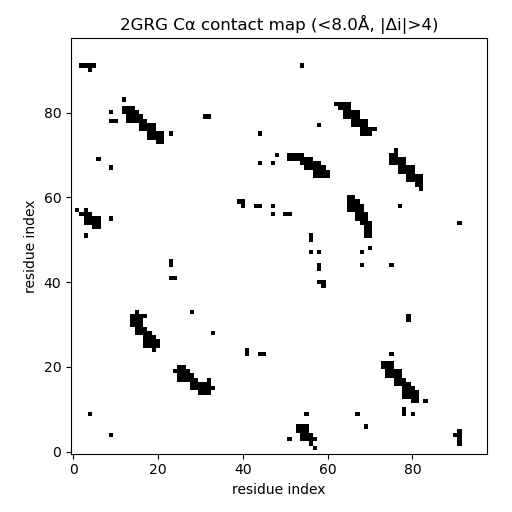.00 52 LEU A O 14
ATOM 20820 N N . GLY A 1 75 ? -2.495 13.954 -2.784 1.00 0.00 53 GLY A N 14
ATOM 20821 C CA . GLY A 1 75 ? -1.419 14.435 -1.944 1.00 0.00 53 GLY A CA 14
ATOM 20822 C C . GLY A 1 75 ? -1.302 13.659 -0.644 1.00 0.00 53 GLY A C 14
ATOM 20823 O O . GLY A 1 75 ? -0.211 13.521 -0.094 1.00 0.00 53 GLY A O 14
ATOM 20827 N N . ARG A 1 76 ? -2.425 13.149 -0.144 1.00 0.00 54 ARG A N 14
ATOM 20828 C CA . ARG A 1 76 ? -2.427 12.423 1.124 1.00 0.00 54 ARG A CA 14
ATOM 20829 C C . ARG A 1 76 ? -3.522 11.353 1.155 1.00 0.00 54 ARG A C 14
ATOM 20830 O O . ARG A 1 76 ? -3.461 10.414 1.948 1.00 0.00 54 ARG A O 14
ATOM 20851 N N . LEU A 1 77 ? -4.523 11.495 0.296 1.00 0.00 55 LEU A N 14
ATOM 20852 C CA . LEU A 1 77 ? -5.608 10.522 0.231 1.00 0.00 55 LEU A CA 14
ATOM 20853 C C . LEU A 1 77 ? -5.161 9.281 -0.529 1.00 0.00 55 LEU A C 14
ATOM 20854 O O . LEU A 1 77 ? -4.150 9.307 -1.230 1.00 0.00 55 LEU A O 14
ATOM 20870 N N . GLY A 1 78 ? -5.910 8.201 -0.384 1.00 0.00 56 GLY A N 14
ATOM 20871 C CA . GLY A 1 78 ? -5.581 6.973 -1.070 1.00 0.00 56 GLY A CA 14
ATOM 20872 C C . GLY A 1 78 ? -6.482 6.713 -2.255 1.00 0.00 56 GLY A C 14
ATOM 20873 O O . GLY A 1 78 ? -7.575 6.158 -2.108 1.00 0.00 56 GLY A O 14
ATOM 20877 N N . TYR A 1 79 ? -6.024 7.125 -3.424 1.00 0.00 57 TYR A N 14
ATOM 20878 C CA . TYR A 1 79 ? -6.747 6.890 -4.663 1.00 0.00 57 TYR A CA 14
ATOM 20879 C C . TYR A 1 79 ? -6.714 5.404 -4.993 1.00 0.00 57 TYR A C 14
ATOM 20880 O O . TYR A 1 79 ? -5.672 4.756 -4.860 1.00 0.00 57 TYR A O 14
ATOM 20898 N N . SER A 1 80 ? -7.858 4.865 -5.378 1.00 0.00 58 SER A N 14
ATOM 20899 C CA . SER A 1 80 ? -7.972 3.449 -5.683 1.00 0.00 58 SER A CA 14
ATOM 20900 C C . SER A 1 80 ? -7.202 3.108 -6.958 1.00 0.00 58 SER A C 14
ATOM 20901 O O . SER A 1 80 ? -7.586 3.511 -8.055 1.00 0.00 58 SER A O 14
ATOM 20909 N N . VAL A 1 81 ? -6.113 2.373 -6.799 1.00 0.00 59 VAL A N 14
ATOM 20910 C CA . VAL A 1 81 ? -5.262 2.013 -7.925 1.00 0.00 59 VAL A CA 14
ATOM 20911 C C . VAL A 1 81 ? -5.550 0.592 -8.394 1.00 0.00 59 VAL A C 14
ATOM 20912 O O . VAL A 1 81 ? -5.342 0.252 -9.560 1.00 0.00 59 VAL A O 14
ATOM 20925 N N . TYR A 1 82 ? -6.032 -0.233 -7.478 1.00 0.00 60 TYR A N 14
ATOM 20926 C CA . TYR A 1 82 ? -6.340 -1.616 -7.787 1.00 0.00 60 TYR A CA 14
ATOM 20927 C C . TYR A 1 82 ? -7.678 -1.996 -7.176 1.00 0.00 60 TYR A C 14
ATOM 20928 O O . TYR A 1 82 ? -7.881 -1.830 -5.980 1.00 0.00 60 TYR A O 14
ATOM 20946 N N . GLU A 1 83 ? -8.591 -2.490 -7.988 1.00 0.00 61 GLU A N 14
ATOM 20947 C CA . GLU A 1 83 ? -9.871 -2.950 -7.481 1.00 0.00 61 GLU A CA 14
ATOM 20948 C C . GLU A 1 83 ? -10.183 -4.334 -8.023 1.00 0.00 61 GLU A C 14
ATOM 20949 O O . GLU A 1 83 ? -10.391 -4.518 -9.224 1.00 0.00 61 GLU A O 14
ATOM 20961 N N . ASP A 1 84 ? -10.207 -5.307 -7.131 1.00 0.00 62 ASP A N 14
ATOM 20962 C CA . ASP A 1 84 ? -10.505 -6.672 -7.495 1.00 0.00 62 ASP A CA 14
ATOM 20963 C C . ASP A 1 84 ? -11.875 -7.024 -6.934 1.00 0.00 62 ASP A C 14
ATOM 20964 O O . ASP A 1 84 ? -12.586 -6.147 -6.442 1.00 0.00 62 ASP A O 14
ATOM 20973 N N . ALA A 1 85 ? -12.242 -8.289 -6.982 1.00 0.00 63 ALA A N 14
ATOM 20974 C CA . ALA A 1 85 ? -13.542 -8.707 -6.497 1.00 0.00 63 ALA A CA 14
ATOM 20975 C C . ALA A 1 85 ? -13.525 -8.886 -4.986 1.00 0.00 63 ALA A C 14
ATOM 20976 O O . ALA A 1 85 ? -14.575 -8.904 -4.339 1.00 0.00 63 ALA A O 14
ATOM 20983 N N . GLN A 1 86 ? -12.332 -9.008 -4.422 1.00 0.00 64 GLN A N 14
ATOM 20984 C CA . GLN A 1 86 ? -12.200 -9.219 -2.989 1.00 0.00 64 GLN A CA 14
ATOM 20985 C C . GLN A 1 86 ? -11.642 -7.979 -2.294 1.00 0.00 64 GLN A C 14
ATOM 20986 O O . GLN A 1 86 ? -12.172 -7.545 -1.274 1.00 0.00 64 GLN A O 14
ATOM 21000 N N . TYR A 1 87 ? -10.577 -7.403 -2.845 1.00 0.00 65 TYR A N 14
ATOM 21001 C CA . TYR A 1 87 ? -9.871 -6.326 -2.157 1.00 0.00 65 TYR A CA 14
ATOM 21002 C C . TYR A 1 87 ? -9.613 -5.140 -3.081 1.00 0.00 65 TYR A C 14
ATOM 21003 O O . TYR A 1 87 ? -9.681 -5.264 -4.305 1.00 0.00 65 TYR A O 14
ATOM 21021 N N . ILE A 1 88 ? -9.319 -3.993 -2.477 1.00 0.00 66 ILE A N 14
ATOM 21022 C CA . ILE A 1 88 ? -9.041 -2.767 -3.213 1.00 0.00 66 ILE A CA 14
ATOM 21023 C C . ILE A 1 88 ? -7.777 -2.105 -2.678 1.00 0.00 66 ILE A C 14
ATOM 21024 O O . ILE A 1 88 ? -7.646 -1.879 -1.472 1.00 0.00 66 ILE A O 14
ATOM 21040 N N . GLY A 1 89 ? -6.864 -1.791 -3.581 1.00 0.00 67 GLY A N 14
ATOM 21041 C CA . GLY A 1 89 ? -5.620 -1.159 -3.208 1.00 0.00 67 GLY A CA 14
ATOM 21042 C C . GLY A 1 89 ? -5.650 0.338 -3.444 1.00 0.00 67 GLY A C 14
ATOM 21043 O O . GLY A 1 89 ? -6.176 0.807 -4.454 1.00 0.00 67 GLY A O 14
ATOM 21047 N N . HIS A 1 90 ? -5.088 1.084 -2.510 1.00 0.00 68 HIS A N 14
ATOM 21048 C CA . HIS A 1 90 ? -5.058 2.540 -2.589 1.00 0.00 68 HIS A CA 14
ATOM 21049 C C . HIS A 1 90 ? -3.617 3.022 -2.454 1.00 0.00 68 HIS A C 14
ATOM 21050 O O . HIS A 1 90 ? -2.908 2.596 -1.544 1.00 0.00 68 HIS A O 14
ATOM 21065 N N . ALA A 1 91 ? -3.180 3.894 -3.355 1.00 0.00 69 ALA A N 14
ATOM 21066 C CA . ALA A 1 91 ? -1.800 4.375 -3.326 1.00 0.00 69 ALA A CA 14
ATOM 21067 C C . ALA A 1 91 ? -1.650 5.571 -2.404 1.00 0.00 69 ALA A C 14
ATOM 21068 O O . ALA A 1 91 ? -2.302 6.598 -2.590 1.00 0.00 69 ALA A O 14
ATOM 21075 N N . PHE A 1 92 ? -0.749 5.451 -1.444 1.00 0.00 70 PHE A N 14
ATOM 21076 C CA . PHE A 1 92 ? -0.466 6.531 -0.517 1.00 0.00 70 PHE A CA 14
ATOM 21077 C C . PHE A 1 92 ? 0.972 6.993 -0.659 1.00 0.00 70 PHE A C 14
ATOM 21078 O O . PHE A 1 92 ? 1.882 6.185 -0.861 1.00 0.00 70 PHE A O 14
ATOM 21095 N N . LYS A 1 93 ? 1.164 8.299 -0.592 1.00 0.00 71 LYS A N 14
ATOM 21096 C CA . LYS A 1 93 ? 2.501 8.869 -0.582 1.00 0.00 71 LYS A CA 14
ATOM 21097 C C . LYS A 1 93 ? 3.069 8.817 0.827 1.00 0.00 71 LYS A C 14
ATOM 21098 O O . LYS A 1 93 ? 2.407 9.206 1.789 1.00 0.00 71 LYS A O 14
ATOM 21117 N N . LYS A 1 94 ? 4.281 8.315 0.942 1.00 0.00 72 LYS A N 14
ATOM 21118 C CA . LYS A 1 94 ? 4.945 8.208 2.227 1.00 0.00 72 LYS A CA 14
ATOM 21119 C C . LYS A 1 94 ? 6.206 9.059 2.201 1.00 0.00 72 LYS A C 14
ATOM 21120 O O . LYS A 1 94 ? 6.514 9.677 1.179 1.00 0.00 72 LYS A O 14
ATOM 21139 N N . ALA A 1 95 ? 6.936 9.090 3.304 1.00 0.00 73 ALA A N 14
ATOM 21140 C CA . ALA A 1 95 ? 8.168 9.865 3.378 1.00 0.00 73 ALA A CA 14
ATOM 21141 C C . ALA A 1 95 ? 9.234 9.292 2.444 1.00 0.00 73 ALA A C 14
ATOM 21142 O O . ALA A 1 95 ? 9.945 8.351 2.795 1.00 0.00 73 ALA A O 14
ATOM 21149 N N . GLY A 1 96 ? 9.313 9.847 1.238 1.00 0.00 74 GLY A N 14
ATOM 21150 C CA . GLY A 1 96 ? 10.279 9.384 0.261 1.00 0.00 74 GLY A CA 14
ATOM 21151 C C . GLY A 1 96 ? 9.957 8.002 -0.266 1.00 0.00 74 GLY A C 14
ATOM 21152 O O . GLY A 1 96 ? 10.812 7.342 -0.854 1.00 0.00 74 GLY A O 14
ATOM 21156 N N . HIS A 1 97 ? 8.726 7.559 -0.055 1.00 0.00 75 HIS A N 14
ATOM 21157 C CA . HIS A 1 97 ? 8.318 6.223 -0.460 1.00 0.00 75 HIS A CA 14
ATOM 21158 C C . HIS A 1 97 ? 6.865 6.209 -0.910 1.00 0.00 75 HIS A C 14
ATOM 21159 O O . HIS A 1 97 ? 6.150 7.199 -0.764 1.00 0.00 75 HIS A O 14
ATOM 21174 N N . PHE A 1 98 ? 6.441 5.082 -1.454 1.00 0.00 76 PHE A N 14
ATOM 21175 C CA . PHE A 1 98 ? 5.083 4.926 -1.951 1.00 0.00 76 PHE A CA 14
ATOM 21176 C C . PHE A 1 98 ? 4.520 3.596 -1.488 1.00 0.00 76 PHE A C 14
ATOM 21177 O O . PHE A 1 98 ? 5.095 2.557 -1.767 1.00 0.00 76 PHE A O 14
ATOM 21194 N N . ILE A 1 99 ? 3.412 3.611 -0.776 1.00 0.00 77 ILE A N 14
ATOM 21195 C CA . ILE A 1 99 ? 2.841 2.370 -0.282 1.00 0.00 77 ILE A CA 14
ATOM 21196 C C . ILE A 1 99 ? 1.386 2.233 -0.704 1.00 0.00 77 ILE A C 14
ATOM 21197 O O . ILE A 1 99 ? 0.605 3.180 -0.609 1.00 0.00 77 ILE A O 14
ATOM 21213 N N . VAL A 1 100 ? 1.041 1.055 -1.194 1.00 0.00 78 VAL A N 14
ATOM 21214 C CA . VAL A 1 100 ? -0.320 0.758 -1.596 1.00 0.00 78 VAL A CA 14
ATOM 21215 C C . VAL A 1 100 ? -0.983 -0.126 -0.551 1.00 0.00 78 VAL A C 14
ATOM 21216 O O . VAL A 1 100 ? -0.600 -1.279 -0.365 1.00 0.00 78 VAL A O 14
ATOM 21229 N N . TYR A 1 101 ? -1.960 0.429 0.144 1.00 0.00 79 TYR A N 14
ATOM 21230 C CA . TYR A 1 101 ? -2.669 -0.298 1.178 1.00 0.00 79 TYR A CA 14
ATOM 21231 C C . TYR A 1 101 ? -3.877 -1.005 0.584 1.00 0.00 79 TYR A C 14
ATOM 21232 O O . TYR A 1 101 ? -4.725 -0.378 -0.058 1.00 0.00 79 TYR A O 14
ATOM 21250 N N . PHE A 1 102 ? -3.939 -2.311 0.781 1.00 0.00 80 PHE A N 14
ATOM 21251 C CA . PHE A 1 102 ? -5.027 -3.115 0.263 1.00 0.00 80 PHE A CA 14
ATOM 21252 C C . PHE A 1 102 ? -6.077 -3.351 1.333 1.00 0.00 80 PHE A C 14
ATOM 21253 O O . PHE A 1 102 ? -5.806 -3.965 2.364 1.00 0.00 80 PHE A O 14
ATOM 21270 N N . THR A 1 103 ? -7.269 -2.850 1.083 1.00 0.00 81 THR A N 14
ATOM 21271 C CA . THR A 1 103 ? -8.378 -3.002 2.006 1.00 0.00 81 THR A CA 14
ATOM 21272 C C . THR A 1 103 ? -9.371 -4.032 1.476 1.00 0.00 81 THR A C 14
ATOM 21273 O O . THR A 1 103 ? -9.416 -4.280 0.268 1.00 0.00 81 THR A O 14
ATOM 21284 N N . PRO A 1 104 ? -10.175 -4.650 2.359 1.00 0.00 82 PRO A N 14
ATOM 21285 C CA . PRO A 1 104 ? -11.214 -5.605 1.952 1.00 0.00 82 PRO A CA 14
ATOM 21286 C C . PRO A 1 104 ? -12.385 -4.913 1.261 1.00 0.00 82 PRO A C 14
ATOM 21287 O O . PRO A 1 104 ? -13.510 -4.898 1.766 1.00 0.00 82 PRO A O 14
ATOM 21298 N N . LYS A 1 105 ? -12.090 -4.332 0.101 1.00 0.00 83 LYS A N 14
ATOM 21299 C CA . LYS A 1 105 ? -13.065 -3.599 -0.694 1.00 0.00 83 LYS A CA 14
ATOM 21300 C C . LYS A 1 105 ? -13.655 -2.428 0.083 1.00 0.00 83 LYS A C 14
ATOM 21301 O O . LYS A 1 105 ? -14.837 -2.118 -0.044 1.00 0.00 83 LYS A O 14
ATOM 21320 N N . ASN A 1 106 ? -12.815 -1.772 0.879 1.00 0.00 84 ASN A N 14
ATOM 21321 C CA . ASN A 1 106 ? -13.217 -0.546 1.558 1.00 0.00 84 ASN A CA 14
ATOM 21322 C C . ASN A 1 106 ? -13.294 0.578 0.531 1.00 0.00 84 ASN A C 14
ATOM 21323 O O . ASN A 1 106 ? -12.274 1.159 0.143 1.00 0.00 84 ASN A O 14
ATOM 21334 N N . LYS A 1 107 ? -14.504 0.846 0.081 1.00 0.00 85 LYS A N 14
ATOM 21335 C CA . LYS A 1 107 ? -14.750 1.763 -1.014 1.00 0.00 85 LYS A CA 14
ATOM 21336 C C . LYS A 1 107 ? -15.875 2.716 -0.620 1.00 0.00 85 LYS A C 14
ATOM 21337 O O . LYS A 1 107 ? -16.425 2.596 0.476 1.00 0.00 85 LYS A O 14
ATOM 21356 N N . ASN A 1 108 ? -16.197 3.662 -1.501 1.00 0.00 86 ASN A N 14
ATOM 21357 C CA . ASN A 1 108 ? -17.342 4.551 -1.309 1.00 0.00 86 ASN A CA 14
ATOM 21358 C C . ASN A 1 108 ? -17.094 5.489 -0.125 1.00 0.00 86 ASN A C 14
ATOM 21359 O O . ASN A 1 108 ? -15.961 5.648 0.328 1.00 0.00 86 ASN A O 14
ATOM 21370 N N . ARG A 1 109 ? -18.148 6.128 0.352 1.00 0.00 87 ARG A N 14
ATOM 21371 C CA . ARG A 1 109 ? -18.060 6.997 1.508 1.00 0.00 87 ARG A CA 14
ATOM 21372 C C . ARG A 1 109 ? -18.830 6.390 2.670 1.00 0.00 87 ARG A C 14
ATOM 21373 O O . ARG A 1 109 ? -20.060 6.347 2.657 1.00 0.00 87 ARG A O 14
ATOM 21394 N N . GLU A 1 110 ? -18.102 5.902 3.659 1.00 0.00 88 GLU A N 14
ATOM 21395 C CA . GLU A 1 110 ? -18.716 5.259 4.811 1.00 0.00 88 GLU A CA 14
ATOM 21396 C C . GLU A 1 110 ? -18.278 5.944 6.101 1.00 0.00 88 GLU A C 14
ATOM 21397 O O . GLU A 1 110 ? -19.111 6.371 6.904 1.00 0.00 88 GLU A O 14
ATOM 21409 N N . GLY A 1 111 ? -16.970 6.060 6.287 1.00 0.00 89 GLY A N 14
ATOM 21410 C CA . GLY A 1 111 ? -16.442 6.690 7.480 1.00 0.00 89 GLY A CA 14
ATOM 21411 C C . GLY A 1 111 ? -16.105 8.148 7.259 1.00 0.00 89 GLY A C 14
ATOM 21412 O O . GLY A 1 111 ? -16.971 8.941 6.879 1.00 0.00 89 GLY A O 14
ATOM 21416 N N . VAL A 1 112 ? -14.848 8.498 7.486 1.00 0.00 90 VAL A N 14
ATOM 21417 C CA . VAL A 1 112 ? -14.395 9.876 7.331 1.00 0.00 90 VAL A CA 14
ATOM 21418 C C . VAL A 1 112 ? -14.291 10.247 5.857 1.00 0.00 90 VAL A C 14
ATOM 21419 O O . VAL A 1 112 ? -13.506 9.658 5.111 1.00 0.00 90 VAL A O 14
ATOM 21432 N N . VAL A 1 113 ? -15.093 11.214 5.438 1.00 0.00 91 VAL A N 14
ATOM 21433 C CA . VAL A 1 113 ? -15.031 11.705 4.072 1.00 0.00 91 VAL A CA 14
ATOM 21434 C C . VAL A 1 113 ? -14.079 12.892 3.983 1.00 0.00 91 VAL A C 14
ATOM 21435 O O . VAL A 1 113 ? -14.108 13.792 4.826 1.00 0.00 91 VAL A O 14
ATOM 21448 N N . PRO A 1 114 ? -13.201 12.887 2.971 1.00 0.00 92 PRO A N 14
ATOM 21449 C CA . PRO A 1 114 ? -12.218 13.951 2.774 1.00 0.00 92 PRO A CA 14
ATOM 21450 C C . PRO A 1 114 ? -12.865 15.267 2.349 1.00 0.00 92 PRO A C 14
ATOM 21451 O O . PRO A 1 114 ? -13.485 15.354 1.285 1.00 0.00 92 PRO A O 14
ATOM 21462 N N . PRO A 1 115 ? -12.741 16.304 3.185 1.00 0.00 93 PRO A N 14
ATOM 21463 C CA . PRO A 1 115 ? -13.262 17.632 2.883 1.00 0.00 93 PRO A CA 14
ATOM 21464 C C . PRO A 1 115 ? -12.364 18.376 1.902 1.00 0.00 93 PRO A C 14
ATOM 21465 O O . PRO A 1 115 ? -11.247 17.938 1.611 1.00 0.00 93 PRO A O 14
ATOM 21476 N N . VAL A 1 116 ? -12.851 19.489 1.380 1.00 0.00 94 VAL A N 14
ATOM 21477 C CA . VAL A 1 116 ? -12.051 20.313 0.493 1.00 0.00 94 VAL A CA 14
ATOM 21478 C C . VAL A 1 116 ? -11.139 21.232 1.312 1.00 0.00 94 VAL A C 14
ATOM 21479 O O . VAL A 1 116 ? -11.388 22.427 1.481 1.00 0.00 94 VAL A O 14
ATOM 21492 N N . GLY A 1 117 ? -10.098 20.636 1.866 1.00 0.00 95 GLY A N 14
ATOM 21493 C CA . GLY A 1 117 ? -9.160 21.376 2.680 1.00 0.00 95 GLY A CA 14
ATOM 21494 C C . GLY A 1 117 ? -7.802 20.718 2.703 1.00 0.00 95 GLY A C 14
ATOM 21495 O O . GLY A 1 117 ? -7.534 19.855 3.538 1.00 0.00 95 GLY A O 14
ATOM 21499 N N . ILE A 1 118 ? -6.950 21.107 1.771 1.00 0.00 96 ILE A N 14
ATOM 21500 C CA . ILE A 1 118 ? -5.615 20.542 1.676 1.00 0.00 96 ILE A CA 14
ATOM 21501 C C . ILE A 1 118 ? -4.557 21.578 2.041 1.00 0.00 96 ILE A C 14
ATOM 21502 O O . ILE A 1 118 ? -4.320 22.533 1.303 1.00 0.00 96 ILE A O 14
ATOM 21518 N N . THR A 1 119 ? -3.944 21.398 3.199 1.00 0.00 97 THR A N 14
ATOM 21519 C CA . THR A 1 119 ? -2.891 22.289 3.646 1.00 0.00 97 THR A CA 14
ATOM 21520 C C . THR A 1 119 ? -1.569 21.943 2.968 1.00 0.00 97 THR A C 14
ATOM 21521 O O . THR A 1 119 ? -1.163 20.779 2.936 1.00 0.00 97 THR A O 14
ATOM 21532 N N . ASN A 1 120 ? -0.916 22.952 2.409 1.00 0.00 98 ASN A N 14
ATOM 21533 C CA . ASN A 1 120 ? 0.361 22.759 1.735 1.00 0.00 98 ASN A CA 14
ATOM 21534 C C . ASN A 1 120 ? 1.495 22.671 2.751 1.00 0.00 98 ASN A C 14
ATOM 21535 O O . ASN A 1 120 ? 1.922 21.542 3.073 1.00 0.00 98 ASN A O 14
ATOM 21547 N N . MET A 1 23 ? -17.953 11.679 -5.031 1.00 0.00 1 MET A N 15
ATOM 21548 C CA . MET A 1 23 ? -17.445 10.441 -5.667 1.00 0.00 1 MET A CA 15
ATOM 21549 C C . MET A 1 23 ? -15.937 10.326 -5.444 1.00 0.00 1 MET A C 15
ATOM 21550 O O . MET A 1 23 ? -15.201 9.786 -6.272 1.00 0.00 1 MET A O 15
ATOM 21564 N N . LYS A 1 24 ? -15.475 10.834 -4.310 1.00 0.00 2 LYS A N 15
ATOM 21565 C CA . LYS A 1 24 ? -14.058 10.828 -3.998 1.00 0.00 2 LYS A CA 15
ATOM 21566 C C . LYS A 1 24 ? -13.644 9.476 -3.429 1.00 0.00 2 LYS A C 15
ATOM 21567 O O . LYS A 1 24 ? -14.088 9.085 -2.349 1.00 0.00 2 LYS A O 15
ATOM 21586 N N . SER A 1 25 ? -12.816 8.757 -4.172 1.00 0.00 3 SER A N 15
ATOM 21587 C CA . SER A 1 25 ? -12.336 7.453 -3.742 1.00 0.00 3 SER A CA 15
ATOM 21588 C C . SER A 1 25 ? -10.979 7.573 -3.053 1.00 0.00 3 SER A C 15
ATOM 21589 O O . SER A 1 25 ? -10.396 6.578 -2.617 1.00 0.00 3 SER A O 15
ATOM 21597 N N . SER A 1 26 ? -10.479 8.798 -2.962 1.00 0.00 4 SER A N 15
ATOM 21598 C CA . SER A 1 26 ? -9.224 9.059 -2.284 1.00 0.00 4 SER A CA 15
ATOM 21599 C C . SER A 1 26 ? -9.468 9.247 -0.790 1.00 0.00 4 SER A C 15
ATOM 21600 O O . SER A 1 26 ? -9.947 10.290 -0.350 1.00 0.00 4 SER A O 15
ATOM 21608 N N . ILE A 1 27 ? -9.141 8.222 -0.026 1.00 0.00 5 ILE A N 15
ATOM 21609 C CA . ILE A 1 27 ? -9.441 8.184 1.400 1.00 0.00 5 ILE A CA 15
ATOM 21610 C C . ILE A 1 27 ? -8.155 8.362 2.210 1.00 0.00 5 ILE A C 15
ATOM 21611 O O . ILE A 1 27 ? -7.110 7.853 1.815 1.00 0.00 5 ILE A O 15
ATOM 21627 N N . PRO A 1 28 ? -8.203 9.110 3.332 1.00 0.00 6 PRO A N 15
ATOM 21628 C CA . PRO A 1 28 ? -7.029 9.341 4.178 1.00 0.00 6 PRO A CA 15
ATOM 21629 C C . PRO A 1 28 ? -6.472 8.053 4.774 1.00 0.00 6 PRO A C 15
ATOM 21630 O O . PRO A 1 28 ? -7.210 7.098 5.036 1.00 0.00 6 PRO A O 15
ATOM 21641 N N . ILE A 1 29 ? -5.166 8.046 5.015 1.00 0.00 7 ILE A N 15
ATOM 21642 C CA . ILE A 1 29 ? -4.476 6.845 5.466 1.00 0.00 7 ILE A CA 15
ATOM 21643 C C . ILE A 1 29 ? -4.898 6.462 6.882 1.00 0.00 7 ILE A C 15
ATOM 21644 O O . ILE A 1 29 ? -4.888 5.290 7.242 1.00 0.00 7 ILE A O 15
ATOM 21660 N N . THR A 1 30 ? -5.310 7.451 7.667 1.00 0.00 8 THR A N 15
ATOM 21661 C CA . THR A 1 30 ? -5.762 7.203 9.030 1.00 0.00 8 THR A CA 15
ATOM 21662 C C . THR A 1 30 ? -7.001 6.299 9.032 1.00 0.00 8 THR A C 15
ATOM 21663 O O . THR A 1 30 ? -7.323 5.667 10.037 1.00 0.00 8 THR A O 15
ATOM 21674 N N . GLU A 1 31 ? -7.669 6.225 7.887 1.00 0.00 9 GLU A N 15
ATOM 21675 C CA . GLU A 1 31 ? -8.838 5.378 7.733 1.00 0.00 9 GLU A CA 15
ATOM 21676 C C . GLU A 1 31 ? -8.474 4.083 7.010 1.00 0.00 9 GLU A C 15
ATOM 21677 O O . GLU A 1 31 ? -8.832 2.983 7.453 1.00 0.00 9 GLU A O 15
ATOM 21689 N N . VAL A 1 32 ? -7.743 4.218 5.911 1.00 0.00 10 VAL A N 15
ATOM 21690 C CA . VAL A 1 32 ? -7.421 3.080 5.062 1.00 0.00 10 VAL A CA 15
ATOM 21691 C C . VAL A 1 32 ? -6.450 2.119 5.742 1.00 0.00 10 VAL A C 15
ATOM 21692 O O . VAL A 1 32 ? -6.605 0.913 5.621 1.00 0.00 10 VAL A O 15
ATOM 21705 N N . LEU A 1 33 ? -5.475 2.654 6.473 1.00 0.00 11 LEU A N 15
ATOM 21706 C CA . LEU A 1 33 ? -4.470 1.824 7.142 1.00 0.00 11 LEU A CA 15
ATOM 21707 C C . LEU A 1 33 ? -5.109 0.728 8.013 1.00 0.00 11 LEU A C 15
ATOM 21708 O O . LEU A 1 33 ? -4.903 -0.460 7.751 1.00 0.00 11 LEU A O 15
ATOM 21724 N N . PRO A 1 34 ? -5.893 1.085 9.052 1.00 0.00 12 PRO A N 15
ATOM 21725 C CA . PRO A 1 34 ? -6.529 0.090 9.921 1.00 0.00 12 PRO A CA 15
ATOM 21726 C C . PRO A 1 34 ? -7.551 -0.768 9.179 1.00 0.00 12 PRO A C 15
ATOM 21727 O O . PRO A 1 34 ? -7.752 -1.934 9.517 1.00 0.00 12 PRO A O 15
ATOM 21738 N N . ARG A 1 35 ? -8.189 -0.198 8.159 1.00 0.00 13 ARG A N 15
ATOM 21739 C CA . ARG A 1 35 ? -9.189 -0.926 7.391 1.00 0.00 13 ARG A CA 15
ATOM 21740 C C . ARG A 1 35 ? -8.559 -1.741 6.261 1.00 0.00 13 ARG A C 15
ATOM 21741 O O . ARG A 1 35 ? -9.265 -2.385 5.486 1.00 0.00 13 ARG A O 15
ATOM 21762 N N . ALA A 1 36 ? -7.235 -1.713 6.165 1.00 0.00 14 ALA A N 15
ATOM 21763 C CA . ALA A 1 36 ? -6.530 -2.445 5.121 1.00 0.00 14 ALA A CA 15
ATOM 21764 C C . ALA A 1 36 ? -6.082 -3.809 5.620 1.00 0.00 14 ALA A C 15
ATOM 21765 O O . ALA A 1 36 ? -5.771 -3.981 6.801 1.00 0.00 14 ALA A O 15
ATOM 21772 N N . VAL A 1 37 ? -6.039 -4.769 4.712 1.00 0.00 15 VAL A N 15
ATOM 21773 C CA . VAL A 1 37 ? -5.645 -6.131 5.041 1.00 0.00 15 VAL A CA 15
ATOM 21774 C C . VAL A 1 37 ? -4.359 -6.514 4.312 1.00 0.00 15 VAL A C 15
ATOM 21775 O O . VAL A 1 37 ? -3.887 -7.647 4.399 1.00 0.00 15 VAL A O 15
ATOM 21788 N N . GLY A 1 38 ? -3.800 -5.563 3.581 1.00 0.00 16 GLY A N 15
ATOM 21789 C CA . GLY A 1 38 ? -2.561 -5.798 2.876 1.00 0.00 16 GLY A CA 15
ATOM 21790 C C . GLY A 1 38 ? -1.923 -4.502 2.438 1.00 0.00 16 GLY A C 15
ATOM 21791 O O . GLY A 1 38 ? -2.581 -3.464 2.428 1.00 0.00 16 GLY A O 15
ATOM 21795 N N . SER A 1 39 ? -0.652 -4.550 2.080 1.00 0.00 17 SER A N 15
ATOM 21796 C CA . SER A 1 39 ? 0.052 -3.357 1.643 1.00 0.00 17 SER A CA 15
ATOM 21797 C C . SER A 1 39 ? 1.275 -3.712 0.807 1.00 0.00 17 SER A C 15
ATOM 21798 O O . SER A 1 39 ? 1.975 -4.689 1.082 1.00 0.00 17 SER A O 15
ATOM 21806 N N . LEU A 1 40 ? 1.510 -2.923 -0.228 1.00 0.00 18 LEU A N 15
ATOM 21807 C CA . LEU A 1 40 ? 2.691 -3.068 -1.052 1.00 0.00 18 LEU A CA 15
ATOM 21808 C C . LEU A 1 40 ? 3.555 -1.823 -0.947 1.00 0.00 18 LEU A C 15
ATOM 21809 O O . LEU A 1 40 ? 3.123 -0.728 -1.308 1.00 0.00 18 LEU A O 15
ATOM 21825 N N . THR A 1 41 ? 4.761 -1.987 -0.440 1.00 0.00 19 THR A N 15
ATOM 21826 C CA . THR A 1 41 ? 5.667 -0.870 -0.256 1.00 0.00 19 THR A CA 15
ATOM 21827 C C . THR A 1 41 ? 6.573 -0.701 -1.470 1.00 0.00 19 THR A C 15
ATOM 21828 O O . THR A 1 41 ? 7.389 -1.566 -1.765 1.00 0.00 19 THR A O 15
ATOM 21839 N N . PHE A 1 42 ? 6.399 0.402 -2.176 1.00 0.00 20 PHE A N 15
ATOM 21840 C CA . PHE A 1 42 ? 7.229 0.739 -3.327 1.00 0.00 20 PHE A CA 15
ATOM 21841 C C . PHE A 1 42 ? 8.210 1.844 -2.954 1.00 0.00 20 PHE A C 15
ATOM 21842 O O . PHE A 1 42 ? 7.999 2.570 -1.977 1.00 0.00 20 PHE A O 15
ATOM 21859 N N . ASP A 1 43 ? 9.279 1.976 -3.724 1.00 0.00 21 ASP A N 15
ATOM 21860 C CA . ASP A 1 43 ? 10.249 3.035 -3.489 1.00 0.00 21 ASP A CA 15
ATOM 21861 C C . ASP A 1 43 ? 9.925 4.240 -4.364 1.00 0.00 21 ASP A C 15
ATOM 21862 O O . ASP A 1 43 ? 8.921 4.239 -5.078 1.00 0.00 21 ASP A O 15
ATOM 21871 N N . GLU A 1 44 ? 10.766 5.262 -4.308 1.00 0.00 22 GLU A N 15
ATOM 21872 C CA . GLU A 1 44 ? 10.542 6.488 -5.062 1.00 0.00 22 GLU A CA 15
ATOM 21873 C C . GLU A 1 44 ? 10.662 6.252 -6.567 1.00 0.00 22 GLU A C 15
ATOM 21874 O O . GLU A 1 44 ? 10.175 7.048 -7.369 1.00 0.00 22 GLU A O 15
ATOM 21886 N N . ASN A 1 45 ? 11.310 5.158 -6.944 1.00 0.00 23 ASN A N 15
ATOM 21887 C CA . ASN A 1 45 ? 11.454 4.795 -8.342 1.00 0.00 23 ASN A CA 15
ATOM 21888 C C . ASN A 1 45 ? 10.352 3.820 -8.746 1.00 0.00 23 ASN A C 15
ATOM 21889 O O . ASN A 1 45 ? 10.392 3.224 -9.823 1.00 0.00 23 ASN A O 15
ATOM 21900 N N . TYR A 1 46 ? 9.378 3.661 -7.847 1.00 0.00 24 TYR A N 15
ATOM 21901 C CA . TYR A 1 46 ? 8.182 2.853 -8.093 1.00 0.00 24 TYR A CA 15
ATOM 21902 C C . TYR A 1 46 ? 8.510 1.367 -8.261 1.00 0.00 24 TYR A C 15
ATOM 21903 O O . TYR A 1 46 ? 7.864 0.661 -9.035 1.00 0.00 24 TYR A O 15
ATOM 21921 N N . ASN A 1 47 ? 9.503 0.895 -7.522 1.00 0.00 25 ASN A N 15
ATOM 21922 C CA . ASN A 1 47 ? 9.826 -0.527 -7.492 1.00 0.00 25 ASN A CA 15
ATOM 21923 C C . ASN A 1 47 ? 9.355 -1.128 -6.178 1.00 0.00 25 ASN A C 15
ATOM 21924 O O . ASN A 1 47 ? 9.386 -0.461 -5.143 1.00 0.00 25 ASN A O 15
ATOM 21935 N N . LEU A 1 48 ? 8.915 -2.373 -6.214 1.00 0.00 26 LEU A N 15
ATOM 21936 C CA . LEU A 1 48 ? 8.423 -3.033 -5.018 1.00 0.00 26 LEU A CA 15
ATOM 21937 C C . LEU A 1 48 ? 9.560 -3.318 -4.041 1.00 0.00 26 LEU A C 15
ATOM 21938 O O . LEU A 1 48 ? 10.607 -3.849 -4.418 1.00 0.00 26 LEU A O 15
ATOM 21954 N N . LEU A 1 49 ? 9.342 -2.952 -2.792 1.00 0.00 27 LEU A N 15
ATOM 21955 C CA . LEU A 1 49 ? 10.299 -3.193 -1.729 1.00 0.00 27 LEU A CA 15
ATOM 21956 C C . LEU A 1 49 ? 9.798 -4.296 -0.803 1.00 0.00 27 LEU A C 15
ATOM 21957 O O . LEU A 1 49 ? 10.449 -5.324 -0.636 1.00 0.00 27 LEU A O 15
ATOM 21973 N N . ASP A 1 50 ? 8.625 -4.078 -0.217 1.00 0.00 28 ASP A N 15
ATOM 21974 C CA . ASP A 1 50 ? 8.083 -4.998 0.778 1.00 0.00 28 ASP A CA 15
ATOM 21975 C C . ASP A 1 50 ? 6.631 -5.344 0.483 1.00 0.00 28 ASP A C 15
ATOM 21976 O O . ASP A 1 50 ? 5.832 -4.474 0.134 1.00 0.00 28 ASP A O 15
ATOM 21985 N N . THR A 1 51 ? 6.306 -6.616 0.624 1.00 0.00 29 THR A N 15
ATOM 21986 C CA . THR A 1 51 ? 4.958 -7.102 0.387 1.00 0.00 29 THR A CA 15
ATOM 21987 C C . THR A 1 51 ? 4.346 -7.598 1.697 1.00 0.00 29 THR A C 15
ATOM 21988 O O . THR A 1 51 ? 4.887 -8.504 2.332 1.00 0.00 29 THR A O 15
ATOM 21999 N N . SER A 1 52 ? 3.235 -7.006 2.109 1.00 0.00 30 SER A N 15
ATOM 22000 C CA . SER A 1 52 ? 2.641 -7.341 3.392 1.00 0.00 30 SER A CA 15
ATOM 22001 C C . SER A 1 52 ? 1.146 -7.640 3.246 1.00 0.00 30 SER A C 15
ATOM 22002 O O . SER A 1 52 ? 0.463 -7.051 2.408 1.00 0.00 30 SER A O 15
ATOM 22010 N N . GLY A 1 53 ? 0.657 -8.577 4.048 1.00 0.00 31 GLY A N 15
ATOM 22011 C CA . GLY A 1 53 ? -0.766 -8.867 4.091 1.00 0.00 31 GLY A CA 15
ATOM 22012 C C . GLY A 1 53 ? -1.253 -9.634 2.881 1.00 0.00 31 GLY A C 15
ATOM 22013 O O . GLY A 1 53 ? -0.499 -10.394 2.272 1.00 0.00 31 GLY A O 15
ATOM 22017 N N . VAL A 1 54 ? -2.516 -9.423 2.523 1.00 0.00 32 VAL A N 15
ATOM 22018 C CA . VAL A 1 54 ? -3.128 -10.097 1.377 1.00 0.00 32 VAL A CA 15
ATOM 22019 C C . VAL A 1 54 ? -2.397 -9.756 0.076 1.00 0.00 32 VAL A C 15
ATOM 22020 O O . VAL A 1 54 ? -2.493 -10.479 -0.914 1.00 0.00 32 VAL A O 15
ATOM 22033 N N . ALA A 1 55 ? -1.638 -8.668 0.093 1.00 0.00 33 ALA A N 15
ATOM 22034 C CA . ALA A 1 55 ? -0.883 -8.240 -1.079 1.00 0.00 33 ALA A CA 15
ATOM 22035 C C . ALA A 1 55 ? 0.147 -9.291 -1.495 1.00 0.00 33 ALA A C 15
ATOM 22036 O O . ALA A 1 55 ? 0.687 -9.238 -2.596 1.00 0.00 33 ALA A O 15
ATOM 22043 N N . LYS A 1 56 ? 0.409 -10.247 -0.605 1.00 0.00 34 LYS A N 15
ATOM 22044 C CA . LYS A 1 56 ? 1.357 -11.314 -0.884 1.00 0.00 34 LYS A CA 15
ATOM 22045 C C . LYS A 1 56 ? 0.757 -12.360 -1.821 1.00 0.00 34 LYS A C 15
ATOM 22046 O O . LYS A 1 56 ? 1.482 -13.044 -2.543 1.00 0.00 34 LYS A O 15
ATOM 22065 N N . VAL A 1 57 ? -0.567 -12.484 -1.811 1.00 0.00 35 VAL A N 15
ATOM 22066 C CA . VAL A 1 57 ? -1.241 -13.462 -2.662 1.00 0.00 35 VAL A CA 15
ATOM 22067 C C . VAL A 1 57 ? -1.821 -12.793 -3.907 1.00 0.00 35 VAL A C 15
ATOM 22068 O O . VAL A 1 57 ? -2.086 -13.451 -4.916 1.00 0.00 35 VAL A O 15
ATOM 22081 N N . ILE A 1 58 ? -2.017 -11.483 -3.826 1.00 0.00 36 ILE A N 15
ATOM 22082 C CA . ILE A 1 58 ? -2.483 -10.703 -4.962 1.00 0.00 36 ILE A CA 15
ATOM 22083 C C . ILE A 1 58 ? -1.320 -10.447 -5.919 1.00 0.00 36 ILE A C 15
ATOM 22084 O O . ILE A 1 58 ? -0.173 -10.326 -5.486 1.00 0.00 36 ILE A O 15
ATOM 22100 N N . GLU A 1 59 ? -1.607 -10.402 -7.215 1.00 0.00 37 GLU A N 15
ATOM 22101 C CA . GLU A 1 59 ? -0.576 -10.144 -8.214 1.00 0.00 37 GLU A CA 15
ATOM 22102 C C . GLU A 1 59 ? -0.055 -8.715 -8.090 1.00 0.00 37 GLU A C 15
ATOM 22103 O O . GLU A 1 59 ? -0.739 -7.837 -7.563 1.00 0.00 37 GLU A O 15
ATOM 22115 N N . LYS A 1 60 ? 1.153 -8.487 -8.580 1.00 0.00 38 LYS A N 15
ATOM 22116 C CA . LYS A 1 60 ? 1.788 -7.183 -8.463 1.00 0.00 38 LYS A CA 15
ATOM 22117 C C . LYS A 1 60 ? 1.261 -6.241 -9.534 1.00 0.00 38 LYS A C 15
ATOM 22118 O O . LYS A 1 60 ? 0.955 -5.088 -9.246 1.00 0.00 38 LYS A O 15
ATOM 22137 N N . SER A 1 61 ? 1.154 -6.750 -10.765 1.00 0.00 39 SER A N 15
ATOM 22138 C CA . SER A 1 61 ? 0.580 -6.012 -11.902 1.00 0.00 39 SER A CA 15
ATOM 22139 C C . SER A 1 61 ? 1.268 -4.640 -12.118 1.00 0.00 39 SER A C 15
ATOM 22140 O O . SER A 1 61 ? 2.228 -4.305 -11.420 1.00 0.00 39 SER A O 15
ATOM 22148 N N . PRO A 1 62 ? 0.836 -3.841 -13.123 1.00 0.00 40 PRO A N 15
ATOM 22149 C CA . PRO A 1 62 ? 1.376 -2.493 -13.358 1.00 0.00 40 PRO A CA 15
ATOM 22150 C C . PRO A 1 62 ? 0.835 -1.451 -12.374 1.00 0.00 40 PRO A C 15
ATOM 22151 O O . PRO A 1 62 ? 0.476 -0.340 -12.771 1.00 0.00 40 PRO A O 15
ATOM 22162 N N . ILE A 1 63 ? 0.800 -1.798 -11.090 1.00 0.00 41 ILE A N 15
ATOM 22163 C CA . ILE A 1 63 ? 0.316 -0.883 -10.059 1.00 0.00 41 ILE A CA 15
ATOM 22164 C C . ILE A 1 63 ? 1.187 0.369 -9.988 1.00 0.00 41 ILE A C 15
ATOM 22165 O O . ILE A 1 63 ? 0.684 1.470 -9.765 1.00 0.00 41 ILE A O 15
ATOM 22181 N N . ALA A 1 64 ? 2.486 0.194 -10.212 1.00 0.00 42 ALA A N 15
ATOM 22182 C CA . ALA A 1 64 ? 3.441 1.299 -10.149 1.00 0.00 42 ALA A CA 15
ATOM 22183 C C . ALA A 1 64 ? 3.048 2.428 -11.096 1.00 0.00 42 ALA A C 15
ATOM 22184 O O . ALA A 1 64 ? 3.211 3.608 -10.776 1.00 0.00 42 ALA A O 15
ATOM 22191 N N . GLU A 1 65 ? 2.514 2.055 -12.254 1.00 0.00 43 GLU A N 15
ATOM 22192 C CA . GLU A 1 65 ? 2.048 3.025 -13.240 1.00 0.00 43 GLU A CA 15
ATOM 22193 C C . GLU A 1 65 ? 0.910 3.862 -12.662 1.00 0.00 43 GLU A C 15
ATOM 22194 O O . GLU A 1 65 ? 0.819 5.069 -12.888 1.00 0.00 43 GLU A O 15
ATOM 22206 N N . ILE A 1 66 ? 0.046 3.218 -11.899 1.00 0.00 44 ILE A N 15
ATOM 22207 C CA . ILE A 1 66 ? -1.090 3.900 -11.314 1.00 0.00 44 ILE A CA 15
ATOM 22208 C C . ILE A 1 66 ? -0.652 4.666 -10.067 1.00 0.00 44 ILE A C 15
ATOM 22209 O O . ILE A 1 66 ? -1.238 5.692 -9.714 1.00 0.00 44 ILE A O 15
ATOM 22225 N N . ILE A 1 67 ? 0.401 4.174 -9.413 1.00 0.00 45 ILE A N 15
ATOM 22226 C CA . ILE A 1 67 ? 0.957 4.842 -8.242 1.00 0.00 45 ILE A CA 15
ATOM 22227 C C . ILE A 1 67 ? 1.454 6.233 -8.610 1.00 0.00 45 ILE A C 15
ATOM 22228 O O . ILE A 1 67 ? 1.150 7.211 -7.923 1.00 0.00 45 ILE A O 15
ATOM 22244 N N . ARG A 1 68 ? 2.209 6.318 -9.700 1.00 0.00 46 ARG A N 15
ATOM 22245 C CA . ARG A 1 68 ? 2.739 7.591 -10.160 1.00 0.00 46 ARG A CA 15
ATOM 22246 C C . ARG A 1 68 ? 1.616 8.523 -10.603 1.00 0.00 46 ARG A C 15
ATOM 22247 O O . ARG A 1 68 ? 1.636 9.713 -10.292 1.00 0.00 46 ARG A O 15
ATOM 22268 N N . LYS A 1 69 ? 0.624 7.976 -11.299 1.00 0.00 47 LYS A N 15
ATOM 22269 C CA . LYS A 1 69 ? -0.539 8.762 -11.696 1.00 0.00 47 LYS A CA 15
ATOM 22270 C C . LYS A 1 69 ? -1.233 9.334 -10.468 1.00 0.00 47 LYS A C 15
ATOM 22271 O O . LYS A 1 69 ? -1.537 10.523 -10.408 1.00 0.00 47 LYS A O 15
ATOM 22290 N N . SER A 1 70 ? -1.444 8.483 -9.471 1.00 0.00 48 SER A N 15
ATOM 22291 C CA . SER A 1 70 ? -2.105 8.891 -8.245 1.00 0.00 48 SER A CA 15
ATOM 22292 C C . SER A 1 70 ? -1.240 9.879 -7.473 1.00 0.00 48 SER A C 15
ATOM 22293 O O . SER A 1 70 ? -1.745 10.689 -6.706 1.00 0.00 48 SER A O 15
ATOM 22301 N N . ASN A 1 71 ? 0.069 9.807 -7.672 1.00 0.00 49 ASN A N 15
ATOM 22302 C CA . ASN A 1 71 ? 0.993 10.710 -7.001 1.00 0.00 49 ASN A CA 15
ATOM 22303 C C . ASN A 1 71 ? 0.819 12.133 -7.511 1.00 0.00 49 ASN A C 15
ATOM 22304 O O . ASN A 1 71 ? 0.975 13.096 -6.765 1.00 0.00 49 ASN A O 15
ATOM 22315 N N . ALA A 1 72 ? 0.500 12.251 -8.786 1.00 0.00 50 ALA A N 15
ATOM 22316 C CA . ALA A 1 72 ? 0.242 13.550 -9.389 1.00 0.00 50 ALA A CA 15
ATOM 22317 C C . ALA A 1 72 ? -1.149 14.048 -9.013 1.00 0.00 50 ALA A C 15
ATOM 22318 O O . ALA A 1 72 ? -1.387 15.251 -8.912 1.00 0.00 50 ALA A O 15
ATOM 22325 N N . GLU A 1 73 ? -2.059 13.110 -8.796 1.00 0.00 51 GLU A N 15
ATOM 22326 C CA . GLU A 1 73 ? -3.445 13.438 -8.482 1.00 0.00 51 GLU A CA 15
ATOM 22327 C C . GLU A 1 73 ? -3.634 13.818 -7.018 1.00 0.00 51 GLU A C 15
ATOM 22328 O O . GLU A 1 73 ? -4.470 14.667 -6.696 1.00 0.00 51 GLU A O 15
ATOM 22340 N N . LEU A 1 74 ? -2.885 13.178 -6.134 1.00 0.00 52 LEU A N 15
ATOM 22341 C CA . LEU A 1 74 ? -3.058 13.389 -4.702 1.00 0.00 52 LEU A CA 15
ATOM 22342 C C . LEU A 1 74 ? -1.725 13.404 -3.967 1.00 0.00 52 LEU A C 15
ATOM 22343 O O . LEU A 1 74 ? -0.671 13.171 -4.557 1.00 0.00 52 LEU A O 15
ATOM 22359 N N . GLY A 1 75 ? -1.789 13.660 -2.669 1.00 0.00 53 GLY A N 15
ATOM 22360 C CA . GLY A 1 75 ? -0.618 13.551 -1.833 1.00 0.00 53 GLY A CA 15
ATOM 22361 C C . GLY A 1 75 ? -0.883 12.704 -0.602 1.00 0.00 53 GLY A C 15
ATOM 22362 O O . GLY A 1 75 ? -0.352 11.603 -0.470 1.00 0.00 53 GLY A O 15
ATOM 22366 N N . ARG A 1 76 ? -1.743 13.201 0.275 1.00 0.00 54 ARG A N 15
ATOM 22367 C CA . ARG A 1 76 ? -1.983 12.567 1.568 1.00 0.00 54 ARG A CA 15
ATOM 22368 C C . ARG A 1 76 ? -3.176 11.603 1.519 1.00 0.00 54 ARG A C 15
ATOM 22369 O O . ARG A 1 76 ? -3.558 11.020 2.533 1.00 0.00 54 ARG A O 15
ATOM 22390 N N . LEU A 1 77 ? -3.760 11.430 0.343 1.00 0.00 55 LEU A N 15
ATOM 22391 C CA . LEU A 1 77 ? -4.916 10.548 0.196 1.00 0.00 55 LEU A CA 15
ATOM 22392 C C . LEU A 1 77 ? -4.518 9.241 -0.484 1.00 0.00 55 LEU A C 15
ATOM 22393 O O . LEU A 1 77 ? -3.398 9.108 -0.979 1.00 0.00 55 LEU A O 15
ATOM 22409 N N . GLY A 1 78 ? -5.437 8.282 -0.500 1.00 0.00 56 GLY A N 15
ATOM 22410 C CA . GLY A 1 78 ? -5.173 7.011 -1.140 1.00 0.00 56 GLY A CA 15
ATOM 22411 C C . GLY A 1 78 ? -6.131 6.727 -2.275 1.00 0.00 56 GLY A C 15
ATOM 22412 O O . GLY A 1 78 ? -7.305 6.430 -2.047 1.00 0.00 56 GLY A O 15
ATOM 22416 N N . TYR A 1 79 ? -5.627 6.817 -3.495 1.00 0.00 57 TYR A N 15
ATOM 22417 C CA . TYR A 1 79 ? -6.439 6.612 -4.688 1.00 0.00 57 TYR A CA 15
ATOM 22418 C C . TYR A 1 79 ? -6.502 5.131 -5.027 1.00 0.00 57 TYR A C 15
ATOM 22419 O O . TYR A 1 79 ? -5.502 4.423 -4.908 1.00 0.00 57 TYR A O 15
ATOM 22437 N N . SER A 1 80 ? -7.676 4.663 -5.425 1.00 0.00 58 SER A N 15
ATOM 22438 C CA . SER A 1 80 ? -7.854 3.270 -5.800 1.00 0.00 58 SER A CA 15
ATOM 22439 C C . SER A 1 80 ? -7.078 2.962 -7.080 1.00 0.00 58 SER A C 15
ATOM 22440 O O . SER A 1 80 ? -7.430 3.430 -8.165 1.00 0.00 58 SER A O 15
ATOM 22448 N N . VAL A 1 81 ? -6.015 2.181 -6.944 1.00 0.00 59 VAL A N 15
ATOM 22449 C CA . VAL A 1 81 ? -5.154 1.859 -8.074 1.00 0.00 59 VAL A CA 15
ATOM 22450 C C . VAL A 1 81 ? -5.434 0.459 -8.610 1.00 0.00 59 VAL A C 15
ATOM 22451 O O . VAL A 1 81 ? -5.404 0.227 -9.819 1.00 0.00 59 VAL A O 15
ATOM 22464 N N . TYR A 1 82 ? -5.723 -0.471 -7.714 1.00 0.00 60 TYR A N 15
ATOM 22465 C CA . TYR A 1 82 ? -5.957 -1.849 -8.108 1.00 0.00 60 TYR A CA 15
ATOM 22466 C C . TYR A 1 82 ? -7.243 -2.367 -7.486 1.00 0.00 60 TYR A C 15
ATOM 22467 O O . TYR A 1 82 ? -7.300 -2.609 -6.285 1.00 0.00 60 TYR A O 15
ATOM 22485 N N . GLU A 1 83 ? -8.276 -2.522 -8.292 1.00 0.00 61 GLU A N 15
ATOM 22486 C CA . GLU A 1 83 ? -9.526 -3.065 -7.796 1.00 0.00 61 GLU A CA 15
ATOM 22487 C C . GLU A 1 83 ? -9.726 -4.497 -8.269 1.00 0.00 61 GLU A C 15
ATOM 22488 O O . GLU A 1 83 ? -9.519 -4.823 -9.442 1.00 0.00 61 GLU A O 15
ATOM 22500 N N . ASP A 1 84 ? -10.095 -5.345 -7.330 1.00 0.00 62 ASP A N 15
ATOM 22501 C CA . ASP A 1 84 ? -10.475 -6.713 -7.615 1.00 0.00 62 ASP A CA 15
ATOM 22502 C C . ASP A 1 84 ? -11.822 -6.966 -6.954 1.00 0.00 62 ASP A C 15
ATOM 22503 O O . ASP A 1 84 ? -12.263 -6.159 -6.134 1.00 0.00 62 ASP A O 15
ATOM 22512 N N . ALA A 1 85 ? -12.482 -8.055 -7.308 1.00 0.00 63 ALA A N 15
ATOM 22513 C CA . ALA A 1 85 ? -13.759 -8.398 -6.696 1.00 0.00 63 ALA A CA 15
ATOM 22514 C C . ALA A 1 85 ? -13.598 -8.640 -5.198 1.00 0.00 63 ALA A C 15
ATOM 22515 O O . ALA A 1 85 ? -14.560 -8.559 -4.434 1.00 0.00 63 ALA A O 15
ATOM 22522 N N . GLN A 1 86 ? -12.375 -8.934 -4.784 1.00 0.00 64 GLN A N 15
ATOM 22523 C CA . GLN A 1 86 ? -12.082 -9.198 -3.386 1.00 0.00 64 GLN A CA 15
ATOM 22524 C C . GLN A 1 86 ? -11.622 -7.929 -2.665 1.00 0.00 64 GLN A C 15
ATOM 22525 O O . GLN A 1 86 ? -12.265 -7.475 -1.719 1.00 0.00 64 GLN A O 15
ATOM 22539 N N . TYR A 1 87 ? -10.508 -7.358 -3.121 1.00 0.00 65 TYR A N 15
ATOM 22540 C CA . TYR A 1 87 ? -9.874 -6.247 -2.411 1.00 0.00 65 TYR A CA 15
ATOM 22541 C C . TYR A 1 87 ? -9.584 -5.077 -3.351 1.00 0.00 65 TYR A C 15
ATOM 22542 O O . TYR A 1 87 ? -9.633 -5.223 -4.572 1.00 0.00 65 TYR A O 15
ATOM 22560 N N . ILE A 1 88 ? -9.288 -3.919 -2.768 1.00 0.00 66 ILE A N 15
ATOM 22561 C CA . ILE A 1 88 ? -8.948 -2.725 -3.529 1.00 0.00 66 ILE A CA 15
ATOM 22562 C C . ILE A 1 88 ? -7.678 -2.088 -2.974 1.00 0.00 66 ILE A C 15
ATOM 22563 O O . ILE A 1 88 ? -7.588 -1.795 -1.781 1.00 0.00 66 ILE A O 15
ATOM 22579 N N . GLY A 1 89 ? -6.708 -1.880 -3.842 1.00 0.00 67 GLY A N 15
ATOM 22580 C CA . GLY A 1 89 ? -5.473 -1.241 -3.443 1.00 0.00 67 GLY A CA 15
ATOM 22581 C C . GLY A 1 89 ? -5.525 0.260 -3.633 1.00 0.00 67 GLY A C 15
ATOM 22582 O O . GLY A 1 89 ? -6.033 0.745 -4.642 1.00 0.00 67 GLY A O 15
ATOM 22586 N N . HIS A 1 90 ? -5.006 0.996 -2.662 1.00 0.00 68 HIS A N 15
ATOM 22587 C CA . HIS A 1 90 ? -5.004 2.455 -2.705 1.00 0.00 68 HIS A CA 15
ATOM 22588 C C . HIS A 1 90 ? -3.578 2.975 -2.569 1.00 0.00 68 HIS A C 15
ATOM 22589 O O . HIS A 1 90 ? -2.872 2.604 -1.633 1.00 0.00 68 HIS A O 15
ATOM 22604 N N . ALA A 1 91 ? -3.151 3.823 -3.497 1.00 0.00 69 ALA A N 15
ATOM 22605 C CA . ALA A 1 91 ? -1.791 4.355 -3.463 1.00 0.00 69 ALA A CA 15
ATOM 22606 C C . ALA A 1 91 ? -1.679 5.547 -2.528 1.00 0.00 69 ALA A C 15
ATOM 22607 O O . ALA A 1 91 ? -2.363 6.557 -2.707 1.00 0.00 69 ALA A O 15
ATOM 22614 N N . PHE A 1 92 ? -0.773 5.442 -1.569 1.00 0.00 70 PHE A N 15
ATOM 22615 C CA . PHE A 1 92 ? -0.510 6.521 -0.635 1.00 0.00 70 PHE A CA 15
ATOM 22616 C C . PHE A 1 92 ? 0.905 7.034 -0.795 1.00 0.00 70 PHE A C 15
ATOM 22617 O O . PHE A 1 92 ? 1.835 6.262 -1.042 1.00 0.00 70 PHE A O 15
ATOM 22634 N N . LYS A 1 93 ? 1.057 8.340 -0.690 1.00 0.00 71 LYS A N 15
ATOM 22635 C CA . LYS A 1 93 ? 2.375 8.945 -0.675 1.00 0.00 71 LYS A CA 15
ATOM 22636 C C . LYS A 1 93 ? 2.933 8.923 0.739 1.00 0.00 71 LYS A C 15
ATOM 22637 O O . LYS A 1 93 ? 2.338 9.476 1.667 1.00 0.00 71 LYS A O 15
ATOM 22656 N N . LYS A 1 94 ? 4.066 8.270 0.896 1.00 0.00 72 LYS A N 15
ATOM 22657 C CA . LYS A 1 94 ? 4.673 8.094 2.204 1.00 0.00 72 LYS A CA 15
ATOM 22658 C C . LYS A 1 94 ? 6.015 8.811 2.243 1.00 0.00 72 LYS A C 15
ATOM 22659 O O . LYS A 1 94 ? 6.434 9.397 1.248 1.00 0.00 72 LYS A O 15
ATOM 22678 N N . ALA A 1 95 ? 6.684 8.754 3.386 1.00 0.00 73 ALA A N 15
ATOM 22679 C CA . ALA A 1 95 ? 7.975 9.412 3.552 1.00 0.00 73 ALA A CA 15
ATOM 22680 C C . ALA A 1 95 ? 9.018 8.834 2.601 1.00 0.00 73 ALA A C 15
ATOM 22681 O O . ALA A 1 95 ? 9.621 7.796 2.878 1.00 0.00 73 ALA A O 15
ATOM 22688 N N . GLY A 1 96 ? 9.190 9.492 1.460 1.00 0.00 74 GLY A N 15
ATOM 22689 C CA . GLY A 1 96 ? 10.193 9.082 0.495 1.00 0.00 74 GLY A CA 15
ATOM 22690 C C . GLY A 1 96 ? 9.829 7.808 -0.242 1.00 0.00 74 GLY A C 15
ATOM 22691 O O . GLY A 1 96 ? 10.617 7.303 -1.038 1.00 0.00 74 GLY A O 15
ATOM 22695 N N . HIS A 1 97 ? 8.632 7.293 0.006 1.00 0.00 75 HIS A N 15
ATOM 22696 C CA . HIS A 1 97 ? 8.213 6.018 -0.561 1.00 0.00 75 HIS A CA 15
ATOM 22697 C C . HIS A 1 97 ? 6.747 6.057 -0.976 1.00 0.00 75 HIS A C 15
ATOM 22698 O O . HIS A 1 97 ? 6.035 7.017 -0.686 1.00 0.00 75 HIS A O 15
ATOM 22713 N N . PHE A 1 98 ? 6.304 5.009 -1.651 1.00 0.00 76 PHE A N 15
ATOM 22714 C CA . PHE A 1 98 ? 4.930 4.917 -2.122 1.00 0.00 76 PHE A CA 15
ATOM 22715 C C . PHE A 1 98 ? 4.337 3.579 -1.719 1.00 0.00 76 PHE A C 15
ATOM 22716 O O . PHE A 1 98 ? 4.813 2.541 -2.150 1.00 0.00 76 PHE A O 15
ATOM 22733 N N . ILE A 1 99 ? 3.303 3.589 -0.903 1.00 0.00 77 ILE A N 15
ATOM 22734 C CA . ILE A 1 99 ? 2.744 2.341 -0.413 1.00 0.00 77 ILE A CA 15
ATOM 22735 C C . ILE A 1 99 ? 1.288 2.193 -0.830 1.00 0.00 77 ILE A C 15
ATOM 22736 O O . ILE A 1 99 ? 0.502 3.137 -0.739 1.00 0.00 77 ILE A O 15
ATOM 22752 N N . VAL A 1 100 ? 0.949 1.008 -1.306 1.00 0.00 78 VAL A N 15
ATOM 22753 C CA . VAL A 1 100 ? -0.408 0.704 -1.725 1.00 0.00 78 VAL A CA 15
ATOM 22754 C C . VAL A 1 100 ? -1.096 -0.166 -0.684 1.00 0.00 78 VAL A C 15
ATOM 22755 O O . VAL A 1 100 ? -0.731 -1.325 -0.492 1.00 0.00 78 VAL A O 15
ATOM 22768 N N . TYR A 1 101 ? -2.077 0.403 -0.005 1.00 0.00 79 TYR A N 15
ATOM 22769 C CA . TYR A 1 101 ? -2.813 -0.309 1.021 1.00 0.00 79 TYR A CA 15
ATOM 22770 C C . TYR A 1 101 ? -4.042 -0.981 0.419 1.00 0.00 79 TYR A C 15
ATOM 22771 O O . TYR A 1 101 ? -4.877 -0.324 -0.204 1.00 0.00 79 TYR A O 15
ATOM 22789 N N . PHE A 1 102 ? -4.132 -2.290 0.596 1.00 0.00 80 PHE A N 15
ATOM 22790 C CA . PHE A 1 102 ? -5.226 -3.076 0.057 1.00 0.00 80 PHE A CA 15
ATOM 22791 C C . PHE A 1 102 ? -6.308 -3.286 1.103 1.00 0.00 80 PHE A C 15
ATOM 22792 O O . PHE A 1 102 ? -6.068 -3.892 2.147 1.00 0.00 80 PHE A O 15
ATOM 22809 N N . THR A 1 103 ? -7.492 -2.782 0.820 1.00 0.00 81 THR A N 15
ATOM 22810 C CA . THR A 1 103 ? -8.624 -2.940 1.711 1.00 0.00 81 THR A CA 15
ATOM 22811 C C . THR A 1 103 ? -9.613 -3.944 1.121 1.00 0.00 81 THR A C 15
ATOM 22812 O O . THR A 1 103 ? -9.637 -4.140 -0.091 1.00 0.00 81 THR A O 15
ATOM 22823 N N . PRO A 1 104 ? -10.429 -4.606 1.959 1.00 0.00 82 PRO A N 15
ATOM 22824 C CA . PRO A 1 104 ? -11.445 -5.566 1.490 1.00 0.00 82 PRO A CA 15
ATOM 22825 C C . PRO A 1 104 ? -12.632 -4.875 0.811 1.00 0.00 82 PRO A C 15
ATOM 22826 O O . PRO A 1 104 ? -13.787 -5.128 1.157 1.00 0.00 82 PRO A O 15
ATOM 22837 N N . LYS A 1 105 ? -12.325 -4.028 -0.176 1.00 0.00 83 LYS A N 15
ATOM 22838 C CA . LYS A 1 105 ? -13.318 -3.200 -0.863 1.00 0.00 83 LYS A CA 15
ATOM 22839 C C . LYS A 1 105 ? -13.963 -2.196 0.090 1.00 0.00 83 LYS A C 15
ATOM 22840 O O . LYS A 1 105 ? -13.627 -1.011 0.060 1.00 0.00 83 LYS A O 15
ATOM 22859 N N . ASN A 1 106 ? -14.889 -2.677 0.922 1.00 0.00 84 ASN A N 15
ATOM 22860 C CA . ASN A 1 106 ? -15.546 -1.854 1.944 1.00 0.00 84 ASN A CA 15
ATOM 22861 C C . ASN A 1 106 ? -16.422 -0.770 1.307 1.00 0.00 84 ASN A C 15
ATOM 22862 O O . ASN A 1 106 ? -16.888 0.147 1.980 1.00 0.00 84 ASN A O 15
ATOM 22873 N N . LYS A 1 107 ? -16.680 -0.898 0.013 1.00 0.00 85 LYS A N 15
ATOM 22874 C CA . LYS A 1 107 ? -17.467 0.099 -0.702 1.00 0.00 85 LYS A CA 15
ATOM 22875 C C . LYS A 1 107 ? -18.947 -0.265 -0.705 1.00 0.00 85 LYS A C 15
ATOM 22876 O O . LYS A 1 107 ? -19.644 -0.073 -1.701 1.00 0.00 85 LYS A O 15
ATOM 22895 N N . ASN A 1 108 ? -19.424 -0.780 0.421 1.00 0.00 86 ASN A N 15
ATOM 22896 C CA . ASN A 1 108 ? -20.844 -1.074 0.583 1.00 0.00 86 ASN A CA 15
ATOM 22897 C C . ASN A 1 108 ? -21.627 0.231 0.604 1.00 0.00 86 ASN A C 15
ATOM 22898 O O . ASN A 1 108 ? -22.690 0.352 -0.005 1.00 0.00 86 ASN A O 15
ATOM 22909 N N . ARG A 1 109 ? -21.075 1.210 1.300 1.00 0.00 87 ARG A N 15
ATOM 22910 C CA . ARG A 1 109 ? -21.642 2.543 1.360 1.00 0.00 87 ARG A CA 15
ATOM 22911 C C . ARG A 1 109 ? -20.513 3.527 1.622 1.00 0.00 87 ARG A C 15
ATOM 22912 O O . ARG A 1 109 ? -19.619 3.234 2.413 1.00 0.00 87 ARG A O 15
ATOM 22933 N N . GLU A 1 110 ? -20.530 4.670 0.956 1.00 0.00 88 GLU A N 15
ATOM 22934 C CA . GLU A 1 110 ? -19.471 5.657 1.137 1.00 0.00 88 GLU A CA 15
ATOM 22935 C C . GLU A 1 110 ? -19.564 6.292 2.521 1.00 0.00 88 GLU A C 15
ATOM 22936 O O . GLU A 1 110 ? -18.584 6.331 3.266 1.00 0.00 88 GLU A O 15
ATOM 22948 N N . GLY A 1 111 ? -20.754 6.753 2.873 1.00 0.00 89 GLY A N 15
ATOM 22949 C CA . GLY A 1 111 ? -20.978 7.316 4.187 1.00 0.00 89 GLY A CA 15
ATOM 22950 C C . GLY A 1 111 ? -20.254 8.631 4.394 1.00 0.00 89 GLY A C 15
ATOM 22951 O O . GLY A 1 111 ? -20.722 9.681 3.951 1.00 0.00 89 GLY A O 15
ATOM 22955 N N . VAL A 1 112 ? -19.108 8.572 5.059 1.00 0.00 90 VAL A N 15
ATOM 22956 C CA . VAL A 1 112 ? -18.355 9.768 5.394 1.00 0.00 90 VAL A CA 15
ATOM 22957 C C . VAL A 1 112 ? -17.377 10.133 4.281 1.00 0.00 90 VAL A C 15
ATOM 22958 O O . VAL A 1 112 ? -16.604 9.298 3.811 1.00 0.00 90 VAL A O 15
ATOM 22971 N N . VAL A 1 113 ? -17.440 11.382 3.842 1.00 0.00 91 VAL A N 15
ATOM 22972 C CA . VAL A 1 113 ? -16.533 11.875 2.818 1.00 0.00 91 VAL A CA 15
ATOM 22973 C C . VAL A 1 113 ? -15.206 12.313 3.431 1.00 0.00 91 VAL A C 15
ATOM 22974 O O . VAL A 1 113 ? -15.178 13.073 4.404 1.00 0.00 91 VAL A O 15
ATOM 22987 N N . PRO A 1 114 ? -14.092 11.817 2.871 1.00 0.00 92 PRO A N 15
ATOM 22988 C CA . PRO A 1 114 ? -12.742 12.080 3.383 1.00 0.00 92 PRO A CA 15
ATOM 22989 C C . PRO A 1 114 ? -12.395 13.566 3.452 1.00 0.00 92 PRO A C 15
ATOM 22990 O O . PRO A 1 114 ? -12.383 14.262 2.436 1.00 0.00 92 PRO A O 15
ATOM 23001 N N . PRO A 1 115 ? -12.114 14.069 4.663 1.00 0.00 93 PRO A N 15
ATOM 23002 C CA . PRO A 1 115 ? -11.683 15.450 4.861 1.00 0.00 93 PRO A CA 15
ATOM 23003 C C . PRO A 1 115 ? -10.203 15.638 4.533 1.00 0.00 93 PRO A C 15
ATOM 23004 O O . PRO A 1 115 ? -9.336 14.969 5.103 1.00 0.00 93 PRO A O 15
ATOM 23015 N N . VAL A 1 116 ? -9.918 16.536 3.600 1.00 0.00 94 VAL A N 15
ATOM 23016 C CA . VAL A 1 116 ? -8.546 16.804 3.193 1.00 0.00 94 VAL A CA 15
ATOM 23017 C C . VAL A 1 116 ? -8.018 18.048 3.899 1.00 0.00 94 VAL A C 15
ATOM 23018 O O . VAL A 1 116 ? -6.925 18.043 4.467 1.00 0.00 94 VAL A O 15
ATOM 23031 N N . GLY A 1 117 ? -8.811 19.111 3.865 1.00 0.00 95 GLY A N 15
ATOM 23032 C CA . GLY A 1 117 ? -8.409 20.359 4.478 1.00 0.00 95 GLY A CA 15
ATOM 23033 C C . GLY A 1 117 ? -7.620 21.226 3.522 1.00 0.00 95 GLY A C 15
ATOM 23034 O O . GLY A 1 117 ? -7.251 20.782 2.435 1.00 0.00 95 GLY A O 15
ATOM 23038 N N . ILE A 1 118 ? -7.375 22.468 3.912 1.00 0.00 96 ILE A N 15
ATOM 23039 C CA . ILE A 1 118 ? -6.580 23.372 3.090 1.00 0.00 96 ILE A CA 15
ATOM 23040 C C . ILE A 1 118 ? -5.100 23.029 3.200 1.00 0.00 96 ILE A C 15
ATOM 23041 O O . ILE A 1 118 ? -4.395 22.943 2.195 1.00 0.00 96 ILE A O 15
ATOM 23057 N N . THR A 1 119 ? -4.651 22.815 4.428 1.00 0.00 97 THR A N 15
ATOM 23058 C CA . THR A 1 119 ? -3.284 22.416 4.706 1.00 0.00 97 THR A CA 15
ATOM 23059 C C . THR A 1 119 ? -3.276 21.561 5.966 1.00 0.00 97 THR A C 15
ATOM 23060 O O . THR A 1 119 ? -2.838 20.411 5.955 1.00 0.00 97 THR A O 15
ATOM 23071 N N . ASN A 1 120 ? -3.796 22.131 7.045 1.00 0.00 98 ASN A N 15
ATOM 23072 C CA . ASN A 1 120 ? -3.966 21.409 8.297 1.00 0.00 98 ASN A CA 15
ATOM 23073 C C . ASN A 1 120 ? -5.106 22.032 9.085 1.00 0.00 98 ASN A C 15
ATOM 23074 O O . ASN A 1 120 ? -6.199 21.440 9.123 1.00 0.00 98 ASN A O 15
ATOM 23086 N N . MET A 1 23 ? -17.551 9.729 -9.118 1.00 0.00 1 MET A N 16
ATOM 23087 C CA . MET A 1 23 ? -17.355 9.162 -7.764 1.00 0.00 1 MET A CA 16
ATOM 23088 C C . MET A 1 23 ? -16.213 9.872 -7.049 1.00 0.00 1 MET A C 16
ATOM 23089 O O . MET A 1 23 ? -15.259 10.326 -7.679 1.00 0.00 1 MET A O 16
ATOM 23103 N N . LYS A 1 24 ? -16.322 9.973 -5.734 1.00 0.00 2 LYS A N 16
ATOM 23104 C CA . LYS A 1 24 ? -15.288 10.588 -4.920 1.00 0.00 2 LYS A CA 16
ATOM 23105 C C . LYS A 1 24 ? -15.039 9.721 -3.691 1.00 0.00 2 LYS A C 16
ATOM 23106 O O . LYS A 1 24 ? -15.753 9.820 -2.698 1.00 0.00 2 LYS A O 16
ATOM 23125 N N . SER A 1 25 ? -14.050 8.848 -3.782 1.00 0.00 3 SER A N 16
ATOM 23126 C CA . SER A 1 25 ? -13.759 7.909 -2.708 1.00 0.00 3 SER A CA 16
ATOM 23127 C C . SER A 1 25 ? -12.359 8.151 -2.150 1.00 0.00 3 SER A C 16
ATOM 23128 O O . SER A 1 25 ? -11.600 7.212 -1.893 1.00 0.00 3 SER A O 16
ATOM 23136 N N . SER A 1 26 ? -12.025 9.422 -1.971 1.00 0.00 4 SER A N 16
ATOM 23137 C CA . SER A 1 26 ? -10.745 9.806 -1.406 1.00 0.00 4 SER A CA 16
ATOM 23138 C C . SER A 1 26 ? -10.768 9.632 0.110 1.00 0.00 4 SER A C 16
ATOM 23139 O O . SER A 1 26 ? -11.397 10.411 0.824 1.00 0.00 4 SER A O 16
ATOM 23147 N N . ILE A 1 27 ? -10.094 8.603 0.589 1.00 0.00 5 ILE A N 16
ATOM 23148 C CA . ILE A 1 27 ? -10.092 8.284 2.009 1.00 0.00 5 ILE A CA 16
ATOM 23149 C C . ILE A 1 27 ? -8.694 8.479 2.592 1.00 0.00 5 ILE A C 16
ATOM 23150 O O . ILE A 1 27 ? -7.706 8.052 1.994 1.00 0.00 5 ILE A O 16
ATOM 23166 N N . PRO A 1 28 ? -8.589 9.153 3.754 1.00 0.00 6 PRO A N 16
ATOM 23167 C CA . PRO A 1 28 ? -7.306 9.401 4.415 1.00 0.00 6 PRO A CA 16
ATOM 23168 C C . PRO A 1 28 ? -6.657 8.121 4.937 1.00 0.00 6 PRO A C 16
ATOM 23169 O O . PRO A 1 28 ? -7.336 7.131 5.229 1.00 0.00 6 PRO A O 16
ATOM 23180 N N . ILE A 1 29 ? -5.339 8.160 5.080 1.00 0.00 7 ILE A N 16
ATOM 23181 C CA . ILE A 1 29 ? -4.574 6.987 5.484 1.00 0.00 7 ILE A CA 16
ATOM 23182 C C . ILE A 1 29 ? -4.908 6.559 6.915 1.00 0.00 7 ILE A C 16
ATOM 23183 O O . ILE A 1 29 ? -4.824 5.380 7.250 1.00 0.00 7 ILE A O 16
ATOM 23199 N N . THR A 1 30 ? -5.324 7.512 7.746 1.00 0.00 8 THR A N 16
ATOM 23200 C CA . THR A 1 30 ? -5.656 7.217 9.135 1.00 0.00 8 THR A CA 16
ATOM 23201 C C . THR A 1 30 ? -6.825 6.228 9.210 1.00 0.00 8 THR A C 16
ATOM 23202 O O . THR A 1 30 ? -7.029 5.559 10.225 1.00 0.00 8 THR A O 16
ATOM 23213 N N . GLU A 1 31 ? -7.583 6.133 8.119 1.00 0.00 9 GLU A N 16
ATOM 23214 C CA . GLU A 1 31 ? -8.646 5.149 8.007 1.00 0.00 9 GLU A CA 16
ATOM 23215 C C . GLU A 1 31 ? -8.132 3.894 7.316 1.00 0.00 9 GLU A C 16
ATOM 23216 O O . GLU A 1 31 ? -8.228 2.794 7.856 1.00 0.00 9 GLU A O 16
ATOM 23228 N N . VAL A 1 32 ? -7.557 4.077 6.135 1.00 0.00 10 VAL A N 16
ATOM 23229 C CA . VAL A 1 32 ? -7.189 2.957 5.278 1.00 0.00 10 VAL A CA 16
ATOM 23230 C C . VAL A 1 32 ? -6.108 2.075 5.902 1.00 0.00 10 VAL A C 16
ATOM 23231 O O . VAL A 1 32 ? -6.163 0.859 5.774 1.00 0.00 10 VAL A O 16
ATOM 23244 N N . LEU A 1 33 ? -5.145 2.686 6.586 1.00 0.00 11 LEU A N 16
ATOM 23245 C CA . LEU A 1 33 ? -4.033 1.946 7.182 1.00 0.00 11 LEU A CA 16
ATOM 23246 C C . LEU A 1 33 ? -4.521 0.803 8.097 1.00 0.00 11 LEU A C 16
ATOM 23247 O O . LEU A 1 33 ? -4.275 -0.367 7.795 1.00 0.00 11 LEU A O 16
ATOM 23263 N N . PRO A 1 34 ? -5.220 1.100 9.213 1.00 0.00 12 PRO A N 16
ATOM 23264 C CA . PRO A 1 34 ? -5.704 0.058 10.129 1.00 0.00 12 PRO A CA 16
ATOM 23265 C C . PRO A 1 34 ? -6.824 -0.789 9.524 1.00 0.00 12 PRO A C 16
ATOM 23266 O O . PRO A 1 34 ? -7.026 -1.939 9.914 1.00 0.00 12 PRO A O 16
ATOM 23277 N N . ARG A 1 35 ? -7.549 -0.224 8.566 1.00 0.00 13 ARG A N 16
ATOM 23278 C CA . ARG A 1 35 ? -8.678 -0.912 7.962 1.00 0.00 13 ARG A CA 16
ATOM 23279 C C . ARG A 1 35 ? -8.255 -1.697 6.719 1.00 0.00 13 ARG A C 16
ATOM 23280 O O . ARG A 1 35 ? -9.098 -2.239 6.000 1.00 0.00 13 ARG A O 16
ATOM 23301 N N . ALA A 1 36 ? -6.954 -1.762 6.476 1.00 0.00 14 ALA A N 16
ATOM 23302 C CA . ALA A 1 36 ? -6.426 -2.513 5.346 1.00 0.00 14 ALA A CA 16
ATOM 23303 C C . ALA A 1 36 ? -6.104 -3.946 5.746 1.00 0.00 14 ALA A C 16
ATOM 23304 O O . ALA A 1 36 ? -5.932 -4.253 6.927 1.00 0.00 14 ALA A O 16
ATOM 23311 N N . VAL A 1 37 ? -6.031 -4.816 4.752 1.00 0.00 15 VAL A N 16
ATOM 23312 C CA . VAL A 1 37 ? -5.712 -6.218 4.974 1.00 0.00 15 VAL A CA 16
ATOM 23313 C C . VAL A 1 37 ? -4.415 -6.595 4.258 1.00 0.00 15 VAL A C 16
ATOM 23314 O O . VAL A 1 37 ? -3.944 -7.729 4.347 1.00 0.00 15 VAL A O 16
ATOM 23327 N N . GLY A 1 38 ? -3.846 -5.633 3.547 1.00 0.00 16 GLY A N 16
ATOM 23328 C CA . GLY A 1 38 ? -2.601 -5.859 2.843 1.00 0.00 16 GLY A CA 16
ATOM 23329 C C . GLY A 1 38 ? -1.948 -4.558 2.442 1.00 0.00 16 GLY A C 16
ATOM 23330 O O . GLY A 1 38 ? -2.605 -3.518 2.426 1.00 0.00 16 GLY A O 16
ATOM 23334 N N . SER A 1 39 ? -0.667 -4.602 2.117 1.00 0.00 17 SER A N 16
ATOM 23335 C CA . SER A 1 39 ? 0.056 -3.403 1.733 1.00 0.00 17 SER A CA 16
ATOM 23336 C C . SER A 1 39 ? 1.259 -3.734 0.858 1.00 0.00 17 SER A C 16
ATOM 23337 O O . SER A 1 39 ? 1.949 -4.734 1.070 1.00 0.00 17 SER A O 16
ATOM 23345 N N . LEU A 1 40 ? 1.484 -2.899 -0.143 1.00 0.00 18 LEU A N 16
ATOM 23346 C CA . LEU A 1 40 ? 2.646 -3.015 -1.002 1.00 0.00 18 LEU A CA 16
ATOM 23347 C C . LEU A 1 40 ? 3.530 -1.785 -0.858 1.00 0.00 18 LEU A C 16
ATOM 23348 O O . LEU A 1 40 ? 3.090 -0.666 -1.118 1.00 0.00 18 LEU A O 16
ATOM 23364 N N . THR A 1 41 ? 4.765 -1.993 -0.444 1.00 0.00 19 THR A N 16
ATOM 23365 C CA . THR A 1 41 ? 5.700 -0.899 -0.252 1.00 0.00 19 THR A CA 16
ATOM 23366 C C . THR A 1 41 ? 6.560 -0.701 -1.496 1.00 0.00 19 THR A C 16
ATOM 23367 O O . THR A 1 41 ? 7.267 -1.610 -1.917 1.00 0.00 19 THR A O 16
ATOM 23378 N N . PHE A 1 42 ? 6.469 0.480 -2.085 1.00 0.00 20 PHE A N 16
ATOM 23379 C CA . PHE A 1 42 ? 7.280 0.842 -3.241 1.00 0.00 20 PHE A CA 16
ATOM 23380 C C . PHE A 1 42 ? 8.251 1.961 -2.872 1.00 0.00 20 PHE A C 16
ATOM 23381 O O . PHE A 1 42 ? 8.013 2.716 -1.924 1.00 0.00 20 PHE A O 16
ATOM 23398 N N . ASP A 1 43 ? 9.341 2.071 -3.613 1.00 0.00 21 ASP A N 16
ATOM 23399 C CA . ASP A 1 43 ? 10.306 3.136 -3.375 1.00 0.00 21 ASP A CA 16
ATOM 23400 C C . ASP A 1 43 ? 9.997 4.327 -4.278 1.00 0.00 21 ASP A C 16
ATOM 23401 O O . ASP A 1 43 ? 8.999 4.317 -4.998 1.00 0.00 21 ASP A O 16
ATOM 23410 N N . GLU A 1 44 ? 10.842 5.351 -4.234 1.00 0.00 22 GLU A N 16
ATOM 23411 C CA . GLU A 1 44 ? 10.635 6.547 -5.037 1.00 0.00 22 GLU A CA 16
ATOM 23412 C C . GLU A 1 44 ? 10.735 6.247 -6.532 1.00 0.00 22 GLU A C 16
ATOM 23413 O O . GLU A 1 44 ? 10.175 6.971 -7.354 1.00 0.00 22 GLU A O 16
ATOM 23425 N N . ASN A 1 45 ? 11.442 5.176 -6.879 1.00 0.00 23 ASN A N 16
ATOM 23426 C CA . ASN A 1 45 ? 11.562 4.751 -8.263 1.00 0.00 23 ASN A CA 16
ATOM 23427 C C . ASN A 1 45 ? 10.419 3.813 -8.630 1.00 0.00 23 ASN A C 16
ATOM 23428 O O . ASN A 1 45 ? 10.390 3.257 -9.728 1.00 0.00 23 ASN A O 16
ATOM 23439 N N . TYR A 1 46 ? 9.487 3.645 -7.694 1.00 0.00 24 TYR A N 16
ATOM 23440 C CA . TYR A 1 46 ? 8.277 2.850 -7.898 1.00 0.00 24 TYR A CA 16
ATOM 23441 C C . TYR A 1 46 ? 8.589 1.363 -8.063 1.00 0.00 24 TYR A C 16
ATOM 23442 O O . TYR A 1 46 ? 7.907 0.654 -8.803 1.00 0.00 24 TYR A O 16
ATOM 23460 N N . ASN A 1 47 ? 9.608 0.887 -7.358 1.00 0.00 25 ASN A N 16
ATOM 23461 C CA . ASN A 1 47 ? 9.930 -0.536 -7.342 1.00 0.00 25 ASN A CA 16
ATOM 23462 C C . ASN A 1 47 ? 9.409 -1.172 -6.065 1.00 0.00 25 ASN A C 16
ATOM 23463 O O . ASN A 1 47 ? 9.375 -0.530 -5.015 1.00 0.00 25 ASN A O 16
ATOM 23474 N N . LEU A 1 48 ? 8.996 -2.429 -6.156 1.00 0.00 26 LEU A N 16
ATOM 23475 C CA . LEU A 1 48 ? 8.478 -3.146 -5.004 1.00 0.00 26 LEU A CA 16
ATOM 23476 C C . LEU A 1 48 ? 9.580 -3.410 -3.981 1.00 0.00 26 LEU A C 16
ATOM 23477 O O . LEU A 1 48 ? 10.612 -4.004 -4.299 1.00 0.00 26 LEU A O 16
ATOM 23493 N N . LEU A 1 49 ? 9.352 -2.959 -2.760 1.00 0.00 27 LEU A N 16
ATOM 23494 C CA . LEU A 1 49 ? 10.290 -3.165 -1.671 1.00 0.00 27 LEU A CA 16
ATOM 23495 C C . LEU A 1 49 ? 9.793 -4.245 -0.717 1.00 0.00 27 LEU A C 16
ATOM 23496 O O . LEU A 1 49 ? 10.537 -5.154 -0.350 1.00 0.00 27 LEU A O 16
ATOM 23512 N N . ASP A 1 50 ? 8.532 -4.137 -0.313 1.00 0.00 28 ASP A N 16
ATOM 23513 C CA . ASP A 1 50 ? 7.967 -5.038 0.686 1.00 0.00 28 ASP A CA 16
ATOM 23514 C C . ASP A 1 50 ? 6.520 -5.383 0.366 1.00 0.00 28 ASP A C 16
ATOM 23515 O O . ASP A 1 50 ? 5.739 -4.517 -0.026 1.00 0.00 28 ASP A O 16
ATOM 23524 N N . THR A 1 51 ? 6.174 -6.650 0.533 1.00 0.00 29 THR A N 16
ATOM 23525 C CA . THR A 1 51 ? 4.828 -7.123 0.267 1.00 0.00 29 THR A CA 16
ATOM 23526 C C . THR A 1 51 ? 4.224 -7.737 1.532 1.00 0.00 29 THR A C 16
ATOM 23527 O O . THR A 1 51 ? 4.774 -8.684 2.095 1.00 0.00 29 THR A O 16
ATOM 23538 N N . SER A 1 52 ? 3.096 -7.195 1.977 1.00 0.00 30 SER A N 16
ATOM 23539 C CA . SER A 1 52 ? 2.489 -7.614 3.233 1.00 0.00 30 SER A CA 16
ATOM 23540 C C . SER A 1 52 ? 0.987 -7.856 3.081 1.00 0.00 30 SER A C 16
ATOM 23541 O O . SER A 1 52 ? 0.328 -7.245 2.236 1.00 0.00 30 SER A O 16
ATOM 23549 N N . GLY A 1 53 ? 0.458 -8.758 3.899 1.00 0.00 31 GLY A N 16
ATOM 23550 C CA . GLY A 1 53 ? -0.971 -8.996 3.938 1.00 0.00 31 GLY A CA 16
ATOM 23551 C C . GLY A 1 53 ? -1.479 -9.744 2.724 1.00 0.00 31 GLY A C 16
ATOM 23552 O O . GLY A 1 53 ? -0.786 -10.602 2.174 1.00 0.00 31 GLY A O 16
ATOM 23556 N N . VAL A 1 54 ? -2.689 -9.409 2.299 1.00 0.00 32 VAL A N 16
ATOM 23557 C CA . VAL A 1 54 ? -3.304 -10.046 1.141 1.00 0.00 32 VAL A CA 16
ATOM 23558 C C . VAL A 1 54 ? -2.558 -9.678 -0.141 1.00 0.00 32 VAL A C 16
ATOM 23559 O O . VAL A 1 54 ? -2.652 -10.371 -1.150 1.00 0.00 32 VAL A O 16
ATOM 23572 N N . ALA A 1 55 ? -1.778 -8.603 -0.079 1.00 0.00 33 ALA A N 16
ATOM 23573 C CA . ALA A 1 55 ? -1.003 -8.148 -1.228 1.00 0.00 33 ALA A CA 16
ATOM 23574 C C . ALA A 1 55 ? 0.026 -9.197 -1.645 1.00 0.00 33 ALA A C 16
ATOM 23575 O O . ALA A 1 55 ? 0.577 -9.140 -2.740 1.00 0.00 33 ALA A O 16
ATOM 23582 N N . LYS A 1 56 ? 0.274 -10.156 -0.758 1.00 0.00 34 LYS A N 16
ATOM 23583 C CA . LYS A 1 56 ? 1.231 -11.217 -1.022 1.00 0.00 34 LYS A CA 16
ATOM 23584 C C . LYS A 1 56 ? 0.655 -12.245 -1.994 1.00 0.00 34 LYS A C 16
ATOM 23585 O O . LYS A 1 56 ? 1.398 -12.907 -2.720 1.00 0.00 34 LYS A O 16
ATOM 23604 N N . VAL A 1 57 ? -0.669 -12.375 -2.008 1.00 0.00 35 VAL A N 16
ATOM 23605 C CA . VAL A 1 57 ? -1.327 -13.318 -2.905 1.00 0.00 35 VAL A CA 16
ATOM 23606 C C . VAL A 1 57 ? -1.937 -12.596 -4.104 1.00 0.00 35 VAL A C 16
ATOM 23607 O O . VAL A 1 57 ? -2.146 -13.195 -5.162 1.00 0.00 35 VAL A O 16
ATOM 23620 N N . ILE A 1 58 ? -2.218 -11.309 -3.933 1.00 0.00 36 ILE A N 16
ATOM 23621 C CA . ILE A 1 58 ? -2.691 -10.470 -5.026 1.00 0.00 36 ILE A CA 16
ATOM 23622 C C . ILE A 1 58 ? -1.566 -10.253 -6.035 1.00 0.00 36 ILE A C 16
ATOM 23623 O O . ILE A 1 58 ? -0.395 -10.178 -5.657 1.00 0.00 36 ILE A O 16
ATOM 23639 N N . GLU A 1 59 ? -1.908 -10.194 -7.315 1.00 0.00 37 GLU A N 16
ATOM 23640 C CA . GLU A 1 59 ? -0.904 -9.982 -8.346 1.00 0.00 37 GLU A CA 16
ATOM 23641 C C . GLU A 1 59 ? -0.385 -8.549 -8.300 1.00 0.00 37 GLU A C 16
ATOM 23642 O O . GLU A 1 59 ? -1.144 -7.606 -8.060 1.00 0.00 37 GLU A O 16
ATOM 23654 N N . LYS A 1 60 ? 0.910 -8.396 -8.541 1.00 0.00 38 LYS A N 16
ATOM 23655 C CA . LYS A 1 60 ? 1.579 -7.108 -8.398 1.00 0.00 38 LYS A CA 16
ATOM 23656 C C . LYS A 1 60 ? 1.036 -6.085 -9.384 1.00 0.00 38 LYS A C 16
ATOM 23657 O O . LYS A 1 60 ? 0.969 -4.900 -9.068 1.00 0.00 38 LYS A O 16
ATOM 23676 N N . SER A 1 61 ? 0.665 -6.548 -10.579 1.00 0.00 39 SER A N 16
ATOM 23677 C CA . SER A 1 61 ? -0.015 -5.706 -11.562 1.00 0.00 39 SER A CA 16
ATOM 23678 C C . SER A 1 61 ? 0.860 -4.518 -12.006 1.00 0.00 39 SER A C 16
ATOM 23679 O O . SER A 1 61 ? 1.988 -4.355 -11.537 1.00 0.00 39 SER A O 16
ATOM 23687 N N . PRO A 1 62 ? 0.371 -3.687 -12.950 1.00 0.00 40 PRO A N 16
ATOM 23688 C CA . PRO A 1 62 ? 1.029 -2.425 -13.305 1.00 0.00 40 PRO A CA 16
ATOM 23689 C C . PRO A 1 62 ? 0.737 -1.320 -12.285 1.00 0.00 40 PRO A C 16
ATOM 23690 O O . PRO A 1 62 ? 0.559 -0.156 -12.647 1.00 0.00 40 PRO A O 16
ATOM 23701 N N . ILE A 1 63 ? 0.720 -1.689 -11.007 1.00 0.00 41 ILE A N 16
ATOM 23702 C CA . ILE A 1 63 ? 0.363 -0.759 -9.942 1.00 0.00 41 ILE A CA 16
ATOM 23703 C C . ILE A 1 63 ? 1.335 0.414 -9.874 1.00 0.00 41 ILE A C 16
ATOM 23704 O O . ILE A 1 63 ? 0.924 1.542 -9.625 1.00 0.00 41 ILE A O 16
ATOM 23720 N N . ALA A 1 64 ? 2.613 0.150 -10.128 1.00 0.00 42 ALA A N 16
ATOM 23721 C CA . ALA A 1 64 ? 3.633 1.197 -10.074 1.00 0.00 42 ALA A CA 16
ATOM 23722 C C . ALA A 1 64 ? 3.295 2.334 -11.034 1.00 0.00 42 ALA A C 16
ATOM 23723 O O . ALA A 1 64 ? 3.525 3.509 -10.736 1.00 0.00 42 ALA A O 16
ATOM 23730 N N . GLU A 1 65 ? 2.726 1.970 -12.177 1.00 0.00 43 GLU A N 16
ATOM 23731 C CA . GLU A 1 65 ? 2.291 2.938 -13.170 1.00 0.00 43 GLU A CA 16
ATOM 23732 C C . GLU A 1 65 ? 1.154 3.790 -12.615 1.00 0.00 43 GLU A C 16
ATOM 23733 O O . GLU A 1 65 ? 1.083 4.996 -12.845 1.00 0.00 43 GLU A O 16
ATOM 23745 N N . ILE A 1 66 ? 0.268 3.161 -11.866 1.00 0.00 44 ILE A N 16
ATOM 23746 C CA . ILE A 1 66 ? -0.876 3.861 -11.310 1.00 0.00 44 ILE A CA 16
ATOM 23747 C C . ILE A 1 66 ? -0.458 4.669 -10.080 1.00 0.00 44 ILE A C 16
ATOM 23748 O O . ILE A 1 66 ? -1.064 5.694 -9.765 1.00 0.00 44 ILE A O 16
ATOM 23764 N N . ILE A 1 67 ? 0.591 4.213 -9.396 1.00 0.00 45 ILE A N 16
ATOM 23765 C CA . ILE A 1 67 ? 1.105 4.914 -8.223 1.00 0.00 45 ILE A CA 16
ATOM 23766 C C . ILE A 1 67 ? 1.611 6.299 -8.607 1.00 0.00 45 ILE A C 16
ATOM 23767 O O . ILE A 1 67 ? 1.276 7.289 -7.951 1.00 0.00 45 ILE A O 16
ATOM 23783 N N . ARG A 1 68 ? 2.407 6.367 -9.670 1.00 0.00 46 ARG A N 16
ATOM 23784 C CA . ARG A 1 68 ? 2.907 7.641 -10.159 1.00 0.00 46 ARG A CA 16
ATOM 23785 C C . ARG A 1 68 ? 1.756 8.522 -10.638 1.00 0.00 46 ARG A C 16
ATOM 23786 O O . ARG A 1 68 ? 1.742 9.729 -10.387 1.00 0.00 46 ARG A O 16
ATOM 23807 N N . LYS A 1 69 ? 0.779 7.915 -11.306 1.00 0.00 47 LYS A N 16
ATOM 23808 C CA . LYS A 1 69 ? -0.405 8.650 -11.734 1.00 0.00 47 LYS A CA 16
ATOM 23809 C C . LYS A 1 69 ? -1.122 9.241 -10.528 1.00 0.00 47 LYS A C 16
ATOM 23810 O O . LYS A 1 69 ? -1.426 10.433 -10.493 1.00 0.00 47 LYS A O 16
ATOM 23829 N N . SER A 1 70 ? -1.351 8.406 -9.522 1.00 0.00 48 SER A N 16
ATOM 23830 C CA . SER A 1 70 ? -2.057 8.820 -8.324 1.00 0.00 48 SER A CA 16
ATOM 23831 C C . SER A 1 70 ? -1.238 9.833 -7.536 1.00 0.00 48 SER A C 16
ATOM 23832 O O . SER A 1 70 ? -1.784 10.638 -6.793 1.00 0.00 48 SER A O 16
ATOM 23840 N N . ASN A 1 71 ? 0.077 9.782 -7.695 1.00 0.00 49 ASN A N 16
ATOM 23841 C CA . ASN A 1 71 ? 0.961 10.731 -7.032 1.00 0.00 49 ASN A CA 16
ATOM 23842 C C . ASN A 1 71 ? 0.706 12.140 -7.550 1.00 0.00 49 ASN A C 16
ATOM 23843 O O . ASN A 1 71 ? 0.753 13.107 -6.796 1.00 0.00 49 ASN A O 16
ATOM 23854 N N . ALA A 1 72 ? 0.420 12.239 -8.838 1.00 0.00 50 ALA A N 16
ATOM 23855 C CA . ALA A 1 72 ? 0.105 13.524 -9.453 1.00 0.00 50 ALA A CA 16
ATOM 23856 C C . ALA A 1 72 ? -1.372 13.874 -9.272 1.00 0.00 50 ALA A C 16
ATOM 23857 O O . ALA A 1 72 ? -1.776 15.021 -9.468 1.00 0.00 50 ALA A O 16
ATOM 23864 N N . GLU A 1 73 ? -2.177 12.881 -8.910 1.00 0.00 51 GLU A N 16
ATOM 23865 C CA . GLU A 1 73 ? -3.608 13.092 -8.713 1.00 0.00 51 GLU A CA 16
ATOM 23866 C C . GLU A 1 73 ? -3.916 13.626 -7.316 1.00 0.00 51 GLU A C 16
ATOM 23867 O O . GLU A 1 73 ? -4.755 14.512 -7.155 1.00 0.00 51 GLU A O 16
ATOM 23879 N N . LEU A 1 74 ? -3.237 13.089 -6.309 1.00 0.00 52 LEU A N 16
ATOM 23880 C CA . LEU A 1 74 ? -3.569 13.403 -4.927 1.00 0.00 52 LEU A CA 16
ATOM 23881 C C . LEU A 1 74 ? -2.345 13.780 -4.106 1.00 0.00 52 LEU A C 16
ATOM 23882 O O . LEU A 1 74 ? -1.234 13.858 -4.623 1.00 0.00 52 LEU A O 16
ATOM 23898 N N . GLY A 1 75 ? -2.570 14.002 -2.817 1.00 0.00 53 GLY A N 16
ATOM 23899 C CA . GLY A 1 75 ? -1.486 14.298 -1.908 1.00 0.00 53 GLY A CA 16
ATOM 23900 C C . GLY A 1 75 ? -1.402 13.292 -0.774 1.00 0.00 53 GLY A C 16
ATOM 23901 O O . GLY A 1 75 ? -0.536 12.419 -0.771 1.00 0.00 53 GLY A O 16
ATOM 23905 N N . ARG A 1 76 ? -2.320 13.394 0.182 1.00 0.00 54 ARG A N 16
ATOM 23906 C CA . ARG A 1 76 ? -2.284 12.538 1.364 1.00 0.00 54 ARG A CA 16
ATOM 23907 C C . ARG A 1 76 ? -3.441 11.541 1.363 1.00 0.00 54 ARG A C 16
ATOM 23908 O O . ARG A 1 76 ? -3.595 10.749 2.294 1.00 0.00 54 ARG A O 16
ATOM 23929 N N . LEU A 1 77 ? -4.248 11.579 0.315 1.00 0.00 55 LEU A N 16
ATOM 23930 C CA . LEU A 1 77 ? -5.401 10.694 0.209 1.00 0.00 55 LEU A CA 16
ATOM 23931 C C . LEU A 1 77 ? -5.008 9.400 -0.490 1.00 0.00 55 LEU A C 16
ATOM 23932 O O . LEU A 1 77 ? -3.878 9.260 -0.963 1.00 0.00 55 LEU A O 16
ATOM 23948 N N . GLY A 1 78 ? -5.939 8.461 -0.547 1.00 0.00 56 GLY A N 16
ATOM 23949 C CA . GLY A 1 78 ? -5.683 7.206 -1.217 1.00 0.00 56 GLY A CA 16
ATOM 23950 C C . GLY A 1 78 ? -6.497 7.054 -2.483 1.00 0.00 56 GLY A C 16
ATOM 23951 O O . GLY A 1 78 ? -7.717 7.213 -2.469 1.00 0.00 56 GLY A O 16
ATOM 23955 N N . TYR A 1 79 ? -5.817 6.751 -3.577 1.00 0.00 57 TYR A N 16
ATOM 23956 C CA . TYR A 1 79 ? -6.469 6.559 -4.866 1.00 0.00 57 TYR A CA 16
ATOM 23957 C C . TYR A 1 79 ? -6.574 5.074 -5.153 1.00 0.00 57 TYR A C 16
ATOM 23958 O O . TYR A 1 79 ? -5.601 4.342 -4.969 1.00 0.00 57 TYR A O 16
ATOM 23976 N N . SER A 1 80 ? -7.742 4.624 -5.580 1.00 0.00 58 SER A N 16
ATOM 23977 C CA . SER A 1 80 ? -7.916 3.227 -5.925 1.00 0.00 58 SER A CA 16
ATOM 23978 C C . SER A 1 80 ? -7.115 2.897 -7.180 1.00 0.00 58 SER A C 16
ATOM 23979 O O . SER A 1 80 ? -7.456 3.324 -8.286 1.00 0.00 58 SER A O 16
ATOM 23987 N N . VAL A 1 81 ? -6.043 2.142 -6.992 1.00 0.00 59 VAL A N 16
ATOM 23988 C CA . VAL A 1 81 ? -5.148 1.799 -8.084 1.00 0.00 59 VAL A CA 16
ATOM 23989 C C . VAL A 1 81 ? -5.428 0.395 -8.600 1.00 0.00 59 VAL A C 16
ATOM 23990 O O . VAL A 1 81 ? -5.249 0.108 -9.783 1.00 0.00 59 VAL A O 16
ATOM 24003 N N . TYR A 1 82 ? -5.870 -0.477 -7.708 1.00 0.00 60 TYR A N 16
ATOM 24004 C CA . TYR A 1 82 ? -6.190 -1.842 -8.079 1.00 0.00 60 TYR A CA 16
ATOM 24005 C C . TYR A 1 82 ? -7.520 -2.248 -7.468 1.00 0.00 60 TYR A C 16
ATOM 24006 O O . TYR A 1 82 ? -7.615 -2.475 -6.266 1.00 0.00 60 TYR A O 16
ATOM 24024 N N . GLU A 1 83 ? -8.548 -2.313 -8.291 1.00 0.00 61 GLU A N 16
ATOM 24025 C CA . GLU A 1 83 ? -9.860 -2.723 -7.826 1.00 0.00 61 GLU A CA 16
ATOM 24026 C C . GLU A 1 83 ? -10.147 -4.137 -8.298 1.00 0.00 61 GLU A C 16
ATOM 24027 O O . GLU A 1 83 ? -10.292 -4.395 -9.494 1.00 0.00 61 GLU A O 16
ATOM 24039 N N . ASP A 1 84 ? -10.202 -5.054 -7.354 1.00 0.00 62 ASP A N 16
ATOM 24040 C CA . ASP A 1 84 ? -10.439 -6.448 -7.657 1.00 0.00 62 ASP A CA 16
ATOM 24041 C C . ASP A 1 84 ? -11.819 -6.818 -7.152 1.00 0.00 62 ASP A C 16
ATOM 24042 O O . ASP A 1 84 ? -12.428 -6.051 -6.407 1.00 0.00 62 ASP A O 16
ATOM 24051 N N . ALA A 1 85 ? -12.315 -7.978 -7.542 1.00 0.00 63 ALA A N 16
ATOM 24052 C CA . ALA A 1 85 ? -13.618 -8.420 -7.080 1.00 0.00 63 ALA A CA 16
ATOM 24053 C C . ALA A 1 85 ? -13.552 -8.795 -5.605 1.00 0.00 63 ALA A C 16
ATOM 24054 O O . ALA A 1 85 ? -14.576 -8.972 -4.947 1.00 0.00 63 ALA A O 16
ATOM 24061 N N . GLN A 1 86 ? -12.335 -8.907 -5.094 1.00 0.00 64 GLN A N 16
ATOM 24062 C CA . GLN A 1 86 ? -12.116 -9.234 -3.696 1.00 0.00 64 GLN A CA 16
ATOM 24063 C C . GLN A 1 86 ? -11.723 -7.992 -2.896 1.00 0.00 64 GLN A C 16
ATOM 24064 O O . GLN A 1 86 ? -12.432 -7.585 -1.978 1.00 0.00 64 GLN A O 16
ATOM 24078 N N . TYR A 1 87 ? -10.594 -7.386 -3.259 1.00 0.00 65 TYR A N 16
ATOM 24079 C CA . TYR A 1 87 ? -10.034 -6.282 -2.483 1.00 0.00 65 TYR A CA 16
ATOM 24080 C C . TYR A 1 87 ? -9.732 -5.081 -3.376 1.00 0.00 65 TYR A C 16
ATOM 24081 O O . TYR A 1 87 ? -9.720 -5.195 -4.599 1.00 0.00 65 TYR A O 16
ATOM 24099 N N . ILE A 1 88 ? -9.484 -3.931 -2.756 1.00 0.00 66 ILE A N 16
ATOM 24100 C CA . ILE A 1 88 ? -9.167 -2.714 -3.491 1.00 0.00 66 ILE A CA 16
ATOM 24101 C C . ILE A 1 88 ? -7.909 -2.062 -2.927 1.00 0.00 66 ILE A C 16
ATOM 24102 O O . ILE A 1 88 ? -7.818 -1.799 -1.727 1.00 0.00 66 ILE A O 16
ATOM 24118 N N . GLY A 1 89 ? -6.946 -1.812 -3.798 1.00 0.00 67 GLY A N 16
ATOM 24119 C CA . GLY A 1 89 ? -5.708 -1.184 -3.390 1.00 0.00 67 GLY A CA 16
ATOM 24120 C C . GLY A 1 89 ? -5.743 0.316 -3.580 1.00 0.00 67 GLY A C 16
ATOM 24121 O O . GLY A 1 89 ? -6.310 0.812 -4.553 1.00 0.00 67 GLY A O 16
ATOM 24125 N N . HIS A 1 90 ? -5.144 1.038 -2.649 1.00 0.00 68 HIS A N 16
ATOM 24126 C CA . HIS A 1 90 ? -5.131 2.497 -2.684 1.00 0.00 68 HIS A CA 16
ATOM 24127 C C . HIS A 1 90 ? -3.698 2.997 -2.555 1.00 0.00 68 HIS A C 16
ATOM 24128 O O . HIS A 1 90 ? -2.995 2.618 -1.619 1.00 0.00 68 HIS A O 16
ATOM 24143 N N . ALA A 1 91 ? -3.261 3.836 -3.488 1.00 0.00 69 ALA A N 16
ATOM 24144 C CA . ALA A 1 91 ? -1.907 4.379 -3.434 1.00 0.00 69 ALA A CA 16
ATOM 24145 C C . ALA A 1 91 ? -1.827 5.572 -2.498 1.00 0.00 69 ALA A C 16
ATOM 24146 O O . ALA A 1 91 ? -2.527 6.569 -2.683 1.00 0.00 69 ALA A O 16
ATOM 24153 N N . PHE A 1 92 ? -0.938 5.481 -1.526 1.00 0.00 70 PHE A N 16
ATOM 24154 C CA . PHE A 1 92 ? -0.706 6.570 -0.598 1.00 0.00 70 PHE A CA 16
ATOM 24155 C C . PHE A 1 92 ? 0.713 7.081 -0.720 1.00 0.00 70 PHE A C 16
ATOM 24156 O O . PHE A 1 92 ? 1.650 6.310 -0.938 1.00 0.00 70 PHE A O 16
ATOM 24173 N N . LYS A 1 93 ? 0.860 8.389 -0.620 1.00 0.00 71 LYS A N 16
ATOM 24174 C CA . LYS A 1 93 ? 2.173 8.999 -0.568 1.00 0.00 71 LYS A CA 16
ATOM 24175 C C . LYS A 1 93 ? 2.703 8.943 0.857 1.00 0.00 71 LYS A C 16
ATOM 24176 O O . LYS A 1 93 ? 2.037 9.382 1.798 1.00 0.00 71 LYS A O 16
ATOM 24195 N N . LYS A 1 94 ? 3.883 8.373 1.010 1.00 0.00 72 LYS A N 16
ATOM 24196 C CA . LYS A 1 94 ? 4.504 8.218 2.315 1.00 0.00 72 LYS A CA 16
ATOM 24197 C C . LYS A 1 94 ? 5.735 9.108 2.396 1.00 0.00 72 LYS A C 16
ATOM 24198 O O . LYS A 1 94 ? 6.036 9.835 1.449 1.00 0.00 72 LYS A O 16
ATOM 24217 N N . ALA A 1 95 ? 6.441 9.049 3.515 1.00 0.00 73 ALA A N 16
ATOM 24218 C CA . ALA A 1 95 ? 7.650 9.839 3.701 1.00 0.00 73 ALA A CA 16
ATOM 24219 C C . ALA A 1 95 ? 8.722 9.457 2.683 1.00 0.00 73 ALA A C 16
ATOM 24220 O O . ALA A 1 95 ? 9.494 8.521 2.896 1.00 0.00 73 ALA A O 16
ATOM 24227 N N . GLY A 1 96 ? 8.731 10.165 1.561 1.00 0.00 74 GLY A N 16
ATOM 24228 C CA . GLY A 1 96 ? 9.705 9.919 0.514 1.00 0.00 74 GLY A CA 16
ATOM 24229 C C . GLY A 1 96 ? 9.479 8.615 -0.226 1.00 0.00 74 GLY A C 16
ATOM 24230 O O . GLY A 1 96 ? 10.293 8.225 -1.064 1.00 0.00 74 GLY A O 16
ATOM 24234 N N . HIS A 1 97 ? 8.372 7.944 0.063 1.00 0.00 75 HIS A N 16
ATOM 24235 C CA . HIS A 1 97 ? 8.107 6.628 -0.506 1.00 0.00 75 HIS A CA 16
ATOM 24236 C C . HIS A 1 97 ? 6.633 6.463 -0.844 1.00 0.00 75 HIS A C 16
ATOM 24237 O O . HIS A 1 97 ? 5.819 7.332 -0.545 1.00 0.00 75 HIS A O 16
ATOM 24252 N N . PHE A 1 98 ? 6.297 5.355 -1.489 1.00 0.00 76 PHE A N 16
ATOM 24253 C CA . PHE A 1 98 ? 4.935 5.116 -1.942 1.00 0.00 76 PHE A CA 16
ATOM 24254 C C . PHE A 1 98 ? 4.450 3.758 -1.470 1.00 0.00 76 PHE A C 16
ATOM 24255 O O . PHE A 1 98 ? 5.129 2.758 -1.655 1.00 0.00 76 PHE A O 16
ATOM 24272 N N . ILE A 1 99 ? 3.281 3.714 -0.853 1.00 0.00 77 ILE A N 16
ATOM 24273 C CA . ILE A 1 99 ? 2.743 2.455 -0.367 1.00 0.00 77 ILE A CA 16
ATOM 24274 C C . ILE A 1 99 ? 1.288 2.293 -0.784 1.00 0.00 77 ILE A C 16
ATOM 24275 O O . ILE A 1 99 ? 0.496 3.233 -0.696 1.00 0.00 77 ILE A O 16
ATOM 24291 N N . VAL A 1 100 ? 0.954 1.106 -1.262 1.00 0.00 78 VAL A N 16
ATOM 24292 C CA . VAL A 1 100 ? -0.405 0.794 -1.669 1.00 0.00 78 VAL A CA 16
ATOM 24293 C C . VAL A 1 100 ? -1.078 -0.090 -0.631 1.00 0.00 78 VAL A C 16
ATOM 24294 O O . VAL A 1 100 ? -0.678 -1.236 -0.426 1.00 0.00 78 VAL A O 16
ATOM 24307 N N . TYR A 1 101 ? -2.084 0.451 0.029 1.00 0.00 79 TYR A N 16
ATOM 24308 C CA . TYR A 1 101 ? -2.813 -0.282 1.042 1.00 0.00 79 TYR A CA 16
ATOM 24309 C C . TYR A 1 101 ? -4.050 -0.936 0.437 1.00 0.00 79 TYR A C 16
ATOM 24310 O O . TYR A 1 101 ? -4.849 -0.276 -0.230 1.00 0.00 79 TYR A O 16
ATOM 24328 N N . PHE A 1 102 ? -4.193 -2.233 0.657 1.00 0.00 80 PHE A N 16
ATOM 24329 C CA . PHE A 1 102 ? -5.303 -2.997 0.114 1.00 0.00 80 PHE A CA 16
ATOM 24330 C C . PHE A 1 102 ? -6.368 -3.227 1.176 1.00 0.00 80 PHE A C 16
ATOM 24331 O O . PHE A 1 102 ? -6.093 -3.797 2.232 1.00 0.00 80 PHE A O 16
ATOM 24348 N N . THR A 1 103 ? -7.581 -2.786 0.893 1.00 0.00 81 THR A N 16
ATOM 24349 C CA . THR A 1 103 ? -8.687 -2.954 1.817 1.00 0.00 81 THR A CA 16
ATOM 24350 C C . THR A 1 103 ? -9.740 -3.892 1.222 1.00 0.00 81 THR A C 16
ATOM 24351 O O . THR A 1 103 ? -9.775 -4.088 0.004 1.00 0.00 81 THR A O 16
ATOM 24362 N N . PRO A 1 104 ? -10.600 -4.498 2.066 1.00 0.00 82 PRO A N 16
ATOM 24363 C CA . PRO A 1 104 ? -11.628 -5.453 1.614 1.00 0.00 82 PRO A CA 16
ATOM 24364 C C . PRO A 1 104 ? -12.788 -4.791 0.869 1.00 0.00 82 PRO A C 16
ATOM 24365 O O . PRO A 1 104 ? -13.938 -4.833 1.310 1.00 0.00 82 PRO A O 16
ATOM 24376 N N . LYS A 1 105 ? -12.448 -4.167 -0.251 1.00 0.00 83 LYS A N 16
ATOM 24377 C CA . LYS A 1 105 ? -13.414 -3.639 -1.209 1.00 0.00 83 LYS A CA 16
ATOM 24378 C C . LYS A 1 105 ? -14.319 -2.559 -0.622 1.00 0.00 83 LYS A C 16
ATOM 24379 O O . LYS A 1 105 ? -15.369 -2.249 -1.189 1.00 0.00 83 LYS A O 16
ATOM 24398 N N . ASN A 1 106 ? -13.911 -1.965 0.487 1.00 0.00 84 ASN A N 16
ATOM 24399 C CA . ASN A 1 106 ? -14.633 -0.824 1.025 1.00 0.00 84 ASN A CA 16
ATOM 24400 C C . ASN A 1 106 ? -14.212 0.446 0.291 1.00 0.00 84 ASN A C 16
ATOM 24401 O O . ASN A 1 106 ? -13.358 1.204 0.752 1.00 0.00 84 ASN A O 16
ATOM 24412 N N . LYS A 1 107 ? -14.793 0.632 -0.889 1.00 0.00 85 LYS A N 16
ATOM 24413 C CA . LYS A 1 107 ? -14.537 1.805 -1.714 1.00 0.00 85 LYS A CA 16
ATOM 24414 C C . LYS A 1 107 ? -14.918 3.057 -0.938 1.00 0.00 85 LYS A C 16
ATOM 24415 O O . LYS A 1 107 ? -14.186 4.046 -0.915 1.00 0.00 85 LYS A O 16
ATOM 24434 N N . ASN A 1 108 ? -16.079 2.981 -0.304 1.00 0.00 86 ASN A N 16
ATOM 24435 C CA . ASN A 1 108 ? -16.551 3.992 0.628 1.00 0.00 86 ASN A CA 16
ATOM 24436 C C . ASN A 1 108 ? -17.740 3.430 1.394 1.00 0.00 86 ASN A C 16
ATOM 24437 O O . ASN A 1 108 ? -18.895 3.581 0.998 1.00 0.00 86 ASN A O 16
ATOM 24448 N N . ARG A 1 109 ? -17.443 2.713 2.469 1.00 0.00 87 ARG A N 16
ATOM 24449 C CA . ARG A 1 109 ? -18.471 2.011 3.225 1.00 0.00 87 ARG A CA 16
ATOM 24450 C C . ARG A 1 109 ? -19.404 3.002 3.905 1.00 0.00 87 ARG A C 16
ATOM 24451 O O . ARG A 1 109 ? -20.622 2.945 3.727 1.00 0.00 87 ARG A O 16
ATOM 24472 N N . GLU A 1 110 ? -18.831 3.901 4.684 1.00 0.00 88 GLU A N 16
ATOM 24473 C CA . GLU A 1 110 ? -19.602 4.954 5.317 1.00 0.00 88 GLU A CA 16
ATOM 24474 C C . GLU A 1 110 ? -19.807 6.102 4.338 1.00 0.00 88 GLU A C 16
ATOM 24475 O O . GLU A 1 110 ? -19.044 6.255 3.382 1.00 0.00 88 GLU A O 16
ATOM 24487 N N . GLY A 1 111 ? -20.819 6.919 4.585 1.00 0.00 89 GLY A N 16
ATOM 24488 C CA . GLY A 1 111 ? -21.091 8.045 3.712 1.00 0.00 89 GLY A CA 16
ATOM 24489 C C . GLY A 1 111 ? -20.350 9.292 4.154 1.00 0.00 89 GLY A C 16
ATOM 24490 O O . GLY A 1 111 ? -20.915 10.385 4.181 1.00 0.00 89 GLY A O 16
ATOM 24494 N N . VAL A 1 112 ? -19.083 9.121 4.491 1.00 0.00 90 VAL A N 16
ATOM 24495 C CA . VAL A 1 112 ? -18.273 10.211 5.007 1.00 0.00 90 VAL A CA 16
ATOM 24496 C C . VAL A 1 112 ? -17.456 10.856 3.898 1.00 0.00 90 VAL A C 16
ATOM 24497 O O . VAL A 1 112 ? -17.041 10.190 2.949 1.00 0.00 90 VAL A O 16
ATOM 24510 N N . VAL A 1 113 ? -17.247 12.157 4.014 1.00 0.00 91 VAL A N 16
ATOM 24511 C CA . VAL A 1 113 ? -16.437 12.888 3.050 1.00 0.00 91 VAL A CA 16
ATOM 24512 C C . VAL A 1 113 ? -15.382 13.736 3.760 1.00 0.00 91 VAL A C 16
ATOM 24513 O O . VAL A 1 113 ? -15.681 14.784 4.334 1.00 0.00 91 VAL A O 16
ATOM 24526 N N . PRO A 1 114 ? -14.132 13.265 3.760 1.00 0.00 92 PRO A N 16
ATOM 24527 C CA . PRO A 1 114 ? -13.013 13.984 4.368 1.00 0.00 92 PRO A CA 16
ATOM 24528 C C . PRO A 1 114 ? -12.452 15.054 3.429 1.00 0.00 92 PRO A C 16
ATOM 24529 O O . PRO A 1 114 ? -12.935 15.210 2.306 1.00 0.00 92 PRO A O 16
ATOM 24540 N N . PRO A 1 115 ? -11.454 15.833 3.884 1.00 0.00 93 PRO A N 16
ATOM 24541 C CA . PRO A 1 115 ? -10.760 16.792 3.022 1.00 0.00 93 PRO A CA 16
ATOM 24542 C C . PRO A 1 115 ? -10.050 16.093 1.865 1.00 0.00 93 PRO A C 16
ATOM 24543 O O . PRO A 1 115 ? -9.008 15.461 2.048 1.00 0.00 93 PRO A O 16
ATOM 24554 N N . VAL A 1 116 ? -10.631 16.200 0.680 1.00 0.00 94 VAL A N 16
ATOM 24555 C CA . VAL A 1 116 ? -10.109 15.532 -0.496 1.00 0.00 94 VAL A CA 16
ATOM 24556 C C . VAL A 1 116 ? -9.010 16.359 -1.147 1.00 0.00 94 VAL A C 16
ATOM 24557 O O . VAL A 1 116 ? -8.260 15.868 -1.994 1.00 0.00 94 VAL A O 16
ATOM 24570 N N . GLY A 1 117 ? -8.920 17.619 -0.745 1.00 0.00 95 GLY A N 16
ATOM 24571 C CA . GLY A 1 117 ? -7.900 18.495 -1.269 1.00 0.00 95 GLY A CA 16
ATOM 24572 C C . GLY A 1 117 ? -7.775 19.766 -0.462 1.00 0.00 95 GLY A C 16
ATOM 24573 O O . GLY A 1 117 ? -8.678 20.601 -0.467 1.00 0.00 95 GLY A O 16
ATOM 24577 N N . ILE A 1 118 ? -6.672 19.901 0.260 1.00 0.00 96 ILE A N 16
ATOM 24578 C CA . ILE A 1 118 ? -6.409 21.111 1.029 1.00 0.00 96 ILE A CA 16
ATOM 24579 C C . ILE A 1 118 ? -5.442 22.026 0.278 1.00 0.00 96 ILE A C 16
ATOM 24580 O O . ILE A 1 118 ? -5.537 23.252 0.353 1.00 0.00 96 ILE A O 16
ATOM 24596 N N . THR A 1 119 ? -4.523 21.420 -0.461 1.00 0.00 97 THR A N 16
ATOM 24597 C CA . THR A 1 119 ? -3.551 22.165 -1.236 1.00 0.00 97 THR A CA 16
ATOM 24598 C C . THR A 1 119 ? -4.023 22.317 -2.681 1.00 0.00 97 THR A C 16
ATOM 24599 O O . THR A 1 119 ? -3.725 21.483 -3.534 1.00 0.00 97 THR A O 16
ATOM 24610 N N . ASN A 1 120 ? -4.794 23.363 -2.942 1.00 0.00 98 ASN A N 16
ATOM 24611 C CA . ASN A 1 120 ? -5.271 23.636 -4.290 1.00 0.00 98 ASN A CA 16
ATOM 24612 C C . ASN A 1 120 ? -4.722 24.968 -4.768 1.00 0.00 98 ASN A C 16
ATOM 24613 O O . ASN A 1 120 ? -3.787 24.967 -5.590 1.00 0.00 98 ASN A O 16
ATOM 24625 N N . MET A 1 23 ? -18.493 12.904 -4.262 1.00 0.00 1 MET A N 17
ATOM 24626 C CA . MET A 1 23 ? -17.850 12.275 -5.438 1.00 0.00 1 MET A CA 17
ATOM 24627 C C . MET A 1 23 ? -16.347 12.118 -5.191 1.00 0.00 1 MET A C 17
ATOM 24628 O O . MET A 1 23 ? -15.819 12.682 -4.233 1.00 0.00 1 MET A O 17
ATOM 24642 N N . LYS A 1 24 ? -15.678 11.336 -6.053 1.00 0.00 2 LYS A N 17
ATOM 24643 C CA . LYS A 1 24 ? -14.230 11.094 -5.967 1.00 0.00 2 LYS A CA 17
ATOM 24644 C C . LYS A 1 24 ? -13.890 10.161 -4.804 1.00 0.00 2 LYS A C 17
ATOM 24645 O O . LYS A 1 24 ? -14.050 10.510 -3.636 1.00 0.00 2 LYS A O 17
ATOM 24664 N N . SER A 1 25 ? -13.424 8.965 -5.138 1.00 0.00 3 SER A N 17
ATOM 24665 C CA . SER A 1 25 ? -13.060 7.976 -4.135 1.00 0.00 3 SER A CA 17
ATOM 24666 C C . SER A 1 25 ? -11.632 8.214 -3.639 1.00 0.00 3 SER A C 17
ATOM 24667 O O . SER A 1 25 ? -10.672 7.628 -4.148 1.00 0.00 3 SER A O 17
ATOM 24675 N N . SER A 1 26 ? -11.494 9.122 -2.688 1.00 0.00 4 SER A N 17
ATOM 24676 C CA . SER A 1 26 ? -10.216 9.376 -2.044 1.00 0.00 4 SER A CA 17
ATOM 24677 C C . SER A 1 26 ? -10.390 9.399 -0.527 1.00 0.00 4 SER A C 17
ATOM 24678 O O . SER A 1 26 ? -11.198 10.162 -0.003 1.00 0.00 4 SER A O 17
ATOM 24686 N N . ILE A 1 27 ? -9.647 8.547 0.168 1.00 0.00 5 ILE A N 17
ATOM 24687 C CA . ILE A 1 27 ? -9.756 8.442 1.620 1.00 0.00 5 ILE A CA 17
ATOM 24688 C C . ILE A 1 27 ? -8.371 8.555 2.262 1.00 0.00 5 ILE A C 17
ATOM 24689 O O . ILE A 1 27 ? -7.407 7.984 1.756 1.00 0.00 5 ILE A O 17
ATOM 24705 N N . PRO A 1 28 ? -8.249 9.321 3.364 1.00 0.00 6 PRO A N 17
ATOM 24706 C CA . PRO A 1 28 ? -6.974 9.509 4.068 1.00 0.00 6 PRO A CA 17
ATOM 24707 C C . PRO A 1 28 ? -6.452 8.224 4.701 1.00 0.00 6 PRO A C 17
ATOM 24708 O O . PRO A 1 28 ? -7.216 7.302 5.002 1.00 0.00 6 PRO A O 17
ATOM 24719 N N . ILE A 1 29 ? -5.143 8.183 4.926 1.00 0.00 7 ILE A N 17
ATOM 24720 C CA . ILE A 1 29 ? -4.485 6.990 5.445 1.00 0.00 7 ILE A CA 17
ATOM 24721 C C . ILE A 1 29 ? -4.940 6.664 6.866 1.00 0.00 7 ILE A C 17
ATOM 24722 O O . ILE A 1 29 ? -4.940 5.504 7.271 1.00 0.00 7 ILE A O 17
ATOM 24738 N N . THR A 1 30 ? -5.366 7.681 7.607 1.00 0.00 8 THR A N 17
ATOM 24739 C CA . THR A 1 30 ? -5.779 7.496 8.996 1.00 0.00 8 THR A CA 17
ATOM 24740 C C . THR A 1 30 ? -6.963 6.533 9.103 1.00 0.00 8 THR A C 17
ATOM 24741 O O . THR A 1 30 ? -7.184 5.919 10.148 1.00 0.00 8 THR A O 17
ATOM 24752 N N . GLU A 1 31 ? -7.709 6.388 8.014 1.00 0.00 9 GLU A N 17
ATOM 24753 C CA . GLU A 1 31 ? -8.850 5.484 7.986 1.00 0.00 9 GLU A CA 17
ATOM 24754 C C . GLU A 1 31 ? -8.473 4.186 7.265 1.00 0.00 9 GLU A C 17
ATOM 24755 O O . GLU A 1 31 ? -8.777 3.081 7.730 1.00 0.00 9 GLU A O 17
ATOM 24767 N N . VAL A 1 32 ? -7.781 4.328 6.142 1.00 0.00 10 VAL A N 17
ATOM 24768 C CA . VAL A 1 32 ? -7.456 3.185 5.294 1.00 0.00 10 VAL A CA 17
ATOM 24769 C C . VAL A 1 32 ? -6.450 2.252 5.963 1.00 0.00 10 VAL A C 17
ATOM 24770 O O . VAL A 1 32 ? -6.547 1.038 5.822 1.00 0.00 10 VAL A O 17
ATOM 24783 N N . LEU A 1 33 ? -5.502 2.822 6.700 1.00 0.00 11 LEU A N 17
ATOM 24784 C CA . LEU A 1 33 ? -4.473 2.039 7.377 1.00 0.00 11 LEU A CA 17
ATOM 24785 C C . LEU A 1 33 ? -5.076 0.931 8.263 1.00 0.00 11 LEU A C 17
ATOM 24786 O O . LEU A 1 33 ? -4.818 -0.251 8.027 1.00 0.00 11 LEU A O 17
ATOM 24802 N N . PRO A 1 34 ? -5.880 1.277 9.291 1.00 0.00 12 PRO A N 17
ATOM 24803 C CA . PRO A 1 34 ? -6.493 0.272 10.165 1.00 0.00 12 PRO A CA 17
ATOM 24804 C C . PRO A 1 34 ? -7.502 -0.618 9.439 1.00 0.00 12 PRO A C 17
ATOM 24805 O O . PRO A 1 34 ? -7.745 -1.753 9.854 1.00 0.00 12 PRO A O 17
ATOM 24816 N N . ARG A 1 35 ? -8.097 -0.111 8.361 1.00 0.00 13 ARG A N 17
ATOM 24817 C CA . ARG A 1 35 ? -9.072 -0.883 7.603 1.00 0.00 13 ARG A CA 17
ATOM 24818 C C . ARG A 1 35 ? -8.413 -1.646 6.450 1.00 0.00 13 ARG A C 17
ATOM 24819 O O . ARG A 1 35 ? -9.097 -2.218 5.600 1.00 0.00 13 ARG A O 17
ATOM 24840 N N . ALA A 1 36 ? -7.084 -1.661 6.434 1.00 0.00 14 ALA A N 17
ATOM 24841 C CA . ALA A 1 36 ? -6.342 -2.363 5.395 1.00 0.00 14 ALA A CA 17
ATOM 24842 C C . ALA A 1 36 ? -5.990 -3.779 5.832 1.00 0.00 14 ALA A C 17
ATOM 24843 O O . ALA A 1 36 ? -5.776 -4.044 7.019 1.00 0.00 14 ALA A O 17
ATOM 24850 N N . VAL A 1 37 ? -5.932 -4.678 4.863 1.00 0.00 15 VAL A N 17
ATOM 24851 C CA . VAL A 1 37 ? -5.620 -6.076 5.118 1.00 0.00 15 VAL A CA 17
ATOM 24852 C C . VAL A 1 37 ? -4.308 -6.478 4.438 1.00 0.00 15 VAL A C 17
ATOM 24853 O O . VAL A 1 37 ? -3.812 -7.590 4.622 1.00 0.00 15 VAL A O 17
ATOM 24866 N N . GLY A 1 38 ? -3.753 -5.574 3.646 1.00 0.00 16 GLY A N 17
ATOM 24867 C CA . GLY A 1 38 ? -2.491 -5.837 2.986 1.00 0.00 16 GLY A CA 17
ATOM 24868 C C . GLY A 1 38 ? -1.783 -4.554 2.615 1.00 0.00 16 GLY A C 17
ATOM 24869 O O . GLY A 1 38 ? -2.358 -3.474 2.744 1.00 0.00 16 GLY A O 17
ATOM 24873 N N . SER A 1 39 ? -0.546 -4.659 2.161 1.00 0.00 17 SER A N 17
ATOM 24874 C CA . SER A 1 39 ? 0.214 -3.485 1.768 1.00 0.00 17 SER A CA 17
ATOM 24875 C C . SER A 1 39 ? 1.323 -3.844 0.786 1.00 0.00 17 SER A C 17
ATOM 24876 O O . SER A 1 39 ? 1.910 -4.926 0.852 1.00 0.00 17 SER A O 17
ATOM 24884 N N . LEU A 1 40 ? 1.586 -2.931 -0.132 1.00 0.00 18 LEU A N 17
ATOM 24885 C CA . LEU A 1 40 ? 2.688 -3.065 -1.066 1.00 0.00 18 LEU A CA 17
ATOM 24886 C C . LEU A 1 40 ? 3.614 -1.865 -0.947 1.00 0.00 18 LEU A C 17
ATOM 24887 O O . LEU A 1 40 ? 3.198 -0.728 -1.158 1.00 0.00 18 LEU A O 17
ATOM 24903 N N . THR A 1 41 ? 4.858 -2.116 -0.602 1.00 0.00 19 THR A N 17
ATOM 24904 C CA . THR A 1 41 ? 5.815 -1.047 -0.392 1.00 0.00 19 THR A CA 17
ATOM 24905 C C . THR A 1 41 ? 6.686 -0.836 -1.625 1.00 0.00 19 THR A C 17
ATOM 24906 O O . THR A 1 41 ? 7.393 -1.744 -2.059 1.00 0.00 19 THR A O 17
ATOM 24917 N N . PHE A 1 42 ? 6.606 0.359 -2.194 1.00 0.00 20 PHE A N 17
ATOM 24918 C CA . PHE A 1 42 ? 7.420 0.740 -3.342 1.00 0.00 20 PHE A CA 17
ATOM 24919 C C . PHE A 1 42 ? 8.382 1.859 -2.943 1.00 0.00 20 PHE A C 17
ATOM 24920 O O . PHE A 1 42 ? 8.122 2.602 -1.993 1.00 0.00 20 PHE A O 17
ATOM 24937 N N . ASP A 1 43 ? 9.489 1.980 -3.658 1.00 0.00 21 ASP A N 17
ATOM 24938 C CA . ASP A 1 43 ? 10.419 3.076 -3.415 1.00 0.00 21 ASP A CA 17
ATOM 24939 C C . ASP A 1 43 ? 10.040 4.268 -4.291 1.00 0.00 21 ASP A C 17
ATOM 24940 O O . ASP A 1 43 ? 9.083 4.186 -5.063 1.00 0.00 21 ASP A O 17
ATOM 24949 N N . GLU A 1 44 ? 10.773 5.372 -4.176 1.00 0.00 22 GLU A N 17
ATOM 24950 C CA . GLU A 1 44 ? 10.461 6.576 -4.939 1.00 0.00 22 GLU A CA 17
ATOM 24951 C C . GLU A 1 44 ? 10.657 6.356 -6.437 1.00 0.00 22 GLU A C 17
ATOM 24952 O O . GLU A 1 44 ? 10.111 7.093 -7.258 1.00 0.00 22 GLU A O 17
ATOM 24964 N N . ASN A 1 45 ? 11.430 5.336 -6.786 1.00 0.00 23 ASN A N 17
ATOM 24965 C CA . ASN A 1 45 ? 11.670 4.997 -8.176 1.00 0.00 23 ASN A CA 17
ATOM 24966 C C . ASN A 1 45 ? 10.637 3.985 -8.665 1.00 0.00 23 ASN A C 17
ATOM 24967 O O . ASN A 1 45 ? 10.745 3.451 -9.771 1.00 0.00 23 ASN A O 17
ATOM 24978 N N . TYR A 1 46 ? 9.635 3.739 -7.818 1.00 0.00 24 TYR A N 17
ATOM 24979 C CA . TYR A 1 46 ? 8.500 2.870 -8.138 1.00 0.00 24 TYR A CA 17
ATOM 24980 C C . TYR A 1 46 ? 8.917 1.410 -8.298 1.00 0.00 24 TYR A C 17
ATOM 24981 O O . TYR A 1 46 ? 8.357 0.681 -9.120 1.00 0.00 24 TYR A O 17
ATOM 24999 N N . ASN A 1 47 ? 9.884 0.980 -7.502 1.00 0.00 25 ASN A N 17
ATOM 25000 C CA . ASN A 1 47 ? 10.267 -0.426 -7.460 1.00 0.00 25 ASN A CA 17
ATOM 25001 C C . ASN A 1 47 ? 9.654 -1.087 -6.236 1.00 0.00 25 ASN A C 17
ATOM 25002 O O . ASN A 1 47 ? 9.684 -0.524 -5.139 1.00 0.00 25 ASN A O 17
ATOM 25013 N N . LEU A 1 48 ? 9.081 -2.268 -6.424 1.00 0.00 26 LEU A N 17
ATOM 25014 C CA . LEU A 1 48 ? 8.459 -2.995 -5.335 1.00 0.00 26 LEU A CA 17
ATOM 25015 C C . LEU A 1 48 ? 9.525 -3.490 -4.361 1.00 0.00 26 LEU A C 17
ATOM 25016 O O . LEU A 1 48 ? 10.423 -4.250 -4.733 1.00 0.00 26 LEU A O 17
ATOM 25032 N N . LEU A 1 49 ? 9.425 -3.047 -3.119 1.00 0.00 27 LEU A N 17
ATOM 25033 C CA . LEU A 1 49 ? 10.385 -3.408 -2.090 1.00 0.00 27 LEU A CA 17
ATOM 25034 C C . LEU A 1 49 ? 9.834 -4.513 -1.201 1.00 0.00 27 LEU A C 17
ATOM 25035 O O . LEU A 1 49 ? 10.465 -5.553 -1.020 1.00 0.00 27 LEU A O 17
ATOM 25051 N N . ASP A 1 50 ? 8.646 -4.283 -0.664 1.00 0.00 28 ASP A N 17
ATOM 25052 C CA . ASP A 1 50 ? 8.071 -5.180 0.330 1.00 0.00 28 ASP A CA 17
ATOM 25053 C C . ASP A 1 50 ? 6.628 -5.531 -0.010 1.00 0.00 28 ASP A C 17
ATOM 25054 O O . ASP A 1 50 ? 5.872 -4.686 -0.489 1.00 0.00 28 ASP A O 17
ATOM 25063 N N . THR A 1 51 ? 6.265 -6.779 0.237 1.00 0.00 29 THR A N 17
ATOM 25064 C CA . THR A 1 51 ? 4.899 -7.234 0.052 1.00 0.00 29 THR A CA 17
ATOM 25065 C C . THR A 1 51 ? 4.372 -7.828 1.356 1.00 0.00 29 THR A C 17
ATOM 25066 O O . THR A 1 51 ? 4.926 -8.803 1.863 1.00 0.00 29 THR A O 17
ATOM 25077 N N . SER A 1 52 ? 3.318 -7.239 1.907 1.00 0.00 30 SER A N 17
ATOM 25078 C CA . SER A 1 52 ? 2.769 -7.703 3.173 1.00 0.00 30 SER A CA 17
ATOM 25079 C C . SER A 1 52 ? 1.245 -7.812 3.114 1.00 0.00 30 SER A C 17
ATOM 25080 O O . SER A 1 52 ? 0.594 -7.183 2.277 1.00 0.00 30 SER A O 17
ATOM 25088 N N . GLY A 1 53 ? 0.686 -8.628 4.000 1.00 0.00 31 GLY A N 17
ATOM 25089 C CA . GLY A 1 53 ? -0.751 -8.799 4.063 1.00 0.00 31 GLY A CA 17
ATOM 25090 C C . GLY A 1 53 ? -1.292 -9.590 2.892 1.00 0.00 31 GLY A C 17
ATOM 25091 O O . GLY A 1 53 ? -0.592 -10.426 2.319 1.00 0.00 31 GLY A O 17
ATOM 25095 N N . VAL A 1 54 ? -2.537 -9.313 2.523 1.00 0.00 32 VAL A N 17
ATOM 25096 C CA . VAL A 1 54 ? -3.190 -9.998 1.409 1.00 0.00 32 VAL A CA 17
ATOM 25097 C C . VAL A 1 54 ? -2.495 -9.683 0.084 1.00 0.00 32 VAL A C 17
ATOM 25098 O O . VAL A 1 54 ? -2.657 -10.398 -0.904 1.00 0.00 32 VAL A O 17
ATOM 25111 N N . ALA A 1 55 ? -1.683 -8.634 0.078 1.00 0.00 33 ALA A N 17
ATOM 25112 C CA . ALA A 1 55 ? -0.957 -8.232 -1.122 1.00 0.00 33 ALA A CA 17
ATOM 25113 C C . ALA A 1 55 ? 0.003 -9.329 -1.580 1.00 0.00 33 ALA A C 17
ATOM 25114 O O . ALA A 1 55 ? 0.500 -9.300 -2.704 1.00 0.00 33 ALA A O 17
ATOM 25121 N N . LYS A 1 56 ? 0.256 -10.299 -0.702 1.00 0.00 34 LYS A N 17
ATOM 25122 C CA . LYS A 1 56 ? 1.146 -11.407 -1.010 1.00 0.00 34 LYS A CA 17
ATOM 25123 C C . LYS A 1 56 ? 0.471 -12.442 -1.907 1.00 0.00 34 LYS A C 17
ATOM 25124 O O . LYS A 1 56 ? 1.150 -13.205 -2.595 1.00 0.00 34 LYS A O 17
ATOM 25143 N N . VAL A 1 57 ? -0.859 -12.485 -1.892 1.00 0.00 35 VAL A N 17
ATOM 25144 C CA . VAL A 1 57 ? -1.590 -13.441 -2.719 1.00 0.00 35 VAL A CA 17
ATOM 25145 C C . VAL A 1 57 ? -2.201 -12.752 -3.935 1.00 0.00 35 VAL A C 17
ATOM 25146 O O . VAL A 1 57 ? -2.554 -13.401 -4.923 1.00 0.00 35 VAL A O 17
ATOM 25159 N N . ILE A 1 58 ? -2.329 -11.434 -3.853 1.00 0.00 36 ILE A N 17
ATOM 25160 C CA . ILE A 1 58 ? -2.830 -10.639 -4.962 1.00 0.00 36 ILE A CA 17
ATOM 25161 C C . ILE A 1 58 ? -1.750 -10.479 -6.032 1.00 0.00 36 ILE A C 17
ATOM 25162 O O . ILE A 1 58 ? -0.566 -10.345 -5.714 1.00 0.00 36 ILE A O 17
ATOM 25178 N N . GLU A 1 59 ? -2.163 -10.514 -7.293 1.00 0.00 37 GLU A N 17
ATOM 25179 C CA . GLU A 1 59 ? -1.235 -10.439 -8.411 1.00 0.00 37 GLU A CA 17
ATOM 25180 C C . GLU A 1 59 ? -0.670 -9.031 -8.570 1.00 0.00 37 GLU A C 17
ATOM 25181 O O . GLU A 1 59 ? -1.367 -8.036 -8.368 1.00 0.00 37 GLU A O 17
ATOM 25193 N N . LYS A 1 60 ? 0.605 -8.960 -8.914 1.00 0.00 38 LYS A N 17
ATOM 25194 C CA . LYS A 1 60 ? 1.274 -7.684 -9.094 1.00 0.00 38 LYS A CA 17
ATOM 25195 C C . LYS A 1 60 ? 1.018 -7.124 -10.488 1.00 0.00 38 LYS A C 17
ATOM 25196 O O . LYS A 1 60 ? 1.759 -7.390 -11.433 1.00 0.00 38 LYS A O 17
ATOM 25215 N N . SER A 1 61 ? -0.072 -6.385 -10.606 1.00 0.00 39 SER A N 17
ATOM 25216 C CA . SER A 1 61 ? -0.397 -5.666 -11.828 1.00 0.00 39 SER A CA 17
ATOM 25217 C C . SER A 1 61 ? 0.495 -4.422 -11.968 1.00 0.00 39 SER A C 17
ATOM 25218 O O . SER A 1 61 ? 1.320 -4.157 -11.090 1.00 0.00 39 SER A O 17
ATOM 25226 N N . PRO A 1 62 ? 0.372 -3.655 -13.079 1.00 0.00 40 PRO A N 17
ATOM 25227 C CA . PRO A 1 62 ? 1.103 -2.387 -13.260 1.00 0.00 40 PRO A CA 17
ATOM 25228 C C . PRO A 1 62 ? 0.641 -1.301 -12.284 1.00 0.00 40 PRO A C 17
ATOM 25229 O O . PRO A 1 62 ? 0.224 -0.214 -12.686 1.00 0.00 40 PRO A O 17
ATOM 25240 N N . ILE A 1 63 ? 0.737 -1.604 -11.001 1.00 0.00 41 ILE A N 17
ATOM 25241 C CA . ILE A 1 63 ? 0.307 -0.699 -9.953 1.00 0.00 41 ILE A CA 17
ATOM 25242 C C . ILE A 1 63 ? 1.230 0.507 -9.874 1.00 0.00 41 ILE A C 17
ATOM 25243 O O . ILE A 1 63 ? 0.780 1.616 -9.605 1.00 0.00 41 ILE A O 17
ATOM 25259 N N . ALA A 1 64 ? 2.515 0.290 -10.144 1.00 0.00 42 ALA A N 17
ATOM 25260 C CA . ALA A 1 64 ? 3.505 1.364 -10.102 1.00 0.00 42 ALA A CA 17
ATOM 25261 C C . ALA A 1 64 ? 3.128 2.488 -11.058 1.00 0.00 42 ALA A C 17
ATOM 25262 O O . ALA A 1 64 ? 3.315 3.669 -10.753 1.00 0.00 42 ALA A O 17
ATOM 25269 N N . GLU A 1 65 ? 2.577 2.111 -12.204 1.00 0.00 43 GLU A N 17
ATOM 25270 C CA . GLU A 1 65 ? 2.125 3.077 -13.193 1.00 0.00 43 GLU A CA 17
ATOM 25271 C C . GLU A 1 65 ? 0.964 3.903 -12.638 1.00 0.00 43 GLU A C 17
ATOM 25272 O O . GLU A 1 65 ? 0.844 5.098 -12.902 1.00 0.00 43 GLU A O 17
ATOM 25284 N N . ILE A 1 66 ? 0.119 3.265 -11.850 1.00 0.00 44 ILE A N 17
ATOM 25285 C CA . ILE A 1 66 ? -1.009 3.956 -11.256 1.00 0.00 44 ILE A CA 17
ATOM 25286 C C . ILE A 1 66 ? -0.545 4.758 -10.037 1.00 0.00 44 ILE A C 17
ATOM 25287 O O . ILE A 1 66 ? -1.117 5.798 -9.715 1.00 0.00 44 ILE A O 17
ATOM 25303 N N . ILE A 1 67 ? 0.514 4.280 -9.381 1.00 0.00 45 ILE A N 17
ATOM 25304 C CA . ILE A 1 67 ? 1.086 4.971 -8.228 1.00 0.00 45 ILE A CA 17
ATOM 25305 C C . ILE A 1 67 ? 1.576 6.356 -8.631 1.00 0.00 45 ILE A C 17
ATOM 25306 O O . ILE A 1 67 ? 1.284 7.345 -7.955 1.00 0.00 45 ILE A O 17
ATOM 25322 N N . ARG A 1 68 ? 2.312 6.417 -9.737 1.00 0.00 46 ARG A N 17
ATOM 25323 C CA . ARG A 1 68 ? 2.838 7.682 -10.236 1.00 0.00 46 ARG A CA 17
ATOM 25324 C C . ARG A 1 68 ? 1.703 8.606 -10.666 1.00 0.00 46 ARG A C 17
ATOM 25325 O O . ARG A 1 68 ? 1.704 9.797 -10.342 1.00 0.00 46 ARG A O 17
ATOM 25346 N N . LYS A 1 69 ? 0.715 8.050 -11.363 1.00 0.00 47 LYS A N 17
ATOM 25347 C CA . LYS A 1 69 ? -0.448 8.828 -11.776 1.00 0.00 47 LYS A CA 17
ATOM 25348 C C . LYS A 1 69 ? -1.172 9.387 -10.554 1.00 0.00 47 LYS A C 17
ATOM 25349 O O . LYS A 1 69 ? -1.498 10.573 -10.501 1.00 0.00 47 LYS A O 17
ATOM 25368 N N . SER A 1 70 ? -1.381 8.532 -9.556 1.00 0.00 48 SER A N 17
ATOM 25369 C CA . SER A 1 70 ? -2.046 8.933 -8.327 1.00 0.00 48 SER A CA 17
ATOM 25370 C C . SER A 1 70 ? -1.190 9.925 -7.544 1.00 0.00 48 SER A C 17
ATOM 25371 O O . SER A 1 70 ? -1.705 10.730 -6.777 1.00 0.00 48 SER A O 17
ATOM 25379 N N . ASN A 1 71 ? 0.122 9.854 -7.735 1.00 0.00 49 ASN A N 17
ATOM 25380 C CA . ASN A 1 71 ? 1.043 10.747 -7.041 1.00 0.00 49 ASN A CA 17
ATOM 25381 C C . ASN A 1 71 ? 0.819 12.184 -7.484 1.00 0.00 49 ASN A C 17
ATOM 25382 O O . ASN A 1 71 ? 0.919 13.114 -6.687 1.00 0.00 49 ASN A O 17
ATOM 25393 N N . ALA A 1 72 ? 0.513 12.361 -8.759 1.00 0.00 50 ALA A N 17
ATOM 25394 C CA . ALA A 1 72 ? 0.201 13.681 -9.286 1.00 0.00 50 ALA A CA 17
ATOM 25395 C C . ALA A 1 72 ? -1.204 14.106 -8.871 1.00 0.00 50 ALA A C 17
ATOM 25396 O O . ALA A 1 72 ? -1.479 15.290 -8.682 1.00 0.00 50 ALA A O 17
ATOM 25403 N N . GLU A 1 73 ? -2.085 13.126 -8.722 1.00 0.00 51 GLU A N 17
ATOM 25404 C CA . GLU A 1 73 ? -3.473 13.382 -8.354 1.00 0.00 51 GLU A CA 17
ATOM 25405 C C . GLU A 1 73 ? -3.606 13.866 -6.912 1.00 0.00 51 GLU A C 17
ATOM 25406 O O . GLU A 1 73 ? -4.211 14.906 -6.649 1.00 0.00 51 GLU A O 17
ATOM 25418 N N . LEU A 1 74 ? -3.034 13.116 -5.981 1.00 0.00 52 LEU A N 17
ATOM 25419 C CA . LEU A 1 74 ? -3.281 13.346 -4.563 1.00 0.00 52 LEU A CA 17
ATOM 25420 C C . LEU A 1 74 ? -1.996 13.562 -3.773 1.00 0.00 52 LEU A C 17
ATOM 25421 O O . LEU A 1 74 ? -0.909 13.643 -4.337 1.00 0.00 52 LEU A O 17
ATOM 25437 N N . GLY A 1 75 ? -2.148 13.644 -2.455 1.00 0.00 53 GLY A N 17
ATOM 25438 C CA . GLY A 1 75 ? -1.008 13.701 -1.568 1.00 0.00 53 GLY A CA 17
ATOM 25439 C C . GLY A 1 75 ? -1.035 12.565 -0.563 1.00 0.00 53 GLY A C 17
ATOM 25440 O O . GLY A 1 75 ? -0.525 11.478 -0.831 1.00 0.00 53 GLY A O 17
ATOM 25444 N N . ARG A 1 76 ? -1.668 12.802 0.580 1.00 0.00 54 ARG A N 17
ATOM 25445 C CA . ARG A 1 76 ? -1.744 11.797 1.639 1.00 0.00 54 ARG A CA 17
ATOM 25446 C C . ARG A 1 76 ? -2.948 10.877 1.438 1.00 0.00 54 ARG A C 17
ATOM 25447 O O . ARG A 1 76 ? -3.078 9.847 2.099 1.00 0.00 54 ARG A O 17
ATOM 25468 N N . LEU A 1 77 ? -3.836 11.268 0.538 1.00 0.00 55 LEU A N 17
ATOM 25469 C CA . LEU A 1 77 ? -5.029 10.482 0.248 1.00 0.00 55 LEU A CA 17
ATOM 25470 C C . LEU A 1 77 ? -4.666 9.171 -0.442 1.00 0.00 55 LEU A C 17
ATOM 25471 O O . LEU A 1 77 ? -3.589 9.043 -1.027 1.00 0.00 55 LEU A O 17
ATOM 25487 N N . GLY A 1 78 ? -5.566 8.202 -0.365 1.00 0.00 56 GLY A N 17
ATOM 25488 C CA . GLY A 1 78 ? -5.338 6.923 -1.001 1.00 0.00 56 GLY A CA 17
ATOM 25489 C C . GLY A 1 78 ? -6.264 6.681 -2.172 1.00 0.00 56 GLY A C 17
ATOM 25490 O O . GLY A 1 78 ? -7.447 6.379 -1.993 1.00 0.00 56 GLY A O 17
ATOM 25494 N N . TYR A 1 79 ? -5.723 6.813 -3.371 1.00 0.00 57 TYR A N 17
ATOM 25495 C CA . TYR A 1 79 ? -6.478 6.586 -4.593 1.00 0.00 57 TYR A CA 17
ATOM 25496 C C . TYR A 1 79 ? -6.540 5.098 -4.888 1.00 0.00 57 TYR A C 17
ATOM 25497 O O . TYR A 1 79 ? -5.528 4.400 -4.788 1.00 0.00 57 TYR A O 17
ATOM 25515 N N . SER A 1 80 ? -7.724 4.610 -5.220 1.00 0.00 58 SER A N 17
ATOM 25516 C CA . SER A 1 80 ? -7.891 3.208 -5.557 1.00 0.00 58 SER A CA 17
ATOM 25517 C C . SER A 1 80 ? -7.180 2.900 -6.871 1.00 0.00 58 SER A C 17
ATOM 25518 O O . SER A 1 80 ? -7.616 3.322 -7.944 1.00 0.00 58 SER A O 17
ATOM 25526 N N . VAL A 1 81 ? -6.078 2.169 -6.775 1.00 0.00 59 VAL A N 17
ATOM 25527 C CA . VAL A 1 81 ? -5.239 1.887 -7.930 1.00 0.00 59 VAL A CA 17
ATOM 25528 C C . VAL A 1 81 ? -5.516 0.499 -8.499 1.00 0.00 59 VAL A C 17
ATOM 25529 O O . VAL A 1 81 ? -5.436 0.283 -9.709 1.00 0.00 59 VAL A O 17
ATOM 25542 N N . TYR A 1 82 ? -5.851 -0.436 -7.624 1.00 0.00 60 TYR A N 17
ATOM 25543 C CA . TYR A 1 82 ? -6.105 -1.803 -8.041 1.00 0.00 60 TYR A CA 17
ATOM 25544 C C . TYR A 1 82 ? -7.394 -2.311 -7.415 1.00 0.00 60 TYR A C 17
ATOM 25545 O O . TYR A 1 82 ? -7.475 -2.478 -6.203 1.00 0.00 60 TYR A O 17
ATOM 25563 N N . GLU A 1 83 ? -8.402 -2.539 -8.237 1.00 0.00 61 GLU A N 17
ATOM 25564 C CA . GLU A 1 83 ? -9.656 -3.076 -7.745 1.00 0.00 61 GLU A CA 17
ATOM 25565 C C . GLU A 1 83 ? -9.828 -4.513 -8.206 1.00 0.00 61 GLU A C 17
ATOM 25566 O O . GLU A 1 83 ? -10.048 -4.782 -9.389 1.00 0.00 61 GLU A O 17
ATOM 25578 N N . ASP A 1 84 ? -9.726 -5.426 -7.261 1.00 0.00 62 ASP A N 17
ATOM 25579 C CA . ASP A 1 84 ? -9.859 -6.839 -7.530 1.00 0.00 62 ASP A CA 17
ATOM 25580 C C . ASP A 1 84 ? -11.286 -7.227 -7.200 1.00 0.00 62 ASP A C 17
ATOM 25581 O O . ASP A 1 84 ? -12.046 -6.399 -6.697 1.00 0.00 62 ASP A O 17
ATOM 25590 N N . ALA A 1 85 ? -11.660 -8.462 -7.460 1.00 0.00 63 ALA A N 17
ATOM 25591 C CA . ALA A 1 85 ? -13.004 -8.898 -7.151 1.00 0.00 63 ALA A CA 17
ATOM 25592 C C . ALA A 1 85 ? -13.146 -9.135 -5.653 1.00 0.00 63 ALA A C 17
ATOM 25593 O O . ALA A 1 85 ? -14.252 -9.212 -5.124 1.00 0.00 63 ALA A O 17
ATOM 25600 N N . GLN A 1 86 ? -12.011 -9.235 -4.978 1.00 0.00 64 GLN A N 17
ATOM 25601 C CA . GLN A 1 86 ? -11.992 -9.474 -3.543 1.00 0.00 64 GLN A CA 17
ATOM 25602 C C . GLN A 1 86 ? -11.633 -8.204 -2.769 1.00 0.00 64 GLN A C 17
ATOM 25603 O O . GLN A 1 86 ? -12.345 -7.802 -1.846 1.00 0.00 64 GLN A O 17
ATOM 25617 N N . TYR A 1 87 ? -10.533 -7.566 -3.160 1.00 0.00 65 TYR A N 17
ATOM 25618 C CA . TYR A 1 87 ? -9.983 -6.448 -2.395 1.00 0.00 65 TYR A CA 17
ATOM 25619 C C . TYR A 1 87 ? -9.710 -5.244 -3.297 1.00 0.00 65 TYR A C 17
ATOM 25620 O O . TYR A 1 87 ? -9.801 -5.342 -4.518 1.00 0.00 65 TYR A O 17
ATOM 25638 N N . ILE A 1 88 ? -9.372 -4.113 -2.683 1.00 0.00 66 ILE A N 17
ATOM 25639 C CA . ILE A 1 88 ? -9.065 -2.889 -3.412 1.00 0.00 66 ILE A CA 17
ATOM 25640 C C . ILE A 1 88 ? -7.824 -2.211 -2.827 1.00 0.00 66 ILE A C 17
ATOM 25641 O O . ILE A 1 88 ? -7.764 -1.924 -1.629 1.00 0.00 66 ILE A O 17
ATOM 25657 N N . GLY A 1 89 ? -6.846 -1.950 -3.680 1.00 0.00 67 GLY A N 17
ATOM 25658 C CA . GLY A 1 89 ? -5.618 -1.312 -3.243 1.00 0.00 67 GLY A CA 17
ATOM 25659 C C . GLY A 1 89 ? -5.643 0.190 -3.457 1.00 0.00 67 GLY A C 17
ATOM 25660 O O . GLY A 1 89 ? -6.260 0.676 -4.405 1.00 0.00 67 GLY A O 17
ATOM 25664 N N . HIS A 1 90 ? -4.970 0.924 -2.580 1.00 0.00 68 HIS A N 17
ATOM 25665 C CA . HIS A 1 90 ? -4.951 2.386 -2.643 1.00 0.00 68 HIS A CA 17
ATOM 25666 C C . HIS A 1 90 ? -3.516 2.893 -2.522 1.00 0.00 68 HIS A C 17
ATOM 25667 O O . HIS A 1 90 ? -2.792 2.478 -1.622 1.00 0.00 68 HIS A O 17
ATOM 25682 N N . ALA A 1 91 ? -3.105 3.781 -3.420 1.00 0.00 69 ALA A N 17
ATOM 25683 C CA . ALA A 1 91 ? -1.744 4.318 -3.381 1.00 0.00 69 ALA A CA 17
ATOM 25684 C C . ALA A 1 91 ? -1.637 5.497 -2.426 1.00 0.00 69 ALA A C 17
ATOM 25685 O O . ALA A 1 91 ? -2.341 6.495 -2.578 1.00 0.00 69 ALA A O 17
ATOM 25692 N N . PHE A 1 92 ? -0.723 5.393 -1.475 1.00 0.00 70 PHE A N 17
ATOM 25693 C CA . PHE A 1 92 ? -0.470 6.465 -0.528 1.00 0.00 70 PHE A CA 17
ATOM 25694 C C . PHE A 1 92 ? 0.950 6.979 -0.669 1.00 0.00 70 PHE A C 17
ATOM 25695 O O . PHE A 1 92 ? 1.882 6.207 -0.905 1.00 0.00 70 PHE A O 17
ATOM 25712 N N . LYS A 1 93 ? 1.104 8.286 -0.561 1.00 0.00 71 LYS A N 17
ATOM 25713 C CA . LYS A 1 93 ? 2.423 8.896 -0.535 1.00 0.00 71 LYS A CA 17
ATOM 25714 C C . LYS A 1 93 ? 3.000 8.802 0.873 1.00 0.00 71 LYS A C 17
ATOM 25715 O O . LYS A 1 93 ? 2.375 9.239 1.838 1.00 0.00 71 LYS A O 17
ATOM 25734 N N . LYS A 1 94 ? 4.177 8.212 0.985 1.00 0.00 72 LYS A N 17
ATOM 25735 C CA . LYS A 1 94 ? 4.806 7.995 2.278 1.00 0.00 72 LYS A CA 17
ATOM 25736 C C . LYS A 1 94 ? 6.085 8.815 2.376 1.00 0.00 72 LYS A C 17
ATOM 25737 O O . LYS A 1 94 ? 6.452 9.507 1.427 1.00 0.00 72 LYS A O 17
ATOM 25756 N N . ALA A 1 95 ? 6.759 8.729 3.518 1.00 0.00 73 ALA A N 17
ATOM 25757 C CA . ALA A 1 95 ? 7.997 9.469 3.733 1.00 0.00 73 ALA A CA 17
ATOM 25758 C C . ALA A 1 95 ? 9.099 8.969 2.805 1.00 0.00 73 ALA A C 17
ATOM 25759 O O . ALA A 1 95 ? 9.768 7.971 3.091 1.00 0.00 73 ALA A O 17
ATOM 25766 N N . GLY A 1 96 ? 9.251 9.648 1.677 1.00 0.00 74 GLY A N 17
ATOM 25767 C CA . GLY A 1 96 ? 10.263 9.287 0.705 1.00 0.00 74 GLY A CA 17
ATOM 25768 C C . GLY A 1 96 ? 9.975 7.967 0.019 1.00 0.00 74 GLY A C 17
ATOM 25769 O O . GLY A 1 96 ? 10.850 7.399 -0.629 1.00 0.00 74 GLY A O 17
ATOM 25773 N N . HIS A 1 97 ? 8.750 7.475 0.156 1.00 0.00 75 HIS A N 17
ATOM 25774 C CA . HIS A 1 97 ? 8.371 6.187 -0.415 1.00 0.00 75 HIS A CA 17
ATOM 25775 C C . HIS A 1 97 ? 6.921 6.200 -0.875 1.00 0.00 75 HIS A C 17
ATOM 25776 O O . HIS A 1 97 ? 6.192 7.161 -0.632 1.00 0.00 75 HIS A O 17
ATOM 25791 N N . PHE A 1 98 ? 6.511 5.135 -1.544 1.00 0.00 76 PHE A N 17
ATOM 25792 C CA . PHE A 1 98 ? 5.137 4.992 -1.998 1.00 0.00 76 PHE A CA 17
ATOM 25793 C C . PHE A 1 98 ? 4.598 3.645 -1.559 1.00 0.00 76 PHE A C 17
ATOM 25794 O O . PHE A 1 98 ? 5.181 2.615 -1.869 1.00 0.00 76 PHE A O 17
ATOM 25811 N N . ILE A 1 99 ? 3.499 3.640 -0.831 1.00 0.00 77 ILE A N 17
ATOM 25812 C CA . ILE A 1 99 ? 2.946 2.390 -0.346 1.00 0.00 77 ILE A CA 17
ATOM 25813 C C . ILE A 1 99 ? 1.486 2.253 -0.747 1.00 0.00 77 ILE A C 17
ATOM 25814 O O . ILE A 1 99 ? 0.709 3.199 -0.643 1.00 0.00 77 ILE A O 17
ATOM 25830 N N . VAL A 1 100 ? 1.132 1.074 -1.224 1.00 0.00 78 VAL A N 17
ATOM 25831 C CA . VAL A 1 100 ? -0.230 0.782 -1.619 1.00 0.00 78 VAL A CA 17
ATOM 25832 C C . VAL A 1 100 ? -0.900 -0.075 -0.556 1.00 0.00 78 VAL A C 17
ATOM 25833 O O . VAL A 1 100 ? -0.528 -1.229 -0.351 1.00 0.00 78 VAL A O 17
ATOM 25846 N N . TYR A 1 101 ? -1.867 0.502 0.131 1.00 0.00 79 TYR A N 17
ATOM 25847 C CA . TYR A 1 101 ? -2.578 -0.205 1.174 1.00 0.00 79 TYR A CA 17
ATOM 25848 C C . TYR A 1 101 ? -3.775 -0.926 0.585 1.00 0.00 79 TYR A C 17
ATOM 25849 O O . TYR A 1 101 ? -4.661 -0.304 -0.006 1.00 0.00 79 TYR A O 17
ATOM 25867 N N . PHE A 1 102 ? -3.789 -2.238 0.729 1.00 0.00 80 PHE A N 17
ATOM 25868 C CA . PHE A 1 102 ? -4.860 -3.049 0.199 1.00 0.00 80 PHE A CA 17
ATOM 25869 C C . PHE A 1 102 ? -5.927 -3.282 1.249 1.00 0.00 80 PHE A C 17
ATOM 25870 O O . PHE A 1 102 ? -5.670 -3.879 2.293 1.00 0.00 80 PHE A O 17
ATOM 25887 N N . THR A 1 103 ? -7.112 -2.793 0.972 1.00 0.00 81 THR A N 17
ATOM 25888 C CA . THR A 1 103 ? -8.258 -3.031 1.820 1.00 0.00 81 THR A CA 17
ATOM 25889 C C . THR A 1 103 ? -9.156 -4.032 1.119 1.00 0.00 81 THR A C 17
ATOM 25890 O O . THR A 1 103 ? -8.917 -4.350 -0.039 1.00 0.00 81 THR A O 17
ATOM 25901 N N . PRO A 1 104 ? -10.177 -4.566 1.786 1.00 0.00 82 PRO A N 17
ATOM 25902 C CA . PRO A 1 104 ? -11.216 -5.323 1.096 1.00 0.00 82 PRO A CA 17
ATOM 25903 C C . PRO A 1 104 ? -11.980 -4.405 0.150 1.00 0.00 82 PRO A C 17
ATOM 25904 O O . PRO A 1 104 ? -11.812 -3.185 0.220 1.00 0.00 82 PRO A O 17
ATOM 25915 N N . LYS A 1 105 ? -12.755 -4.977 -0.767 1.00 0.00 83 LYS A N 17
ATOM 25916 C CA . LYS A 1 105 ? -13.661 -4.177 -1.595 1.00 0.00 83 LYS A CA 17
ATOM 25917 C C . LYS A 1 105 ? -14.463 -3.208 -0.729 1.00 0.00 83 LYS A C 17
ATOM 25918 O O . LYS A 1 105 ? -15.433 -3.594 -0.078 1.00 0.00 83 LYS A O 17
ATOM 25937 N N . ASN A 1 106 ? -14.037 -1.955 -0.714 1.00 0.00 84 ASN A N 17
ATOM 25938 C CA . ASN A 1 106 ? -14.640 -0.958 0.148 1.00 0.00 84 ASN A CA 17
ATOM 25939 C C . ASN A 1 106 ? -14.816 0.351 -0.600 1.00 0.00 84 ASN A C 17
ATOM 25940 O O . ASN A 1 106 ? -13.972 1.249 -0.533 1.00 0.00 84 ASN A O 17
ATOM 25951 N N . LYS A 1 107 ? -15.883 0.419 -1.371 1.00 0.00 85 LYS A N 17
ATOM 25952 C CA . LYS A 1 107 ? -16.277 1.646 -2.031 1.00 0.00 85 LYS A CA 17
ATOM 25953 C C . LYS A 1 107 ? -17.635 2.055 -1.492 1.00 0.00 85 LYS A C 17
ATOM 25954 O O . LYS A 1 107 ? -17.869 3.226 -1.186 1.00 0.00 85 LYS A O 17
ATOM 25973 N N . ASN A 1 108 ? -18.509 1.048 -1.356 1.00 0.00 86 ASN A N 17
ATOM 25974 C CA . ASN A 1 108 ? -19.823 1.180 -0.712 1.00 0.00 86 ASN A CA 17
ATOM 25975 C C . ASN A 1 108 ? -20.746 2.119 -1.485 1.00 0.00 86 ASN A C 17
ATOM 25976 O O . ASN A 1 108 ? -21.688 1.684 -2.149 1.00 0.00 86 ASN A O 17
ATOM 25987 N N . ARG A 1 109 ? -20.443 3.399 -1.397 1.00 0.00 87 ARG A N 17
ATOM 25988 C CA . ARG A 1 109 ? -21.253 4.463 -1.965 1.00 0.00 87 ARG A CA 17
ATOM 25989 C C . ARG A 1 109 ? -20.453 5.747 -1.862 1.00 0.00 87 ARG A C 17
ATOM 25990 O O . ARG A 1 109 ? -20.160 6.404 -2.862 1.00 0.00 87 ARG A O 17
ATOM 26011 N N . GLU A 1 110 ? -20.087 6.067 -0.626 1.00 0.00 88 GLU A N 17
ATOM 26012 C CA . GLU A 1 110 ? -19.204 7.178 -0.322 1.00 0.00 88 GLU A CA 17
ATOM 26013 C C . GLU A 1 110 ? -18.910 7.177 1.173 1.00 0.00 88 GLU A C 17
ATOM 26014 O O . GLU A 1 110 ? -19.648 7.774 1.961 1.00 0.00 88 GLU A O 17
ATOM 26026 N N . GLY A 1 111 ? -17.854 6.465 1.553 1.00 0.00 89 GLY A N 17
ATOM 26027 C CA . GLY A 1 111 ? -17.528 6.280 2.958 1.00 0.00 89 GLY A CA 17
ATOM 26028 C C . GLY A 1 111 ? -17.349 7.586 3.705 1.00 0.00 89 GLY A C 17
ATOM 26029 O O . GLY A 1 111 ? -17.957 7.799 4.754 1.00 0.00 89 GLY A O 17
ATOM 26033 N N . VAL A 1 112 ? -16.517 8.460 3.164 1.00 0.00 90 VAL A N 17
ATOM 26034 C CA . VAL A 1 112 ? -16.257 9.752 3.773 1.00 0.00 90 VAL A CA 17
ATOM 26035 C C . VAL A 1 112 ? -15.693 10.706 2.726 1.00 0.00 90 VAL A C 17
ATOM 26036 O O . VAL A 1 112 ? -14.991 10.276 1.809 1.00 0.00 90 VAL A O 17
ATOM 26049 N N . VAL A 1 113 ? -16.029 11.980 2.838 1.00 0.00 91 VAL A N 17
ATOM 26050 C CA . VAL A 1 113 ? -15.513 12.980 1.914 1.00 0.00 91 VAL A CA 17
ATOM 26051 C C . VAL A 1 113 ? -14.531 13.921 2.604 1.00 0.00 91 VAL A C 17
ATOM 26052 O O . VAL A 1 113 ? -14.924 14.867 3.286 1.00 0.00 91 VAL A O 17
ATOM 26065 N N . PRO A 1 114 ? -13.232 13.647 2.456 1.00 0.00 92 PRO A N 17
ATOM 26066 C CA . PRO A 1 114 ? -12.169 14.494 2.980 1.00 0.00 92 PRO A CA 17
ATOM 26067 C C . PRO A 1 114 ? -11.733 15.546 1.959 1.00 0.00 92 PRO A C 17
ATOM 26068 O O . PRO A 1 114 ? -12.193 15.528 0.815 1.00 0.00 92 PRO A O 17
ATOM 26079 N N . PRO A 1 115 ? -10.856 16.484 2.349 1.00 0.00 93 PRO A N 17
ATOM 26080 C CA . PRO A 1 115 ? -10.294 17.459 1.414 1.00 0.00 93 PRO A CA 17
ATOM 26081 C C . PRO A 1 115 ? -9.419 16.783 0.363 1.00 0.00 93 PRO A C 17
ATOM 26082 O O . PRO A 1 115 ? -8.402 16.165 0.689 1.00 0.00 93 PRO A O 17
ATOM 26093 N N . VAL A 1 116 ? -9.826 16.879 -0.895 1.00 0.00 94 VAL A N 17
ATOM 26094 C CA . VAL A 1 116 ? -9.087 16.252 -1.980 1.00 0.00 94 VAL A CA 17
ATOM 26095 C C . VAL A 1 116 ? -7.843 17.067 -2.325 1.00 0.00 94 VAL A C 17
ATOM 26096 O O . VAL A 1 116 ? -7.886 17.970 -3.163 1.00 0.00 94 VAL A O 17
ATOM 26109 N N . GLY A 1 117 ? -6.749 16.762 -1.645 1.00 0.00 95 GLY A N 17
ATOM 26110 C CA . GLY A 1 117 ? -5.501 17.456 -1.880 1.00 0.00 95 GLY A CA 17
ATOM 26111 C C . GLY A 1 117 ? -4.660 17.538 -0.624 1.00 0.00 95 GLY A C 17
ATOM 26112 O O . GLY A 1 117 ? -4.503 16.543 0.086 1.00 0.00 95 GLY A O 17
ATOM 26116 N N . ILE A 1 118 ? -4.124 18.721 -0.353 1.00 0.00 96 ILE A N 17
ATOM 26117 C CA . ILE A 1 118 ? -3.322 18.953 0.845 1.00 0.00 96 ILE A CA 17
ATOM 26118 C C . ILE A 1 118 ? -3.855 20.179 1.581 1.00 0.00 96 ILE A C 17
ATOM 26119 O O . ILE A 1 118 ? -4.475 20.063 2.641 1.00 0.00 96 ILE A O 17
ATOM 26135 N N . THR A 1 119 ? -3.619 21.349 1.004 1.00 0.00 97 THR A N 17
ATOM 26136 C CA . THR A 1 119 ? -4.174 22.583 1.519 1.00 0.00 97 THR A CA 17
ATOM 26137 C C . THR A 1 119 ? -5.004 23.255 0.430 1.00 0.00 97 THR A C 17
ATOM 26138 O O . THR A 1 119 ? -4.466 23.918 -0.463 1.00 0.00 97 THR A O 17
ATOM 26149 N N . ASN A 1 120 ? -6.310 23.041 0.491 1.00 0.00 98 ASN A N 17
ATOM 26150 C CA . ASN A 1 120 ? -7.227 23.532 -0.525 1.00 0.00 98 ASN A CA 17
ATOM 26151 C C . ASN A 1 120 ? -8.407 24.222 0.139 1.00 0.00 98 ASN A C 17
ATOM 26152 O O . ASN A 1 120 ? -8.677 25.400 -0.180 1.00 0.00 98 ASN A O 17
ATOM 26164 N N . MET A 1 23 ? -17.841 7.545 -7.228 1.00 0.00 1 MET A N 18
ATOM 26165 C CA . MET A 1 23 ? -18.420 6.420 -6.461 1.00 0.00 1 MET A CA 18
ATOM 26166 C C . MET A 1 23 ? -17.331 5.616 -5.753 1.00 0.00 1 MET A C 18
ATOM 26167 O O . MET A 1 23 ? -17.622 4.794 -4.883 1.00 0.00 1 MET A O 18
ATOM 26181 N N . LYS A 1 24 ? -16.077 5.848 -6.130 1.00 0.00 2 LYS A N 18
ATOM 26182 C CA . LYS A 1 24 ? -14.947 5.217 -5.466 1.00 0.00 2 LYS A CA 18
ATOM 26183 C C . LYS A 1 24 ? -14.223 6.272 -4.632 1.00 0.00 2 LYS A C 18
ATOM 26184 O O . LYS A 1 24 ? -13.370 7.002 -5.139 1.00 0.00 2 LYS A O 18
ATOM 26203 N N . SER A 1 25 ? -14.601 6.376 -3.368 1.00 0.00 3 SER A N 18
ATOM 26204 C CA . SER A 1 25 ? -14.141 7.460 -2.510 1.00 0.00 3 SER A CA 18
ATOM 26205 C C . SER A 1 25 ? -12.641 7.392 -2.233 1.00 0.00 3 SER A C 18
ATOM 26206 O O . SER A 1 25 ? -12.089 6.327 -1.947 1.00 0.00 3 SER A O 18
ATOM 26214 N N . SER A 1 26 ? -11.988 8.542 -2.335 1.00 0.00 4 SER A N 18
ATOM 26215 C CA . SER A 1 26 ? -10.602 8.677 -1.925 1.00 0.00 4 SER A CA 18
ATOM 26216 C C . SER A 1 26 ? -10.553 8.896 -0.419 1.00 0.00 4 SER A C 18
ATOM 26217 O O . SER A 1 26 ? -11.226 9.780 0.107 1.00 0.00 4 SER A O 18
ATOM 26225 N N . ILE A 1 27 ? -9.768 8.086 0.268 1.00 0.00 5 ILE A N 18
ATOM 26226 C CA . ILE A 1 27 ? -9.798 8.049 1.723 1.00 0.00 5 ILE A CA 18
ATOM 26227 C C . ILE A 1 27 ? -8.398 8.273 2.291 1.00 0.00 5 ILE A C 18
ATOM 26228 O O . ILE A 1 27 ? -7.424 7.762 1.742 1.00 0.00 5 ILE A O 18
ATOM 26244 N N . PRO A 1 28 ? -8.273 9.058 3.379 1.00 0.00 6 PRO A N 18
ATOM 26245 C CA . PRO A 1 28 ? -6.978 9.341 4.002 1.00 0.00 6 PRO A CA 18
ATOM 26246 C C . PRO A 1 28 ? -6.365 8.107 4.657 1.00 0.00 6 PRO A C 18
ATOM 26247 O O . PRO A 1 28 ? -7.067 7.149 5.000 1.00 0.00 6 PRO A O 18
ATOM 26258 N N . ILE A 1 29 ? -5.054 8.147 4.848 1.00 0.00 7 ILE A N 18
ATOM 26259 C CA . ILE A 1 29 ? -4.312 7.003 5.364 1.00 0.00 7 ILE A CA 18
ATOM 26260 C C . ILE A 1 29 ? -4.752 6.624 6.780 1.00 0.00 7 ILE A C 18
ATOM 26261 O O . ILE A 1 29 ? -4.706 5.457 7.154 1.00 0.00 7 ILE A O 18
ATOM 26277 N N . THR A 1 30 ? -5.221 7.605 7.547 1.00 0.00 8 THR A N 18
ATOM 26278 C CA . THR A 1 30 ? -5.649 7.365 8.922 1.00 0.00 8 THR A CA 18
ATOM 26279 C C . THR A 1 30 ? -6.833 6.392 8.971 1.00 0.00 8 THR A C 18
ATOM 26280 O O . THR A 1 30 ? -7.146 5.831 10.021 1.00 0.00 8 THR A O 18
ATOM 26291 N N . GLU A 1 31 ? -7.478 6.200 7.831 1.00 0.00 9 GLU A N 18
ATOM 26292 C CA . GLU A 1 31 ? -8.572 5.253 7.716 1.00 0.00 9 GLU A CA 18
ATOM 26293 C C . GLU A 1 31 ? -8.109 3.977 7.031 1.00 0.00 9 GLU A C 18
ATOM 26294 O O . GLU A 1 31 ? -8.334 2.872 7.528 1.00 0.00 9 GLU A O 18
ATOM 26306 N N . VAL A 1 32 ? -7.432 4.136 5.904 1.00 0.00 10 VAL A N 18
ATOM 26307 C CA . VAL A 1 32 ? -7.079 3.002 5.066 1.00 0.00 10 VAL A CA 18
ATOM 26308 C C . VAL A 1 32 ? -6.006 2.131 5.712 1.00 0.00 10 VAL A C 18
ATOM 26309 O O . VAL A 1 32 ? -6.029 0.916 5.565 1.00 0.00 10 VAL A O 18
ATOM 26322 N N . LEU A 1 33 ? -5.086 2.752 6.446 1.00 0.00 11 LEU A N 18
ATOM 26323 C CA . LEU A 1 33 ? -4.009 2.019 7.106 1.00 0.00 11 LEU A CA 18
ATOM 26324 C C . LEU A 1 33 ? -4.545 0.900 8.020 1.00 0.00 11 LEU A C 18
ATOM 26325 O O . LEU A 1 33 ? -4.291 -0.277 7.759 1.00 0.00 11 LEU A O 18
ATOM 26341 N N . PRO A 1 34 ? -5.299 1.227 9.092 1.00 0.00 12 PRO A N 18
ATOM 26342 C CA . PRO A 1 34 ? -5.807 0.214 10.024 1.00 0.00 12 PRO A CA 18
ATOM 26343 C C . PRO A 1 34 ? -6.851 -0.708 9.396 1.00 0.00 12 PRO A C 18
ATOM 26344 O O . PRO A 1 34 ? -6.910 -1.897 9.715 1.00 0.00 12 PRO A O 18
ATOM 26355 N N . ARG A 1 35 ? -7.657 -0.169 8.489 1.00 0.00 13 ARG A N 18
ATOM 26356 C CA . ARG A 1 35 ? -8.764 -0.919 7.913 1.00 0.00 13 ARG A CA 18
ATOM 26357 C C . ARG A 1 35 ? -8.321 -1.754 6.707 1.00 0.00 13 ARG A C 18
ATOM 26358 O O . ARG A 1 35 ? -9.139 -2.424 6.073 1.00 0.00 13 ARG A O 18
ATOM 26379 N N . ALA A 1 36 ? -7.029 -1.722 6.400 1.00 0.00 14 ALA A N 18
ATOM 26380 C CA . ALA A 1 36 ? -6.488 -2.484 5.278 1.00 0.00 14 ALA A CA 18
ATOM 26381 C C . ALA A 1 36 ? -6.252 -3.940 5.660 1.00 0.00 14 ALA A C 18
ATOM 26382 O O . ALA A 1 36 ? -6.199 -4.288 6.841 1.00 0.00 14 ALA A O 18
ATOM 26389 N N . VAL A 1 37 ? -6.111 -4.784 4.646 1.00 0.00 15 VAL A N 18
ATOM 26390 C CA . VAL A 1 37 ? -5.848 -6.204 4.847 1.00 0.00 15 VAL A CA 18
ATOM 26391 C C . VAL A 1 37 ? -4.556 -6.618 4.142 1.00 0.00 15 VAL A C 18
ATOM 26392 O O . VAL A 1 37 ? -4.132 -7.772 4.209 1.00 0.00 15 VAL A O 18
ATOM 26405 N N . GLY A 1 38 ? -3.935 -5.666 3.466 1.00 0.00 16 GLY A N 18
ATOM 26406 C CA . GLY A 1 38 ? -2.709 -5.929 2.752 1.00 0.00 16 GLY A CA 18
ATOM 26407 C C . GLY A 1 38 ? -2.009 -4.637 2.418 1.00 0.00 16 GLY A C 18
ATOM 26408 O O . GLY A 1 38 ? -2.642 -3.583 2.397 1.00 0.00 16 GLY A O 18
ATOM 26412 N N . SER A 1 39 ? -0.715 -4.692 2.172 1.00 0.00 17 SER A N 18
ATOM 26413 C CA . SER A 1 39 ? 0.040 -3.484 1.894 1.00 0.00 17 SER A CA 18
ATOM 26414 C C . SER A 1 39 ? 1.265 -3.778 1.037 1.00 0.00 17 SER A C 18
ATOM 26415 O O . SER A 1 39 ? 2.046 -4.685 1.331 1.00 0.00 17 SER A O 18
ATOM 26423 N N . LEU A 1 40 ? 1.414 -3.012 -0.032 1.00 0.00 18 LEU A N 18
ATOM 26424 C CA . LEU A 1 40 ? 2.570 -3.120 -0.904 1.00 0.00 18 LEU A CA 18
ATOM 26425 C C . LEU A 1 40 ? 3.469 -1.905 -0.740 1.00 0.00 18 LEU A C 18
ATOM 26426 O O . LEU A 1 40 ? 3.063 -0.780 -1.024 1.00 0.00 18 LEU A O 18
ATOM 26442 N N . THR A 1 41 ? 4.682 -2.138 -0.288 1.00 0.00 19 THR A N 18
ATOM 26443 C CA . THR A 1 41 ? 5.637 -1.066 -0.084 1.00 0.00 19 THR A CA 18
ATOM 26444 C C . THR A 1 41 ? 6.495 -0.886 -1.332 1.00 0.00 19 THR A C 18
ATOM 26445 O O . THR A 1 41 ? 7.264 -1.773 -1.696 1.00 0.00 19 THR A O 18
ATOM 26456 N N . PHE A 1 42 ? 6.338 0.248 -1.992 1.00 0.00 20 PHE A N 18
ATOM 26457 C CA . PHE A 1 42 ? 7.079 0.548 -3.207 1.00 0.00 20 PHE A CA 18
ATOM 26458 C C . PHE A 1 42 ? 8.129 1.623 -2.957 1.00 0.00 20 PHE A C 18
ATOM 26459 O O . PHE A 1 42 ? 8.011 2.443 -2.041 1.00 0.00 20 PHE A O 18
ATOM 26476 N N . ASP A 1 43 ? 9.155 1.607 -3.783 1.00 0.00 21 ASP A N 18
ATOM 26477 C CA . ASP A 1 43 ? 10.242 2.563 -3.690 1.00 0.00 21 ASP A CA 18
ATOM 26478 C C . ASP A 1 43 ? 9.927 3.816 -4.496 1.00 0.00 21 ASP A C 18
ATOM 26479 O O . ASP A 1 43 ? 9.018 3.817 -5.326 1.00 0.00 21 ASP A O 18
ATOM 26488 N N . GLU A 1 44 ? 10.688 4.875 -4.247 1.00 0.00 22 GLU A N 18
ATOM 26489 C CA . GLU A 1 44 ? 10.534 6.136 -4.956 1.00 0.00 22 GLU A CA 18
ATOM 26490 C C . GLU A 1 44 ? 10.796 5.963 -6.456 1.00 0.00 22 GLU A C 18
ATOM 26491 O O . GLU A 1 44 ? 10.288 6.730 -7.273 1.00 0.00 22 GLU A O 18
ATOM 26503 N N . ASN A 1 45 ? 11.578 4.943 -6.809 1.00 0.00 23 ASN A N 18
ATOM 26504 C CA . ASN A 1 45 ? 11.867 4.632 -8.202 1.00 0.00 23 ASN A CA 18
ATOM 26505 C C . ASN A 1 45 ? 10.856 3.631 -8.749 1.00 0.00 23 ASN A C 18
ATOM 26506 O O . ASN A 1 45 ? 11.069 3.028 -9.803 1.00 0.00 23 ASN A O 18
ATOM 26517 N N . TYR A 1 46 ? 9.763 3.457 -8.007 1.00 0.00 24 TYR A N 18
ATOM 26518 C CA . TYR A 1 46 ? 8.641 2.611 -8.415 1.00 0.00 24 TYR A CA 18
ATOM 26519 C C . TYR A 1 46 ? 9.042 1.142 -8.543 1.00 0.00 24 TYR A C 18
ATOM 26520 O O . TYR A 1 46 ? 8.632 0.447 -9.476 1.00 0.00 24 TYR A O 18
ATOM 26538 N N . ASN A 1 47 ? 9.832 0.671 -7.589 1.00 0.00 25 ASN A N 18
ATOM 26539 C CA . ASN A 1 47 ? 10.157 -0.748 -7.495 1.00 0.00 25 ASN A CA 18
ATOM 26540 C C . ASN A 1 47 ? 9.577 -1.306 -6.206 1.00 0.00 25 ASN A C 18
ATOM 26541 O O . ASN A 1 47 ? 9.506 -0.599 -5.206 1.00 0.00 25 ASN A O 18
ATOM 26552 N N . LEU A 1 48 ? 9.144 -2.554 -6.226 1.00 0.00 26 LEU A N 18
ATOM 26553 C CA . LEU A 1 48 ? 8.574 -3.171 -5.044 1.00 0.00 26 LEU A CA 18
ATOM 26554 C C . LEU A 1 48 ? 9.650 -3.429 -3.988 1.00 0.00 26 LEU A C 18
ATOM 26555 O O . LEU A 1 48 ? 10.702 -4.004 -4.280 1.00 0.00 26 LEU A O 18
ATOM 26571 N N . LEU A 1 49 ? 9.382 -2.982 -2.770 1.00 0.00 27 LEU A N 18
ATOM 26572 C CA . LEU A 1 49 ? 10.296 -3.172 -1.652 1.00 0.00 27 LEU A CA 18
ATOM 26573 C C . LEU A 1 49 ? 9.804 -4.289 -0.739 1.00 0.00 27 LEU A C 18
ATOM 26574 O O . LEU A 1 49 ? 10.545 -5.220 -0.420 1.00 0.00 27 LEU A O 18
ATOM 26590 N N . ASP A 1 50 ? 8.545 -4.188 -0.326 1.00 0.00 28 ASP A N 18
ATOM 26591 C CA . ASP A 1 50 ? 7.977 -5.113 0.650 1.00 0.00 28 ASP A CA 18
ATOM 26592 C C . ASP A 1 50 ? 6.543 -5.479 0.295 1.00 0.00 28 ASP A C 18
ATOM 26593 O O . ASP A 1 50 ? 5.758 -4.624 -0.106 1.00 0.00 28 ASP A O 18
ATOM 26602 N N . THR A 1 51 ? 6.212 -6.751 0.441 1.00 0.00 29 THR A N 18
ATOM 26603 C CA . THR A 1 51 ? 4.861 -7.221 0.204 1.00 0.00 29 THR A CA 18
ATOM 26604 C C . THR A 1 51 ? 4.274 -7.810 1.484 1.00 0.00 29 THR A C 18
ATOM 26605 O O . THR A 1 51 ? 4.814 -8.771 2.039 1.00 0.00 29 THR A O 18
ATOM 26616 N N . SER A 1 52 ? 3.179 -7.233 1.959 1.00 0.00 30 SER A N 18
ATOM 26617 C CA . SER A 1 52 ? 2.554 -7.688 3.190 1.00 0.00 30 SER A CA 18
ATOM 26618 C C . SER A 1 52 ? 1.044 -7.844 3.017 1.00 0.00 30 SER A C 18
ATOM 26619 O O . SER A 1 52 ? 0.441 -7.219 2.142 1.00 0.00 30 SER A O 18
ATOM 26627 N N . GLY A 1 53 ? 0.446 -8.693 3.845 1.00 0.00 31 GLY A N 18
ATOM 26628 C CA . GLY A 1 53 ? -0.993 -8.879 3.824 1.00 0.00 31 GLY A CA 18
ATOM 26629 C C . GLY A 1 53 ? -1.470 -9.640 2.606 1.00 0.00 31 GLY A C 18
ATOM 26630 O O . GLY A 1 53 ? -0.712 -10.389 1.994 1.00 0.00 31 GLY A O 18
ATOM 26634 N N . VAL A 1 54 ? -2.727 -9.423 2.237 1.00 0.00 32 VAL A N 18
ATOM 26635 C CA . VAL A 1 54 ? -3.330 -10.094 1.086 1.00 0.00 32 VAL A CA 18
ATOM 26636 C C . VAL A 1 54 ? -2.589 -9.748 -0.207 1.00 0.00 32 VAL A C 18
ATOM 26637 O O . VAL A 1 54 ? -2.675 -10.469 -1.202 1.00 0.00 32 VAL A O 18
ATOM 26650 N N . ALA A 1 55 ? -1.829 -8.662 -0.172 1.00 0.00 33 ALA A N 18
ATOM 26651 C CA . ALA A 1 55 ? -1.071 -8.214 -1.332 1.00 0.00 33 ALA A CA 18
ATOM 26652 C C . ALA A 1 55 ? -0.027 -9.250 -1.747 1.00 0.00 33 ALA A C 18
ATOM 26653 O O . ALA A 1 55 ? 0.526 -9.178 -2.842 1.00 0.00 33 ALA A O 18
ATOM 26660 N N . LYS A 1 56 ? 0.237 -10.212 -0.865 1.00 0.00 34 LYS A N 18
ATOM 26661 C CA . LYS A 1 56 ? 1.199 -11.263 -1.146 1.00 0.00 34 LYS A CA 18
ATOM 26662 C C . LYS A 1 56 ? 0.656 -12.239 -2.184 1.00 0.00 34 LYS A C 18
ATOM 26663 O O . LYS A 1 56 ? 1.396 -12.722 -3.038 1.00 0.00 34 LYS A O 18
ATOM 26682 N N . VAL A 1 57 ? -0.642 -12.516 -2.117 1.00 0.00 35 VAL A N 18
ATOM 26683 C CA . VAL A 1 57 ? -1.266 -13.455 -3.044 1.00 0.00 35 VAL A CA 18
ATOM 26684 C C . VAL A 1 57 ? -1.837 -12.724 -4.258 1.00 0.00 35 VAL A C 18
ATOM 26685 O O . VAL A 1 57 ? -2.040 -13.320 -5.317 1.00 0.00 35 VAL A O 18
ATOM 26698 N N . ILE A 1 58 ? -2.091 -11.431 -4.095 1.00 0.00 36 ILE A N 18
ATOM 26699 C CA . ILE A 1 58 ? -2.553 -10.590 -5.192 1.00 0.00 36 ILE A CA 18
ATOM 26700 C C . ILE A 1 58 ? -1.420 -10.356 -6.199 1.00 0.00 36 ILE A C 18
ATOM 26701 O O . ILE A 1 58 ? -0.247 -10.314 -5.822 1.00 0.00 36 ILE A O 18
ATOM 26717 N N . GLU A 1 59 ? -1.764 -10.245 -7.477 1.00 0.00 37 GLU A N 18
ATOM 26718 C CA . GLU A 1 59 ? -0.769 -10.019 -8.517 1.00 0.00 37 GLU A CA 18
ATOM 26719 C C . GLU A 1 59 ? -0.213 -8.597 -8.433 1.00 0.00 37 GLU A C 18
ATOM 26720 O O . GLU A 1 59 ? -0.964 -7.638 -8.244 1.00 0.00 37 GLU A O 18
ATOM 26732 N N . LYS A 1 60 ? 1.105 -8.475 -8.583 1.00 0.00 38 LYS A N 18
ATOM 26733 C CA . LYS A 1 60 ? 1.795 -7.194 -8.421 1.00 0.00 38 LYS A CA 18
ATOM 26734 C C . LYS A 1 60 ? 1.262 -6.149 -9.396 1.00 0.00 38 LYS A C 18
ATOM 26735 O O . LYS A 1 60 ? 1.045 -5.003 -9.017 1.00 0.00 38 LYS A O 18
ATOM 26754 N N . SER A 1 61 ? 1.080 -6.553 -10.654 1.00 0.00 39 SER A N 18
ATOM 26755 C CA . SER A 1 61 ? 0.388 -5.729 -11.650 1.00 0.00 39 SER A CA 18
ATOM 26756 C C . SER A 1 61 ? 1.173 -4.454 -12.007 1.00 0.00 39 SER A C 18
ATOM 26757 O O . SER A 1 61 ? 2.211 -4.162 -11.409 1.00 0.00 39 SER A O 18
ATOM 26765 N N . PRO A 1 62 ? 0.701 -3.690 -13.017 1.00 0.00 40 PRO A N 18
ATOM 26766 C CA . PRO A 1 62 ? 1.270 -2.383 -13.370 1.00 0.00 40 PRO A CA 18
ATOM 26767 C C . PRO A 1 62 ? 0.833 -1.283 -12.400 1.00 0.00 40 PRO A C 18
ATOM 26768 O O . PRO A 1 62 ? 0.554 -0.154 -12.807 1.00 0.00 40 PRO A O 18
ATOM 26779 N N . ILE A 1 63 ? 0.798 -1.618 -11.114 1.00 0.00 41 ILE A N 18
ATOM 26780 C CA . ILE A 1 63 ? 0.361 -0.683 -10.083 1.00 0.00 41 ILE A CA 18
ATOM 26781 C C . ILE A 1 63 ? 1.265 0.544 -10.037 1.00 0.00 41 ILE A C 18
ATOM 26782 O O . ILE A 1 63 ? 0.799 1.654 -9.797 1.00 0.00 41 ILE A O 18
ATOM 26798 N N . ALA A 1 64 ? 2.550 0.339 -10.304 1.00 0.00 42 ALA A N 18
ATOM 26799 C CA . ALA A 1 64 ? 3.535 1.414 -10.247 1.00 0.00 42 ALA A CA 18
ATOM 26800 C C . ALA A 1 64 ? 3.158 2.565 -11.176 1.00 0.00 42 ALA A C 18
ATOM 26801 O O . ALA A 1 64 ? 3.346 3.738 -10.841 1.00 0.00 42 ALA A O 18
ATOM 26808 N N . GLU A 1 65 ? 2.609 2.221 -12.336 1.00 0.00 43 GLU A N 18
ATOM 26809 C CA . GLU A 1 65 ? 2.165 3.214 -13.304 1.00 0.00 43 GLU A CA 18
ATOM 26810 C C . GLU A 1 65 ? 0.998 4.021 -12.737 1.00 0.00 43 GLU A C 18
ATOM 26811 O O . GLU A 1 65 ? 0.888 5.226 -12.953 1.00 0.00 43 GLU A O 18
ATOM 26823 N N . ILE A 1 66 ? 0.134 3.356 -11.991 1.00 0.00 44 ILE A N 18
ATOM 26824 C CA . ILE A 1 66 ? -1.011 4.024 -11.399 1.00 0.00 44 ILE A CA 18
ATOM 26825 C C . ILE A 1 66 ? -0.582 4.793 -10.149 1.00 0.00 44 ILE A C 18
ATOM 26826 O O . ILE A 1 66 ? -1.182 5.810 -9.795 1.00 0.00 44 ILE A O 18
ATOM 26842 N N . ILE A 1 67 ? 0.479 4.316 -9.499 1.00 0.00 45 ILE A N 18
ATOM 26843 C CA . ILE A 1 67 ? 1.024 4.980 -8.318 1.00 0.00 45 ILE A CA 18
ATOM 26844 C C . ILE A 1 67 ? 1.477 6.392 -8.662 1.00 0.00 45 ILE A C 18
ATOM 26845 O O . ILE A 1 67 ? 1.151 7.347 -7.953 1.00 0.00 45 ILE A O 18
ATOM 26861 N N . ARG A 1 68 ? 2.217 6.514 -9.759 1.00 0.00 46 ARG A N 18
ATOM 26862 C CA . ARG A 1 68 ? 2.732 7.803 -10.202 1.00 0.00 46 ARG A CA 18
ATOM 26863 C C . ARG A 1 68 ? 1.602 8.710 -10.681 1.00 0.00 46 ARG A C 18
ATOM 26864 O O . ARG A 1 68 ? 1.610 9.915 -10.422 1.00 0.00 46 ARG A O 18
ATOM 26885 N N . LYS A 1 69 ? 0.624 8.130 -11.361 1.00 0.00 47 LYS A N 18
ATOM 26886 C CA . LYS A 1 69 ? -0.556 8.882 -11.779 1.00 0.00 47 LYS A CA 18
ATOM 26887 C C . LYS A 1 69 ? -1.294 9.424 -10.558 1.00 0.00 47 LYS A C 18
ATOM 26888 O O . LYS A 1 69 ? -1.618 10.611 -10.484 1.00 0.00 47 LYS A O 18
ATOM 26907 N N . SER A 1 70 ? -1.524 8.555 -9.582 1.00 0.00 48 SER A N 18
ATOM 26908 C CA . SER A 1 70 ? -2.203 8.945 -8.360 1.00 0.00 48 SER A CA 18
ATOM 26909 C C . SER A 1 70 ? -1.340 9.906 -7.546 1.00 0.00 48 SER A C 18
ATOM 26910 O O . SER A 1 70 ? -1.843 10.659 -6.722 1.00 0.00 48 SER A O 18
ATOM 26918 N N . ASN A 1 71 ? -0.035 9.861 -7.775 1.00 0.00 49 ASN A N 18
ATOM 26919 C CA . ASN A 1 71 ? 0.897 10.759 -7.101 1.00 0.00 49 ASN A CA 18
ATOM 26920 C C . ASN A 1 71 ? 0.671 12.191 -7.562 1.00 0.00 49 ASN A C 18
ATOM 26921 O O . ASN A 1 71 ? 0.835 13.140 -6.799 1.00 0.00 49 ASN A O 18
ATOM 26932 N N . ALA A 1 72 ? 0.297 12.332 -8.821 1.00 0.00 50 ALA A N 18
ATOM 26933 C CA . ALA A 1 72 ? -0.031 13.635 -9.376 1.00 0.00 50 ALA A CA 18
ATOM 26934 C C . ALA A 1 72 ? -1.387 14.108 -8.864 1.00 0.00 50 ALA A C 18
ATOM 26935 O O . ALA A 1 72 ? -1.607 15.301 -8.655 1.00 0.00 50 ALA A O 18
ATOM 26942 N N . GLU A 1 73 ? -2.283 13.154 -8.653 1.00 0.00 51 GLU A N 18
ATOM 26943 C CA . GLU A 1 73 ? -3.640 13.448 -8.210 1.00 0.00 51 GLU A CA 18
ATOM 26944 C C . GLU A 1 73 ? -3.700 13.830 -6.732 1.00 0.00 51 GLU A C 18
ATOM 26945 O O . GLU A 1 73 ? -4.431 14.743 -6.350 1.00 0.00 51 GLU A O 18
ATOM 26957 N N . LEU A 1 74 ? -2.939 13.134 -5.899 1.00 0.00 52 LEU A N 18
ATOM 26958 C CA . LEU A 1 74 ? -3.089 13.271 -4.456 1.00 0.00 52 LEU A CA 18
ATOM 26959 C C . LEU A 1 74 ? -1.757 13.240 -3.726 1.00 0.00 52 LEU A C 18
ATOM 26960 O O . LEU A 1 74 ? -0.694 13.155 -4.340 1.00 0.00 52 LEU A O 18
ATOM 26976 N N . GLY A 1 75 ? -1.843 13.292 -2.406 1.00 0.00 53 GLY A N 18
ATOM 26977 C CA . GLY A 1 75 ? -0.687 13.073 -1.569 1.00 0.00 53 GLY A CA 18
ATOM 26978 C C . GLY A 1 75 ? -1.008 12.156 -0.403 1.00 0.00 53 GLY A C 18
ATOM 26979 O O . GLY A 1 75 ? -0.520 11.028 -0.336 1.00 0.00 53 GLY A O 18
ATOM 26983 N N . ARG A 1 76 ? -1.872 12.626 0.490 1.00 0.00 54 ARG A N 18
ATOM 26984 C CA . ARG A 1 76 ? -2.169 11.906 1.727 1.00 0.00 54 ARG A CA 18
ATOM 26985 C C . ARG A 1 76 ? -3.438 11.054 1.585 1.00 0.00 54 ARG A C 18
ATOM 26986 O O . ARG A 1 76 ? -3.894 10.432 2.547 1.00 0.00 54 ARG A O 18
ATOM 27007 N N . LEU A 1 77 ? -4.005 11.024 0.387 1.00 0.00 55 LEU A N 18
ATOM 27008 C CA . LEU A 1 77 ? -5.211 10.235 0.137 1.00 0.00 55 LEU A CA 18
ATOM 27009 C C . LEU A 1 77 ? -4.853 8.921 -0.543 1.00 0.00 55 LEU A C 18
ATOM 27010 O O . LEU A 1 77 ? -3.749 8.764 -1.063 1.00 0.00 55 LEU A O 18
ATOM 27026 N N . GLY A 1 78 ? -5.789 7.982 -0.533 1.00 0.00 56 GLY A N 18
ATOM 27027 C CA . GLY A 1 78 ? -5.557 6.698 -1.155 1.00 0.00 56 GLY A CA 18
ATOM 27028 C C . GLY A 1 78 ? -6.436 6.463 -2.363 1.00 0.00 56 GLY A C 18
ATOM 27029 O O . GLY A 1 78 ? -7.566 5.980 -2.238 1.00 0.00 56 GLY A O 18
ATOM 27033 N N . TYR A 1 79 ? -5.916 6.800 -3.531 1.00 0.00 57 TYR A N 18
ATOM 27034 C CA . TYR A 1 79 ? -6.621 6.575 -4.785 1.00 0.00 57 TYR A CA 18
ATOM 27035 C C . TYR A 1 79 ? -6.600 5.092 -5.110 1.00 0.00 57 TYR A C 18
ATOM 27036 O O . TYR A 1 79 ? -5.578 4.427 -4.925 1.00 0.00 57 TYR A O 18
ATOM 27054 N N . SER A 1 80 ? -7.725 4.569 -5.569 1.00 0.00 58 SER A N 18
ATOM 27055 C CA . SER A 1 80 ? -7.811 3.168 -5.921 1.00 0.00 58 SER A CA 18
ATOM 27056 C C . SER A 1 80 ? -6.994 2.887 -7.178 1.00 0.00 58 SER A C 18
ATOM 27057 O O . SER A 1 80 ? -7.367 3.284 -8.282 1.00 0.00 58 SER A O 18
ATOM 27065 N N . VAL A 1 81 ? -5.877 2.202 -6.997 1.00 0.00 59 VAL A N 18
ATOM 27066 C CA . VAL A 1 81 ? -4.983 1.900 -8.099 1.00 0.00 59 VAL A CA 18
ATOM 27067 C C . VAL A 1 81 ? -5.245 0.505 -8.641 1.00 0.00 59 VAL A C 18
ATOM 27068 O O . VAL A 1 81 ? -5.069 0.243 -9.831 1.00 0.00 59 VAL A O 18
ATOM 27081 N N . TYR A 1 82 ? -5.685 -0.378 -7.762 1.00 0.00 60 TYR A N 18
ATOM 27082 C CA . TYR A 1 82 ? -5.949 -1.755 -8.130 1.00 0.00 60 TYR A CA 18
ATOM 27083 C C . TYR A 1 82 ? -7.270 -2.201 -7.527 1.00 0.00 60 TYR A C 18
ATOM 27084 O O . TYR A 1 82 ? -7.446 -2.131 -6.315 1.00 0.00 60 TYR A O 18
ATOM 27102 N N . GLU A 1 83 ? -8.198 -2.640 -8.354 1.00 0.00 61 GLU A N 18
ATOM 27103 C CA . GLU A 1 83 ? -9.455 -3.153 -7.838 1.00 0.00 61 GLU A CA 18
ATOM 27104 C C . GLU A 1 83 ? -9.598 -4.633 -8.145 1.00 0.00 61 GLU A C 18
ATOM 27105 O O . GLU A 1 83 ? -9.320 -5.093 -9.254 1.00 0.00 61 GLU A O 18
ATOM 27117 N N . ASP A 1 84 ? -10.014 -5.364 -7.133 1.00 0.00 62 ASP A N 18
ATOM 27118 C CA . ASP A 1 84 ? -10.220 -6.791 -7.213 1.00 0.00 62 ASP A CA 18
ATOM 27119 C C . ASP A 1 84 ? -11.627 -7.105 -6.705 1.00 0.00 62 ASP A C 18
ATOM 27120 O O . ASP A 1 84 ? -12.285 -6.233 -6.137 1.00 0.00 62 ASP A O 18
ATOM 27129 N N . ALA A 1 85 ? -12.088 -8.330 -6.912 1.00 0.00 63 ALA A N 18
ATOM 27130 C CA . ALA A 1 85 ? -13.431 -8.723 -6.519 1.00 0.00 63 ALA A CA 18
ATOM 27131 C C . ALA A 1 85 ? -13.597 -8.707 -5.004 1.00 0.00 63 ALA A C 18
ATOM 27132 O O . ALA A 1 85 ? -14.714 -8.588 -4.500 1.00 0.00 63 ALA A O 18
ATOM 27139 N N . GLN A 1 86 ? -12.493 -8.836 -4.279 1.00 0.00 64 GLN A N 18
ATOM 27140 C CA . GLN A 1 86 ? -12.541 -8.799 -2.826 1.00 0.00 64 GLN A CA 18
ATOM 27141 C C . GLN A 1 86 ? -11.869 -7.546 -2.277 1.00 0.00 64 GLN A C 18
ATOM 27142 O O . GLN A 1 86 ? -12.322 -6.982 -1.281 1.00 0.00 64 GLN A O 18
ATOM 27156 N N . TYR A 1 87 ? -10.796 -7.098 -2.919 1.00 0.00 65 TYR A N 18
ATOM 27157 C CA . TYR A 1 87 ? -9.962 -6.050 -2.335 1.00 0.00 65 TYR A CA 18
ATOM 27158 C C . TYR A 1 87 ? -9.695 -4.910 -3.306 1.00 0.00 65 TYR A C 18
ATOM 27159 O O . TYR A 1 87 ? -9.871 -5.046 -4.508 1.00 0.00 65 TYR A O 18
ATOM 27177 N N . ILE A 1 88 ? -9.279 -3.775 -2.756 1.00 0.00 66 ILE A N 18
ATOM 27178 C CA . ILE A 1 88 ? -8.920 -2.609 -3.544 1.00 0.00 66 ILE A CA 18
ATOM 27179 C C . ILE A 1 88 ? -7.656 -1.975 -2.984 1.00 0.00 66 ILE A C 18
ATOM 27180 O O . ILE A 1 88 ? -7.573 -1.683 -1.790 1.00 0.00 66 ILE A O 18
ATOM 27196 N N . GLY A 1 89 ? -6.680 -1.771 -3.847 1.00 0.00 67 GLY A N 18
ATOM 27197 C CA . GLY A 1 89 ? -5.440 -1.148 -3.440 1.00 0.00 67 GLY A CA 18
ATOM 27198 C C . GLY A 1 89 ? -5.481 0.354 -3.617 1.00 0.00 67 GLY A C 18
ATOM 27199 O O . GLY A 1 89 ? -6.047 0.858 -4.587 1.00 0.00 67 GLY A O 18
ATOM 27203 N N . HIS A 1 90 ? -4.887 1.066 -2.678 1.00 0.00 68 HIS A N 18
ATOM 27204 C CA . HIS A 1 90 ? -4.884 2.522 -2.686 1.00 0.00 68 HIS A CA 18
ATOM 27205 C C . HIS A 1 90 ? -3.452 3.026 -2.560 1.00 0.00 68 HIS A C 18
ATOM 27206 O O . HIS A 1 90 ? -2.753 2.660 -1.618 1.00 0.00 68 HIS A O 18
ATOM 27221 N N . ALA A 1 91 ? -3.009 3.849 -3.503 1.00 0.00 69 ALA A N 18
ATOM 27222 C CA . ALA A 1 91 ? -1.642 4.362 -3.460 1.00 0.00 69 ALA A CA 18
ATOM 27223 C C . ALA A 1 91 ? -1.538 5.582 -2.563 1.00 0.00 69 ALA A C 18
ATOM 27224 O O . ALA A 1 91 ? -2.191 6.600 -2.801 1.00 0.00 69 ALA A O 18
ATOM 27231 N N . PHE A 1 92 ? -0.669 5.495 -1.570 1.00 0.00 70 PHE A N 18
ATOM 27232 C CA . PHE A 1 92 ? -0.422 6.600 -0.663 1.00 0.00 70 PHE A CA 18
ATOM 27233 C C . PHE A 1 92 ? 0.991 7.118 -0.828 1.00 0.00 70 PHE A C 18
ATOM 27234 O O . PHE A 1 92 ? 1.927 6.341 -1.031 1.00 0.00 70 PHE A O 18
ATOM 27251 N N . LYS A 1 93 ? 1.137 8.429 -0.777 1.00 0.00 71 LYS A N 18
ATOM 27252 C CA . LYS A 1 93 ? 2.452 9.039 -0.792 1.00 0.00 71 LYS A CA 18
ATOM 27253 C C . LYS A 1 93 ? 3.041 9.031 0.611 1.00 0.00 71 LYS A C 18
ATOM 27254 O O . LYS A 1 93 ? 2.435 9.534 1.556 1.00 0.00 71 LYS A O 18
ATOM 27273 N N . LYS A 1 94 ? 4.214 8.440 0.740 1.00 0.00 72 LYS A N 18
ATOM 27274 C CA . LYS A 1 94 ? 4.875 8.319 2.031 1.00 0.00 72 LYS A CA 18
ATOM 27275 C C . LYS A 1 94 ? 6.163 9.132 2.015 1.00 0.00 72 LYS A C 18
ATOM 27276 O O . LYS A 1 94 ? 6.487 9.754 1.004 1.00 0.00 72 LYS A O 18
ATOM 27295 N N . ALA A 1 95 ? 6.898 9.119 3.119 1.00 0.00 73 ALA A N 18
ATOM 27296 C CA . ALA A 1 95 ? 8.132 9.887 3.217 1.00 0.00 73 ALA A CA 18
ATOM 27297 C C . ALA A 1 95 ? 9.199 9.324 2.283 1.00 0.00 73 ALA A C 18
ATOM 27298 O O . ALA A 1 95 ? 9.894 8.363 2.624 1.00 0.00 73 ALA A O 18
ATOM 27305 N N . GLY A 1 96 ? 9.300 9.909 1.094 1.00 0.00 74 GLY A N 18
ATOM 27306 C CA . GLY A 1 96 ? 10.267 9.457 0.106 1.00 0.00 74 GLY A CA 18
ATOM 27307 C C . GLY A 1 96 ? 9.941 8.082 -0.445 1.00 0.00 74 GLY A C 18
ATOM 27308 O O . GLY A 1 96 ? 10.788 7.435 -1.058 1.00 0.00 74 GLY A O 18
ATOM 27312 N N . HIS A 1 97 ? 8.711 7.630 -0.224 1.00 0.00 75 HIS A N 18
ATOM 27313 C CA . HIS A 1 97 ? 8.305 6.291 -0.628 1.00 0.00 75 HIS A CA 18
ATOM 27314 C C . HIS A 1 97 ? 6.845 6.264 -1.049 1.00 0.00 75 HIS A C 18
ATOM 27315 O O . HIS A 1 97 ? 6.125 7.253 -0.903 1.00 0.00 75 HIS A O 18
ATOM 27330 N N . PHE A 1 98 ? 6.419 5.128 -1.573 1.00 0.00 76 PHE A N 18
ATOM 27331 C CA . PHE A 1 98 ? 5.046 4.941 -2.012 1.00 0.00 76 PHE A CA 18
ATOM 27332 C C . PHE A 1 98 ? 4.518 3.627 -1.465 1.00 0.00 76 PHE A C 18
ATOM 27333 O O . PHE A 1 98 ? 5.166 2.604 -1.606 1.00 0.00 76 PHE A O 18
ATOM 27350 N N . ILE A 1 99 ? 3.363 3.642 -0.827 1.00 0.00 77 ILE A N 18
ATOM 27351 C CA . ILE A 1 99 ? 2.796 2.406 -0.308 1.00 0.00 77 ILE A CA 18
ATOM 27352 C C . ILE A 1 99 ? 1.350 2.249 -0.750 1.00 0.00 77 ILE A C 18
ATOM 27353 O O . ILE A 1 99 ? 0.559 3.191 -0.687 1.00 0.00 77 ILE A O 18
ATOM 27369 N N . VAL A 1 100 ? 1.023 1.059 -1.221 1.00 0.00 78 VAL A N 18
ATOM 27370 C CA . VAL A 1 100 ? -0.322 0.748 -1.668 1.00 0.00 78 VAL A CA 18
ATOM 27371 C C . VAL A 1 100 ? -1.031 -0.121 -0.638 1.00 0.00 78 VAL A C 18
ATOM 27372 O O . VAL A 1 100 ? -0.702 -1.295 -0.470 1.00 0.00 78 VAL A O 18
ATOM 27385 N N . TYR A 1 101 ? -1.987 0.464 0.061 1.00 0.00 79 TYR A N 18
ATOM 27386 C CA . TYR A 1 101 ? -2.737 -0.254 1.073 1.00 0.00 79 TYR A CA 18
ATOM 27387 C C . TYR A 1 101 ? -3.981 -0.886 0.464 1.00 0.00 79 TYR A C 18
ATOM 27388 O O . TYR A 1 101 ? -4.817 -0.200 -0.126 1.00 0.00 79 TYR A O 18
ATOM 27406 N N . PHE A 1 102 ? -4.082 -2.201 0.595 1.00 0.00 80 PHE A N 18
ATOM 27407 C CA . PHE A 1 102 ? -5.197 -2.950 0.052 1.00 0.00 80 PHE A CA 18
ATOM 27408 C C . PHE A 1 102 ? -6.268 -3.159 1.107 1.00 0.00 80 PHE A C 18
ATOM 27409 O O . PHE A 1 102 ? -6.024 -3.789 2.136 1.00 0.00 80 PHE A O 18
ATOM 27426 N N . THR A 1 103 ? -7.445 -2.629 0.853 1.00 0.00 81 THR A N 18
ATOM 27427 C CA . THR A 1 103 ? -8.572 -2.811 1.748 1.00 0.00 81 THR A CA 18
ATOM 27428 C C . THR A 1 103 ? -9.552 -3.799 1.128 1.00 0.00 81 THR A C 18
ATOM 27429 O O . THR A 1 103 ? -9.485 -4.052 -0.071 1.00 0.00 81 THR A O 18
ATOM 27440 N N . PRO A 1 104 ? -10.463 -4.387 1.920 1.00 0.00 82 PRO A N 18
ATOM 27441 C CA . PRO A 1 104 ? -11.491 -5.299 1.397 1.00 0.00 82 PRO A CA 18
ATOM 27442 C C . PRO A 1 104 ? -12.568 -4.540 0.622 1.00 0.00 82 PRO A C 18
ATOM 27443 O O . PRO A 1 104 ? -13.753 -4.594 0.961 1.00 0.00 82 PRO A O 18
ATOM 27454 N N . LYS A 1 105 ? -12.128 -3.849 -0.430 1.00 0.00 83 LYS A N 18
ATOM 27455 C CA . LYS A 1 105 ? -12.957 -2.916 -1.186 1.00 0.00 83 LYS A CA 18
ATOM 27456 C C . LYS A 1 105 ? -13.313 -1.708 -0.323 1.00 0.00 83 LYS A C 18
ATOM 27457 O O . LYS A 1 105 ? -12.811 -0.611 -0.570 1.00 0.00 83 LYS A O 18
ATOM 27476 N N . ASN A 1 106 ? -14.128 -1.934 0.705 1.00 0.00 84 ASN A N 18
ATOM 27477 C CA . ASN A 1 106 ? -14.518 -0.892 1.659 1.00 0.00 84 ASN A CA 18
ATOM 27478 C C . ASN A 1 106 ? -15.253 0.252 0.970 1.00 0.00 84 ASN A C 18
ATOM 27479 O O . ASN A 1 106 ? -14.646 1.223 0.519 1.00 0.00 84 ASN A O 18
ATOM 27490 N N . LYS A 1 107 ? -16.566 0.121 0.878 1.00 0.00 85 LYS A N 18
ATOM 27491 C CA . LYS A 1 107 ? -17.395 1.171 0.316 1.00 0.00 85 LYS A CA 18
ATOM 27492 C C . LYS A 1 107 ? -18.249 1.785 1.414 1.00 0.00 85 LYS A C 18
ATOM 27493 O O . LYS A 1 107 ? -18.213 2.997 1.637 1.00 0.00 85 LYS A O 18
ATOM 27512 N N . ASN A 1 108 ? -18.993 0.919 2.109 1.00 0.00 86 ASN A N 18
ATOM 27513 C CA . ASN A 1 108 ? -19.916 1.321 3.173 1.00 0.00 86 ASN A CA 18
ATOM 27514 C C . ASN A 1 108 ? -21.001 2.254 2.637 1.00 0.00 86 ASN A C 18
ATOM 27515 O O . ASN A 1 108 ? -22.108 1.814 2.325 1.00 0.00 86 ASN A O 18
ATOM 27526 N N . ARG A 1 109 ? -20.660 3.531 2.510 1.00 0.00 87 ARG A N 18
ATOM 27527 C CA . ARG A 1 109 ? -21.583 4.551 2.041 1.00 0.00 87 ARG A CA 18
ATOM 27528 C C . ARG A 1 109 ? -20.876 5.898 2.017 1.00 0.00 87 ARG A C 18
ATOM 27529 O O . ARG A 1 109 ? -20.307 6.322 3.027 1.00 0.00 87 ARG A O 18
ATOM 27550 N N . GLU A 1 110 ? -20.889 6.559 0.869 1.00 0.00 88 GLU A N 18
ATOM 27551 C CA . GLU A 1 110 ? -20.248 7.858 0.746 1.00 0.00 88 GLU A CA 18
ATOM 27552 C C . GLU A 1 110 ? -21.262 8.971 1.005 1.00 0.00 88 GLU A C 18
ATOM 27553 O O . GLU A 1 110 ? -22.401 8.707 1.401 1.00 0.00 88 GLU A O 18
ATOM 27565 N N . GLY A 1 111 ? -20.846 10.206 0.782 1.00 0.00 89 GLY A N 18
ATOM 27566 C CA . GLY A 1 111 ? -21.707 11.338 1.039 1.00 0.00 89 GLY A CA 18
ATOM 27567 C C . GLY A 1 111 ? -20.945 12.460 1.699 1.00 0.00 89 GLY A C 18
ATOM 27568 O O . GLY A 1 111 ? -21.059 13.620 1.309 1.00 0.00 89 GLY A O 18
ATOM 27572 N N . VAL A 1 112 ? -20.160 12.101 2.702 1.00 0.00 90 VAL A N 18
ATOM 27573 C CA . VAL A 1 112 ? -19.290 13.049 3.372 1.00 0.00 90 VAL A CA 18
ATOM 27574 C C . VAL A 1 112 ? -17.849 12.774 2.974 1.00 0.00 90 VAL A C 18
ATOM 27575 O O . VAL A 1 112 ? -17.325 11.689 3.236 1.00 0.00 90 VAL A O 18
ATOM 27588 N N . VAL A 1 113 ? -17.221 13.737 2.318 1.00 0.00 91 VAL A N 18
ATOM 27589 C CA . VAL A 1 113 ? -15.847 13.569 1.874 1.00 0.00 91 VAL A CA 18
ATOM 27590 C C . VAL A 1 113 ? -14.876 13.745 3.037 1.00 0.00 91 VAL A C 18
ATOM 27591 O O . VAL A 1 113 ? -14.964 14.712 3.798 1.00 0.00 91 VAL A O 18
ATOM 27604 N N . PRO A 1 114 ? -13.956 12.788 3.205 1.00 0.00 92 PRO A N 18
ATOM 27605 C CA . PRO A 1 114 ? -12.978 12.816 4.292 1.00 0.00 92 PRO A CA 18
ATOM 27606 C C . PRO A 1 114 ? -11.905 13.887 4.084 1.00 0.00 92 PRO A C 18
ATOM 27607 O O . PRO A 1 114 ? -11.739 14.404 2.975 1.00 0.00 92 PRO A O 18
ATOM 27618 N N . PRO A 1 115 ? -11.177 14.245 5.155 1.00 0.00 93 PRO A N 18
ATOM 27619 C CA . PRO A 1 115 ? -10.107 15.247 5.091 1.00 0.00 93 PRO A CA 18
ATOM 27620 C C . PRO A 1 115 ? -9.000 14.861 4.113 1.00 0.00 93 PRO A C 18
ATOM 27621 O O . PRO A 1 115 ? -8.514 13.727 4.116 1.00 0.00 93 PRO A O 18
ATOM 27632 N N . VAL A 1 116 ? -8.612 15.815 3.279 1.00 0.00 94 VAL A N 18
ATOM 27633 C CA . VAL A 1 116 ? -7.563 15.607 2.298 1.00 0.00 94 VAL A CA 18
ATOM 27634 C C . VAL A 1 116 ? -6.183 15.835 2.914 1.00 0.00 94 VAL A C 18
ATOM 27635 O O . VAL A 1 116 ? -6.043 15.910 4.137 1.00 0.00 94 VAL A O 18
ATOM 27648 N N . GLY A 1 117 ? -5.165 15.926 2.074 1.00 0.00 95 GLY A N 18
ATOM 27649 C CA . GLY A 1 117 ? -3.830 16.195 2.561 1.00 0.00 95 GLY A CA 18
ATOM 27650 C C . GLY A 1 117 ? -3.470 17.654 2.406 1.00 0.00 95 GLY A C 18
ATOM 27651 O O . GLY A 1 117 ? -3.547 18.198 1.306 1.00 0.00 95 GLY A O 18
ATOM 27655 N N . ILE A 1 118 ? -3.096 18.291 3.508 1.00 0.00 96 ILE A N 18
ATOM 27656 C CA . ILE A 1 118 ? -2.745 19.705 3.493 1.00 0.00 96 ILE A CA 18
ATOM 27657 C C . ILE A 1 118 ? -1.411 19.940 2.786 1.00 0.00 96 ILE A C 18
ATOM 27658 O O . ILE A 1 118 ? -0.341 19.860 3.399 1.00 0.00 96 ILE A O 18
ATOM 27674 N N . THR A 1 119 ? -1.495 20.217 1.489 1.00 0.00 97 THR A N 18
ATOM 27675 C CA . THR A 1 119 ? -0.322 20.415 0.647 1.00 0.00 97 THR A CA 18
ATOM 27676 C C . THR A 1 119 ? 0.534 19.150 0.616 1.00 0.00 97 THR A C 18
ATOM 27677 O O . THR A 1 119 ? 1.573 19.058 1.271 1.00 0.00 97 THR A O 18
ATOM 27688 N N . ASN A 1 120 ? 0.052 18.164 -0.118 1.00 0.00 98 ASN A N 18
ATOM 27689 C CA . ASN A 1 120 ? 0.733 16.890 -0.273 1.00 0.00 98 ASN A CA 18
ATOM 27690 C C . ASN A 1 120 ? 0.752 16.509 -1.746 1.00 0.00 98 ASN A C 18
ATOM 27691 O O . ASN A 1 120 ? 1.833 16.559 -2.366 1.00 0.00 98 ASN A O 18
ATOM 27703 N N . MET A 1 23 ? -18.643 8.748 -8.454 1.00 0.00 1 MET A N 19
ATOM 27704 C CA . MET A 1 23 ? -18.390 8.148 -7.126 1.00 0.00 1 MET A CA 19
ATOM 27705 C C . MET A 1 23 ? -16.914 7.814 -6.959 1.00 0.00 1 MET A C 19
ATOM 27706 O O . MET A 1 23 ? -16.376 6.961 -7.666 1.00 0.00 1 MET A O 19
ATOM 27720 N N . LYS A 1 24 ? -16.261 8.486 -6.025 1.00 0.00 2 LYS A N 19
ATOM 27721 C CA . LYS A 1 24 ? -14.857 8.242 -5.751 1.00 0.00 2 LYS A CA 19
ATOM 27722 C C . LYS A 1 24 ? -14.594 8.369 -4.257 1.00 0.00 2 LYS A C 19
ATOM 27723 O O . LYS A 1 24 ? -14.616 9.469 -3.704 1.00 0.00 2 LYS A O 19
ATOM 27742 N N . SER A 1 25 ? -14.375 7.240 -3.604 1.00 0.00 3 SER A N 19
ATOM 27743 C CA . SER A 1 25 ? -14.112 7.229 -2.177 1.00 0.00 3 SER A CA 19
ATOM 27744 C C . SER A 1 25 ? -12.684 7.681 -1.881 1.00 0.00 3 SER A C 19
ATOM 27745 O O . SER A 1 25 ? -11.752 6.877 -1.847 1.00 0.00 3 SER A O 19
ATOM 27753 N N . SER A 1 26 ? -12.518 8.984 -1.715 1.00 0.00 4 SER A N 19
ATOM 27754 C CA . SER A 1 26 ? -11.242 9.547 -1.320 1.00 0.00 4 SER A CA 19
ATOM 27755 C C . SER A 1 26 ? -11.109 9.507 0.194 1.00 0.00 4 SER A C 19
ATOM 27756 O O . SER A 1 26 ? -11.734 10.294 0.906 1.00 0.00 4 SER A O 19
ATOM 27764 N N . ILE A 1 27 ? -10.312 8.572 0.679 1.00 0.00 5 ILE A N 19
ATOM 27765 C CA . ILE A 1 27 ? -10.181 8.341 2.109 1.00 0.00 5 ILE A CA 19
ATOM 27766 C C . ILE A 1 27 ? -8.726 8.522 2.534 1.00 0.00 5 ILE A C 19
ATOM 27767 O O . ILE A 1 27 ? -7.815 8.045 1.850 1.00 0.00 5 ILE A O 19
ATOM 27783 N N . PRO A 1 28 ? -8.486 9.238 3.646 1.00 0.00 6 PRO A N 19
ATOM 27784 C CA . PRO A 1 28 ? -7.135 9.470 4.156 1.00 0.00 6 PRO A CA 19
ATOM 27785 C C . PRO A 1 28 ? -6.511 8.208 4.742 1.00 0.00 6 PRO A C 19
ATOM 27786 O O . PRO A 1 28 ? -7.217 7.268 5.128 1.00 0.00 6 PRO A O 19
ATOM 27797 N N . ILE A 1 29 ? -5.187 8.204 4.831 1.00 0.00 7 ILE A N 19
ATOM 27798 C CA . ILE A 1 29 ? -4.448 7.038 5.299 1.00 0.00 7 ILE A CA 19
ATOM 27799 C C . ILE A 1 29 ? -4.821 6.665 6.735 1.00 0.00 7 ILE A C 19
ATOM 27800 O O . ILE A 1 29 ? -4.791 5.494 7.102 1.00 0.00 7 ILE A O 19
ATOM 27816 N N . THR A 1 30 ? -5.214 7.656 7.528 1.00 0.00 8 THR A N 19
ATOM 27817 C CA . THR A 1 30 ? -5.553 7.429 8.928 1.00 0.00 8 THR A CA 19
ATOM 27818 C C . THR A 1 30 ? -6.700 6.421 9.062 1.00 0.00 8 THR A C 19
ATOM 27819 O O . THR A 1 30 ? -6.814 5.734 10.072 1.00 0.00 8 THR A O 19
ATOM 27830 N N . GLU A 1 31 ? -7.521 6.312 8.023 1.00 0.00 9 GLU A N 19
ATOM 27831 C CA . GLU A 1 31 ? -8.652 5.399 8.045 1.00 0.00 9 GLU A CA 19
ATOM 27832 C C . GLU A 1 31 ? -8.343 4.129 7.253 1.00 0.00 9 GLU A C 19
ATOM 27833 O O . GLU A 1 31 ? -8.707 3.020 7.661 1.00 0.00 9 GLU A O 19
ATOM 27845 N N . VAL A 1 32 ? -7.657 4.293 6.127 1.00 0.00 10 VAL A N 19
ATOM 27846 C CA . VAL A 1 32 ? -7.3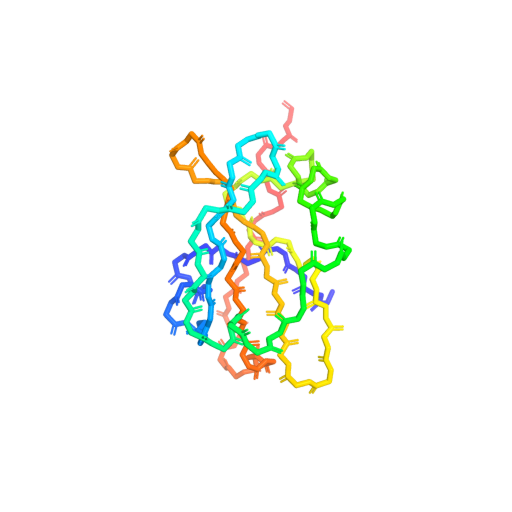71 3.171 5.244 1.00 0.00 10 VAL A CA 19
ATOM 27847 C C . VAL A 1 32 ? -6.338 2.233 5.855 1.00 0.00 10 VAL A C 19
ATOM 27848 O O . VAL A 1 32 ? -6.413 1.025 5.661 1.00 0.00 10 VAL A O 19
ATOM 27861 N N . LEU A 1 33 ? -5.396 2.790 6.608 1.00 0.00 11 LEU A N 19
ATOM 27862 C CA . LEU A 1 33 ? -4.351 1.996 7.251 1.00 0.00 11 LEU A CA 19
ATOM 27863 C C . LEU A 1 33 ? -4.941 0.849 8.090 1.00 0.00 11 LEU A C 19
ATOM 27864 O O . LEU A 1 33 ? -4.681 -0.321 7.798 1.00 0.00 11 LEU A O 19
ATOM 27880 N N . PRO A 1 34 ? -5.743 1.143 9.137 1.00 0.00 12 PRO A N 19
ATOM 27881 C CA . PRO A 1 34 ? -6.346 0.098 9.969 1.00 0.00 12 PRO A CA 19
ATOM 27882 C C . PRO A 1 34 ? -7.341 -0.772 9.200 1.00 0.00 12 PRO A C 19
ATOM 27883 O O . PRO A 1 34 ? -7.475 -1.963 9.480 1.00 0.00 12 PRO A O 19
ATOM 27894 N N . ARG A 1 35 ? -8.029 -0.183 8.225 1.00 0.00 13 ARG A N 19
ATOM 27895 C CA . ARG A 1 35 ? -9.035 -0.912 7.462 1.00 0.00 13 ARG A CA 19
ATOM 27896 C C . ARG A 1 35 ? -8.425 -1.722 6.317 1.00 0.00 13 ARG A C 19
ATOM 27897 O O . ARG A 1 35 ? -9.137 -2.423 5.598 1.00 0.00 13 ARG A O 19
ATOM 27918 N N . ALA A 1 36 ? -7.114 -1.637 6.155 1.00 0.00 14 ALA A N 19
ATOM 27919 C CA . ALA A 1 36 ? -6.430 -2.377 5.102 1.00 0.00 14 ALA A CA 19
ATOM 27920 C C . ALA A 1 36 ? -6.055 -3.775 5.577 1.00 0.00 14 ALA A C 19
ATOM 27921 O O . ALA A 1 36 ? -5.836 -4.000 6.768 1.00 0.00 14 ALA A O 19
ATOM 27928 N N . VAL A 1 37 ? -5.993 -4.707 4.640 1.00 0.00 15 VAL A N 19
ATOM 27929 C CA . VAL A 1 37 ? -5.627 -6.085 4.941 1.00 0.00 15 VAL A CA 19
ATOM 27930 C C . VAL A 1 37 ? -4.385 -6.494 4.154 1.00 0.00 15 VAL A C 19
ATOM 27931 O O . VAL A 1 37 ? -3.963 -7.648 4.180 1.00 0.00 15 VAL A O 19
ATOM 27944 N N . GLY A 1 38 ? -3.803 -5.537 3.452 1.00 0.00 16 GLY A N 19
ATOM 27945 C CA . GLY A 1 38 ? -2.616 -5.800 2.676 1.00 0.00 16 GLY A CA 19
ATOM 27946 C C . GLY A 1 38 ? -1.930 -4.511 2.316 1.00 0.00 16 GLY A C 19
ATOM 27947 O O . GLY A 1 38 ? -2.572 -3.463 2.279 1.00 0.00 16 GLY A O 19
ATOM 27951 N N . SER A 1 39 ? -0.636 -4.558 2.081 1.00 0.00 17 SER A N 19
ATOM 27952 C CA . SER A 1 39 ? 0.106 -3.355 1.763 1.00 0.00 17 SER A CA 19
ATOM 27953 C C . SER A 1 39 ? 1.325 -3.681 0.905 1.00 0.00 17 SER A C 19
ATOM 27954 O O . SER A 1 39 ? 2.037 -4.653 1.156 1.00 0.00 17 SER A O 19
ATOM 27962 N N . LEU A 1 40 ? 1.529 -2.885 -0.131 1.00 0.00 18 LEU A N 19
ATOM 27963 C CA . LEU A 1 40 ? 2.693 -3.012 -0.988 1.00 0.00 18 LEU A CA 19
ATOM 27964 C C . LEU A 1 40 ? 3.614 -1.817 -0.805 1.00 0.00 18 LEU A C 19
ATOM 27965 O O . LEU A 1 40 ? 3.218 -0.678 -1.051 1.00 0.00 18 LEU A O 19
ATOM 27981 N N . THR A 1 41 ? 4.831 -2.077 -0.370 1.00 0.00 19 THR A N 19
ATOM 27982 C CA . THR A 1 41 ? 5.805 -1.020 -0.165 1.00 0.00 19 THR A CA 19
ATOM 27983 C C . THR A 1 41 ? 6.624 -0.798 -1.431 1.00 0.00 19 THR A C 19
ATOM 27984 O O . THR A 1 41 ? 7.364 -1.679 -1.869 1.00 0.00 19 THR A O 19
ATOM 27995 N N . PHE A 1 42 ? 6.465 0.371 -2.026 1.00 0.00 20 PHE A N 19
ATOM 27996 C CA . PHE A 1 42 ? 7.208 0.747 -3.218 1.00 0.00 20 PHE A CA 19
ATOM 27997 C C . PHE A 1 42 ? 8.214 1.846 -2.895 1.00 0.00 20 PHE A C 19
ATOM 27998 O O . PHE A 1 42 ? 8.027 2.639 -1.968 1.00 0.00 20 PHE A O 19
ATOM 28015 N N . ASP A 1 43 ? 9.287 1.878 -3.657 1.00 0.00 21 ASP A N 19
ATOM 28016 C CA . ASP A 1 43 ? 10.311 2.896 -3.500 1.00 0.00 21 ASP A CA 19
ATOM 28017 C C . ASP A 1 43 ? 9.889 4.182 -4.202 1.00 0.00 21 ASP A C 19
ATOM 28018 O O . ASP A 1 43 ? 8.906 4.197 -4.939 1.00 0.00 21 ASP A O 19
ATOM 28027 N N . GLU A 1 44 ? 10.633 5.254 -3.968 1.00 0.00 22 GLU A N 19
ATOM 28028 C CA . GLU A 1 44 ? 10.384 6.529 -4.617 1.00 0.00 22 GLU A CA 19
ATOM 28029 C C . GLU A 1 44 ? 10.599 6.413 -6.124 1.00 0.00 22 GLU A C 19
ATOM 28030 O O . GLU A 1 44 ? 10.035 7.175 -6.905 1.00 0.00 22 GLU A O 19
ATOM 28042 N N . ASN A 1 45 ? 11.409 5.438 -6.522 1.00 0.00 23 ASN A N 19
ATOM 28043 C CA . ASN A 1 45 ? 11.619 5.136 -7.928 1.00 0.00 23 ASN A CA 19
ATOM 28044 C C . ASN A 1 45 ? 10.577 4.129 -8.414 1.00 0.00 23 ASN A C 19
ATOM 28045 O O . ASN A 1 45 ? 10.710 3.551 -9.492 1.00 0.00 23 ASN A O 19
ATOM 28056 N N . TYR A 1 46 ? 9.551 3.926 -7.586 1.00 0.00 24 TYR A N 19
ATOM 28057 C CA . TYR A 1 46 ? 8.404 3.075 -7.909 1.00 0.00 24 TYR A CA 19
ATOM 28058 C C . TYR A 1 46 ? 8.793 1.605 -8.075 1.00 0.00 24 TYR A C 19
ATOM 28059 O O . TYR A 1 46 ? 8.131 0.859 -8.793 1.00 0.00 24 TYR A O 19
ATOM 28077 N N . ASN A 1 47 ? 9.843 1.185 -7.382 1.00 0.00 25 ASN A N 19
ATOM 28078 C CA . ASN A 1 47 ? 10.241 -0.222 -7.385 1.00 0.00 25 ASN A CA 19
ATOM 28079 C C . ASN A 1 47 ? 9.673 -0.922 -6.158 1.00 0.00 25 ASN A C 19
ATOM 28080 O O . ASN A 1 47 ? 9.650 -0.346 -5.074 1.00 0.00 25 ASN A O 19
ATOM 28091 N N . LEU A 1 48 ? 9.200 -2.151 -6.331 1.00 0.00 26 LEU A N 19
ATOM 28092 C CA . LEU A 1 48 ? 8.656 -2.923 -5.228 1.00 0.00 26 LEU A CA 19
ATOM 28093 C C . LEU A 1 48 ? 9.738 -3.245 -4.201 1.00 0.00 26 LEU A C 19
ATOM 28094 O O . LEU A 1 48 ? 10.787 -3.798 -4.536 1.00 0.00 26 LEU A O 19
ATOM 28110 N N . LEU A 1 49 ? 9.477 -2.878 -2.957 1.00 0.00 27 LEU A N 19
ATOM 28111 C CA . LEU A 1 49 ? 10.407 -3.131 -1.869 1.00 0.00 27 LEU A CA 19
ATOM 28112 C C . LEU A 1 49 ? 9.909 -4.276 -0.997 1.00 0.00 27 LEU A C 19
ATOM 28113 O O . LEU A 1 49 ? 10.623 -5.249 -0.757 1.00 0.00 27 LEU A O 19
ATOM 28129 N N . ASP A 1 50 ? 8.673 -4.156 -0.540 1.00 0.00 28 ASP A N 19
ATOM 28130 C CA . ASP A 1 50 ? 8.102 -5.122 0.387 1.00 0.00 28 ASP A CA 19
ATOM 28131 C C . ASP A 1 50 ? 6.667 -5.453 0.013 1.00 0.00 28 ASP A C 19
ATOM 28132 O O . ASP A 1 50 ? 5.945 -4.615 -0.525 1.00 0.00 28 ASP A O 19
ATOM 28141 N N . THR A 1 51 ? 6.270 -6.682 0.285 1.00 0.00 29 THR A N 19
ATOM 28142 C CA . THR A 1 51 ? 4.908 -7.118 0.068 1.00 0.00 29 THR A CA 19
ATOM 28143 C C . THR A 1 51 ? 4.346 -7.721 1.354 1.00 0.00 29 THR A C 19
ATOM 28144 O O . THR A 1 51 ? 4.857 -8.725 1.848 1.00 0.00 29 THR A O 19
ATOM 28155 N N . SER A 1 52 ? 3.312 -7.098 1.904 1.00 0.00 30 SER A N 19
ATOM 28156 C CA . SER A 1 52 ? 2.730 -7.558 3.153 1.00 0.00 30 SER A CA 19
ATOM 28157 C C . SER A 1 52 ? 1.212 -7.679 3.049 1.00 0.00 30 SER A C 19
ATOM 28158 O O . SER A 1 52 ? 0.581 -7.050 2.196 1.00 0.00 30 SER A O 19
ATOM 28166 N N . GLY A 1 53 ? 0.634 -8.493 3.920 1.00 0.00 31 GLY A N 19
ATOM 28167 C CA . GLY A 1 53 ? -0.800 -8.683 3.933 1.00 0.00 31 GLY A CA 19
ATOM 28168 C C . GLY A 1 53 ? -1.289 -9.478 2.739 1.00 0.00 31 GLY A C 19
ATOM 28169 O O . GLY A 1 53 ? -0.532 -10.241 2.138 1.00 0.00 31 GLY A O 19
ATOM 28173 N N . VAL A 1 54 ? -2.552 -9.281 2.383 1.00 0.00 32 VAL A N 19
ATOM 28174 C CA . VAL A 1 54 ? -3.156 -9.974 1.249 1.00 0.00 32 VAL A CA 19
ATOM 28175 C C . VAL A 1 54 ? -2.438 -9.634 -0.059 1.00 0.00 32 VAL A C 19
ATOM 28176 O O . VAL A 1 54 ? -2.522 -10.374 -1.037 1.00 0.00 32 VAL A O 19
ATOM 28189 N N . ALA A 1 55 ? -1.695 -8.533 -0.054 1.00 0.00 33 ALA A N 19
ATOM 28190 C CA . ALA A 1 55 ? -0.959 -8.094 -1.234 1.00 0.00 33 ALA A CA 19
ATOM 28191 C C . ALA A 1 55 ? 0.036 -9.159 -1.695 1.00 0.00 33 ALA A C 19
ATOM 28192 O O . ALA A 1 55 ? 0.511 -9.130 -2.831 1.00 0.00 33 ALA A O 19
ATOM 28199 N N . LYS A 1 56 ? 0.343 -10.104 -0.811 1.00 0.00 34 LYS A N 19
ATOM 28200 C CA . LYS A 1 56 ? 1.270 -11.176 -1.126 1.00 0.00 34 LYS A CA 19
ATOM 28201 C C . LYS A 1 56 ? 0.649 -12.167 -2.105 1.00 0.00 34 LYS A C 19
ATOM 28202 O O . LYS A 1 56 ? 1.333 -12.691 -2.980 1.00 0.00 34 LYS A O 19
ATOM 28221 N N . VAL A 1 57 ? -0.648 -12.412 -1.963 1.00 0.00 35 VAL A N 19
ATOM 28222 C CA . VAL A 1 57 ? -1.335 -13.365 -2.829 1.00 0.00 35 VAL A CA 19
ATOM 28223 C C . VAL A 1 57 ? -1.951 -12.656 -4.030 1.00 0.00 35 VAL A C 19
ATOM 28224 O O . VAL A 1 57 ? -2.288 -13.286 -5.033 1.00 0.00 35 VAL A O 19
ATOM 28237 N N . ILE A 1 58 ? -2.096 -11.342 -3.917 1.00 0.00 36 ILE A N 19
ATOM 28238 C CA . ILE A 1 58 ? -2.603 -10.526 -5.007 1.00 0.00 36 ILE A CA 19
ATOM 28239 C C . ILE A 1 58 ? -1.567 -10.423 -6.124 1.00 0.00 36 ILE A C 19
ATOM 28240 O O . ILE A 1 58 ? -0.372 -10.249 -5.865 1.00 0.00 36 ILE A O 19
ATOM 28256 N N . GLU A 1 59 ? -2.036 -10.555 -7.361 1.00 0.00 37 GLU A N 19
ATOM 28257 C CA . GLU A 1 59 ? -1.171 -10.509 -8.531 1.00 0.00 37 GLU A CA 19
ATOM 28258 C C . GLU A 1 59 ? -0.589 -9.117 -8.737 1.00 0.00 37 GLU A C 19
ATOM 28259 O O . GLU A 1 59 ? -1.273 -8.106 -8.568 1.00 0.00 37 GLU A O 19
ATOM 28271 N N . LYS A 1 60 ? 0.689 -9.074 -9.091 1.00 0.00 38 LYS A N 19
ATOM 28272 C CA . LYS A 1 60 ? 1.390 -7.816 -9.270 1.00 0.00 38 LYS A CA 19
ATOM 28273 C C . LYS A 1 60 ? 1.173 -7.275 -10.674 1.00 0.00 38 LYS A C 19
ATOM 28274 O O . LYS A 1 60 ? 1.883 -7.633 -11.614 1.00 0.00 38 LYS A O 19
ATOM 28293 N N . SER A 1 61 ? 0.145 -6.462 -10.815 1.00 0.00 39 SER A N 19
ATOM 28294 C CA . SER A 1 61 ? -0.089 -5.729 -12.047 1.00 0.00 39 SER A CA 19
ATOM 28295 C C . SER A 1 61 ? 0.808 -4.484 -12.087 1.00 0.00 39 SER A C 19
ATOM 28296 O O . SER A 1 61 ? 1.558 -4.239 -11.136 1.00 0.00 39 SER A O 19
ATOM 28304 N N . PRO A 1 62 ? 0.789 -3.697 -13.186 1.00 0.00 40 PRO A N 19
ATOM 28305 C CA . PRO A 1 62 ? 1.538 -2.429 -13.276 1.00 0.00 40 PRO A CA 19
ATOM 28306 C C . PRO A 1 62 ? 0.997 -1.356 -12.324 1.00 0.00 40 PRO A C 19
ATOM 28307 O O . PRO A 1 62 ? 0.663 -0.245 -12.739 1.00 0.00 40 PRO A O 19
ATOM 28318 N N . ILE A 1 63 ? 0.939 -1.695 -11.043 1.00 0.00 41 ILE A N 19
ATOM 28319 C CA . ILE A 1 63 ? 0.445 -0.795 -10.015 1.00 0.00 41 ILE A CA 19
ATOM 28320 C C . ILE A 1 63 ? 1.340 0.431 -9.892 1.00 0.00 41 ILE A C 19
ATOM 28321 O O . ILE A 1 63 ? 0.858 1.530 -9.633 1.00 0.00 41 ILE A O 19
ATOM 28337 N N . ALA A 1 64 ? 2.641 0.242 -10.108 1.00 0.00 42 ALA A N 19
ATOM 28338 C CA . ALA A 1 64 ? 3.605 1.339 -10.026 1.00 0.00 42 ALA A CA 19
ATOM 28339 C C . ALA A 1 64 ? 3.231 2.467 -10.983 1.00 0.00 42 ALA A C 19
ATOM 28340 O O . ALA A 1 64 ? 3.392 3.649 -10.668 1.00 0.00 42 ALA A O 19
ATOM 28347 N N . GLU A 1 65 ? 2.708 2.087 -12.142 1.00 0.00 43 GLU A N 19
ATOM 28348 C CA . GLU A 1 65 ? 2.261 3.044 -13.143 1.00 0.00 43 GLU A CA 19
ATOM 28349 C C . GLU A 1 65 ? 1.097 3.872 -12.596 1.00 0.00 43 GLU A C 19
ATOM 28350 O O . GLU A 1 65 ? 0.999 5.076 -12.831 1.00 0.00 43 GLU A O 19
ATOM 28362 N N . ILE A 1 66 ? 0.232 3.226 -11.838 1.00 0.00 44 ILE A N 19
ATOM 28363 C CA . ILE A 1 66 ? -0.921 3.903 -11.274 1.00 0.00 44 ILE A CA 19
ATOM 28364 C C . ILE A 1 66 ? -0.509 4.680 -10.024 1.00 0.00 44 ILE A C 19
ATOM 28365 O O . ILE A 1 66 ? -1.114 5.699 -9.687 1.00 0.00 44 ILE A O 19
ATOM 28381 N N . ILE A 1 67 ? 0.540 4.209 -9.347 1.00 0.00 45 ILE A N 19
ATOM 28382 C CA . ILE A 1 67 ? 1.062 4.890 -8.166 1.00 0.00 45 ILE A CA 19
ATOM 28383 C C . ILE A 1 67 ? 1.552 6.286 -8.527 1.00 0.00 45 ILE A C 19
ATOM 28384 O O . ILE A 1 67 ? 1.241 7.256 -7.834 1.00 0.00 45 ILE A O 19
ATOM 28400 N N . ARG A 1 68 ? 2.309 6.382 -9.615 1.00 0.00 46 ARG A N 19
ATOM 28401 C CA . ARG A 1 68 ? 2.829 7.663 -10.071 1.00 0.00 46 ARG A CA 19
ATOM 28402 C C . ARG A 1 68 ? 1.698 8.568 -10.550 1.00 0.00 46 ARG A C 19
ATOM 28403 O O . ARG A 1 68 ? 1.696 9.772 -10.277 1.00 0.00 46 ARG A O 19
ATOM 28424 N N . LYS A 1 69 ? 0.729 7.982 -11.241 1.00 0.00 47 LYS A N 19
ATOM 28425 C CA . LYS A 1 69 ? -0.460 8.716 -11.652 1.00 0.00 47 LYS A CA 19
ATOM 28426 C C . LYS A 1 69 ? -1.158 9.292 -10.427 1.00 0.00 47 LYS A C 19
ATOM 28427 O O . LYS A 1 69 ? -1.419 10.490 -10.351 1.00 0.00 47 LYS A O 19
ATOM 28446 N N . SER A 1 70 ? -1.402 8.432 -9.446 1.00 0.00 48 SER A N 19
ATOM 28447 C CA . SER A 1 70 ? -2.076 8.832 -8.222 1.00 0.00 48 SER A CA 19
ATOM 28448 C C . SER A 1 70 ? -1.208 9.784 -7.405 1.00 0.00 48 SER A C 19
ATOM 28449 O O . SER A 1 70 ? -1.705 10.519 -6.562 1.00 0.00 48 SER A O 19
ATOM 28457 N N . ASN A 1 71 ? 0.096 9.758 -7.649 1.00 0.00 49 ASN A N 19
ATOM 28458 C CA . ASN A 1 71 ? 1.021 10.638 -6.948 1.00 0.00 49 ASN A CA 19
ATOM 28459 C C . ASN A 1 71 ? 0.776 12.086 -7.340 1.00 0.00 49 ASN A C 19
ATOM 28460 O O . ASN A 1 71 ? 0.884 12.988 -6.519 1.00 0.00 49 ASN A O 19
ATOM 28471 N N . ALA A 1 72 ? 0.434 12.291 -8.601 1.00 0.00 50 ALA A N 19
ATOM 28472 C CA . ALA A 1 72 ? 0.114 13.626 -9.091 1.00 0.00 50 ALA A CA 19
ATOM 28473 C C . ALA A 1 72 ? -1.320 14.008 -8.726 1.00 0.00 50 ALA A C 19
ATOM 28474 O O . ALA A 1 72 ? -1.642 15.185 -8.553 1.00 0.00 50 ALA A O 19
ATOM 28481 N N . GLU A 1 73 ? -2.174 12.997 -8.601 1.00 0.00 51 GLU A N 19
ATOM 28482 C CA . GLU A 1 73 ? -3.587 13.211 -8.301 1.00 0.00 51 GLU A CA 19
ATOM 28483 C C . GLU A 1 73 ? -3.806 13.645 -6.853 1.00 0.00 51 GLU A C 19
ATOM 28484 O O . GLU A 1 73 ? -4.662 14.486 -6.572 1.00 0.00 51 GLU A O 19
ATOM 28496 N N . LEU A 1 74 ? -3.037 13.075 -5.936 1.00 0.00 52 LEU A N 19
ATOM 28497 C CA . LEU A 1 74 ? -3.273 13.290 -4.515 1.00 0.00 52 LEU A CA 19
ATOM 28498 C C . LEU A 1 74 ? -1.977 13.476 -3.738 1.00 0.00 52 LEU A C 19
ATOM 28499 O O . LEU A 1 74 ? -0.884 13.383 -4.295 1.00 0.00 52 LEU A O 19
ATOM 28515 N N . GLY A 1 75 ? -2.118 13.720 -2.443 1.00 0.00 53 GLY A N 19
ATOM 28516 C CA . GLY A 1 75 ? -0.972 13.836 -1.573 1.00 0.00 53 GLY A CA 19
ATOM 28517 C C . GLY A 1 75 ? -1.016 12.838 -0.432 1.00 0.00 53 GLY A C 19
ATOM 28518 O O . GLY A 1 75 ? -0.051 12.114 -0.195 1.00 0.00 53 GLY A O 19
ATOM 28522 N N . ARG A 1 76 ? -2.143 12.780 0.273 1.00 0.00 54 ARG A N 19
ATOM 28523 C CA . ARG A 1 76 ? -2.256 11.908 1.438 1.00 0.00 54 ARG A CA 19
ATOM 28524 C C . ARG A 1 76 ? -3.511 11.033 1.371 1.00 0.00 54 ARG A C 19
ATOM 28525 O O . ARG A 1 76 ? -3.798 10.271 2.300 1.00 0.00 54 ARG A O 19
ATOM 28546 N N . LEU A 1 77 ? -4.262 11.146 0.282 1.00 0.00 55 LEU A N 19
ATOM 28547 C CA . LEU A 1 77 ? -5.456 10.329 0.094 1.00 0.00 55 LEU A CA 19
ATOM 28548 C C . LEU A 1 77 ? -5.100 9.011 -0.586 1.00 0.00 55 LEU A C 19
ATOM 28549 O O . LEU A 1 77 ? -3.969 8.823 -1.039 1.00 0.00 55 LEU A O 19
ATOM 28565 N N . GLY A 1 78 ? -6.063 8.101 -0.653 1.00 0.00 56 GLY A N 19
ATOM 28566 C CA . GLY A 1 78 ? -5.815 6.804 -1.250 1.00 0.00 56 GLY A CA 19
ATOM 28567 C C . GLY A 1 78 ? -6.636 6.557 -2.498 1.00 0.00 56 GLY A C 19
ATOM 28568 O O . GLY A 1 78 ? -7.787 6.123 -2.419 1.00 0.00 56 GLY A O 19
ATOM 28572 N N . TYR A 1 79 ? -6.038 6.822 -3.647 1.00 0.00 57 TYR A N 19
ATOM 28573 C CA . TYR A 1 79 ? -6.687 6.578 -4.929 1.00 0.00 57 TYR A CA 19
ATOM 28574 C C . TYR A 1 79 ? -6.681 5.086 -5.223 1.00 0.00 57 TYR A C 19
ATOM 28575 O O . TYR A 1 79 ? -5.661 4.418 -5.036 1.00 0.00 57 TYR A O 19
ATOM 28593 N N . SER A 1 80 ? -7.817 4.561 -5.655 1.00 0.00 58 SER A N 19
ATOM 28594 C CA . SER A 1 80 ? -7.921 3.149 -5.970 1.00 0.00 58 SER A CA 19
ATOM 28595 C C . SER A 1 80 ? -7.096 2.828 -7.212 1.00 0.00 58 SER A C 19
ATOM 28596 O O . SER A 1 80 ? -7.439 3.233 -8.324 1.00 0.00 58 SER A O 19
ATOM 28604 N N . VAL A 1 81 ? -6.001 2.114 -7.008 1.00 0.00 59 VAL A N 19
ATOM 28605 C CA . VAL A 1 81 ? -5.109 1.760 -8.097 1.00 0.00 59 VAL A CA 19
ATOM 28606 C C . VAL A 1 81 ? -5.419 0.363 -8.622 1.00 0.00 59 VAL A C 19
ATOM 28607 O O . VAL A 1 81 ? -5.344 0.107 -9.822 1.00 0.00 59 VAL A O 19
ATOM 28620 N N . TYR A 1 82 ? -5.792 -0.529 -7.719 1.00 0.00 60 TYR A N 19
ATOM 28621 C CA . TYR A 1 82 ? -6.080 -1.904 -8.086 1.00 0.00 60 TYR A CA 19
ATOM 28622 C C . TYR A 1 82 ? -7.385 -2.358 -7.454 1.00 0.00 60 TYR A C 19
ATOM 28623 O O . TYR A 1 82 ? -7.446 -2.597 -6.249 1.00 0.00 60 TYR A O 19
ATOM 28641 N N . GLU A 1 83 ? -8.434 -2.442 -8.250 1.00 0.00 61 GLU A N 19
ATOM 28642 C CA . GLU A 1 83 ? -9.687 -2.988 -7.766 1.00 0.00 61 GLU A CA 19
ATOM 28643 C C . GLU A 1 83 ? -9.844 -4.435 -8.209 1.00 0.00 61 GLU A C 19
ATOM 28644 O O . GLU A 1 83 ? -9.887 -4.737 -9.402 1.00 0.00 61 GLU A O 19
ATOM 28656 N N . ASP A 1 84 ? -9.919 -5.316 -7.235 1.00 0.00 62 ASP A N 19
ATOM 28657 C CA . ASP A 1 84 ? -10.173 -6.720 -7.469 1.00 0.00 62 ASP A CA 19
ATOM 28658 C C . ASP A 1 84 ? -11.552 -7.028 -6.920 1.00 0.00 62 ASP A C 19
ATOM 28659 O O . ASP A 1 84 ? -12.105 -6.217 -6.177 1.00 0.00 62 ASP A O 19
ATOM 28668 N N . ALA A 1 85 ? -12.116 -8.168 -7.273 1.00 0.00 63 ALA A N 19
ATOM 28669 C CA . ALA A 1 85 ? -13.435 -8.529 -6.784 1.00 0.00 63 ALA A CA 19
ATOM 28670 C C . ALA A 1 85 ? -13.412 -8.759 -5.276 1.00 0.00 63 ALA A C 19
ATOM 28671 O O . ALA A 1 85 ? -14.437 -8.653 -4.603 1.00 0.00 63 ALA A O 19
ATOM 28678 N N . GLN A 1 86 ? -12.237 -9.063 -4.749 1.00 0.00 64 GLN A N 19
ATOM 28679 C CA . GLN A 1 86 ? -12.083 -9.286 -3.321 1.00 0.00 64 GLN A CA 19
ATOM 28680 C C . GLN A 1 86 ? -11.659 -8.006 -2.599 1.00 0.00 64 GLN A C 19
ATOM 28681 O O . GLN A 1 86 ? -12.266 -7.612 -1.603 1.00 0.00 64 GLN A O 19
ATOM 28695 N N . TYR A 1 87 ? -10.616 -7.353 -3.110 1.00 0.00 65 TYR A N 19
ATOM 28696 C CA . TYR A 1 87 ? -9.986 -6.241 -2.397 1.00 0.00 65 TYR A CA 19
ATOM 28697 C C . TYR A 1 87 ? -9.734 -5.057 -3.324 1.00 0.00 65 TYR A C 19
ATOM 28698 O O . TYR A 1 87 ? -9.747 -5.199 -4.543 1.00 0.00 65 TYR A O 19
ATOM 28716 N N . ILE A 1 88 ? -9.505 -3.889 -2.737 1.00 0.00 66 ILE A N 19
ATOM 28717 C CA . ILE A 1 88 ? -9.194 -2.687 -3.495 1.00 0.00 66 ILE A CA 19
ATOM 28718 C C . ILE A 1 88 ? -7.960 -2.009 -2.917 1.00 0.00 66 ILE A C 19
ATOM 28719 O O . ILE A 1 88 ? -7.926 -1.664 -1.732 1.00 0.00 66 ILE A O 19
ATOM 28735 N N . GLY A 1 89 ? -6.959 -1.826 -3.758 1.00 0.00 67 GLY A N 19
ATOM 28736 C CA . GLY A 1 89 ? -5.727 -1.195 -3.335 1.00 0.00 67 GLY A CA 19
ATOM 28737 C C . GLY A 1 89 ? -5.736 0.297 -3.581 1.00 0.00 67 GLY A C 19
ATOM 28738 O O . GLY A 1 89 ? -6.272 0.765 -4.585 1.00 0.00 67 GLY A O 19
ATOM 28742 N N . HIS A 1 90 ? -5.146 1.042 -2.662 1.00 0.00 68 HIS A N 19
ATOM 28743 C CA . HIS A 1 90 ? -5.096 2.497 -2.754 1.00 0.00 68 HIS A CA 19
ATOM 28744 C C . HIS A 1 90 ? -3.652 2.961 -2.599 1.00 0.00 68 HIS A C 19
ATOM 28745 O O . HIS A 1 90 ? -2.975 2.560 -1.654 1.00 0.00 68 HIS A O 19
ATOM 28760 N N . ALA A 1 91 ? -3.179 3.792 -3.519 1.00 0.00 69 ALA A N 19
ATOM 28761 C CA . ALA A 1 91 ? -1.803 4.278 -3.450 1.00 0.00 69 ALA A CA 19
ATOM 28762 C C . ALA A 1 91 ? -1.689 5.483 -2.532 1.00 0.00 69 ALA A C 19
ATOM 28763 O O . ALA A 1 91 ? -2.334 6.509 -2.754 1.00 0.00 69 ALA A O 19
ATOM 28770 N N . PHE A 1 92 ? -0.825 5.370 -1.539 1.00 0.00 70 PHE A N 19
ATOM 28771 C CA . PHE A 1 92 ? -0.584 6.454 -0.606 1.00 0.00 70 PHE A CA 19
ATOM 28772 C C . PHE A 1 92 ? 0.848 6.937 -0.707 1.00 0.00 70 PHE A C 19
ATOM 28773 O O . PHE A 1 92 ? 1.773 6.147 -0.904 1.00 0.00 70 PHE A O 19
ATOM 28790 N N . LYS A 1 93 ? 1.018 8.240 -0.599 1.00 0.00 71 LYS A N 19
ATOM 28791 C CA . LYS A 1 93 ? 2.341 8.825 -0.510 1.00 0.00 71 LYS A CA 19
ATOM 28792 C C . LYS A 1 93 ? 2.813 8.793 0.936 1.00 0.00 71 LYS A C 19
ATOM 28793 O O . LYS A 1 93 ? 2.129 9.292 1.833 1.00 0.00 71 LYS A O 19
ATOM 28812 N N . LYS A 1 94 ? 3.964 8.184 1.158 1.00 0.00 72 LYS A N 19
ATOM 28813 C CA . LYS A 1 94 ? 4.530 8.070 2.493 1.00 0.00 72 LYS A CA 19
ATOM 28814 C C . LYS A 1 94 ? 5.823 8.873 2.570 1.00 0.00 72 LYS A C 19
ATOM 28815 O O . LYS A 1 94 ? 6.200 9.536 1.602 1.00 0.00 72 LYS A O 19
ATOM 28834 N N . ALA A 1 95 ? 6.498 8.803 3.711 1.00 0.00 73 ALA A N 19
ATOM 28835 C CA . ALA A 1 95 ? 7.723 9.566 3.927 1.00 0.00 73 ALA A CA 19
ATOM 28836 C C . ALA A 1 95 ? 8.833 9.142 2.968 1.00 0.00 73 ALA A C 19
ATOM 28837 O O . ALA A 1 95 ? 9.556 8.176 3.221 1.00 0.00 73 ALA A O 19
ATOM 28844 N N . GLY A 1 96 ? 8.942 9.859 1.857 1.00 0.00 74 GLY A N 19
ATOM 28845 C CA . GLY A 1 96 ? 9.975 9.590 0.877 1.00 0.00 74 GLY A CA 19
ATOM 28846 C C . GLY A 1 96 ? 9.707 8.347 0.046 1.00 0.00 74 GLY A C 19
ATOM 28847 O O . GLY A 1 96 ? 10.501 8.002 -0.826 1.00 0.00 74 GLY A O 19
ATOM 28851 N N . HIS A 1 97 ? 8.583 7.684 0.297 1.00 0.00 75 HIS A N 19
ATOM 28852 C CA . HIS A 1 97 ? 8.282 6.406 -0.347 1.00 0.00 75 HIS A CA 19
ATOM 28853 C C . HIS A 1 97 ? 6.801 6.290 -0.687 1.00 0.00 75 HIS A C 19
ATOM 28854 O O . HIS A 1 97 ? 6.001 7.148 -0.324 1.00 0.00 75 HIS A O 19
ATOM 28869 N N . PHE A 1 98 ? 6.446 5.226 -1.392 1.00 0.00 76 PHE A N 19
ATOM 28870 C CA . PHE A 1 98 ? 5.078 5.016 -1.841 1.00 0.00 76 PHE A CA 19
ATOM 28871 C C . PHE A 1 98 ? 4.565 3.674 -1.348 1.00 0.00 76 PHE A C 19
ATOM 28872 O O . PHE A 1 98 ? 5.250 2.672 -1.477 1.00 0.00 76 PHE A O 19
ATOM 28889 N N . ILE A 1 99 ? 3.376 3.644 -0.767 1.00 0.00 77 ILE A N 19
ATOM 28890 C CA . ILE A 1 99 ? 2.815 2.391 -0.288 1.00 0.00 77 ILE A CA 19
ATOM 28891 C C . ILE A 1 99 ? 1.362 2.248 -0.719 1.00 0.00 77 ILE A C 19
ATOM 28892 O O . ILE A 1 99 ? 0.581 3.196 -0.634 1.00 0.00 77 ILE A O 19
ATOM 28908 N N . VAL A 1 100 ? 1.015 1.066 -1.200 1.00 0.00 78 VAL A N 19
ATOM 28909 C CA . VAL A 1 100 ? -0.344 0.777 -1.632 1.00 0.00 78 VAL A CA 19
ATOM 28910 C C . VAL A 1 100 ? -1.055 -0.093 -0.605 1.00 0.00 78 VAL A C 19
ATOM 28911 O O . VAL A 1 100 ? -0.660 -1.234 -0.364 1.00 0.00 78 VAL A O 19
ATOM 28924 N N . TYR A 1 101 ? -2.096 0.447 0.002 1.00 0.00 79 TYR A N 19
ATOM 28925 C CA . TYR A 1 101 ? -2.845 -0.274 1.012 1.00 0.00 79 TYR A CA 19
ATOM 28926 C C . TYR A 1 101 ? -4.085 -0.920 0.404 1.00 0.00 79 TYR A C 19
ATOM 28927 O O . TYR A 1 101 ? -4.930 -0.244 -0.186 1.00 0.00 79 TYR A O 19
ATOM 28945 N N . PHE A 1 102 ? -4.172 -2.235 0.541 1.00 0.00 80 PHE A N 19
ATOM 28946 C CA . PHE A 1 102 ? -5.277 -3.003 0.002 1.00 0.00 80 PHE A CA 19
ATOM 28947 C C . PHE A 1 102 ? -6.337 -3.234 1.064 1.00 0.00 80 PHE A C 19
ATOM 28948 O O . PHE A 1 102 ? -6.070 -3.838 2.101 1.00 0.00 80 PHE A O 19
ATOM 28965 N N . THR A 1 103 ? -7.533 -2.744 0.805 1.00 0.00 81 THR A N 19
ATOM 28966 C CA . THR A 1 103 ? -8.644 -2.898 1.728 1.00 0.00 81 THR A CA 19
ATOM 28967 C C . THR A 1 103 ? -9.648 -3.906 1.176 1.00 0.00 81 THR A C 19
ATOM 28968 O O . THR A 1 103 ? -9.723 -4.093 -0.037 1.00 0.00 81 THR A O 19
ATOM 28979 N N . PRO A 1 104 ? -10.422 -4.577 2.044 1.00 0.00 82 PRO A N 19
ATOM 28980 C CA . PRO A 1 104 ? -11.454 -5.532 1.613 1.00 0.00 82 PRO A CA 19
ATOM 28981 C C . PRO A 1 104 ? -12.655 -4.835 0.967 1.00 0.00 82 PRO A C 19
ATOM 28982 O O . PRO A 1 104 ? -13.775 -4.892 1.479 1.00 0.00 82 PRO A O 19
ATOM 28993 N N . LYS A 1 105 ? -12.396 -4.183 -0.167 1.00 0.00 83 LYS A N 19
ATOM 28994 C CA . LYS A 1 105 ? -13.395 -3.390 -0.872 1.00 0.00 83 LYS A CA 19
ATOM 28995 C C . LYS A 1 105 ? -14.089 -2.407 0.061 1.00 0.00 83 LYS A C 19
ATOM 28996 O O . LYS A 1 105 ? -15.316 -2.369 0.136 1.00 0.00 83 LYS A O 19
ATOM 29015 N N . ASN A 1 106 ? -13.297 -1.619 0.777 1.00 0.00 84 ASN A N 19
ATOM 29016 C CA . ASN A 1 106 ? -13.847 -0.567 1.617 1.00 0.00 84 ASN A CA 19
ATOM 29017 C C . ASN A 1 106 ? -14.303 0.580 0.723 1.00 0.00 84 ASN A C 19
ATOM 29018 O O . ASN A 1 106 ? -13.493 1.380 0.257 1.00 0.00 84 ASN A O 19
ATOM 29029 N N . LYS A 1 107 ? -15.600 0.611 0.448 1.00 0.00 85 LYS A N 19
ATOM 29030 C CA . LYS A 1 107 ? -16.166 1.545 -0.514 1.00 0.00 85 LYS A CA 19
ATOM 29031 C C . LYS A 1 107 ? -17.630 1.805 -0.194 1.00 0.00 85 LYS A C 19
ATOM 29032 O O . LYS A 1 107 ? -18.227 1.089 0.616 1.00 0.00 85 LYS A O 19
ATOM 29051 N N . ASN A 1 108 ? -18.194 2.825 -0.846 1.00 0.00 86 ASN A N 19
ATOM 29052 C CA . ASN A 1 108 ? -19.630 3.136 -0.776 1.00 0.00 86 ASN A CA 19
ATOM 29053 C C . ASN A 1 108 ? -20.026 3.698 0.589 1.00 0.00 86 ASN A C 19
ATOM 29054 O O . ASN A 1 108 ? -20.542 4.812 0.682 1.00 0.00 86 ASN A O 19
ATOM 29065 N N . ARG A 1 109 ? -19.785 2.932 1.639 1.00 0.00 87 ARG A N 19
ATOM 29066 C CA . ARG A 1 109 ? -20.086 3.375 2.986 1.00 0.00 87 ARG A CA 19
ATOM 29067 C C . ARG A 1 109 ? -18.999 4.325 3.461 1.00 0.00 87 ARG A C 19
ATOM 29068 O O . ARG A 1 109 ? -17.896 3.904 3.814 1.00 0.00 87 ARG A O 19
ATOM 29089 N N . GLU A 1 110 ? -19.310 5.606 3.428 1.00 0.00 88 GLU A N 19
ATOM 29090 C CA . GLU A 1 110 ? -18.355 6.639 3.780 1.00 0.00 88 GLU A CA 19
ATOM 29091 C C . GLU A 1 110 ? -18.173 6.696 5.294 1.00 0.00 88 GLU A C 19
ATOM 29092 O O . GLU A 1 110 ? -19.087 7.084 6.027 1.00 0.00 88 GLU A O 19
ATOM 29104 N N . GLY A 1 111 ? -17.006 6.271 5.760 1.00 0.00 89 GLY A N 19
ATOM 29105 C CA . GLY A 1 111 ? -16.720 6.298 7.181 1.00 0.00 89 GLY A CA 19
ATOM 29106 C C . GLY A 1 111 ? -16.365 7.688 7.662 1.00 0.00 89 GLY A C 19
ATOM 29107 O O . GLY A 1 111 ? -17.246 8.486 7.985 1.00 0.00 89 GLY A O 19
ATOM 29111 N N . VAL A 1 112 ? -15.076 7.980 7.710 1.00 0.00 90 VAL A N 19
ATOM 29112 C CA . VAL A 1 112 ? -14.610 9.303 8.091 1.00 0.00 90 VAL A CA 19
ATOM 29113 C C . VAL A 1 112 ? -14.134 10.052 6.854 1.00 0.00 90 VAL A C 19
ATOM 29114 O O . VAL A 1 112 ? -13.099 9.721 6.272 1.00 0.00 90 VAL A O 19
ATOM 29127 N N . VAL A 1 113 ? -14.909 11.043 6.445 1.00 0.00 91 VAL A N 19
ATOM 29128 C CA . VAL A 1 113 ? -14.624 11.774 5.223 1.00 0.00 91 VAL A CA 19
ATOM 29129 C C . VAL A 1 113 ? -13.701 12.966 5.490 1.00 0.00 91 VAL A C 19
ATOM 29130 O O . VAL A 1 113 ? -13.908 13.734 6.433 1.00 0.00 91 VAL A O 19
ATOM 29143 N N . PRO A 1 114 ? -12.642 13.106 4.679 1.00 0.00 92 PRO A N 19
ATOM 29144 C CA . PRO A 1 114 ? -11.707 14.227 4.774 1.00 0.00 92 PRO A CA 19
ATOM 29145 C C . PRO A 1 114 ? -12.243 15.482 4.079 1.00 0.00 92 PRO A C 19
ATOM 29146 O O . PRO A 1 114 ? -13.334 15.455 3.500 1.00 0.00 92 PRO A O 19
ATOM 29157 N N . PRO A 1 115 ? -11.500 16.605 4.145 1.00 0.00 93 PRO A N 19
ATOM 29158 C CA . PRO A 1 115 ? -11.859 17.828 3.420 1.00 0.00 93 PRO A CA 19
ATOM 29159 C C . PRO A 1 115 ? -12.022 17.579 1.921 1.00 0.00 93 PRO A C 19
ATOM 29160 O O . PRO A 1 115 ? -11.384 16.687 1.360 1.00 0.00 93 PRO A O 19
ATOM 29171 N N . VAL A 1 116 ? -12.867 18.377 1.284 1.00 0.00 94 VAL A N 19
ATOM 29172 C CA . VAL A 1 116 ? -13.163 18.213 -0.136 1.00 0.00 94 VAL A CA 19
ATOM 29173 C C . VAL A 1 116 ? -11.933 18.517 -0.986 1.00 0.00 94 VAL A C 19
ATOM 29174 O O . VAL A 1 116 ? -11.687 17.865 -2.001 1.00 0.00 94 VAL A O 19
ATOM 29187 N N . GLY A 1 117 ? -11.161 19.507 -0.559 1.00 0.00 95 GLY A N 19
ATOM 29188 C CA . GLY A 1 117 ? -9.948 19.856 -1.268 1.00 0.00 95 GLY A CA 19
ATOM 29189 C C . GLY A 1 117 ? -9.531 21.290 -1.021 1.00 0.00 95 GLY A C 19
ATOM 29190 O O . GLY A 1 117 ? -9.307 22.048 -1.965 1.00 0.00 95 GLY A O 19
ATOM 29194 N N . ILE A 1 118 ? -9.432 21.668 0.247 1.00 0.00 96 ILE A N 19
ATOM 29195 C CA . ILE A 1 118 ? -9.030 23.020 0.603 1.00 0.00 96 ILE A CA 19
ATOM 29196 C C . ILE A 1 118 ? -7.512 23.147 0.535 1.00 0.00 96 ILE A C 19
ATOM 29197 O O . ILE A 1 118 ? -6.804 22.820 1.489 1.00 0.00 96 ILE A O 19
ATOM 29213 N N . THR A 1 119 ? -7.026 23.579 -0.619 1.00 0.00 97 THR A N 19
ATOM 29214 C CA . THR A 1 119 ? -5.601 23.740 -0.852 1.00 0.00 97 THR A CA 19
ATOM 29215 C C . THR A 1 119 ? -5.372 24.388 -2.215 1.00 0.00 97 THR A C 19
ATOM 29216 O O . THR A 1 119 ? -6.178 24.213 -3.135 1.00 0.00 97 THR A O 19
ATOM 29227 N N . ASN A 1 120 ? -4.298 25.146 -2.340 1.00 0.00 98 ASN A N 19
ATOM 29228 C CA . ASN A 1 120 ? -3.970 25.805 -3.595 1.00 0.00 98 ASN A CA 19
ATOM 29229 C C . ASN A 1 120 ? -2.464 25.945 -3.731 1.00 0.00 98 ASN A C 19
ATOM 29230 O O . ASN A 1 120 ? -1.795 26.201 -2.708 1.00 0.00 98 ASN A O 19
ATOM 29242 N N . MET A 1 23 ? -16.585 5.927 -7.706 1.00 0.00 1 MET A N 20
ATOM 29243 C CA . MET A 1 23 ? -15.950 6.643 -8.838 1.00 0.00 1 MET A CA 20
ATOM 29244 C C . MET A 1 23 ? -14.455 6.810 -8.596 1.00 0.00 1 MET A C 20
ATOM 29245 O O . MET A 1 23 ? -13.631 6.192 -9.272 1.00 0.00 1 MET A O 20
ATOM 29259 N N . LYS A 1 24 ? -14.106 7.654 -7.634 1.00 0.00 2 LYS A N 20
ATOM 29260 C CA . LYS A 1 24 ? -12.712 7.889 -7.298 1.00 0.00 2 LYS A CA 20
ATOM 29261 C C . LYS A 1 24 ? -12.427 7.373 -5.893 1.00 0.00 2 LYS A C 20
ATOM 29262 O O . LYS A 1 24 ? -11.431 6.685 -5.667 1.00 0.00 2 LYS A O 20
ATOM 29281 N N . SER A 1 25 ? -13.321 7.714 -4.966 1.00 0.00 3 SER A N 20
ATOM 29282 C CA . SER A 1 25 ? -13.253 7.244 -3.584 1.00 0.00 3 SER A CA 20
ATOM 29283 C C . SER A 1 25 ? -11.938 7.653 -2.908 1.00 0.00 3 SER A C 20
ATOM 29284 O O . SER A 1 25 ? -10.998 6.864 -2.808 1.00 0.00 3 SER A O 20
ATOM 29292 N N . SER A 1 26 ? -11.879 8.898 -2.455 1.00 0.00 4 SER A N 20
ATOM 29293 C CA . SER A 1 26 ? -10.691 9.413 -1.791 1.00 0.00 4 SER A CA 20
ATOM 29294 C C . SER A 1 26 ? -10.827 9.294 -0.277 1.00 0.00 4 SER A C 20
ATOM 29295 O O . SER A 1 26 ? -11.683 9.935 0.330 1.00 0.00 4 SER A O 20
ATOM 29303 N N . ILE A 1 27 ? -9.988 8.458 0.320 1.00 0.00 5 ILE A N 20
ATOM 29304 C CA . ILE A 1 27 ? -10.004 8.239 1.761 1.00 0.00 5 ILE A CA 20
ATOM 29305 C C . ILE A 1 27 ? -8.604 8.453 2.336 1.00 0.00 5 ILE A C 20
ATOM 29306 O O . ILE A 1 27 ? -7.627 7.960 1.774 1.00 0.00 5 ILE A O 20
ATOM 29322 N N . PRO A 1 28 ? -8.484 9.205 3.446 1.00 0.00 6 PRO A N 20
ATOM 29323 C CA . PRO A 1 28 ? -7.194 9.448 4.103 1.00 0.00 6 PRO A CA 20
ATOM 29324 C C . PRO A 1 28 ? -6.591 8.176 4.695 1.00 0.00 6 PRO A C 20
ATOM 29325 O O . PRO A 1 28 ? -7.307 7.228 5.037 1.00 0.00 6 PRO A O 20
ATOM 29336 N N . ILE A 1 29 ? -5.272 8.174 4.837 1.00 0.00 7 ILE A N 20
ATOM 29337 C CA . ILE A 1 29 ? -4.548 7.006 5.330 1.00 0.00 7 ILE A CA 20
ATOM 29338 C C . ILE A 1 29 ? -4.942 6.663 6.766 1.00 0.00 7 ILE A C 20
ATOM 29339 O O . ILE A 1 29 ? -4.882 5.506 7.168 1.00 0.00 7 ILE A O 20
ATOM 29355 N N . THR A 1 30 ? -5.389 7.666 7.516 1.00 0.00 8 THR A N 20
ATOM 29356 C CA . THR A 1 30 ? -5.774 7.470 8.910 1.00 0.00 8 THR A CA 20
ATOM 29357 C C . THR A 1 30 ? -6.936 6.476 9.025 1.00 0.00 8 THR A C 20
ATOM 29358 O O . THR A 1 30 ? -7.181 5.902 10.089 1.00 0.00 8 THR A O 20
ATOM 29369 N N . GLU A 1 31 ? -7.639 6.267 7.919 1.00 0.00 9 GLU A N 20
ATOM 29370 C CA . GLU A 1 31 ? -8.737 5.319 7.875 1.00 0.00 9 GLU A CA 20
ATOM 29371 C C . GLU A 1 31 ? -8.306 4.030 7.183 1.00 0.00 9 GLU A C 20
ATOM 29372 O O . GLU A 1 31 ? -8.558 2.930 7.679 1.00 0.00 9 GLU A O 20
ATOM 29384 N N . VAL A 1 32 ? -7.634 4.174 6.050 1.00 0.00 10 VAL A N 20
ATOM 29385 C CA . VAL A 1 32 ? -7.267 3.026 5.232 1.00 0.00 10 VAL A CA 20
ATOM 29386 C C . VAL A 1 32 ? -6.219 2.152 5.916 1.00 0.00 10 VAL A C 20
ATOM 29387 O O . VAL A 1 32 ? -6.257 0.932 5.787 1.00 0.00 10 VAL A O 20
ATOM 29400 N N . LEU A 1 33 ? -5.305 2.774 6.657 1.00 0.00 11 LEU A N 20
ATOM 29401 C CA . LEU A 1 33 ? -4.238 2.049 7.345 1.00 0.00 11 LEU A CA 20
ATOM 29402 C C . LEU A 1 33 ? -4.789 0.909 8.225 1.00 0.00 11 LEU A C 20
ATOM 29403 O O . LEU A 1 33 ? -4.471 -0.259 7.981 1.00 0.00 11 LEU A O 20
ATOM 29419 N N . PRO A 1 34 ? -5.612 1.209 9.253 1.00 0.00 12 PRO A N 20
ATOM 29420 C CA . PRO A 1 34 ? -6.179 0.174 10.126 1.00 0.00 12 PRO A CA 20
ATOM 29421 C C . PRO A 1 34 ? -7.174 -0.740 9.409 1.00 0.00 12 PRO A C 20
ATOM 29422 O O . PRO A 1 34 ? -7.303 -1.915 9.753 1.00 0.00 12 PRO A O 20
ATOM 29433 N N . ARG A 1 35 ? -7.874 -0.210 8.409 1.00 0.00 13 ARG A N 20
ATOM 29434 C CA . ARG A 1 35 ? -8.882 -0.988 7.700 1.00 0.00 13 ARG A CA 20
ATOM 29435 C C . ARG A 1 35 ? -8.258 -1.854 6.601 1.00 0.00 13 ARG A C 20
ATOM 29436 O O . ARG A 1 35 ? -8.961 -2.602 5.920 1.00 0.00 13 ARG A O 20
ATOM 29457 N N . ALA A 1 36 ? -6.945 -1.755 6.433 1.00 0.00 14 ALA A N 20
ATOM 29458 C CA . ALA A 1 36 ? -6.253 -2.487 5.379 1.00 0.00 14 ALA A CA 20
ATOM 29459 C C . ALA A 1 36 ? -5.878 -3.893 5.828 1.00 0.00 14 ALA A C 20
ATOM 29460 O O . ALA A 1 36 ? -5.598 -4.131 7.003 1.00 0.00 14 ALA A O 20
ATOM 29467 N N . VAL A 1 37 ? -5.869 -4.816 4.877 1.00 0.00 15 VAL A N 20
ATOM 29468 C CA . VAL A 1 37 ? -5.514 -6.202 5.144 1.00 0.00 15 VAL A CA 20
ATOM 29469 C C . VAL A 1 37 ? -4.234 -6.584 4.407 1.00 0.00 15 VAL A C 20
ATOM 29470 O O . VAL A 1 37 ? -3.773 -7.721 4.476 1.00 0.00 15 VAL A O 20
ATOM 29483 N N . GLY A 1 38 ? -3.671 -5.627 3.687 1.00 0.00 16 GLY A N 20
ATOM 29484 C CA . GLY A 1 38 ? -2.428 -5.859 2.986 1.00 0.00 16 GLY A CA 20
ATOM 29485 C C . GLY A 1 38 ? -1.801 -4.562 2.546 1.00 0.00 16 GLY A C 20
ATOM 29486 O O . GLY A 1 38 ? -2.482 -3.539 2.489 1.00 0.00 16 GLY A O 20
ATOM 29490 N N . SER A 1 39 ? -0.516 -4.581 2.249 1.00 0.00 17 SER A N 20
ATOM 29491 C CA . SER A 1 39 ? 0.161 -3.381 1.800 1.00 0.00 17 SER A CA 20
ATOM 29492 C C . SER A 1 39 ? 1.342 -3.711 0.899 1.00 0.00 17 SER A C 20
ATOM 29493 O O . SER A 1 39 ? 2.047 -4.702 1.104 1.00 0.00 17 SER A O 20
ATOM 29501 N N . LEU A 1 40 ? 1.532 -2.880 -0.109 1.00 0.00 18 LEU A N 20
ATOM 29502 C CA . LEU A 1 40 ? 2.666 -2.999 -1.001 1.00 0.00 18 LEU A CA 20
ATOM 29503 C C . LEU A 1 40 ? 3.578 -1.802 -0.832 1.00 0.00 18 LEU A C 20
ATOM 29504 O O . LEU A 1 40 ? 3.173 -0.664 -1.061 1.00 0.00 18 LEU A O 20
ATOM 29520 N N . THR A 1 41 ? 4.800 -2.059 -0.421 1.00 0.00 19 THR A N 20
ATOM 29521 C CA . THR A 1 41 ? 5.761 -1.002 -0.194 1.00 0.00 19 THR A CA 20
ATOM 29522 C C . THR A 1 41 ? 6.595 -0.769 -1.449 1.00 0.00 19 THR A C 20
ATOM 29523 O O . THR A 1 41 ? 7.303 -1.663 -1.908 1.00 0.00 19 THR A O 20
ATOM 29534 N N . PHE A 1 42 ? 6.480 0.422 -2.013 1.00 0.00 20 PHE A N 20
ATOM 29535 C CA . PHE A 1 42 ? 7.230 0.798 -3.201 1.00 0.00 20 PHE A CA 20
ATOM 29536 C C . PHE A 1 42 ? 8.233 1.899 -2.876 1.00 0.00 20 PHE A C 20
ATOM 29537 O O . PHE A 1 42 ? 8.052 2.678 -1.934 1.00 0.00 20 PHE A O 20
ATOM 29554 N N . ASP A 1 43 ? 9.291 1.953 -3.658 1.00 0.00 21 ASP A N 20
ATOM 29555 C CA . ASP A 1 43 ? 10.315 2.975 -3.508 1.00 0.00 21 ASP A CA 20
ATOM 29556 C C . ASP A 1 43 ? 9.963 4.188 -4.364 1.00 0.00 21 ASP A C 20
ATOM 29557 O O . ASP A 1 43 ? 9.045 4.123 -5.179 1.00 0.00 21 ASP A O 20
ATOM 29566 N N . GLU A 1 44 ? 10.685 5.293 -4.180 1.00 0.00 22 GLU A N 20
ATOM 29567 C CA . GLU A 1 44 ? 10.474 6.484 -4.987 1.00 0.00 22 GLU A CA 20
ATOM 29568 C C . GLU A 1 44 ? 10.811 6.194 -6.448 1.00 0.00 22 GLU A C 20
ATOM 29569 O O . GLU A 1 44 ? 10.293 6.837 -7.358 1.00 0.00 22 GLU A O 20
ATOM 29581 N N . ASN A 1 45 ? 11.669 5.200 -6.659 1.00 0.00 23 ASN A N 20
ATOM 29582 C CA . ASN A 1 45 ? 12.027 4.752 -7.995 1.00 0.00 23 ASN A CA 20
ATOM 29583 C C . ASN A 1 45 ? 10.980 3.780 -8.538 1.00 0.00 23 ASN A C 20
ATOM 29584 O O . ASN A 1 45 ? 11.186 3.148 -9.572 1.00 0.00 23 ASN A O 20
ATOM 29595 N N . TYR A 1 46 ? 9.859 3.675 -7.819 1.00 0.00 24 TYR A N 20
ATOM 29596 C CA . TYR A 1 46 ? 8.737 2.813 -8.201 1.00 0.00 24 TYR A CA 20
ATOM 29597 C C . TYR A 1 46 ? 9.141 1.344 -8.206 1.00 0.00 24 TYR A C 20
ATOM 29598 O O . TYR A 1 46 ? 8.584 0.529 -8.943 1.00 0.00 24 TYR A O 20
ATOM 29616 N N . ASN A 1 47 ? 10.097 1.014 -7.353 1.00 0.00 25 ASN A N 20
ATOM 29617 C CA . ASN A 1 47 ? 10.538 -0.361 -7.189 1.00 0.00 25 ASN A CA 20
ATOM 29618 C C . ASN A 1 47 ? 9.776 -1.006 -6.045 1.00 0.00 25 ASN A C 20
ATOM 29619 O O . ASN A 1 47 ? 9.625 -0.400 -4.985 1.00 0.00 25 ASN A O 20
ATOM 29630 N N . LEU A 1 48 ? 9.278 -2.215 -6.257 1.00 0.00 26 LEU A N 20
ATOM 29631 C CA . LEU A 1 48 ? 8.582 -2.937 -5.208 1.00 0.00 26 LEU A CA 20
ATOM 29632 C C . LEU A 1 48 ? 9.588 -3.377 -4.148 1.00 0.00 26 LEU A C 20
ATOM 29633 O O . LEU A 1 48 ? 10.514 -4.137 -4.433 1.00 0.00 26 LEU A O 20
ATOM 29649 N N . LEU A 1 49 ? 9.410 -2.881 -2.936 1.00 0.00 27 LEU A N 20
ATOM 29650 C CA . LEU A 1 49 ? 10.326 -3.171 -1.843 1.00 0.00 27 LEU A CA 20
ATOM 29651 C C . LEU A 1 49 ? 9.795 -4.301 -0.971 1.00 0.00 27 LEU A C 20
ATOM 29652 O O . LEU A 1 49 ? 10.483 -5.293 -0.729 1.00 0.00 27 LEU A O 20
ATOM 29668 N N . ASP A 1 50 ? 8.561 -4.152 -0.515 1.00 0.00 28 ASP A N 20
ATOM 29669 C CA . ASP A 1 50 ? 7.983 -5.085 0.443 1.00 0.00 28 ASP A CA 20
ATOM 29670 C C . ASP A 1 50 ? 6.554 -5.454 0.063 1.00 0.00 28 ASP A C 20
ATOM 29671 O O . ASP A 1 50 ? 5.794 -4.612 -0.410 1.00 0.00 28 ASP A O 20
ATOM 29680 N N . THR A 1 51 ? 6.211 -6.717 0.248 1.00 0.00 29 THR A N 20
ATOM 29681 C CA . THR A 1 51 ? 4.859 -7.192 0.022 1.00 0.00 29 THR A CA 20
ATOM 29682 C C . THR A 1 51 ? 4.321 -7.842 1.293 1.00 0.00 29 THR A C 20
ATOM 29683 O O . THR A 1 51 ? 4.837 -8.869 1.732 1.00 0.00 29 THR A O 20
ATOM 29694 N N . SER A 1 52 ? 3.295 -7.247 1.884 1.00 0.00 30 SER A N 20
ATOM 29695 C CA . SER A 1 52 ? 2.760 -7.745 3.142 1.00 0.00 30 SER A CA 20
ATOM 29696 C C . SER A 1 52 ? 1.246 -7.912 3.079 1.00 0.00 30 SER A C 20
ATOM 29697 O O . SER A 1 52 ? 0.554 -7.184 2.361 1.00 0.00 30 SER A O 20
ATOM 29705 N N . GLY A 1 53 ? 0.744 -8.887 3.823 1.00 0.00 31 GLY A N 20
ATOM 29706 C CA . GLY A 1 53 ? -0.686 -9.101 3.915 1.00 0.00 31 GLY A CA 20
ATOM 29707 C C . GLY A 1 53 ? -1.263 -9.746 2.673 1.00 0.00 31 GLY A C 20
ATOM 29708 O O . GLY A 1 53 ? -0.576 -10.489 1.969 1.00 0.00 31 GLY A O 20
ATOM 29712 N N . VAL A 1 54 ? -2.522 -9.441 2.391 1.00 0.00 32 VAL A N 20
ATOM 29713 C CA . VAL A 1 54 ? -3.220 -10.004 1.237 1.00 0.00 32 VAL A CA 20
ATOM 29714 C C . VAL A 1 54 ? -2.560 -9.572 -0.076 1.00 0.00 32 VAL A C 20
ATOM 29715 O O . VAL A 1 54 ? -2.767 -10.185 -1.123 1.00 0.00 32 VAL A O 20
ATOM 29728 N N . ALA A 1 55 ? -1.733 -8.535 -0.008 1.00 0.00 33 ALA A N 20
ATOM 29729 C CA . ALA A 1 55 ? -1.036 -8.032 -1.187 1.00 0.00 33 ALA A CA 20
ATOM 29730 C C . ALA A 1 55 ? -0.093 -9.088 -1.763 1.00 0.00 33 ALA A C 20
ATOM 29731 O O . ALA A 1 55 ? 0.361 -8.971 -2.898 1.00 0.00 33 ALA A O 20
ATOM 29738 N N . LYS A 1 56 ? 0.198 -10.116 -0.972 1.00 0.00 34 LYS A N 20
ATOM 29739 C CA . LYS A 1 56 ? 1.060 -11.201 -1.412 1.00 0.00 34 LYS A CA 20
ATOM 29740 C C . LYS A 1 56 ? 0.338 -12.114 -2.398 1.00 0.00 34 LYS A C 20
ATOM 29741 O O . LYS A 1 56 ? 0.938 -12.599 -3.359 1.00 0.00 34 LYS A O 20
ATOM 29760 N N . VAL A 1 57 ? -0.950 -12.347 -2.160 1.00 0.00 35 VAL A N 20
ATOM 29761 C CA . VAL A 1 57 ? -1.730 -13.243 -3.007 1.00 0.00 35 VAL A CA 20
ATOM 29762 C C . VAL A 1 57 ? -2.366 -12.473 -4.164 1.00 0.00 35 VAL A C 20
ATOM 29763 O O . VAL A 1 57 ? -2.750 -13.056 -5.180 1.00 0.00 35 VAL A O 20
ATOM 29776 N N . ILE A 1 58 ? -2.467 -11.163 -3.999 1.00 0.00 36 ILE A N 20
ATOM 29777 C CA . ILE A 1 58 ? -2.949 -10.284 -5.051 1.00 0.00 36 ILE A CA 20
ATOM 29778 C C . ILE A 1 58 ? -1.852 -10.072 -6.091 1.00 0.00 36 ILE A C 20
ATOM 29779 O O . ILE A 1 58 ? -0.673 -9.981 -5.745 1.00 0.00 36 ILE A O 20
ATOM 29795 N N . GLU A 1 59 ? -2.231 -10.035 -7.363 1.00 0.00 37 GLU A N 20
ATOM 29796 C CA . GLU A 1 59 ? -1.265 -9.844 -8.433 1.00 0.00 37 GLU A CA 20
ATOM 29797 C C . GLU A 1 59 ? -0.662 -8.444 -8.370 1.00 0.00 37 GLU A C 20
ATOM 29798 O O . GLU A 1 59 ? -1.378 -7.451 -8.222 1.00 0.00 37 GLU A O 20
ATOM 29810 N N . LYS A 1 60 ? 0.659 -8.386 -8.481 1.00 0.00 38 LYS A N 20
ATOM 29811 C CA . LYS A 1 60 ? 1.404 -7.142 -8.325 1.00 0.00 38 LYS A CA 20
ATOM 29812 C C . LYS A 1 60 ? 0.932 -6.079 -9.305 1.00 0.00 38 LYS A C 20
ATOM 29813 O O . LYS A 1 60 ? 0.803 -4.917 -8.935 1.00 0.00 38 LYS A O 20
ATOM 29832 N N . SER A 1 61 ? 0.681 -6.484 -10.551 1.00 0.00 39 SER A N 20
ATOM 29833 C CA . SER A 1 61 ? 0.111 -5.592 -11.561 1.00 0.00 39 SER A CA 20
ATOM 29834 C C . SER A 1 61 ? 1.036 -4.401 -11.872 1.00 0.00 39 SER A C 20
ATOM 29835 O O . SER A 1 61 ? 2.062 -4.207 -11.217 1.00 0.00 39 SER A O 20
ATOM 29843 N N . PRO A 1 62 ? 0.700 -3.596 -12.900 1.00 0.00 40 PRO A N 20
ATOM 29844 C CA . PRO A 1 62 ? 1.415 -2.352 -13.202 1.00 0.00 40 PRO A CA 20
ATOM 29845 C C . PRO A 1 62 ? 1.010 -1.223 -12.253 1.00 0.00 40 PRO A C 20
ATOM 29846 O O . PRO A 1 62 ? 0.776 -0.090 -12.679 1.00 0.00 40 PRO A O 20
ATOM 29857 N N . ILE A 1 63 ? 0.958 -1.536 -10.962 1.00 0.00 41 ILE A N 20
ATOM 29858 C CA . ILE A 1 63 ? 0.521 -0.583 -9.952 1.00 0.00 41 ILE A CA 20
ATOM 29859 C C . ILE A 1 63 ? 1.443 0.629 -9.896 1.00 0.00 41 ILE A C 20
ATOM 29860 O O . ILE A 1 63 ? 0.988 1.742 -9.657 1.00 0.00 41 ILE A O 20
ATOM 29876 N N . ALA A 1 64 ? 2.728 0.413 -10.148 1.00 0.00 42 ALA A N 20
ATOM 29877 C CA . ALA A 1 64 ? 3.708 1.498 -10.097 1.00 0.00 42 ALA A CA 20
ATOM 29878 C C . ALA A 1 64 ? 3.337 2.621 -11.063 1.00 0.00 42 ALA A C 20
ATOM 29879 O O . ALA A 1 64 ? 3.559 3.800 -10.777 1.00 0.00 42 ALA A O 20
ATOM 29886 N N . GLU A 1 65 ? 2.740 2.249 -12.191 1.00 0.00 43 GLU A N 20
ATOM 29887 C CA . GLU A 1 65 ? 2.288 3.220 -13.181 1.00 0.00 43 GLU A CA 20
ATOM 29888 C C . GLU A 1 65 ? 1.129 4.035 -12.614 1.00 0.00 43 GLU A C 20
ATOM 29889 O O . GLU A 1 65 ? 1.010 5.240 -12.848 1.00 0.00 43 GLU A O 20
ATOM 29901 N N . ILE A 1 66 ? 0.278 3.375 -11.851 1.00 0.00 44 ILE A N 20
ATOM 29902 C CA . ILE A 1 66 ? -0.866 4.036 -11.256 1.00 0.00 44 ILE A CA 20
ATOM 29903 C C . ILE A 1 66 ? -0.419 4.844 -10.039 1.00 0.00 44 ILE A C 20
ATOM 29904 O O . ILE A 1 66 ? -1.026 5.858 -9.697 1.00 0.00 44 ILE A O 20
ATOM 29920 N N . ILE A 1 67 ? 0.665 4.400 -9.404 1.00 0.00 45 ILE A N 20
ATOM 29921 C CA . ILE A 1 67 ? 1.219 5.091 -8.249 1.00 0.00 45 ILE A CA 20
ATOM 29922 C C . ILE A 1 67 ? 1.675 6.492 -8.629 1.00 0.00 45 ILE A C 20
ATOM 29923 O O . ILE A 1 67 ? 1.362 7.458 -7.934 1.00 0.00 45 ILE A O 20
ATOM 29939 N N . ARG A 1 68 ? 2.402 6.599 -9.738 1.00 0.00 46 ARG A N 20
ATOM 29940 C CA . ARG A 1 68 ? 2.877 7.892 -10.212 1.00 0.00 46 ARG A CA 20
ATOM 29941 C C . ARG A 1 68 ? 1.708 8.783 -10.619 1.00 0.00 46 ARG A C 20
ATOM 29942 O O . ARG A 1 68 ? 1.684 9.972 -10.296 1.00 0.00 46 ARG A O 20
ATOM 29963 N N . LYS A 1 69 ? 0.729 8.197 -11.304 1.00 0.00 47 LYS A N 20
ATOM 29964 C CA . LYS A 1 69 ? -0.464 8.938 -11.702 1.00 0.00 47 LYS A CA 20
ATOM 29965 C C . LYS A 1 69 ? -1.200 9.456 -10.469 1.00 0.00 47 LYS A C 20
ATOM 29966 O O . LYS A 1 69 ? -1.525 10.640 -10.374 1.00 0.00 47 LYS A O 20
ATOM 29985 N N . SER A 1 70 ? -1.414 8.572 -9.502 1.00 0.00 48 SER A N 20
ATOM 29986 C CA . SER A 1 70 ? -2.111 8.933 -8.278 1.00 0.00 48 SER A CA 20
ATOM 29987 C C . SER A 1 70 ? -1.273 9.893 -7.444 1.00 0.00 48 SER A C 20
ATOM 29988 O O . SER A 1 70 ? -1.800 10.663 -6.653 1.00 0.00 48 SER A O 20
ATOM 29996 N N . ASN A 1 71 ? 0.038 9.836 -7.621 1.00 0.00 49 ASN A N 20
ATOM 29997 C CA . ASN A 1 71 ? 0.946 10.716 -6.896 1.00 0.00 49 ASN A CA 20
ATOM 29998 C C . ASN A 1 71 ? 0.716 12.163 -7.304 1.00 0.00 49 ASN A C 20
ATOM 29999 O O . ASN A 1 71 ? 0.778 13.071 -6.481 1.00 0.00 49 ASN A O 20
ATOM 30010 N N . ALA A 1 72 ? 0.434 12.362 -8.581 1.00 0.00 50 ALA A N 20
ATOM 30011 C CA . ALA A 1 72 ? 0.149 13.689 -9.100 1.00 0.00 50 ALA A CA 20
ATOM 30012 C C . ALA A 1 72 ? -1.276 14.100 -8.752 1.00 0.00 50 ALA A C 20
ATOM 30013 O O . ALA A 1 72 ? -1.600 15.285 -8.695 1.00 0.00 50 ALA A O 20
ATOM 30020 N N . GLU A 1 73 ? -2.124 13.106 -8.527 1.00 0.00 51 GLU A N 20
ATOM 30021 C CA . GLU A 1 73 ? -3.526 13.344 -8.201 1.00 0.00 51 GLU A CA 20
ATOM 30022 C C . GLU A 1 73 ? -3.724 13.749 -6.739 1.00 0.00 51 GLU A C 20
ATOM 30023 O O . GLU A 1 73 ? -4.532 14.630 -6.440 1.00 0.00 51 GLU A O 20
ATOM 30035 N N . LEU A 1 74 ? -2.995 13.112 -5.829 1.00 0.00 52 LEU A N 20
ATOM 30036 C CA . LEU A 1 74 ? -3.282 13.252 -4.403 1.00 0.00 52 LEU A CA 20
ATOM 30037 C C . LEU A 1 74 ? -2.028 13.297 -3.536 1.00 0.00 52 LEU A C 20
ATOM 30038 O O . LEU A 1 74 ? -0.905 13.208 -4.030 1.00 0.00 52 LEU A O 20
ATOM 30054 N N . GLY A 1 75 ? -2.251 13.406 -2.230 1.00 0.00 53 GLY A N 20
ATOM 30055 C CA . GLY A 1 75 ? -1.175 13.308 -1.265 1.00 0.00 53 GLY A CA 20
ATOM 30056 C C . GLY A 1 75 ? -1.443 12.227 -0.228 1.00 0.00 53 GLY A C 20
ATOM 30057 O O . GLY A 1 75 ? -0.979 11.094 -0.369 1.00 0.00 53 GLY A O 20
ATOM 30061 N N . ARG A 1 76 ? -2.211 12.573 0.804 1.00 0.00 54 ARG A N 20
ATOM 30062 C CA . ARG A 1 76 ? -2.546 11.635 1.883 1.00 0.00 54 ARG A CA 20
ATOM 30063 C C . ARG A 1 76 ? -3.841 10.878 1.606 1.00 0.00 54 ARG A C 20
ATOM 30064 O O . ARG A 1 76 ? -4.385 10.219 2.495 1.00 0.00 54 ARG A O 20
ATOM 30085 N N . LEU A 1 77 ? -4.334 10.982 0.384 1.00 0.00 55 LEU A N 20
ATOM 30086 C CA . LEU A 1 77 ? -5.556 10.285 -0.005 1.00 0.00 55 LEU A CA 20
ATOM 30087 C C . LEU A 1 77 ? -5.213 8.949 -0.651 1.00 0.00 55 LEU A C 20
ATOM 30088 O O . LEU A 1 77 ? -4.109 8.769 -1.166 1.00 0.00 55 LEU A O 20
ATOM 30104 N N . GLY A 1 78 ? -6.154 8.017 -0.612 1.00 0.00 56 GLY A N 20
ATOM 30105 C CA . GLY A 1 78 ? -5.913 6.701 -1.169 1.00 0.00 56 GLY A CA 20
ATOM 30106 C C . GLY A 1 78 ? -6.644 6.458 -2.470 1.00 0.00 56 GLY A C 20
ATOM 30107 O O . GLY A 1 78 ? -7.806 6.047 -2.473 1.00 0.00 56 GLY A O 20
ATOM 30111 N N . TYR A 1 79 ? -5.955 6.702 -3.574 1.00 0.00 57 TYR A N 20
ATOM 30112 C CA . TYR A 1 79 ? -6.494 6.437 -4.903 1.00 0.00 57 TYR A CA 20
ATOM 30113 C C . TYR A 1 79 ? -6.602 4.937 -5.108 1.00 0.00 57 TYR A C 20
ATOM 30114 O O . TYR A 1 79 ? -5.614 4.220 -4.950 1.00 0.00 57 TYR A O 20
ATOM 30132 N N . SER A 1 80 ? -7.790 4.459 -5.432 1.00 0.00 58 SER A N 20
ATOM 30133 C CA . SER A 1 80 ? -7.968 3.048 -5.711 1.00 0.00 58 SER A CA 20
ATOM 30134 C C . SER A 1 80 ? -7.257 2.686 -7.012 1.00 0.00 58 SER A C 20
ATOM 30135 O O . SER A 1 80 ? -7.704 3.044 -8.102 1.00 0.00 58 SER A O 20
ATOM 30143 N N . VAL A 1 81 ? -6.148 1.973 -6.882 1.00 0.00 59 VAL A N 20
ATOM 30144 C CA . VAL A 1 81 ? -5.310 1.642 -8.024 1.00 0.00 59 VAL A CA 20
ATOM 30145 C C . VAL A 1 81 ? -5.579 0.225 -8.508 1.00 0.00 59 VAL A C 20
ATOM 30146 O O . VAL A 1 81 ? -5.352 -0.102 -9.671 1.00 0.00 59 VAL A O 20
ATOM 30159 N N . TYR A 1 82 ? -6.064 -0.614 -7.608 1.00 0.00 60 TYR A N 20
ATOM 30160 C CA . TYR A 1 82 ? -6.361 -1.991 -7.947 1.00 0.00 60 TYR A CA 20
ATOM 30161 C C . TYR A 1 82 ? -7.684 -2.409 -7.327 1.00 0.00 60 TYR A C 20
ATOM 30162 O O . TYR A 1 82 ? -7.783 -2.559 -6.116 1.00 0.00 60 TYR A O 20
ATOM 30180 N N . GLU A 1 83 ? -8.703 -2.571 -8.148 1.00 0.00 61 GLU A N 20
ATOM 30181 C CA . GLU A 1 83 ? -9.983 -3.042 -7.653 1.00 0.00 61 GLU A CA 20
ATOM 30182 C C . GLU A 1 83 ? -10.239 -4.455 -8.152 1.00 0.00 61 GLU A C 20
ATOM 30183 O O . GLU A 1 83 ? -10.387 -4.686 -9.354 1.00 0.00 61 GLU A O 20
ATOM 30195 N N . ASP A 1 84 ? -10.270 -5.395 -7.226 1.00 0.00 62 ASP A N 20
ATOM 30196 C CA . ASP A 1 84 ? -10.503 -6.785 -7.556 1.00 0.00 62 ASP A CA 20
ATOM 30197 C C . ASP A 1 84 ? -11.890 -7.166 -7.067 1.00 0.00 62 ASP A C 20
ATOM 30198 O O . ASP A 1 84 ? -12.666 -6.295 -6.684 1.00 0.00 62 ASP A O 20
ATOM 30207 N N . ALA A 1 85 ? -12.203 -8.448 -7.052 1.00 0.00 63 ALA A N 20
ATOM 30208 C CA . ALA A 1 85 ? -13.519 -8.890 -6.640 1.00 0.00 63 ALA A CA 20
ATOM 30209 C C . ALA A 1 85 ? -13.599 -9.039 -5.126 1.00 0.00 63 ALA A C 20
ATOM 30210 O O . ALA A 1 85 ? -14.684 -9.037 -4.550 1.00 0.00 63 ALA A O 20
ATOM 30217 N N . GLN A 1 86 ? -12.447 -9.163 -4.481 1.00 0.00 64 GLN A N 20
ATOM 30218 C CA . GLN A 1 86 ? -12.412 -9.311 -3.031 1.00 0.00 64 GLN A CA 20
ATOM 30219 C C . GLN A 1 86 ? -11.871 -8.052 -2.360 1.00 0.00 64 GLN A C 20
ATOM 30220 O O . GLN A 1 86 ? -12.421 -7.591 -1.357 1.00 0.00 64 GLN A O 20
ATOM 30234 N N . TYR A 1 87 ? -10.800 -7.488 -2.910 1.00 0.00 65 TYR A N 20
ATOM 30235 C CA . TYR A 1 87 ? -10.098 -6.397 -2.242 1.00 0.00 65 TYR A CA 20
ATOM 30236 C C . TYR A 1 87 ? -9.839 -5.229 -3.188 1.00 0.00 65 TYR A C 20
ATOM 30237 O O . TYR A 1 87 ? -9.961 -5.362 -4.408 1.00 0.00 65 TYR A O 20
ATOM 30255 N N . ILE A 1 88 ? -9.480 -4.090 -2.605 1.00 0.00 66 ILE A N 20
ATOM 30256 C CA . ILE A 1 88 ? -9.204 -2.876 -3.351 1.00 0.00 66 ILE A CA 20
ATOM 30257 C C . ILE A 1 88 ? -7.940 -2.202 -2.810 1.00 0.00 66 ILE A C 20
ATOM 30258 O O . ILE A 1 88 ? -7.843 -1.908 -1.618 1.00 0.00 66 ILE A O 20
ATOM 30274 N N . GLY A 1 89 ? -6.985 -1.962 -3.692 1.00 0.00 67 GLY A N 20
ATOM 30275 C CA . GLY A 1 89 ? -5.738 -1.337 -3.296 1.00 0.00 67 GLY A CA 20
ATOM 30276 C C . GLY A 1 89 ? -5.754 0.158 -3.523 1.00 0.00 67 GLY A C 20
ATOM 30277 O O . GLY A 1 89 ? -6.321 0.636 -4.503 1.00 0.00 67 GLY A O 20
ATOM 30281 N N . HIS A 1 90 ? -5.131 0.898 -2.617 1.00 0.00 68 HIS A N 20
ATOM 30282 C CA . HIS A 1 90 ? -5.110 2.357 -2.684 1.00 0.00 68 HIS A CA 20
ATOM 30283 C C . HIS A 1 90 ? -3.675 2.864 -2.556 1.00 0.00 68 HIS A C 20
ATOM 30284 O O . HIS A 1 90 ? -2.969 2.497 -1.618 1.00 0.00 68 HIS A O 20
ATOM 30299 N N . ALA A 1 91 ? -3.242 3.703 -3.493 1.00 0.00 69 ALA A N 20
ATOM 30300 C CA . ALA A 1 91 ? -1.882 4.239 -3.459 1.00 0.00 69 ALA A CA 20
ATOM 30301 C C . ALA A 1 91 ? -1.783 5.440 -2.532 1.00 0.00 69 ALA A C 20
ATOM 30302 O O . ALA A 1 91 ? -2.480 6.437 -2.719 1.00 0.00 69 ALA A O 20
ATOM 30309 N N . PHE A 1 92 ? -0.879 5.360 -1.572 1.00 0.00 70 PHE A N 20
ATOM 30310 C CA . PHE A 1 92 ? -0.648 6.450 -0.643 1.00 0.00 70 PHE A CA 20
ATOM 30311 C C . PHE A 1 92 ? 0.762 6.986 -0.772 1.00 0.00 70 PHE A C 20
ATOM 30312 O O . PHE A 1 92 ? 1.711 6.231 -0.994 1.00 0.00 70 PHE A O 20
ATOM 30329 N N . LYS A 1 93 ? 0.888 8.297 -0.669 1.00 0.00 71 LYS A N 20
ATOM 30330 C CA . LYS A 1 93 ? 2.193 8.932 -0.618 1.00 0.00 71 LYS A CA 20
ATOM 30331 C C . LYS A 1 93 ? 2.736 8.874 0.805 1.00 0.00 71 LYS A C 20
ATOM 30332 O O . LYS A 1 93 ? 2.055 9.258 1.759 1.00 0.00 71 LYS A O 20
ATOM 30351 N N . LYS A 1 94 ? 3.952 8.374 0.941 1.00 0.00 72 LYS A N 20
ATOM 30352 C CA . LYS A 1 94 ? 4.584 8.221 2.243 1.00 0.00 72 LYS A CA 20
ATOM 30353 C C . LYS A 1 94 ? 5.844 9.072 2.300 1.00 0.00 72 LYS A C 20
ATOM 30354 O O . LYS A 1 94 ? 6.203 9.709 1.310 1.00 0.00 72 LYS A O 20
ATOM 30373 N N . ALA A 1 95 ? 6.518 9.070 3.443 1.00 0.00 73 ALA A N 20
ATOM 30374 C CA . ALA A 1 95 ? 7.745 9.840 3.613 1.00 0.00 73 ALA A CA 20
ATOM 30375 C C . ALA A 1 95 ? 8.842 9.347 2.673 1.00 0.00 73 ALA A C 20
ATOM 30376 O O . ALA A 1 95 ? 9.543 8.377 2.969 1.00 0.00 73 ALA A O 20
ATOM 30383 N N . GLY A 1 96 ? 8.951 9.998 1.523 1.00 0.00 74 GLY A N 20
ATOM 30384 C CA . GLY A 1 96 ? 9.965 9.645 0.548 1.00 0.00 74 GLY A CA 20
ATOM 30385 C C . GLY A 1 96 ? 9.673 8.336 -0.162 1.00 0.00 74 GLY A C 20
ATOM 30386 O O . GLY A 1 96 ? 10.475 7.868 -0.967 1.00 0.00 74 GLY A O 20
ATOM 30390 N N . HIS A 1 97 ? 8.519 7.746 0.114 1.00 0.00 75 HIS A N 20
ATOM 30391 C CA . HIS A 1 97 ? 8.187 6.439 -0.434 1.00 0.00 75 HIS A CA 20
ATOM 30392 C C . HIS A 1 97 ? 6.720 6.355 -0.818 1.00 0.00 75 HIS A C 20
ATOM 30393 O O . HIS A 1 97 ? 5.946 7.274 -0.567 1.00 0.00 75 HIS A O 20
ATOM 30408 N N . PHE A 1 98 ? 6.353 5.252 -1.447 1.00 0.00 76 PHE A N 20
ATOM 30409 C CA . PHE A 1 98 ? 4.990 5.044 -1.898 1.00 0.00 76 PHE A CA 20
ATOM 30410 C C . PHE A 1 98 ? 4.492 3.698 -1.408 1.00 0.00 76 PHE A C 20
ATOM 30411 O O . PHE A 1 98 ? 5.150 2.690 -1.608 1.00 0.00 76 PHE A O 20
ATOM 30428 N N . ILE A 1 99 ? 3.344 3.672 -0.756 1.00 0.00 77 ILE A N 20
ATOM 30429 C CA . ILE A 1 99 ? 2.802 2.418 -0.260 1.00 0.00 77 ILE A CA 20
ATOM 30430 C C . ILE A 1 99 ? 1.349 2.262 -0.684 1.00 0.00 77 ILE A C 20
ATOM 30431 O O . ILE A 1 99 ? 0.560 3.202 -0.591 1.00 0.00 77 ILE A O 20
ATOM 30447 N N . VAL A 1 100 ? 1.016 1.081 -1.171 1.00 0.00 78 VAL A N 20
ATOM 30448 C CA . VAL A 1 100 ? -0.337 0.782 -1.603 1.00 0.00 78 VAL A CA 20
ATOM 30449 C C . VAL A 1 100 ? -1.035 -0.093 -0.572 1.00 0.00 78 VAL A C 20
ATOM 30450 O O . VAL A 1 100 ? -0.665 -1.249 -0.372 1.00 0.00 78 VAL A O 20
ATOM 30463 N N . TYR A 1 101 ? -2.026 0.469 0.094 1.00 0.00 79 TYR A N 20
ATOM 30464 C CA . TYR A 1 101 ? -2.754 -0.246 1.121 1.00 0.00 79 TYR A CA 20
ATOM 30465 C C . TYR A 1 101 ? -3.969 -0.940 0.519 1.00 0.00 79 TYR A C 20
ATOM 30466 O O . TYR A 1 101 ? -4.802 -0.307 -0.130 1.00 0.00 79 TYR A O 20
ATOM 30484 N N . PHE A 1 102 ? -4.051 -2.244 0.723 1.00 0.00 80 PHE A N 20
ATOM 30485 C CA . PHE A 1 102 ? -5.137 -3.044 0.194 1.00 0.00 80 PHE A CA 20
ATOM 30486 C C . PHE A 1 102 ? -6.187 -3.295 1.262 1.00 0.00 80 PHE A C 20
ATOM 30487 O O . PHE A 1 102 ? -5.906 -3.901 2.297 1.00 0.00 80 PHE A O 20
ATOM 30504 N N . THR A 1 103 ? -7.392 -2.821 1.012 1.00 0.00 81 THR A N 20
ATOM 30505 C CA . THR A 1 103 ? -8.498 -3.027 1.924 1.00 0.00 81 THR A CA 20
ATOM 30506 C C . THR A 1 103 ? -9.506 -3.976 1.295 1.00 0.00 81 THR A C 20
ATOM 30507 O O . THR A 1 103 ? -9.601 -4.051 0.076 1.00 0.00 81 THR A O 20
ATOM 30518 N N . PRO A 1 104 ? -10.255 -4.734 2.096 1.00 0.00 82 PRO A N 20
ATOM 30519 C CA . PRO A 1 104 ? -11.342 -5.554 1.571 1.00 0.00 82 PRO A CA 20
ATOM 30520 C C . PRO A 1 104 ? -12.407 -4.665 0.952 1.00 0.00 82 PRO A C 20
ATOM 30521 O O . PRO A 1 104 ? -12.710 -3.617 1.516 1.00 0.00 82 PRO A O 20
ATOM 30532 N N . LYS A 1 105 ? -12.931 -5.077 -0.214 1.00 0.00 83 LYS A N 20
ATOM 30533 C CA . LYS A 1 105 ? -13.925 -4.300 -0.972 1.00 0.00 83 LYS A CA 20
ATOM 30534 C C . LYS A 1 105 ? -14.818 -3.454 -0.077 1.00 0.00 83 LYS A C 20
ATOM 30535 O O . LYS A 1 105 ? -15.765 -3.955 0.536 1.00 0.00 83 LYS A O 20
ATOM 30554 N N . ASN A 1 106 ? -14.489 -2.179 0.008 1.00 0.00 84 ASN A N 20
ATOM 30555 C CA . ASN A 1 106 ? -15.232 -1.242 0.823 1.00 0.00 84 ASN A CA 20
ATOM 30556 C C . ASN A 1 106 ? -15.609 -0.022 -0.002 1.00 0.00 84 ASN A C 20
ATOM 30557 O O . ASN A 1 106 ? -14.846 0.939 -0.115 1.00 0.00 84 ASN A O 20
ATOM 30568 N N . LYS A 1 107 ? -16.776 -0.083 -0.619 1.00 0.00 85 LYS A N 20
ATOM 30569 C CA . LYS A 1 107 ? -17.266 1.028 -1.411 1.00 0.00 85 LYS A CA 20
ATOM 30570 C C . LYS A 1 107 ? -17.687 2.167 -0.492 1.00 0.00 85 LYS A C 20
ATOM 30571 O O . LYS A 1 107 ? -18.750 2.132 0.131 1.00 0.00 85 LYS A O 20
ATOM 30590 N N . ASN A 1 108 ? -16.805 3.146 -0.368 1.00 0.00 86 ASN A N 20
ATOM 30591 C CA . ASN A 1 108 ? -17.049 4.297 0.486 1.00 0.00 86 ASN A CA 20
ATOM 30592 C C . ASN A 1 108 ? -18.258 5.075 -0.001 1.00 0.00 86 ASN A C 20
ATOM 30593 O O . ASN A 1 108 ? -18.493 5.184 -1.206 1.00 0.00 86 ASN A O 20
ATOM 30604 N N . ARG A 1 109 ? -19.036 5.585 0.941 1.00 0.00 87 ARG A N 20
ATOM 30605 C CA . ARG A 1 109 ? -20.196 6.396 0.619 1.00 0.00 87 ARG A CA 20
ATOM 30606 C C . ARG A 1 109 ? -19.737 7.769 0.135 1.00 0.00 87 ARG A C 20
ATOM 30607 O O . ARG A 1 109 ? -19.822 8.759 0.862 1.00 0.00 87 ARG A O 20
ATOM 30628 N N . GLU A 1 110 ? -19.218 7.810 -1.086 1.00 0.00 88 GLU A N 20
ATOM 30629 C CA . GLU A 1 110 ? -18.653 9.030 -1.628 1.00 0.00 88 GLU A CA 20
ATOM 30630 C C . GLU A 1 110 ? -19.736 10.056 -1.933 1.00 0.00 88 GLU A C 20
ATOM 30631 O O . GLU A 1 110 ? -20.932 9.768 -1.858 1.00 0.00 88 GLU A O 20
ATOM 30643 N N . GLY A 1 111 ? -19.302 11.252 -2.291 1.00 0.00 89 GLY A N 20
ATOM 30644 C CA . GLY A 1 111 ? -20.189 12.392 -2.318 1.00 0.00 89 GLY A CA 20
ATOM 30645 C C . GLY A 1 111 ? -19.925 13.251 -1.107 1.00 0.00 89 GLY A C 20
ATOM 30646 O O . GLY A 1 111 ? -19.907 14.480 -1.179 1.00 0.00 89 GLY A O 20
ATOM 30650 N N . VAL A 1 112 ? -19.701 12.577 0.012 1.00 0.00 90 VAL A N 20
ATOM 30651 C CA . VAL A 1 112 ? -19.215 13.209 1.224 1.00 0.00 90 VAL A CA 20
ATOM 30652 C C . VAL A 1 112 ? -17.898 12.547 1.609 1.00 0.00 90 VAL A C 20
ATOM 30653 O O . VAL A 1 112 ? -17.878 11.577 2.363 1.00 0.00 90 VAL A O 20
ATOM 30666 N N . VAL A 1 113 ? -16.808 13.042 1.044 1.00 0.00 91 VAL A N 20
ATOM 30667 C CA . VAL A 1 113 ? -15.510 12.402 1.217 1.00 0.00 91 VAL A CA 20
ATOM 30668 C C . VAL A 1 113 ? -14.873 12.774 2.552 1.00 0.00 91 VAL A C 20
ATOM 30669 O O . VAL A 1 113 ? -14.947 13.923 2.993 1.00 0.00 91 VAL A O 20
ATOM 30682 N N . PRO A 1 114 ? -14.253 11.787 3.218 1.00 0.00 92 PRO A N 20
ATOM 30683 C CA . PRO A 1 114 ? -13.599 11.987 4.514 1.00 0.00 92 PRO A CA 20
ATOM 30684 C C . PRO A 1 114 ? -12.364 12.882 4.408 1.00 0.00 92 PRO A C 20
ATOM 30685 O O . PRO A 1 114 ? -11.428 12.581 3.665 1.00 0.00 92 PRO A O 20
ATOM 30696 N N . PRO A 1 115 ? -12.354 13.999 5.147 1.00 0.00 93 PRO A N 20
ATOM 30697 C CA . PRO A 1 115 ? -11.230 14.935 5.145 1.00 0.00 93 PRO A CA 20
ATOM 30698 C C . PRO A 1 115 ? -10.031 14.399 5.923 1.00 0.00 93 PRO A C 20
ATOM 30699 O O . PRO A 1 115 ? -10.165 13.490 6.751 1.00 0.00 93 PRO A O 20
ATOM 30710 N N . VAL A 1 116 ? -8.862 14.965 5.652 1.00 0.00 94 VAL A N 20
ATOM 30711 C CA . VAL A 1 116 ? -7.637 14.567 6.328 1.00 0.00 94 VAL A CA 20
ATOM 30712 C C . VAL A 1 116 ? -7.402 15.456 7.544 1.00 0.00 94 VAL A C 20
ATOM 30713 O O . VAL A 1 116 ? -7.242 14.971 8.664 1.00 0.00 94 VAL A O 20
ATOM 30726 N N . GLY A 1 117 ? -7.402 16.762 7.316 1.00 0.00 95 GLY A N 20
ATOM 30727 C CA . GLY A 1 117 ? -7.198 17.702 8.396 1.00 0.00 95 GLY A CA 20
ATOM 30728 C C . GLY A 1 117 ? -6.172 18.760 8.051 1.00 0.00 95 GLY A C 20
ATOM 30729 O O . GLY A 1 117 ? -6.240 19.379 6.985 1.00 0.00 95 GLY A O 20
ATOM 30733 N N . ILE A 1 118 ? -5.214 18.961 8.942 1.00 0.00 96 ILE A N 20
ATOM 30734 C CA . ILE A 1 118 ? -4.178 19.963 8.748 1.00 0.00 96 ILE A CA 20
ATOM 30735 C C . ILE A 1 118 ? -2.807 19.305 8.638 1.00 0.00 96 ILE A C 20
ATOM 30736 O O . ILE A 1 118 ? -2.027 19.614 7.734 1.00 0.00 96 ILE A O 20
ATOM 30752 N N . THR A 1 119 ? -2.524 18.389 9.550 1.00 0.00 97 THR A N 20
ATOM 30753 C CA . THR A 1 119 ? -1.229 17.728 9.597 1.00 0.00 97 THR A CA 20
ATOM 30754 C C . THR A 1 119 ? -1.381 16.209 9.632 1.00 0.00 97 THR A C 20
ATOM 30755 O O . THR A 1 119 ? -2.075 15.666 10.495 1.00 0.00 97 THR A O 20
ATOM 30766 N N . ASN A 1 120 ? -0.746 15.533 8.686 1.00 0.00 98 ASN A N 20
ATOM 30767 C CA . ASN A 1 120 ? -0.746 14.078 8.652 1.00 0.00 98 ASN A CA 20
ATOM 30768 C C . ASN A 1 120 ? 0.544 13.576 8.014 1.00 0.00 98 ASN A C 20
ATOM 30769 O O . ASN A 1 120 ? 0.540 13.266 6.802 1.00 0.00 98 ASN A O 20
#

Secondary structure (DSSP, 8-state):
----EEHHHHHHH-SEEEEE-TTS-EEEEEEGGGTS--TTHHHHHHHHHHH-SSEEEEEEE-SS-EEEEEEETTEEEEEEES---S------------

GO terms:
  GO:0005829 cytosol (C, IDA)
  GO:0005737 cytoplasm (C, HDA)

Foldseek 3Di:
DWAWAFCVPLVVQFQWKWWAALVRHTDDTGGCSVVPDPPPLSVVLVVVVVVDARIFTFSDDDPFWTWTWHHDDNTIMITIHTDDDDPPPPHDDDDDDD

Sequence (98 aa):
MKSSIPITEVLPRAVGSLTFDENYNLLDTSGVAKVIEKSPIAEIIRKSNAELGRLGYSVYEDAQYIGHAFKKAGHFIVYFTPKNKNREGVVPPVGITNMKSSIPITEVLPRAVGSLTFDENYNLLDTSGVAKVIEKSPIAEIIRKSNAELGRLGYSVYEDAQYIGHAFKKAGHFIVYFTPKNKNREGVVPPVGITNMKSSIPITEVLPRAVGSLTFDENYNLLDTSGVAKVIEKSPIAEIIRKSNAELGRLGYSVYEDAQYIGHAFKKAGHFIVYFTPKNKNREGVVPPVGITNMKSSIPITEVLPRAVGSLTFDENYNLLDTSGVAKVIEKSPIAEIIRKSNAELGRLGYSVYEDAQYIGHAFKKAGHFIVYFTPKNKNREGVVPPVGITNMKSSIPITEVLPRAVGSLTFDENYNLLDTSGVAKVIEKSPIAEIIRKSNAELGRLGYSVYEDAQYIGHAFKKAGHFIVYFTPKNKNREGVVPPVGITNMKSSIPITEVLPRAVGSLTFDENYNLLDTSGVAKVIEKSPIAEIIRKSNAELGRLGYSVYEDAQYIGHAFKKAGHFIVYFTPKNKNREGVVPPVGITNMKSSIPITEVLPRAVGSLTFDENYNLLDTSGVAKVIEKSPIAEIIRKSNAELGRLGYSVYEDAQYIGHAFKKAGHFIVYFTPKNKNREGVVPPVGITNMKSSIPITEVLPRAVGSLTFDENYNLLDTSGVAKVIEKSPIAEIIRKSNAELGRLGYSVYEDAQYIGHAFKKAGHFIVYFTPKNKNREGVVPPVGITNMKSSIPITEVLPRAVGSLTFDENYNLLDTSGVAKVIEKSPIAEIIRKSNAELGRLGYSVYEDAQYIGHAFKKAGHFIVYFTPKNKNREGVVPPVGITNMKSSIPITEVLPRAVGSLTFDENYNLLDTSGVAKVIEKSPIAEIIRKSNAELGRLGYSVYEDAQYIGHAFKKAGHFIVYFTPKNKNREGVVPPVGITNMKSSIPITEVLPRAVGSLTFDENYNLLDTSGVAKVIEKSPIAEIIRKSNAELGRLGYSVYEDAQYIGHAFKKAGHFIVYFTPKNKNREGVVPPVGITNMKSSIPITEVLPRAVGSLTFDENYNLLDTSGVAKVIEKSPIAEIIRKSNAELGRLGYSVYEDAQYIGHAFKKAGHFIVYFTPKNKNREGVVPPVGITNMKSSIPITEVLPRAVGSLTFDENYNLLDTSGVAKVIEKSPIAEIIRKSNAELGRLGYSVYEDAQYIGHAFKKAGHFIVYFTPKNKNREGVVPPVGITNMKSSIPITEVLPRAVGSLTFDENYNLLDTSGVAKVIEKSPIAEIIRKSNAELGRLGYSVYEDAQYIGHAFKKAGHFIVYFTPKNKNREGVVPPVGITNMKSSIPITEVLPRAVGSLTFDENYNLLDTSGVAKVIEKSPIAEIIRKSNAELGRLGYSVYEDAQYIGHAFKKAGHFIVYFTPKNKNREGVVPPVGITNMKSSIPITEVLPRAVGSLTFDENYNLLDTSGVAKVIEKSPIAEIIRKSNAELGRLGYSVYEDAQYIGHAFKKAGHFIVYFTPKNKNREGVVPPVGITNMKSSIPITEVLPRAVGSLTFDENYNLLDTSGVAKVIEKSPIAEIIRKSNAELGRLGYSVYEDAQYIGHAFKKAGHFIVYFTPKNKNREGVVPPVGITNMKSSIPITEVLPRAVGSLTFDENYNLLDTSGVAKVIEKSPIAEIIRKSNAELGRLGYSVYEDAQYIGHAFKKAGHFIVYFTPKNKNREGVVPPVGITNMKSSIPITEVLPRAVGSLTFDENYNLLDTSGVAKVIEKSPIAEIIRKSNAELGRLGYSVYEDAQYIGHAFKKAGHFIVYFTPKNKNREGVVPPVGITNMKSSIPITEVLPRAVGSLTFDENYNLLDTSGVAKVIEKSPIAEIIRKSNAELGRLGYSVYEDAQYIGHAFKKAGHFIVYFTPKNKNREGVVPPVGITN

CATH classification: 3.40.1840.10

Radius of gyration: 12.48 Å; Cα contacts (8 Å, |Δi|>4): 174; chains: 1; bounding box: 31×41×23 Å

InterPro domains:
  IPR021591 YNR034W-A/EGO2 [PF11503] (7-81)
  IPR035098 YNR034W-A/EGO2 superfamily [G3DSA:3.40.1840.10] (1-83)
  IPR035098 YNR034W-A/EGO2 superfamily [SSF160683] (1-98)

Solvent-accessible surface area: 6191 Å² total; per-residue (Å²): 236,110,60,34,50,12,36,92,43,2,98,96,57,19,62,4,26,0,28,4,25,106,100,74,84,71,97,66,40,48,34,33,0,136,125,11,97,63,88,62,0,29,78,41,0,123,107,0,58,86,118,18,42,149,31,0,90,23,17,33,97,40,92,117,56,18,0,14,0,3,55,78,106,58,60,20,24,0,13,0,5,55,81,52,183,96,192,120,82,64,133,27,102,157,37,165,131,188